Protein 8YT8 (pdb70)

GO terms:
  GO:0042383 sarcolemma (C, IDA)
  GO:0045121 membrane raft (C, IDA)
  GO:0005886 plasma membrane (C, IDA)
  GO:0005911 cell-cell junction (C, IDA)
  GO:0016011 dystroglycan complex (C, IDA)
  GO:0016012 sarcoglycan complex (C, IDA)
  GO:0005886 plasma membrane (C, TAS)
  GO:0061024 membrane organization (P, TAS)

Structure (mmCIF, N/CA/C/O backbone):
data_8YT8
#
_entry.id   8YT8
#
_cell.length_a   1.00
_cell.length_b   1.00
_cell.length_c   1.00
_cell.angle_alpha   90.00
_cell.angle_beta   90.00
_cell.angle_gamma   90.00
#
_symmetry.space_group_name_H-M   'P 1'
#
loop_
_entity.id
_entity.type
_entity.pdbx_description
1 polymer Alpha-sarcoglycan
2 polymer Beta-sarcoglycan
3 polymer 'Dystrobrevin alpha'
4 polymer Delta-sarcoglycan
5 polymer Dystrophin
6 polymer Gamma-sarcoglycan
7 polymer 'unknown segment'
8 polymer Beta-dystroglycan
9 polymer Sarcospan
10 branched beta-D-mannopyranose-(1-4)-2-acetamido-2-deoxy-beta-D-glucopyranose-(1-4)-2-acetamido-2-deoxy-beta-D-glucopyranose
11 branched beta-D-mannopyranose-(1-3)-2-acetamido-2-deoxy-beta-D-glucopyranose-(1-3)-2-acetamido-2-deoxy-beta-D-glucopyranose
12 branched 2-acetamido-2-deoxy-beta-D-glucopyranose-(1-4)-2-acetamido-2-deoxy-beta-D-glucopyranose
13 branched beta-D-mannopyranose-(1-3)-2-acetamido-2-deoxy-beta-D-glucopyranose-(1-4)-2-acetamido-2-deoxy-beta-D-glucopyranose
14 non-polymer 2-acetamido-2-deoxy-beta-D-glucopyranose
15 non-polymer CHOLESTEROL
16 non-polymer 'ZINC ION'
17 non-polymer O-[(R)-{[(2R)-2,3-bis(octadecanoyloxy)propyl]oxy}(hydroxy)phosphoryl]-L-serine
18 non-polymer 'CALCIUM ION'
#
loop_
_atom_site.group_PDB
_atom_site.id
_atom_site.type_symbol
_atom_site.label_atom_id
_atom_site.label_alt_id
_atom_site.label_comp_id
_atom_site.label_asym_id
_atom_site.label_entity_id
_atom_site.label_seq_id
_atom_site.pdbx_PDB_ins_code
_atom_site.Cartn_x
_atom_site.Cartn_y
_atom_site.Cartn_z
_atom_site.occupancy
_atom_site.B_iso_or_equiv
_atom_site.auth_seq_id
_atom_site.auth_comp_id
_atom_site.auth_asym_id
_atom_site.auth_atom_id
_atom_site.pdbx_PDB_model_num
ATOM 1 N N . GLN A 1 1 ? 258.702 258.998 314.873 1.00 133.55 24 GLN A N 1
ATOM 2 C CA . GLN A 1 1 ? 257.687 258.036 314.463 1.00 136.83 24 GLN A CA 1
ATOM 3 C C . GLN A 1 1 ? 258.309 256.854 313.726 1.00 140.45 24 GLN A C 1
ATOM 4 O O . GLN A 1 1 ? 258.286 255.726 314.215 1.00 137.52 24 GLN A O 1
ATOM 10 N N . GLN A 1 2 ? 258.866 257.122 312.549 1.00 136.64 25 GLN A N 1
ATOM 11 C CA . GLN A 1 2 ? 259.427 256.061 311.729 1.00 131.47 25 GLN A CA 1
ATOM 12 C C . GLN A 1 2 ? 260.757 255.574 312.300 1.00 132.16 25 GLN A C 1
ATOM 13 O O . GLN A 1 2 ? 261.450 256.280 313.037 1.00 128.48 25 GLN A O 1
ATOM 19 N N . THR A 1 3 ? 261.104 254.338 311.947 1.00 119.03 26 THR A N 1
ATOM 20 C CA . THR A 1 3 ? 262.350 253.714 312.365 1.00 113.21 26 THR A CA 1
ATOM 21 C C . THR A 1 3 ? 262.859 252.832 311.237 1.00 113.55 26 THR A C 1
ATOM 22 O O . THR A 1 3 ? 262.068 252.199 310.532 1.00 114.98 26 THR A O 1
ATOM 26 N N . THR A 1 4 ? 264.177 252.791 311.067 1.00 118.19 27 THR A N 1
ATOM 27 C CA . THR A 1 4 ? 264.807 252.017 310.005 1.00 120.46 27 THR A CA 1
ATOM 28 C C . THR A 1 4 ? 265.527 250.816 310.603 1.00 125.79 27 THR A C 1
ATOM 29 O O . THR A 1 4 ? 266.343 250.969 311.518 1.00 127.14 27 THR A O 1
ATOM 33 N N . LEU A 1 5 ? 265.228 249.629 310.082 1.00 113.80 28 LEU A N 1
ATOM 34 C CA . LEU A 1 5 ? 265.833 248.392 310.548 1.00 110.21 28 LEU A CA 1
ATOM 35 C C . LEU A 1 5 ? 266.457 247.656 309.372 1.00 110.90 28 LEU A C 1
ATOM 36 O O . LEU A 1 5 ? 266.085 247.860 308.214 1.00 106.71 28 LEU A O 1
ATOM 41 N N . HIS A 1 6 ? 267.416 246.792 309.685 1.00 118.47 29 HIS A N 1
ATOM 42 C CA . HIS A 1 6 ? 268.121 245.999 308.688 1.00 119.41 29 HIS A CA 1
ATOM 43 C C . HIS A 1 6 ? 267.796 244.528 308.897 1.00 116.15 29 HIS A C 1
ATOM 44 O O . HIS A 1 6 ? 267.841 244.032 310.028 1.00 115.94 29 HIS A O 1
ATOM 51 N N . LEU A 1 7 ? 267.465 243.837 307.811 1.00 97.65 30 LEU A N 1
ATOM 52 C CA . LEU A 1 7 ? 267.092 242.434 307.867 1.00 98.26 30 LEU A CA 1
ATOM 53 C C . LEU A 1 7 ? 267.865 241.651 306.818 1.00 104.48 30 LEU A C 1
ATOM 54 O O . LEU A 1 7 ? 268.144 242.151 305.725 1.00 102.33 30 LEU A O 1
ATOM 59 N N . LEU A 1 8 ? 268.205 240.413 307.162 1.00 95.93 31 LEU A N 1
ATOM 60 C CA . LEU A 1 8 ? 268.896 239.503 306.263 1.00 88.82 31 LEU A CA 1
ATOM 61 C C . LEU A 1 8 ? 267.944 238.398 305.833 1.00 82.28 31 LEU A C 1
ATOM 62 O O . LEU A 1 8 ? 267.178 237.876 306.648 1.00 84.48 31 LEU A O 1
ATOM 67 N N . VAL A 1 9 ? 267.993 238.048 304.547 1.00 75.29 32 VAL A N 1
ATOM 68 C CA . VAL A 1 9 ? 267.089 237.036 304.020 1.00 79.06 32 VAL A CA 1
ATOM 69 C C . VAL A 1 9 ? 267.350 235.703 304.702 1.00 84.27 32 VAL A C 1
ATOM 70 O O . VAL A 1 9 ? 268.500 235.315 304.939 1.00 91.76 32 VAL A O 1
ATOM 74 N N . GLY A 1 10 ? 266.274 234.997 305.031 1.00 77.86 33 GLY A N 1
ATOM 75 C CA . GLY A 1 10 ? 266.387 233.694 305.658 1.00 72.61 33 GLY A CA 1
ATOM 76 C C . GLY A 1 10 ? 266.971 233.716 307.052 1.00 63.99 33 GLY A C 1
ATOM 77 O O . GLY A 1 10 ? 267.732 232.812 307.414 1.00 74.80 33 GLY A O 1
ATOM 78 N N . ARG A 1 11 ? 266.643 234.733 307.844 1.00 57.39 34 ARG A N 1
ATOM 79 C CA . ARG A 1 11 ? 267.070 234.804 309.233 1.00 62.60 34 ARG A CA 1
ATOM 80 C C . ARG A 1 11 ? 265.919 235.330 310.077 1.00 69.11 34 ARG A C 1
ATOM 81 O O . ARG A 1 11 ? 265.031 236.030 309.586 1.00 74.93 34 ARG A O 1
ATOM 89 N N . VAL A 1 12 ? 265.943 234.985 311.358 1.00 65.25 35 VAL A N 1
ATOM 90 C CA . VAL A 1 12 ? 264.877 235.374 312.273 1.00 61.38 35 VAL A CA 1
ATOM 91 C C . VAL A 1 12 ? 265.084 236.820 312.698 1.00 70.41 35 VAL A C 1
ATOM 92 O O . VAL A 1 12 ? 266.189 237.216 313.084 1.00 77.79 35 VAL A O 1
ATOM 96 N N . PHE A 1 13 ? 264.020 237.616 312.619 1.00 70.96 36 PHE A N 1
ATOM 97 C CA . PHE A 1 13 ? 264.034 239.007 313.047 1.00 65.55 36 PHE A CA 1
ATOM 98 C C . PHE A 1 13 ? 262.901 239.224 314.036 1.00 60.90 36 PHE A C 1
ATOM 99 O O . PHE A 1 13 ? 261.752 238.881 313.746 1.00 73.91 36 PHE A O 1
ATOM 107 N N . VAL A 1 14 ? 263.221 239.788 315.197 1.00 52.63 37 VAL A N 1
ATOM 108 C CA . VAL A 1 14 ? 262.247 240.012 316.258 1.00 60.04 37 VAL A CA 1
ATOM 109 C C . VAL A 1 14 ? 262.361 241.452 316.733 1.00 67.68 37 VAL A C 1
ATOM 110 O O . VAL A 1 14 ? 263.451 241.905 317.100 1.00 82.25 37 VAL A O 1
ATOM 114 N N . HIS A 1 15 ? 261.240 242.169 316.730 1.00 64.13 38 HIS A N 1
ATOM 115 C CA . HIS A 1 15 ? 261.190 243.556 317.187 1.00 67.41 38 HIS A CA 1
ATOM 116 C C . HIS A 1 15 ? 260.060 243.700 318.193 1.00 71.40 38 HIS A C 1
ATOM 117 O O . HIS A 1 15 ? 258.915 243.987 317.819 1.00 82.29 38 HIS A O 1
ATOM 124 N N . PRO A 1 16 ? 260.342 243.511 319.480 1.00 66.05 39 PRO A N 1
ATOM 125 C CA . PRO A 1 16 ? 259.277 243.586 320.484 1.00 66.85 39 PRO A CA 1
ATOM 126 C C . PRO A 1 16 ? 258.648 244.968 320.530 1.00 69.65 39 PRO A C 1
ATOM 127 O O . PRO A 1 16 ? 259.325 245.986 320.377 1.00 71.90 39 PRO A O 1
ATOM 131 N N . LEU A 1 17 ? 257.338 244.993 320.746 1.00 75.26 40 LEU A N 1
ATOM 132 C CA . LEU A 1 17 ? 256.588 246.230 320.912 1.00 74.53 40 LEU A CA 1
ATOM 133 C C . LEU A 1 17 ? 256.273 246.400 322.391 1.00 72.74 40 LEU A C 1
ATOM 134 O O . LEU A 1 17 ? 255.662 245.518 323.004 1.00 74.94 40 LEU A O 1
ATOM 139 N N . GLU A 1 18 ? 256.687 247.526 322.961 1.00 95.98 41 GLU A N 1
ATOM 140 C CA . GLU A 1 18 ? 256.553 247.769 324.387 1.00 101.74 41 GLU A CA 1
ATOM 141 C C . GLU A 1 18 ? 255.725 249.021 324.635 1.00 105.49 41 GLU A C 1
ATOM 142 O O . GLU A 1 18 ? 255.635 249.913 323.787 1.00 106.83 41 GLU A O 1
ATOM 148 N N . HIS A 1 19 ? 255.115 249.073 325.822 1.00 108.39 42 HIS A N 1
ATOM 149 C CA . HIS A 1 19 ? 254.272 250.210 326.174 1.00 109.40 42 HIS A CA 1
ATOM 150 C C . HIS A 1 19 ? 255.068 251.506 326.233 1.00 112.74 42 HIS A C 1
ATOM 151 O O . HIS A 1 19 ? 254.522 252.580 325.958 1.00 115.70 42 HIS A O 1
ATOM 158 N N . ALA A 1 20 ? 256.351 251.428 326.590 1.00 113.92 43 ALA A N 1
ATOM 159 C CA . ALA A 1 20 ? 257.151 252.637 326.758 1.00 112.37 43 ALA A CA 1
ATOM 160 C C . ALA A 1 20 ? 257.276 253.410 325.452 1.00 115.26 43 ALA A C 1
ATOM 161 O O . ALA A 1 20 ? 257.198 254.644 325.443 1.00 113.64 43 ALA A O 1
ATOM 163 N N . THR A 1 21 ? 257.474 252.704 324.338 1.00 120.51 44 THR A N 1
ATOM 164 C CA . THR A 1 21 ? 257.667 253.377 323.058 1.00 119.83 44 THR A CA 1
ATOM 165 C C . THR A 1 21 ? 256.384 254.052 322.584 1.00 120.55 44 THR A C 1
ATOM 166 O O . THR A 1 21 ? 256.405 255.207 322.143 1.00 120.29 44 THR A O 1
ATOM 170 N N . PHE A 1 22 ? 255.253 253.351 322.676 1.00 117.64 45 PHE A N 1
ATOM 171 C CA . PHE A 1 22 ? 254.014 253.868 322.103 1.00 117.52 45 PHE A CA 1
ATOM 172 C C . PHE A 1 22 ? 253.340 254.876 323.025 1.00 113.48 45 PHE A C 1
ATOM 173 O O . PHE A 1 22 ? 252.983 255.977 322.592 1.00 116.46 45 PHE A O 1
ATOM 181 N N . LEU A 1 23 ? 253.152 254.520 324.298 1.00 129.85 46 LEU A N 1
ATOM 182 C CA . LEU A 1 23 ? 252.513 255.439 325.232 1.00 135.88 46 LEU A CA 1
ATOM 183 C C . LEU A 1 23 ? 253.340 256.696 325.459 1.00 140.22 46 LEU A C 1
ATOM 184 O O . LEU A 1 23 ? 252.799 257.702 325.931 1.00 142.16 46 LEU A O 1
ATOM 189 N N . ARG A 1 24 ? 254.635 256.658 325.134 1.00 155.82 47 ARG A N 1
ATOM 190 C CA . ARG A 1 24 ? 255.530 257.807 325.275 1.00 156.59 47 ARG A CA 1
ATOM 191 C C . ARG A 1 24 ? 255.548 258.329 326.710 1.00 158.33 47 ARG A C 1
ATOM 192 O O . ARG A 1 24 ? 255.576 259.537 326.953 1.00 156.29 47 ARG A O 1
ATOM 200 N N . LEU A 1 25 ? 255.526 257.408 327.668 1.00 187.78 48 LEU A N 1
ATOM 201 C CA . LEU A 1 25 ? 255.634 257.780 329.065 1.00 189.27 48 LEU A CA 1
ATOM 202 C C . LEU A 1 25 ? 257.050 258.264 329.369 1.00 192.29 48 LEU A C 1
ATOM 203 O O . LEU A 1 25 ? 258.000 257.912 328.666 1.00 191.68 48 LEU A O 1
ATOM 208 N N . PRO A 1 26 ? 257.212 259.092 330.402 1.00 219.21 49 PRO A N 1
ATOM 209 C CA . PRO A 1 26 ? 258.551 259.591 330.740 1.00 218.61 49 PRO A CA 1
ATOM 210 C C . PRO A 1 26 ? 259.513 258.455 331.056 1.00 219.72 49 PRO A C 1
ATOM 211 O O . PRO A 1 26 ? 259.133 257.430 331.626 1.00 220.04 49 PRO A O 1
ATOM 215 N N . GLU A 1 27 ? 260.775 258.647 330.664 1.00 233.77 50 GLU A N 1
ATOM 216 C CA . GLU A 1 27 ? 261.782 257.608 330.859 1.00 233.60 50 GLU A CA 1
ATOM 217 C C . GLU A 1 27 ? 262.062 257.369 332.338 1.00 234.48 50 GLU A C 1
ATOM 218 O O . GLU A 1 27 ? 262.255 256.223 332.760 1.00 234.00 50 GLU A O 1
ATOM 224 N N . HIS A 1 28 ? 262.088 258.435 333.142 1.00 243.52 51 HIS A N 1
ATOM 225 C CA . HIS A 1 28 ? 262.400 258.296 334.559 1.00 243.45 51 HIS A CA 1
ATOM 226 C C . HIS A 1 28 ? 261.275 257.648 335.355 1.00 243.08 51 HIS A C 1
ATOM 227 O O . HIS A 1 28 ? 261.484 257.313 336.526 1.00 242.84 51 HIS A O 1
ATOM 234 N N . VAL A 1 29 ? 260.100 257.465 334.760 1.00 234.33 52 VAL A N 1
ATOM 235 C CA . VAL A 1 29 ? 258.996 256.777 335.412 1.00 233.76 52 VAL A CA 1
ATOM 236 C C . VAL A 1 29 ? 258.740 255.466 334.680 1.00 233.13 52 VAL A C 1
ATOM 237 O O . VAL A 1 29 ? 259.165 255.261 333.539 1.00 232.82 52 VAL A O 1
ATOM 241 N N . ALA A 1 30 ? 258.037 254.564 335.358 1.00 216.63 53 ALA A N 1
ATOM 242 C CA . ALA A 1 30 ? 257.703 253.256 334.817 1.00 215.14 53 ALA A CA 1
ATOM 243 C C . ALA A 1 30 ? 256.208 253.174 334.549 1.00 214.72 53 ALA A C 1
ATOM 244 O O . ALA A 1 30 ? 255.397 253.654 335.347 1.00 215.11 53 ALA A O 1
ATOM 246 N N . VAL A 1 31 ? 255.851 252.573 333.421 1.00 194.95 54 VAL A N 1
ATOM 247 C CA . VAL A 1 31 ? 254.435 252.421 333.066 1.00 194.43 54 VAL A CA 1
ATOM 248 C C . VAL A 1 31 ? 253.762 251.497 334.075 1.00 194.58 54 VAL A C 1
ATOM 249 O O . VAL A 1 31 ? 254.341 250.457 334.440 1.00 194.64 54 VAL A O 1
ATOM 253 N N . PRO A 1 32 ? 252.584 251.844 334.587 1.00 185.35 55 PRO A N 1
ATOM 254 C CA . PRO A 1 32 ? 251.903 250.973 335.551 1.00 184.00 55 PRO A CA 1
ATOM 255 C C . PRO A 1 32 ? 251.588 249.621 334.940 1.00 184.19 55 PRO A C 1
ATOM 256 O O . PRO A 1 32 ? 251.214 249.534 333.760 1.00 184.63 55 PRO A O 1
ATOM 260 N N . PRO A 1 33 ? 251.730 248.538 335.710 1.00 168.76 56 PRO A N 1
ATOM 261 C CA . PRO A 1 33 ? 251.397 247.208 335.172 1.00 168.34 56 PRO A CA 1
ATOM 262 C C . PRO A 1 33 ? 249.924 247.037 334.852 1.00 166.96 56 PRO A C 1
ATOM 263 O O . PRO A 1 33 ? 249.578 246.145 334.068 1.00 165.28 56 PRO A O 1
ATOM 267 N N . THR A 1 34 ? 249.048 247.859 335.431 1.00 158.03 57 THR A N 1
ATOM 268 C CA . THR A 1 34 ? 247.617 247.731 335.194 1.00 159.40 57 THR A CA 1
ATOM 269 C C . THR A 1 34 ? 247.200 248.190 333.804 1.00 159.06 57 THR A C 1
ATOM 270 O O . THR A 1 34 ? 246.062 247.926 333.403 1.00 159.41 57 THR A O 1
ATOM 274 N N . VAL A 1 35 ? 248.078 248.871 333.065 1.00 129.78 58 VAL A N 1
ATOM 275 C CA . VAL A 1 35 ? 247.719 249.341 331.734 1.00 125.54 58 VAL A CA 1
ATOM 276 C C . VAL A 1 35 ? 247.575 248.153 330.790 1.00 127.70 58 VAL A C 1
ATOM 277 O O . VAL A 1 35 ? 248.196 247.097 330.975 1.00 128.20 58 VAL A O 1
ATOM 281 N N . ARG A 1 36 ? 246.728 248.316 329.778 1.00 101.15 59 ARG A N 1
ATOM 282 C CA . ARG A 1 36 ? 246.461 247.275 328.798 1.00 97.68 59 ARG A CA 1
ATOM 283 C C . ARG A 1 36 ? 246.613 247.851 327.400 1.00 96.28 59 ARG A C 1
ATOM 284 O O . ARG A 1 36 ? 246.180 248.975 327.134 1.00 101.37 59 ARG A O 1
ATOM 292 N N . LEU A 1 37 ? 247.231 247.081 326.509 1.00 87.79 60 LEU A N 1
ATOM 293 C CA . LEU A 1 37 ? 247.471 247.522 325.145 1.00 87.93 60 LEU A CA 1
ATOM 294 C C . LEU A 1 37 ? 247.320 246.343 324.199 1.00 85.20 60 LEU A C 1
ATOM 295 O O . LEU A 1 37 ? 247.719 245.223 324.526 1.00 94.36 60 LEU A O 1
ATOM 300 N N . THR A 1 38 ? 246.740 246.597 323.026 1.00 58.25 61 THR A N 1
ATOM 301 C CA . THR A 1 38 ? 246.546 245.577 321.995 1.00 63.48 61 THR A CA 1
ATOM 302 C C . THR A 1 38 ? 246.979 246.165 320.657 1.00 68.79 61 THR A C 1
ATOM 303 O O . THR A 1 38 ? 246.168 246.750 319.936 1.00 79.50 61 THR A O 1
ATOM 307 N N . TYR A 1 39 ? 248.254 246.001 320.324 1.00 60.25 62 TYR A N 1
ATOM 308 C CA . TYR A 1 39 ? 248.767 246.496 319.059 1.00 59.24 62 TYR A CA 1
ATOM 309 C C . TYR A 1 39 ? 248.239 245.656 317.901 1.00 55.42 62 TYR A C 1
ATOM 310 O O . TYR A 1 39 ? 247.830 244.505 318.067 1.00 68.63 62 TYR A O 1
ATOM 319 N N . HIS A 1 40 ? 248.245 246.252 316.712 1.00 44.64 63 HIS A N 1
ATOM 320 C CA . HIS A 1 40 ? 247.834 245.545 315.503 1.00 52.68 63 HIS A CA 1
ATOM 321 C C . HIS A 1 40 ? 248.613 246.118 314.330 1.00 57.19 63 HIS A C 1
ATOM 322 O O . HIS A 1 40 ? 248.277 247.194 313.832 1.00 75.27 63 HIS A O 1
ATOM 329 N N . ALA A 1 41 ? 249.637 245.399 313.886 1.00 28.97 64 ALA A N 1
ATOM 330 C CA . ALA A 1 41 ? 250.496 245.844 312.801 1.00 36.64 64 ALA A CA 1
ATOM 331 C C . ALA A 1 41 ? 249.942 245.377 311.465 1.00 41.56 64 ALA A C 1
ATOM 332 O O . ALA A 1 41 ? 249.368 244.290 311.367 1.00 64.73 64 ALA A O 1
ATOM 334 N N . HIS A 1 42 ? 250.114 246.204 310.438 1.00 51.68 65 HIS A N 1
ATOM 335 C CA . HIS A 1 42 ? 249.668 245.846 309.099 1.00 46.88 65 HIS A CA 1
ATOM 336 C C . HIS A 1 42 ? 250.523 246.561 308.064 1.00 52.62 65 HIS A C 1
ATOM 337 O O . HIS A 1 42 ? 251.129 247.599 308.337 1.00 68.54 65 HIS A O 1
ATOM 344 N N . LEU A 1 43 ? 250.558 245.989 306.865 1.00 52.32 66 LEU A N 1
ATOM 345 C CA . LEU A 1 43 ? 251.280 246.597 305.758 1.00 48.56 66 LEU A CA 1
ATOM 346 C C . LEU A 1 43 ? 250.643 247.928 305.383 1.00 62.44 66 LEU A C 1
ATOM 347 O O . LEU A 1 43 ? 249.428 248.106 305.479 1.00 79.17 66 LEU A O 1
ATOM 352 N N . GLN A 1 44 ? 251.478 248.875 304.966 1.00 69.92 67 GLN A N 1
ATOM 353 C CA . GLN A 1 44 ? 250.978 250.197 304.616 1.00 70.81 67 GLN A CA 1
ATOM 354 C C . GLN A 1 44 ? 250.073 250.114 303.395 1.00 78.22 67 GLN A C 1
ATOM 355 O O . GLN A 1 44 ? 250.434 249.511 302.381 1.00 74.59 67 GLN A O 1
ATOM 361 N N . GLY A 1 45 ? 248.896 250.726 303.491 1.00 83.01 68 GLY A N 1
ATOM 362 C CA . GLY A 1 45 ? 247.938 250.687 302.409 1.00 79.28 68 GLY A CA 1
ATOM 363 C C . GLY A 1 45 ? 247.197 249.380 302.261 1.00 75.47 68 GLY A C 1
ATOM 364 O O . GLY A 1 45 ? 246.469 249.208 301.278 1.00 82.21 68 GLY A O 1
ATOM 365 N N . HIS A 1 46 ? 247.361 248.457 303.196 1.00 59.77 69 HIS A N 1
ATOM 366 C CA . HIS A 1 46 ? 246.714 247.157 303.161 1.00 58.64 69 HIS A CA 1
ATOM 367 C C . HIS A 1 46 ? 246.203 246.843 304.556 1.00 67.41 69 HIS A C 1
ATOM 368 O O . HIS A 1 46 ? 246.691 247.405 305.542 1.00 72.62 69 HIS A O 1
ATOM 375 N N . PRO A 1 47 ? 245.210 245.964 304.674 1.00 61.63 70 PRO A N 1
ATOM 376 C CA . PRO A 1 47 ? 244.630 245.663 305.989 1.00 59.78 70 PRO A CA 1
ATOM 377 C C . PRO A 1 47 ? 245.304 244.546 306.775 1.00 65.89 70 PRO A C 1
ATOM 378 O O . PRO A 1 47 ? 244.751 244.142 307.800 1.00 75.39 70 PRO A O 1
ATOM 382 N N . ASP A 1 48 ? 246.460 244.032 306.357 1.00 78.72 71 ASP A N 1
ATOM 383 C CA . ASP A 1 48 ? 247.100 242.963 307.115 1.00 76.25 71 ASP A CA 1
ATOM 384 C C . ASP A 1 48 ? 248.560 242.828 306.706 1.00 84.20 71 ASP A C 1
ATOM 385 O O . ASP A 1 48 ? 249.007 243.400 305.710 1.00 99.23 71 ASP A O 1
ATOM 390 N N . LEU A 1 49 ? 249.296 242.045 307.495 1.00 61.80 72 LEU A N 1
ATOM 391 C CA . LEU A 1 49 ? 250.721 241.848 307.287 1.00 53.93 72 LEU A CA 1
ATOM 392 C C . LEU A 1 49 ? 250.980 240.929 306.097 1.00 68.99 72 LEU A C 1
ATOM 393 O O . LEU A 1 49 ? 250.099 240.176 305.679 1.00 85.94 72 LEU A O 1
ATOM 398 N N . PRO A 1 50 ? 252.194 240.967 305.533 1.00 60.50 73 PRO A N 1
ATOM 399 C CA . PRO A 1 50 ? 252.530 240.033 304.451 1.00 63.85 73 PRO A CA 1
ATOM 400 C C . PRO A 1 50 ? 252.678 238.603 304.945 1.00 68.06 73 PRO A C 1
ATOM 401 O O . PRO A 1 50 ? 252.494 238.332 306.134 1.00 73.04 73 PRO A O 1
ATOM 405 N N . ARG A 1 51 ? 253.011 237.680 304.040 1.00 69.13 74 ARG A N 1
ATOM 406 C CA . ARG A 1 51 ? 253.068 236.268 304.407 1.00 66.89 74 ARG A CA 1
ATOM 407 C C . ARG A 1 51 ? 254.153 235.996 305.440 1.00 76.14 74 ARG A C 1
ATOM 408 O O . ARG A 1 51 ? 253.930 235.252 306.402 1.00 76.83 74 ARG A O 1
ATOM 416 N N . TRP A 1 52 ? 255.331 236.588 305.263 1.00 67.10 75 TRP A N 1
ATOM 417 C CA . TRP A 1 52 ? 256.493 236.201 306.050 1.00 54.34 75 TRP A CA 1
ATOM 418 C C . TRP A 1 52 ? 256.504 236.789 307.452 1.00 65.35 75 TRP A C 1
ATOM 419 O O . TRP A 1 52 ? 257.377 236.424 308.244 1.00 74.66 75 TRP A O 1
ATOM 430 N N . LEU A 1 53 ? 255.575 237.677 307.783 1.00 58.18 76 LEU A N 1
ATOM 431 C CA . LEU A 1 53 ? 255.546 238.304 309.095 1.00 54.42 76 LEU A CA 1
ATOM 432 C C . LEU A 1 53 ? 254.498 237.643 309.979 1.00 45.77 76 LEU A C 1
ATOM 433 O O . LEU A 1 53 ? 253.521 237.069 309.495 1.00 60.05 76 LEU A O 1
ATOM 438 N N . HIS A 1 54 ? 254.719 237.724 311.286 1.00 34.12 77 HIS A N 1
ATOM 439 C CA . HIS A 1 54 ? 253.803 237.168 312.268 1.00 36.78 77 HIS A CA 1
ATOM 440 C C . HIS A 1 54 ? 253.775 238.073 313.486 1.00 48.10 77 HIS A C 1
ATOM 441 O O . HIS A 1 54 ? 254.805 238.624 313.881 1.00 68.01 77 HIS A O 1
ATOM 448 N N . TYR A 1 55 ? 252.595 238.225 314.077 1.00 43.14 78 TYR A N 1
ATOM 449 C CA . TYR A 1 55 ? 252.411 239.016 315.285 1.00 40.63 78 TYR A CA 1
ATOM 450 C C . TYR A 1 55 ? 251.830 238.126 316.370 1.00 44.56 78 TYR A C 1
ATOM 451 O O . TYR A 1 55 ? 250.878 237.381 316.120 1.00 55.87 78 TYR A O 1
ATOM 460 N N . THR A 1 56 ? 252.400 238.199 317.570 1.00 51.27 79 THR A N 1
ATOM 461 C CA . THR A 1 56 ? 251.949 237.361 318.670 1.00 59.09 79 THR A CA 1
ATOM 462 C C . THR A 1 56 ? 251.959 238.148 319.970 1.00 63.21 79 THR A C 1
ATOM 463 O O . THR A 1 56 ? 252.731 239.096 320.139 1.00 76.10 79 THR A O 1
ATOM 467 N N . GLN A 1 57 ? 251.085 237.741 320.888 1.00 71.65 80 GLN A N 1
ATOM 468 C CA . GLN A 1 57 ? 250.958 238.362 322.198 1.00 74.94 80 GLN A CA 1
ATOM 469 C C . GLN A 1 57 ? 250.124 237.452 323.084 1.00 85.63 80 GLN A C 1
ATOM 470 O O . GLN A 1 57 ? 249.099 236.927 322.645 1.00 89.32 80 GLN A O 1
ATOM 476 N N . ARG A 1 58 ? 250.567 237.274 324.328 1.00 107.77 81 ARG A N 1
ATOM 477 C CA . ARG A 1 58 ? 249.886 236.362 325.241 1.00 105.38 81 ARG A CA 1
ATOM 478 C C . ARG A 1 58 ? 248.685 237.027 325.902 1.00 108.58 81 ARG A C 1
ATOM 479 O O . ARG A 1 58 ? 247.545 236.581 325.740 1.00 113.48 81 ARG A O 1
ATOM 487 N N . SER A 1 59 ? 248.926 238.089 326.653 1.00 105.67 82 SER A N 1
ATOM 488 C CA . SER A 1 59 ? 247.906 238.818 327.387 1.00 107.82 82 SER A CA 1
ATOM 489 C C . SER A 1 59 ? 248.090 240.303 327.132 1.00 108.05 82 SER A C 1
ATOM 490 O O . SER A 1 59 ? 249.191 240.749 326.792 1.00 111.05 82 SER A O 1
ATOM 493 N N . PRO A 1 60 ? 247.028 241.100 327.274 1.00 107.24 83 PRO A N 1
ATOM 494 C CA . PRO A 1 60 ? 247.180 242.548 327.069 1.00 104.28 83 PRO A CA 1
ATOM 495 C C . PRO A 1 60 ? 248.241 243.178 327.950 1.00 109.19 83 PRO A C 1
ATOM 496 O O . PRO A 1 60 ? 248.869 244.159 327.537 1.00 117.89 83 PRO A O 1
ATOM 500 N N . TYR A 1 61 ? 248.461 242.650 329.154 1.00 109.66 84 TYR A N 1
ATOM 501 C CA . TYR A 1 61 ? 249.527 243.176 330.000 1.00 113.23 84 TYR A CA 1
ATOM 502 C C . TYR A 1 61 ? 250.899 242.920 329.387 1.00 109.43 84 TYR A C 1
ATOM 503 O O . TYR A 1 61 ? 251.774 243.793 329.427 1.00 108.89 84 TYR A O 1
ATOM 512 N N . ASN A 1 62 ? 251.107 241.736 328.820 1.00 100.35 85 ASN A N 1
ATOM 513 C CA . ASN A 1 62 ? 252.403 241.391 328.262 1.00 102.15 85 ASN A CA 1
ATOM 514 C C . ASN A 1 62 ? 252.670 242.179 326.979 1.00 99.77 85 ASN A C 1
ATOM 515 O O . ASN A 1 62 ? 251.740 242.536 326.254 1.00 100.66 85 ASN A O 1
ATOM 520 N N . PRO A 1 63 ? 253.935 242.468 326.683 1.00 89.51 86 PRO A N 1
ATOM 521 C CA . PRO A 1 63 ? 254.255 243.179 325.442 1.00 90.61 86 PRO A CA 1
ATOM 522 C C . PRO A 1 63 ? 254.000 242.317 324.218 1.00 85.13 86 PRO A C 1
ATOM 523 O O . PRO A 1 63 ? 254.054 241.087 324.271 1.00 84.88 86 PRO A O 1
ATOM 527 N N . GLY A 1 64 ? 253.720 242.986 323.101 1.00 72.57 87 GLY A N 1
ATOM 528 C CA . GLY A 1 64 ? 253.530 242.310 321.838 1.00 74.63 87 GLY A CA 1
ATOM 529 C C . GLY A 1 64 ? 254.848 241.920 321.202 1.00 68.53 87 GLY A C 1
ATOM 530 O O . GLY A 1 64 ? 255.931 242.241 321.686 1.00 77.50 87 GLY A O 1
ATOM 531 N N . PHE A 1 65 ? 254.748 241.204 320.085 1.00 49.42 88 PHE A N 1
ATOM 532 C CA . PHE A 1 65 ? 255.940 240.718 319.410 1.00 43.91 88 PHE A CA 1
ATOM 533 C C . PHE A 1 65 ? 255.677 240.588 317.920 1.00 45.43 88 PHE A C 1
ATOM 534 O O . PHE A 1 65 ? 254.625 240.094 317.510 1.00 67.25 88 PHE A O 1
ATOM 542 N N . LEU A 1 66 ? 256.647 241.022 317.123 1.00 30.91 89 LEU A N 1
ATOM 543 C CA . LEU A 1 66 ? 256.655 240.816 315.683 1.00 44.21 89 LEU A CA 1
ATOM 544 C C . LEU A 1 66 ? 257.854 239.950 315.336 1.00 53.70 89 LEU A C 1
ATOM 545 O O . LEU A 1 66 ? 258.975 240.249 315.757 1.00 68.74 89 LEU A O 1
ATOM 550 N N . TYR A 1 67 ? 257.625 238.882 314.577 1.00 50.00 90 TYR A N 1
ATOM 551 C CA . TYR A 1 67 ? 258.707 237.985 314.196 1.00 47.43 90 TYR A CA 1
ATOM 552 C C . TYR A 1 67 ? 258.451 237.457 312.792 1.00 48.81 90 TYR A C 1
ATOM 553 O O . TYR A 1 67 ? 257.485 237.839 312.128 1.00 65.63 90 TYR A O 1
ATOM 562 N N . GLY A 1 68 ? 259.335 236.580 312.336 1.00 37.63 91 GLY A N 1
ATOM 563 C CA . GLY A 1 68 ? 259.220 235.983 311.016 1.00 49.20 91 GLY A CA 1
ATOM 564 C C . GLY A 1 68 ? 260.534 236.064 310.268 1.00 53.22 91 GLY A C 1
ATOM 565 O O . GLY A 1 68 ? 261.357 236.950 310.503 1.00 65.27 91 GLY A O 1
ATOM 566 N N . SER A 1 69 ? 260.736 235.119 309.354 1.00 59.84 92 SER A N 1
ATOM 567 C CA . SER A 1 69 ? 261.959 235.062 308.562 1.00 61.21 92 SER A CA 1
ATOM 568 C C . SER A 1 69 ? 261.672 235.485 307.130 1.00 65.45 92 SER A C 1
ATOM 569 O O . SER A 1 69 ? 260.937 234.781 306.421 1.00 71.86 92 SER A O 1
ATOM 572 N N . PRO A 1 70 ? 262.221 236.605 306.661 1.00 70.06 93 PRO A N 1
ATOM 573 C CA . PRO A 1 70 ? 261.913 237.069 305.303 1.00 72.61 93 PRO A CA 1
ATOM 574 C C . PRO A 1 70 ? 262.343 236.069 304.242 1.00 70.61 93 PRO A C 1
ATOM 575 O O . PRO A 1 70 ? 263.347 235.369 304.383 1.00 80.54 93 PRO A O 1
ATOM 579 N N . THR A 1 71 ? 261.558 236.006 303.167 1.00 96.62 94 THR A N 1
ATOM 580 C CA . THR A 1 71 ? 261.784 235.149 302.014 1.00 106.56 94 THR A CA 1
ATOM 581 C C . THR A 1 71 ? 262.527 235.910 300.920 1.00 103.99 94 THR A C 1
ATOM 582 O O . THR A 1 71 ? 262.430 237.137 300.836 1.00 106.06 94 THR A O 1
ATOM 586 N N . PRO A 1 72 ? 263.281 235.202 300.073 1.00 110.60 95 PRO A N 1
ATOM 587 C CA . PRO A 1 72 ? 264.052 235.896 299.027 1.00 113.05 95 PRO A CA 1
ATOM 588 C C . PRO A 1 72 ? 263.204 236.722 298.079 1.00 115.36 95 PRO A C 1
ATOM 589 O O . PRO A 1 72 ? 263.666 237.767 297.605 1.00 114.73 95 PRO A O 1
ATOM 593 N N . GLU A 1 73 ? 261.978 236.292 297.781 1.00 124.59 96 GLU A N 1
ATOM 594 C CA . GLU A 1 73 ? 261.132 237.052 296.869 1.00 126.63 96 GLU A CA 1
ATOM 595 C C . GLU A 1 73 ? 260.590 238.331 297.491 1.00 124.25 96 GLU A C 1
ATOM 596 O O . GLU A 1 73 ? 260.027 239.158 296.767 1.00 120.55 96 GLU A O 1
ATOM 602 N N . ASP A 1 74 ? 260.744 238.516 298.800 1.00 121.16 97 ASP A N 1
ATOM 603 C CA . ASP A 1 74 ? 260.244 239.696 299.501 1.00 118.81 97 ASP A CA 1
ATOM 604 C C . ASP A 1 74 ? 261.363 240.666 299.855 1.00 120.03 97 ASP A C 1
ATOM 605 O O . ASP A 1 74 ? 261.347 241.285 300.921 1.00 120.08 97 ASP A O 1
ATOM 610 N N . ARG A 1 75 ? 262.350 240.813 298.979 1.00 117.10 98 ARG A N 1
ATOM 611 C CA . ARG A 1 75 ? 263.467 241.713 299.219 1.00 116.35 98 ARG A CA 1
ATOM 612 C C . ARG A 1 75 ? 263.129 243.118 298.737 1.00 123.25 98 ARG A C 1
ATOM 613 O O . ARG A 1 75 ? 262.459 243.293 297.716 1.00 124.43 98 ARG A O 1
ATOM 621 N N . GLY A 1 76 ? 263.600 244.118 299.479 1.00 112.13 99 GLY A N 1
ATOM 622 C CA . GLY A 1 76 ? 263.368 245.501 299.112 1.00 108.88 99 GLY A CA 1
ATOM 623 C C . GLY A 1 76 ? 263.018 246.397 300.281 1.00 107.49 99 GLY A C 1
ATOM 624 O O . GLY A 1 76 ? 263.605 246.282 301.361 1.00 105.98 99 GLY A O 1
ATOM 625 N N . TYR A 1 77 ? 262.064 247.300 300.075 1.00 108.74 100 TYR A N 1
ATOM 626 C CA . TYR A 1 77 ? 261.616 248.233 301.098 1.00 110.17 100 TYR A CA 1
ATOM 627 C C . TYR A 1 77 ? 260.183 247.910 301.491 1.00 111.18 100 TYR A C 1
ATOM 628 O O . TYR A 1 77 ? 259.332 247.676 300.627 1.00 112.74 100 TYR A O 1
ATOM 637 N N . GLN A 1 78 ? 259.917 247.894 302.795 1.00 89.24 101 GLN A N 1
ATOM 638 C CA . GLN A 1 78 ? 258.580 247.626 303.299 1.00 86.40 101 GLN A CA 1
ATOM 639 C C . GLN A 1 78 ? 258.267 248.592 304.431 1.00 90.26 101 GLN A C 1
ATOM 640 O O . GLN A 1 78 ? 259.162 249.034 305.154 1.00 94.79 101 GLN A O 1
ATOM 646 N N . VAL A 1 79 ? 256.988 248.928 304.571 1.00 68.36 102 VAL A N 1
ATOM 647 C CA . VAL A 1 79 ? 256.518 249.831 305.614 1.00 64.95 102 VAL A CA 1
ATOM 648 C C . VAL A 1 79 ? 255.460 249.105 306.427 1.00 69.27 102 VAL A C 1
ATOM 649 O O . VAL A 1 79 ? 254.511 248.552 305.862 1.00 77.52 102 VAL A O 1
ATOM 653 N N . ILE A 1 80 ? 255.616 249.110 307.747 1.00 66.04 103 ILE A N 1
ATOM 654 C CA . ILE A 1 80 ? 254.691 248.436 308.651 1.00 57.72 103 ILE A CA 1
ATOM 655 C C . ILE A 1 80 ? 254.119 249.474 309.603 1.00 56.31 103 ILE A C 1
ATOM 656 O O . ILE A 1 80 ? 254.872 250.158 310.304 1.00 68.79 103 ILE A O 1
ATOM 661 N N . GLU A 1 81 ? 252.797 249.590 309.639 1.00 57.46 104 GLU A N 1
ATOM 662 C CA . GLU A 1 81 ? 252.130 250.543 310.511 1.00 60.56 104 GLU A CA 1
ATOM 663 C C . GLU A 1 81 ? 251.542 249.806 311.703 1.00 57.97 104 GLU A C 1
ATOM 664 O O . GLU A 1 81 ? 250.863 248.789 311.535 1.00 75.56 104 GLU A O 1
ATOM 670 N N . VAL A 1 82 ? 251.802 250.321 312.899 1.00 33.17 105 VAL A N 1
ATOM 671 C CA . VAL A 1 82 ? 251.347 249.718 314.144 1.00 24.99 105 VAL A CA 1
ATOM 672 C C . VAL A 1 82 ? 250.372 250.674 314.809 1.00 48.25 105 VAL A C 1
ATOM 673 O O . VAL A 1 82 ? 250.671 251.864 314.961 1.00 75.01 105 VAL A O 1
ATOM 677 N N . THR A 1 83 ? 249.216 250.156 315.212 1.00 49.26 106 THR A N 1
ATOM 678 C CA . THR A 1 83 ? 248.146 250.961 315.798 1.00 52.05 106 THR A CA 1
ATOM 679 C C . THR A 1 83 ? 247.876 250.462 317.212 1.00 42.04 106 THR A C 1
ATOM 680 O O . THR A 1 83 ? 247.072 249.550 317.414 1.00 54.98 106 THR A O 1
ATOM 684 N N . ALA A 1 84 ? 248.539 251.069 318.190 1.00 47.05 107 ALA A N 1
ATOM 685 C CA . ALA A 1 84 ? 248.290 250.714 319.579 1.00 57.78 107 ALA A CA 1
ATOM 686 C C . ALA A 1 84 ? 246.920 251.220 320.001 1.00 59.43 107 ALA A C 1
ATOM 687 O O . ALA A 1 84 ? 246.527 252.340 319.667 1.00 73.38 107 ALA A O 1
ATOM 689 N N . TYR A 1 85 ? 246.198 250.392 320.751 1.00 63.33 108 TYR A N 1
ATOM 690 C CA . TYR A 1 85 ? 244.798 250.658 321.078 1.00 65.39 108 TYR A CA 1
ATOM 691 C C . TYR A 1 85 ? 244.587 250.344 322.554 1.00 59.86 108 TYR A C 1
ATOM 692 O O . TYR A 1 85 ? 244.421 249.180 322.927 1.00 71.13 108 TYR A O 1
ATOM 701 N N . ASN A 1 86 ? 244.599 251.382 323.384 1.00 72.60 109 ASN A N 1
ATOM 702 C CA . ASN A 1 86 ? 244.379 251.206 324.811 1.00 78.47 109 ASN A CA 1
ATOM 703 C C . ASN A 1 86 ? 242.983 250.656 325.064 1.00 81.86 109 ASN A C 1
ATOM 704 O O . ASN A 1 86 ? 242.028 250.996 324.363 1.00 90.63 109 ASN A O 1
ATOM 709 N N . ARG A 1 87 ? 242.867 249.793 326.069 1.00 75.71 110 ARG A N 1
ATOM 710 C CA . ARG A 1 87 ? 241.602 249.153 326.394 1.00 72.25 110 ARG A CA 1
ATOM 711 C C . ARG A 1 87 ? 240.898 249.788 327.584 1.00 77.10 110 ARG A C 1
ATOM 712 O O . ARG A 1 87 ? 239.800 249.350 327.938 1.00 80.60 110 ARG A O 1
ATOM 720 N N . ASP A 1 88 ? 241.494 250.800 328.209 1.00 93.56 111 ASP A N 1
ATOM 721 C CA . ASP A 1 88 ? 240.894 251.459 329.362 1.00 99.75 111 ASP A CA 1
ATOM 722 C C . ASP A 1 88 ? 240.362 252.843 329.015 1.00 99.76 111 ASP A C 1
ATOM 723 O O . ASP A 1 88 ? 239.185 253.130 329.245 1.00 101.34 111 ASP A O 1
ATOM 728 N N . SER A 1 89 ? 241.204 253.713 328.463 1.00 91.30 112 SER A N 1
ATOM 729 C CA . SER A 1 89 ? 240.770 255.034 328.036 1.00 92.43 112 SER A CA 1
ATOM 730 C C . SER A 1 89 ? 240.227 255.047 326.615 1.00 88.50 112 SER A C 1
ATOM 731 O O . SER A 1 89 ? 239.703 256.077 326.181 1.00 86.57 112 SER A O 1
ATOM 734 N N . PHE A 1 90 ? 240.341 253.933 325.893 1.00 83.88 113 PHE A N 1
ATOM 735 C CA . PHE A 1 90 ? 239.820 253.804 324.532 1.00 83.10 113 PHE A CA 1
ATOM 736 C C . PHE A 1 90 ? 240.367 254.891 323.612 1.00 83.95 113 PHE A C 1
ATOM 737 O O . PHE A 1 90 ? 239.637 255.476 322.811 1.00 93.13 113 PHE A O 1
ATOM 745 N N . ASP A 1 91 ? 241.661 255.166 323.726 1.00 82.46 114 ASP A N 1
ATOM 746 C CA . ASP A 1 91 ? 242.348 256.091 322.838 1.00 86.82 114 ASP A CA 1
ATOM 747 C C . ASP A 1 91 ? 243.503 255.368 322.164 1.00 83.55 114 ASP A C 1
ATOM 748 O O . ASP A 1 91 ? 244.167 254.531 322.782 1.00 87.47 114 ASP A O 1
ATOM 753 N N . THR A 1 92 ? 243.735 255.685 320.896 1.00 65.13 115 THR A N 1
ATOM 754 C CA . THR A 1 92 ? 244.698 254.964 320.079 1.00 66.65 115 THR A CA 1
ATOM 755 C C . THR A 1 92 ? 245.885 255.848 319.721 1.00 70.66 115 THR A C 1
ATOM 756 O O . THR A 1 92 ? 245.841 257.074 319.840 1.00 76.82 115 THR A O 1
ATOM 760 N N . THR A 1 93 ? 246.954 255.194 319.276 1.00 71.87 116 THR A N 1
ATOM 761 C CA . THR A 1 93 ? 248.156 255.864 318.805 1.00 64.82 116 THR A CA 1
ATOM 762 C C . THR A 1 93 ? 248.714 255.077 317.629 1.00 63.58 116 THR A C 1
ATOM 763 O O . THR A 1 93 ? 248.475 253.874 317.507 1.00 76.00 116 THR A O 1
ATOM 767 N N . ARG A 1 94 ? 249.456 255.757 316.760 1.00 61.74 117 ARG A N 1
ATOM 768 C CA . ARG A 1 94 ? 249.954 255.144 315.539 1.00 69.20 117 ARG A CA 1
ATOM 769 C C . ARG A 1 94 ? 251.458 255.337 315.427 1.00 79.19 117 ARG A C 1
ATOM 770 O O . ARG A 1 94 ? 252.014 256.315 315.931 1.00 92.38 117 ARG A O 1
ATOM 778 N N . GLN A 1 95 ? 252.112 254.387 314.762 1.00 88.89 118 GLN A N 1
ATOM 779 C CA . GLN A 1 95 ? 253.550 254.451 314.548 1.00 85.30 118 GLN A CA 1
ATOM 780 C C . GLN A 1 95 ? 253.886 253.726 313.255 1.00 90.70 118 GLN A C 1
ATOM 781 O O . GLN A 1 95 ? 253.107 252.908 312.763 1.00 105.97 118 GLN A O 1
ATOM 787 N N . ARG A 1 96 ? 255.061 254.028 312.711 1.00 84.57 119 ARG A N 1
ATOM 788 C CA . ARG A 1 96 ? 255.509 253.435 311.461 1.00 87.68 119 ARG A CA 1
ATOM 789 C C . ARG A 1 96 ? 256.896 252.836 311.633 1.00 87.27 119 ARG A C 1
ATOM 790 O O . ARG A 1 96 ? 257.699 253.310 312.439 1.00 91.41 119 ARG A O 1
ATOM 798 N N . LEU A 1 97 ? 257.167 251.789 310.860 1.00 74.69 120 LEU A N 1
ATOM 799 C CA . LEU A 1 97 ? 258.467 251.139 310.823 1.00 75.09 120 LEU A CA 1
ATOM 800 C C . LEU A 1 97 ? 258.876 250.931 309.374 1.00 82.45 120 LEU A C 1
ATOM 801 O O . LEU A 1 97 ? 258.056 250.534 308.540 1.00 83.93 120 LEU A O 1
ATOM 806 N N . LEU A 1 98 ? 260.144 251.199 309.083 1.00 96.87 121 LEU A N 1
ATOM 807 C CA . LEU A 1 98 ? 260.718 250.992 307.761 1.00 93.85 121 LEU A CA 1
ATOM 808 C C . LEU A 1 98 ? 261.643 249.786 307.823 1.00 98.51 121 LEU A C 1
ATOM 809 O O . LEU A 1 98 ? 262.564 249.751 308.644 1.00 100.67 121 LEU A O 1
ATOM 814 N N . LEU A 1 99 ? 261.401 248.806 306.958 1.00 94.00 122 LEU A N 1
ATOM 815 C CA . LEU A 1 99 ? 262.206 247.597 306.895 1.00 94.19 122 LEU A CA 1
ATOM 816 C C . LEU A 1 99 ? 262.909 247.542 305.549 1.00 100.46 122 LEU A C 1
ATOM 817 O O . LEU A 1 99 ? 262.271 247.704 304.503 1.00 96.24 122 LEU A O 1
ATOM 822 N N . LEU A 1 100 ? 264.219 247.326 305.582 1.00 110.55 123 LEU A N 1
ATOM 823 C CA . LEU A 1 100 ? 265.037 247.196 304.380 1.00 104.29 123 LEU A CA 1
ATOM 824 C C . LEU A 1 100 ? 265.593 245.777 304.361 1.00 110.25 123 LEU A C 1
ATOM 825 O O . LEU A 1 100 ? 266.512 245.453 305.119 1.00 109.74 123 LEU A O 1
ATOM 830 N N . ILE A 1 101 ? 265.035 244.932 303.499 1.00 115.89 124 ILE A N 1
ATOM 831 C CA . ILE A 1 101 ? 265.452 243.537 303.416 1.00 114.35 124 ILE A CA 1
ATOM 832 C C . ILE A 1 101 ? 266.769 243.484 302.651 1.00 115.63 124 ILE A C 1
ATOM 833 O O . ILE A 1 101 ? 266.804 243.704 301.439 1.00 112.56 124 ILE A O 1
ATOM 838 N N . GLY A 1 102 ? 267.857 243.194 303.358 1.00 120.44 125 GLY A N 1
ATOM 839 C CA . GLY A 1 102 ? 269.160 243.125 302.729 1.00 120.29 125 GLY A CA 1
ATOM 840 C C . GLY A 1 102 ? 269.406 241.804 302.033 1.00 124.57 125 GLY A C 1
ATOM 841 O O . GLY A 1 102 ? 268.507 241.255 301.389 1.00 124.46 125 GLY A O 1
ATOM 842 N N . ASP A 1 103 ? 270.625 241.290 302.145 1.00 134.82 126 ASP A N 1
ATOM 843 C CA . ASP A 1 103 ? 270.996 239.998 301.595 1.00 132.42 126 ASP A CA 1
ATOM 844 C C . ASP A 1 103 ? 271.881 239.275 302.598 1.00 131.93 126 ASP A C 1
ATOM 845 O O . ASP A 1 103 ? 272.588 239.921 303.381 1.00 132.81 126 ASP A O 1
ATOM 850 N N . PRO A 1 104 ? 271.858 237.944 302.606 1.00 137.66 127 PRO A N 1
ATOM 851 C CA . PRO A 1 104 ? 272.706 237.207 303.547 1.00 138.03 127 PRO A CA 1
ATOM 852 C C . PRO A 1 104 ? 274.179 237.435 303.253 1.00 141.34 127 PRO A C 1
ATOM 853 O O . PRO A 1 104 ? 274.583 237.643 302.107 1.00 140.65 127 PRO A O 1
ATOM 857 N N . GLU A 1 105 ? 274.983 237.398 304.310 1.00 160.24 128 GLU A N 1
ATOM 858 C CA . GLU A 1 105 ? 276.417 237.612 304.210 1.00 160.40 128 GLU A CA 1
ATOM 859 C C . GLU A 1 105 ? 277.163 236.362 304.650 1.00 161.18 128 GLU A C 1
ATOM 860 O O . GLU A 1 105 ? 276.700 235.612 305.515 1.00 162.74 128 GLU A O 1
ATOM 866 N N . GLY A 1 106 ? 278.326 236.143 304.044 1.00 166.29 129 GLY A N 1
ATOM 867 C CA . GLY A 1 106 ? 279.141 234.996 304.361 1.00 167.74 129 GLY A CA 1
ATOM 868 C C . GLY A 1 106 ? 278.670 233.743 303.653 1.00 168.69 129 GLY A C 1
ATOM 869 O O . GLY A 1 106 ? 277.753 233.773 302.827 1.00 167.55 129 GLY A O 1
ATOM 870 N N . PRO A 1 107 ? 279.296 232.612 303.966 1.00 169.14 130 PRO A N 1
ATOM 871 C CA . PRO A 1 107 ? 278.933 231.358 303.302 1.00 167.24 130 PRO A CA 1
ATOM 872 C C . PRO A 1 107 ? 277.525 230.917 303.666 1.00 167.56 130 PRO A C 1
ATOM 873 O O . PRO A 1 107 ? 276.981 231.262 304.717 1.00 167.25 130 PRO A O 1
ATOM 877 N N . ARG A 1 108 ? 276.933 230.140 302.763 1.00 157.79 131 ARG A N 1
ATOM 878 C CA . ARG A 1 108 ? 275.589 229.630 302.973 1.00 157.54 131 ARG A CA 1
ATOM 879 C C . ARG A 1 108 ? 275.574 228.593 304.094 1.00 158.10 131 ARG A C 1
ATOM 880 O O . ARG A 1 108 ? 276.608 228.055 304.498 1.00 159.36 131 ARG A O 1
ATOM 888 N N . LEU A 1 109 ? 274.372 228.315 304.595 1.00 140.51 132 LEU A N 1
ATOM 889 C CA . LEU A 1 109 ? 274.183 227.346 305.670 1.00 137.04 132 LEU A CA 1
ATOM 890 C C . LEU A 1 109 ? 273.463 226.128 305.112 1.00 139.78 132 LEU A C 1
ATOM 891 O O . LEU A 1 109 ? 272.233 226.152 304.955 1.00 143.08 132 LEU A O 1
ATOM 896 N N . PRO A 1 110 ? 274.173 225.048 304.792 1.00 140.93 133 PRO A N 1
ATOM 897 C CA . PRO A 1 110 ? 273.550 223.894 304.122 1.00 141.36 133 PRO A CA 1
ATOM 898 C C . PRO A 1 110 ? 273.108 222.746 305.023 1.00 138.79 133 PRO A C 1
ATOM 899 O O . PRO A 1 110 ? 272.604 221.751 304.493 1.00 135.31 133 PRO A O 1
ATOM 903 N N . TYR A 1 111 ? 273.277 222.839 306.340 1.00 133.13 134 TYR A N 1
ATOM 904 C CA . TYR A 1 111 ? 272.897 221.762 307.250 1.00 131.03 134 TYR A CA 1
ATOM 905 C C . TYR A 1 111 ? 271.870 222.302 308.235 1.00 131.90 134 TYR A C 1
ATOM 906 O O . TYR A 1 111 ? 272.204 223.130 309.086 1.00 134.60 134 TYR A O 1
ATOM 915 N N . GLN A 1 112 ? 270.626 221.836 308.135 1.00 119.22 135 GLN A N 1
ATOM 916 C CA . GLN A 1 112 ? 269.536 222.389 308.925 1.00 118.48 135 GLN A CA 1
ATOM 917 C C . GLN A 1 112 ? 268.861 221.304 309.752 1.00 119.26 135 GLN A C 1
ATOM 918 O O . GLN A 1 112 ? 268.671 220.175 309.287 1.00 119.23 135 GLN A O 1
ATOM 924 N N . ALA A 1 113 ? 268.512 221.653 310.988 1.00 113.45 136 ALA A N 1
ATOM 925 C CA . ALA A 1 113 ? 267.834 220.745 311.902 1.00 111.32 136 ALA A CA 1
ATOM 926 C C . ALA A 1 113 ? 266.606 221.435 312.470 1.00 113.17 136 ALA A C 1
ATOM 927 O O . ALA A 1 113 ? 266.705 222.539 313.016 1.00 119.19 136 ALA A O 1
ATOM 929 N N . GLU A 1 114 ? 265.455 220.784 312.340 1.00 107.76 137 GLU A N 1
ATOM 930 C CA . GLU A 1 114 ? 264.191 221.290 312.856 1.00 104.70 137 GLU A CA 1
ATOM 931 C C . GLU A 1 114 ? 263.849 220.531 314.130 1.00 99.81 137 GLU A C 1
ATOM 932 O O . GLU A 1 114 ? 263.646 219.311 314.095 1.00 108.85 137 GLU A O 1
ATOM 938 N N . PHE A 1 115 ? 263.786 221.250 315.243 1.00 81.66 138 PHE A N 1
ATOM 939 C CA . PHE A 1 115 ? 263.546 220.673 316.552 1.00 85.83 138 PHE A CA 1
ATOM 940 C C . PHE A 1 115 ? 262.067 220.774 316.905 1.00 86.21 138 PHE A C 1
ATOM 941 O O . PHE A 1 115 ? 261.223 221.111 316.071 1.00 94.87 138 PHE A O 1
ATOM 949 N N . LEU A 1 116 ? 261.745 220.463 318.159 1.00 78.38 139 LEU A N 1
ATOM 950 C CA . LEU A 1 116 ? 260.406 220.693 318.697 1.00 83.97 139 LEU A CA 1
ATOM 951 C C . LEU A 1 116 ? 260.562 220.818 320.209 1.00 85.02 139 LEU A C 1
ATOM 952 O O . LEU A 1 116 ? 260.687 219.809 320.907 1.00 95.08 139 LEU A O 1
ATOM 957 N N . VAL A 1 117 ? 260.562 222.051 320.702 1.00 92.19 140 VAL A N 1
ATOM 958 C CA . VAL A 1 117 ? 260.750 222.318 322.122 1.00 95.14 140 VAL A CA 1
ATOM 959 C C . VAL A 1 117 ? 259.374 222.381 322.771 1.00 102.13 140 VAL A C 1
ATOM 960 O O . VAL A 1 117 ? 258.605 223.313 322.526 1.00 109.38 140 VAL A O 1
ATOM 964 N N . ARG A 1 118 ? 259.063 221.391 323.601 1.00 114.69 141 ARG A N 1
ATOM 965 C CA . ARG A 1 118 ? 257.768 221.308 324.259 1.00 114.88 141 ARG A CA 1
ATOM 966 C C . ARG A 1 118 ? 257.767 221.925 325.650 1.00 113.35 141 ARG A C 1
ATOM 967 O O . ARG A 1 118 ? 256.749 221.851 326.344 1.00 117.26 141 ARG A O 1
ATOM 975 N N . SER A 1 119 ? 258.875 222.526 326.075 1.00 113.63 142 SER A N 1
ATOM 976 C CA . SER A 1 119 ? 258.977 223.129 327.397 1.00 118.72 142 SER A CA 1
ATOM 977 C C . SER A 1 119 ? 258.948 224.650 327.354 1.00 120.12 142 SER A C 1
ATOM 978 O O . SER A 1 119 ? 259.239 225.293 328.367 1.00 122.63 142 SER A O 1
ATOM 981 N N . HIS A 1 120 ? 258.610 225.242 326.212 1.00 113.63 143 HIS A N 1
ATOM 982 C CA . HIS A 1 120 ? 258.594 226.690 326.088 1.00 113.68 143 HIS A CA 1
ATOM 983 C C . HIS A 1 120 ? 257.518 227.100 325.096 1.00 115.71 143 HIS A C 1
ATOM 984 O O . HIS A 1 120 ? 257.072 226.304 324.267 1.00 117.16 143 HIS A O 1
ATOM 991 N N . ASP A 1 121 ? 257.104 228.356 325.197 1.00 117.53 144 ASP A N 1
ATOM 992 C CA . ASP A 1 121 ? 256.134 228.943 324.289 1.00 119.91 144 ASP A CA 1
ATOM 993 C C . ASP A 1 121 ? 256.803 230.017 323.443 1.00 118.21 144 ASP A C 1
ATOM 994 O O . ASP A 1 121 ? 257.915 230.465 323.733 1.00 121.87 144 ASP A O 1
ATOM 999 N N . VAL A 1 122 ? 256.105 230.432 322.383 1.00 94.81 145 VAL A N 1
ATOM 1000 C CA . VAL A 1 122 ? 256.671 231.398 321.450 1.00 94.68 145 VAL A CA 1
ATOM 1001 C C . VAL A 1 122 ? 256.908 232.746 322.113 1.00 98.25 145 VAL A C 1
ATOM 1002 O O . VAL A 1 122 ? 257.698 233.552 321.612 1.00 96.83 145 VAL A O 1
ATOM 1006 N N . GLU A 1 123 ? 256.239 233.016 323.233 1.00 111.04 146 GLU A N 1
ATOM 1007 C CA . GLU A 1 123 ? 256.484 234.250 323.968 1.00 111.71 146 GLU A CA 1
ATOM 1008 C C . GLU A 1 123 ? 257.780 234.191 324.767 1.00 112.65 146 GLU A C 1
ATOM 1009 O O . GLU A 1 123 ? 258.445 235.218 324.936 1.00 111.15 146 GLU A O 1
ATOM 1015 N N . GLU A 1 124 ? 258.158 233.013 325.253 1.00 119.04 147 GLU A N 1
ATOM 1016 C CA . GLU A 1 124 ? 259.320 232.865 326.118 1.00 119.82 147 GLU A CA 1
ATOM 1017 C C . GLU A 1 124 ? 260.605 232.563 325.357 1.00 118.90 147 GLU A C 1
ATOM 1018 O O . GLU A 1 124 ? 261.659 232.427 325.984 1.00 115.15 147 GLU A O 1
ATOM 1024 N N . VAL A 1 125 ? 260.548 232.454 324.032 1.00 102.77 148 VAL A N 1
ATOM 1025 C CA . VAL A 1 125 ? 261.730 232.182 323.235 1.00 98.75 148 VAL A CA 1
ATOM 1026 C C . VAL A 1 125 ? 262.145 233.378 322.381 1.00 104.33 148 VAL A C 1
ATOM 1027 O O . VAL A 1 125 ? 263.343 233.559 322.133 1.00 111.48 148 VAL A O 1
ATOM 1031 N N . LEU A 1 126 ? 261.201 234.223 321.972 1.00 96.01 149 LEU A N 1
ATOM 1032 C CA . LEU A 1 126 ? 261.537 235.367 321.128 1.00 93.71 149 LEU A CA 1
ATOM 1033 C C . LEU A 1 126 ? 262.593 236.295 321.719 1.00 95.53 149 LEU A C 1
ATOM 1034 O O . LEU A 1 126 ? 263.473 236.732 320.957 1.00 96.29 149 LEU A O 1
ATOM 1039 N N . PRO A 1 127 ? 262.573 236.653 323.008 1.00 99.24 150 PRO A N 1
ATOM 1040 C CA . PRO A 1 127 ? 263.623 237.534 323.532 1.00 102.43 150 PRO A CA 1
ATOM 1041 C C . PRO A 1 127 ? 265.015 236.962 323.303 1.00 105.15 150 PRO A C 1
ATOM 1042 O O . PRO A 1 127 ? 265.201 235.764 323.079 1.00 104.89 150 PRO A O 1
ATOM 1046 N N . THR A 1 128 ? 266.004 237.856 323.340 1.00 119.80 151 THR A N 1
ATOM 1047 C CA . THR A 1 128 ? 267.358 237.479 322.949 1.00 121.21 151 THR A CA 1
ATOM 1048 C C . THR A 1 128 ? 267.979 236.480 323.919 1.00 120.45 151 THR A C 1
ATOM 1049 O O . THR A 1 128 ? 268.662 235.542 323.491 1.00 121.01 151 THR A O 1
ATOM 1053 N N . THR A 1 129 ? 267.774 236.669 325.228 1.00 118.62 152 THR A N 1
ATOM 1054 C CA . THR A 1 129 ? 268.485 235.834 326.196 1.00 121.10 152 THR A CA 1
ATOM 1055 C C . THR A 1 129 ? 268.089 234.362 326.119 1.00 122.29 152 THR A C 1
ATOM 1056 O O . THR A 1 129 ? 268.993 233.507 326.134 1.00 120.92 152 THR A O 1
ATOM 1060 N N . PRO A 1 130 ? 266.803 233.982 326.047 1.00 120.08 153 PRO A N 1
ATOM 1061 C CA . PRO A 1 130 ? 266.510 232.542 325.939 1.00 116.63 153 PRO A CA 1
ATOM 1062 C C . PRO A 1 130 ? 267.014 231.933 324.645 1.00 118.28 153 PRO A C 1
ATOM 1063 O O . PRO A 1 130 ? 267.485 230.789 324.646 1.00 123.63 153 PRO A O 1
ATOM 1067 N N . ALA A 1 131 ? 266.935 232.671 323.536 1.00 116.72 154 ALA A N 1
ATOM 1068 C CA . ALA A 1 131 ? 267.449 232.156 322.272 1.00 116.42 154 ALA A CA 1
ATOM 1069 C C . ALA A 1 131 ? 268.953 231.935 322.344 1.00 120.81 154 ALA A C 1
ATOM 1070 O O . ALA A 1 131 ? 269.462 230.910 321.875 1.00 123.82 154 ALA A O 1
ATOM 1072 N N . ASN A 1 132 ? 269.682 232.884 322.933 1.00 126.17 155 ASN A N 1
ATOM 1073 C CA . ASN A 1 132 ? 271.123 232.721 323.077 1.00 125.35 155 ASN A CA 1
ATOM 1074 C C . ASN A 1 132 ? 271.455 231.552 323.993 1.00 123.20 155 ASN A C 1
ATOM 1075 O O . ASN A 1 132 ? 272.390 230.788 323.723 1.00 122.50 155 ASN A O 1
ATOM 1080 N N . ARG A 1 133 ? 270.703 231.397 325.085 1.00 122.01 156 ARG A N 1
ATOM 1081 C CA . ARG A 1 133 ? 270.937 230.269 325.980 1.00 122.65 156 ARG A CA 1
ATOM 1082 C C . ARG A 1 133 ? 270.720 228.947 325.259 1.00 122.18 156 ARG A C 1
ATOM 1083 O O . ARG A 1 133 ? 271.516 228.013 325.405 1.00 124.36 156 ARG A O 1
ATOM 1091 N N . PHE A 1 134 ? 269.651 228.855 324.466 1.00 112.91 157 PHE A N 1
ATOM 1092 C CA . PHE A 1 134 ? 269.399 227.635 323.706 1.00 111.93 157 PHE A CA 1
ATOM 1093 C C . PHE A 1 134 ? 270.506 227.379 322.693 1.00 114.15 157 PHE A C 1
ATOM 1094 O O . PHE A 1 134 ? 270.934 226.234 322.505 1.00 118.13 157 PHE A O 1
ATOM 1102 N N . LEU A 1 135 ? 270.977 228.432 322.022 1.00 121.86 158 LEU A N 1
ATOM 1103 C CA . LEU A 1 135 ? 272.037 228.265 321.033 1.00 123.36 158 LEU A CA 1
ATOM 1104 C C . LEU A 1 135 ? 273.318 227.758 321.683 1.00 123.72 158 LEU A C 1
ATOM 1105 O O . LEU A 1 135 ? 273.987 226.865 321.151 1.00 120.98 158 LEU A O 1
ATOM 1110 N N . THR A 1 136 ? 273.676 228.317 322.841 1.00 128.62 159 THR A N 1
ATOM 1111 C CA . THR A 1 136 ? 274.864 227.837 323.540 1.00 127.37 159 THR A CA 1
ATOM 1112 C C . THR A 1 136 ? 274.681 226.415 324.053 1.00 124.97 159 THR A C 1
ATOM 1113 O O . THR A 1 136 ? 275.630 225.624 324.028 1.00 124.87 159 THR A O 1
ATOM 1117 N N . ALA A 1 137 ? 273.479 226.071 324.523 1.00 123.69 160 ALA A N 1
ATOM 1118 C CA . ALA A 1 137 ? 273.235 224.711 324.989 1.00 124.12 160 ALA A CA 1
ATOM 1119 C C . ALA A 1 137 ? 273.363 223.706 323.853 1.00 125.20 160 ALA A C 1
ATOM 1120 O O . ALA A 1 137 ? 273.922 222.620 324.037 1.00 126.32 160 ALA A O 1
ATOM 1122 N N . LEU A 1 138 ? 272.852 224.050 322.670 1.00 128.20 161 LEU A N 1
ATOM 1123 C CA . LEU A 1 138 ? 272.951 223.154 321.525 1.00 128.98 161 LEU A CA 1
ATOM 1124 C C . LEU A 1 138 ? 274.339 223.156 320.898 1.00 131.44 161 LEU A C 1
ATOM 1125 O O . LEU A 1 138 ? 274.649 222.257 320.108 1.00 130.34 161 LEU A O 1
ATOM 1130 N N . GLY A 1 139 ? 275.182 224.134 321.236 1.00 143.09 162 GLY A N 1
ATOM 1131 C CA . GLY A 1 139 ? 276.509 224.190 320.648 1.00 143.09 162 GLY A CA 1
ATOM 1132 C C . GLY A 1 139 ? 277.394 223.025 321.044 1.00 143.72 162 GLY A C 1
ATOM 1133 O O . GLY A 1 139 ? 278.304 222.652 320.299 1.00 141.66 162 GLY A O 1
ATOM 1134 N N . GLY A 1 140 ? 277.146 222.437 322.216 1.00 148.90 163 GLY A N 1
ATOM 1135 C CA . GLY A 1 140 ? 277.964 221.318 322.655 1.00 146.17 163 GLY A CA 1
ATOM 1136 C C . GLY A 1 140 ? 277.819 220.102 321.761 1.00 148.71 163 GLY A C 1
ATOM 1137 O O . GLY A 1 140 ? 278.808 219.471 321.383 1.00 150.64 163 GLY A O 1
ATOM 1138 N N . LEU A 1 141 ? 276.578 219.758 321.407 1.00 143.10 164 LEU A N 1
ATOM 1139 C CA . LEU A 1 141 ? 276.351 218.585 320.569 1.00 143.53 164 LEU A CA 1
ATOM 1140 C C . LEU A 1 141 ? 276.825 218.811 319.140 1.00 142.76 164 LEU A C 1
ATOM 1141 O O . LEU A 1 141 ? 277.319 217.879 318.497 1.00 142.62 164 LEU A O 1
ATOM 1146 N N . TRP A 1 142 ? 276.684 220.029 318.628 1.00 135.32 165 TRP A N 1
ATOM 1147 C CA . TRP A 1 142 ? 277.067 220.349 317.262 1.00 135.75 165 TRP A CA 1
ATOM 1148 C C . TRP A 1 142 ? 278.512 220.810 317.142 1.00 139.74 165 TRP A C 1
ATOM 1149 O O . TRP A 1 142 ? 278.940 221.174 316.042 1.00 140.18 165 TRP A O 1
ATOM 1160 N N . GLU A 1 143 ? 279.264 220.811 318.237 1.00 157.64 166 GLU A N 1
ATOM 1161 C CA . GLU A 1 143 ? 280.642 221.272 318.190 1.00 158.34 166 GLU A CA 1
ATOM 1162 C C . GLU A 1 143 ? 281.467 220.367 317.277 1.00 159.16 166 GLU A C 1
ATOM 1163 O O . GLU A 1 143 ? 281.358 219.138 317.357 1.00 159.10 166 GLU A O 1
ATOM 1169 N N . PRO A 1 144 ? 282.298 220.937 316.397 1.00 155.18 167 PRO A N 1
ATOM 1170 C CA . PRO A 1 144 ? 282.555 222.361 316.176 1.00 152.57 167 PRO A CA 1
ATOM 1171 C C . PRO A 1 144 ? 281.532 223.027 315.264 1.00 153.39 167 PRO A C 1
ATOM 1172 O O . PRO A 1 144 ? 280.924 222.385 314.412 1.00 153.40 167 PRO A O 1
ATOM 1176 N N . GLY A 1 145 ? 281.324 224.322 315.426 1.00 143.86 168 GLY A N 1
ATOM 1177 C CA . GLY A 1 145 ? 280.426 225.076 314.572 1.00 144.25 168 GLY A CA 1
ATOM 1178 C C . GLY A 1 145 ? 279.646 226.114 315.354 1.00 141.90 168 GLY A C 1
ATOM 1179 O O . GLY A 1 145 ? 279.517 226.056 316.576 1.00 138.24 168 GLY A O 1
ATOM 1180 N N . GLU A 1 146 ? 279.112 227.087 314.624 1.00 129.76 169 GLU A N 1
ATOM 1181 C CA . GLU A 1 146 ? 278.282 228.139 315.187 1.00 127.76 169 GLU A CA 1
ATOM 1182 C C . GLU A 1 146 ? 276.869 228.002 314.642 1.00 127.47 169 GLU A C 1
ATOM 1183 O O . GLU A 1 146 ? 276.675 227.696 313.462 1.00 127.15 169 GLU A O 1
ATOM 1189 N N . LEU A 1 147 ? 275.887 228.223 315.505 1.00 115.26 170 LEU A N 1
ATOM 1190 C CA . LEU A 1 147 ? 274.487 228.009 315.173 1.00 114.15 170 LEU A CA 1
ATOM 1191 C C . LEU A 1 147 ? 273.769 229.347 315.103 1.00 116.38 170 LEU A C 1
ATOM 1192 O O . LEU A 1 147 ? 273.869 230.159 316.028 1.00 119.33 170 LEU A O 1
ATOM 1197 N N . GLN A 1 148 ? 273.050 229.575 314.007 1.00 100.65 171 GLN A N 1
ATOM 1198 C CA . GLN A 1 148 ? 272.272 230.791 313.825 1.00 102.41 171 GLN A CA 1
ATOM 1199 C C . GLN A 1 148 ? 270.832 230.413 313.519 1.00 105.14 171 GLN A C 1
ATOM 1200 O O . GLN A 1 148 ? 270.583 229.541 312.681 1.00 102.89 171 GLN A O 1
ATOM 1206 N N . LEU A 1 149 ? 269.892 231.068 314.197 1.00 85.64 172 LEU A N 1
ATOM 1207 C CA . LEU A 1 149 ? 268.483 230.738 314.036 1.00 72.77 172 LEU A CA 1
ATOM 1208 C C . LEU A 1 149 ? 268.021 231.030 312.617 1.00 71.72 172 LEU A C 1
ATOM 1209 O O . LEU A 1 149 ? 268.449 232.005 311.995 1.00 84.97 172 LEU A O 1
ATOM 1214 N N . LEU A 1 150 ? 267.141 230.177 312.106 1.00 60.63 173 LEU A N 1
ATOM 1215 C CA . LEU A 1 150 ? 266.603 230.327 310.763 1.00 66.82 173 LEU A CA 1
ATOM 1216 C C . LEU A 1 150 ? 265.089 230.444 310.713 1.00 74.86 173 LEU A C 1
ATOM 1217 O O . LEU A 1 150 ? 264.569 231.056 309.779 1.00 79.66 173 LEU A O 1
ATOM 1222 N N . ASN A 1 151 ? 264.370 229.877 311.678 1.00 73.14 174 ASN A N 1
ATOM 1223 C CA . ASN A 1 151 ? 262.914 229.917 311.655 1.00 68.11 174 ASN A CA 1
ATOM 1224 C C . ASN A 1 151 ? 262.380 229.535 313.024 1.00 65.16 174 ASN A C 1
ATOM 1225 O O . ASN A 1 151 ? 262.799 228.525 313.594 1.00 81.70 174 ASN A O 1
ATOM 1230 N N . ILE A 1 152 ? 261.460 230.339 313.545 1.00 52.90 175 ILE A N 1
ATOM 1231 C CA . ILE A 1 152 ? 260.765 230.047 314.791 1.00 60.06 175 ILE A CA 1
ATOM 1232 C C . ILE A 1 152 ? 259.274 230.096 314.509 1.00 68.42 175 ILE A C 1
ATOM 1233 O O . ILE A 1 152 ? 258.783 231.070 313.928 1.00 77.70 175 ILE A O 1
ATOM 1238 N N . THR A 1 153 ? 258.554 229.050 314.906 1.00 81.33 176 THR A N 1
ATOM 1239 C CA . THR A 1 153 ? 257.119 229.040 314.662 1.00 85.50 176 THR A CA 1
ATOM 1240 C C . THR A 1 153 ? 256.390 228.343 315.800 1.00 85.24 176 THR A C 1
ATOM 1241 O O . THR A 1 153 ? 256.851 227.324 316.314 1.00 94.86 176 THR A O 1
ATOM 1245 N N . SER A 1 154 ? 255.250 228.901 316.191 1.00 77.41 177 SER A N 1
ATOM 1246 C CA . SER A 1 154 ? 254.443 228.282 317.229 1.00 79.84 177 SER A CA 1
ATOM 1247 C C . SER A 1 154 ? 253.867 226.961 316.735 1.00 82.82 177 SER A C 1
ATOM 1248 O O . SER A 1 154 ? 253.603 226.780 315.545 1.00 85.25 177 SER A O 1
ATOM 1251 N N . ALA A 1 155 ? 253.682 226.026 317.669 1.00 96.06 178 ALA A N 1
ATOM 1252 C CA . ALA A 1 155 ? 253.157 224.717 317.299 1.00 98.87 178 ALA A CA 1
ATOM 1253 C C . ALA A 1 155 ? 251.717 224.802 316.814 1.00 106.12 178 ALA A C 1
ATOM 1254 O O . ALA A 1 155 ? 251.288 223.967 316.010 1.00 108.65 178 ALA A O 1
ATOM 1256 N N . LEU A 1 156 ? 250.961 225.797 317.283 1.00 104.20 179 LEU A N 1
ATOM 1257 C CA . LEU A 1 156 ? 249.568 225.933 316.871 1.00 100.95 179 LEU A CA 1
ATOM 1258 C C . LEU A 1 156 ? 249.430 226.202 315.379 1.00 102.73 179 LEU A C 1
ATOM 1259 O O . LEU A 1 156 ? 248.382 225.898 314.801 1.00 106.70 179 LEU A O 1
ATOM 1264 N N . ASP A 1 157 ? 250.456 226.770 314.746 1.00 111.34 180 ASP A N 1
ATOM 1265 C CA . ASP A 1 157 ? 250.433 226.963 313.303 1.00 113.29 180 ASP A CA 1
ATOM 1266 C C . ASP A 1 157 ? 250.703 225.675 312.539 1.00 109.43 180 ASP A C 1
ATOM 1267 O O . ASP A 1 157 ? 250.386 225.599 311.348 1.00 111.05 180 ASP A O 1
ATOM 1272 N N . ARG A 1 158 ? 251.278 224.668 313.193 1.00 106.79 181 ARG A N 1
ATOM 1273 C CA . ARG A 1 158 ? 251.601 223.390 312.563 1.00 112.75 181 ARG A CA 1
ATOM 1274 C C . ARG A 1 158 ? 250.572 222.321 312.896 1.00 114.60 181 ARG A C 1
ATOM 1275 O O . ARG A 1 158 ? 250.913 221.145 313.051 1.00 115.88 181 ARG A O 1
ATOM 1283 N N . GLY A 1 159 ? 249.306 222.702 313.011 1.00 106.07 182 GLY A N 1
ATOM 1284 C CA . GLY A 1 159 ? 248.271 221.748 313.365 1.00 105.36 182 GLY A CA 1
ATOM 1285 C C . GLY A 1 159 ? 248.402 221.198 314.768 1.00 106.16 182 GLY A C 1
ATOM 1286 O O . GLY A 1 159 ? 248.156 220.006 314.988 1.00 111.05 182 GLY A O 1
ATOM 1287 N N . GLY A 1 160 ? 248.787 222.038 315.725 1.00 87.89 183 GLY A N 1
ATOM 1288 C CA . GLY A 1 160 ? 248.896 221.617 317.102 1.00 85.85 183 GLY A CA 1
ATOM 1289 C C . GLY A 1 160 ? 247.560 221.643 317.814 1.00 85.73 183 GLY A C 1
ATOM 1290 O O . GLY A 1 160 ? 246.513 221.942 317.243 1.00 87.18 183 GLY A O 1
ATOM 1291 N N . ARG A 1 161 ? 247.608 221.318 319.102 1.00 84.11 184 ARG A N 1
ATOM 1292 C CA . ARG A 1 161 ? 246.420 221.279 319.940 1.00 85.24 184 ARG A CA 1
ATOM 1293 C C . ARG A 1 161 ? 246.658 222.088 321.203 1.00 90.01 184 ARG A C 1
ATOM 1294 O O . ARG A 1 161 ? 247.750 222.052 321.777 1.00 95.91 184 ARG A O 1
ATOM 1302 N N . VAL A 1 162 ? 245.632 222.817 321.630 1.00 93.01 185 VAL A N 1
ATOM 1303 C CA . VAL A 1 162 ? 245.747 223.605 322.861 1.00 93.35 185 VAL A CA 1
ATOM 1304 C C . VAL A 1 162 ? 245.922 222.659 324.040 1.00 96.39 185 VAL A C 1
ATOM 1305 O O . VAL A 1 162 ? 245.107 221.734 324.220 1.00 94.46 185 VAL A O 1
ATOM 1309 N N . PRO A 1 163 ? 246.949 222.831 324.865 1.00 110.37 186 PRO A N 1
ATOM 1310 C CA . PRO A 1 163 ? 247.223 221.854 325.918 1.00 110.26 186 PRO A CA 1
ATOM 1311 C C . PRO A 1 163 ? 246.313 222.025 327.122 1.00 108.23 186 PRO A C 1
ATOM 1312 O O . PRO A 1 163 ? 245.928 223.135 327.496 1.00 99.84 186 PRO A O 1
ATOM 1316 N N . LEU A 1 164 ? 245.977 220.897 327.730 1.00 122.95 187 LEU A N 1
ATOM 1317 C CA . LEU A 1 164 ? 245.215 220.921 328.969 1.00 123.14 187 LEU A CA 1
ATOM 1318 C C . LEU A 1 164 ? 246.095 221.453 330.094 1.00 124.62 187 LEU A C 1
ATOM 1319 O O . LEU A 1 164 ? 247.189 220.924 330.320 1.00 127.78 187 LEU A O 1
ATOM 1324 N N . PRO A 1 165 ? 245.664 222.481 330.814 1.00 122.31 188 PRO A N 1
ATOM 1325 C CA . PRO A 1 165 ? 246.502 223.041 331.894 1.00 123.38 188 PRO A CA 1
ATOM 1326 C C . PRO A 1 165 ? 246.471 222.174 333.147 1.00 122.29 188 PRO A C 1
ATOM 1327 O O . PRO A 1 165 ? 245.872 222.508 334.173 1.00 120.90 188 PRO A O 1
ATOM 1331 N N . ILE A 1 166 ? 247.136 221.022 333.079 1.00 137.27 189 ILE A N 1
ATOM 1332 C CA . ILE A 1 166 ? 247.104 220.086 334.195 1.00 138.95 189 ILE A CA 1
ATOM 1333 C C . ILE A 1 166 ? 248.211 220.459 335.174 1.00 140.22 189 ILE A C 1
ATOM 1334 O O . ILE A 1 166 ? 247.933 220.852 336.312 1.00 137.94 189 ILE A O 1
ATOM 1339 N N . GLU A 1 167 ? 249.472 220.344 334.749 1.00 154.54 190 GLU A N 1
ATOM 1340 C CA . GLU A 1 167 ? 250.590 220.773 335.584 1.00 154.74 190 GLU A CA 1
ATOM 1341 C C . GLU A 1 167 ? 251.449 221.836 334.912 1.00 154.96 190 GLU A C 1
ATOM 1342 O O . GLU A 1 167 ? 251.626 222.922 335.474 1.00 153.21 190 GLU A O 1
ATOM 1348 N N . GLY A 1 168 ? 251.988 221.561 333.727 1.00 151.05 191 GLY A N 1
ATOM 1349 C CA . GLY A 1 168 ? 252.871 222.495 333.058 1.00 151.12 191 GLY A CA 1
ATOM 1350 C C . GLY A 1 168 ? 252.800 222.428 331.547 1.00 151.03 191 GLY A C 1
ATOM 1351 O O . GLY A 1 168 ? 253.626 223.033 330.858 1.00 150.60 191 GLY A O 1
ATOM 1352 N N . ARG A 1 169 ? 251.832 221.680 331.023 1.00 140.77 192 ARG A N 1
ATOM 1353 C CA . ARG A 1 169 ? 251.764 221.447 329.587 1.00 140.88 192 ARG A CA 1
ATOM 1354 C C . ARG A 1 169 ? 251.597 222.758 328.832 1.00 139.52 192 ARG A C 1
ATOM 1355 O O . ARG A 1 169 ? 250.800 223.619 329.213 1.00 139.41 192 ARG A O 1
ATOM 1363 N N . LYS A 1 170 ? 252.366 222.908 327.757 1.00 124.42 193 LYS A N 1
ATOM 1364 C CA . LYS A 1 170 ? 252.348 224.106 326.933 1.00 123.51 193 LYS A CA 1
ATOM 1365 C C . LYS A 1 170 ? 252.319 223.707 325.464 1.00 125.25 193 LYS A C 1
ATOM 1366 O O . LYS A 1 170 ? 252.550 222.550 325.105 1.00 127.04 193 LYS A O 1
ATOM 1372 N N . GLU A 1 171 ? 252.020 224.690 324.612 1.00 119.51 194 GLU A N 1
ATOM 1373 C CA . GLU A 1 171 ? 251.844 224.413 323.190 1.00 121.19 194 GLU A CA 1
ATOM 1374 C C . GLU A 1 171 ? 253.139 223.938 322.542 1.00 120.48 194 GLU A C 1
ATOM 1375 O O . GLU A 1 171 ? 253.128 223.012 321.724 1.00 120.61 194 GLU A O 1
ATOM 1381 N N . GLY A 1 172 ? 254.259 224.556 322.890 1.00 107.71 195 GLY A N 1
ATOM 1382 C CA . GLY A 1 172 ? 255.532 224.211 322.296 1.00 108.13 195 GLY A CA 1
ATOM 1383 C C . GLY A 1 172 ? 255.822 225.012 321.038 1.00 106.01 195 GLY A C 1
ATOM 1384 O O . GLY A 1 172 ? 254.941 225.609 320.424 1.00 109.63 195 GLY A O 1
ATOM 1385 N N . VAL A 1 173 ? 257.100 225.025 320.657 1.00 84.49 196 VAL A N 1
ATOM 1386 C CA . VAL A 1 173 ? 257.562 225.782 319.503 1.00 80.49 196 VAL A CA 1
ATOM 1387 C C . VAL A 1 173 ? 258.420 224.886 318.623 1.00 80.50 196 VAL A C 1
ATOM 1388 O O . VAL A 1 173 ? 258.913 223.840 319.048 1.00 95.37 196 VAL A O 1
ATOM 1392 N N . TYR A 1 174 ? 258.584 225.311 317.375 1.00 73.75 197 TYR A N 1
ATOM 1393 C CA . TYR A 1 174 ? 259.488 224.685 316.424 1.00 77.07 197 TYR A CA 1
ATOM 1394 C C . TYR A 1 174 ? 260.604 225.674 316.135 1.00 86.07 197 TYR A C 1
ATOM 1395 O O . TYR A 1 174 ? 260.337 226.816 315.737 1.00 100.30 197 TYR A O 1
ATOM 1404 N N . ILE A 1 175 ? 261.843 225.235 316.335 1.00 68.69 198 ILE A N 1
ATOM 1405 C CA . ILE A 1 175 ? 263.033 226.036 316.088 1.00 61.53 198 ILE A CA 1
ATOM 1406 C C . ILE A 1 175 ? 263.863 225.330 315.030 1.00 67.51 198 ILE A C 1
ATOM 1407 O O . ILE A 1 175 ? 264.142 224.133 315.155 1.00 84.85 198 ILE A O 1
ATOM 1412 N N . LYS A 1 176 ? 264.254 226.062 313.995 1.00 67.61 199 LYS A N 1
ATOM 1413 C CA . LYS A 1 176 ? 265.098 225.533 312.935 1.00 69.28 199 LYS A CA 1
ATOM 1414 C C . LYS A 1 176 ? 266.472 226.170 313.058 1.00 77.71 199 LYS A C 1
ATOM 1415 O O . LYS A 1 176 ? 266.588 227.399 313.068 1.00 88.32 199 LYS A O 1
ATOM 1421 N N . VAL A 1 177 ? 267.505 225.340 313.151 1.00 88.38 200 VAL A N 1
ATOM 1422 C CA . VAL A 1 177 ? 268.872 225.805 313.346 1.00 84.63 200 VAL A CA 1
ATOM 1423 C C . VAL A 1 177 ? 269.704 225.368 312.153 1.00 85.00 200 VAL A C 1
ATOM 1424 O O . VAL A 1 177 ? 269.690 224.190 311.777 1.00 90.81 200 VAL A O 1
ATOM 1428 N N . GLY A 1 178 ? 270.425 226.313 311.560 1.00 111.29 201 GLY A N 1
ATOM 1429 C CA . GLY A 1 178 ? 271.256 226.040 310.406 1.00 117.47 201 GLY A CA 1
ATOM 1430 C C . GLY A 1 178 ? 272.724 226.235 310.728 1.00 122.34 201 GLY A C 1
ATOM 1431 O O . GLY A 1 178 ? 273.088 227.045 311.581 1.00 121.84 201 GLY A O 1
ATOM 1432 N N . SER A 1 179 ? 273.568 225.479 310.033 1.00 138.11 202 SER A N 1
ATOM 1433 C CA . SER A 1 179 ? 275.009 225.551 310.223 1.00 135.95 202 SER A CA 1
ATOM 1434 C C . SER A 1 179 ? 275.692 224.987 308.986 1.00 135.42 202 SER A C 1
ATOM 1435 O O . SER A 1 179 ? 275.069 224.323 308.151 1.00 134.98 202 SER A O 1
ATOM 1438 N N . ALA A 1 180 ? 276.992 225.264 308.884 1.00 135.49 203 ALA A N 1
ATOM 1439 C CA . ALA A 1 180 ? 277.797 224.813 307.758 1.00 136.60 203 ALA A CA 1
ATOM 1440 C C . ALA A 1 180 ? 278.631 223.579 308.066 1.00 137.76 203 ALA A C 1
ATOM 1441 O O . ALA A 1 180 ? 279.058 222.894 307.131 1.00 138.18 203 ALA A O 1
ATOM 1443 N N . THR A 1 181 ? 278.886 223.288 309.335 1.00 136.29 204 THR A N 1
ATOM 1444 C CA . THR A 1 181 ? 279.640 222.090 309.675 1.00 137.14 204 THR A CA 1
ATOM 1445 C C . THR A 1 181 ? 278.723 220.868 309.666 1.00 138.39 204 THR A C 1
ATOM 1446 O O . THR A 1 181 ? 277.568 220.956 310.090 1.00 139.81 204 THR A O 1
ATOM 1450 N N . PRO A 1 182 ? 279.210 219.722 309.193 1.00 135.51 205 PRO A N 1
ATOM 1451 C CA . PRO A 1 182 ? 278.364 218.524 309.150 1.00 133.64 205 PRO A CA 1
ATOM 1452 C C . PRO A 1 182 ? 277.981 218.057 310.546 1.00 134.92 205 PRO A C 1
ATOM 1453 O O . PRO A 1 182 ? 278.676 218.322 311.528 1.00 135.79 205 PRO A O 1
ATOM 1457 N N . PHE A 1 183 ? 276.851 217.358 310.621 1.00 142.01 206 PHE A N 1
ATOM 1458 C CA . PHE A 1 183 ? 276.347 216.884 311.902 1.00 144.11 206 PHE A CA 1
ATOM 1459 C C . PHE A 1 183 ? 277.300 215.866 312.515 1.00 145.30 206 PHE A C 1
ATOM 1460 O O . PHE A 1 183 ? 278.012 215.141 311.815 1.00 143.96 206 PHE A O 1
ATOM 1468 N N . SER A 1 184 ? 277.308 215.819 313.844 1.00 164.12 207 SER A N 1
ATOM 1469 C CA . SER A 1 184 ? 278.085 214.828 314.568 1.00 163.19 207 SER A CA 1
ATOM 1470 C C . SER A 1 184 ? 277.390 213.470 314.500 1.00 162.81 207 SER A C 1
ATOM 1471 O O . SER A 1 184 ? 276.323 213.315 313.900 1.00 162.15 207 SER A O 1
ATOM 1474 N N . THR A 1 185 ? 278.007 212.467 315.126 1.00 173.20 208 THR A N 1
ATOM 1475 C CA . THR A 1 185 ? 277.426 211.129 315.113 1.00 175.13 208 THR A CA 1
ATOM 1476 C C . THR A 1 185 ? 276.122 211.070 315.898 1.00 174.99 208 THR A C 1
ATOM 1477 O O . THR A 1 185 ? 275.229 210.289 315.551 1.00 174.89 208 THR A O 1
ATOM 1481 N N . CYS A 1 186 ? 275.992 211.881 316.951 1.00 176.30 209 CYS A N 1
ATOM 1482 C CA . CYS A 1 186 ? 274.789 211.840 317.777 1.00 177.51 209 CYS A CA 1
ATOM 1483 C C . CYS A 1 186 ? 273.557 212.246 316.978 1.00 176.72 209 CYS A C 1
ATOM 1484 O O . CYS A 1 186 ? 272.539 211.544 316.984 1.00 177.30 209 CYS A O 1
ATOM 1487 N N . LEU A 1 187 ? 273.634 213.381 316.280 1.00 167.54 210 LEU A N 1
ATOM 1488 C CA . LEU A 1 187 ? 272.484 213.854 315.517 1.00 168.76 210 LEU A CA 1
ATOM 1489 C C . LEU A 1 187 ? 272.133 212.887 314.395 1.00 169.62 210 LEU A C 1
ATOM 1490 O O . LEU A 1 187 ? 270.952 212.647 314.119 1.00 170.42 210 LEU A O 1
ATOM 1495 N N . LYS A 1 188 ? 273.146 212.322 313.735 1.00 167.39 211 LYS A N 1
ATOM 1496 C CA . LYS A 1 188 ? 272.888 211.339 312.689 1.00 167.22 211 LYS A CA 1
ATOM 1497 C C . LYS A 1 188 ? 272.202 210.103 313.255 1.00 167.67 211 LYS A C 1
ATOM 1498 O O . LYS A 1 188 ? 271.286 209.552 312.634 1.00 166.52 211 LYS A O 1
ATOM 1504 N N . MET A 1 189 ? 272.636 209.651 314.433 1.00 175.61 212 MET A N 1
ATOM 1505 C CA . MET A 1 189 ? 272.011 208.492 315.061 1.00 175.88 212 MET A CA 1
ATOM 1506 C C . MET A 1 189 ? 270.567 208.788 315.444 1.00 175.72 212 MET A C 1
ATOM 1507 O O . MET A 1 189 ? 269.694 207.922 315.313 1.00 176.01 212 MET A O 1
ATOM 1512 N N . VAL A 1 190 ? 270.297 210.002 315.929 1.00 167.07 213 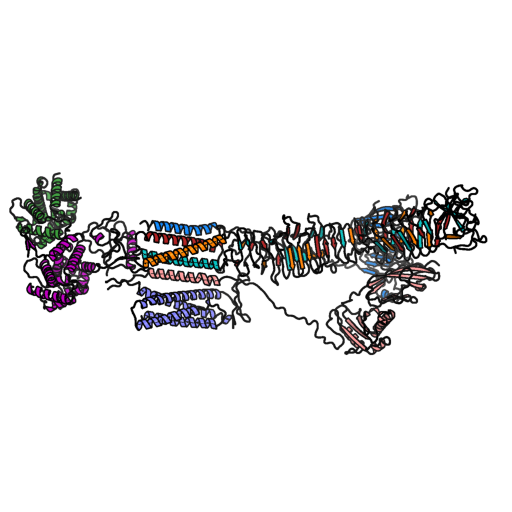VAL A N 1
ATOM 1513 C CA . VAL A 1 190 ? 268.933 210.359 316.315 1.00 166.99 213 VAL A CA 1
ATOM 1514 C C . VAL A 1 190 ? 268.009 210.327 315.103 1.00 166.88 213 VAL A C 1
ATOM 1515 O O . VAL A 1 190 ? 266.853 209.897 315.195 1.00 166.12 213 VAL A O 1
ATOM 1519 N N . ALA A 1 191 ? 268.506 210.762 313.948 1.00 169.81 214 ALA A N 1
ATOM 1520 C CA . ALA A 1 191 ? 267.710 210.776 312.728 1.00 169.48 214 ALA A CA 1
ATOM 1521 C C . ALA A 1 191 ? 267.652 209.419 312.041 1.00 170.79 214 ALA A C 1
ATOM 1522 O O . ALA A 1 191 ? 266.997 209.300 311.000 1.00 170.96 214 ALA A O 1
ATOM 1524 N N . SER A 1 192 ? 268.319 208.406 312.585 1.00 182.75 215 SER A N 1
ATOM 1525 C CA . SER A 1 192 ? 268.289 207.083 311.987 1.00 183.99 215 SER A CA 1
ATOM 1526 C C . SER A 1 192 ? 266.896 206.467 312.121 1.00 184.39 215 SER A C 1
ATOM 1527 O O . SER A 1 192 ? 266.146 206.801 313.043 1.00 184.30 215 SER A O 1
ATOM 1530 N N . PRO A 1 193 ? 266.524 205.566 311.208 1.00 182.03 216 PRO A N 1
ATOM 1531 C CA . PRO A 1 193 ? 265.191 204.944 311.291 1.00 180.14 216 PRO A CA 1
ATOM 1532 C C . PRO A 1 193 ? 264.978 204.110 312.543 1.00 180.60 216 PRO A C 1
ATOM 1533 O O . PRO A 1 193 ? 263.825 203.797 312.868 1.00 179.84 216 PRO A O 1
ATOM 1537 N N . ASP A 1 194 ? 266.047 203.729 313.247 1.00 186.69 217 ASP A N 1
ATOM 1538 C CA . ASP A 1 194 ? 265.890 202.935 314.461 1.00 186.30 217 ASP A CA 1
ATOM 1539 C C . ASP A 1 194 ? 265.090 203.688 315.518 1.00 186.68 217 ASP A C 1
ATOM 1540 O O . ASP A 1 194 ? 264.225 203.106 316.180 1.00 186.08 217 ASP A O 1
ATOM 1545 N N . SER A 1 195 ? 265.365 204.983 315.691 1.00 195.57 218 SER A N 1
ATOM 1546 C CA . SER A 1 195 ? 264.616 205.773 316.665 1.00 196.39 218 SER A CA 1
ATOM 1547 C C . SER A 1 195 ? 263.148 205.880 316.275 1.00 196.58 218 SER A C 1
ATOM 1548 O O . SER A 1 195 ? 262.259 205.818 317.137 1.00 196.57 218 SER A O 1
ATOM 1551 N N . TYR A 1 196 ? 262.876 206.066 314.982 1.00 194.23 219 TYR A N 1
ATOM 1552 C CA . TYR A 1 196 ? 261.496 206.116 314.518 1.00 193.44 219 TYR A CA 1
ATOM 1553 C C . TYR A 1 196 ? 260.787 204.803 314.808 1.00 192.93 219 TYR A C 1
ATOM 1554 O O . TYR A 1 196 ? 259.646 204.794 315.281 1.00 191.76 219 TYR A O 1
ATOM 1563 N N . ALA A 1 197 ? 261.466 203.682 314.562 1.00 195.44 220 ALA A N 1
ATOM 1564 C CA . ALA A 1 197 ? 260.886 202.382 314.875 1.00 195.10 220 ALA A CA 1
ATOM 1565 C C . ALA A 1 197 ? 260.633 202.239 316.369 1.00 195.41 220 ALA A C 1
ATOM 1566 O O . ALA A 1 197 ? 259.621 201.663 316.783 1.00 196.37 220 ALA A O 1
ATOM 1568 N N . ARG A 1 198 ? 261.547 202.753 317.195 1.00 198.77 221 ARG A N 1
ATOM 1569 C CA . ARG A 1 198 ? 261.395 202.616 318.639 1.00 199.49 221 ARG A CA 1
ATOM 1570 C C . ARG A 1 198 ? 260.195 203.405 319.151 1.00 199.81 221 ARG A C 1
ATOM 1571 O O . ARG A 1 198 ? 259.350 202.864 319.872 1.00 199.27 221 ARG A O 1
ATOM 1579 N N . CYS A 1 199 ? 260.088 204.682 318.776 1.00 207.32 222 CYS A N 1
ATOM 1580 C CA . CYS A 1 199 ? 258.942 205.454 319.253 1.00 207.22 222 CYS A CA 1
ATOM 1581 C C . CYS A 1 199 ? 257.678 205.178 318.450 1.00 207.50 222 CYS A C 1
ATOM 1582 O O . CYS A 1 199 ? 256.624 205.737 318.772 1.00 207.79 222 CYS A O 1
ATOM 1585 N N . ALA A 1 200 ? 257.759 204.340 317.411 1.00 204.96 223 ALA A N 1
ATOM 1586 C CA . ALA A 1 200 ? 256.546 203.877 316.745 1.00 204.98 223 ALA A CA 1
ATOM 1587 C C . ALA A 1 200 ? 255.655 203.093 317.699 1.00 206.01 223 ALA A C 1
ATOM 1588 O O . ALA A 1 200 ? 254.431 203.268 317.696 1.00 205.98 223 ALA A O 1
ATOM 1590 N N . GLN A 1 201 ? 256.242 202.212 318.510 1.00 210.00 224 GLN A N 1
ATOM 1591 C CA . GLN A 1 201 ? 255.462 201.442 319.470 1.00 209.48 224 GLN A CA 1
ATOM 1592 C C . GLN A 1 201 ? 255.404 202.084 320.849 1.00 208.84 224 GLN A C 1
ATOM 1593 O O . GLN A 1 201 ? 254.498 201.765 321.628 1.00 208.23 224 GLN A O 1
ATOM 1599 N N . GLY A 1 202 ? 256.340 202.973 321.171 1.00 206.83 225 GLY A N 1
ATOM 1600 C CA . GLY A 1 202 ? 256.325 203.633 322.460 1.00 206.77 225 GLY A CA 1
ATOM 1601 C C . GLY A 1 202 ? 257.644 203.568 323.200 1.00 206.90 225 GLY A C 1
ATOM 1602 O O . GLY A 1 202 ? 257.768 204.115 324.300 1.00 206.63 225 GLY A O 1
ATOM 1603 N N . GLN A 1 203 ? 258.631 202.900 322.614 1.00 203.45 226 GLN A N 1
ATOM 1604 C CA . GLN A 1 203 ? 259.941 202.825 323.239 1.00 202.47 226 GLN A CA 1
ATOM 1605 C C . GLN A 1 203 ? 260.599 204.203 323.242 1.00 203.81 226 GLN A C 1
ATOM 1606 O O . GLN A 1 203 ? 260.405 204.986 322.306 1.00 203.60 226 GLN A O 1
ATOM 1612 N N . PRO A 1 204 ? 261.373 204.533 324.279 1.00 202.88 227 PRO A N 1
ATOM 1613 C CA . PRO A 1 204 ? 262.005 205.849 324.324 1.00 202.23 227 PRO A CA 1
ATOM 1614 C C . PRO A 1 204 ? 263.010 206.004 323.198 1.00 202.71 227 PRO A C 1
ATOM 1615 O O . PRO A 1 204 ? 263.619 205.017 322.750 1.00 203.21 227 PRO A O 1
ATOM 1619 N N . PRO A 1 205 ? 263.207 207.222 322.697 1.00 194.44 228 PRO A N 1
ATOM 1620 C CA . PRO A 1 205 ? 264.175 207.424 321.615 1.00 192.88 228 PRO A CA 1
ATOM 1621 C C . PRO A 1 205 ? 265.592 207.116 322.073 1.00 193.67 228 PRO A C 1
ATOM 1622 O O . PRO A 1 205 ? 265.956 207.326 323.232 1.00 192.80 228 PRO A O 1
ATOM 1626 N N . LEU A 1 206 ? 266.395 206.609 321.142 1.00 195.16 229 LEU A N 1
ATOM 1627 C CA . LEU A 1 206 ? 267.776 206.273 321.454 1.00 195.80 229 LEU A CA 1
ATOM 1628 C C . LEU A 1 206 ? 268.603 207.542 321.608 1.00 194.34 229 LEU A C 1
ATOM 1629 O O . LEU A 1 206 ? 268.561 208.432 320.753 1.00 193.80 229 LEU A O 1
ATOM 1634 N N . LEU A 1 207 ? 269.357 207.624 322.702 1.00 185.33 230 LEU A N 1
ATOM 1635 C CA . LEU A 1 207 ? 270.217 208.777 322.954 1.00 186.56 230 LEU A CA 1
ATOM 1636 C C . LEU A 1 207 ? 271.443 208.290 323.711 1.00 187.38 230 LEU A C 1
ATOM 1637 O O . LEU A 1 207 ? 271.344 207.926 324.886 1.00 187.14 230 LEU A O 1
ATOM 1642 N N . SER A 1 208 ? 272.592 208.282 323.037 1.00 192.61 231 SER A N 1
ATOM 1643 C CA . SER A 1 208 ? 273.840 207.836 323.644 1.00 193.06 231 SER A CA 1
ATOM 1644 C C . SER A 1 208 ? 274.652 209.003 324.195 1.00 192.47 231 SER A C 1
ATOM 1645 O O . SER A 1 208 ? 275.141 208.943 325.327 1.00 190.75 231 SER A O 1
ATOM 1648 N N . CYS A 1 209 ? 274.804 210.064 323.409 1.00 189.20 232 CYS A N 1
ATOM 1649 C CA . CYS A 1 209 ? 275.580 211.213 323.843 1.00 188.56 232 CYS A CA 1
ATOM 1650 C C . CYS A 1 209 ? 274.844 211.975 324.943 1.00 188.39 232 CYS A C 1
ATOM 1651 O O . CYS A 1 209 ? 273.616 211.933 325.055 1.00 188.73 232 CYS A O 1
ATOM 1654 N N . TYR A 1 210 ? 275.620 212.676 325.764 1.00 176.54 233 TYR A N 1
ATOM 1655 C CA . TYR A 1 210 ? 275.064 213.370 326.918 1.00 176.73 233 TYR A CA 1
ATOM 1656 C C . TYR A 1 210 ? 274.264 214.592 326.482 1.00 176.63 233 TYR A C 1
ATOM 1657 O O . TYR A 1 210 ? 274.723 215.389 325.659 1.00 175.79 233 TYR A O 1
ATOM 1666 N N . ASP A 1 211 ? 273.066 214.738 327.041 1.00 161.22 234 ASP A N 1
ATOM 1667 C CA . ASP A 1 211 ? 272.218 215.880 326.740 1.00 158.87 234 ASP A CA 1
ATOM 1668 C C . ASP A 1 211 ? 272.677 217.109 327.515 1.00 157.85 234 ASP A C 1
ATOM 1669 O O . ASP A 1 211 ? 273.172 217.013 328.641 1.00 157.93 234 ASP A O 1
ATOM 1674 N N . THR A 1 212 ? 272.507 218.273 326.895 1.00 155.24 235 THR A N 1
ATOM 1675 C CA . THR A 1 212 ? 272.813 219.548 327.528 1.00 156.34 235 THR A CA 1
ATOM 1676 C C . THR A 1 212 ? 271.609 220.466 327.661 1.00 155.75 235 THR A C 1
ATOM 1677 O O . THR A 1 212 ? 271.586 221.299 328.569 1.00 155.25 235 THR A O 1
ATOM 1681 N N . LEU A 1 213 ? 270.611 220.337 326.783 1.00 144.83 236 LEU A N 1
ATOM 1682 C CA . LEU A 1 213 ? 269.445 221.212 326.849 1.00 142.69 236 LEU A CA 1
ATOM 1683 C C . LEU A 1 213 ? 268.623 220.962 328.105 1.00 140.96 236 LEU A C 1
ATOM 1684 O O . LEU A 1 213 ? 267.968 221.882 328.609 1.00 140.50 236 LEU A O 1
ATOM 1689 N N . ALA A 1 214 ? 268.638 219.737 328.619 1.00 140.79 237 ALA A N 1
ATOM 1690 C CA . ALA A 1 214 ? 267.914 219.430 329.838 1.00 142.04 237 ALA A CA 1
ATOM 1691 C C . ALA A 1 214 ? 268.566 220.130 331.031 1.00 145.42 237 ALA A C 1
ATOM 1692 O O . ALA A 1 214 ? 269.773 220.383 331.029 1.00 145.47 237 ALA A O 1
ATOM 1694 N N . PRO A 1 215 ? 267.783 220.464 332.067 1.00 149.55 238 PRO A N 1
ATOM 1695 C CA . PRO A 1 215 ? 266.335 220.280 332.207 1.00 148.53 238 PRO A CA 1
ATOM 1696 C C . PRO A 1 215 ? 265.544 221.485 331.714 1.00 148.77 238 PRO A C 1
ATOM 1697 O O . PRO A 1 215 ? 264.317 221.487 331.742 1.00 148.84 238 PRO A O 1
ATOM 1701 N N . HIS A 1 216 ? 266.229 222.528 331.249 1.00 140.04 239 HIS A N 1
ATOM 1702 C CA . HIS A 1 216 ? 265.562 223.751 330.826 1.00 139.48 239 HIS A CA 1
ATOM 1703 C C . HIS A 1 216 ? 264.869 223.622 329.476 1.00 138.55 239 HIS A C 1
ATOM 1704 O O . HIS A 1 216 ? 264.136 224.537 329.089 1.00 137.64 239 HIS A O 1
ATOM 1711 N N . PHE A 1 217 ? 265.079 222.523 328.751 1.00 135.69 240 PHE A N 1
ATOM 1712 C CA . PHE A 1 217 ? 264.479 222.366 327.427 1.00 135.78 240 PHE A CA 1
ATOM 1713 C C . PHE A 1 217 ? 264.128 220.894 327.234 1.00 137.25 240 PHE A C 1
ATOM 1714 O O . PHE A 1 217 ? 264.998 220.088 326.893 1.00 141.35 240 PHE A O 1
ATOM 1722 N N . ARG A 1 218 ? 262.860 220.554 327.447 1.00 135.44 241 ARG A N 1
ATOM 1723 C CA . ARG A 1 218 ? 262.368 219.211 327.161 1.00 134.79 241 ARG A CA 1
ATOM 1724 C C . ARG A 1 218 ? 262.071 219.121 325.670 1.00 134.72 241 ARG A C 1
ATOM 1725 O O . ARG A 1 218 ? 261.155 219.782 325.172 1.00 139.06 241 ARG A O 1
ATOM 1733 N N . VAL A 1 219 ? 262.839 218.306 324.953 1.00 118.01 242 VAL A N 1
ATOM 1734 C CA . VAL A 1 219 ? 262.795 218.258 323.497 1.00 121.34 242 VAL A CA 1
ATOM 1735 C C . VAL A 1 219 ? 262.363 216.868 323.051 1.00 126.25 242 VAL A C 1
ATOM 1736 O O . VAL A 1 219 ? 262.902 215.862 323.528 1.00 127.50 242 VAL A O 1
ATOM 1740 N N . ASP A 1 220 ? 261.393 216.814 322.137 1.00 132.88 243 ASP A N 1
ATOM 1741 C CA . ASP A 1 220 ? 260.936 215.554 321.553 1.00 131.96 243 ASP A CA 1
ATOM 1742 C C . ASP A 1 220 ? 262.032 215.021 320.649 1.00 132.67 243 ASP A C 1
ATOM 1743 O O . ASP A 1 220 ? 262.197 215.473 319.515 1.00 131.34 243 ASP A O 1
ATOM 1748 N N . TRP A 1 221 ? 262.782 214.042 321.150 1.00 143.00 244 TRP A N 1
ATOM 1749 C CA . TRP A 1 221 ? 264.036 213.678 320.503 1.00 143.17 244 TRP A CA 1
ATOM 1750 C C . TRP A 1 221 ? 263.820 212.898 319.213 1.00 144.38 244 TRP A C 1
ATOM 1751 O O . TRP A 1 221 ? 264.547 213.100 318.237 1.00 143.40 244 TRP A O 1
ATOM 1762 N N . CYS A 1 222 ? 262.843 211.993 319.179 1.00 167.79 245 CYS A N 1
ATOM 1763 C CA . CYS A 1 222 ? 262.682 211.201 317.965 1.00 168.71 245 CYS A CA 1
ATOM 1764 C C . CYS A 1 222 ? 261.842 211.909 316.914 1.00 168.14 245 CYS A C 1
ATOM 1765 O O . CYS A 1 222 ? 261.531 211.301 315.881 1.00 168.79 245 CYS A O 1
ATOM 1768 N N . ASN A 1 223 ? 261.496 213.173 317.132 1.00 153.00 246 ASN A N 1
ATOM 1769 C CA . ASN A 1 223 ? 260.905 214.030 316.105 1.00 154.58 246 ASN A CA 1
ATOM 1770 C C . ASN A 1 223 ? 261.848 215.213 315.908 1.00 152.34 246 ASN A C 1
ATOM 1771 O O . ASN A 1 223 ? 261.640 216.294 316.464 1.00 153.26 246 ASN A O 1
ATOM 1776 N N . VAL A 1 224 ? 262.888 214.993 315.110 1.00 125.59 247 VAL A N 1
ATOM 1777 C CA . VAL A 1 224 ? 263.872 216.018 314.777 1.00 122.44 247 VAL A CA 1
ATOM 1778 C C . VAL A 1 224 ? 264.182 215.850 313.297 1.00 124.62 247 VAL A C 1
ATOM 1779 O O . VAL A 1 224 ? 264.719 214.813 312.889 1.00 129.20 247 VAL A O 1
ATOM 1783 N N . SER A 1 225 ? 263.853 216.856 312.494 1.00 133.50 248 SER A N 1
ATOM 1784 C CA . SER A 1 225 ? 263.987 216.751 311.047 1.00 136.43 248 SER A CA 1
ATOM 1785 C C . SER A 1 225 ? 265.382 217.193 310.624 1.00 136.06 248 SER A C 1
ATOM 1786 O O . SER A 1 225 ? 265.821 218.293 310.970 1.00 135.98 248 SER A O 1
ATOM 1789 N N . LEU A 1 226 ? 266.072 216.341 309.873 1.00 135.52 249 LEU A N 1
ATOM 1790 C CA . LEU A 1 226 ? 267.407 216.637 309.372 1.00 134.83 249 LEU A CA 1
ATOM 1791 C C . LEU A 1 226 ? 267.325 216.926 307.880 1.00 136.83 249 LEU A C 1
ATOM 1792 O O . LEU A 1 226 ? 266.755 216.133 307.123 1.00 137.34 249 LEU A O 1
ATOM 1797 N N . VAL A 1 227 ? 267.889 218.055 307.458 1.00 142.30 250 VAL A N 1
ATOM 1798 C CA . VAL A 1 227 ? 267.881 218.457 306.058 1.00 141.72 250 VAL A CA 1
ATOM 1799 C C . VAL A 1 227 ? 269.299 218.833 305.653 1.00 143.74 250 VAL A C 1
ATOM 1800 O O . VAL A 1 227 ? 269.973 219.595 306.357 1.00 143.56 250 VAL A O 1
ATOM 1804 N N . ASP A 1 228 ? 269.748 218.295 304.525 1.00 159.36 251 ASP A N 1
ATOM 1805 C CA . ASP A 1 228 ? 271.043 218.623 303.946 1.00 161.60 251 ASP A CA 1
ATOM 1806 C C . ASP A 1 228 ? 270.806 219.408 302.664 1.00 161.59 251 ASP A C 1
ATOM 1807 O O . ASP A 1 228 ? 270.122 218.925 301.756 1.00 160.80 251 ASP A O 1
ATOM 1812 N N . LYS A 1 229 ? 271.368 220.612 302.592 1.00 154.92 252 LYS A N 1
ATOM 1813 C CA . LYS A 1 229 ? 271.202 221.472 301.430 1.00 154.51 252 LYS A CA 1
ATOM 1814 C C . LYS A 1 229 ? 272.388 221.409 300.479 1.00 154.69 252 LYS A C 1
ATOM 1815 O O . LYS A 1 229 ? 272.456 222.205 299.537 1.00 153.54 252 LYS A O 1
ATOM 1821 N N . SER A 1 230 ? 273.322 220.489 300.702 1.00 159.85 253 SER A N 1
ATOM 1822 C CA . SER A 1 230 ? 274.387 220.272 299.739 1.00 159.97 253 SER A CA 1
ATOM 1823 C C . SER A 1 230 ? 273.807 219.714 298.444 1.00 160.97 253 SER A C 1
ATOM 1824 O O . SER A 1 230 ? 272.743 219.088 298.430 1.00 160.19 253 SER A O 1
ATOM 1827 N N . VAL A 1 231 ? 274.524 219.951 297.348 1.00 174.02 254 VAL A N 1
ATOM 1828 C CA . VAL A 1 231 ? 274.046 219.634 296.002 1.00 174.76 254 VAL A CA 1
ATOM 1829 C C . VAL A 1 231 ? 272.738 220.402 295.830 1.00 175.66 254 VAL A C 1
ATOM 1830 O O . VAL A 1 231 ? 271.648 219.819 295.931 1.00 174.83 254 VAL A O 1
ATOM 1834 N N . PRO A 1 232 ? 272.800 221.720 295.653 1.00 183.33 255 PRO A N 1
ATOM 1835 C CA . PRO A 1 232 ? 271.578 222.534 295.650 1.00 183.26 255 PRO A CA 1
ATOM 1836 C C . PRO A 1 232 ? 270.643 222.158 294.511 1.00 182.27 255 PRO A C 1
ATOM 1837 O O . PRO A 1 232 ? 270.990 221.424 293.583 1.00 181.35 255 PRO A O 1
ATOM 1841 N N . GLU A 1 233 ? 269.424 222.679 294.603 1.00 193.24 256 GLU A N 1
ATOM 1842 C CA . GLU A 1 233 ? 268.403 222.375 293.615 1.00 194.58 256 GLU A CA 1
ATOM 1843 C C . GLU A 1 233 ? 268.826 222.899 292.244 1.00 196.07 256 GLU A C 1
ATOM 1844 O O . GLU A 1 233 ? 269.369 224.006 292.142 1.00 194.02 256 GLU A O 1
ATOM 1850 N N . PRO A 1 234 ? 268.603 222.136 291.177 1.00 202.06 257 PRO A N 1
ATOM 1851 C CA . PRO A 1 234 ? 268.982 222.600 289.838 1.00 200.06 257 PRO A CA 1
ATOM 1852 C C . PRO A 1 234 ? 268.119 223.770 289.389 1.00 199.91 257 PRO A C 1
ATOM 1853 O O . PRO A 1 234 ? 267.026 224.020 289.902 1.00 199.79 257 PRO A O 1
ATOM 1857 N N . LEU A 1 235 ? 268.642 224.501 288.408 1.00 214.09 258 LEU A N 1
ATOM 1858 C CA . LEU A 1 235 ? 267.941 225.659 287.871 1.00 215.22 258 LEU A CA 1
ATOM 1859 C C . LEU A 1 235 ? 266.637 225.235 287.207 1.00 215.80 258 LEU A C 1
ATOM 1860 O O . LEU A 1 235 ? 266.598 224.255 286.456 1.00 215.31 258 LEU A O 1
ATOM 1865 N N . ASP A 1 236 ? 265.569 225.975 287.486 1.00 217.98 259 ASP A N 1
ATOM 1866 C CA . ASP A 1 236 ? 264.273 225.700 286.887 1.00 217.38 259 ASP A CA 1
ATOM 1867 C C . ASP A 1 236 ? 264.189 226.302 285.490 1.00 217.41 259 ASP A C 1
ATOM 1868 O O . ASP A 1 236 ? 264.781 227.346 285.202 1.00 218.14 259 ASP A O 1
ATOM 1873 N N . GLU A 1 237 ? 263.445 225.627 284.618 1.00 207.20 260 GLU A N 1
ATOM 1874 C CA . GLU A 1 237 ? 263.268 226.104 283.255 1.00 207.19 260 GLU A CA 1
ATOM 1875 C C . GLU A 1 237 ? 262.438 227.382 283.233 1.00 206.67 260 GLU A C 1
ATOM 1876 O O . GLU A 1 237 ? 261.517 227.569 284.032 1.00 206.75 260 GLU A O 1
ATOM 1882 N N . VAL A 1 238 ? 262.775 228.268 282.301 1.00 185.46 261 VAL A N 1
ATOM 1883 C CA . VAL A 1 238 ? 262.063 229.533 282.142 1.00 184.87 261 VAL A CA 1
ATOM 1884 C C . VAL A 1 238 ? 261.669 229.693 280.679 1.00 186.16 261 VAL A C 1
ATOM 1885 O O . VAL A 1 238 ? 262.397 229.231 279.789 1.00 185.63 261 VAL A O 1
ATOM 1889 N N . PRO A 1 239 ? 260.537 230.330 280.380 1.00 179.42 262 PRO A N 1
ATOM 1890 C CA . PRO A 1 239 ? 260.131 230.502 278.982 1.00 178.00 262 PRO A CA 1
ATOM 1891 C C . PRO A 1 239 ? 260.658 231.795 278.380 1.00 176.45 262 PRO A C 1
ATOM 1892 O O . PRO A 1 239 ? 260.585 232.872 278.976 1.00 175.59 262 PRO A O 1
ATOM 1896 N N . THR A 1 240 ? 261.196 231.677 277.173 1.00 165.20 263 THR A N 1
ATOM 1897 C CA . THR A 1 240 ? 261.676 232.842 276.440 1.00 165.10 263 THR A CA 1
ATOM 1898 C C . THR A 1 240 ? 260.521 233.488 275.687 1.00 165.17 263 THR A C 1
ATOM 1899 O O . THR A 1 240 ? 259.794 232.790 274.970 1.00 166.38 263 THR A O 1
ATOM 1903 N N . PRO A 1 241 ? 260.306 234.797 275.841 1.00 145.92 264 PRO A N 1
ATOM 1904 C CA . PRO A 1 241 ? 259.224 235.461 275.100 1.00 143.80 264 PRO A CA 1
ATOM 1905 C C . PRO A 1 241 ? 259.325 235.229 273.602 1.00 144.90 264 PRO A C 1
ATOM 1906 O O . PRO A 1 241 ? 260.350 235.532 272.985 1.00 146.88 264 PRO A O 1
ATOM 1910 N N . GLY A 1 242 ? 258.265 234.689 273.012 1.00 129.23 265 GLY A N 1
ATOM 1911 C CA . GLY A 1 242 ? 258.286 234.348 271.606 1.00 130.03 265 GLY A CA 1
ATOM 1912 C C . GLY A 1 242 ? 258.271 235.569 270.709 1.00 129.71 265 GLY A C 1
ATOM 1913 O O . GLY A 1 242 ? 258.049 236.704 271.133 1.00 129.23 265 GLY A O 1
ATOM 1914 N N . ASP A 1 243 ? 258.533 235.318 269.425 1.00 127.02 266 ASP A N 1
ATOM 1915 C CA . ASP A 1 243 ? 258.525 236.397 268.445 1.00 128.62 266 ASP A CA 1
ATOM 1916 C C . ASP A 1 243 ? 257.135 237.001 268.298 1.00 128.45 266 ASP A C 1
ATOM 1917 O O . ASP A 1 243 ? 256.986 238.226 268.226 1.00 128.25 266 ASP A O 1
ATOM 1922 N N . GLY A 1 244 ? 256.105 236.160 268.257 1.00 125.95 267 GLY A N 1
ATOM 1923 C CA . GLY A 1 244 ? 254.747 236.644 268.112 1.00 126.94 267 GLY A CA 1
ATOM 1924 C C . GLY A 1 244 ? 254.221 236.516 266.699 1.00 126.83 267 GLY A C 1
ATOM 1925 O O . GLY A 1 244 ? 253.556 237.422 266.191 1.00 129.43 267 GLY A O 1
ATOM 1926 N N . ILE A 1 245 ? 254.514 235.390 266.055 1.00 116.97 268 ILE A N 1
ATOM 1927 C CA . ILE A 1 245 ? 254.096 235.122 264.685 1.00 117.33 268 ILE A CA 1
ATOM 1928 C C . ILE A 1 245 ? 253.271 233.845 264.687 1.00 117.11 268 ILE A C 1
ATOM 1929 O O . ILE A 1 245 ? 253.676 232.842 265.284 1.00 120.59 268 ILE A O 1
ATOM 1934 N N . LEU A 1 246 ? 252.115 233.883 264.025 1.00 104.41 269 LEU A N 1
ATOM 1935 C CA . LEU A 1 246 ? 251.207 232.741 263.996 1.00 106.06 269 LEU A CA 1
ATOM 1936 C C . LEU A 1 246 ? 251.254 232.005 262.661 1.00 106.79 269 LEU A C 1
ATOM 1937 O O . LEU A 1 246 ? 251.452 230.787 262.628 1.00 106.97 269 LEU A O 1
ATOM 1942 N N . GLU A 1 247 ? 251.076 232.723 261.556 1.00 134.35 270 GLU A N 1
ATOM 1943 C CA . GLU A 1 247 ? 251.026 232.119 260.234 1.00 137.38 270 GLU A CA 1
ATOM 1944 C C . GLU A 1 247 ? 251.969 232.851 259.291 1.00 136.89 270 GLU A C 1
ATOM 1945 O O . GLU A 1 247 ? 252.314 234.016 259.501 1.00 136.49 270 GLU A O 1
ATOM 1951 N N . HIS A 1 248 ? 252.383 232.146 258.241 1.00 135.61 271 HIS A N 1
ATOM 1952 C CA . HIS A 1 248 ? 253.256 232.695 257.211 1.00 135.88 271 HIS A CA 1
ATOM 1953 C C . HIS A 1 248 ? 252.532 233.008 255.912 1.00 136.78 271 HIS A C 1
ATOM 1954 O O . HIS A 1 248 ? 252.862 234.000 255.259 1.00 137.19 271 HIS A O 1
ATOM 1961 N N . ASP A 1 249 ? 251.580 232.153 255.512 1.00 136.76 272 ASP A N 1
ATOM 1962 C CA . ASP A 1 249 ? 250.644 232.266 254.390 1.00 138.68 272 ASP A CA 1
ATOM 1963 C C . ASP A 1 249 ? 251.209 233.061 253.213 1.00 137.61 272 ASP A C 1
ATOM 1964 O O . ASP A 1 249 ? 250.681 234.122 252.858 1.00 138.47 272 ASP A O 1
ATOM 1969 N N . PRO A 1 250 ? 252.260 232.567 252.556 1.00 130.03 273 PRO A N 1
ATOM 1970 C CA . PRO A 1 250 ? 252.857 233.332 251.454 1.00 130.64 273 PRO A CA 1
ATOM 1971 C C . PRO A 1 250 ? 251.991 233.330 250.205 1.00 135.18 273 PRO A C 1
ATOM 1972 O O . PRO A 1 250 ? 252.469 233.022 249.109 1.00 137.23 273 PRO A O 1
ATOM 1976 N N . PHE A 1 251 ? 250.714 233.677 250.361 1.00 142.51 274 PHE A N 1
ATOM 1977 C CA . PHE A 1 251 ? 249.778 233.731 249.247 1.00 142.95 274 PHE A CA 1
ATOM 1978 C C . PHE A 1 251 ? 249.007 235.036 249.150 1.00 141.43 274 PHE A C 1
ATOM 1979 O O . PHE A 1 251 ? 248.489 235.340 248.069 1.00 140.67 274 PHE A O 1
ATOM 1987 N N . PHE A 1 252 ? 248.906 235.812 250.226 1.00 120.59 275 PHE A N 1
ATOM 1988 C CA . PHE A 1 252 ? 248.209 237.095 250.192 1.00 118.91 275 PHE A CA 1
ATOM 1989 C C . PHE A 1 252 ? 249.099 238.097 249.471 1.00 117.74 275 PHE A C 1
ATOM 1990 O O . PHE A 1 252 ? 249.976 238.727 250.063 1.00 115.72 275 PHE A O 1
ATOM 1998 N N . CYS A 1 253 ? 248.879 238.234 248.167 1.00 116.72 276 CYS A N 1
ATOM 1999 C CA . CYS A 1 253 ? 249.588 239.216 247.348 1.00 117.64 276 CYS A CA 1
ATOM 2000 C C . CYS A 1 253 ? 248.573 240.174 246.745 1.00 116.84 276 CYS A C 1
ATOM 2001 O O . CYS A 1 253 ? 247.924 239.842 245.738 1.00 122.01 276 CYS A O 1
ATOM 2004 N N . PRO A 1 254 ? 248.386 241.360 247.326 1.00 109.34 277 PRO A N 1
ATOM 2005 C CA . PRO A 1 254 ? 247.437 242.306 246.751 1.00 110.48 277 PRO A CA 1
ATOM 2006 C C . PRO A 1 254 ? 247.923 242.793 245.399 1.00 114.96 277 PRO A C 1
ATOM 2007 O O . PRO A 1 254 ? 249.137 242.827 245.137 1.00 117.06 277 PRO A O 1
ATOM 2011 N N . PRO A 1 255 ? 247.012 243.160 244.499 1.00 116.40 278 PRO A N 1
ATOM 2012 C CA . PRO A 1 255 ? 247.442 243.726 243.218 1.00 114.82 278 PRO A CA 1
ATOM 2013 C C . PRO A 1 255 ? 248.227 245.007 243.444 1.00 117.49 278 PRO A C 1
ATOM 2014 O O . PRO A 1 255 ? 247.896 245.815 244.313 1.00 117.29 278 PRO A O 1
ATOM 2018 N N . THR A 1 256 ? 249.272 245.190 242.647 1.00 143.24 279 THR A N 1
ATOM 2019 C CA . THR A 1 256 ? 250.179 246.310 242.847 1.00 141.77 279 THR A CA 1
ATOM 2020 C C . THR A 1 256 ? 249.526 247.581 242.313 1.00 143.62 279 THR A C 1
ATOM 2021 O O . THR A 1 256 ? 248.342 247.604 241.966 1.00 144.07 279 THR A O 1
ATOM 2025 N N . GLU A 1 257 ? 250.297 248.664 242.237 1.00 162.43 280 GLU A N 1
ATOM 2026 C CA . GLU A 1 257 ? 249.806 249.903 241.640 1.00 165.22 280 GLU A CA 1
ATOM 2027 C C . GLU A 1 257 ? 249.875 249.741 240.124 1.00 164.48 280 GLU A C 1
ATOM 2028 O O . GLU A 1 257 ? 250.746 250.281 239.437 1.00 163.45 280 GLU A O 1
ATOM 2034 N N . ALA A 1 258 ? 248.933 248.962 239.600 1.00 156.37 281 ALA A N 1
ATOM 2035 C CA . ALA A 1 258 ? 248.867 248.668 238.173 1.00 155.52 281 ALA A CA 1
ATOM 2036 C C . ALA A 1 258 ? 248.025 249.740 237.494 1.00 156.01 281 ALA A C 1
ATOM 2037 O O . ALA A 1 258 ? 246.796 249.749 237.620 1.00 153.87 281 ALA A O 1
ATOM 2039 N N . THR A 1 259 ? 248.687 250.647 236.781 1.00 167.17 282 THR A N 1
ATOM 2040 C CA . THR A 1 259 ? 247.979 251.678 236.043 1.00 168.24 282 THR A CA 1
ATOM 2041 C C . THR A 1 259 ? 247.266 251.074 234.836 1.00 168.34 282 THR A C 1
ATOM 2042 O O . THR A 1 259 ? 247.566 249.961 234.393 1.00 165.18 282 THR A O 1
ATOM 2046 N N . ASP A 1 260 ? 246.305 251.825 234.309 1.00 170.85 283 ASP A N 1
ATOM 2047 C CA . ASP A 1 260 ? 245.546 251.366 233.155 1.00 168.14 283 ASP A CA 1
ATOM 2048 C C . ASP A 1 260 ? 246.456 251.207 231.943 1.00 169.47 283 ASP A C 1
ATOM 2049 O O . ASP A 1 260 ? 247.377 252.001 231.727 1.00 169.57 283 ASP A O 1
ATOM 2054 N N . ARG A 1 261 ? 246.206 250.160 231.161 1.00 170.85 284 ARG A N 1
ATOM 2055 C CA . ARG A 1 261 ? 246.974 249.943 229.944 1.00 171.50 284 ARG A CA 1
ATOM 2056 C C . ARG A 1 261 ? 246.654 251.025 228.922 1.00 169.88 284 ARG A C 1
ATOM 2057 O O . ARG A 1 261 ? 245.500 251.436 228.767 1.00 169.42 284 ARG A O 1
ATOM 2065 N N . ASP A 1 262 ? 247.687 251.491 228.225 1.00 174.46 285 ASP A N 1
ATOM 2066 C CA . ASP A 1 262 ? 247.531 252.583 227.270 1.00 175.83 285 ASP A CA 1
ATOM 2067 C C . ASP A 1 262 ? 246.708 252.110 226.080 1.00 176.59 285 ASP A C 1
ATOM 2068 O O . ASP A 1 262 ? 247.202 251.366 225.227 1.00 174.48 285 ASP A O 1
ATOM 2073 N N . PHE A 1 263 ? 245.449 252.541 226.021 1.00 172.16 286 PHE A N 1
ATOM 2074 C CA . PHE A 1 263 ? 244.598 252.261 224.874 1.00 170.09 286 PHE A CA 1
ATOM 2075 C C . PHE A 1 263 ? 244.894 253.172 223.692 1.00 170.98 286 PHE A C 1
ATOM 2076 O O . PHE A 1 263 ? 244.389 252.917 222.593 1.00 170.53 286 PHE A O 1
ATOM 2084 N N . LEU A 1 264 ? 245.696 254.220 223.896 1.00 182.52 287 LEU A N 1
ATOM 2085 C CA . LEU A 1 264 ? 245.910 255.212 222.847 1.00 182.82 287 LEU A CA 1
ATOM 2086 C C . LEU A 1 264 ? 246.591 254.605 221.628 1.00 183.54 287 LEU A C 1
ATOM 2087 O O . LEU A 1 264 ? 246.191 254.876 220.494 1.00 184.59 287 LEU A O 1
ATOM 2092 N N . THR A 1 265 ? 247.613 253.772 221.838 1.00 185.98 288 THR A N 1
ATOM 2093 C CA . THR A 1 265 ? 248.367 253.231 220.710 1.00 186.66 288 THR A CA 1
ATOM 2094 C C . THR A 1 265 ? 247.509 252.299 219.860 1.00 187.73 288 THR A C 1
ATOM 2095 O O . THR A 1 265 ? 247.457 252.432 218.630 1.00 186.72 288 THR A O 1
ATOM 2099 N N . ASP A 1 266 ? 246.827 251.347 220.499 1.00 184.22 289 ASP A N 1
ATOM 2100 C CA . ASP A 1 266 ? 245.995 250.410 219.751 1.00 181.46 289 ASP A CA 1
ATOM 2101 C C . ASP A 1 266 ? 244.805 251.115 219.112 1.00 182.39 289 ASP A C 1
ATOM 2102 O O . ASP A 1 266 ? 244.415 250.788 217.983 1.00 186.53 289 ASP A O 1
ATOM 2107 N N . ALA A 1 267 ? 244.213 252.083 219.818 1.00 177.09 290 ALA A N 1
ATOM 2108 C CA . ALA A 1 267 ? 243.127 252.860 219.233 1.00 176.68 290 ALA A CA 1
ATOM 2109 C C . ALA A 1 267 ? 243.606 253.638 218.017 1.00 179.43 290 ALA A C 1
ATOM 2110 O O . ALA A 1 267 ? 242.907 253.710 217.001 1.00 180.25 290 ALA A O 1
ATOM 2112 N N . LEU A 1 268 ? 244.807 254.216 218.095 1.00 186.86 291 LEU A N 1
ATOM 2113 C CA . LEU A 1 268 ? 245.368 254.924 216.952 1.00 186.24 291 LEU A CA 1
ATOM 2114 C C . LEU A 1 268 ? 245.603 253.980 215.784 1.00 186.27 291 LEU A C 1
ATOM 2115 O O . LEU A 1 268 ? 245.345 254.337 214.632 1.00 187.11 291 LEU A O 1
ATOM 2120 N N . VAL A 1 269 ? 246.088 252.768 216.059 1.00 187.75 292 VAL A N 1
ATOM 2121 C CA . VAL A 1 269 ? 246.327 251.805 214.984 1.00 188.33 292 VAL A CA 1
ATOM 2122 C C . VAL A 1 269 ? 245.015 251.433 214.297 1.00 188.42 292 VAL A C 1
ATOM 2123 O O . VAL A 1 269 ? 244.891 251.499 213.062 1.00 188.83 292 VAL A O 1
ATOM 2127 N N . THR A 1 270 ? 244.009 251.053 215.089 1.00 186.75 293 THR A N 1
ATOM 2128 C CA . THR A 1 270 ? 242.735 250.587 214.555 1.00 185.73 293 THR A CA 1
ATOM 2129 C C . THR A 1 270 ? 241.831 251.722 214.093 1.00 187.99 293 THR A C 1
ATOM 2130 O O . THR A 1 270 ? 240.739 251.450 213.586 1.00 189.06 293 THR A O 1
ATOM 2134 N N . LEU A 1 271 ? 242.234 252.974 214.293 1.00 205.57 294 LEU A N 1
ATOM 2135 C CA . LEU A 1 271 ? 241.573 254.106 213.659 1.00 206.45 294 LEU A CA 1
ATOM 2136 C C . LEU A 1 271 ? 242.309 254.600 212.423 1.00 206.34 294 LEU A C 1
ATOM 2137 O O . LEU A 1 271 ? 241.672 255.117 211.500 1.00 205.14 294 LEU A O 1
ATOM 2142 N N . LEU A 1 272 ? 243.633 254.439 212.380 1.00 210.74 295 LEU A N 1
ATOM 2143 C CA . LEU A 1 272 ? 244.417 254.859 211.228 1.00 209.51 295 LEU A CA 1
ATOM 2144 C C . LEU A 1 272 ? 244.256 253.888 210.069 1.00 210.01 295 LEU A C 1
ATOM 2145 O O . LEU A 1 272 ? 244.217 254.313 208.909 1.00 212.24 295 LEU A O 1
ATOM 2150 N N . VAL A 1 273 ? 244.169 252.585 210.354 1.00 207.92 296 VAL A N 1
ATOM 2151 C CA . VAL A 1 273 ? 243.975 251.612 209.275 1.00 209.05 296 VAL A CA 1
ATOM 2152 C C . VAL A 1 273 ? 242.696 251.882 208.487 1.00 209.74 296 VAL A C 1
ATOM 2153 O O . VAL A 1 273 ? 242.775 252.022 207.253 1.00 209.40 296 VAL A O 1
ATOM 2157 N N . PRO A 1 274 ? 241.514 252.007 209.108 1.00 213.34 297 PRO A N 1
ATOM 2158 C CA . PRO A 1 274 ? 240.322 252.305 208.302 1.00 214.46 297 PRO A CA 1
ATOM 2159 C C . PRO A 1 274 ? 240.319 253.714 207.744 1.00 216.51 297 PRO A C 1
ATOM 2160 O O . PRO A 1 274 ? 239.743 253.934 206.673 1.00 217.32 297 PRO A O 1
ATOM 2164 N N . LEU A 1 275 ? 240.945 254.677 208.425 1.00 223.74 298 LEU A N 1
ATOM 2165 C CA . LEU A 1 275 ? 241.031 256.026 207.873 1.00 223.09 298 LEU A CA 1
ATOM 2166 C C . LEU A 1 275 ? 241.840 256.035 206.582 1.00 222.96 298 LEU A C 1
ATOM 2167 O O . LEU A 1 275 ? 241.438 256.646 205.584 1.00 222.42 298 LEU A O 1
ATOM 2172 N N . LEU A 1 276 ? 242.986 255.348 206.580 1.00 227.70 299 LEU A N 1
ATOM 2173 C CA . LEU A 1 276 ? 243.784 255.248 205.363 1.00 227.10 299 LEU A CA 1
ATOM 2174 C C . LEU A 1 276 ? 243.045 254.472 204.281 1.00 227.21 299 LEU A C 1
ATOM 2175 O O . LEU A 1 276 ? 243.114 254.829 203.097 1.00 227.94 299 LEU A O 1
ATOM 2180 N N . VAL A 1 277 ? 242.333 253.408 204.665 1.00 226.54 300 VAL A N 1
ATOM 2181 C CA . VAL A 1 277 ? 241.559 252.653 203.682 1.00 227.28 300 VAL A CA 1
ATOM 2182 C C . VAL A 1 277 ? 240.504 253.544 203.036 1.00 227.72 300 VAL A C 1
ATOM 2183 O O . VAL A 1 277 ? 240.335 253.544 201.810 1.00 228.31 300 VAL A O 1
ATOM 2187 N N . ALA A 1 278 ? 239.795 254.334 203.846 1.00 228.08 301 ALA A N 1
ATOM 2188 C CA . ALA A 1 278 ? 238.764 255.222 203.318 1.00 227.97 301 ALA A CA 1
ATOM 2189 C C . ALA A 1 278 ? 239.361 256.316 202.441 1.00 229.14 301 ALA A C 1
ATOM 2190 O O . ALA A 1 278 ? 238.765 256.696 201.428 1.00 229.48 301 ALA A O 1
ATOM 2192 N N . LEU A 1 279 ? 240.524 256.851 202.821 1.00 229.76 302 LEU A N 1
ATOM 2193 C CA . LEU A 1 279 ? 241.163 257.871 201.993 1.00 229.53 302 LEU A CA 1
ATOM 2194 C C . LEU A 1 279 ? 241.577 257.303 200.639 1.00 229.07 302 LEU A C 1
ATOM 2195 O O . LEU A 1 279 ? 241.352 257.933 199.595 1.00 229.09 302 LEU A O 1
ATOM 2200 N N . LEU A 1 280 ? 242.173 256.107 200.636 1.00 229.57 303 LEU A N 1
ATOM 2201 C CA . LEU A 1 280 ? 242.531 255.465 199.375 1.00 229.91 303 LEU A CA 1
ATOM 2202 C C . LEU A 1 280 ? 241.290 255.182 198.540 1.00 229.74 303 LEU A C 1
ATOM 2203 O O . LEU A 1 280 ? 241.310 255.323 197.311 1.00 230.43 303 LEU A O 1
ATOM 2208 N N . LEU A 1 281 ? 240.198 254.785 199.196 1.00 221.39 304 LEU A N 1
ATOM 2209 C CA . LEU A 1 281 ? 238.947 254.549 198.487 1.00 221.44 304 LEU A CA 1
ATOM 2210 C C . LEU A 1 281 ? 238.414 255.828 197.852 1.00 221.52 304 LEU A C 1
ATOM 2211 O O . LEU A 1 281 ? 237.929 255.807 196.718 1.00 221.86 304 LEU A O 1
ATOM 2216 N N . THR A 1 282 ? 238.460 256.942 198.582 1.00 225.72 305 THR A N 1
ATOM 2217 C CA . THR A 1 282 ? 237.994 258.205 198.017 1.00 225.74 305 THR A CA 1
ATOM 2218 C C . THR A 1 282 ? 238.846 258.610 196.821 1.00 226.18 305 THR A C 1
ATOM 2219 O O . THR A 1 282 ? 238.324 259.099 195.810 1.00 226.03 305 THR A O 1
ATOM 2223 N N . LEU A 1 283 ? 240.162 258.407 196.918 1.00 228.99 306 LEU A N 1
ATOM 2224 C CA . LEU A 1 283 ? 241.031 258.685 195.779 1.00 228.46 306 LEU A CA 1
ATOM 2225 C C . LEU A 1 283 ? 240.673 257.810 194.583 1.00 227.61 306 LEU A C 1
ATOM 2226 O O . LEU A 1 283 ? 240.620 258.293 193.446 1.00 228.13 306 LEU A O 1
ATOM 2231 N N . LEU A 1 284 ? 240.415 256.522 194.821 1.00 219.52 307 LEU A N 1
ATOM 2232 C CA . LEU A 1 284 ? 240.059 255.614 193.734 1.00 219.44 307 LEU A CA 1
ATOM 2233 C C . LEU A 1 284 ? 238.725 256.009 193.105 1.00 220.16 307 LEU A C 1
ATOM 2234 O O . LEU A 1 284 ? 238.553 255.934 191.879 1.00 220.68 307 LEU A O 1
ATOM 2239 N N . LEU A 1 285 ? 237.764 256.419 193.937 1.00 215.73 308 LEU A N 1
ATOM 2240 C CA . LEU A 1 285 ? 236.465 256.863 193.441 1.00 215.58 308 LEU A CA 1
ATOM 2241 C C . LEU A 1 285 ? 236.608 258.100 192.568 1.00 216.23 308 LEU A C 1
ATOM 2242 O O . LEU A 1 285 ? 236.035 258.175 191.475 1.00 216.47 308 LEU A O 1
ATOM 2247 N N . ALA A 1 286 ? 237.381 259.084 193.029 1.00 219.80 309 ALA A N 1
ATOM 2248 C CA . ALA A 1 286 ? 237.647 260.246 192.190 1.00 218.80 309 ALA A CA 1
ATOM 2249 C C . ALA A 1 286 ? 238.289 259.820 190.875 1.00 219.18 309 ALA A C 1
ATOM 2250 O O . ALA A 1 286 ? 237.818 260.190 189.790 1.00 218.90 309 ALA A O 1
ATOM 2252 N N . TYR A 1 287 ? 239.329 258.983 190.956 1.00 221.29 310 TYR A N 1
ATOM 2253 C CA . TYR A 1 287 ? 240.096 258.581 189.786 1.00 220.16 310 TYR A CA 1
ATOM 2254 C C . TYR A 1 287 ? 239.217 257.901 188.749 1.00 219.41 310 TYR A C 1
ATOM 2255 O O . TYR A 1 287 ? 238.983 258.471 187.679 1.00 219.82 310 TYR A O 1
ATOM 2264 N N . ILE A 1 288 ? 238.715 256.699 189.029 1.00 209.31 311 ILE A N 1
ATOM 2265 C CA . ILE A 1 288 ? 237.731 256.180 188.087 1.00 210.48 311 ILE A CA 1
ATOM 2266 C C . ILE A 1 288 ? 236.324 256.456 188.609 1.00 209.02 311 ILE A C 1
ATOM 2267 O O . ILE A 1 288 ? 235.588 255.542 189.001 1.00 207.06 311 ILE A O 1
ATOM 2272 N N . MET A 1 289 ? 235.938 257.729 188.627 1.00 202.61 312 MET A N 1
ATOM 2273 C CA . MET A 1 289 ? 234.559 258.118 188.384 1.00 201.52 312 MET A CA 1
ATOM 2274 C C . MET A 1 289 ? 234.639 259.375 187.527 1.00 202.53 312 MET A C 1
ATOM 2275 O O . MET A 1 289 ? 233.747 259.660 186.724 1.00 201.39 312 MET A O 1
ATOM 2280 N N . CYS A 1 290 ? 235.749 260.106 187.653 1.00 209.03 313 CYS A N 1
ATOM 2281 C CA . CYS A 1 290 ? 235.922 261.367 186.946 1.00 207.97 313 CYS A CA 1
ATOM 2282 C C . CYS A 1 290 ? 236.720 261.219 185.657 1.00 208.60 313 CYS A C 1
ATOM 2283 O O . CYS A 1 290 ? 236.938 262.217 184.963 1.00 207.51 313 CYS A O 1
ATOM 2286 N N . PHE A 1 291 ? 237.159 260.010 185.323 1.00 212.74 314 PHE A N 1
ATOM 2287 C CA . PHE A 1 291 ? 237.955 259.794 184.122 1.00 211.99 314 PHE A CA 1
ATOM 2288 C C . PHE A 1 291 ? 237.269 258.807 183.185 1.00 210.76 314 PHE A C 1
ATOM 2289 O O . PHE A 1 291 ? 237.466 257.597 183.290 1.00 210.87 314 PHE A O 1
ATOM 2297 N N . HIS B 2 1 ? 223.426 244.013 168.548 1.00 130.42 55 HIS B N 1
ATOM 2298 C CA . HIS B 2 1 ? 222.752 243.918 169.838 1.00 133.77 55 HIS B CA 1
ATOM 2299 C C . HIS B 2 1 ? 223.417 244.825 170.869 1.00 130.20 55 HIS B C 1
ATOM 2300 O O . HIS B 2 1 ? 223.966 245.870 170.524 1.00 129.33 55 HIS B O 1
ATOM 2307 N N . LYS B 2 2 ? 223.361 244.420 172.136 1.00 111.47 56 LYS B N 1
ATOM 2308 C CA . LYS B 2 2 ? 223.953 245.188 173.220 1.00 112.79 56 LYS B CA 1
ATOM 2309 C C . LYS B 2 2 ? 224.553 244.233 174.241 1.00 114.87 56 LYS B C 1
ATOM 2310 O O . LYS B 2 2 ? 224.162 243.067 174.337 1.00 114.11 56 LYS B O 1
ATOM 2316 N N . THR B 2 3 ? 225.510 244.746 175.011 1.00 113.27 57 THR B N 1
ATOM 2317 C CA . THR B 2 3 ? 226.252 243.956 175.981 1.00 111.93 57 THR B CA 1
ATOM 2318 C C . THR B 2 3 ? 226.098 244.549 177.376 1.00 114.40 57 THR B C 1
ATOM 2319 O O . THR B 2 3 ? 225.841 245.746 177.536 1.00 117.23 57 THR B O 1
ATOM 2323 N N . GLY B 2 4 ? 226.259 243.694 178.384 1.00 97.98 58 GLY B N 1
ATOM 2324 C CA . GLY B 2 4 ? 226.158 244.114 179.767 1.00 90.91 58 GLY B CA 1
ATOM 2325 C C . GLY B 2 4 ? 224.955 243.525 180.472 1.00 93.02 58 GLY B C 1
ATOM 2326 O O . GLY B 2 4 ? 224.484 242.444 180.109 1.00 96.27 58 GLY B O 1
ATOM 2327 N N . LEU B 2 5 ? 224.453 244.222 181.486 1.00 100.54 59 LEU B N 1
ATOM 2328 C CA . LEU B 2 5 ? 223.228 243.827 182.169 1.00 104.92 59 LEU B CA 1
ATOM 2329 C C . LEU B 2 5 ? 222.051 244.500 181.476 1.00 104.72 59 LEU B C 1
ATOM 2330 O O . LEU B 2 5 ? 221.940 245.730 181.488 1.00 107.18 59 LEU B O 1
ATOM 2335 N N . ARG B 2 6 ? 221.176 243.698 180.873 1.00 102.45 60 ARG B N 1
ATOM 2336 C CA . ARG B 2 6 ? 220.122 244.221 180.015 1.00 105.96 60 ARG B CA 1
ATOM 2337 C C . ARG B 2 6 ? 218.729 244.002 180.589 1.00 107.57 60 ARG B C 1
ATOM 2338 O O . ARG B 2 6 ? 217.985 244.966 180.787 1.00 107.52 60 ARG B O 1
ATOM 2346 N N . GLY B 2 7 ? 218.354 242.759 180.870 1.00 114.96 61 GLY B N 1
ATOM 2347 C CA . GLY B 2 7 ? 216.979 242.467 181.221 1.00 117.44 61 GLY B CA 1
ATOM 2348 C C . GLY B 2 7 ? 216.757 242.090 182.670 1.00 117.39 61 GLY B C 1
ATOM 2349 O O . GLY B 2 7 ? 217.003 242.894 183.574 1.00 115.61 61 GLY B O 1
ATOM 2350 N N . ARG B 2 8 ? 216.285 240.862 182.898 1.00 121.73 62 ARG B N 1
ATOM 2351 C CA . ARG B 2 8 ? 215.967 240.425 184.253 1.00 123.71 62 ARG B CA 1
ATOM 2352 C C . ARG B 2 8 ? 217.200 240.419 185.145 1.00 123.70 62 ARG B C 1
ATOM 2353 O O . ARG B 2 8 ? 217.083 240.554 186.370 1.00 125.32 62 ARG B O 1
ATOM 2361 N N . LYS B 2 9 ? 218.387 240.271 184.554 1.00 112.94 63 LYS B N 1
ATOM 2362 C CA . LYS B 2 9 ? 219.605 240.221 185.352 1.00 113.95 63 LYS B CA 1
ATOM 2363 C C . LYS B 2 9 ? 219.853 241.541 186.068 1.00 119.13 63 LYS B C 1
ATOM 2364 O O . LYS B 2 9 ? 220.351 241.552 187.198 1.00 123.70 63 LYS B O 1
ATOM 2370 N N . GLY B 2 10 ? 219.515 242.664 185.433 1.00 117.08 64 GLY B N 1
ATOM 2371 C CA . GLY B 2 10 ? 219.639 243.945 186.112 1.00 116.48 64 GLY B CA 1
ATOM 2372 C C . GLY B 2 10 ? 218.742 244.042 187.331 1.00 119.51 64 GLY B C 1
ATOM 2373 O O . GLY B 2 10 ? 219.160 244.525 188.388 1.00 118.92 64 GLY B O 1
ATOM 2374 N N . ASN B 2 11 ? 217.499 243.572 187.202 1.00 116.67 65 ASN B N 1
ATOM 2375 C CA . ASN B 2 11 ? 216.590 243.560 188.342 1.00 117.02 65 ASN B CA 1
ATOM 2376 C C . ASN B 2 11 ? 217.115 242.661 189.454 1.00 116.33 65 ASN B C 1
ATOM 2377 O O . ASN B 2 11 ? 217.055 243.022 190.636 1.00 117.79 65 ASN B O 1
ATOM 2382 N N . LEU B 2 12 ? 217.637 241.486 189.096 1.00 111.28 66 LEU B N 1
ATOM 2383 C CA . LEU B 2 12 ? 218.196 240.595 190.108 1.00 112.93 66 LEU B CA 1
ATOM 2384 C C . LEU B 2 12 ? 219.389 241.231 190.810 1.00 115.05 66 LEU B C 1
ATOM 2385 O O . LEU B 2 12 ? 219.528 241.125 192.035 1.00 118.08 66 LEU B O 1
ATOM 2390 N N . ALA B 2 13 ? 220.262 241.898 190.052 1.00 102.78 67 ALA B N 1
ATOM 2391 C CA . ALA B 2 13 ? 221.413 242.557 190.658 1.00 102.88 67 ALA B CA 1
ATOM 2392 C C . ALA B 2 13 ? 220.977 243.661 191.611 1.00 107.46 67 ALA B C 1
ATOM 2393 O O . ALA B 2 13 ? 221.526 243.793 192.713 1.00 112.10 67 ALA B O 1
ATOM 2395 N N . ILE B 2 14 ? 219.985 244.460 191.211 1.00 97.59 68 ILE B N 1
ATOM 2396 C CA . ILE B 2 14 ? 219.536 245.544 192.078 1.00 103.87 68 ILE B CA 1
ATOM 2397 C C . ILE B 2 14 ? 218.876 244.983 193.335 1.00 101.83 68 ILE B C 1
ATOM 2398 O O . ILE B 2 14 ? 219.052 245.520 194.437 1.00 100.43 68 ILE B O 1
ATOM 2403 N N . CYS B 2 15 ? 218.140 243.874 193.202 1.00 98.05 69 CYS B N 1
ATOM 2404 C CA . CYS B 2 15 ? 217.533 243.254 194.374 1.00 100.48 69 CYS B CA 1
ATOM 2405 C C . CYS B 2 15 ? 218.596 242.722 195.326 1.00 106.51 69 CYS B C 1
ATOM 2406 O O . CYS B 2 15 ? 218.476 242.875 196.548 1.00 112.46 69 CYS B O 1
ATOM 2409 N N . VAL B 2 16 ? 219.646 242.101 194.786 1.00 94.86 70 VAL B N 1
ATOM 2410 C CA . VAL B 2 16 ? 220.714 241.580 195.634 1.00 93.39 70 VAL B CA 1
ATOM 2411 C C . VAL B 2 16 ? 221.430 242.718 196.349 1.00 92.17 70 VAL B C 1
ATOM 2412 O O . VAL B 2 16 ? 221.765 242.612 197.536 1.00 94.48 70 VAL B O 1
ATOM 2416 N N . ILE B 2 17 ? 221.674 243.824 195.644 1.00 83.36 71 ILE B N 1
ATOM 2417 C CA . ILE B 2 17 ? 222.327 244.969 196.274 1.00 85.83 71 ILE B CA 1
ATOM 2418 C C . ILE B 2 17 ? 221.468 245.521 197.405 1.00 93.08 71 ILE B C 1
ATOM 2419 O O . ILE B 2 17 ? 221.971 245.822 198.497 1.00 97.44 71 ILE B O 1
ATOM 2424 N N . VAL B 2 18 ? 220.161 245.655 197.170 1.00 92.47 72 VAL B N 1
ATOM 2425 C CA . VAL B 2 18 ? 219.274 246.169 198.211 1.00 92.11 72 VAL B CA 1
ATOM 2426 C C . VAL B 2 18 ? 219.264 245.235 199.416 1.00 91.35 72 VAL B C 1
ATOM 2427 O O . VAL B 2 18 ? 219.304 245.684 200.569 1.00 90.35 72 VAL B O 1
ATOM 2431 N N . LEU B 2 19 ? 219.213 243.924 199.171 1.00 89.89 73 LEU B N 1
ATOM 2432 C CA . LEU B 2 19 ? 219.207 242.965 200.272 1.00 90.27 73 LEU B CA 1
ATOM 2433 C C . LEU B 2 19 ? 220.497 243.037 201.081 1.00 92.13 73 LEU B C 1
ATOM 2434 O O . LEU B 2 19 ? 220.469 242.992 202.319 1.00 96.66 73 LEU B O 1
ATOM 2439 N N . LEU B 2 20 ? 221.640 243.146 200.400 1.00 86.83 74 LEU B N 1
ATOM 2440 C CA . LEU B 2 20 ? 222.910 243.269 201.108 1.00 86.50 74 LEU B CA 1
ATOM 2441 C C . LEU B 2 20 ? 222.950 244.541 201.941 1.00 89.63 74 LEU B C 1
ATOM 2442 O O . LEU B 2 20 ? 223.446 244.537 203.075 1.00 89.38 74 LEU B O 1
ATOM 2447 N N . PHE B 2 21 ? 222.436 245.643 201.392 1.00 97.11 75 PHE B N 1
ATOM 2448 C CA . PHE B 2 21 ? 222.395 246.890 202.147 1.00 98.09 75 PHE B CA 1
ATOM 2449 C C . PHE B 2 21 ? 221.523 246.753 203.389 1.00 101.80 75 PHE B C 1
ATOM 2450 O O . PHE B 2 21 ? 221.877 247.248 204.468 1.00 101.11 75 PHE B O 1
ATOM 2458 N N . ILE B 2 22 ? 220.378 246.081 203.256 1.00 90.59 76 ILE B N 1
ATOM 2459 C CA . ILE B 2 22 ? 219.498 245.872 204.402 1.00 82.07 76 ILE B CA 1
ATOM 2460 C C . ILE B 2 22 ? 220.205 245.054 205.476 1.00 86.06 76 ILE B C 1
ATOM 2461 O O . ILE B 2 22 ? 220.132 245.372 206.671 1.00 86.80 76 ILE B O 1
ATOM 2466 N N . LEU B 2 23 ? 220.899 243.990 205.068 1.00 90.16 77 LEU B N 1
ATOM 2467 C CA . LEU B 2 23 ? 221.614 243.164 206.039 1.00 90.45 77 LEU B CA 1
ATOM 2468 C C . LEU B 2 23 ? 222.706 243.959 206.746 1.00 87.33 77 LEU B C 1
ATOM 2469 O O . LEU B 2 23 ? 222.890 243.833 207.965 1.00 93.60 77 LEU B O 1
ATOM 2474 N N . ALA B 2 24 ? 223.440 244.786 205.998 1.00 78.25 78 ALA B N 1
ATOM 2475 C CA . ALA B 2 24 ? 224.479 245.606 206.613 1.00 78.62 78 ALA B CA 1
ATOM 2476 C C . ALA B 2 24 ? 223.886 246.587 207.616 1.00 87.77 78 ALA B C 1
ATOM 2477 O O . ALA B 2 24 ? 224.448 246.795 208.700 1.00 84.79 78 ALA B O 1
ATOM 2479 N N . VAL B 2 25 ? 222.751 247.201 207.274 1.00 93.29 79 VAL B N 1
ATOM 2480 C CA . VAL B 2 25 ? 222.112 248.141 208.193 1.00 84.51 79 VAL B CA 1
ATOM 2481 C C . VAL B 2 25 ? 221.656 247.426 209.460 1.00 81.17 79 VAL B C 1
ATOM 2482 O O . VAL B 2 25 ? 221.801 247.950 210.572 1.00 87.56 79 VAL B O 1
ATOM 2486 N N . ILE B 2 26 ? 221.099 246.222 209.316 1.00 70.38 80 ILE B N 1
ATOM 2487 C CA . ILE B 2 26 ? 220.662 245.466 210.488 1.00 74.46 80 ILE B CA 1
ATOM 2488 C C . ILE B 2 26 ? 221.849 245.142 211.389 1.00 78.54 80 ILE B C 1
ATOM 2489 O O . ILE B 2 26 ? 221.773 245.273 212.620 1.00 85.08 80 ILE B O 1
ATOM 2494 N N . ASN B 2 27 ? 222.965 244.719 210.792 1.00 72.40 81 ASN B N 1
ATOM 2495 C CA . ASN B 2 27 ? 224.152 244.419 211.588 1.00 67.96 81 ASN B CA 1
ATOM 2496 C C . ASN B 2 27 ? 224.663 245.662 212.309 1.00 74.43 81 ASN B C 1
ATOM 2497 O O . ASN B 2 27 ? 225.061 245.594 213.482 1.00 86.41 81 ASN B O 1
ATOM 2502 N N . LEU B 2 28 ? 224.660 246.808 211.625 1.00 70.19 82 LEU B N 1
ATOM 2503 C CA . LEU B 2 28 ? 225.096 248.044 212.267 1.00 76.76 82 LEU B CA 1
ATOM 2504 C C . LEU B 2 28 ? 224.190 248.408 213.434 1.00 78.17 82 LEU B C 1
ATOM 2505 O O . LEU B 2 28 ? 224.667 248.854 214.484 1.00 79.17 82 LEU B O 1
ATOM 2510 N N . LEU B 2 29 ? 222.878 248.233 213.268 1.00 70.91 83 LEU B N 1
ATOM 2511 C CA . LEU B 2 29 ? 221.956 248.522 214.361 1.00 58.56 83 LEU B CA 1
ATOM 2512 C C . LEU B 2 29 ? 222.217 247.614 215.554 1.00 65.46 83 LEU B C 1
ATOM 2513 O O . LEU B 2 29 ? 222.178 248.063 216.705 1.00 80.26 83 LEU B O 1
ATOM 2518 N N . ILE B 2 30 ? 222.487 246.331 215.300 1.00 63.06 84 ILE B N 1
ATOM 2519 C CA . ILE B 2 30 ? 222.764 245.408 216.400 1.00 65.10 84 ILE B CA 1
ATOM 2520 C C . ILE B 2 30 ? 224.022 245.833 217.150 1.00 64.21 84 ILE B C 1
ATOM 2521 O O . ILE B 2 30 ? 224.056 245.859 218.389 1.00 72.56 84 ILE B O 1
ATOM 2526 N N . THR B 2 31 ? 225.078 246.176 216.409 1.00 67.03 85 THR B N 1
ATOM 2527 C CA . THR B 2 31 ? 226.317 246.589 217.063 1.00 70.07 85 THR B CA 1
ATOM 2528 C C . THR B 2 31 ? 226.122 247.877 217.857 1.00 76.41 85 THR B C 1
ATOM 2529 O O . THR B 2 31 ? 226.662 248.025 218.962 1.00 80.73 85 THR B O 1
ATOM 2533 N N . LEU B 2 32 ? 225.348 248.820 217.316 1.00 76.13 86 LEU B N 1
ATOM 2534 C CA . LEU B 2 32 ? 225.081 250.055 218.045 1.00 68.41 86 LEU B CA 1
ATOM 2535 C C . LEU B 2 32 ? 224.280 249.787 219.313 1.00 72.62 86 LEU B C 1
ATOM 2536 O O . LEU B 2 32 ? 224.506 250.434 220.342 1.00 79.38 86 LEU B O 1
ATOM 2541 N N . VAL B 2 33 ? 223.335 248.847 219.259 1.00 69.46 87 VAL B N 1
ATOM 2542 C CA . VAL B 2 33 ? 222.584 248.490 220.460 1.00 69.16 87 VAL B CA 1
ATOM 2543 C C . VAL B 2 33 ? 223.516 247.910 221.514 1.00 72.62 87 VAL B C 1
ATOM 2544 O O . VAL B 2 33 ? 223.405 248.228 222.705 1.00 80.32 87 VAL B O 1
ATOM 2548 N N . ILE B 2 34 ? 224.448 247.049 221.096 1.00 77.05 88 ILE B N 1
ATOM 2549 C CA . ILE B 2 34 ? 225.425 246.508 222.040 1.00 74.05 88 ILE B CA 1
ATOM 2550 C C . ILE B 2 34 ? 226.217 247.637 222.686 1.00 75.22 88 ILE B C 1
ATOM 2551 O O . ILE B 2 34 ? 226.382 247.689 223.913 1.00 81.24 88 ILE B O 1
ATOM 2556 N N . TRP B 2 35 ? 226.718 248.562 221.864 1.00 75.12 89 TRP B N 1
ATOM 2557 C CA . TRP B 2 35 ? 227.522 249.661 222.389 1.00 74.08 89 TRP B CA 1
ATOM 2558 C C . TRP B 2 35 ? 226.726 250.514 223.366 1.00 79.13 89 TRP B C 1
ATOM 2559 O O . TRP B 2 35 ? 227.253 250.943 224.398 1.00 86.77 89 TRP B O 1
ATOM 2570 N N . ALA B 2 36 ? 225.460 250.781 223.054 1.00 78.63 90 ALA B N 1
ATOM 2571 C CA . ALA B 2 36 ? 224.641 251.591 223.947 1.00 78.85 90 ALA B CA 1
ATOM 2572 C C . ALA B 2 36 ? 224.374 250.874 225.264 1.00 76.12 90 ALA B C 1
ATOM 2573 O O . ALA B 2 36 ? 224.443 251.489 226.333 1.00 77.48 90 ALA B O 1
ATOM 2575 N N . VAL B 2 37 ? 224.063 249.578 225.211 1.00 73.49 91 VAL B N 1
ATOM 2576 C CA . VAL B 2 37 ? 223.669 248.866 226.424 1.00 71.50 91 VAL B CA 1
ATOM 2577 C C . VAL B 2 37 ? 224.865 248.664 227.348 1.00 80.83 91 VAL B C 1
ATOM 2578 O O . VAL B 2 37 ? 224.783 248.922 228.553 1.00 88.04 91 VAL B O 1
ATOM 2582 N N . ILE B 2 38 ? 226.000 248.206 226.804 1.00 86.05 92 ILE B N 1
ATOM 2583 C CA . ILE B 2 38 ? 227.159 247.930 227.656 1.00 81.85 92 ILE B CA 1
ATOM 2584 C C . ILE B 2 38 ? 228.004 249.165 227.920 1.00 83.95 92 ILE B C 1
ATOM 2585 O O . ILE B 2 38 ? 228.976 249.086 228.682 1.00 85.47 92 ILE B O 1
ATOM 2590 N N . ARG B 2 39 ? 227.657 250.306 227.326 1.00 98.98 93 ARG B N 1
ATOM 2591 C CA . ARG B 2 39 ? 228.365 251.567 227.556 1.00 99.68 93 ARG B CA 1
ATOM 2592 C C . ARG B 2 39 ? 229.845 251.457 227.200 1.00 98.26 93 ARG B C 1
ATOM 2593 O O . ARG B 2 39 ? 230.709 252.000 227.890 1.00 101.48 93 ARG B O 1
ATOM 2601 N N . ILE B 2 40 ? 230.142 250.746 226.112 1.00 89.49 94 ILE B N 1
ATOM 2602 C CA . ILE B 2 40 ? 231.517 250.664 225.638 1.00 90.03 94 ILE B CA 1
ATOM 2603 C C . ILE B 2 40 ? 231.961 252.040 225.170 1.00 91.77 94 ILE B C 1
ATOM 2604 O O . ILE B 2 40 ? 231.244 252.727 224.432 1.00 91.09 94 ILE B O 1
ATOM 2609 N N . GLY B 2 41 ? 233.143 252.456 225.607 1.00 102.25 95 GLY B N 1
ATOM 2610 C CA . GLY B 2 41 ? 233.679 253.739 225.228 1.00 101.93 95 GLY B CA 1
ATOM 2611 C C . GLY B 2 41 ? 235.161 253.669 224.934 1.00 103.02 95 GLY B C 1
ATOM 2612 O O . GLY B 2 41 ? 235.788 252.610 225.036 1.00 103.82 95 GLY B O 1
ATOM 2613 N N . PRO B 2 42 ? 235.752 254.803 224.558 1.00 108.20 96 PRO B N 1
ATOM 2614 C CA . PRO B 2 42 ? 237.194 254.816 224.270 1.00 109.08 96 PRO B CA 1
ATOM 2615 C C . PRO B 2 42 ? 238.055 254.431 225.459 1.00 107.81 96 PRO B C 1
ATOM 2616 O O . PRO B 2 42 ? 239.190 253.983 225.261 1.00 109.37 96 PRO B O 1
ATOM 2620 N N . ASN B 2 43 ? 237.560 254.591 226.682 1.00 120.43 97 ASN B N 1
ATOM 2621 C CA . ASN B 2 43 ? 238.329 254.265 227.874 1.00 123.27 97 ASN B CA 1
ATOM 2622 C C . ASN B 2 43 ? 238.162 252.817 228.317 1.00 122.49 97 ASN B C 1
ATOM 2623 O O . ASN B 2 43 ? 238.841 252.394 229.259 1.00 122.17 97 ASN B O 1
ATOM 2628 N N . GLY B 2 44 ? 237.284 252.051 227.672 1.00 114.20 98 GLY B N 1
ATOM 2629 C CA . GLY B 2 44 ? 237.074 250.664 228.015 1.00 112.54 98 GLY B CA 1
ATOM 2630 C C . GLY B 2 44 ? 235.603 250.374 228.198 1.00 110.46 98 GLY B C 1
ATOM 2631 O O . GLY B 2 44 ? 234.739 251.089 227.681 1.00 111.34 98 GLY B O 1
ATOM 2632 N N . CYS B 2 45 ? 235.317 249.309 228.948 1.00 100.23 99 CYS B N 1
ATOM 2633 C CA . CYS B 2 45 ? 233.939 248.897 229.184 1.00 100.39 99 CYS B CA 1
ATOM 2634 C C . CYS B 2 45 ? 233.188 249.840 230.112 1.00 99.96 99 CYS B C 1
ATOM 2635 O O . CYS B 2 45 ? 231.976 249.675 230.278 1.00 103.05 99 CYS B O 1
ATOM 2638 N N . ASP B 2 46 ? 233.877 250.794 230.738 1.00 109.49 100 ASP B N 1
ATOM 2639 C CA . ASP B 2 46 ? 233.330 251.807 231.637 1.00 113.91 100 ASP B CA 1
ATOM 2640 C C . ASP B 2 46 ? 232.817 251.222 232.946 1.00 111.80 100 ASP B C 1
ATOM 2641 O O . ASP B 2 46 ? 232.372 251.981 233.813 1.00 111.09 100 ASP B O 1
ATOM 2646 N N . SER B 2 47 ? 232.858 249.904 233.120 1.00 105.72 101 SER B N 1
ATOM 2647 C CA . SER B 2 47 ? 232.525 249.274 234.390 1.00 106.74 101 SER B CA 1
ATOM 2648 C C . SER B 2 47 ? 233.521 248.214 234.822 1.00 105.31 101 SER B C 1
ATOM 2649 O O . SER B 2 47 ? 233.598 247.924 236.021 1.00 105.05 101 SER B O 1
ATOM 2652 N N . MET B 2 48 ? 234.277 247.625 233.899 1.00 106.34 102 MET B N 1
ATOM 2653 C CA . MET B 2 48 ? 235.341 246.687 234.215 1.00 101.95 102 MET B CA 1
ATOM 2654 C C . MET B 2 48 ? 236.558 247.055 233.380 1.00 105.13 102 MET B C 1
ATOM 2655 O O . MET B 2 48 ? 236.514 247.969 232.552 1.00 113.31 102 MET B O 1
ATOM 2660 N N . GLU B 2 49 ? 237.660 246.343 233.603 1.00 107.81 103 GLU B N 1
ATOM 2661 C CA . GLU B 2 49 ? 238.869 246.558 232.812 1.00 108.06 103 GLU B CA 1
ATOM 2662 C C . GLU B 2 49 ? 239.646 245.246 232.802 1.00 110.31 103 GLU B C 1
ATOM 2663 O O . GLU B 2 49 ? 240.381 244.951 233.748 1.00 116.53 103 GLU B O 1
ATOM 2669 N N . PHE B 2 50 ? 239.486 244.473 231.733 1.00 107.40 104 PHE B N 1
ATOM 2670 C CA . PHE B 2 50 ? 240.143 243.175 231.620 1.00 109.65 104 PHE B CA 1
ATOM 2671 C C . PHE B 2 50 ? 241.628 243.393 231.379 1.00 113.28 104 PHE B C 1
ATOM 2672 O O . PHE B 2 50 ? 242.055 243.670 230.257 1.00 115.07 104 PHE B O 1
ATOM 2680 N N . HIS B 2 51 ? 242.424 243.267 232.435 1.00 125.81 105 HIS B N 1
ATOM 2681 C CA . HIS B 2 51 ? 243.859 243.441 232.301 1.00 125.52 105 HIS B CA 1
ATOM 2682 C C . HIS B 2 51 ? 244.479 242.252 231.574 1.00 129.81 105 HIS B C 1
ATOM 2683 O O . HIS B 2 51 ? 243.891 241.172 231.470 1.00 130.16 105 HIS B O 1
ATOM 2690 N N . GLU B 2 52 ? 245.690 242.472 231.061 1.00 144.05 106 GLU B N 1
ATOM 2691 C CA . GLU B 2 52 ? 246.381 241.427 230.314 1.00 143.40 106 GLU B CA 1
ATOM 2692 C C . GLU B 2 52 ? 246.710 240.235 231.205 1.00 143.55 106 GLU B C 1
ATOM 2693 O O . GLU B 2 52 ? 246.612 239.082 230.771 1.00 142.42 106 GLU B O 1
ATOM 2699 N N . SER B 2 53 ? 247.097 240.489 232.451 1.00 135.94 107 SER B N 1
ATOM 2700 C CA . SER B 2 53 ? 247.478 239.417 233.368 1.00 133.78 107 SER B CA 1
ATOM 2701 C C . SER B 2 53 ? 246.277 238.890 234.148 1.00 134.18 107 SER B C 1
ATOM 2702 O O . SER B 2 53 ? 246.323 238.745 235.369 1.00 135.33 107 SER B O 1
ATOM 2705 N N . GLY B 2 54 ? 245.200 238.584 233.426 1.00 126.53 108 GLY B N 1
ATOM 2706 C CA . GLY B 2 54 ? 244.002 237.983 233.986 1.00 127.36 108 GLY B CA 1
ATOM 2707 C C . GLY B 2 54 ? 243.511 238.555 235.300 1.00 126.84 108 GLY B C 1
ATOM 2708 O O . GLY B 2 54 ? 243.331 237.813 236.270 1.00 123.09 108 GLY B O 1
ATOM 2709 N N . LEU B 2 55 ? 243.288 239.866 235.353 1.00 116.88 109 LEU B N 1
ATOM 2710 C CA . LEU B 2 55 ? 242.844 240.526 236.578 1.00 115.86 109 LEU B CA 1
ATOM 2711 C C . LEU B 2 55 ? 241.760 241.532 236.223 1.00 114.18 109 LEU B C 1
ATOM 2712 O O . LEU B 2 55 ? 242.044 242.556 235.594 1.00 116.97 109 LEU B O 1
ATOM 2717 N N . LEU B 2 56 ? 240.524 241.241 236.615 1.00 99.09 110 LEU B N 1
ATOM 2718 C CA . LEU B 2 56 ? 239.438 242.194 236.452 1.00 99.46 110 LEU B CA 1
ATOM 2719 C C . LEU B 2 56 ? 239.544 243.283 237.507 1.00 102.30 110 LEU B C 1
ATOM 2720 O O . LEU B 2 56 ? 239.898 243.019 238.658 1.00 110.03 110 LEU B O 1
ATOM 2725 N N . ARG B 2 57 ? 239.239 244.516 237.109 1.00 98.65 111 ARG B N 1
ATOM 2726 C CA . ARG B 2 57 ? 239.309 245.670 238.003 1.00 96.58 111 ARG B CA 1
ATOM 2727 C C . ARG B 2 57 ? 237.997 246.434 237.878 1.00 99.36 111 ARG B C 1
ATOM 2728 O O . ARG B 2 57 ? 237.850 247.291 237.004 1.00 108.75 111 ARG B O 1
ATOM 2736 N N . PHE B 2 58 ? 237.040 246.116 238.744 1.00 82.73 112 PHE B N 1
ATOM 2737 C CA . PHE B 2 58 ? 235.778 246.838 238.755 1.00 85.71 112 PHE B CA 1
ATOM 2738 C C . PHE B 2 58 ? 235.999 248.276 239.207 1.00 89.56 112 PHE B C 1
ATOM 2739 O O . PHE B 2 58 ? 236.834 248.557 240.069 1.00 97.20 112 PHE B O 1
ATOM 2747 N N . LYS B 2 59 ? 235.247 249.199 238.604 1.00 89.10 113 LYS B N 1
ATOM 2748 C CA . LYS B 2 59 ? 235.430 250.609 238.924 1.00 90.61 113 LYS B CA 1
ATOM 2749 C C . LYS B 2 59 ? 234.117 251.320 239.235 1.00 96.05 113 LYS B C 1
ATOM 2750 O O . LYS B 2 59 ? 234.057 252.551 239.141 1.00 98.13 113 LYS B O 1
ATOM 2756 N N . GLN B 2 60 ? 233.068 250.589 239.605 1.00 95.16 114 GLN B N 1
ATOM 2757 C CA . GLN B 2 60 ? 231.785 251.193 239.931 1.00 93.01 114 GLN B CA 1
ATOM 2758 C C . GLN B 2 60 ? 231.132 250.404 241.056 1.00 93.24 114 GLN B C 1
ATOM 2759 O O . GLN B 2 60 ? 231.566 249.303 241.405 1.00 99.76 114 GLN B O 1
ATOM 2765 N N . VAL B 2 61 ? 230.083 250.992 241.634 1.00 88.90 115 VAL B N 1
ATOM 2766 C CA . VAL B 2 61 ? 229.371 250.357 242.738 1.00 93.28 115 VAL B CA 1
ATOM 2767 C C . VAL B 2 61 ? 228.823 249.016 242.274 1.00 95.16 115 VAL B C 1
ATOM 2768 O O . VAL B 2 61 ? 227.983 248.950 241.369 1.00 95.35 115 VAL B O 1
ATOM 2772 N N . SER B 2 62 ? 229.288 247.942 242.901 1.00 98.32 116 SER B N 1
ATOM 2773 C CA . SER B 2 62 ? 228.986 246.584 242.473 1.00 91.01 116 SER B CA 1
ATOM 2774 C C . SER B 2 62 ? 228.074 245.912 243.488 1.00 90.72 116 SER B C 1
ATOM 2775 O O . SER B 2 62 ? 228.348 245.945 244.692 1.00 101.58 116 SER B O 1
ATOM 2778 N N . ASP B 2 63 ? 227.000 245.300 243.001 1.00 92.42 117 ASP B N 1
ATOM 2779 C CA . ASP B 2 63 ? 226.040 244.575 243.829 1.00 96.49 117 ASP B CA 1
ATOM 2780 C C . ASP B 2 63 ? 226.108 243.107 243.421 1.00 97.63 117 ASP B C 1
ATOM 2781 O O . ASP B 2 63 ? 225.369 242.663 242.540 1.00 107.61 117 ASP B O 1
ATOM 2786 N N . MET B 2 64 ? 226.990 242.351 244.070 1.00 88.80 118 MET B N 1
ATOM 2787 C CA . MET B 2 64 ? 227.197 240.954 243.713 1.00 92.97 118 MET B CA 1
ATOM 2788 C C . MET B 2 64 ? 226.145 240.021 244.295 1.00 98.46 118 MET B C 1
ATOM 2789 O O . MET B 2 64 ? 226.197 238.818 244.022 1.00 101.04 118 MET B O 1
ATOM 2794 N N . GLY B 2 65 ? 225.206 240.531 245.085 1.00 99.69 119 GLY B N 1
ATOM 2795 C CA . GLY B 2 65 ? 224.170 239.686 245.645 1.00 96.79 119 GLY B CA 1
ATOM 2796 C C . GLY B 2 65 ? 224.712 238.683 246.641 1.00 98.93 119 GLY B C 1
ATOM 2797 O O . GLY B 2 65 ? 225.105 239.051 247.751 1.00 105.18 119 GLY B O 1
ATOM 2798 N N . VAL B 2 66 ? 224.737 237.412 246.255 1.00 82.83 120 VAL B N 1
ATOM 2799 C CA . VAL B 2 66 ? 225.255 236.335 247.088 1.00 81.92 120 VAL B CA 1
ATOM 2800 C C . VAL B 2 66 ? 226.591 235.892 246.516 1.00 82.10 120 VAL B C 1
ATOM 2801 O O . VAL B 2 66 ? 226.700 235.624 245.314 1.00 93.93 120 VAL B O 1
ATOM 2805 N N . ILE B 2 67 ? 227.604 235.816 247.373 1.00 68.98 121 ILE B N 1
ATOM 2806 C CA . ILE B 2 67 ? 228.954 235.440 246.978 1.00 70.24 121 ILE B CA 1
ATOM 2807 C C . ILE B 2 67 ? 229.228 234.033 247.485 1.00 72.48 121 ILE B C 1
ATOM 2808 O O . ILE B 2 67 ? 228.871 233.692 248.618 1.00 83.33 121 ILE B O 1
ATOM 2813 N N . HIS B 2 68 ? 229.850 233.213 246.644 1.00 82.07 122 HIS B N 1
ATOM 2814 C CA . HIS B 2 68 ? 230.141 231.816 246.964 1.00 86.32 122 HIS B CA 1
ATOM 2815 C C . HIS B 2 68 ? 231.620 231.546 246.735 1.00 86.99 122 HIS B C 1
ATOM 2816 O O . HIS B 2 68 ? 232.012 231.036 245.677 1.00 97.20 122 HIS B O 1
ATOM 2823 N N . PRO B 2 69 ? 232.473 231.894 247.696 1.00 87.66 123 PRO B N 1
ATOM 2824 C CA . PRO B 2 69 ? 233.880 231.493 247.611 1.00 90.59 123 PRO B CA 1
ATOM 2825 C C . PRO B 2 69 ? 234.020 229.985 247.484 1.00 92.44 123 PRO B C 1
ATOM 2826 O O . PRO B 2 69 ? 233.288 229.216 248.110 1.00 99.70 123 PRO B O 1
ATOM 2830 N N . LEU B 2 70 ? 234.960 229.565 246.641 1.00 101.23 124 LEU B N 1
ATOM 2831 C CA . LEU B 2 70 ? 235.113 228.160 246.292 1.00 102.87 124 LEU B CA 1
ATOM 2832 C C . LEU B 2 70 ? 236.482 227.598 246.634 1.00 104.79 124 LEU B C 1
ATOM 2833 O O . LEU B 2 70 ? 236.571 226.592 247.346 1.00 112.04 124 LEU B O 1
ATOM 2838 N N . TYR B 2 71 ? 237.556 228.211 246.143 1.00 115.74 125 TYR B N 1
ATOM 2839 C CA . TYR B 2 71 ? 238.890 227.657 246.335 1.00 118.00 125 TYR B CA 1
ATOM 2840 C C . TYR B 2 71 ? 239.914 228.768 246.169 1.00 117.61 125 TYR B C 1
ATOM 2841 O O . TYR B 2 71 ? 239.825 229.555 245.222 1.00 120.73 125 TYR B O 1
ATOM 2850 N N . LYS B 2 72 ? 240.874 228.830 247.092 1.00 110.45 126 LYS B N 1
ATOM 2851 C CA . LYS B 2 72 ? 241.936 229.834 247.087 1.00 117.35 126 LYS B CA 1
ATOM 2852 C C . LYS B 2 72 ? 241.385 231.255 247.058 1.00 117.05 126 LYS B C 1
ATOM 2853 O O . LYS B 2 72 ? 242.094 232.196 246.692 1.00 116.17 126 LYS B O 1
ATOM 2859 N N . SER B 2 73 ? 240.130 231.427 247.449 1.00 113.11 127 SER B N 1
ATOM 2860 C CA . SER B 2 73 ? 239.456 232.719 247.431 1.00 110.95 127 SER B CA 1
ATOM 2861 C C . SER B 2 73 ? 239.254 233.178 248.871 1.00 111.86 127 SER B C 1
ATOM 2862 O O . SER B 2 73 ? 238.352 232.702 249.566 1.00 113.95 127 SER B O 1
ATOM 2865 N N . THR B 2 74 ? 240.104 234.098 249.313 1.00 101.95 128 THR B N 1
ATOM 2866 C CA . THR B 2 74 ? 240.022 234.687 250.641 1.00 101.12 128 THR B CA 1
ATOM 2867 C C . THR B 2 74 ? 239.784 236.179 250.482 1.00 99.05 128 THR B C 1
ATOM 2868 O O . THR B 2 74 ? 240.592 236.874 249.858 1.00 100.63 128 THR B O 1
ATOM 2872 N N . VAL B 2 75 ? 238.682 236.669 251.048 1.00 80.58 129 VAL B N 1
ATOM 2873 C CA . VAL B 2 75 ? 238.360 238.085 250.936 1.00 77.67 129 VAL B CA 1
ATOM 2874 C C . VAL B 2 75 ? 239.441 238.892 251.635 1.00 77.11 129 VAL B C 1
ATOM 2875 O O . VAL B 2 75 ? 239.685 238.721 252.834 1.00 96.09 129 VAL B O 1
ATOM 2879 N N . GLY B 2 76 ? 240.098 239.778 250.889 1.00 59.85 130 GLY B N 1
ATOM 2880 C CA . GLY B 2 76 ? 241.186 240.556 251.431 1.00 69.42 130 GLY B CA 1
ATOM 2881 C C . GLY B 2 76 ? 241.046 242.023 251.078 1.00 69.71 130 GLY B C 1
ATOM 2882 O O . GLY B 2 76 ? 240.378 242.397 250.115 1.00 79.99 130 GLY B O 1
ATOM 2883 N N . GLY B 2 77 ? 241.689 242.856 251.889 1.00 85.12 131 GLY B N 1
ATOM 2884 C CA . GLY B 2 77 ? 241.714 244.276 251.627 1.00 87.10 131 GLY B CA 1
ATOM 2885 C C . GLY B 2 77 ? 242.666 244.630 250.509 1.00 94.37 131 GLY B C 1
ATOM 2886 O O . GLY B 2 77 ? 243.488 243.827 250.073 1.00 97.95 131 GLY B O 1
ATOM 2887 N N . ARG B 2 78 ? 242.557 245.870 250.046 1.00 106.93 132 ARG B N 1
ATOM 2888 C CA . ARG B 2 78 ? 243.363 246.331 248.925 1.00 106.18 132 ARG B CA 1
ATOM 2889 C C . ARG B 2 78 ? 244.806 246.522 249.385 1.00 105.22 132 ARG B C 1
ATOM 2890 O O . ARG B 2 78 ? 245.182 246.196 250.514 1.00 106.26 132 ARG B O 1
ATOM 2898 N N . ARG B 2 79 ? 245.636 247.059 248.498 1.00 115.95 133 ARG B N 1
ATOM 2899 C CA . ARG B 2 79 ? 247.073 247.138 248.743 1.00 118.10 133 ARG B CA 1
ATOM 2900 C C . ARG B 2 79 ? 247.352 248.158 249.839 1.00 121.36 133 ARG B C 1
ATOM 2901 O O . ARG B 2 79 ? 247.369 249.366 249.597 1.00 120.23 133 ARG B O 1
ATOM 2909 N N . ASN B 2 80 ? 247.556 247.660 251.058 1.00 122.59 134 ASN B N 1
ATOM 2910 C CA . ASN B 2 80 ? 248.180 248.411 252.142 1.00 120.43 134 ASN B CA 1
ATOM 2911 C C . ASN B 2 80 ? 247.361 249.617 252.594 1.00 117.96 134 ASN B C 1
ATOM 2912 O O . ASN B 2 80 ? 247.931 250.638 252.983 1.00 115.66 134 ASN B O 1
ATOM 2917 N N . GLU B 2 81 ? 246.029 249.548 252.550 1.00 113.95 135 GLU B N 1
ATOM 2918 C CA . GLU B 2 81 ? 245.233 250.614 253.151 1.00 114.19 135 GLU B CA 1
ATOM 2919 C C . GLU B 2 81 ? 244.371 250.133 254.312 1.00 114.46 135 GLU B C 1
ATOM 2920 O O . GLU B 2 81 ? 244.588 250.579 255.444 1.00 117.27 135 GLU B O 1
ATOM 2926 N N . ASN B 2 82 ? 243.431 249.211 254.086 1.00 102.44 136 ASN B N 1
ATOM 2927 C CA . ASN B 2 82 ? 242.481 248.795 255.115 1.00 99.28 136 ASN B CA 1
ATOM 2928 C C . ASN B 2 82 ? 241.530 247.726 254.595 1.00 103.46 136 ASN B C 1
ATOM 2929 O O . ASN B 2 82 ? 241.621 247.314 253.436 1.00 115.16 136 ASN B O 1
ATOM 2934 N N . LEU B 2 83 ? 240.614 247.272 255.451 1.00 71.65 137 LEU B N 1
ATOM 2935 C CA . LEU B 2 83 ? 239.500 246.430 255.018 1.00 73.27 137 LEU B CA 1
ATOM 2936 C C . LEU B 2 83 ? 238.316 246.758 255.922 1.00 80.97 137 LEU B C 1
ATOM 2937 O O . LEU B 2 83 ? 238.216 246.227 257.031 1.00 91.21 137 LEU B O 1
ATOM 2942 N N . VAL B 2 84 ? 237.429 247.624 255.447 1.00 81.48 138 VAL B N 1
ATOM 2943 C CA . VAL B 2 84 ? 236.313 248.121 256.241 1.00 79.29 138 VAL B CA 1
ATOM 2944 C C . VAL B 2 84 ? 235.048 247.396 255.808 1.00 76.47 138 VAL B C 1
ATOM 2945 O O . VAL B 2 84 ? 234.681 247.423 254.629 1.00 90.10 138 VAL B O 1
ATOM 2949 N N . ILE B 2 85 ? 234.380 246.752 256.759 1.00 53.09 139 ILE B N 1
ATOM 2950 C CA . ILE B 2 85 ? 233.088 246.118 256.532 1.00 52.15 139 ILE B CA 1
ATOM 2951 C C . ILE B 2 85 ? 232.042 246.946 257.258 1.00 56.17 139 ILE B C 1
ATOM 2952 O O . ILE B 2 85 ? 232.160 247.185 258.465 1.00 77.93 139 ILE B O 1
ATOM 2957 N N . THR B 2 86 ? 231.022 247.385 256.531 1.00 68.49 140 THR B N 1
ATOM 2958 C CA . THR B 2 86 ? 230.012 248.276 257.078 1.00 75.72 140 THR B CA 1
ATOM 2959 C C . THR B 2 86 ? 228.628 247.701 256.832 1.00 77.80 140 THR B C 1
ATOM 2960 O O . THR B 2 86 ? 228.366 247.123 255.775 1.00 92.91 140 THR B O 1
ATOM 2964 N N . GLY B 2 87 ? 227.750 247.855 257.816 1.00 69.74 141 GLY B N 1
ATOM 2965 C CA . GLY B 2 87 ? 226.363 247.478 257.656 1.00 77.48 141 GLY B CA 1
ATOM 2966 C C . GLY B 2 87 ? 225.455 248.686 257.718 1.00 80.05 141 GLY B C 1
ATOM 2967 O O . GLY B 2 87 ? 225.394 249.370 258.743 1.00 87.06 141 GLY B O 1
ATOM 2968 N N . ASN B 2 88 ? 224.744 248.966 256.630 1.00 98.24 142 ASN B N 1
ATOM 2969 C CA . ASN B 2 88 ? 223.888 250.142 256.585 1.00 101.64 142 ASN B CA 1
ATOM 2970 C C . ASN B 2 88 ? 222.640 249.923 257.428 1.00 98.37 142 ASN B C 1
ATOM 2971 O O . ASN B 2 88 ? 221.625 249.429 256.928 1.00 100.63 142 ASN B O 1
ATOM 2976 N N . ASN B 2 89 ? 222.719 250.278 258.711 1.00 103.16 143 ASN B N 1
ATOM 2977 C CA . ASN B 2 89 ? 221.605 250.145 259.650 1.00 105.55 143 ASN B CA 1
ATOM 2978 C C . ASN B 2 89 ? 221.137 248.699 259.780 1.00 108.11 143 ASN B C 1
ATOM 2979 O O . ASN B 2 89 ? 219.956 248.435 260.015 1.00 108.40 143 ASN B O 1
ATOM 2984 N N . GLN B 2 90 ? 222.053 247.750 259.623 1.00 105.78 144 GLN B N 1
ATOM 2985 C CA . GLN B 2 90 ? 221.751 246.337 259.779 1.00 104.55 144 GLN B CA 1
ATOM 2986 C C . GLN B 2 90 ? 222.888 245.660 260.528 1.00 103.64 144 GLN B C 1
ATOM 2987 O O . GLN B 2 90 ? 224.051 246.049 260.380 1.00 104.87 144 GLN B O 1
ATOM 2993 N N . PRO B 2 91 ? 222.583 244.647 261.334 1.00 79.75 145 PRO B N 1
ATOM 2994 C CA . PRO B 2 91 ? 223.641 243.944 262.066 1.00 74.43 145 PRO B CA 1
ATOM 2995 C C . PRO B 2 91 ? 224.559 243.167 261.139 1.00 71.81 145 PRO B C 1
ATOM 2996 O O . PRO B 2 91 ? 224.159 242.709 260.068 1.00 80.63 145 PRO B O 1
ATOM 3000 N N . ILE B 2 92 ? 225.807 243.013 261.573 1.00 60.03 146 ILE B N 1
ATOM 3001 C CA . ILE B 2 92 ? 226.799 242.207 260.868 1.00 58.44 146 ILE B CA 1
ATOM 3002 C C . ILE B 2 92 ? 226.997 240.937 261.679 1.00 67.02 146 ILE B C 1
ATOM 3003 O O . ILE B 2 92 ? 227.516 240.985 262.799 1.00 84.51 146 ILE B O 1
ATOM 3008 N N . VAL B 2 93 ? 226.599 239.797 261.126 1.00 59.13 147 VAL B N 1
ATOM 3009 C CA . VAL B 2 93 ? 226.509 238.556 261.885 1.00 65.55 147 VAL B CA 1
ATOM 3010 C C . VAL B 2 93 ? 227.459 237.538 261.274 1.00 58.59 147 VAL B C 1
ATOM 3011 O O . VAL B 2 93 ? 227.223 237.052 260.162 1.00 66.69 147 VAL B O 1
ATOM 3015 N N . PHE B 2 94 ? 228.522 237.202 261.999 1.00 51.95 148 PHE B N 1
ATOM 3016 C CA . PHE B 2 94 ? 229.325 236.044 261.652 1.00 53.90 148 PHE B CA 1
ATOM 3017 C C . PHE B 2 94 ? 228.597 234.779 262.093 1.00 66.48 148 PHE B C 1
ATOM 3018 O O . PHE B 2 94 ? 227.615 234.828 262.835 1.00 76.12 148 PHE B O 1
ATOM 3026 N N . GLN B 2 95 ? 229.081 233.630 261.633 1.00 77.30 149 GLN B N 1
ATOM 3027 C CA . GLN B 2 95 ? 228.422 232.387 262.001 1.00 74.02 149 GLN B CA 1
ATOM 3028 C C . GLN B 2 95 ? 229.358 231.215 261.767 1.00 72.27 149 GLN B C 1
ATOM 3029 O O . GLN B 2 95 ? 230.191 231.237 260.859 1.00 85.42 149 GLN B O 1
ATOM 3035 N N . GLN B 2 96 ? 229.213 230.194 262.611 1.00 72.37 150 GLN B N 1
ATOM 3036 C CA . GLN B 2 96 ? 229.859 228.906 262.376 1.00 78.88 150 GLN B CA 1
ATOM 3037 C C . GLN B 2 96 ? 229.036 227.872 263.140 1.00 80.22 150 GLN B C 1
ATOM 3038 O O . GLN B 2 96 ? 229.154 227.773 264.365 1.00 87.34 150 GLN B O 1
ATOM 3044 N N . GLY B 2 97 ? 228.209 227.124 262.418 1.00 85.43 151 GLY B N 1
ATOM 3045 C CA . GLY B 2 97 ? 227.304 226.200 263.067 1.00 90.55 151 GLY B CA 1
ATOM 3046 C C . GLY B 2 97 ? 226.379 226.921 264.024 1.00 91.44 151 GLY B C 1
ATOM 3047 O O . GLY B 2 97 ? 225.457 227.622 263.600 1.00 93.34 151 GLY B O 1
ATOM 3048 N N . THR B 2 98 ? 226.620 226.755 265.325 1.00 89.29 152 THR B N 1
ATOM 3049 C CA . THR B 2 98 ? 225.862 227.468 266.343 1.00 89.68 152 THR B CA 1
ATOM 3050 C C . THR B 2 98 ? 226.589 228.684 266.898 1.00 88.58 152 THR B C 1
ATOM 3051 O O . THR B 2 98 ? 225.930 229.603 267.395 1.00 84.80 152 THR B O 1
ATOM 30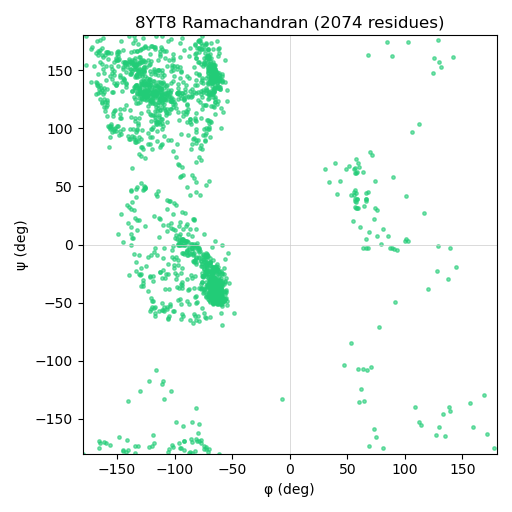55 N N . THR B 2 99 ? 227.918 228.712 266.832 1.00 80.54 153 THR B N 1
ATOM 3056 C CA . THR B 2 99 ? 228.666 229.851 267.343 1.00 71.68 153 THR B CA 1
ATOM 3057 C C . THR B 2 99 ? 228.398 231.087 266.495 1.00 75.63 153 THR B C 1
ATOM 3058 O O . THR B 2 99 ? 228.333 231.016 265.266 1.00 89.64 153 THR B O 1
ATOM 3062 N N . LYS B 2 100 ? 228.249 232.229 267.161 1.00 64.56 154 LYS B N 1
ATOM 3063 C CA . LYS B 2 100 ? 227.885 233.475 266.508 1.00 61.67 154 LYS B CA 1
ATOM 3064 C C . LYS B 2 100 ? 228.799 234.596 266.975 1.00 66.25 154 LYS B C 1
ATOM 3065 O O . LYS B 2 100 ? 229.540 234.469 267.951 1.00 78.84 154 LYS B O 1
ATOM 3071 N N . LEU B 2 101 ? 228.742 235.703 266.238 1.00 51.67 155 LEU B N 1
ATOM 3072 C CA . LEU B 2 101 ? 229.391 236.947 266.639 1.00 49.75 155 LEU B CA 1
ATOM 3073 C C . LEU B 2 101 ? 228.639 238.048 265.896 1.00 59.08 155 LEU B C 1
ATOM 3074 O O . LEU B 2 101 ? 228.858 238.241 264.698 1.00 81.00 155 LEU B O 1
ATOM 3079 N N . SER B 2 102 ? 227.743 238.735 266.593 1.00 54.47 156 SER B N 1
ATOM 3080 C CA . SER B 2 102 ? 226.826 239.659 265.944 1.00 56.28 156 SER B CA 1
ATOM 3081 C C . SER B 2 102 ? 227.098 241.071 266.433 1.00 61.27 156 SER B C 1
ATOM 3082 O O . SER B 2 102 ? 226.961 241.357 267.626 1.00 82.63 156 SER B O 1
ATOM 3085 N N . VAL B 2 103 ? 227.476 241.947 265.511 1.00 59.73 157 VAL B N 1
ATOM 3086 C CA . VAL B 2 103 ? 227.620 243.369 265.780 1.00 63.11 157 VAL B CA 1
ATOM 3087 C C . VAL B 2 103 ? 226.300 244.015 265.377 1.00 69.20 157 VAL B C 1
ATOM 3088 O O . VAL B 2 103 ? 226.073 244.316 264.202 1.00 84.99 157 VAL B O 1
ATOM 3092 N N . GLU B 2 104 ? 225.415 244.198 266.351 1.00 71.50 158 GLU B N 1
ATOM 3093 C CA . GLU B 2 104 ? 224.141 244.863 266.132 1.00 80.02 158 GLU B CA 1
ATOM 3094 C C . GLU B 2 104 ? 224.298 246.354 266.405 1.00 82.40 158 GLU B C 1
ATOM 3095 O O . GLU B 2 104 ? 225.407 246.870 266.559 1.00 88.29 158 GLU B O 1
ATOM 3101 N N . LYS B 2 105 ? 223.179 247.064 266.459 1.00 84.68 159 LYS B N 1
ATOM 3102 C CA . LYS B 2 105 ? 223.171 248.388 267.051 1.00 84.08 159 LYS B CA 1
ATOM 3103 C C . LYS B 2 105 ? 223.231 248.258 268.568 1.00 96.28 159 LYS B C 1
ATOM 3104 O O . LYS B 2 105 ? 222.798 247.256 269.143 1.00 97.62 159 LYS B O 1
ATOM 3110 N N . ASN B 2 106 ? 223.770 249.291 269.215 1.00 107.05 160 ASN B N 1
ATOM 3111 C CA . ASN B 2 106 ? 224.100 249.253 270.637 1.00 106.20 160 ASN B CA 1
ATOM 3112 C C . ASN B 2 106 ? 224.975 248.048 270.965 1.00 106.27 160 ASN B C 1
ATOM 3113 O O . ASN B 2 106 ? 226.205 248.155 270.995 1.00 106.74 160 ASN B O 1
ATOM 3118 N N . LYS B 2 107 ? 224.349 246.898 271.201 1.00 80.44 161 LYS B N 1
ATOM 3119 C CA . LYS B 2 107 ? 225.047 245.757 271.768 1.00 78.46 161 LYS B CA 1
ATOM 3120 C C . LYS B 2 107 ? 226.015 245.136 270.762 1.00 77.40 161 LYS B C 1
ATOM 3121 O O . LYS B 2 107 ? 226.013 245.446 269.570 1.00 85.39 161 LYS B O 1
ATOM 3127 N N . THR B 2 108 ? 226.869 244.249 271.279 1.00 62.80 162 THR B N 1
ATOM 3128 C CA . THR B 2 108 ? 227.834 243.480 270.487 1.00 64.34 162 THR B CA 1
ATOM 3129 C C . THR B 2 108 ? 227.845 242.069 271.070 1.00 62.53 162 THR B C 1
ATOM 3130 O O . THR B 2 108 ? 228.625 241.770 271.975 1.00 73.61 162 THR B O 1
ATOM 3134 N N . SER B 2 109 ? 226.991 241.203 270.539 1.00 65.97 163 SER B N 1
ATOM 3135 C CA . SER B 2 109 ? 226.702 239.939 271.196 1.00 66.57 163 SER B CA 1
ATOM 3136 C C . SER B 2 109 ? 227.574 238.808 270.669 1.00 60.84 163 SER B C 1
ATOM 3137 O O . SER B 2 109 ? 227.977 238.790 269.503 1.00 72.19 163 SER B O 1
ATOM 3140 N N . ILE B 2 110 ? 227.862 237.859 271.555 1.00 48.64 164 ILE B N 1
ATOM 3141 C CA . ILE B 2 110 ? 228.540 236.616 271.216 1.00 48.93 164 ILE B CA 1
ATOM 3142 C C . ILE B 2 110 ? 227.731 235.472 271.804 1.00 57.56 164 ILE B C 1
ATOM 3143 O O . ILE B 2 110 ? 227.382 235.502 272.988 1.00 73.35 164 ILE B O 1
ATOM 3148 N N . THR B 2 111 ? 227.429 234.471 270.985 1.00 67.09 165 THR B N 1
ATOM 3149 C CA . THR B 2 111 ? 226.664 233.310 271.418 1.00 74.98 165 THR B CA 1
ATOM 3150 C C . THR B 2 111 ? 227.467 232.051 271.134 1.00 74.50 165 THR B C 1
ATOM 3151 O O . THR B 2 111 ? 227.925 231.845 270.007 1.00 86.02 165 THR B O 1
ATOM 3155 N N . SER B 2 112 ? 227.635 231.214 272.152 1.00 81.25 166 SER B N 1
ATOM 3156 C CA . SER B 2 112 ? 228.379 229.974 271.995 1.00 84.95 166 SER B CA 1
ATOM 3157 C C . SER B 2 112 ? 228.106 229.093 273.202 1.00 90.03 166 SER B C 1
ATOM 3158 O O . SER B 2 112 ? 227.590 229.555 274.223 1.00 95.94 166 SER B O 1
ATOM 3161 N N . ASP B 2 113 ? 228.462 227.814 273.073 1.00 102.61 167 ASP B N 1
ATOM 3162 C CA . ASP B 2 113 ? 228.255 226.883 274.177 1.00 104.15 167 ASP B CA 1
ATOM 3163 C C . ASP B 2 113 ? 229.278 227.083 275.288 1.00 104.32 167 ASP B C 1
ATOM 3164 O O . ASP B 2 113 ? 228.992 226.776 276.450 1.00 104.51 167 ASP B O 1
ATOM 3169 N N . ILE B 2 114 ? 230.466 227.587 274.962 1.00 100.49 168 ILE B N 1
ATOM 3170 C CA . ILE B 2 114 ? 231.521 227.828 275.944 1.00 99.57 168 ILE B CA 1
ATOM 3171 C C . ILE B 2 114 ? 231.665 229.315 276.248 1.00 98.98 168 ILE B C 1
ATOM 3172 O O . ILE B 2 114 ? 231.435 229.751 277.376 1.00 100.08 168 ILE B O 1
ATOM 3177 N N . GLY B 2 115 ? 232.038 230.109 275.252 1.00 89.59 169 GLY B N 1
ATOM 3178 C CA . GLY B 2 115 ? 232.249 231.529 275.422 1.00 84.42 169 GLY B CA 1
ATOM 3179 C C . GLY B 2 115 ? 233.593 231.961 274.881 1.00 82.22 169 GLY B C 1
ATOM 3180 O O . GLY B 2 115 ? 234.410 231.155 274.441 1.00 89.78 169 GLY B O 1
ATOM 3181 N N . MET B 2 116 ? 233.819 233.268 274.934 1.00 62.69 170 MET B N 1
ATOM 3182 C CA . MET B 2 116 ? 235.032 233.849 274.380 1.00 56.44 170 MET B CA 1
ATOM 3183 C C . MET B 2 116 ? 236.245 233.474 275.224 1.00 60.89 170 MET B C 1
ATOM 3184 O O . MET B 2 116 ? 236.145 233.250 276.431 1.00 79.39 170 MET B O 1
ATOM 3189 N N . GLN B 2 117 ? 237.399 233.391 274.567 1.00 62.70 171 GLN B N 1
ATOM 3190 C CA . GLN B 2 117 ? 238.655 233.072 275.233 1.00 63.39 171 GLN B CA 1
ATOM 3191 C C . GLN B 2 117 ? 239.770 233.843 274.547 1.00 66.67 171 GLN B C 1
ATOM 3192 O O . GLN B 2 117 ? 239.855 233.839 273.317 1.00 91.00 171 GLN B O 1
ATOM 3198 N N . PHE B 2 118 ? 240.616 234.503 275.334 1.00 53.69 172 PHE B N 1
ATOM 3199 C CA . PHE B 2 118 ? 241.671 235.355 274.801 1.00 63.35 172 PHE B CA 1
ATOM 3200 C C . PHE B 2 118 ? 242.998 234.957 275.424 1.00 69.40 172 PHE B C 1
ATOM 3201 O O . PHE B 2 118 ? 243.130 234.937 276.654 1.00 81.21 172 PHE B O 1
ATOM 3209 N N . PHE B 2 119 ? 243.978 234.653 274.572 1.00 73.50 173 PHE B N 1
ATOM 3210 C CA . PHE B 2 119 ? 245.311 234.271 275.010 1.00 82.59 173 PHE B CA 1
ATOM 3211 C C . PHE B 2 119 ? 246.353 234.950 274.135 1.00 80.67 173 PHE B C 1
ATOM 3212 O O . PHE B 2 119 ? 246.137 235.171 272.942 1.00 76.70 173 PHE B O 1
ATOM 3220 N N . ASP B 2 120 ? 247.489 235.263 274.741 1.00 94.54 174 ASP B N 1
ATOM 3221 C CA . ASP B 2 120 ? 248.568 235.947 274.041 1.00 89.99 174 ASP B CA 1
ATOM 3222 C C . ASP B 2 120 ? 249.355 234.955 273.195 1.00 95.32 174 ASP B C 1
ATOM 3223 O O . ASP B 2 120 ? 249.848 233.957 273.732 1.00 97.20 174 ASP B O 1
ATOM 3228 N N . PRO B 2 121 ? 249.501 235.183 271.887 1.00 105.73 175 PRO B N 1
ATOM 3229 C CA . PRO B 2 121 ? 250.262 234.236 271.058 1.00 105.24 175 PRO B CA 1
ATOM 3230 C C . PRO B 2 121 ? 251.735 234.165 271.410 1.00 107.24 175 PRO B C 1
ATOM 3231 O O . PRO B 2 121 ? 252.377 233.152 271.109 1.00 110.18 175 PRO B O 1
ATOM 3235 N N . ARG B 2 122 ? 252.291 235.209 272.026 1.00 106.54 176 ARG B N 1
ATOM 3236 C CA . ARG B 2 122 ? 253.714 235.213 272.347 1.00 104.63 176 ARG B CA 1
ATOM 3237 C C . ARG B 2 122 ? 254.064 234.132 273.362 1.00 107.08 176 ARG B C 1
ATOM 3238 O O . ARG B 2 122 ? 255.088 233.453 273.224 1.00 107.88 176 ARG B O 1
ATOM 3246 N N . THR B 2 123 ? 253.232 233.958 274.389 1.00 100.29 177 THR B N 1
ATOM 3247 C CA . THR B 2 123 ? 253.488 232.978 275.432 1.00 101.92 177 THR B CA 1
ATOM 3248 C C . THR B 2 123 ? 252.461 231.857 275.492 1.00 103.52 177 THR B C 1
ATOM 3249 O O . THR B 2 123 ? 252.677 230.890 276.231 1.00 106.80 177 THR B O 1
ATOM 3253 N N . HIS B 2 124 ? 251.359 231.958 274.747 1.00 100.75 178 HIS B N 1
ATOM 3254 C CA . HIS B 2 124 ? 250.362 230.891 274.646 1.00 101.67 178 HIS B CA 1
ATOM 3255 C C . HIS B 2 124 ? 249.777 230.523 276.007 1.00 104.68 178 HIS B C 1
ATOM 3256 O O . HIS B 2 124 ? 249.541 229.350 276.304 1.00 105.73 178 HIS B O 1
ATOM 3263 N N . ASN B 2 125 ? 249.538 231.529 276.840 1.00 96.61 179 ASN B N 1
ATOM 3264 C CA . ASN B 2 125 ? 248.863 231.352 278.117 1.00 93.52 179 ASN B CA 1
ATOM 3265 C C . ASN B 2 125 ? 247.534 232.090 278.070 1.00 92.79 179 ASN B C 1
ATOM 3266 O O . ASN B 2 125 ? 247.483 233.256 277.667 1.00 93.93 179 ASN B O 1
ATOM 3271 N N . ILE B 2 126 ? 246.464 231.413 278.482 1.00 86.51 180 ILE B N 1
ATOM 3272 C CA . ILE B 2 126 ? 245.125 231.976 278.371 1.00 84.29 180 ILE B CA 1
ATOM 3273 C C . ILE B 2 126 ? 244.976 233.122 279.359 1.00 85.23 180 ILE B C 1
ATOM 3274 O O . ILE B 2 126 ? 244.822 232.903 280.565 1.00 85.18 180 ILE B O 1
ATOM 3279 N N . LEU B 2 127 ? 245.015 234.353 278.849 1.00 80.09 181 LEU B N 1
ATOM 3280 C CA . LEU B 2 127 ? 244.939 235.513 279.727 1.00 78.33 181 LEU B CA 1
ATOM 3281 C C . LEU B 2 127 ? 243.543 235.706 280.297 1.00 76.24 181 LEU B C 1
ATOM 3282 O O . LEU B 2 127 ? 243.405 236.136 281.447 1.00 76.30 181 LEU B O 1
ATOM 3287 N N . PHE B 2 128 ? 242.498 235.405 279.528 1.00 77.94 182 PHE B N 1
ATOM 3288 C CA . PHE B 2 128 ? 241.142 235.586 280.044 1.00 68.64 182 PHE B CA 1
ATOM 3289 C C . PHE B 2 128 ? 240.207 234.625 279.327 1.00 73.42 182 PHE B C 1
ATOM 3290 O O . PHE B 2 128 ? 239.967 234.772 278.127 1.00 89.24 182 PHE B O 1
ATOM 3298 N N . SER B 2 129 ? 239.670 233.656 280.059 1.00 64.64 183 SER B N 1
ATOM 3299 C CA . SER B 2 129 ? 238.756 232.677 279.499 1.00 73.52 183 SER B CA 1
ATOM 3300 C C . SER B 2 129 ? 237.398 232.782 280.176 1.00 68.12 183 SER B C 1
ATOM 3301 O O . SER B 2 129 ? 237.287 233.179 281.338 1.00 75.02 183 SER B O 1
ATOM 3304 N N . THR B 2 130 ? 236.358 232.426 279.427 1.00 69.47 184 THR B N 1
ATOM 3305 C CA . THR B 2 130 ? 235.006 232.366 279.958 1.00 62.78 184 THR B CA 1
ATOM 3306 C C . THR B 2 130 ? 234.630 230.973 280.446 1.00 72.37 184 THR B C 1
ATOM 3307 O O . THR B 2 130 ? 233.567 230.807 281.051 1.00 77.91 184 THR B O 1
ATOM 3311 N N . ASP B 2 131 ? 235.476 229.971 280.211 1.00 93.14 185 ASP B N 1
ATOM 3312 C CA . ASP B 2 131 ? 235.262 228.635 280.763 1.00 96.94 185 ASP B CA 1
ATOM 3313 C C . ASP B 2 131 ? 235.690 228.665 282.226 1.00 96.41 185 ASP B C 1
ATOM 3314 O O . ASP B 2 131 ? 236.805 228.288 282.595 1.00 98.27 185 ASP B O 1
ATOM 3319 N N . TYR B 2 132 ? 234.772 229.129 283.077 1.00 84.78 186 TYR B N 1
ATOM 3320 C CA . TYR B 2 132 ? 235.106 229.386 284.473 1.00 84.11 186 TYR B CA 1
ATOM 3321 C C . TYR B 2 132 ? 235.456 228.111 285.227 1.00 86.87 186 TYR B C 1
ATOM 3322 O O . TYR B 2 132 ? 236.294 228.144 286.135 1.00 91.38 186 TYR B O 1
ATOM 3331 N N . GLU B 2 133 ? 234.827 226.988 284.880 1.00 101.48 187 GLU B N 1
ATOM 3332 C CA . GLU B 2 133 ? 235.094 225.745 285.596 1.00 106.62 187 GLU B CA 1
ATOM 3333 C C . GLU B 2 133 ? 236.545 225.311 285.432 1.00 106.27 187 GLU B C 1
ATOM 3334 O O . GLU B 2 133 ? 237.189 224.891 286.400 1.00 106.05 187 GLU B O 1
ATOM 3340 N N . THR B 2 134 ? 237.078 225.407 284.215 1.00 102.08 188 THR B N 1
ATOM 3341 C CA . THR B 2 134 ? 238.456 224.992 283.978 1.00 107.63 188 THR B CA 1
ATOM 3342 C C . THR B 2 134 ? 239.446 226.087 284.351 1.00 106.01 188 THR B C 1
ATOM 3343 O O . THR B 2 134 ? 240.531 225.796 284.865 1.00 100.06 188 THR B O 1
ATOM 3347 N N . HIS B 2 135 ? 239.097 227.345 284.096 1.00 102.63 189 HIS B N 1
ATOM 3348 C CA . HIS B 2 135 ? 239.958 228.483 284.403 1.00 96.42 189 HIS B CA 1
ATOM 3349 C C . HIS B 2 135 ? 239.253 229.357 285.430 1.00 95.70 189 HIS B C 1
ATOM 3350 O O . HIS B 2 135 ? 238.260 230.019 285.111 1.00 99.99 189 HIS B O 1
ATOM 3357 N N . GLU B 2 136 ? 239.768 229.362 286.654 1.00 99.82 190 GLU B N 1
ATOM 3358 C CA . GLU B 2 136 ? 239.169 230.155 287.713 1.00 105.39 190 GLU B CA 1
ATOM 3359 C C . GLU B 2 136 ? 239.319 231.643 287.412 1.00 106.26 190 GLU B C 1
ATOM 3360 O O . GLU B 2 136 ? 240.197 232.070 286.658 1.00 103.65 190 GLU B O 1
ATOM 3366 N N . PHE B 2 137 ? 238.436 232.436 288.010 1.00 98.71 191 PHE B N 1
ATOM 3367 C CA . PHE B 2 137 ? 238.416 233.874 287.787 1.00 94.24 191 PHE B CA 1
ATOM 3368 C C . PHE B 2 137 ? 239.217 234.581 288.871 1.00 93.10 191 PHE B C 1
ATOM 3369 O O . PHE B 2 137 ? 238.965 234.390 290.064 1.00 96.04 191 PHE B O 1
ATOM 3377 N N . HIS B 2 138 ? 240.179 235.393 288.452 1.00 78.91 192 HIS B N 1
ATOM 3378 C CA . HIS B 2 138 ? 240.977 236.197 289.363 1.00 79.41 192 HIS B CA 1
ATOM 3379 C C . HIS B 2 138 ? 240.466 237.630 289.355 1.00 79.85 192 HIS B C 1
ATOM 3380 O O . HIS B 2 138 ? 240.093 238.159 288.305 1.00 80.78 192 HIS B O 1
ATOM 3387 N N . LEU B 2 139 ? 240.447 238.249 290.526 1.00 62.45 193 LEU B N 1
ATOM 3388 C CA . LEU B 2 139 ? 239.886 239.585 290.656 1.00 63.61 193 LEU B CA 1
ATOM 3389 C C . LEU B 2 139 ? 240.707 240.587 289.854 1.00 67.53 193 LEU B C 1
ATOM 3390 O O . LEU B 2 139 ? 241.921 240.704 290.079 1.00 69.43 193 LEU B O 1
ATOM 3395 N N . PRO B 2 140 ? 240.103 241.317 288.920 1.00 62.11 194 PRO B N 1
ATOM 3396 C CA . PRO B 2 140 ? 240.856 242.322 288.165 1.00 61.89 194 PRO B CA 1
ATOM 3397 C C . PRO B 2 140 ? 241.087 243.575 288.991 1.00 65.25 194 PRO B C 1
ATOM 3398 O O . PRO B 2 140 ? 240.203 244.040 289.713 1.00 73.19 194 PRO B O 1
ATOM 3402 N N . SER B 2 141 ? 242.290 244.126 288.873 1.00 78.59 195 SER B N 1
ATOM 3403 C CA . SER B 2 141 ? 242.626 245.338 289.602 1.00 81.53 195 SER B CA 1
ATOM 3404 C C . SER B 2 141 ? 241.810 246.518 289.090 1.00 80.01 195 SER B C 1
ATOM 3405 O O . SER B 2 141 ? 241.393 246.558 287.931 1.00 73.46 195 SER B O 1
ATOM 3408 N N . GLY B 2 142 ? 241.580 247.486 289.972 1.00 81.68 196 GLY B N 1
ATOM 3409 C CA . GLY B 2 142 ? 240.867 248.693 289.619 1.00 81.90 196 GLY B CA 1
ATOM 3410 C C . GLY B 2 142 ? 239.411 248.735 290.026 1.00 86.25 196 GLY B C 1
ATOM 3411 O O . GLY B 2 142 ? 238.728 249.712 289.701 1.00 85.03 196 GLY B O 1
ATOM 3412 N N . VAL B 2 143 ? 238.913 247.717 290.720 1.00 74.92 197 VAL B N 1
ATOM 3413 C CA . VAL B 2 143 ? 237.518 247.699 291.145 1.00 60.18 197 VAL B CA 1
ATOM 3414 C C . VAL B 2 143 ? 237.352 248.615 292.348 1.00 62.00 197 VAL B C 1
ATOM 3415 O O . VAL B 2 143 ? 238.105 248.523 293.324 1.00 63.84 197 VAL B O 1
ATOM 3419 N N . LYS B 2 144 ? 236.373 249.512 292.275 1.00 75.24 198 LYS B N 1
ATOM 3420 C CA . LYS B 2 144 ? 236.066 250.389 293.396 1.00 75.81 198 LYS B CA 1
ATOM 3421 C C . LYS B 2 144 ? 234.976 249.814 294.287 1.00 73.39 198 LYS B C 1
ATOM 3422 O O . LYS B 2 144 ? 235.012 250.000 295.506 1.00 71.82 198 LYS B O 1
ATOM 3428 N N . SER B 2 145 ? 234.009 249.114 293.701 1.00 61.90 199 SER B N 1
ATOM 3429 C CA . SER B 2 145 ? 232.911 248.527 294.451 1.00 54.20 199 SER B CA 1
ATOM 3430 C C . SER B 2 145 ? 232.656 247.119 293.937 1.00 56.41 199 SER B C 1
ATOM 3431 O O . SER B 2 145 ? 232.978 246.786 292.797 1.00 66.72 199 SER B O 1
ATOM 3434 N N . LEU B 2 146 ? 232.074 246.292 294.797 1.00 43.23 200 LEU B N 1
ATOM 3435 C CA . LEU B 2 146 ? 231.787 244.905 294.472 1.00 46.08 200 LEU B CA 1
ATOM 3436 C C . LEU B 2 146 ? 230.360 244.575 294.878 1.00 47.03 200 LEU B C 1
ATOM 3437 O O . LEU B 2 146 ? 229.846 245.092 295.871 1.00 61.43 200 LEU B O 1
ATOM 3442 N N . ASN B 2 147 ? 229.722 243.706 294.099 1.00 55.27 201 ASN B N 1
ATOM 3443 C CA . ASN B 2 147 ? 228.332 243.308 294.322 1.00 59.35 201 ASN B CA 1
ATOM 3444 C C . ASN B 2 147 ? 228.263 241.793 294.173 1.00 67.75 201 ASN B C 1
ATOM 3445 O O . ASN B 2 147 ? 228.070 241.278 293.070 1.00 72.78 201 ASN B O 1
ATOM 3450 N N . VAL B 2 148 ? 228.410 241.081 295.287 1.00 67.23 202 VAL B N 1
ATOM 3451 C CA . VAL B 2 148 ? 228.412 239.627 295.286 1.00 61.25 202 VAL B CA 1
ATOM 3452 C C . VAL B 2 148 ? 227.195 239.132 296.053 1.00 80.84 202 VAL B C 1
ATOM 3453 O O . VAL B 2 148 ? 226.608 239.844 296.870 1.00 87.70 202 VAL B O 1
ATOM 3457 N N . GLN B 2 149 ? 226.813 237.886 295.772 1.00 94.85 203 GLN B N 1
ATOM 3458 C CA . GLN B 2 149 ? 225.648 237.301 296.422 1.00 94.77 203 GLN B CA 1
ATOM 3459 C C . GLN B 2 149 ? 225.936 236.875 297.855 1.00 89.96 203 GLN B C 1
ATOM 3460 O O . GLN B 2 149 ? 225.017 236.836 298.679 1.00 91.31 203 GLN B O 1
ATOM 3466 N N . LYS B 2 150 ? 227.186 236.550 298.171 1.00 77.42 204 LYS B N 1
ATOM 3467 C CA . LYS B 2 150 ? 227.541 236.093 299.511 1.00 67.71 204 LYS B CA 1
ATOM 3468 C C . LYS B 2 150 ? 229.039 236.256 299.689 1.00 74.17 204 LYS B C 1
ATOM 3469 O O . LYS B 2 150 ? 229.813 235.738 298.880 1.00 87.80 204 LYS B O 1
ATOM 3475 N N . ALA B 2 151 ? 229.449 236.966 300.733 1.00 54.76 205 ALA B N 1
ATOM 3476 C CA . ALA B 2 151 ? 230.857 237.237 300.998 1.00 58.50 205 ALA B CA 1
ATOM 3477 C C . ALA B 2 151 ? 231.297 236.399 302.189 1.00 65.49 205 ALA B C 1
ATOM 3478 O O . ALA B 2 151 ? 230.860 236.641 303.318 1.00 85.09 205 ALA B O 1
ATOM 3480 N N . SER B 2 152 ? 232.160 235.419 301.939 1.00 65.61 206 SER B N 1
ATOM 3481 C CA . SER B 2 152 ? 232.662 234.546 302.999 1.00 70.71 206 SER B CA 1
ATOM 3482 C C . SER B 2 152 ? 234.005 235.056 303.524 1.00 70.70 206 SER B C 1
ATOM 3483 O O . SER B 2 152 ? 235.018 234.362 303.518 1.00 65.84 206 SER B O 1
ATOM 3486 N N . THR B 2 153 ? 233.988 236.296 303.999 1.00 77.62 207 THR B N 1
ATOM 3487 C CA . THR B 2 153 ? 235.196 236.950 304.481 1.00 72.18 207 THR B CA 1
ATOM 3488 C C . THR B 2 153 ? 235.510 236.490 305.901 1.00 74.39 207 THR B C 1
ATOM 3489 O O . THR B 2 153 ? 234.926 235.536 306.420 1.00 84.92 207 THR B O 1
ATOM 3493 N N . GLU B 2 154 ? 236.451 237.174 306.547 1.00 73.93 208 GLU B N 1
ATOM 3494 C CA . GLU B 2 154 ? 236.834 236.870 307.919 1.00 67.96 208 GLU B CA 1
ATOM 3495 C C . GLU B 2 154 ? 236.832 238.077 308.841 1.00 65.21 208 GLU B C 1
ATOM 3496 O O . GLU B 2 154 ? 236.673 237.897 310.053 1.00 60.86 208 GLU B O 1
ATOM 3502 N N . ARG B 2 155 ? 236.997 239.290 308.320 1.00 55.99 209 ARG B N 1
ATOM 3503 C CA . ARG B 2 155 ? 237.010 240.502 309.124 1.00 47.81 209 ARG B CA 1
ATOM 3504 C C . ARG B 2 155 ? 236.901 241.693 308.189 1.00 48.63 209 ARG B C 1
ATOM 3505 O O . ARG B 2 155 ? 237.543 241.714 307.139 1.00 70.24 209 ARG B O 1
ATOM 3513 N N . ILE B 2 156 ? 236.082 242.669 308.565 1.00 35.12 210 ILE B N 1
ATOM 3514 C CA . ILE B 2 156 ? 235.853 243.861 307.759 1.00 44.42 210 ILE B CA 1
ATOM 3515 C C . ILE B 2 156 ? 236.346 245.068 308.541 1.00 44.45 210 ILE B C 1
ATOM 3516 O O . ILE B 2 156 ? 235.964 245.261 309.699 1.00 57.50 210 ILE B O 1
ATOM 3521 N N . THR B 2 157 ? 237.183 245.879 307.906 1.00 38.45 211 THR B N 1
ATOM 3522 C CA . THR B 2 157 ? 237.817 247.013 308.556 1.00 38.12 211 THR B CA 1
ATOM 3523 C C . THR B 2 157 ? 237.655 248.253 307.693 1.00 48.84 211 THR B C 1
ATOM 3524 O O . THR B 2 157 ? 237.547 248.165 306.469 1.00 59.66 211 THR B O 1
ATOM 3528 N N . SER B 2 158 ? 237.627 249.409 308.340 1.00 46.11 212 SER B N 1
ATOM 3529 C CA . SER B 2 158 ? 237.637 250.668 307.621 1.00 51.64 212 SER B CA 1
ATOM 3530 C C . SER B 2 158 ? 239.073 251.156 307.482 1.00 61.17 212 SER B C 1
ATOM 3531 O O . SER B 2 158 ? 240.014 250.542 307.986 1.00 67.69 212 SER B O 1
ATOM 3534 N N . ASN B 2 159 ? 239.251 252.278 306.793 1.00 78.87 213 ASN B N 1
ATOM 3535 C CA . ASN B 2 159 ? 240.580 252.845 306.655 1.00 73.38 213 ASN B CA 1
ATOM 3536 C C . ASN B 2 159 ? 241.074 253.358 308.004 1.00 81.08 213 ASN B C 1
ATOM 3537 O O . ASN B 2 159 ? 240.343 253.385 308.997 1.00 95.17 213 ASN B O 1
ATOM 3542 N N . ALA B 2 160 ? 242.339 253.774 308.035 1.00 72.03 214 ALA B N 1
ATOM 3543 C CA . ALA B 2 160 ? 242.928 254.231 309.286 1.00 75.05 214 ALA B CA 1
ATOM 3544 C C . ALA B 2 160 ? 242.267 255.496 309.817 1.00 75.45 214 ALA B C 1
ATOM 3545 O O . ALA B 2 160 ? 242.402 255.793 311.007 1.00 70.15 214 ALA B O 1
ATOM 3547 N N . THR B 2 161 ? 241.560 256.242 308.974 1.00 78.47 215 THR B N 1
ATOM 3548 C CA . THR B 2 161 ? 240.951 257.505 309.382 1.00 78.60 215 THR B CA 1
ATOM 3549 C C . THR B 2 161 ? 239.541 257.632 308.812 1.00 78.26 215 THR B C 1
ATOM 3550 O O . THR B 2 161 ? 239.157 258.671 308.275 1.00 79.11 215 THR B O 1
ATOM 3554 N N . SER B 2 162 ? 238.746 256.570 308.922 1.00 77.65 216 SER B N 1
ATOM 3555 C CA . SER B 2 162 ? 237.383 256.616 308.411 1.00 79.34 216 SER B CA 1
ATOM 3556 C C . SER B 2 162 ? 236.489 255.687 309.216 1.00 82.56 216 SER B C 1
ATOM 3557 O O . SER B 2 162 ? 236.953 254.747 309.865 1.00 79.94 216 SER B O 1
ATOM 3560 N N . ASP B 2 163 ? 235.190 255.965 309.154 1.00 77.66 217 ASP B N 1
ATOM 3561 C CA . ASP B 2 163 ? 234.189 255.158 309.826 1.00 69.81 217 ASP B CA 1
ATOM 3562 C C . ASP B 2 163 ? 233.905 253.897 309.019 1.00 74.09 217 ASP B C 1
ATOM 3563 O O . ASP B 2 163 ? 234.408 253.711 307.910 1.00 88.06 217 ASP B O 1
ATOM 3568 N N . LEU B 2 164 ? 233.075 253.025 309.582 1.00 54.04 218 LEU B N 1
ATOM 3569 C CA . LEU B 2 164 ? 232.571 251.851 308.874 1.00 58.36 218 LEU B CA 1
ATOM 3570 C C . LEU B 2 164 ? 231.052 251.958 308.863 1.00 64.87 218 LEU B C 1
ATOM 3571 O O . LEU B 2 164 ? 230.381 251.522 309.800 1.00 85.28 218 LEU B O 1
ATOM 3576 N N . ASN B 2 165 ? 230.509 252.546 307.803 1.00 57.48 219 ASN B N 1
ATOM 3577 C CA . ASN B 2 165 ? 229.071 252.735 307.698 1.00 52.21 219 ASN B CA 1
ATOM 3578 C C . ASN B 2 165 ? 228.413 251.467 307.174 1.00 57.18 219 ASN B C 1
ATOM 3579 O O . ASN B 2 165 ? 228.853 250.900 306.171 1.00 73.30 219 ASN B O 1
ATOM 3584 N N . ILE B 2 166 ? 227.359 251.027 307.849 1.00 48.96 220 ILE B N 1
ATOM 3585 C CA . ILE B 2 166 ? 226.581 249.865 307.437 1.00 52.52 220 ILE B CA 1
ATOM 3586 C C . ILE B 2 166 ? 225.165 250.360 307.180 1.00 58.64 220 ILE B C 1
ATOM 3587 O O . ILE B 2 166 ? 224.393 250.576 308.121 1.00 74.61 220 ILE B O 1
ATOM 3592 N N . LYS B 2 167 ? 224.814 250.545 305.912 1.00 58.40 221 LYS B N 1
ATOM 3593 C CA . LYS B 2 167 ? 223.528 251.111 305.528 1.00 62.69 221 LYS B CA 1
ATOM 3594 C C . LYS B 2 167 ? 222.701 250.049 304.820 1.00 72.76 221 LYS B C 1
ATOM 3595 O O . LYS B 2 167 ? 223.156 249.459 303.836 1.00 74.68 221 LYS B O 1
ATOM 3601 N N . VAL B 2 168 ? 221.491 249.809 305.323 1.00 84.36 222 VAL B N 1
ATOM 3602 C CA . VAL B 2 168 ? 220.540 248.896 304.708 1.00 80.76 222 VAL B CA 1
ATOM 3603 C C . VAL B 2 168 ? 219.192 249.598 304.620 1.00 87.59 222 VAL B C 1
ATOM 3604 O O . VAL B 2 168 ? 219.002 250.695 305.145 1.00 94.92 222 VAL B O 1
ATOM 3608 N N . ASP B 2 169 ? 218.248 248.945 303.943 1.00 92.79 223 ASP B N 1
ATOM 3609 C CA . ASP B 2 169 ? 216.895 249.467 303.825 1.00 91.72 223 ASP B CA 1
ATOM 3610 C C . ASP B 2 169 ? 215.854 248.634 304.554 1.00 99.80 223 ASP B C 1
ATOM 3611 O O . ASP B 2 169 ? 214.799 249.168 304.905 1.00 104.20 223 ASP B O 1
ATOM 3616 N N . GLY B 2 170 ? 216.119 247.353 304.789 1.00 96.40 224 GLY B N 1
ATOM 3617 C CA . GLY B 2 170 ? 215.192 246.517 305.522 1.00 94.39 224 GLY B CA 1
ATOM 3618 C C . GLY B 2 170 ? 215.642 246.287 306.946 1.00 86.60 224 GLY B C 1
ATOM 3619 O O . GLY B 2 170 ? 215.910 247.243 307.678 1.00 88.34 224 GLY B O 1
ATOM 3620 N N . ARG B 2 171 ? 215.732 245.028 307.353 1.00 77.90 225 ARG B N 1
ATOM 3621 C CA . ARG B 2 171 ? 216.206 244.676 308.680 1.00 77.26 225 ARG B CA 1
ATOM 3622 C C . ARG B 2 171 ? 217.644 244.190 308.605 1.00 82.93 225 ARG B C 1
ATOM 3623 O O . ARG B 2 171 ? 218.093 243.676 307.579 1.00 91.48 225 ARG B O 1
ATOM 3631 N N . ALA B 2 172 ? 218.366 244.363 309.704 1.00 71.16 226 ALA B N 1
ATOM 3632 C CA . ALA B 2 172 ? 219.711 243.830 309.854 1.00 71.33 226 ALA B CA 1
ATOM 3633 C C . ALA B 2 172 ? 219.686 242.749 310.922 1.00 75.70 226 ALA B C 1
ATOM 3634 O O . ALA B 2 172 ? 219.229 242.992 312.043 1.00 85.15 226 ALA B O 1
ATOM 3636 N N . ILE B 2 173 ? 220.169 241.562 310.575 1.00 65.48 227 ILE B N 1
ATOM 3637 C CA . ILE B 2 173 ? 220.151 240.413 311.470 1.00 69.63 227 ILE B CA 1
ATOM 3638 C C . ILE B 2 173 ? 221.588 240.049 311.795 1.00 69.78 227 ILE B C 1
ATOM 3639 O O . ILE B 2 173 ? 222.385 239.779 310.890 1.00 80.06 227 ILE B O 1
ATOM 3644 N N . VAL B 2 174 ? 221.918 240.037 313.082 1.00 35.89 228 VAL B N 1
ATOM 3645 C CA . VAL B 2 174 ? 223.255 239.712 313.560 1.00 34.90 228 VAL B CA 1
ATOM 3646 C C . VAL B 2 174 ? 223.155 238.460 314.416 1.00 54.53 228 VAL B C 1
ATOM 3647 O O . VAL B 2 174 ? 222.328 238.396 315.331 1.00 68.49 228 VAL B O 1
ATOM 3651 N N . ARG B 2 175 ? 223.995 237.470 314.124 1.00 58.85 229 ARG B N 1
ATOM 3652 C CA . ARG B 2 175 ? 223.910 236.168 314.786 1.00 50.74 229 ARG B CA 1
ATOM 3653 C C . ARG B 2 175 ? 225.318 235.680 315.106 1.00 44.17 229 ARG B C 1
ATOM 3654 O O . ARG B 2 175 ? 226.004 235.138 314.236 1.00 61.17 229 ARG B O 1
ATOM 3662 N N . GLY B 2 176 ? 225.741 235.862 316.349 1.00 30.23 230 GLY B N 1
ATOM 3663 C CA . GLY B 2 176 ? 226.972 235.257 316.809 1.00 51.22 230 GLY B CA 1
ATOM 3664 C C . GLY B 2 176 ? 226.685 233.966 317.542 1.00 60.90 230 GLY B C 1
ATOM 3665 O O . GLY B 2 176 ? 226.081 233.981 318.616 1.00 69.53 230 GLY B O 1
ATOM 3666 N N . ASN B 2 177 ? 227.114 232.838 316.978 1.00 61.90 231 ASN B N 1
ATOM 3667 C CA . ASN B 2 177 ? 226.707 231.544 317.510 1.00 51.90 231 ASN B CA 1
ATOM 3668 C C . ASN B 2 177 ? 227.363 231.205 318.839 1.00 60.77 231 ASN B C 1
ATOM 3669 O O . ASN B 2 177 ? 226.985 230.204 319.452 1.00 74.92 231 ASN B O 1
ATOM 3674 N N . GLU B 2 178 ? 228.337 231.989 319.295 1.00 62.69 232 GLU B N 1
ATOM 3675 C CA . GLU B 2 178 ? 228.937 231.764 320.604 1.00 62.86 232 GLU B CA 1
ATOM 3676 C C . GLU B 2 178 ? 229.053 233.056 321.404 1.00 68.81 232 GLU B C 1
ATOM 3677 O O . GLU B 2 178 ? 229.859 233.131 322.335 1.00 68.96 232 GLU B O 1
ATOM 3683 N N . GLY B 2 179 ? 228.267 234.069 321.063 1.00 63.13 233 GLY B N 1
ATOM 3684 C CA . GLY B 2 179 ? 228.263 235.321 321.798 1.00 61.86 233 GLY B CA 1
ATOM 3685 C C . GLY B 2 179 ? 228.532 236.504 320.894 1.00 58.35 233 GLY B C 1
ATOM 3686 O O . GLY B 2 179 ? 229.269 236.412 319.911 1.00 66.53 233 GLY B O 1
ATOM 3687 N N . VAL B 2 180 ? 227.924 237.636 321.231 1.00 47.00 234 VAL B N 1
ATOM 3688 C CA . VAL B 2 180 ? 228.126 238.889 320.518 1.00 41.81 234 VAL B CA 1
ATOM 3689 C C . VAL B 2 180 ? 228.744 239.878 321.491 1.00 40.64 234 VAL B C 1
ATOM 3690 O O . VAL B 2 180 ? 228.150 240.187 322.529 1.00 61.31 234 VAL B O 1
ATOM 3694 N N . PHE B 2 181 ? 229.928 240.376 321.158 1.00 38.15 235 PHE B N 1
ATOM 3695 C CA . PHE B 2 181 ? 230.658 241.306 322.005 1.00 45.10 235 PHE B CA 1
ATOM 3696 C C . PHE B 2 181 ? 230.706 242.669 321.334 1.00 54.13 235 PHE B C 1
ATOM 3697 O O . PHE B 2 181 ? 230.991 242.765 320.138 1.00 68.80 235 PHE B O 1
ATOM 3705 N N . ILE B 2 182 ? 230.425 243.715 322.103 1.00 45.07 236 ILE B N 1
ATOM 3706 C CA . ILE B 2 182 ? 230.444 245.085 321.610 1.00 34.94 236 ILE B CA 1
ATOM 3707 C C . ILE B 2 182 ? 231.307 245.913 322.546 1.00 43.13 236 ILE B C 1
ATOM 3708 O O . ILE B 2 182 ? 231.129 245.862 323.767 1.00 66.98 236 ILE B O 1
ATOM 3713 N N . MET B 2 183 ? 232.244 246.665 321.982 1.00 58.49 237 MET B N 1
ATOM 3714 C CA . MET B 2 183 ? 233.091 247.561 322.751 1.00 62.02 237 MET B CA 1
ATOM 3715 C C . MET B 2 183 ? 233.058 248.941 322.114 1.00 64.67 237 MET B C 1
ATOM 3716 O O . MET B 2 183 ? 232.572 249.124 320.997 1.00 77.89 237 MET B O 1
ATOM 3721 N N . GLY B 2 184 ? 233.578 249.921 322.839 1.00 64.79 238 GLY B N 1
ATOM 3722 C CA . GLY B 2 184 ? 233.613 251.276 322.328 1.00 64.59 238 GLY B CA 1
ATOM 3723 C C . GLY B 2 184 ? 233.764 252.266 323.466 1.00 73.37 238 GLY B C 1
ATOM 3724 O O . GLY B 2 184 ? 234.250 251.927 324.541 1.00 84.46 238 GLY B O 1
ATOM 3725 N N . LYS B 2 185 ? 233.345 253.497 323.193 1.00 73.73 239 LYS B N 1
ATOM 3726 C CA . LYS B 2 185 ? 233.354 254.564 324.182 1.00 74.27 239 LYS B CA 1
ATOM 3727 C C . LYS B 2 185 ? 231.953 254.972 324.605 1.00 84.09 239 LYS B C 1
ATOM 3728 O O . LYS B 2 185 ? 231.666 255.050 325.801 1.00 93.55 239 LYS B O 1
ATOM 3734 N N . THR B 2 186 ? 231.069 255.248 323.649 1.00 71.43 240 THR B N 1
ATOM 3735 C CA . THR B 2 186 ? 229.667 255.541 323.930 1.00 65.36 240 THR B CA 1
ATOM 3736 C C . THR B 2 186 ? 228.814 254.677 323.015 1.00 66.60 240 THR B C 1
ATOM 3737 O O . THR B 2 186 ? 228.765 254.914 321.806 1.00 81.37 240 THR B O 1
ATOM 3741 N N . ILE B 2 187 ? 228.146 253.683 323.585 1.00 57.44 241 ILE B N 1
ATOM 3742 C CA . ILE B 2 187 ? 227.239 252.825 322.834 1.00 57.45 241 ILE B CA 1
ATOM 3743 C C . ILE B 2 187 ? 225.841 253.416 322.908 1.00 58.89 241 ILE B C 1
ATOM 3744 O O . ILE B 2 187 ? 225.325 253.678 324.000 1.00 70.63 241 ILE B O 1
ATOM 3749 N N . GLU B 2 188 ? 225.223 253.626 321.751 1.00 60.66 242 GLU B N 1
ATOM 3750 C CA . GLU B 2 188 ? 223.902 254.228 321.679 1.00 67.29 242 GLU B CA 1
ATOM 3751 C C . GLU B 2 188 ? 222.975 253.339 320.868 1.00 77.03 242 GLU B C 1
ATOM 3752 O O . GLU B 2 188 ? 223.410 252.622 319.964 1.00 83.91 242 GLU B O 1
ATOM 3758 N N . PHE B 2 189 ? 221.686 253.393 321.202 1.00 79.52 243 PHE B N 1
ATOM 3759 C CA . PHE B 2 189 ? 220.648 252.643 320.490 1.00 70.14 243 PHE B CA 1
ATOM 3760 C C . PHE B 2 189 ? 219.474 253.595 320.274 1.00 74.64 243 PHE B C 1
ATOM 3761 O O . PHE B 2 189 ? 218.578 253.693 321.115 1.00 82.95 243 PHE B O 1
ATOM 3769 N N . HIS B 2 190 ? 219.482 254.290 319.137 1.00 78.80 244 HIS B N 1
ATOM 3770 C CA . HIS B 2 190 ? 218.436 255.258 318.814 1.00 80.21 244 HIS B CA 1
ATOM 3771 C C . HIS B 2 190 ? 217.237 254.550 318.179 1.00 88.39 244 HIS B C 1
ATOM 3772 O O . HIS B 2 190 ? 216.834 254.819 317.048 1.00 97.86 244 HIS B O 1
ATOM 3779 N N . MET B 2 191 ? 216.667 253.626 318.943 1.00 91.82 245 MET B N 1
ATOM 3780 C CA . MET B 2 191 ? 215.549 252.828 318.463 1.00 88.31 245 MET B CA 1
ATOM 3781 C C . MET B 2 191 ? 214.297 253.684 318.347 1.00 91.32 245 MET B C 1
ATOM 3782 O O . MET B 2 191 ? 213.924 254.391 319.287 1.00 97.89 245 MET B O 1
ATOM 3787 N N . GLY B 2 192 ? 213.646 253.618 317.190 1.00 96.74 246 GLY B N 1
ATOM 3788 C CA . GLY B 2 192 ? 212.407 254.341 316.990 1.00 100.57 246 GLY B CA 1
ATOM 3789 C C . GLY B 2 192 ? 211.168 253.632 317.481 1.00 106.89 246 GLY B C 1
ATOM 3790 O O . GLY B 2 192 ? 210.094 254.238 317.504 1.00 111.12 246 GLY B O 1
ATOM 3791 N N . GLY B 2 193 ? 211.288 252.365 317.868 1.00 104.83 247 GLY B N 1
ATOM 3792 C CA . GLY B 2 193 ? 210.156 251.605 318.359 1.00 97.76 247 GLY B CA 1
ATOM 3793 C C . GLY B 2 193 ? 210.368 251.062 319.754 1.00 98.91 247 GLY B C 1
ATOM 3794 O O . GLY B 2 193 ? 210.528 251.827 320.709 1.00 103.48 247 GLY B O 1
ATOM 3795 N N . ASP B 2 194 ? 210.373 249.741 319.886 1.00 96.78 248 ASP B N 1
ATOM 3796 C CA . ASP B 2 194 ? 210.549 249.082 321.170 1.00 98.38 248 ASP B CA 1
ATOM 3797 C C . ASP B 2 194 ? 211.962 248.535 321.304 1.00 100.00 248 ASP B C 1
ATOM 3798 O O . ASP B 2 194 ? 212.602 248.164 320.318 1.00 107.62 248 ASP B O 1
ATOM 3803 N N . VAL B 2 195 ? 212.445 248.492 322.542 1.00 77.52 249 VAL B N 1
ATOM 3804 C CA . VAL B 2 195 ? 213.712 247.858 322.883 1.00 76.43 249 VAL B CA 1
ATOM 3805 C C . VAL B 2 195 ? 213.389 246.674 323.777 1.00 81.88 249 VAL B C 1
ATOM 3806 O O . VAL B 2 195 ? 212.811 246.848 324.856 1.00 91.01 249 VAL B O 1
ATOM 3810 N N . GLU B 2 196 ? 213.757 245.474 323.337 1.00 74.77 250 GLU B N 1
ATOM 3811 C CA . GLU B 2 196 ? 213.370 244.242 324.022 1.00 75.05 250 GLU B CA 1
ATOM 3812 C C . GLU B 2 196 ? 214.608 243.392 324.277 1.00 74.14 250 GLU B C 1
ATOM 3813 O O . GLU B 2 196 ? 215.071 242.676 323.386 1.00 76.04 250 GLU B O 1
ATOM 3819 N N . LEU B 2 197 ? 215.135 243.464 325.495 1.00 64.79 251 LEU B N 1
ATOM 3820 C CA . LEU B 2 197 ? 216.214 242.586 325.930 1.00 69.91 251 LEU B CA 1
ATOM 3821 C C . LEU B 2 197 ? 215.586 241.348 326.557 1.00 77.32 251 LEU B C 1
ATOM 3822 O O . LEU B 2 197 ? 214.963 241.431 327.619 1.00 83.56 251 LEU B O 1
ATOM 3827 N N . LYS B 2 198 ? 215.747 240.201 325.904 1.00 80.19 252 LYS B N 1
ATOM 3828 C CA . LYS B 2 198 ? 215.114 238.956 326.329 1.00 74.68 252 LYS B CA 1
ATOM 3829 C C . LYS B 2 198 ? 216.200 237.911 326.553 1.00 78.83 252 LYS B C 1
ATOM 3830 O O . LYS B 2 198 ? 216.516 237.128 325.656 1.00 88.55 252 LYS B O 1
ATOM 3836 N N . ALA B 2 199 ? 216.762 237.895 327.755 1.00 76.72 253 ALA B N 1
ATOM 3837 C CA . ALA B 2 199 ? 217.753 236.899 328.126 1.00 80.48 253 ALA B CA 1
ATOM 3838 C C . ALA B 2 199 ? 217.041 235.640 328.614 1.00 78.17 253 ALA B C 1
ATOM 3839 O O . ALA B 2 199 ? 215.824 235.497 328.476 1.00 84.00 253 ALA B O 1
ATOM 3841 N N . GLU B 2 200 ? 217.795 234.701 329.184 1.00 83.30 254 GLU B N 1
ATOM 3842 C CA . GLU B 2 200 ? 217.207 233.487 329.730 1.00 88.49 254 GLU B CA 1
ATOM 3843 C C . GLU B 2 200 ? 217.705 233.120 331.118 1.00 89.26 254 GLU B C 1
ATOM 3844 O O . GLU B 2 200 ? 217.077 232.278 331.768 1.00 90.91 254 GLU B O 1
ATOM 3850 N N . ASN B 2 201 ? 218.803 233.702 331.592 1.00 97.62 255 ASN B N 1
ATOM 3851 C CA . ASN B 2 201 ? 219.279 233.442 332.944 1.00 98.97 255 ASN B CA 1
ATOM 3852 C C . ASN B 2 201 ? 219.341 234.698 333.795 1.00 97.23 255 ASN B C 1
ATOM 3853 O O . ASN B 2 201 ? 218.845 234.695 334.927 1.00 99.13 255 ASN B O 1
ATOM 3858 N N . SER B 2 202 ? 219.934 235.775 333.288 1.00 85.12 256 SER B N 1
ATOM 3859 C CA . SER B 2 202 ? 220.052 236.994 334.072 1.00 77.54 256 SER B CA 1
ATOM 3860 C C . SER B 2 202 ? 220.406 238.154 333.158 1.00 76.31 256 SER B C 1
ATOM 3861 O O . SER B 2 202 ? 220.954 237.970 332.070 1.00 87.70 256 SER B O 1
ATOM 3864 N N . ILE B 2 203 ? 220.082 239.356 333.624 1.00 61.39 257 ILE B N 1
ATOM 3865 C CA . ILE B 2 203 ? 220.525 240.601 333.011 1.00 69.96 257 ILE B CA 1
ATOM 3866 C C . ILE B 2 203 ? 221.324 241.353 334.062 1.00 74.31 257 ILE B C 1
ATOM 3867 O O . ILE B 2 203 ? 220.817 241.621 335.157 1.00 81.46 257 ILE B O 1
ATOM 3872 N N . ILE B 2 204 ? 222.568 241.688 333.739 1.00 74.82 258 ILE B N 1
ATOM 3873 C CA . ILE B 2 204 ? 223.437 242.337 334.711 1.00 69.84 258 ILE B CA 1
ATOM 3874 C C . ILE B 2 204 ? 223.651 243.789 334.313 1.00 72.18 258 ILE B C 1
ATOM 3875 O O . ILE B 2 204 ? 224.553 244.104 333.530 1.00 82.33 258 ILE B O 1
ATOM 3880 N N . LEU B 2 205 ? 222.827 244.685 334.854 1.00 73.94 259 LEU B N 1
ATOM 3881 C CA . LEU B 2 205 ? 222.926 246.112 334.555 1.00 73.12 259 LEU B CA 1
ATOM 3882 C C . LEU B 2 205 ? 224.033 246.729 335.409 1.00 81.42 259 LEU B C 1
ATOM 3883 O O . LEU B 2 205 ? 223.802 247.496 336.345 1.00 92.15 259 LEU B O 1
ATOM 3888 N N . ASN B 2 206 ? 225.264 246.376 335.060 1.00 88.49 260 ASN B N 1
ATOM 3889 C CA . ASN B 2 206 ? 226.427 246.874 335.772 1.00 86.47 260 ASN B CA 1
ATOM 3890 C C . ASN B 2 206 ? 226.582 248.378 335.565 1.00 86.92 260 ASN B C 1
ATOM 3891 O O . ASN B 2 206 ? 226.111 248.952 334.581 1.00 91.34 260 ASN B O 1
ATOM 3896 N N . GLY B 2 207 ? 227.246 249.020 336.520 1.00 91.65 261 GLY B N 1
ATOM 3897 C CA . GLY B 2 207 ? 227.502 250.442 336.446 1.00 91.88 261 GLY B CA 1
ATOM 3898 C C . GLY B 2 207 ? 226.347 251.276 336.970 1.00 97.68 261 GLY B C 1
ATOM 3899 O O . GLY B 2 207 ? 225.274 250.780 337.315 1.00 97.32 261 GLY B O 1
ATOM 3900 N N . THR B 2 208 ? 226.587 252.585 337.031 1.00 105.59 262 THR B N 1
ATOM 3901 C CA . THR B 2 208 ? 225.576 253.518 337.511 1.00 106.73 262 THR B CA 1
ATOM 3902 C C . THR B 2 208 ? 224.391 253.543 336.556 1.00 106.52 262 THR B C 1
ATOM 3903 O O . THR B 2 208 ? 224.565 253.619 335.337 1.00 111.12 262 THR B O 1
ATOM 3907 N N . VAL B 2 209 ? 223.184 253.486 337.110 1.00 92.32 263 VAL B N 1
ATOM 3908 C CA . VAL B 2 209 ? 221.955 253.420 336.331 1.00 90.72 263 VAL B CA 1
ATOM 3909 C C . VAL B 2 209 ? 221.190 254.723 336.504 1.00 94.15 263 VAL B C 1
ATOM 3910 O O . VAL B 2 209 ? 221.063 255.237 337.620 1.00 99.78 263 VAL B O 1
ATOM 3914 N N . MET B 2 210 ? 220.685 255.256 335.396 1.00 100.55 264 MET B N 1
ATOM 3915 C CA . MET B 2 210 ? 219.898 256.478 335.395 1.00 104.08 264 MET B CA 1
ATOM 3916 C C . MET B 2 210 ? 218.591 256.228 334.659 1.00 106.22 264 MET B C 1
ATOM 3917 O O . MET B 2 210 ? 218.407 255.196 334.009 1.00 108.73 264 MET B O 1
ATOM 3922 N N . VAL B 2 211 ? 217.673 257.183 334.769 1.00 116.78 265 VAL B N 1
ATOM 3923 C CA . VAL B 2 211 ? 216.375 257.080 334.112 1.00 114.99 265 VAL B CA 1
ATOM 3924 C C . VAL B 2 211 ? 215.823 258.484 333.914 1.00 120.04 265 VAL B C 1
ATOM 3925 O O . VAL B 2 211 ? 216.042 259.373 334.741 1.00 121.53 265 VAL B O 1
ATOM 3929 N N . SER B 2 212 ? 215.118 258.683 332.808 1.00 134.18 266 SER B N 1
ATOM 3930 C CA . SER B 2 212 ? 214.557 259.994 332.496 1.00 133.30 266 SER B CA 1
ATOM 3931 C C . SER B 2 212 ? 213.339 260.263 333.370 1.00 132.75 266 SER B C 1
ATOM 3932 O O . SER B 2 212 ? 212.363 259.506 333.306 1.00 133.72 266 SER B O 1
ATOM 3935 N N . PRO B 2 213 ? 213.341 261.318 334.183 1.00 138.78 267 PRO B N 1
ATOM 3936 C CA . PRO B 2 213 ? 212.188 261.576 335.054 1.00 138.34 267 PRO B CA 1
ATOM 3937 C C . PRO B 2 213 ? 211.060 262.300 334.337 1.00 136.92 267 PRO B C 1
ATOM 3938 O O . PRO B 2 213 ? 209.891 262.158 334.707 1.00 136.00 267 PRO B O 1
ATOM 3942 N N . THR B 2 214 ? 211.398 263.078 333.310 1.00 139.05 268 THR B N 1
ATOM 3943 C CA . THR B 2 214 ? 210.401 263.876 332.608 1.00 141.66 268 THR B CA 1
ATOM 3944 C C . THR B 2 214 ? 209.507 263.050 331.693 1.00 141.13 268 THR B C 1
ATOM 3945 O O . THR B 2 214 ? 208.461 263.551 331.266 1.00 141.31 268 THR B O 1
ATOM 3949 N N . ARG B 2 215 ? 209.881 261.810 331.383 1.00 128.81 269 ARG B N 1
ATOM 3950 C CA . ARG B 2 215 ? 209.061 260.943 330.548 1.00 130.71 269 ARG B CA 1
ATOM 3951 C C . ARG B 2 215 ? 208.406 259.806 331.314 1.00 132.45 269 ARG B C 1
ATOM 3952 O O . ARG B 2 215 ? 207.334 259.349 330.913 1.00 131.03 269 ARG B O 1
ATOM 3960 N N . LEU B 2 216 ? 209.022 259.342 332.397 1.00 131.44 270 LEU B N 1
ATOM 3961 C CA . LEU B 2 216 ? 208.410 258.316 333.222 1.00 125.84 270 LEU B CA 1
ATOM 3962 C C . LEU B 2 216 ? 207.145 258.864 333.881 1.00 128.43 270 LEU B C 1
ATOM 3963 O O . LEU B 2 216 ? 207.056 260.060 334.172 1.00 130.98 270 LEU B O 1
ATOM 3968 N N . PRO B 2 217 ? 206.151 258.014 334.124 1.00 140.80 271 PRO B N 1
ATOM 3969 C CA . PRO B 2 217 ? 204.951 258.481 334.830 1.00 143.79 271 PRO B CA 1
ATOM 3970 C C . PRO B 2 217 ? 205.243 258.760 336.294 1.00 144.27 271 PRO B C 1
ATOM 3971 O O . PRO B 2 217 ? 205.426 257.832 337.088 1.00 142.46 271 PRO B O 1
ATOM 3975 N N . SER B 2 218 ? 205.289 260.036 336.660 1.00 155.92 272 SER B N 1
ATOM 3976 C CA . SER B 2 218 ? 205.600 260.460 338.017 1.00 155.49 272 SER B CA 1
ATOM 3977 C C . SER B 2 218 ? 204.326 260.930 338.702 1.00 157.08 272 SER B C 1
ATOM 3978 O O . SER B 2 218 ? 203.570 261.727 338.137 1.00 155.94 272 SER B O 1
ATOM 3981 N N . SER B 2 219 ? 204.092 260.432 339.912 1.00 177.73 273 SER B N 1
ATOM 3982 C CA . SER B 2 219 ? 202.902 260.811 340.659 1.00 178.80 273 SER B CA 1
ATOM 3983 C C . SER B 2 219 ? 202.960 262.280 341.055 1.00 178.64 273 SER B C 1
ATOM 3984 O O . SER B 2 219 ? 204.026 262.815 341.372 1.00 177.81 273 SER B O 1
ATOM 3987 N N . SER B 2 220 ? 201.805 262.934 341.027 1.00 194.67 274 SER B N 1
ATOM 3988 C CA . SER B 2 220 ? 201.675 264.321 341.444 1.00 195.06 274 SER B CA 1
ATOM 3989 C C . SER B 2 220 ? 200.997 264.399 342.807 1.00 196.42 274 SER B C 1
ATOM 3990 O O . SER B 2 220 ? 200.310 263.471 343.241 1.00 196.10 274 SER B O 1
ATOM 3993 N N . SER B 2 221 ? 201.202 265.525 343.482 1.00 202.31 275 SER B N 1
ATOM 3994 C CA . SER B 2 221 ? 200.641 265.745 344.808 1.00 201.69 275 SER B CA 1
ATOM 3995 C C . SER B 2 221 ? 199.250 266.354 344.670 1.00 201.99 275 SER B C 1
ATOM 3996 O O . SER B 2 221 ? 199.102 267.468 344.156 1.00 201.38 275 SER B O 1
ATOM 3999 N N . GLY B 2 222 ? 198.237 265.623 345.129 1.00 210.69 276 GLY B N 1
ATOM 4000 C CA . GLY B 2 222 ? 196.870 266.099 345.058 1.00 210.31 276 GLY B CA 1
ATOM 4001 C C . GLY B 2 222 ? 195.978 265.244 344.182 1.00 210.77 276 GLY B C 1
ATOM 4002 O O . GLY B 2 222 ? 194.993 265.736 343.623 1.00 210.04 276 GLY B O 1
ATOM 4003 N N . ASP B 2 223 ? 196.310 263.962 344.053 1.00 218.76 277 ASP B N 1
ATOM 4004 C CA . ASP B 2 223 ? 195.545 263.015 343.247 1.00 219.22 277 ASP B CA 1
ATOM 4005 C C . ASP B 2 223 ? 195.182 261.789 344.077 1.00 218.66 277 ASP B C 1
ATOM 4006 O O . ASP B 2 223 ? 195.342 260.642 343.654 1.00 218.69 277 ASP B O 1
ATOM 4011 N N . GLN B 2 224 ? 194.680 262.029 345.288 1.00 216.02 278 GLN B N 1
ATOM 4012 C CA . GLN B 2 224 ? 194.193 260.978 346.172 1.00 215.83 278 GLN B CA 1
ATOM 4013 C C . GLN B 2 224 ? 192.751 260.582 345.879 1.00 217.47 278 GLN B C 1
ATOM 4014 O O . GLN B 2 224 ? 192.077 260.043 346.765 1.00 216.75 278 GLN B O 1
ATOM 4020 N N . SER B 2 225 ? 192.267 260.846 344.662 1.00 230.02 279 SER B N 1
ATOM 4021 C CA . SER B 2 225 ? 190.874 260.563 344.334 1.00 229.32 279 SER B CA 1
ATOM 4022 C C . SER B 2 225 ? 190.567 259.074 344.430 1.00 229.41 279 SER B C 1
ATOM 4023 O O . SER B 2 225 ? 189.514 258.683 344.947 1.00 229.27 279 SER B O 1
ATOM 4026 N N . GLY B 2 226 ? 191.469 258.228 343.938 1.00 225.27 280 GLY B N 1
ATOM 4027 C CA . GLY B 2 226 ? 191.231 256.799 343.965 1.00 224.15 280 GLY B CA 1
ATOM 4028 C C . GLY B 2 226 ? 191.257 256.218 345.363 1.00 224.25 280 GLY B C 1
ATOM 4029 O O . GLY B 2 226 ? 192.324 256.073 345.967 1.00 223.62 280 GLY B O 1
ATOM 4030 N N . SER B 2 227 ? 190.078 255.878 345.887 1.00 224.68 281 SER B N 1
ATOM 4031 C CA . SER B 2 227 ? 189.996 255.287 347.217 1.00 224.54 281 SER B CA 1
ATOM 4032 C C . SER B 2 227 ? 190.391 253.815 347.201 1.00 224.37 281 SER B C 1
ATOM 4033 O O . SER B 2 227 ? 191.026 253.331 348.144 1.00 223.71 281 SER B O 1
ATOM 4036 N N . GLY B 2 228 ? 190.020 253.094 346.146 1.00 212.59 282 GLY B N 1
ATOM 4037 C CA . GLY B 2 228 ? 190.335 251.683 346.040 1.00 211.26 282 GLY B CA 1
ATOM 4038 C C . GLY B 2 228 ? 191.822 251.408 345.996 1.00 211.09 282 GLY B C 1
ATOM 4039 O O . GLY B 2 228 ? 192.535 251.933 345.136 1.00 209.89 282 GLY B O 1
ATOM 4040 N N . ASP B 2 229 ? 192.303 250.583 346.923 1.00 207.96 283 ASP B N 1
ATOM 4041 C CA . ASP B 2 229 ? 193.720 250.237 346.993 1.00 207.58 283 ASP B CA 1
ATOM 4042 C C . ASP B 2 229 ? 193.981 249.094 346.022 1.00 206.97 283 ASP B C 1
ATOM 4043 O O . ASP B 2 229 ? 193.867 247.916 346.362 1.00 206.92 283 ASP B O 1
ATOM 4048 N N . TRP B 2 230 ? 194.332 249.451 344.790 1.00 195.34 284 TRP B N 1
ATOM 4049 C CA . TRP B 2 230 ? 194.656 248.455 343.784 1.00 194.24 284 TRP B CA 1
ATOM 4050 C C . TRP B 2 230 ? 195.974 247.768 344.122 1.00 193.45 284 TRP B C 1
ATOM 4051 O O . TRP B 2 230 ? 196.782 248.264 344.913 1.00 193.76 284 TRP B O 1
ATOM 4062 N N . VAL B 2 231 ? 196.185 246.603 343.512 1.00 169.31 285 VAL B N 1
ATOM 4063 C CA . VAL B 2 231 ? 197.409 245.851 343.753 1.00 168.68 285 VAL B CA 1
ATOM 4064 C C . VAL B 2 231 ? 198.597 246.623 343.196 1.00 169.30 285 VAL B C 1
ATOM 4065 O O . VAL B 2 231 ? 198.574 247.104 342.055 1.00 169.89 285 VAL B O 1
ATOM 4069 N N . ARG B 2 232 ? 199.636 246.766 344.014 1.00 167.57 286 ARG B N 1
ATOM 4070 C CA . ARG B 2 232 ? 200.837 247.488 343.628 1.00 166.85 286 ARG B CA 1
ATOM 4071 C C . ARG B 2 232 ? 202.016 246.885 344.372 1.00 166.76 286 ARG B C 1
ATOM 4072 O O . ARG B 2 232 ? 201.848 246.147 345.346 1.00 168.78 286 ARG B O 1
ATOM 4080 N N . TYR B 2 233 ? 203.218 247.202 343.902 1.00 149.72 287 TYR B N 1
ATOM 4081 C CA . TYR B 2 233 ? 204.427 246.665 344.503 1.00 148.96 287 TYR B CA 1
ATOM 4082 C C . TYR B 2 233 ? 205.485 247.752 344.593 1.00 149.86 287 TYR B C 1
ATOM 4083 O O . TYR B 2 233 ? 205.462 248.738 343.854 1.00 150.82 287 TYR B O 1
ATOM 4092 N N . LYS B 2 234 ? 206.414 247.552 345.521 1.00 147.34 288 LYS B N 1
ATOM 4093 C CA . LYS B 2 234 ? 207.582 248.403 345.689 1.00 147.84 288 LYS B CA 1
ATOM 4094 C C . LYS B 2 234 ? 208.825 247.563 345.441 1.00 149.26 288 LYS B C 1
ATOM 4095 O O . LYS B 2 234 ? 208.919 246.432 345.932 1.00 151.17 288 LYS B O 1
ATOM 4101 N N . LEU B 2 235 ? 209.762 248.104 344.667 1.00 131.35 289 LEU B N 1
ATOM 4102 C CA . LEU B 2 235 ? 210.966 247.364 344.323 1.00 129.26 289 LEU B CA 1
ATOM 4103 C C . LEU B 2 235 ? 211.883 247.229 345.533 1.00 130.71 289 LEU B C 1
ATOM 4104 O O . LEU B 2 235 ? 211.780 247.970 346.514 1.00 131.75 289 LEU B O 1
ATOM 4109 N N . CYS B 2 236 ? 212.793 246.262 345.453 1.00 137.56 290 CYS B N 1
ATOM 4110 C CA . CYS B 2 236 ? 213.716 246.003 346.542 1.00 136.67 290 CYS B CA 1
ATOM 4111 C C . CYS B 2 236 ? 214.976 245.351 345.996 1.00 135.14 290 CYS B C 1
ATOM 4112 O O . CYS B 2 236 ? 214.912 244.496 345.104 1.00 137.13 290 CYS B O 1
ATOM 4115 N N . MET B 2 237 ? 216.108 245.742 346.574 1.00 138.46 291 MET B N 1
ATOM 4116 C CA . MET B 2 237 ? 217.447 245.408 346.100 1.00 140.37 291 MET B CA 1
ATOM 4117 C C . MET B 2 237 ? 218.105 244.500 347.129 1.00 141.91 291 MET B C 1
ATOM 4118 O O . MET B 2 237 ? 218.453 244.951 348.225 1.00 146.64 291 MET B O 1
ATOM 4123 N N . CYS B 2 238 ? 218.277 243.227 346.785 1.00 138.85 292 CYS B N 1
ATOM 4124 C CA . CYS B 2 238 ? 218.900 242.289 347.706 1.00 138.59 292 CYS B CA 1
ATOM 4125 C C . CYS B 2 238 ? 220.400 242.563 347.798 1.00 139.71 292 CYS B C 1
ATOM 4126 O O . CYS B 2 238 ? 220.958 243.395 347.077 1.00 140.88 292 CYS B O 1
ATOM 4129 N N . ALA B 2 239 ? 221.063 241.852 348.712 1.00 138.86 293 ALA B N 1
ATOM 4130 C CA . ALA B 2 239 ? 222.487 242.079 348.938 1.00 137.63 293 ALA B CA 1
ATOM 4131 C C . ALA B 2 239 ? 223.317 241.665 347.728 1.00 139.09 293 ALA B C 1
ATOM 4132 O O . ALA B 2 239 ? 224.217 242.398 347.302 1.00 139.27 293 ALA B O 1
ATOM 4134 N N . ASP B 2 240 ? 223.030 240.490 347.160 1.00 142.69 294 ASP B N 1
ATOM 4135 C CA . ASP B 2 240 ? 223.836 239.998 346.045 1.00 142.58 294 ASP B CA 1
ATOM 4136 C C . ASP B 2 240 ? 223.618 240.833 344.789 1.00 141.57 294 ASP B C 1
ATOM 4137 O O . ASP B 2 240 ? 224.554 241.047 344.010 1.00 141.42 294 ASP B O 1
ATOM 4142 N N . GLY B 2 241 ? 222.397 241.314 344.578 1.00 123.98 295 GLY B N 1
ATOM 4143 C CA . GLY B 2 241 ? 222.104 242.110 343.406 1.00 118.44 295 GLY B CA 1
ATOM 4144 C C . GLY B 2 241 ? 220.723 241.882 342.829 1.00 117.43 295 GLY B C 1
ATOM 4145 O O . GLY B 2 241 ? 220.215 242.720 342.080 1.00 120.17 295 GLY B O 1
ATOM 4146 N N . THR B 2 242 ? 220.101 240.760 343.178 1.00 120.41 296 THR B N 1
ATOM 4147 C CA . THR B 2 242 ? 218.806 240.416 342.609 1.00 121.31 296 THR B CA 1
ATOM 4148 C C . THR B 2 242 ? 217.741 241.420 343.032 1.00 121.26 296 THR B C 1
ATOM 4149 O O . THR B 2 242 ? 217.783 241.982 344.129 1.00 125.71 296 THR B O 1
ATOM 4153 N N . LEU B 2 243 ? 216.783 241.647 342.143 1.00 116.29 297 LEU B N 1
ATOM 4154 C CA . LEU B 2 243 ? 215.654 242.529 342.398 1.00 121.04 297 LEU B CA 1
ATOM 4155 C C . LEU B 2 243 ? 214.421 241.713 342.760 1.00 124.82 297 LEU B C 1
ATOM 4156 O O . LEU B 2 243 ? 214.207 240.617 342.236 1.00 127.07 297 LEU B O 1
ATOM 4161 N N . PHE B 2 244 ? 213.608 242.255 343.664 1.00 136.39 298 PHE B N 1
ATOM 4162 C CA . PHE B 2 244 ? 212.345 241.609 343.996 1.00 132.73 298 PHE B CA 1
ATOM 4163 C C . PHE B 2 244 ? 211.350 242.652 344.477 1.00 131.82 298 PHE B C 1
ATOM 4164 O O . PHE B 2 244 ? 211.722 243.630 345.126 1.00 138.32 298 PHE B O 1
ATOM 4172 N N . LYS B 2 245 ? 210.081 242.437 344.155 1.00 128.40 299 LYS B N 1
ATOM 4173 C CA . LYS B 2 245 ? 209.030 243.374 344.516 1.00 133.66 299 LYS B CA 1
ATOM 4174 C C . LYS B 2 245 ? 208.267 242.878 345.737 1.00 137.42 299 LYS B C 1
ATOM 4175 O O . LYS B 2 245 ? 208.159 241.673 345.979 1.00 138.76 299 LYS B O 1
ATOM 4181 N N . VAL B 2 246 ? 207.746 243.825 346.516 1.00 146.81 300 VAL B N 1
ATOM 4182 C CA . VAL B 2 246 ? 206.992 243.522 347.726 1.00 146.08 300 VAL B CA 1
ATOM 4183 C C . VAL B 2 246 ? 205.655 244.247 347.673 1.00 148.09 300 VAL B C 1
ATOM 4184 O O . VAL B 2 246 ? 205.583 245.408 347.257 1.00 146.42 300 VAL B O 1
ATOM 4188 N N . GLN B 2 247 ? 204.597 243.555 348.085 1.00 162.77 301 GLN B N 1
ATOM 4189 C CA . GLN B 2 247 ? 203.260 244.130 348.060 1.00 161.43 301 GLN B CA 1
ATOM 4190 C C . GLN B 2 247 ? 203.144 245.270 349.066 1.00 161.81 301 GLN B C 1
ATOM 4191 O O . GLN B 2 247 ? 203.681 245.199 350.174 1.00 161.59 301 GLN B O 1
ATOM 4197 N N . VAL B 2 248 ? 202.440 246.328 348.671 1.00 166.96 302 VAL B N 1
ATOM 4198 C CA . VAL B 2 248 ? 202.201 247.484 349.528 1.00 165.21 302 VAL B CA 1
ATOM 4199 C C . VAL B 2 248 ? 200.778 247.406 350.060 1.00 165.84 302 VAL B C 1
ATOM 4200 O O . VAL B 2 248 ? 199.823 247.257 349.288 1.00 166.59 302 VAL B O 1
ATOM 4204 N N . THR B 2 249 ? 200.635 247.498 351.380 1.00 171.64 303 THR B N 1
ATOM 4205 C CA . THR B 2 249 ? 199.331 247.419 352.028 1.00 173.05 303 THR B CA 1
ATOM 4206 C C . THR B 2 249 ? 198.957 248.702 352.750 1.00 173.20 303 THR B C 1
ATOM 4207 O O . THR B 2 249 ? 197.878 249.254 352.503 1.00 172.90 303 THR B O 1
ATOM 4211 N N . GLY B 2 250 ? 199.819 249.196 353.634 1.00 182.01 304 GLY B N 1
ATOM 4212 C CA . GLY B 2 250 ? 199.514 250.390 354.396 1.00 182.50 304 GLY B CA 1
ATOM 4213 C C . GLY B 2 250 ? 200.330 251.595 353.979 1.00 183.38 304 GLY B C 1
ATOM 4214 O O . GLY B 2 250 ? 200.448 251.893 352.787 1.00 184.45 304 GLY B O 1
ATOM 4215 N N . HIS B 2 251 ? 200.896 252.299 354.956 1.00 185.92 305 HIS B N 1
ATOM 4216 C CA . HIS B 2 251 ? 201.697 253.484 354.703 1.00 186.13 305 HIS B CA 1
ATOM 4217 C C . HIS B 2 251 ? 202.962 253.434 355.546 1.00 187.39 305 HIS B C 1
ATOM 4218 O O . HIS B 2 251 ? 203.002 252.786 356.596 1.00 187.30 305 HIS B O 1
ATOM 4225 N N . ASN B 2 252 ? 203.998 254.127 355.069 1.00 191.83 306 ASN B N 1
ATOM 4226 C CA . ASN B 2 252 ? 205.288 254.216 355.752 1.00 191.98 306 ASN B CA 1
ATOM 4227 C C . ASN B 2 252 ? 205.886 252.826 355.980 1.00 191.42 306 ASN B C 1
ATOM 4228 O O . ASN B 2 252 ? 206.107 252.386 357.110 1.00 191.31 306 ASN B O 1
ATOM 4233 N N . MET B 2 253 ? 206.144 252.137 354.872 1.00 191.38 307 MET B N 1
ATOM 4234 C CA . MET B 2 253 ? 206.737 250.809 354.891 1.00 191.76 307 MET B CA 1
ATOM 4235 C C . MET B 2 253 ? 207.866 250.746 353.874 1.00 192.07 307 MET B C 1
ATOM 4236 O O . MET B 2 253 ? 207.865 251.475 352.878 1.00 191.69 307 MET B O 1
ATOM 4241 N N . GLY B 2 254 ? 208.829 249.865 354.130 1.00 186.64 308 GLY B N 1
ATOM 4242 C CA . GLY B 2 254 ? 210.004 249.786 353.285 1.00 186.40 308 GLY B CA 1
ATOM 4243 C C . GLY B 2 254 ? 210.357 248.393 352.807 1.00 185.06 308 GLY B C 1
ATOM 4244 O O . GLY B 2 254 ? 209.522 247.692 352.228 1.00 184.88 308 GLY B O 1
ATOM 4245 N N . CYS B 2 255 ? 211.603 247.984 353.046 1.00 178.97 309 CYS B N 1
ATOM 4246 C CA . CYS B 2 255 ? 212.117 246.719 352.536 1.00 178.04 309 CYS B CA 1
ATOM 4247 C C . CYS B 2 255 ? 212.450 245.724 353.638 1.00 179.63 309 CYS B C 1
ATOM 4248 O O . CYS B 2 255 ? 213.515 245.099 353.611 1.00 179.61 309 CYS B O 1
ATOM 4251 N N . GLN B 2 256 ? 211.559 245.565 354.609 1.00 193.64 310 GLN B N 1
ATOM 4252 C CA . GLN B 2 256 ? 211.725 244.559 355.648 1.00 193.98 310 GLN B CA 1
ATOM 4253 C C . GLN B 2 256 ? 210.882 243.344 355.280 1.00 192.74 310 GLN B C 1
ATOM 4254 O O . GLN B 2 256 ? 209.654 243.443 355.186 1.00 192.72 310 GLN B O 1
ATOM 4260 N N . VAL B 2 257 ? 211.539 242.207 355.071 1.00 183.51 311 VAL B N 1
ATOM 4261 C CA . VAL B 2 257 ? 210.875 240.980 354.649 1.00 183.07 311 VAL B CA 1
ATOM 4262 C C . VAL B 2 257 ? 211.391 239.824 355.493 1.00 185.48 311 VAL B C 1
ATOM 4263 O O . VAL B 2 257 ? 212.597 239.710 355.738 1.00 185.15 311 VAL B O 1
ATOM 4267 N N . SER B 2 258 ? 210.472 238.967 355.942 1.00 191.33 312 SER B N 1
ATOM 4268 C CA . SER B 2 258 ? 210.868 237.819 356.751 1.00 191.38 312 SER B CA 1
ATOM 4269 C C . SER B 2 258 ? 211.522 236.738 355.901 1.00 190.57 312 SER B C 1
ATOM 4270 O O . SER B 2 258 ? 212.518 236.133 356.315 1.00 188.85 312 SER B O 1
ATOM 4273 N N . ASP B 2 259 ? 210.980 236.482 354.714 1.00 181.23 313 ASP B N 1
ATOM 4274 C CA . ASP B 2 259 ? 211.466 235.407 353.865 1.00 180.69 313 ASP B CA 1
ATOM 4275 C C . ASP B 2 259 ? 212.758 235.819 353.161 1.00 182.10 313 ASP B C 1
ATOM 4276 O O . ASP B 2 259 ? 213.228 236.955 353.272 1.00 183.63 313 ASP B O 1
ATOM 4281 N N . ASN B 2 260 ? 213.339 234.877 352.423 1.00 166.35 314 ASN B N 1
ATOM 4282 C CA . ASN B 2 260 ? 214.557 235.114 351.649 1.00 163.56 314 ASN B CA 1
ATOM 4283 C C . ASN B 2 260 ? 214.234 234.966 350.171 1.00 160.81 314 ASN B C 1
ATOM 4284 O O . ASN B 2 260 ? 214.196 233.837 349.650 1.00 160.68 314 ASN B O 1
ATOM 4289 N N . PRO B 2 261 ? 213.991 236.061 349.456 1.00 157.95 315 PRO B N 1
ATOM 4290 C CA . PRO B 2 261 ? 213.562 235.946 348.057 1.00 160.11 315 PRO B CA 1
ATOM 4291 C C . PRO B 2 261 ? 214.714 235.800 347.075 1.00 160.87 315 PRO B C 1
ATOM 4292 O O . PRO B 2 261 ? 214.559 235.174 346.022 1.00 160.27 315 PRO B O 1
ATOM 4296 N N . CYS B 2 262 ? 215.879 236.356 347.408 1.00 163.89 316 CYS B N 1
ATOM 4297 C CA . CYS B 2 262 ? 217.012 236.386 346.491 1.00 162.26 316 CYS B CA 1
ATOM 4298 C C . CYS B 2 262 ? 217.927 235.178 346.642 1.00 162.66 316 CYS B C 1
ATOM 4299 O O . CYS B 2 262 ? 219.124 235.271 346.338 1.00 163.35 316 CYS B O 1
ATOM 4302 N N . GLY B 2 263 ? 217.399 234.048 347.100 1.00 147.61 317 GLY B N 1
ATOM 4303 C CA . GLY B 2 263 ? 218.184 232.834 347.231 1.00 146.15 317 GLY B CA 1
ATOM 4304 C C . GLY B 2 263 ? 219.312 232.939 348.240 1.00 147.22 317 GLY B C 1
ATOM 4305 O O . GLY B 2 263 ? 220.469 233.140 347.871 1.00 146.71 317 GLY B O 1
ATOM 4306 N N . LEU C 3 1 ? 260.087 288.111 144.116 1.00 223.51 32 LEU C N 1
ATOM 4307 C CA . LEU C 3 1 ? 261.195 287.558 143.347 1.00 223.64 32 LEU C CA 1
ATOM 4308 C C . LEU C 3 1 ? 260.688 286.815 142.116 1.00 224.70 32 LEU C C 1
ATOM 4309 O O . LEU C 3 1 ? 259.597 286.243 142.132 1.00 225.14 32 LEU C O 1
ATOM 4311 N N . SER C 3 2 ? 261.486 286.836 141.045 1.00 230.35 33 SER C N 1
ATOM 4312 C CA . SER C 3 2 ? 261.102 286.135 139.824 1.00 230.10 33 SER C CA 1
ATOM 4313 C C . SER C 3 2 ? 261.001 284.634 140.059 1.00 230.65 33 SER C C 1
ATOM 4314 O O . SER C 3 2 ? 260.056 283.986 139.592 1.00 230.21 33 SER C O 1
ATOM 4316 N N . THR C 3 3 ? 261.968 284.061 140.780 1.00 232.62 34 THR C N 1
ATOM 4317 C CA . THR C 3 3 ? 261.882 282.648 141.135 1.00 232.23 34 THR C CA 1
ATOM 4318 C C . THR C 3 3 ? 260.681 282.384 142.033 1.00 232.80 34 THR C C 1
ATOM 4319 O O . THR C 3 3 ? 259.976 281.382 141.862 1.00 232.74 34 THR C O 1
ATOM 4321 N N . TYR C 3 4 ? 260.432 283.275 142.995 1.00 230.64 35 TYR C N 1
ATOM 4322 C CA . TYR C 3 4 ? 259.262 283.130 143.856 1.00 229.63 35 TYR C CA 1
ATOM 4323 C C . TYR C 3 4 ? 257.972 283.237 143.055 1.00 230.74 35 TYR C C 1
ATOM 4324 O O . TYR C 3 4 ? 257.022 282.483 143.291 1.00 230.68 35 TYR C O 1
ATOM 4326 N N . ARG C 3 5 ? 257.916 284.174 142.104 1.00 231.67 36 ARG C N 1
ATOM 4327 C CA . ARG C 3 5 ? 256.727 284.310 141.268 1.00 230.59 36 ARG C CA 1
ATOM 4328 C C . ARG C 3 5 ? 256.499 283.063 140.423 1.00 231.26 36 ARG C C 1
ATOM 4329 O O . ARG C 3 5 ? 255.363 282.595 140.287 1.00 231.17 36 ARG C O 1
ATOM 4331 N N . THR C 3 6 ? 257.570 282.513 139.844 1.00 230.99 37 THR C N 1
ATOM 4332 C CA . THR C 3 6 ? 257.437 281.295 139.050 1.00 229.88 37 THR C CA 1
ATOM 4333 C C . THR C 3 6 ? 256.983 280.123 139.912 1.00 230.29 37 THR C C 1
ATOM 4334 O O . THR C 3 6 ? 256.134 279.326 139.492 1.00 229.72 37 THR C O 1
ATOM 4336 N N . ALA C 3 7 ? 257.538 280.002 141.120 1.00 236.20 38 ALA C N 1
ATOM 4337 C CA . ALA C 3 7 ? 257.123 278.934 142.022 1.00 236.01 38 ALA C CA 1
ATOM 4338 C C . ALA C 3 7 ? 255.658 279.079 142.412 1.00 236.33 38 ALA C C 1
ATOM 4339 O O . ALA C 3 7 ? 254.921 278.088 142.465 1.00 236.54 38 ALA C O 1
ATOM 4341 N N . CYS C 3 8 ? 255.217 280.309 142.688 1.00 230.13 39 CYS C N 1
ATOM 4342 C CA . CYS C 3 8 ? 253.818 280.536 143.035 1.00 229.11 39 CYS C CA 1
ATOM 4343 C C . CYS C 3 8 ? 252.898 280.205 141.867 1.00 230.04 39 CYS C C 1
ATOM 4344 O O . CYS C 3 8 ? 251.832 279.608 142.057 1.00 229.68 39 CYS C O 1
ATOM 4346 N N . LYS C 3 9 ? 253.290 280.591 140.650 1.00 227.86 40 LYS C N 1
ATOM 4347 C CA . LYS C 3 9 ? 252.482 280.268 139.478 1.00 226.40 40 LYS C CA 1
ATOM 4348 C C . LYS C 3 9 ? 252.394 278.761 139.270 1.00 226.28 40 LYS C C 1
ATOM 4349 O O . LYS C 3 9 ? 251.318 278.229 138.970 1.00 225.30 40 LYS C O 1
ATOM 4351 N N . LEU C 3 10 ? 253.517 278.057 139.429 1.00 224.25 41 LEU C N 1
ATOM 4352 C CA . LEU C 3 10 ? 253.506 276.604 139.288 1.00 223.51 41 LEU C CA 1
ATOM 4353 C C . LEU C 3 10 ? 252.632 275.954 140.352 1.00 223.83 41 LEU C C 1
ATOM 4354 O O . LEU C 3 10 ? 251.888 275.010 140.063 1.00 223.63 41 LEU C O 1
ATOM 4356 N N . ARG C 3 11 ? 252.710 276.445 141.592 1.00 225.75 42 ARG C N 1
ATOM 4357 C CA . ARG C 3 11 ? 251.877 275.901 142.660 1.00 225.29 42 ARG C CA 1
ATOM 4358 C C . ARG C 3 11 ? 250.399 276.135 142.381 1.00 225.13 42 ARG C C 1
ATOM 4359 O O . ARG C 3 11 ? 249.570 275.244 142.597 1.00 224.43 42 ARG C O 1
ATOM 4361 N N . PHE C 3 12 ? 250.048 277.333 141.905 1.00 218.05 43 PHE C N 1
ATOM 4362 C CA . PHE C 3 12 ? 248.656 277.619 141.575 1.00 216.91 43 PHE C CA 1
ATOM 4363 C C . PHE C 3 12 ? 248.165 276.728 140.442 1.00 217.21 43 PHE C C 1
ATOM 4364 O O . PHE C 3 12 ? 247.037 276.222 140.483 1.00 216.37 43 PHE C O 1
ATOM 4366 N N . VAL C 3 13 ? 249.000 276.523 139.421 1.00 219.09 44 VAL C N 1
ATOM 4367 C CA . VAL C 3 13 ? 248.618 275.657 138.309 1.00 219.03 44 VAL C CA 1
ATOM 4368 C C . VAL C 3 13 ? 248.419 274.225 138.790 1.00 219.72 44 VAL C C 1
ATOM 4369 O O . VAL C 3 13 ? 247.456 273.552 138.401 1.00 219.53 44 VAL C O 1
ATOM 4371 N N . GLN C 3 14 ? 249.328 273.736 139.638 1.00 215.38 45 GLN C N 1
ATOM 4372 C CA . GLN C 3 14 ? 249.201 272.379 140.160 1.00 214.12 45 GLN C CA 1
ATOM 4373 C C . GLN C 3 14 ? 247.946 272.228 141.009 1.00 214.02 45 GLN C C 1
ATOM 4374 O O . GLN C 3 14 ? 247.254 271.207 140.929 1.00 213.30 45 GLN C O 1
ATOM 4376 N N . LYS C 3 15 ? 247.641 273.232 141.835 1.00 212.51 46 LYS C N 1
ATOM 4377 C CA . LYS C 3 15 ? 246.431 273.179 142.649 1.00 212.06 46 LYS C CA 1
ATOM 4378 C C . LYS C 3 15 ? 245.181 273.186 141.779 1.00 212.34 46 LYS C C 1
ATOM 4379 O O . LYS C 3 15 ? 244.220 272.458 142.054 1.00 211.92 46 LYS C O 1
ATOM 4381 N N . LYS C 3 16 ? 245.172 274.008 140.728 1.00 207.08 47 LYS C N 1
ATOM 4382 C CA . LYS C 3 16 ? 244.024 274.047 139.828 1.00 205.89 47 LYS C CA 1
ATOM 4383 C C . LYS C 3 16 ? 243.849 272.722 139.096 1.00 206.67 47 LYS C C 1
ATOM 4384 O O . LYS C 3 16 ? 242.720 272.248 138.922 1.00 206.25 47 LYS C O 1
ATOM 4386 N N . CYS C 3 17 ? 244.948 272.112 138.660 1.00 207.87 48 CYS C N 1
ATOM 4387 C CA . CYS C 3 17 ? 244.901 270.859 137.919 1.00 207.41 48 CYS C CA 1
ATOM 4388 C C . CYS C 3 17 ? 245.040 269.629 138.808 1.00 207.32 48 CYS C C 1
ATOM 4389 O O . CYS C 3 17 ? 245.010 268.508 138.290 1.00 207.12 48 CYS C O 1
ATOM 4391 N N . ASN C 3 18 ? 245.195 269.811 140.121 1.00 204.46 49 ASN C N 1
ATOM 4392 C CA . ASN C 3 18 ? 245.354 268.705 141.069 1.00 203.90 49 ASN C CA 1
ATOM 4393 C C . ASN C 3 18 ? 246.556 267.830 140.721 1.00 204.63 49 ASN C C 1
ATOM 4394 O O . ASN C 3 18 ? 246.556 266.625 140.980 1.00 204.93 49 ASN C O 1
ATOM 4396 N N . LEU C 3 19 ? 247.591 268.435 140.131 1.00 199.32 50 LEU C N 1
ATOM 4397 C CA . LEU C 3 19 ? 248.776 267.674 139.749 1.00 197.92 50 LEU C CA 1
ATOM 4398 C C . LEU C 3 19 ? 249.542 267.173 140.965 1.00 197.56 50 LEU C C 1
ATOM 4399 O O . LEU C 3 19 ? 250.161 266.104 140.909 1.00 196.50 50 LEU C O 1
ATOM 4401 N N . HIS C 3 20 ? 249.519 267.927 142.066 1.00 199.96 51 HIS C N 1
ATOM 4402 C CA . HIS C 3 20 ? 250.212 267.503 143.275 1.00 201.08 51 HIS C CA 1
ATOM 4403 C C . HIS C 3 20 ? 249.555 266.295 143.927 1.00 200.97 51 HIS C C 1
ATOM 4404 O O . HIS C 3 20 ? 250.174 265.656 144.784 1.00 199.99 51 HIS C O 1
ATOM 4406 N N . LEU C 3 21 ? 248.321 265.968 143.544 1.00 200.72 52 LEU C N 1
ATOM 4407 C CA . LEU C 3 21 ? 247.622 264.827 144.119 1.00 200.34 52 LEU C CA 1
ATOM 4408 C C . LEU C 3 21 ? 247.971 263.509 143.440 1.00 200.99 52 LEU C C 1
ATOM 4409 O O . LEU C 3 21 ? 247.571 262.452 143.939 1.00 201.12 52 LEU C O 1
ATOM 4411 N N . VAL C 3 22 ? 248.701 263.541 142.330 1.00 200.89 53 VAL C N 1
ATOM 4412 C CA . VAL C 3 22 ? 249.059 262.339 141.587 1.00 200.54 53 VAL C CA 1
ATOM 4413 C C . VAL C 3 22 ? 250.495 261.973 141.935 1.00 200.27 53 VAL C C 1
ATOM 4414 O O . VAL C 3 22 ? 251.413 262.782 141.754 1.00 200.66 53 VAL C O 1
ATOM 4416 N N . ASP C 3 23 ? 250.689 260.757 142.433 1.00 195.08 54 ASP C N 1
ATOM 4417 C CA . ASP C 3 23 ? 252.019 260.292 142.785 1.00 195.03 54 ASP C CA 1
ATOM 4418 C C . ASP C 3 23 ? 252.763 259.805 141.545 1.00 195.78 54 ASP C C 1
ATOM 4419 O O . ASP C 3 23 ? 252.168 259.496 140.509 1.00 193.66 54 ASP C O 1
ATOM 4421 N N . ILE C 3 24 ? 254.090 259.742 141.666 1.00 204.60 55 ILE C N 1
ATOM 4422 C CA . ILE C 3 24 ? 254.917 259.275 140.558 1.00 204.95 55 ILE C CA 1
ATOM 4423 C C . ILE C 3 24 ? 254.675 257.795 140.287 1.00 203.98 55 ILE C C 1
ATOM 4424 O O . ILE C 3 24 ? 254.910 257.314 139.172 1.00 203.16 55 ILE C O 1
ATOM 4429 N N . TRP C 3 25 ? 254.212 257.049 141.293 1.00 197.22 56 TRP C N 1
ATOM 4430 C CA . TRP C 3 25 ? 253.934 255.631 141.094 1.00 196.26 56 TRP C CA 1
ATOM 4431 C C . TRP C 3 25 ? 252.807 255.426 140.092 1.00 196.68 56 TRP C C 1
ATOM 4432 O O . TRP C 3 25 ? 252.885 254.543 139.229 1.00 196.56 56 TRP C O 1
ATOM 4443 N N . ASN C 3 26 ? 251.754 256.240 140.183 1.00 196.69 57 ASN C N 1
ATOM 4444 C CA . ASN C 3 26 ? 250.704 256.189 139.174 1.00 197.52 57 ASN C CA 1
ATOM 4445 C C . ASN C 3 26 ? 251.262 256.523 137.797 1.00 199.95 57 ASN C C 1
ATOM 4446 O O . ASN C 3 26 ? 250.858 255.927 136.792 1.00 200.66 57 ASN C O 1
ATOM 4448 N N . VAL C 3 27 ? 252.211 257.459 137.738 1.00 202.46 58 VAL C N 1
ATOM 4449 C CA . VAL C 3 27 ? 252.791 257.861 136.461 1.00 202.34 58 VAL C CA 1
ATOM 4450 C C . VAL C 3 27 ? 253.556 256.705 135.827 1.00 202.21 58 VAL C C 1
ATOM 4451 O O . VAL C 3 27 ? 253.390 256.409 134.638 1.00 202.07 58 VAL C O 1
ATOM 4455 N N . ILE C 3 28 ? 254.411 256.038 136.606 1.00 199.93 59 ILE C N 1
ATOM 4456 C CA . ILE C 3 28 ? 255.197 254.941 136.047 1.00 199.83 59 ILE C CA 1
ATOM 4457 C C . ILE C 3 28 ? 254.295 253.760 135.706 1.00 199.69 59 ILE C C 1
ATOM 4458 O O . ILE C 3 28 ? 254.524 253.057 134.714 1.00 198.80 59 ILE C O 1
ATOM 4463 N N . GLU C 3 29 ? 253.250 253.529 136.506 1.00 201.49 60 GLU C N 1
ATOM 4464 C CA . GLU C 3 29 ? 252.299 252.473 136.172 1.00 201.02 60 GLU C CA 1
ATOM 4465 C C . GLU C 3 29 ? 251.600 252.761 134.848 1.00 201.22 60 GLU C C 1
ATOM 4466 O O . GLU C 3 29 ? 251.439 251.861 134.014 1.00 201.49 60 GLU C O 1
ATOM 4468 N N . ALA C 3 30 ? 251.183 254.012 134.634 1.00 199.97 61 ALA C N 1
ATOM 4469 C CA . ALA C 3 30 ? 250.550 254.374 133.370 1.00 199.92 61 ALA C CA 1
ATOM 4470 C C . ALA C 3 30 ? 251.524 254.238 132.207 1.00 201.75 61 ALA C C 1
ATOM 4471 O O . ALA C 3 30 ? 251.149 253.777 131.122 1.00 201.52 61 ALA C O 1
ATOM 4473 N N . LEU C 3 31 ? 252.781 254.642 132.412 1.00 202.91 62 LEU C N 1
ATOM 4474 C CA . LEU C 3 31 ? 253.781 254.519 131.357 1.00 201.57 62 LEU C CA 1
ATOM 4475 C C . LEU C 3 31 ? 254.017 253.059 130.990 1.00 201.56 62 LEU C C 1
ATOM 4476 O O . LEU C 3 31 ? 254.138 252.720 129.806 1.00 200.71 62 LEU C O 1
ATOM 4478 N N . ARG C 3 32 ? 254.092 252.182 131.993 1.00 203.33 63 ARG C N 1
ATOM 4479 C CA . ARG C 3 32 ? 254.234 250.756 131.722 1.00 202.71 63 ARG C CA 1
ATOM 4480 C C . ARG C 3 32 ? 253.007 250.211 131.003 1.00 203.20 63 ARG C C 1
ATOM 4481 O O . ARG C 3 32 ? 253.127 249.367 130.107 1.00 202.51 63 ARG C O 1
ATOM 4483 N N . GLU C 3 33 ? 251.817 250.677 131.388 1.00 202.64 64 GLU C N 1
ATOM 4484 C CA . GLU C 3 33 ? 250.601 250.260 130.698 1.00 200.90 64 GLU C CA 1
ATOM 4485 C C . GLU C 3 33 ? 250.617 250.703 129.241 1.00 201.25 64 GLU C C 1
ATOM 4486 O O . GLU C 3 33 ? 250.208 249.950 128.350 1.00 201.21 64 GLU C O 1
ATOM 4488 N N . ASN C 3 34 ? 251.087 251.920 128.980 1.00 202.46 65 ASN C N 1
ATOM 4489 C CA . ASN C 3 34 ? 251.202 252.428 127.620 1.00 202.42 65 ASN C CA 1
ATOM 4490 C C . ASN C 3 34 ? 252.504 252.018 126.946 1.00 203.47 65 ASN C C 1
ATOM 4491 O O . ASN C 3 34 ? 252.737 252.413 125.798 1.00 202.93 65 ASN C O 1
ATOM 4493 N N . ALA C 3 35 ? 253.355 251.257 127.633 1.00 206.95 66 ALA C N 1
ATOM 4494 C CA . ALA C 3 35 ? 254.636 250.766 127.132 1.00 206.21 66 ALA C CA 1
ATOM 4495 C C . ALA C 3 35 ? 255.601 251.887 126.770 1.00 206.21 66 ALA C C 1
ATOM 4496 O O . ALA C 3 35 ? 256.601 251.640 126.086 1.00 205.80 66 ALA C O 1
ATOM 4498 N N . LEU C 3 36 ? 255.331 253.117 127.213 1.00 202.58 67 LEU C N 1
ATOM 4499 C CA . LEU C 3 36 ? 256.241 254.221 126.940 1.00 201.27 67 LEU C CA 1
ATOM 4500 C C . LEU C 3 36 ? 257.508 254.145 127.780 1.00 201.59 67 LEU C C 1
ATOM 4501 O O . LEU C 3 36 ? 258.532 254.714 127.387 1.00 200.80 67 LEU C O 1
ATOM 4503 N N . ASN C 3 37 ? 257.460 253.462 128.927 1.00 201.53 68 ASN C N 1
ATOM 4504 C CA . ASN C 3 37 ? 258.650 253.330 129.761 1.00 201.14 68 ASN C CA 1
ATOM 4505 C C . ASN C 3 37 ? 259.746 252.558 129.038 1.00 201.22 68 ASN C C 1
ATOM 4506 O O . ASN C 3 37 ? 260.925 252.927 129.107 1.00 200.39 68 ASN C O 1
ATOM 4508 N N . ASN C 3 38 ? 259.378 251.482 128.340 1.00 207.68 69 ASN C N 1
ATOM 4509 C CA . ASN C 3 38 ? 260.359 250.720 127.580 1.00 207.42 69 ASN C CA 1
ATOM 4510 C C . ASN C 3 38 ? 260.786 251.436 126.306 1.00 207.42 69 ASN C C 1
ATOM 4511 O O . ASN C 3 38 ? 261.858 251.136 125.770 1.00 206.95 69 ASN C O 1
ATOM 4513 N N . LEU C 3 39 ? 259.977 252.370 125.813 1.00 217.83 70 LEU C N 1
ATOM 4514 C CA . LEU C 3 39 ? 260.320 253.100 124.603 1.00 218.64 70 LEU C CA 1
ATOM 4515 C C . LEU C 3 39 ? 261.474 254.062 124.861 1.00 219.55 70 LEU C C 1
ATOM 4516 O O . LEU C 3 39 ? 261.683 254.533 125.982 1.00 219.71 70 LEU C O 1
ATOM 4518 N N . ASP C 3 40 ? 262.230 254.347 123.806 1.00 227.00 71 ASP C N 1
ATOM 4519 C CA . ASP C 3 40 ? 263.355 255.262 123.925 1.00 226.37 71 ASP C CA 1
ATOM 4520 C C . ASP C 3 40 ? 262.854 256.683 124.172 1.00 226.94 71 ASP C C 1
ATOM 4521 O O . ASP C 3 40 ? 261.836 257.092 123.604 1.00 226.55 71 ASP C O 1
ATOM 4523 N N . PRO C 3 41 ? 263.539 257.455 125.020 1.00 227.96 72 PRO C N 1
ATOM 4524 C CA . PRO C 3 41 ? 263.112 258.846 125.243 1.00 227.17 72 PRO C CA 1
ATOM 4525 C C . PRO C 3 41 ? 263.143 259.695 123.986 1.00 227.29 72 PRO C C 1
ATOM 4526 O O . PRO C 3 41 ? 262.327 260.615 123.850 1.00 227.46 72 PRO C O 1
ATOM 4528 N N . ASN C 3 42 ? 264.063 259.418 123.062 1.00 224.47 73 ASN C N 1
ATOM 4529 C CA . ASN C 3 42 ? 264.153 260.187 121.828 1.00 224.52 73 ASN C CA 1
ATOM 4530 C C . ASN C 3 42 ? 262.977 259.947 120.891 1.00 225.05 73 ASN C C 1
ATOM 4531 O O . ASN C 3 42 ? 262.778 260.737 119.963 1.00 224.89 73 ASN C O 1
ATOM 4533 N N . ILE C 3 43 ? 262.200 258.891 121.106 1.00 230.41 74 ILE C N 1
ATOM 4534 C CA . ILE C 3 43 ? 261.065 258.587 120.242 1.00 230.45 74 ILE C CA 1
ATOM 4535 C C . ILE C 3 43 ? 259.909 259.509 120.608 1.00 231.05 74 ILE C C 1
ATOM 4536 O O . ILE C 3 43 ? 259.457 259.530 121.757 1.00 230.68 74 ILE C O 1
ATOM 4538 N N . GLU C 3 44 ? 259.430 260.272 119.630 1.00 234.29 75 GLU C N 1
ATOM 4539 C CA . GLU C 3 44 ? 258.313 261.175 119.852 1.00 234.24 75 GLU C CA 1
ATOM 4540 C C . GLU C 3 44 ? 256.989 260.421 119.767 1.00 234.38 75 GLU C C 1
ATOM 4541 O O . GLU C 3 44 ? 256.915 259.290 119.281 1.00 233.87 75 GLU C O 1
ATOM 4543 N N . LEU C 3 45 ? 255.933 261.069 120.251 1.00 234.76 76 LEU C N 1
ATOM 4544 C CA . LEU C 3 45 ? 254.594 260.502 120.232 1.00 234.53 76 LEU C CA 1
ATOM 4545 C C . LEU C 3 45 ? 253.601 261.551 119.757 1.00 234.90 76 LEU C C 1
ATOM 4546 O O . LEU C 3 45 ? 253.818 262.757 119.915 1.00 235.03 76 LEU C O 1
ATOM 4548 N N . ASN C 3 46 ? 252.505 261.077 119.172 1.00 224.72 77 ASN C N 1
ATOM 4549 C CA . ASN C 3 46 ? 251.463 261.971 118.699 1.00 224.50 77 ASN C CA 1
ATOM 4550 C C . ASN C 3 46 ? 250.657 262.518 119.876 1.00 224.72 77 ASN C C 1
ATOM 4551 O O . ASN C 3 46 ? 250.769 262.056 121.015 1.00 224.00 77 ASN C O 1
ATOM 4553 N N . VAL C 3 47 ? 249.835 263.528 119.584 1.00 219.00 78 VAL C N 1
ATOM 4554 C CA . VAL C 3 47 ? 248.988 264.118 120.616 1.00 218.14 78 VAL C CA 1
ATOM 4555 C C . VAL C 3 47 ? 247.972 263.107 121.123 1.00 218.10 78 VAL C C 1
ATOM 4556 O O . VAL C 3 47 ? 247.544 263.173 122.282 1.00 217.00 78 VAL C O 1
ATOM 4558 N N . ALA C 3 48 ? 247.563 262.163 120.271 1.00 215.08 79 ALA C N 1
ATOM 4559 C CA . ALA C 3 48 ? 246.592 261.156 120.689 1.00 214.14 79 ALA C CA 1
ATOM 4560 C C . ALA C 3 48 ? 247.145 260.280 121.806 1.00 214.21 79 ALA C C 1
ATOM 4561 O O . ALA C 3 48 ? 246.441 259.985 122.778 1.00 214.55 79 ALA C O 1
ATOM 4563 N N . ARG C 3 49 ? 248.404 259.851 121.685 1.00 206.56 80 ARG C N 1
ATOM 4564 C CA . ARG C 3 49 ? 248.998 259.006 122.717 1.00 205.39 80 ARG C CA 1
ATOM 4565 C C . ARG C 3 49 ? 249.124 259.750 124.041 1.00 205.62 80 ARG C C 1
ATOM 4566 O O . ARG C 3 49 ? 248.821 259.194 125.105 1.00 204.57 80 ARG C O 1
ATOM 4568 N N . LEU C 3 50 ? 249.571 261.008 123.997 1.00 202.12 81 LEU C N 1
ATOM 4569 C CA . LEU C 3 50 ? 249.686 261.796 125.220 1.00 201.41 81 LEU C CA 1
ATOM 4570 C C . LEU C 3 50 ? 248.321 262.026 125.855 1.00 201.81 81 LEU C C 1
ATOM 4571 O O . LEU C 3 50 ? 248.175 261.944 127.080 1.00 200.11 81 LEU C O 1
ATOM 4573 N N . GLU C 3 51 ? 247.308 262.317 125.034 1.00 201.71 82 GLU C N 1
ATOM 4574 C CA . GLU C 3 51 ? 245.962 262.507 125.560 1.00 200.65 82 GLU C CA 1
ATOM 4575 C C . GLU C 3 51 ? 245.437 261.229 126.199 1.00 199.75 82 GLU C C 1
ATOM 4576 O O . GLU C 3 51 ? 244.811 261.272 127.263 1.00 198.82 82 GLU C O 1
ATOM 4578 N N . ALA C 3 52 ? 245.683 260.080 125.565 1.00 194.55 83 ALA C N 1
ATOM 4579 C CA . ALA C 3 52 ? 245.247 258.811 126.135 1.00 193.60 83 ALA C CA 1
ATOM 4580 C C . ALA C 3 52 ? 245.944 258.531 127.459 1.00 193.78 83 ALA C C 1
ATOM 4581 O O . ALA C 3 52 ? 245.311 258.074 128.417 1.00 192.44 83 ALA C O 1
ATOM 4583 N N . VAL C 3 53 ? 247.251 258.795 127.530 1.00 192.40 84 VAL C N 1
ATOM 4584 C CA . VAL C 3 53 ? 247.986 258.568 128.772 1.00 191.46 84 VAL C CA 1
ATOM 4585 C C . VAL C 3 53 ? 247.460 259.474 129.878 1.00 190.90 84 VAL C C 1
ATOM 4586 O O . VAL C 3 53 ? 247.255 259.035 131.018 1.00 191.13 84 VAL C O 1
ATOM 4588 N N . LEU C 3 54 ? 247.237 260.752 129.561 1.00 187.22 85 LEU C N 1
ATOM 4589 C CA . LEU C 3 54 ? 246.715 261.680 130.558 1.00 187.49 85 LEU C CA 1
ATOM 4590 C C . LEU C 3 54 ? 245.324 261.269 131.020 1.00 187.75 85 LEU C C 1
ATOM 4591 O O . LEU C 3 54 ? 245.013 261.336 132.216 1.00 187.61 85 LEU C O 1
ATOM 4593 N N . SER C 3 55 ? 244.471 260.844 130.086 1.00 191.35 86 SER C N 1
ATOM 4594 C CA . SER C 3 55 ? 243.128 260.407 130.449 1.00 192.26 86 SER C CA 1
ATOM 4595 C C . SER C 3 55 ? 243.173 259.170 131.335 1.00 192.30 86 SER C C 1
ATOM 4596 O O . SER C 3 55 ? 242.413 259.067 132.303 1.00 191.81 86 SER C O 1
ATOM 4598 N N . THR C 3 56 ? 244.054 258.219 131.018 1.00 192.86 87 THR C N 1
ATOM 4599 C CA . THR C 3 56 ? 244.182 257.026 131.849 1.00 193.21 87 THR C CA 1
ATOM 4600 C C . THR C 3 56 ? 244.665 257.381 133.248 1.00 193.11 87 THR C C 1
ATOM 4601 O O . THR C 3 56 ? 244.158 256.846 134.243 1.00 191.87 87 THR C O 1
ATOM 4603 N N . ILE C 3 57 ? 245.647 258.282 133.345 1.00 191.52 88 ILE C N 1
ATOM 4604 C CA . ILE C 3 57 ? 246.152 258.693 134.652 1.00 190.38 88 ILE C CA 1
ATOM 4605 C C . ILE C 3 57 ? 245.054 259.375 135.456 1.00 190.61 88 ILE C C 1
ATOM 4606 O O . ILE C 3 57 ? 244.873 259.100 136.649 1.00 190.79 88 ILE C O 1
ATOM 4608 N N . PHE C 3 58 ? 244.298 260.269 134.816 1.00 193.60 89 PHE C N 1
ATOM 4609 C CA . PHE C 3 58 ? 243.206 260.944 135.508 1.00 193.82 89 PHE C CA 1
ATOM 4610 C C . PHE C 3 58 ? 242.139 259.952 135.952 1.00 194.91 89 PHE C C 1
ATOM 4611 O O . PHE C 3 58 ? 241.597 260.066 137.057 1.00 194.73 89 PHE C O 1
ATOM 4613 N N . TYR C 3 59 ? 241.821 258.973 135.102 1.00 202.17 90 TYR C N 1
ATOM 4614 C CA . TYR C 3 59 ? 240.802 257.988 135.447 1.00 203.05 90 TYR C CA 1
ATOM 4615 C C . TYR C 3 59 ? 241.230 257.133 136.632 1.00 203.34 90 TYR C C 1
ATOM 4616 O O . TYR C 3 59 ? 240.432 256.890 137.545 1.00 203.33 90 TYR C O 1
ATOM 4625 N N . GLN C 3 60 ? 242.481 256.665 136.642 1.00 196.59 91 GLN C N 1
ATOM 4626 C CA . GLN C 3 60 ? 242.927 255.860 137.775 1.00 195.66 91 GLN C CA 1
ATOM 4627 C C . GLN C 3 60 ? 243.047 256.698 139.041 1.00 194.87 91 GLN C C 1
ATOM 4628 O O . GLN C 3 60 ? 242.817 256.186 140.142 1.00 192.85 91 GLN C O 1
ATOM 4634 N N . LEU C 3 61 ? 243.404 257.980 138.913 1.00 192.73 92 LEU C N 1
ATOM 4635 C CA . LEU C 3 61 ? 243.432 258.850 140.083 1.00 191.50 92 LEU C CA 1
ATOM 4636 C C . LEU C 3 61 ? 242.033 259.060 140.651 1.00 191.31 92 LEU C C 1
ATOM 4637 O O . LEU C 3 61 ? 241.840 259.017 141.872 1.00 191.60 92 LEU C O 1
ATOM 4639 N N . ASN C 3 62 ? 241.045 259.286 139.784 1.00 194.95 93 ASN C N 1
ATOM 4640 C CA . ASN C 3 62 ? 239.688 259.554 140.241 1.00 195.99 93 ASN C CA 1
ATOM 4641 C C . ASN C 3 62 ? 238.958 258.303 140.709 1.00 196.37 93 ASN C C 1
ATOM 4642 O O . ASN C 3 62 ? 238.026 258.414 141.513 1.00 197.00 93 ASN C O 1
ATOM 4647 N N . LYS C 3 63 ? 239.350 257.122 140.223 1.00 193.00 94 LYS C N 1
ATOM 4648 C CA . LYS C 3 63 ? 238.680 255.898 140.646 1.00 193.73 94 LYS C CA 1
ATOM 4649 C C . LYS C 3 63 ? 238.883 255.641 142.133 1.00 193.57 94 LYS C C 1
ATOM 4650 O O . LYS C 3 63 ? 238.006 255.068 142.791 1.00 192.96 94 LYS C O 1
ATOM 4656 N N . ARG C 3 64 ? 240.021 256.063 142.680 1.00 198.31 95 ARG C N 1
ATOM 4657 C CA . ARG C 3 64 ? 240.294 255.969 144.107 1.00 198.38 95 ARG C CA 1
ATOM 4658 C C . ARG C 3 64 ? 239.980 257.264 144.844 1.00 198.36 95 ARG C C 1
ATOM 4659 O O . ARG C 3 64 ? 240.291 257.380 146.033 1.00 198.45 95 ARG C O 1
ATOM 4667 N N . MET C 3 65 ? 239.373 258.236 144.166 1.00 197.83 96 MET C N 1
ATOM 4668 C CA . MET C 3 65 ? 239.065 259.533 144.751 1.00 198.55 96 MET C CA 1
ATOM 4669 C C . MET C 3 65 ? 237.618 259.521 145.220 1.00 198.70 96 MET C C 1
ATOM 4670 O O . MET C 3 65 ? 236.725 259.208 144.417 1.00 197.70 96 MET C O 1
ATOM 4675 N N . PRO C 3 66 ? 237.337 259.823 146.488 1.00 200.76 97 PRO C N 1
ATOM 4676 C CA . PRO C 3 66 ? 235.956 259.734 146.978 1.00 200.46 97 PRO C CA 1
ATOM 4677 C C . PRO C 3 66 ? 235.008 260.636 146.200 1.00 202.04 97 PRO C C 1
ATOM 4678 O O . PRO C 3 66 ? 235.378 261.716 145.738 1.00 201.62 97 PRO C O 1
ATOM 4682 N N . THR C 3 67 ? 233.766 260.171 146.056 1.00 216.97 98 THR C N 1
ATOM 4683 C CA . THR C 3 67 ? 232.728 260.961 145.402 1.00 216.98 98 THR C CA 1
ATOM 4684 C C . THR C 3 67 ? 232.338 262.192 146.215 1.00 217.23 98 THR C C 1
ATOM 4685 O O . THR C 3 67 ? 231.503 262.982 145.759 1.00 217.29 98 THR C O 1
ATOM 4689 N N . THR C 3 68 ? 232.931 262.376 147.398 1.00 215.20 99 THR C N 1
ATOM 4690 C CA . THR C 3 68 ? 232.657 263.561 148.202 1.00 215.56 99 THR C CA 1
ATOM 4691 C C . THR C 3 68 ? 232.946 264.843 147.433 1.00 215.31 99 THR C C 1
ATOM 4692 O O . THR C 3 68 ? 232.281 265.862 147.652 1.00 214.61 99 THR C O 1
ATOM 4696 N N . HIS C 3 69 ? 233.929 264.816 146.536 1.00 207.71 100 HIS C N 1
ATOM 4697 C CA . HIS C 3 69 ? 234.262 265.961 145.691 1.00 206.55 100 HIS C CA 1
ATOM 4698 C C . HIS C 3 69 ? 234.408 265.465 144.256 1.00 205.51 100 HIS C C 1
ATOM 4699 O O . HIS C 3 69 ? 235.455 264.929 143.880 1.00 203.40 100 HIS C O 1
ATOM 4706 N N . GLN C 3 70 ? 233.354 265.636 143.461 1.00 208.88 101 GLN C N 1
ATOM 4707 C CA . GLN C 3 70 ? 233.420 265.291 142.049 1.00 209.21 101 GLN C CA 1
ATOM 4708 C C . GLN C 3 70 ? 234.383 266.224 141.328 1.00 209.83 101 GLN C C 1
ATOM 4709 O O . GLN C 3 70 ? 234.460 267.418 141.629 1.00 209.26 101 GLN C O 1
ATOM 4711 N N . ILE C 3 71 ? 235.121 265.673 140.369 1.00 203.29 102 ILE C N 1
ATOM 4712 C CA . ILE C 3 71 ? 236.149 266.407 139.644 1.00 201.84 102 ILE C CA 1
ATOM 4713 C C . ILE C 3 71 ? 235.763 266.476 138.175 1.00 201.70 102 ILE C C 1
ATOM 4714 O O . ILE C 3 71 ? 235.307 265.484 137.595 1.00 201.35 102 ILE C O 1
ATOM 4716 N N . HIS C 3 72 ? 235.945 267.652 137.576 1.00 198.49 103 HIS C N 1
ATOM 4717 C CA . HIS C 3 72 ? 235.690 267.823 136.153 1.00 197.82 103 HIS C CA 1
ATOM 4718 C C . HIS C 3 72 ? 236.794 267.147 135.353 1.00 197.19 103 HIS C C 1
ATOM 4719 O O . HIS C 3 72 ? 237.806 267.774 135.023 1.00 195.45 103 HIS C O 1
ATOM 4721 N N . VAL C 3 73 ? 236.607 265.861 135.048 1.00 198.27 104 VAL C N 1
ATOM 4722 C CA . VAL C 3 73 ? 237.653 265.088 134.383 1.00 198.58 104 VAL C CA 1
ATOM 4723 C C . VAL C 3 73 ? 237.946 265.653 133.000 1.00 199.64 104 VAL C C 1
ATOM 4724 O O . VAL C 3 73 ? 239.109 265.802 132.610 1.00 200.57 104 VAL C O 1
ATOM 4726 N N . GLU C 3 74 ? 236.899 265.974 132.236 1.00 198.89 105 GLU C N 1
ATOM 4727 C CA . GLU C 3 74 ? 237.098 266.466 130.876 1.00 198.46 105 GLU C CA 1
ATOM 4728 C C . GLU C 3 74 ? 237.814 267.811 130.873 1.00 198.53 105 GLU C C 1
ATOM 4729 O O . GLU C 3 74 ? 238.769 268.018 130.114 1.00 197.86 105 GLU C O 1
ATOM 4731 N N . GLN C 3 75 ? 237.364 268.742 131.717 1.00 200.68 106 GLN C N 1
ATOM 4732 C CA . GLN C 3 75 ? 237.983 270.063 131.761 1.00 200.74 106 GLN C CA 1
ATOM 4733 C C . GLN C 3 75 ? 239.427 269.981 132.241 1.00 200.67 106 GLN C C 1
ATOM 4734 O O . GLN C 3 75 ? 240.315 270.634 131.679 1.00 200.36 106 GLN C O 1
ATOM 4736 N N . SER C 3 76 ? 239.680 269.182 133.280 1.00 196.16 107 SER C N 1
ATOM 4737 C CA . SER C 3 76 ? 241.041 269.029 133.780 1.00 195.55 107 SER C CA 1
ATOM 4738 C C . SER C 3 76 ? 241.945 268.402 132.727 1.00 196.00 107 SER C C 1
ATOM 4739 O O . SER C 3 76 ? 243.094 268.8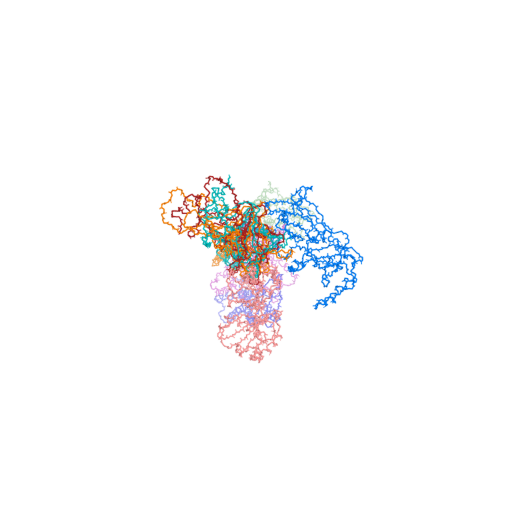22 132.555 1.00 194.73 107 SER C O 1
ATOM 4741 N N . ILE C 3 77 ? 241.440 267.395 132.011 1.00 197.57 108 ILE C N 1
ATOM 4742 C CA . ILE C 3 77 ? 242.234 266.742 130.974 1.00 196.66 108 ILE C CA 1
ATOM 4743 C C . ILE C 3 77 ? 242.548 267.717 129.848 1.00 196.94 108 ILE C C 1
ATOM 4744 O O . ILE C 3 77 ? 243.676 267.759 129.343 1.00 196.73 108 ILE C O 1
ATOM 4746 N N . SER C 3 78 ? 241.557 268.508 129.430 1.00 193.85 109 SER C N 1
ATOM 4747 C CA . SER C 3 78 ? 241.792 269.485 128.372 1.00 192.57 109 SER C CA 1
ATOM 4748 C C . SER C 3 78 ? 242.811 270.531 128.806 1.00 192.07 109 SER C C 1
ATOM 4749 O O . SER C 3 78 ? 243.704 270.899 128.032 1.00 191.52 109 SER C O 1
ATOM 4751 N N . LEU C 3 79 ? 242.696 271.019 130.044 1.00 189.04 110 LEU C N 1
ATOM 4752 C CA . LEU C 3 79 ? 243.653 272.002 130.542 1.00 188.78 110 LEU C CA 1
ATOM 4753 C C . LEU C 3 79 ? 245.057 271.416 130.613 1.00 188.51 110 LEU C C 1
ATOM 4754 O O . LEU C 3 79 ? 246.033 272.080 130.243 1.00 187.07 110 LEU C O 1
ATOM 4756 N N . LEU C 3 80 ? 245.179 270.174 131.086 1.00 185.40 111 LEU C N 1
ATOM 4757 C CA . LEU C 3 80 ? 246.488 269.537 131.169 1.00 185.10 111 LEU C CA 1
ATOM 4758 C C . LEU C 3 80 ? 247.089 269.331 129.786 1.00 185.12 111 LEU C C 1
ATOM 4759 O O . LEU C 3 80 ? 248.291 269.542 129.586 1.00 184.03 111 LEU C O 1
ATOM 4761 N N . LEU C 3 81 ? 246.271 268.911 128.818 1.00 185.59 112 LEU C N 1
ATOM 4762 C CA . LEU C 3 81 ? 246.766 268.733 127.458 1.00 184.46 112 LEU C CA 1
ATOM 4763 C C . LEU C 3 81 ? 247.224 270.057 126.862 1.00 185.08 112 LEU C C 1
ATOM 4764 O O . LEU C 3 81 ? 248.273 270.123 126.211 1.00 183.66 112 LEU C O 1
ATOM 4766 N N . ASN C 3 82 ? 246.451 271.124 127.078 1.00 190.07 113 ASN C N 1
ATOM 4767 C CA . ASN C 3 82 ? 246.848 272.435 126.574 1.00 188.94 113 ASN C CA 1
ATOM 4768 C C . ASN C 3 82 ? 248.149 272.900 127.216 1.00 189.79 113 ASN C C 1
ATOM 4769 O O . ASN C 3 82 ? 249.032 273.432 126.532 1.00 190.07 113 ASN C O 1
ATOM 4771 N N . PHE C 3 83 ? 248.286 272.706 128.530 1.00 187.86 114 PHE C N 1
ATOM 4772 C CA . PHE C 3 83 ? 249.511 273.103 129.215 1.00 187.62 114 PHE C CA 1
ATOM 4773 C C . PHE C 3 83 ? 250.709 272.309 128.710 1.00 187.86 114 PHE C C 1
ATOM 4774 O O . PHE C 3 83 ? 251.789 272.872 128.493 1.00 186.37 114 PHE C O 1
ATOM 4776 N N . LEU C 3 84 ? 250.539 270.999 128.522 1.00 187.72 115 LEU C N 1
ATOM 4777 C CA . LEU C 3 84 ? 251.630 270.174 128.015 1.00 186.61 115 LEU C CA 1
ATOM 4778 C C . LEU C 3 84 ? 252.023 270.589 126.604 1.00 187.50 115 LEU C C 1
ATOM 4779 O O . LEU C 3 84 ? 253.213 270.649 126.275 1.00 187.16 115 LEU C O 1
ATOM 4781 N N . LEU C 3 85 ? 251.034 270.877 125.754 1.00 195.21 116 LEU C N 1
ATOM 4782 C CA . LEU C 3 85 ? 251.332 271.326 124.399 1.00 195.55 116 LEU C CA 1
ATOM 4783 C C . LEU C 3 85 ? 252.072 272.657 124.410 1.00 196.29 116 LEU C C 1
ATOM 4784 O O . LEU C 3 85 ? 253.029 272.849 123.652 1.00 196.70 116 LEU C O 1
ATOM 4786 N N . ALA C 3 86 ? 251.642 273.589 125.263 1.00 201.59 117 ALA C N 1
ATOM 4787 C CA . ALA C 3 86 ? 252.312 274.883 125.341 1.00 201.83 117 ALA C CA 1
ATOM 4788 C C . ALA C 3 86 ? 253.739 274.740 125.856 1.00 202.90 117 ALA C C 1
ATOM 4789 O O . ALA C 3 86 ? 254.652 275.414 125.365 1.00 202.92 117 ALA C O 1
ATOM 4791 N N . ALA C 3 87 ? 253.952 273.867 126.843 1.00 204.20 118 ALA C N 1
ATOM 4792 C CA . ALA C 3 87 ? 255.277 273.736 127.440 1.00 203.81 118 ALA C CA 1
ATOM 4793 C C . ALA C 3 87 ? 256.238 272.993 126.520 1.00 203.46 118 ALA C C 1
ATOM 4794 O O . ALA C 3 87 ? 257.419 273.348 126.432 1.00 203.22 118 ALA C O 1
ATOM 4796 N N . PHE C 3 88 ? 255.756 271.963 125.826 1.00 204.43 119 PHE C N 1
ATOM 4797 C CA . PHE C 3 88 ? 256.614 271.098 125.027 1.00 204.54 119 PHE C CA 1
ATOM 4798 C C . PHE C 3 88 ? 256.668 271.487 123.557 1.00 205.69 119 PHE C C 1
ATOM 4799 O O . PHE C 3 88 ? 257.731 271.391 122.937 1.00 204.82 119 PHE C O 1
ATOM 4801 N N . ASP C 3 89 ? 255.551 271.926 122.979 1.00 221.67 120 ASP C N 1
ATOM 4802 C CA . ASP C 3 89 ? 255.464 272.236 121.552 1.00 222.07 120 ASP C CA 1
ATOM 4803 C C . ASP C 3 89 ? 254.876 273.629 121.378 1.00 222.61 120 ASP C C 1
ATOM 4804 O O . ASP C 3 89 ? 253.697 273.781 121.028 1.00 222.95 120 ASP C O 1
ATOM 4806 N N . PRO C 3 90 ? 255.670 274.674 121.625 1.00 231.63 121 PRO C N 1
ATOM 4807 C CA . PRO C 3 90 ? 255.167 276.037 121.385 1.00 231.63 121 PRO C CA 1
ATOM 4808 C C . PRO C 3 90 ? 254.776 276.288 119.940 1.00 232.47 121 PRO C C 1
ATOM 4809 O O . PRO C 3 90 ? 253.866 277.086 119.682 1.00 232.09 121 PRO C O 1
ATOM 4811 N N . GLU C 3 91 ? 255.439 275.631 118.987 1.00 238.95 122 GLU C N 1
ATOM 4812 C CA . GLU C 3 91 ? 255.119 275.794 117.575 1.00 238.61 122 GLU C CA 1
ATOM 4813 C C . GLU C 3 91 ? 253.837 275.082 117.165 1.00 238.67 122 GLU C C 1
ATOM 4814 O O . GLU C 3 91 ? 253.339 275.327 116.061 1.00 238.18 122 GLU C O 1
ATOM 4816 N N . GLY C 3 92 ? 253.294 274.214 118.016 1.00 242.97 123 GLY C N 1
ATOM 4817 C CA . GLY C 3 92 ? 252.076 273.504 117.677 1.00 242.60 123 GLY C CA 1
ATOM 4818 C C . GLY C 3 92 ? 252.256 272.394 116.665 1.00 243.29 123 GLY C C 1
ATOM 4819 O O . GLY C 3 92 ? 251.340 272.127 115.881 1.00 242.98 123 GLY C O 1
ATOM 4820 N N . HIS C 3 93 ? 253.418 271.737 116.660 1.00 247.30 124 HIS C N 1
ATOM 4821 C CA . HIS C 3 93 ? 253.666 270.660 115.709 1.00 246.57 124 HIS C CA 1
ATOM 4822 C C . HIS C 3 93 ? 252.812 269.430 115.984 1.00 246.62 124 HIS C C 1
ATOM 4823 O O . HIS C 3 93 ? 252.583 268.634 115.067 1.00 245.95 124 HIS C O 1
ATOM 4825 N N . GLY C 3 94 ? 252.337 269.255 117.216 1.00 243.88 125 GLY C N 1
ATOM 4826 C CA . GLY C 3 94 ? 251.506 268.123 117.564 1.00 242.93 125 GLY C CA 1
ATOM 4827 C C . GLY C 3 94 ? 252.249 266.887 118.021 1.00 242.99 125 GLY C C 1
ATOM 4828 O O . GLY C 3 94 ? 251.602 265.898 118.390 1.00 242.48 125 GLY C O 1
ATOM 4829 N N . LYS C 3 95 ? 253.578 266.906 118.012 1.00 241.11 126 LYS C N 1
ATOM 4830 C CA . LYS C 3 95 ? 254.391 265.778 118.446 1.00 240.37 126 LYS C CA 1
ATOM 4831 C C . LYS C 3 95 ? 255.120 266.151 119.728 1.00 240.54 126 LYS C C 1
ATOM 4832 O O . LYS C 3 95 ? 255.696 267.240 119.825 1.00 240.31 126 LYS C O 1
ATOM 4834 N N . ILE C 3 96 ? 255.095 265.249 120.706 1.00 239.32 127 ILE C N 1
ATOM 4835 C CA . ILE C 3 96 ? 255.686 265.485 122.018 1.00 239.30 127 ILE C CA 1
ATOM 4836 C C . ILE C 3 96 ? 256.787 264.460 122.243 1.00 239.77 127 ILE C C 1
ATOM 4837 O O . ILE C 3 96 ? 256.580 263.260 122.027 1.00 239.58 127 ILE C O 1
ATOM 4839 N N . SER C 3 97 ? 257.957 264.934 122.664 1.00 244.50 128 SER C N 1
ATOM 4840 C CA . SER C 3 97 ? 259.065 264.039 122.959 1.00 244.19 128 SER C CA 1
ATOM 4841 C C . SER C 3 97 ? 258.791 263.247 124.233 1.00 244.64 128 SER C C 1
ATOM 4842 O O . SER C 3 97 ? 258.138 263.726 125.163 1.00 244.97 128 SER C O 1
ATOM 4845 N N . VAL C 3 98 ? 259.301 262.014 124.265 1.00 243.03 129 VAL C N 1
ATOM 4846 C CA . VAL C 3 98 ? 259.080 261.150 125.420 1.00 242.96 129 VAL C CA 1
ATOM 4847 C C . VAL C 3 98 ? 259.856 261.656 126.630 1.00 243.24 129 VAL C C 1
ATOM 4848 O O . VAL C 3 98 ? 259.349 261.643 127.758 1.00 242.95 129 VAL C O 1
ATOM 4850 N N . PHE C 3 99 ? 261.099 262.101 126.420 1.00 242.47 130 PHE C N 1
ATOM 4851 C CA . PHE C 3 99 ? 261.919 262.560 127.538 1.00 241.47 130 PHE C CA 1
ATOM 4852 C C . PHE C 3 99 ? 261.328 263.804 128.190 1.00 242.01 130 PHE C C 1
ATOM 4853 O O . PHE C 3 99 ? 261.286 263.908 129.423 1.00 241.17 130 PHE C O 1
ATOM 4855 N N . ALA C 3 100 ? 260.871 264.761 127.379 1.00 244.03 131 ALA C N 1
ATOM 4856 C CA . ALA C 3 100 ? 260.271 265.972 127.931 1.00 243.35 131 ALA C CA 1
ATOM 4857 C C . ALA C 3 100 ? 258.997 265.653 128.701 1.00 243.38 131 ALA C C 1
ATOM 4858 O O . ALA C 3 100 ? 258.756 266.211 129.778 1.00 242.65 131 ALA C O 1
ATOM 4860 N N . VAL C 3 101 ? 258.169 264.754 128.163 1.00 240.92 132 VAL C N 1
ATOM 4861 C CA . VAL C 3 101 ? 256.941 264.365 128.849 1.00 240.34 132 VAL C CA 1
ATOM 4862 C C . VAL C 3 101 ? 257.263 263.689 130.175 1.00 239.94 132 VAL C C 1
ATOM 4863 O O . VAL C 3 101 ? 256.615 263.950 131.195 1.00 239.99 132 VAL C O 1
ATOM 4865 N N . LYS C 3 102 ? 258.263 262.804 130.180 1.00 231.27 133 LYS C N 1
ATOM 4866 C CA . LYS C 3 102 ? 258.647 262.128 131.415 1.00 230.58 133 LYS C CA 1
ATOM 4867 C C . LYS C 3 102 ? 259.159 263.120 132.452 1.00 229.82 133 LYS C C 1
ATOM 4868 O O . LYS C 3 102 ? 258.811 263.028 133.635 1.00 228.93 133 LYS C O 1
ATOM 4870 N N . MET C 3 103 ? 259.990 264.075 132.027 1.00 223.12 134 MET C N 1
ATOM 4871 C CA . MET C 3 103 ? 260.499 265.077 132.958 1.00 222.51 134 MET C CA 1
ATOM 4872 C C . MET C 3 103 ? 259.370 265.932 133.520 1.00 223.29 134 MET C C 1
ATOM 4873 O O . MET C 3 103 ? 259.337 266.219 134.723 1.00 222.44 134 MET C O 1
ATOM 4875 N N . ALA C 3 104 ? 258.434 266.347 132.662 1.00 224.95 135 ALA C N 1
ATOM 4876 C CA . ALA C 3 104 ? 257.309 267.151 133.125 1.00 225.10 135 ALA C CA 1
ATOM 4877 C C . ALA C 3 104 ? 256.439 266.372 134.102 1.00 225.15 135 ALA C C 1
ATOM 4878 O O . ALA C 3 104 ? 255.979 266.922 135.110 1.00 223.65 135 ALA C O 1
ATOM 4880 N N . LEU C 3 105 ? 256.196 265.091 133.817 1.00 221.19 136 LEU C N 1
ATOM 4881 C CA . LEU C 3 105 ? 255.404 264.269 134.725 1.00 220.02 136 LEU C CA 1
ATOM 4882 C C . LEU C 3 105 ? 256.106 264.096 136.064 1.00 219.08 136 LEU C C 1
ATOM 4883 O O . LEU C 3 105 ? 255.467 264.157 137.121 1.00 218.78 136 LEU C O 1
ATOM 4885 N N . ALA C 3 106 ? 257.423 263.879 136.041 1.00 210.72 137 ALA C N 1
ATOM 4886 C CA . ALA C 3 106 ? 258.171 263.751 137.286 1.00 210.21 137 ALA C CA 1
ATOM 4887 C C . ALA C 3 106 ? 258.118 265.040 138.094 1.00 210.03 137 ALA C C 1
ATOM 4888 O O . ALA C 3 106 ? 257.974 265.008 139.321 1.00 209.30 137 ALA C O 1
ATOM 4890 N N . THR C 3 107 ? 258.232 266.187 137.421 1.00 208.53 138 THR C N 1
ATOM 4891 C CA . THR C 3 107 ? 258.206 267.462 138.128 1.00 209.21 138 THR C CA 1
ATOM 4892 C C . THR C 3 107 ? 256.827 267.754 138.710 1.00 208.68 138 THR C C 1
ATOM 4893 O O . THR C 3 107 ? 256.713 268.184 139.863 1.00 208.35 138 THR C O 1
ATOM 4895 N N . LEU C 3 108 ? 255.768 267.524 137.931 1.00 205.27 139 LEU C N 1
ATOM 4896 C CA . LEU C 3 108 ? 254.427 267.908 138.353 1.00 206.12 139 LEU C CA 1
ATOM 4897 C C . LEU C 3 108 ? 253.787 266.907 139.306 1.00 206.68 139 LEU C C 1
ATOM 4898 O O . LEU C 3 108 ? 252.789 267.244 139.953 1.00 205.89 139 LEU C O 1
ATOM 4900 N N . CYS C 3 109 ? 254.326 265.696 139.409 1.00 204.16 140 CYS C N 1
ATOM 4901 C CA . CYS C 3 109 ? 253.751 264.689 140.290 1.00 203.23 140 CYS C CA 1
ATOM 4902 C C . CYS C 3 109 ? 254.088 265.009 141.740 1.00 203.46 140 CYS C C 1
ATOM 4903 O O . CYS C 3 109 ? 255.247 265.272 142.075 1.00 203.56 140 CYS C O 1
ATOM 4905 N N . GLY C 3 110 ? 253.071 264.986 142.600 1.00 196.21 141 GLY C N 1
ATOM 4906 C CA . GLY C 3 110 ? 253.287 265.209 144.011 1.00 194.97 141 GLY C CA 1
ATOM 4907 C C . GLY C 3 110 ? 253.821 263.978 144.716 1.00 194.74 141 GLY C C 1
ATOM 4908 O O . GLY C 3 110 ? 253.843 262.871 144.178 1.00 195.47 141 GLY C O 1
ATOM 4909 N N . GLY C 3 111 ? 254.261 264.185 145.957 1.00 190.78 142 GLY C N 1
ATOM 4910 C CA . GLY C 3 111 ? 254.802 263.129 146.778 1.00 191.36 142 GLY C CA 1
ATOM 4911 C C . GLY C 3 111 ? 256.069 263.584 147.466 1.00 192.22 142 GLY C C 1
ATOM 4912 O O . GLY C 3 111 ? 256.366 264.781 147.536 1.00 192.55 142 GLY C O 1
ATOM 4913 N N . LYS C 3 112 ? 256.819 262.614 147.982 1.00 188.34 143 LYS C N 1
ATOM 4914 C CA . LYS C 3 112 ? 258.062 262.917 148.676 1.00 187.52 143 LYS C CA 1
ATOM 4915 C C . LYS C 3 112 ? 259.098 263.470 147.707 1.00 189.48 143 LYS C C 1
ATOM 4916 O O . LYS C 3 112 ? 259.264 262.967 146.592 1.00 188.85 143 LYS C O 1
ATOM 4918 N N . ILE C 3 113 ? 259.798 264.520 148.141 1.00 189.22 144 ILE C N 1
ATOM 4919 C CA . ILE C 3 113 ? 260.832 265.120 147.304 1.00 188.81 144 ILE C CA 1
ATOM 4920 C C . ILE C 3 113 ? 262.016 264.174 147.154 1.00 188.50 144 ILE C C 1
ATOM 4921 O O . ILE C 3 113 ? 262.630 264.091 146.084 1.00 186.37 144 ILE C O 1
ATOM 4923 N N . MET C 3 114 ? 262.362 263.455 148.225 1.00 186.92 145 MET C N 1
ATOM 4924 C CA . MET C 3 114 ? 263.479 262.517 148.158 1.00 185.67 145 MET C CA 1
ATOM 4925 C C . MET C 3 114 ? 263.201 261.397 147.164 1.00 186.27 145 MET C C 1
ATOM 4926 O O . MET C 3 114 ? 264.092 260.992 146.409 1.00 184.98 145 MET C O 1
ATOM 4928 N N . ASP C 3 115 ? 261.970 260.879 147.154 1.00 193.98 146 ASP C N 1
ATOM 4929 C CA . ASP C 3 115 ? 261.617 259.832 146.201 1.00 194.22 146 ASP C CA 1
ATOM 4930 C C . ASP C 3 115 ? 261.705 260.338 144.767 1.00 194.23 146 ASP C C 1
ATOM 4931 O O . ASP C 3 115 ? 262.208 259.636 143.881 1.00 194.36 146 ASP C O 1
ATOM 4933 N N . LYS C 3 116 ? 261.216 261.556 144.519 1.00 192.52 147 LYS C N 1
ATOM 4934 C CA . LYS C 3 116 ? 261.300 262.126 143.178 1.00 192.95 147 LYS C CA 1
ATOM 4935 C C . LYS C 3 116 ? 262.750 262.324 142.757 1.00 194.01 147 LYS C C 1
ATOM 4936 O O . LYS C 3 116 ? 263.113 262.051 141.606 1.00 193.81 147 LYS C O 1
ATOM 4938 N N . LEU C 3 117 ? 263.593 262.800 143.676 1.00 198.38 148 LEU C N 1
ATOM 4939 C CA . LEU C 3 117 ? 265.007 262.976 143.365 1.00 199.35 148 LEU C CA 1
ATOM 4940 C C . LEU C 3 117 ? 265.674 261.642 143.057 1.00 199.51 148 LEU C C 1
ATOM 4941 O O . LEU C 3 117 ? 266.479 261.543 142.124 1.00 199.46 148 LEU C O 1
ATOM 4943 N N . ARG C 3 118 ? 265.356 260.606 143.836 1.00 195.57 149 ARG C N 1
ATOM 4944 C CA . ARG C 3 118 ? 265.923 259.286 143.580 1.00 194.92 149 ARG C CA 1
ATOM 4945 C C . ARG C 3 118 ? 265.481 258.751 142.224 1.00 195.47 149 ARG C C 1
ATOM 4946 O O . ARG C 3 118 ? 266.287 258.177 141.482 1.00 195.01 149 ARG C O 1
ATOM 4948 N N . TYR C 3 119 ? 264.202 258.929 141.884 1.00 198.06 150 TYR C N 1
ATOM 4949 C CA . TYR C 3 119 ? 263.713 258.481 140.585 1.00 197.66 150 TYR C CA 1
ATOM 4950 C C . TYR C 3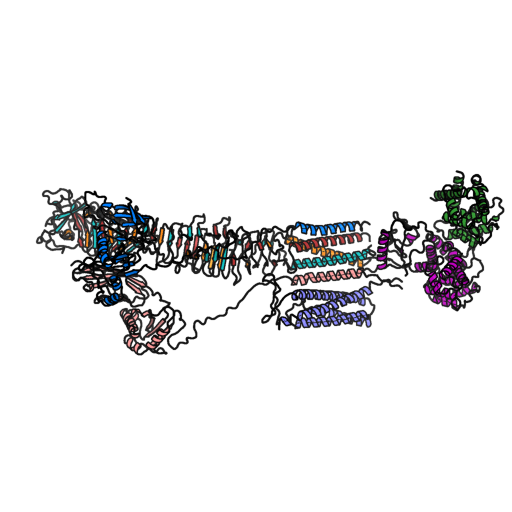 119 ? 264.400 259.230 139.449 1.00 198.63 150 TYR C C 1
ATOM 4951 O O . TYR C 3 119 ? 264.770 258.629 138.433 1.00 198.41 150 TYR C O 1
ATOM 4953 N N . ILE C 3 120 ? 264.576 260.544 139.605 1.00 203.87 151 ILE C N 1
ATOM 4954 C CA . ILE C 3 120 ? 265.244 261.335 138.575 1.00 204.14 151 ILE C CA 1
ATOM 4955 C C . ILE C 3 120 ? 266.689 260.887 138.411 1.00 204.72 151 ILE C C 1
ATOM 4956 O O . ILE C 3 120 ? 267.194 260.769 137.288 1.00 204.67 151 ILE C O 1
ATOM 4958 N N . PHE C 3 121 ? 267.381 260.639 139.526 1.00 208.66 152 PHE C N 1
ATOM 4959 C CA . PHE C 3 121 ? 268.761 260.173 139.453 1.00 208.94 152 PHE C CA 1
ATOM 4960 C C . PHE C 3 121 ? 268.849 258.810 138.779 1.00 209.19 152 PHE C C 1
ATOM 4961 O O . PHE C 3 121 ? 269.746 258.569 137.964 1.00 209.35 152 PHE C O 1
ATOM 4963 N N . SER C 3 122 ? 267.926 257.903 139.112 1.00 211.87 153 SER C N 1
ATOM 4964 C CA . SER C 3 122 ? 267.923 256.586 138.484 1.00 212.34 153 SER C CA 1
ATOM 4965 C C . SER C 3 122 ? 267.674 256.690 136.986 1.00 213.27 153 SER C C 1
ATOM 4966 O O . SER C 3 122 ? 268.318 255.994 136.192 1.00 213.08 153 SER C O 1
ATOM 4968 N N . MET C 3 123 ? 266.737 257.550 136.580 1.00 220.87 154 MET C N 1
ATOM 4969 C CA . MET C 3 123 ? 266.481 257.748 135.157 1.00 221.35 154 MET C CA 1
ATOM 4970 C C . MET C 3 123 ? 267.701 258.330 134.454 1.00 222.08 154 MET C C 1
ATOM 4971 O O . MET C 3 123 ? 268.054 257.904 133.348 1.00 221.67 154 MET C O 1
ATOM 4973 N N . ILE C 3 124 ? 268.358 259.308 135.081 1.00 228.46 155 ILE C N 1
ATOM 4974 C CA . ILE C 3 124 ? 269.552 259.905 134.492 1.00 227.83 155 ILE C CA 1
ATOM 4975 C C . ILE C 3 124 ? 270.697 258.902 134.470 1.00 228.34 155 ILE C C 1
ATOM 4976 O O . ILE C 3 124 ? 271.517 258.896 133.543 1.00 227.51 155 ILE C O 1
ATOM 4978 N N . SER C 3 125 ? 270.781 258.050 135.490 1.00 234.66 156 SER C N 1
ATOM 4979 C CA . SER C 3 125 ? 271.863 257.079 135.569 1.00 234.51 156 SER C CA 1
ATOM 4980 C C . SER C 3 125 ? 271.797 256.099 134.405 1.00 234.84 156 SER C C 1
ATOM 4981 O O . SER C 3 125 ? 270.718 255.663 133.995 1.00 234.47 156 SER C O 1
ATOM 4983 N N . ASP C 3 126 ? 272.966 255.755 133.872 1.00 245.19 157 ASP C N 1
ATOM 4984 C CA . ASP C 3 126 ? 273.067 254.812 132.768 1.00 244.73 157 ASP C CA 1
ATOM 4985 C C . ASP C 3 126 ? 272.989 253.386 133.309 1.00 245.72 157 ASP C C 1
ATOM 4986 O O . ASP C 3 126 ? 272.634 253.152 134.468 1.00 246.42 157 ASP C O 1
ATOM 4988 N N . SER C 3 127 ? 273.318 252.407 132.462 1.00 253.59 158 SER C N 1
ATOM 4989 C CA . SER C 3 127 ? 273.288 251.011 132.882 1.00 254.03 158 SER C CA 1
ATOM 4990 C C . SER C 3 127 ? 274.286 250.718 133.996 1.00 254.16 158 SER C C 1
ATOM 4991 O O . SER C 3 127 ? 274.119 249.729 134.718 1.00 253.75 158 SER C O 1
ATOM 4993 N N . SER C 3 128 ? 275.312 251.550 134.151 1.00 253.42 159 SER C N 1
ATOM 4994 C CA . SER C 3 128 ? 276.290 251.393 135.218 1.00 252.75 159 SER C CA 1
ATOM 4995 C C . SER C 3 128 ? 275.920 252.165 136.478 1.00 252.92 159 SER C C 1
ATOM 4996 O O . SER C 3 128 ? 276.698 252.166 137.437 1.00 252.69 159 SER C O 1
ATOM 4998 N N . GLY C 3 129 ? 274.761 252.819 136.499 1.00 247.99 160 GLY C N 1
ATOM 4999 C CA . GLY C 3 129 ? 274.344 253.584 137.655 1.00 247.06 160 GLY C CA 1
ATOM 5000 C C . GLY C 3 129 ? 274.945 254.966 137.762 1.00 246.76 160 GLY C C 1
ATOM 5001 O O . GLY C 3 129 ? 274.838 255.589 138.825 1.00 245.95 160 GLY C O 1
ATOM 5002 N N . VAL C 3 130 ? 275.570 255.468 136.701 1.00 245.23 161 VAL C N 1
ATOM 5003 C CA . VAL C 3 130 ? 276.202 256.782 136.694 1.00 245.11 161 VAL C CA 1
ATOM 5004 C C . VAL C 3 130 ? 275.399 257.696 135.781 1.00 245.42 161 VAL C C 1
ATOM 5005 O O . VAL C 3 130 ? 275.108 257.338 134.632 1.00 245.26 161 VAL C O 1
ATOM 5007 N N . MET C 3 131 ? 275.038 258.869 136.292 1.00 238.79 162 MET C N 1
ATOM 5008 C CA . MET C 3 131 ? 274.292 259.835 135.500 1.00 238.44 162 MET C CA 1
ATOM 5009 C C . MET C 3 131 ? 275.150 260.374 134.361 1.00 238.06 162 MET C C 1
ATOM 5010 O O . MET C 3 131 ? 276.378 260.452 134.457 1.00 237.77 162 MET C O 1
ATOM 5012 N N . VAL C 3 132 ? 274.486 260.746 133.270 1.00 226.14 163 VAL C N 1
ATOM 5013 C CA . VAL C 3 132 ? 275.148 261.270 132.082 1.00 225.31 163 VAL C CA 1
ATOM 5014 C C . VAL C 3 132 ? 275.107 262.789 132.134 1.00 225.63 163 VAL C C 1
ATOM 5015 O O . VAL C 3 132 ? 274.048 263.382 132.379 1.00 225.99 163 VAL C O 1
ATOM 5017 N N . TYR C 3 133 ? 276.263 263.421 131.912 1.00 220.18 164 TYR C N 1
ATOM 5018 C CA . TYR C 3 133 ? 276.317 264.879 131.895 1.00 219.83 164 TYR C CA 1
ATOM 5019 C C . TYR C 3 133 ? 275.463 265.445 130.768 1.00 220.59 164 TYR C C 1
ATOM 5020 O O . TYR C 3 133 ? 274.798 266.474 130.939 1.00 220.09 164 TYR C O 1
ATOM 5022 N N . GLY C 3 134 ? 275.476 264.791 129.605 1.00 220.35 165 GLY C N 1
ATOM 5023 C CA . GLY C 3 134 ? 274.595 265.207 128.527 1.00 219.52 165 GLY C CA 1
ATOM 5024 C C . GLY C 3 134 ? 273.131 265.076 128.897 1.00 220.28 165 GLY C C 1
ATOM 5025 O O . GLY C 3 134 ? 272.312 265.926 128.540 1.00 220.28 165 GLY C O 1
ATOM 5026 N N . ARG C 3 135 ? 272.781 264.009 129.619 1.00 222.64 166 ARG C N 1
ATOM 5027 C CA . ARG C 3 135 ? 271.411 263.858 130.097 1.00 222.50 166 ARG C CA 1
ATOM 5028 C C . ARG C 3 135 ? 271.040 264.975 131.064 1.00 222.98 166 ARG C C 1
ATOM 5029 O O . ARG C 3 135 ? 269.925 265.507 131.012 1.00 223.08 166 ARG C O 1
ATOM 5031 N N . TYR C 3 136 ? 271.963 265.343 131.957 1.00 218.63 167 TYR C N 1
ATOM 5032 C CA . TYR C 3 136 ? 271.701 266.442 132.881 1.00 217.06 167 TYR C CA 1
ATOM 5033 C C . TYR C 3 136 ? 271.515 267.757 132.135 1.00 217.63 167 TYR C C 1
ATOM 5034 O O . TYR C 3 136 ? 270.630 268.552 132.473 1.00 216.73 167 TYR C O 1
ATOM 5036 N N . ASP C 3 137 ? 272.342 268.005 131.118 1.00 222.80 168 ASP C N 1
ATOM 5037 C CA . ASP C 3 137 ? 272.198 269.222 130.326 1.00 222.35 168 ASP C CA 1
ATOM 5038 C C . ASP C 3 137 ? 270.870 269.240 129.579 1.00 223.45 168 ASP C C 1
ATOM 5039 O O . ASP C 3 137 ? 270.209 270.281 129.496 1.00 224.10 168 ASP C O 1
ATOM 5041 N N . GLN C 3 138 ? 270.466 268.095 129.024 1.00 223.62 169 GLN C N 1
ATOM 5042 C CA . GLN C 3 138 ? 269.180 268.016 128.339 1.00 222.61 169 GLN C CA 1
ATOM 5043 C C . GLN C 3 138 ? 268.028 268.264 129.304 1.00 223.49 169 GLN C C 1
ATOM 5044 O O . GLN C 3 138 ? 267.060 268.953 128.963 1.00 223.22 169 GLN C O 1
ATOM 5046 N N . PHE C 3 139 ? 268.113 267.705 130.513 1.00 227.96 170 PHE C N 1
ATOM 5047 C CA . PHE C 3 139 ? 267.077 267.941 131.513 1.00 227.87 170 PHE C CA 1
ATOM 5048 C C . PHE C 3 139 ? 267.016 269.411 131.906 1.00 227.77 170 PHE C C 1
ATOM 5049 O O . PHE C 3 139 ? 265.927 269.974 132.065 1.00 227.60 170 PHE C O 1
ATOM 5051 N N . LEU C 3 140 ? 268.178 270.048 132.071 1.00 228.94 171 LEU C N 1
ATOM 5052 C CA . LEU C 3 140 ? 268.201 271.470 132.397 1.00 228.51 171 LEU C CA 1
ATOM 5053 C C . LEU C 3 140 ? 267.594 272.302 131.275 1.00 229.75 171 LEU C C 1
ATOM 5054 O O . LEU C 3 140 ? 266.844 273.251 131.531 1.00 229.82 171 LEU C O 1
ATOM 5056 N N . ARG C 3 141 ? 267.906 271.959 130.023 1.00 236.06 172 ARG C N 1
ATOM 5057 C CA . ARG C 3 141 ? 267.332 272.681 128.892 1.00 235.43 172 ARG C CA 1
ATOM 5058 C C . ARG C 3 141 ? 265.821 272.499 128.829 1.00 235.82 172 ARG C C 1
ATOM 5059 O O . ARG C 3 141 ? 265.083 273.452 128.550 1.00 235.48 172 ARG C O 1
ATOM 5061 N N . GLU C 3 142 ? 265.341 271.278 129.078 1.00 241.48 173 GLU C N 1
ATOM 5062 C CA . GLU C 3 142 ? 263.902 271.035 129.086 1.00 241.49 173 GLU C CA 1
ATOM 5063 C C . GLU C 3 142 ? 263.218 271.815 130.203 1.00 242.32 173 GLU C C 1
ATOM 5064 O O . GLU C 3 142 ? 262.132 272.373 130.006 1.00 242.17 173 GLU C O 1
ATOM 5066 N N . VAL C 3 143 ? 263.840 271.861 131.383 1.00 246.25 174 VAL C N 1
ATOM 5067 C CA . VAL C 3 143 ? 263.279 272.623 132.495 1.00 245.70 174 VAL C CA 1
ATOM 5068 C C . VAL C 3 143 ? 263.230 274.106 132.152 1.00 246.73 174 VAL C C 1
ATOM 5069 O O . VAL C 3 143 ? 262.248 274.796 132.450 1.00 246.96 174 VAL C O 1
ATOM 5071 N N . LEU C 3 144 ? 264.294 274.620 131.530 1.00 256.82 175 LEU C N 1
ATOM 5072 C CA . LEU C 3 144 ? 264.314 276.023 131.129 1.00 256.86 175 LEU C CA 1
ATOM 5073 C C . LEU C 3 144 ? 263.230 276.319 130.100 1.00 256.64 175 LEU C C 1
ATOM 5074 O O . LEU C 3 144 ? 262.567 277.361 130.168 1.00 257.00 175 LEU C O 1
ATOM 5076 N N . LYS C 3 145 ? 263.041 275.417 129.135 1.00 251.07 176 LYS C N 1
ATOM 5077 C CA . LYS C 3 145 ? 261.982 275.599 128.148 1.00 250.80 176 LYS C CA 1
ATOM 5078 C C . LYS C 3 145 ? 260.611 275.594 128.811 1.00 251.54 176 LYS C C 1
ATOM 5079 O O . LYS C 3 145 ? 259.743 276.406 128.467 1.00 251.49 176 LYS C O 1
ATOM 5081 N N . LEU C 3 146 ? 260.396 274.681 129.755 1.00 261.67 177 LEU C N 1
ATOM 5082 C CA . LEU C 3 146 ? 259.153 274.687 130.519 1.00 262.00 177 LEU C CA 1
ATOM 5083 C C . LEU C 3 146 ? 258.958 275.976 131.305 1.00 263.21 177 LEU C C 1
ATOM 5084 O O . LEU C 3 146 ? 257.830 276.500 131.309 1.00 263.75 177 LEU C O 1
ATOM 5086 N N . PRO C 3 147 ? 259.971 276.527 131.979 1.00 277.57 178 PRO C N 1
ATOM 5087 C CA . PRO C 3 147 ? 259.760 277.779 132.725 1.00 277.46 178 PRO C CA 1
ATOM 5088 C C . PRO C 3 147 ? 259.390 278.960 131.846 1.00 278.60 178 PRO C C 1
ATOM 5089 O O . PRO C 3 147 ? 258.828 279.937 132.356 1.00 279.20 178 PRO C O 1
ATOM 5091 N N . THR C 3 148 ? 259.690 278.907 130.546 1.00 283.54 179 THR C N 1
ATOM 5092 C CA . THR C 3 148 ? 259.338 280.012 129.660 1.00 283.04 179 THR C CA 1
ATOM 5093 C C . THR C 3 148 ? 257.828 280.156 129.507 1.00 283.08 179 THR C C 1
ATOM 5094 O O . THR C 3 148 ? 257.334 281.265 129.274 1.00 282.93 179 THR C O 1
ATOM 5096 N N . ALA C 3 149 ? 257.084 279.055 129.633 1.00 284.23 180 ALA C N 1
ATOM 5097 C CA . ALA C 3 149 ? 255.633 279.112 129.495 1.00 283.94 180 ALA C CA 1
ATOM 5098 C C . ALA C 3 149 ? 254.960 279.801 130.675 1.00 284.45 180 ALA C C 1
ATOM 5099 O O . ALA C 3 149 ? 253.791 280.187 130.565 1.00 283.99 180 ALA C O 1
ATOM 5101 N N . VAL C 3 150 ? 255.663 279.965 131.794 1.00 296.14 181 VAL C N 1
ATOM 5102 C CA . VAL C 3 150 ? 255.094 280.597 132.979 1.00 295.96 181 VAL C CA 1
ATOM 5103 C C . VAL C 3 150 ? 255.476 282.071 133.000 1.00 296.43 181 VAL C C 1
ATOM 5104 O O . VAL C 3 150 ? 255.374 282.734 134.039 1.00 295.92 181 VAL C O 1
ATOM 5106 N N . PHE C 3 151 ? 255.925 282.586 131.853 1.00 303.40 182 PHE C N 1
ATOM 5107 C CA . PHE C 3 151 ? 256.336 283.984 131.707 1.00 302.99 182 PHE C CA 1
ATOM 5108 C C . PHE C 3 151 ? 257.462 284.347 132.670 1.00 302.79 182 PHE C C 1
ATOM 5109 O O . PHE C 3 151 ? 257.560 285.489 133.127 1.00 302.50 182 PHE C O 1
ATOM 5111 N N . GLU C 3 152 ? 258.323 283.376 132.987 1.00 302.11 183 GLU C N 1
ATOM 5112 C CA . GLU C 3 152 ? 259.453 283.602 133.878 1.00 301.63 183 GLU C CA 1
ATOM 5113 C C . GLU C 3 152 ? 260.725 282.969 133.328 1.00 301.81 183 GLU C C 1
ATOM 5114 O O . GLU C 3 152 ? 261.605 282.564 134.096 1.00 302.05 183 GLU C O 1
ATOM 5116 N N . GLY C 3 153 ? 260.837 282.873 131.996 1.00 304.77 184 GLY C N 1
ATOM 5117 C CA . GLY C 3 153 ? 261.989 282.277 131.362 1.00 304.59 184 GLY C CA 1
ATOM 5118 C C . GLY C 3 153 ? 263.299 282.994 131.595 1.00 305.01 184 GLY C C 1
ATOM 5119 O O . GLY C 3 153 ? 264.346 282.341 131.677 1.00 305.36 184 GLY C O 1
ATOM 5120 N N . PRO C 3 154 ? 263.306 284.327 131.691 1.00 304.52 185 PRO C N 1
ATOM 5121 C CA . PRO C 3 154 ? 264.583 285.026 131.923 1.00 304.27 185 PRO C CA 1
ATOM 5122 C C . PRO C 3 154 ? 265.270 284.622 133.216 1.00 304.54 185 PRO C C 1
ATOM 5123 O O . PRO C 3 154 ? 266.506 284.563 133.264 1.00 304.50 185 PRO C O 1
ATOM 5125 N N . SER C 3 155 ? 264.504 284.340 134.271 1.00 295.80 186 SER C N 1
ATOM 5126 C CA . SER C 3 155 ? 265.092 283.913 135.534 1.00 295.01 186 SER C CA 1
ATOM 5127 C C . SER C 3 155 ? 265.536 282.457 135.512 1.00 294.84 186 SER C C 1
ATOM 5128 O O . SER C 3 155 ? 266.338 282.056 136.362 1.00 293.76 186 SER C O 1
ATOM 5131 N N . PHE C 3 156 ? 265.036 281.665 134.568 1.00 303.51 187 PHE C N 1
ATOM 5132 C CA . PHE C 3 156 ? 265.364 280.248 134.446 1.00 303.09 187 PHE C CA 1
ATOM 5133 C C . PHE C 3 156 ? 265.688 279.906 132.998 1.00 303.16 187 PHE C C 1
ATOM 5134 O O . PHE C 3 156 ? 265.182 278.936 132.430 1.00 302.65 187 PHE C O 1
ATOM 5136 N N . GLY C 3 157 ? 266.541 280.717 132.378 1.00 312.37 188 GLY C N 1
ATOM 5137 C CA . GLY C 3 157 ? 266.898 280.507 130.992 1.00 312.21 188 GLY C CA 1
ATOM 5138 C C . GLY C 3 157 ? 267.776 279.286 130.792 1.00 312.57 188 GLY C C 1
ATOM 5139 O O . GLY C 3 157 ? 268.318 278.697 131.728 1.00 312.83 188 GLY C O 1
ATOM 5140 N N . TYR C 3 158 ? 267.913 278.900 129.525 1.00 321.27 189 TYR C N 1
ATOM 5141 C CA . TYR C 3 158 ? 268.698 277.727 129.155 1.00 321.37 189 TYR C CA 1
ATOM 5142 C C . TYR C 3 158 ? 270.174 278.105 129.117 1.00 321.85 189 TYR C C 1
ATOM 5143 O O . TYR C 3 158 ? 270.623 278.798 128.198 1.00 321.47 189 TYR C O 1
ATOM 5145 N N . THR C 3 159 ? 270.928 277.652 130.114 1.00 340.81 190 THR C N 1
ATOM 5146 C CA . THR C 3 159 ? 272.360 277.904 130.204 1.00 340.73 190 THR C CA 1
ATOM 5147 C C . THR C 3 159 ? 273.092 276.576 130.327 1.00 340.98 190 THR C C 1
ATOM 5148 O O . THR C 3 159 ? 272.771 275.765 131.202 1.00 341.15 190 THR C O 1
ATOM 5150 N N . GLU C 3 160 ? 274.074 276.359 129.449 1.00 347.56 191 GLU C N 1
ATOM 5151 C CA . GLU C 3 160 ? 274.840 275.118 129.494 1.00 347.47 191 GLU C CA 1
ATOM 5152 C C . GLU C 3 160 ? 275.722 275.046 130.734 1.00 347.91 191 GLU C C 1
ATOM 5153 O O . GLU C 3 160 ? 275.991 273.949 131.238 1.00 347.99 191 GLU C O 1
ATOM 5155 N N . GLN C 3 161 ? 276.177 276.193 131.238 1.00 354.49 192 GLN C N 1
ATOM 5156 C CA . GLN C 3 161 ? 277.027 276.225 132.421 1.00 354.51 192 GLN C CA 1
ATOM 5157 C C . GLN C 3 161 ? 276.263 275.970 133.713 1.00 354.82 192 GLN C C 1
ATOM 5158 O O . GLN C 3 161 ? 276.899 275.760 134.753 1.00 355.19 192 GLN C O 1
ATOM 5160 N N . SER C 3 162 ? 274.928 275.974 133.672 1.00 355.55 193 SER C N 1
ATOM 5161 C CA . SER C 3 162 ? 274.146 275.765 134.887 1.00 355.29 193 SER C CA 1
ATOM 5162 C C . SER C 3 162 ? 274.459 274.415 135.518 1.00 355.62 193 SER C C 1
ATOM 5163 O O . SER C 3 162 ? 274.612 274.315 136.742 1.00 355.69 193 SER C O 1
ATOM 5165 N N . ALA C 3 163 ? 274.569 273.367 134.698 1.00 356.56 194 ALA C N 1
ATOM 5166 C CA . ALA C 3 163 ? 274.989 272.069 135.214 1.00 356.23 194 ALA C CA 1
ATOM 5167 C C . ALA C 3 163 ? 276.372 272.158 135.844 1.00 356.62 194 ALA C C 1
ATOM 5168 O O . ALA C 3 163 ? 276.621 271.565 136.900 1.00 356.98 194 ALA C O 1
ATOM 5170 N N . ARG C 3 164 ? 277.283 272.905 135.213 1.00 356.87 195 ARG C N 1
ATOM 5171 C CA . ARG C 3 164 ? 278.593 273.134 135.812 1.00 356.49 195 ARG C CA 1
ATOM 5172 C C . ARG C 3 164 ? 278.474 273.862 137.143 1.00 356.47 195 ARG C C 1
ATOM 5173 O O . ARG C 3 164 ? 279.308 273.667 138.035 1.00 356.41 195 ARG C O 1
ATOM 5175 N N . SER C 3 165 ? 277.448 274.703 137.297 1.00 350.48 196 SER C N 1
ATOM 5176 C CA . SER C 3 165 ? 277.207 275.351 138.579 1.00 349.73 196 SER C CA 1
ATOM 5177 C C . SER C 3 165 ? 276.656 274.383 139.616 1.00 349.56 196 SER C C 1
ATOM 5178 O O . SER C 3 165 ? 276.792 274.637 140.817 1.00 349.16 196 SER C O 1
ATOM 5180 N N . CYS C 3 166 ? 276.040 273.282 139.181 1.00 346.46 197 CYS C N 1
ATOM 5181 C CA . CYS C 3 166 ? 275.490 272.311 140.121 1.00 346.00 197 CYS C CA 1
ATOM 5182 C C . CYS C 3 166 ? 276.567 271.352 140.617 1.00 345.90 197 CYS C C 1
ATOM 5183 O O . CYS C 3 166 ? 276.841 271.275 141.819 1.00 345.65 197 CYS C O 1
ATOM 5185 N N . PHE C 3 167 ? 277.188 270.612 139.701 1.00 346.83 198 PHE C N 1
ATOM 5186 C CA . PHE C 3 167 ? 278.213 269.642 140.052 1.00 346.58 198 PHE C CA 1
ATOM 5187 C C . PHE C 3 167 ? 279.363 269.742 139.062 1.00 346.98 198 PHE C C 1
ATOM 5188 O O . PHE C 3 167 ? 279.201 270.212 137.933 1.00 347.65 198 PHE C O 1
ATOM 5190 N N . SER C 3 168 ? 280.535 269.293 139.503 1.00 340.20 199 SER C N 1
ATOM 5191 C CA . SER C 3 168 ? 281.716 269.313 138.652 1.00 340.16 199 SER C CA 1
ATOM 5192 C C . SER C 3 168 ? 281.556 268.342 137.489 1.00 340.29 199 SER C C 1
ATOM 5193 O O . SER C 3 168 ? 281.040 267.232 137.650 1.00 340.38 199 SER C O 1
ATOM 5195 N N . GLN C 3 169 ? 282.005 268.770 136.306 1.00 336.67 200 GLN C N 1
ATOM 5196 C CA . GLN C 3 169 ? 281.899 267.922 135.124 1.00 336.24 200 GLN C CA 1
ATOM 5197 C C . GLN C 3 169 ? 282.824 266.714 135.209 1.00 336.25 200 GLN C C 1
ATOM 5198 O O . GLN C 3 169 ? 282.537 265.673 134.607 1.00 336.08 200 GLN C O 1
ATOM 5200 N N . GLN C 3 170 ? 283.927 266.830 135.943 1.00 332.77 201 GLN C N 1
ATOM 5201 C CA . GLN C 3 170 ? 284.889 265.746 136.085 1.00 332.49 201 GLN C CA 1
ATOM 5202 C C . GLN C 3 170 ? 284.621 264.868 137.300 1.00 332.41 201 GLN C C 1
ATOM 5203 O O . GLN C 3 170 ? 285.413 263.961 137.577 1.00 332.45 201 GLN C O 1
ATOM 5205 N N . LYS C 3 171 ? 283.535 265.111 138.027 1.00 323.96 202 LYS C N 1
ATOM 5206 C CA . LYS C 3 171 ? 283.190 264.346 139.217 1.00 323.53 202 LYS C CA 1
ATOM 5207 C C . LYS C 3 171 ? 281.935 263.529 138.947 1.00 323.33 202 LYS C C 1
ATOM 5208 O O . LYS C 3 171 ? 280.955 264.049 138.402 1.00 323.56 202 LYS C O 1
ATOM 5210 N N . LYS C 3 172 ? 281.970 262.254 139.325 1.00 306.68 203 LYS C N 1
ATOM 5211 C CA . LYS C 3 172 ? 280.822 261.381 139.132 1.00 306.19 203 LYS C CA 1
ATOM 5212 C C . LYS C 3 172 ? 279.669 261.803 140.035 1.00 306.25 203 LYS C C 1
ATOM 5213 O O . LYS C 3 172 ? 279.867 262.298 141.148 1.00 306.40 203 LYS C O 1
ATOM 5215 N N . VAL C 3 173 ? 278.451 261.603 139.542 1.00 292.23 204 VAL C N 1
ATOM 5216 C CA . VAL C 3 173 ? 277.237 261.970 140.262 1.00 291.97 204 VAL C CA 1
ATOM 5217 C C . VAL C 3 173 ? 276.611 260.702 140.822 1.00 291.96 204 VAL C C 1
ATOM 5218 O O . VAL C 3 173 ? 276.203 259.812 140.065 1.00 291.64 204 VAL C O 1
ATOM 5220 N N . THR C 3 174 ? 276.535 260.617 142.145 1.00 279.94 205 THR C N 1
ATOM 5221 C CA . THR C 3 174 ? 275.926 259.493 142.838 1.00 279.40 205 THR C CA 1
ATOM 5222 C C . THR C 3 174 ? 274.612 259.927 143.472 1.00 279.34 205 THR C C 1
ATOM 5223 O O . THR C 3 174 ? 274.305 261.117 143.574 1.00 279.42 205 THR C O 1
ATOM 5225 N N . LEU C 3 175 ? 273.827 258.933 143.896 1.00 277.13 206 LEU C N 1
ATOM 5226 C CA . LEU C 3 175 ? 272.540 259.227 144.518 1.00 277.39 206 LEU C CA 1
ATOM 5227 C C . LEU C 3 175 ? 272.717 260.022 145.806 1.00 278.02 206 LEU C C 1
ATOM 5228 O O . LEU C 3 175 ? 272.004 261.005 146.040 1.00 278.39 206 LEU C O 1
ATOM 5230 N N . ASN C 3 176 ? 273.668 259.616 146.650 1.00 275.40 207 ASN C N 1
ATOM 5231 C CA . ASN C 3 176 ? 273.915 260.347 147.888 1.00 274.92 207 ASN C CA 1
ATOM 5232 C C . ASN C 3 176 ? 274.420 261.756 147.606 1.00 275.13 207 ASN C C 1
ATOM 5233 O O . ASN C 3 176 ? 273.964 262.724 148.227 1.00 274.85 207 ASN C O 1
ATOM 5235 N N . GLY C 3 177 ? 275.358 261.892 146.667 1.00 277.39 208 GLY C N 1
ATOM 5236 C CA . GLY C 3 177 ? 275.860 263.213 146.325 1.00 277.11 208 GLY C CA 1
ATOM 5237 C C . GLY C 3 177 ? 274.795 264.100 145.713 1.00 277.57 208 GLY C C 1
ATOM 5238 O O . GLY C 3 177 ? 274.708 265.290 146.028 1.00 277.58 208 GLY C O 1
ATOM 5239 N N . PHE C 3 178 ? 273.967 263.534 144.831 1.00 282.08 209 PHE C N 1
ATOM 5240 C CA . PHE C 3 178 ? 272.882 264.305 144.236 1.00 282.19 209 PHE C CA 1
ATOM 5241 C C . PHE C 3 178 ? 271.881 264.754 145.293 1.00 282.81 209 PHE C C 1
ATOM 5242 O O . PHE C 3 178 ? 271.417 265.900 145.271 1.00 282.76 209 PHE C O 1
ATOM 5244 N N . LEU C 3 179 ? 271.534 263.863 146.226 1.00 286.31 210 LEU C N 1
ATOM 5245 C CA . LEU C 3 179 ? 270.608 264.233 147.291 1.00 285.99 210 LEU C CA 1
ATOM 5246 C C . LEU C 3 179 ? 271.197 265.320 148.180 1.00 286.18 210 LEU C C 1
ATOM 5247 O O . LEU C 3 179 ? 270.495 266.262 148.570 1.00 286.52 210 LEU C O 1
ATOM 5249 N N . ASP C 3 180 ? 272.486 265.208 148.510 1.00 286.30 211 ASP C N 1
ATOM 5250 C CA . ASP C 3 180 ? 273.133 266.231 149.325 1.00 286.16 211 ASP C CA 1
ATOM 5251 C C . ASP C 3 180 ? 273.156 267.574 148.608 1.00 286.67 211 ASP C C 1
ATOM 5252 O O . ASP C 3 180 ? 272.917 268.619 149.225 1.00 286.76 211 ASP C O 1
ATOM 5254 N N . THR C 3 181 ? 273.446 267.568 147.305 1.00 290.60 212 THR C N 1
ATOM 5255 C CA . THR C 3 181 ? 273.466 268.814 146.545 1.00 290.40 212 THR C CA 1
ATOM 5256 C C . THR C 3 181 ? 272.076 269.432 146.453 1.00 290.83 212 THR C C 1
ATOM 5257 O O . THR C 3 181 ? 271.926 270.654 146.572 1.00 290.95 212 THR C O 1
ATOM 5259 N N . LEU C 3 182 ? 271.049 268.607 146.239 1.00 294.25 213 LEU C N 1
ATOM 5260 C CA . LEU C 3 182 ? 269.697 269.134 146.087 1.00 294.16 213 LEU C CA 1
ATOM 5261 C C . LEU C 3 182 ? 269.150 269.666 147.406 1.00 293.98 213 LEU C C 1
ATOM 5262 O O . LEU C 3 182 ? 268.503 270.719 147.435 1.00 293.56 213 LEU C O 1
ATOM 5264 N N . MET C 3 183 ? 269.398 268.957 148.506 1.00 292.24 214 MET C N 1
ATOM 5265 C CA . MET C 3 183 ? 268.863 269.337 149.806 1.00 291.76 214 MET C CA 1
ATOM 5266 C C . MET C 3 183 ? 269.718 270.369 150.529 1.00 292.18 214 MET C C 1
ATOM 5267 O O . MET C 3 183 ? 269.314 270.847 151.595 1.00 292.06 214 MET C O 1
ATOM 5269 N N . SER C 3 184 ? 270.878 270.724 149.984 1.00 294.59 215 SER C N 1
ATOM 5270 C CA . SER C 3 184 ? 271.750 271.689 150.637 1.00 294.50 215 SER C CA 1
ATOM 5271 C C . SER C 3 184 ? 271.139 273.085 150.604 1.00 294.43 215 SER C C 1
ATOM 5272 O O . SER C 3 184 ? 270.396 273.443 149.686 1.00 294.51 215 SER C O 1
ATOM 5274 N N . ASP C 3 185 ? 271.452 273.873 151.634 1.00 290.50 216 ASP C N 1
ATOM 5275 C CA . ASP C 3 185 ? 271.018 275.268 151.656 1.00 289.95 216 ASP C CA 1
ATOM 5276 C C . ASP C 3 185 ? 271.577 276.055 150.481 1.00 290.22 216 ASP C C 1
ATOM 5277 O O . ASP C 3 185 ? 270.816 276.809 149.849 1.00 290.11 216 ASP C O 1
ATOM 5279 N N . PRO C 3 186 ? 272.856 275.943 150.136 1.00 289.46 217 PRO C N 1
ATOM 5280 C CA . PRO C 3 186 ? 273.362 276.611 148.934 1.00 289.13 217 PRO C CA 1
ATOM 5281 C C . PRO C 3 186 ? 273.085 275.772 147.700 1.00 289.25 217 PRO C C 1
ATOM 5282 O O . PRO C 3 186 ? 274.013 275.410 146.961 1.00 289.01 217 PRO C O 1
ATOM 5284 N N . PRO C 3 187 ? 271.824 275.439 147.449 1.00 292.88 218 PRO C N 1
ATOM 5285 C CA . PRO C 3 187 ? 271.490 274.584 146.307 1.00 292.96 218 PRO C CA 1
ATOM 5286 C C . PRO C 3 187 ? 271.710 275.313 144.994 1.00 292.78 218 PRO C C 1
ATOM 5287 O O . PRO C 3 187 ? 271.716 276.553 144.954 1.00 292.74 218 PRO C O 1
ATOM 5289 N N . PRO C 3 188 ? 271.896 274.578 143.895 1.00 291.36 219 PRO C N 1
ATOM 5290 C CA . PRO C 3 188 ? 272.057 275.237 142.592 1.00 290.88 219 PRO C CA 1
ATOM 5291 C C . PRO C 3 188 ? 270.747 275.820 142.089 1.00 291.28 219 PRO C C 1
ATOM 5292 O O . PRO C 3 188 ? 269.736 275.779 142.797 1.00 292.11 219 PRO C O 1
ATOM 5294 N N . GLN C 3 189 ? 270.752 276.365 140.870 1.00 286.71 220 GLN C N 1
ATOM 5295 C CA . GLN C 3 189 ? 269.558 277.023 140.345 1.00 286.61 220 GLN C CA 1
ATOM 5296 C C . GLN C 3 189 ? 268.385 276.053 140.254 1.00 287.29 220 GLN C C 1
ATOM 5297 O O . GLN C 3 189 ? 267.275 276.361 140.702 1.00 287.39 220 GLN C O 1
ATOM 5299 N N . CYS C 3 190 ? 268.616 274.868 139.683 1.00 286.93 221 CYS C N 1
ATOM 5300 C CA . CYS C 3 190 ? 267.543 273.885 139.566 1.00 286.46 221 CYS C CA 1
ATOM 5301 C C . CYS C 3 190 ? 267.103 273.377 140.933 1.00 286.95 221 CYS C C 1
ATOM 5302 O O . CYS C 3 190 ? 265.901 273.250 141.198 1.00 286.92 221 CYS C O 1
ATOM 5304 N N . LEU C 3 191 ? 268.061 273.080 141.814 1.00 289.33 222 LEU C N 1
ATOM 5305 C CA . LEU C 3 191 ? 267.717 272.591 143.145 1.00 288.91 222 LEU C CA 1
ATOM 5306 C C . LEU C 3 191 ? 266.984 273.654 143.955 1.00 289.27 222 LEU C C 1
ATOM 5307 O O . LEU C 3 191 ? 266.030 273.343 144.677 1.00 288.87 222 LEU C O 1
ATOM 5309 N N . VAL C 3 192 ? 267.420 274.912 143.856 1.00 291.62 223 VAL C N 1
ATOM 5310 C CA . VAL C 3 192 ? 266.734 275.992 144.560 1.00 291.04 223 VAL C CA 1
ATOM 5311 C C . VAL C 3 192 ? 265.325 276.177 144.013 1.00 291.29 223 VAL C C 1
ATOM 5312 O O . VAL C 3 192 ? 264.371 276.371 144.775 1.00 291.56 223 VAL C O 1
ATOM 5314 N N . TRP C 3 193 ? 265.172 276.128 142.686 1.00 289.01 224 TRP C N 1
ATOM 5315 C CA . TRP C 3 193 ? 263.847 276.267 142.090 1.00 288.53 224 TRP C CA 1
ATOM 5316 C C . TRP C 3 193 ? 262.921 275.145 142.542 1.00 288.86 224 TRP C C 1
ATOM 5317 O O . TRP C 3 193 ? 261.748 275.386 142.852 1.00 288.79 224 TRP C O 1
ATOM 5319 N N . LEU C 3 194 ? 263.427 273.912 142.578 1.00 289.69 225 LEU C N 1
ATOM 5320 C CA . LEU C 3 194 ? 262.632 272.806 143.108 1.00 289.50 225 LEU C CA 1
ATOM 5321 C C . LEU C 3 194 ? 262.266 273.017 144.569 1.00 289.59 225 LEU C C 1
ATOM 5322 O O . LEU C 3 194 ? 261.080 272.871 144.916 1.00 289.81 225 LEU C O 1
ATOM 5324 N N . PRO C 3 195 ? 263.203 273.340 145.466 1.00 288.06 226 PRO C N 1
ATOM 5325 C CA . PRO C 3 195 ? 262.800 273.649 146.848 1.00 287.59 226 PRO C CA 1
ATOM 5326 C C . PRO C 3 195 ? 261.869 274.845 146.946 1.00 288.09 226 PRO C C 1
ATOM 5327 O O . PRO C 3 195 ? 260.947 274.840 147.771 1.00 288.24 226 PRO C O 1
ATOM 5329 N N . LEU C 3 196 ? 262.078 275.870 146.115 1.00 289.71 227 LEU C N 1
ATOM 5330 C CA . LEU C 3 196 ? 261.185 277.024 146.128 1.00 289.45 227 LEU C CA 1
ATOM 5331 C C . LEU C 3 196 ? 259.781 276.639 145.681 1.00 289.70 227 LEU C C 1
ATOM 5332 O O . LEU C 3 196 ? 258.790 277.073 146.282 1.00 289.69 227 LEU C O 1
ATOM 5334 N N . LEU C 3 197 ? 259.676 275.824 144.629 1.00 288.27 228 LEU C N 1
ATOM 5335 C CA . LEU C 3 197 ? 258.368 275.364 144.177 1.00 287.75 228 LEU C CA 1
ATOM 5336 C C . LEU C 3 197 ? 257.688 274.513 145.241 1.00 288.37 228 LEU C C 1
ATOM 5337 O O . LEU C 3 197 ? 256.478 274.636 145.466 1.00 288.13 228 LEU C O 1
ATOM 5339 N N . HIS C 3 198 ? 258.451 273.642 145.907 1.00 291.27 229 HIS C N 1
ATOM 5340 C CA . HIS C 3 198 ? 257.878 272.820 146.968 1.00 290.65 229 HIS C CA 1
ATOM 5341 C C . HIS C 3 198 ? 257.375 273.679 148.122 1.00 291.11 229 HIS C C 1
ATOM 5342 O O . HIS C 3 198 ? 256.286 273.438 148.656 1.00 291.54 229 HIS C O 1
ATOM 5344 N N . ARG C 3 199 ? 258.155 274.688 148.519 1.00 288.79 230 ARG C N 1
ATOM 5345 C CA . ARG C 3 199 ? 257.729 275.573 149.599 1.00 287.92 230 ARG C CA 1
ATOM 5346 C C . ARG C 3 199 ? 256.486 276.361 149.210 1.00 288.14 230 ARG C C 1
ATOM 5347 O O . ARG C 3 199 ? 255.572 276.536 150.025 1.00 287.87 230 ARG C O 1
ATOM 5349 N N . LEU C 3 200 ? 256.434 276.849 147.967 1.00 286.28 231 LEU C N 1
ATOM 5350 C CA . LEU C 3 200 ? 255.255 277.577 147.508 1.00 285.90 231 LEU C CA 1
ATOM 5351 C C . LEU C 3 200 ? 254.023 276.682 147.498 1.00 286.59 231 LEU C C 1
ATOM 5352 O O . LEU C 3 200 ? 252.935 277.105 147.909 1.00 286.66 231 LEU C O 1
ATOM 5354 N N . ALA C 3 201 ? 254.172 275.440 147.030 1.00 288.05 232 ALA C N 1
ATOM 5355 C CA . ALA C 3 201 ? 253.049 274.509 147.026 1.00 287.42 232 ALA C CA 1
ATOM 5356 C C . ALA C 3 201 ? 252.585 274.197 148.443 1.00 287.94 232 ALA C C 1
ATOM 5357 O O . ALA C 3 201 ? 251.379 274.121 148.706 1.00 287.79 232 ALA C O 1
ATOM 5359 N N . ASN C 3 202 ? 253.529 274.009 149.369 1.00 286.95 233 ASN C N 1
ATOM 5360 C CA . ASN C 3 202 ? 253.162 273.741 150.756 1.00 285.94 233 ASN C CA 1
ATOM 5361 C C . ASN C 3 202 ? 252.437 274.930 151.375 1.00 285.85 233 ASN C C 1
ATOM 5362 O O . ASN C 3 202 ? 251.464 274.755 152.118 1.00 286.17 233 ASN C O 1
ATOM 5364 N N . VAL C 3 203 ? 252.901 276.147 151.085 1.00 278.05 234 VAL C N 1
ATOM 5365 C CA . VAL C 3 203 ? 252.244 277.339 151.612 1.00 277.07 234 VAL C CA 1
ATOM 5366 C C . VAL C 3 203 ? 250.837 277.474 151.043 1.00 277.30 234 VAL C C 1
ATOM 5367 O O . VAL C 3 203 ? 249.888 277.795 151.768 1.00 276.84 234 VAL C O 1
ATOM 5369 N N . GLU C 3 204 ? 250.680 277.239 149.737 1.00 275.95 235 GLU C N 1
ATOM 5370 C CA . GLU C 3 204 ? 249.362 277.350 149.119 1.00 275.12 235 GLU C CA 1
ATOM 5371 C C . GLU C 3 204 ? 248.400 276.300 149.662 1.00 275.32 235 GLU C C 1
ATOM 5372 O O . GLU C 3 204 ? 247.235 276.605 149.942 1.00 274.64 235 GLU C O 1
ATOM 5374 N N . ASN C 3 205 ? 248.866 275.058 149.814 1.00 275.47 236 ASN C N 1
ATOM 5375 C CA . ASN C 3 205 ? 247.996 274.000 150.318 1.00 274.99 236 ASN C CA 1
ATOM 5376 C C . ASN C 3 205 ? 247.635 274.227 151.781 1.00 274.68 236 ASN C C 1
ATOM 5377 O O . ASN C 3 205 ? 246.492 273.987 152.188 1.00 273.97 236 ASN C O 1
ATOM 5379 N N . VAL C 3 206 ? 248.591 274.685 152.583 1.00 268.68 237 VAL C N 1
ATOM 5380 C CA . VAL C 3 206 ? 248.350 274.926 154.000 1.00 267.54 237 VAL C CA 1
ATOM 5381 C C . VAL C 3 206 ? 248.906 276.285 154.406 1.00 267.42 237 VAL C C 1
ATOM 5382 O O . VAL C 3 206 ? 248.707 276.735 155.535 1.00 266.97 237 VAL C O 1
ATOM 5384 N N . TYR D 4 1 ? 222.513 252.723 180.555 1.00 138.94 27 TYR D N 1
ATOM 5385 C CA . TYR D 4 1 ? 221.780 253.758 181.272 1.00 140.76 27 TYR D CA 1
ATOM 5386 C C . TYR D 4 1 ? 222.736 254.747 181.931 1.00 143.56 27 TYR D C 1
ATOM 5387 O O . TYR D 4 1 ? 223.802 254.364 182.411 1.00 145.10 27 TYR D O 1
ATOM 5396 N N . GLY D 4 2 ? 222.349 256.019 181.950 1.00 143.70 28 GLY D N 1
ATOM 5397 C CA . GLY D 4 2 ? 223.177 257.079 182.483 1.00 143.01 28 GLY D CA 1
ATOM 5398 C C . GLY D 4 2 ? 222.817 257.588 183.860 1.00 144.07 28 GLY D C 1
ATOM 5399 O O . GLY D 4 2 ? 223.538 258.435 184.396 1.00 140.93 28 GLY D O 1
ATOM 5400 N N . TRP D 4 3 ? 221.727 257.109 184.454 1.00 142.93 29 TRP D N 1
ATOM 5401 C CA . TRP D 4 3 ? 221.310 257.556 185.775 1.00 138.77 29 TRP D CA 1
ATOM 5402 C C . TRP D 4 3 ? 221.274 256.450 186.816 1.00 139.09 29 TRP D C 1
ATOM 5403 O O . TRP D 4 3 ? 221.516 256.728 187.992 1.00 141.51 29 TRP D O 1
ATOM 5414 N N . ARG D 4 4 ? 220.978 255.210 186.424 1.00 132.56 30 ARG D N 1
ATOM 5415 C CA . ARG D 4 4 ? 220.966 254.114 187.384 1.00 133.72 30 ARG D CA 1
ATOM 5416 C C . ARG D 4 4 ? 222.372 253.675 187.768 1.00 139.01 30 ARG D C 1
ATOM 5417 O O . ARG D 4 4 ? 222.574 253.152 188.870 1.00 140.16 30 ARG D O 1
ATOM 5425 N N . LYS D 4 5 ? 223.348 253.874 186.878 1.00 136.99 31 LYS D N 1
ATOM 5426 C CA . LYS D 4 5 ? 224.722 253.493 187.185 1.00 137.98 31 LYS D CA 1
ATOM 5427 C C . LYS D 4 5 ? 225.265 254.291 188.364 1.00 135.98 31 LYS D C 1
ATOM 5428 O O . LYS D 4 5 ? 225.948 253.739 189.238 1.00 136.31 31 LYS D O 1
ATOM 5434 N N . ARG D 4 6 ? 224.971 255.592 188.406 1.00 125.28 32 ARG D N 1
ATOM 5435 C CA . ARG D 4 6 ? 225.407 256.411 189.530 1.00 122.50 32 ARG D CA 1
ATOM 5436 C C . ARG D 4 6 ? 224.797 255.916 190.833 1.00 125.56 32 ARG D C 1
ATOM 5437 O O . ARG D 4 6 ? 225.484 255.830 191.858 1.00 132.30 32 ARG D O 1
ATOM 5445 N N . CYS D 4 7 ? 223.504 255.583 190.809 1.00 126.50 33 CYS D N 1
ATOM 5446 C CA . CYS D 4 7 ? 222.842 255.081 192.008 1.00 132.71 33 CYS D CA 1
ATOM 5447 C C . CYS D 4 7 ? 223.454 253.764 192.465 1.00 132.11 33 CYS D C 1
ATOM 5448 O O . CYS D 4 7 ? 223.680 253.560 193.664 1.00 132.55 33 CYS D O 1
ATOM 5451 N N . LEU D 4 8 ? 223.734 252.860 191.525 1.00 119.51 34 LEU D N 1
ATOM 5452 C CA . LEU D 4 8 ? 224.340 251.585 191.891 1.00 122.65 34 LEU D CA 1
ATOM 5453 C C . LEU D 4 8 ? 225.721 251.784 192.503 1.00 126.09 34 LEU D C 1
ATOM 5454 O O . LEU D 4 8 ? 226.052 251.166 193.523 1.00 132.73 34 LEU D O 1
ATOM 5459 N N . TYR D 4 9 ? 226.540 252.647 191.897 1.00 111.11 35 TYR D N 1
ATOM 5460 C CA . TYR D 4 9 ? 227.874 252.890 192.436 1.00 109.29 35 TYR D CA 1
ATOM 5461 C C . TYR D 4 9 ? 227.802 253.508 193.826 1.00 109.44 35 TYR D C 1
ATOM 5462 O O . TYR D 4 9 ? 228.545 253.109 194.734 1.00 111.13 35 TYR D O 1
ATOM 5471 N N . PHE D 4 10 ? 226.907 254.479 194.015 1.00 106.00 36 PHE D N 1
ATOM 5472 C CA . PHE D 4 10 ? 226.780 255.114 195.320 1.00 103.84 36 PHE D CA 1
ATOM 5473 C C . PHE D 4 10 ? 226.307 254.121 196.371 1.00 107.27 36 PHE D C 1
ATOM 5474 O O . PHE D 4 10 ? 226.787 254.137 197.511 1.00 114.37 36 PHE D O 1
ATOM 5482 N N . PHE D 4 11 ? 225.361 253.250 196.011 1.00 109.23 37 PHE D N 1
ATOM 5483 C CA . PHE D 4 11 ? 224.895 252.245 196.958 1.00 114.10 37 PHE D CA 1
ATOM 5484 C C . PHE D 4 11 ? 226.002 251.268 197.319 1.00 116.39 37 PHE D C 1
ATOM 5485 O O . PHE D 4 11 ? 226.123 250.866 198.480 1.00 121.43 37 PHE D O 1
ATOM 5493 N N . VAL D 4 12 ? 226.819 250.871 196.341 1.00 100.60 38 VAL D N 1
ATOM 5494 C CA . VAL D 4 12 ? 227.946 249.993 196.647 1.00 100.58 38 VAL D CA 1
ATOM 5495 C C . VAL D 4 12 ? 228.896 250.678 197.620 1.00 99.86 38 VAL D C 1
ATOM 5496 O O . VAL D 4 12 ? 229.343 250.078 198.608 1.00 100.61 38 VAL D O 1
ATOM 5500 N N . LEU D 4 13 ? 229.205 251.950 197.364 1.00 97.13 39 LEU D N 1
ATOM 5501 C CA . LEU D 4 13 ? 230.120 252.678 198.236 1.00 100.18 39 LEU D CA 1
ATOM 5502 C C . LEU D 4 13 ? 229.573 252.767 199.656 1.00 102.34 39 LEU D C 1
ATOM 5503 O O . LEU D 4 13 ? 230.301 252.543 200.631 1.00 103.46 39 LEU D O 1
ATOM 5508 N N . LEU D 4 14 ? 228.286 253.098 199.790 1.00 98.70 40 LEU D N 1
ATOM 5509 C CA . LEU D 4 14 ? 227.683 253.210 201.116 1.00 95.89 40 LEU D CA 1
ATOM 5510 C C . LEU D 4 14 ? 227.662 251.868 201.831 1.00 98.57 40 LEU D C 1
ATOM 5511 O O . LEU D 4 14 ? 227.966 251.788 203.029 1.00 98.24 40 LEU D O 1
ATOM 5516 N N . LEU D 4 15 ? 227.310 250.800 201.113 1.00 95.72 41 LEU D N 1
ATOM 5517 C CA . LEU D 4 15 ? 227.303 249.474 201.713 1.00 94.66 41 LEU D CA 1
ATOM 5518 C C . LEU D 4 15 ? 228.680 249.128 202.253 1.00 94.63 41 LEU D C 1
ATOM 5519 O O . LEU D 4 15 ? 228.820 248.664 203.392 1.00 103.23 41 LEU D O 1
ATOM 5524 N N . MET D 4 16 ? 229.718 249.385 201.461 1.00 88.94 42 MET D N 1
ATOM 5525 C CA . MET D 4 16 ? 231.054 248.984 201.880 1.00 97.90 42 MET D CA 1
ATOM 5526 C C . MET D 4 16 ? 231.577 249.854 203.022 1.00 95.80 42 MET D C 1
ATOM 5527 O O . MET D 4 16 ? 232.254 249.351 203.926 1.00 92.63 42 MET D O 1
ATOM 5532 N N . ILE D 4 17 ? 231.274 251.154 203.020 1.00 82.70 43 ILE D N 1
ATOM 5533 C CA . ILE D 4 17 ? 231.740 251.981 204.132 1.00 80.91 43 ILE D CA 1
ATOM 5534 C C . ILE D 4 17 ? 231.021 251.600 205.423 1.00 82.16 43 ILE D C 1
ATOM 5535 O O . ILE D 4 17 ? 231.631 251.573 206.503 1.00 83.00 43 ILE D O 1
ATOM 5540 N N . LEU D 4 18 ? 229.725 251.279 205.339 1.00 76.46 44 LEU D N 1
ATOM 5541 C CA . LEU D 4 18 ? 229.007 250.813 206.520 1.00 76.87 44 LEU D CA 1
ATOM 5542 C C . LEU D 4 18 ? 229.601 249.512 207.038 1.00 78.32 44 LEU D C 1
ATOM 5543 O O . LEU D 4 18 ? 229.774 249.333 208.251 1.00 87.56 44 LEU D O 1
ATOM 5548 N N . ILE D 4 19 ? 229.927 248.596 206.126 1.00 71.34 45 ILE D N 1
ATOM 5549 C CA . ILE D 4 19 ? 230.514 247.323 206.526 1.00 70.38 45 ILE D CA 1
ATOM 5550 C C . ILE D 4 19 ? 231.854 247.545 207.215 1.00 71.46 45 ILE D C 1
ATOM 5551 O O . ILE D 4 19 ? 232.153 246.914 208.234 1.00 75.03 45 ILE D O 1
ATOM 5556 N N . LEU D 4 20 ? 232.680 248.444 206.674 1.00 76.74 46 LEU D N 1
ATOM 5557 C CA . LEU D 4 20 ? 233.981 248.709 207.286 1.00 77.20 46 LEU D CA 1
ATOM 5558 C C . LEU D 4 20 ? 233.837 249.322 208.674 1.00 75.29 46 LEU D C 1
ATOM 5559 O O . LEU D 4 20 ? 234.572 248.955 209.600 1.00 77.94 46 LEU D O 1
ATOM 5564 N N . VAL D 4 21 ? 232.908 250.266 208.840 1.00 69.47 47 VAL D N 1
ATOM 5565 C CA . VAL D 4 21 ? 232.707 250.865 210.159 1.00 65.35 47 VAL D CA 1
ATOM 5566 C C . VAL D 4 21 ? 232.246 249.811 211.159 1.00 68.09 47 VAL D C 1
ATOM 5567 O O . VAL D 4 21 ? 232.739 249.748 212.296 1.00 74.92 47 VAL D O 1
ATOM 5571 N N . ASN D 4 22 ? 231.303 248.960 210.748 1.00 70.96 48 ASN D N 1
ATOM 5572 C CA . ASN D 4 22 ? 230.837 247.895 211.629 1.00 66.78 48 ASN D CA 1
ATOM 5573 C C . ASN D 4 22 ? 231.972 246.949 211.997 1.00 69.78 48 ASN D C 1
ATOM 5574 O O . ASN D 4 22 ? 232.086 246.521 213.152 1.00 72.89 48 ASN D O 1
ATOM 5579 N N . LEU D 4 23 ? 232.818 246.606 211.024 1.00 77.62 49 LEU D N 1
ATOM 5580 C CA . LEU D 4 23 ? 233.939 245.715 211.295 1.00 75.14 49 LEU D CA 1
ATOM 5581 C C . LEU D 4 23 ? 234.906 246.335 212.290 1.00 75.22 49 LEU D C 1
ATOM 5582 O O . LEU D 4 23 ? 235.397 245.653 213.196 1.00 87.34 49 LEU D O 1
ATOM 5587 N N . ALA D 4 24 ? 235.198 247.627 212.134 1.00 67.22 50 ALA D N 1
ATOM 5588 C CA . ALA D 4 24 ? 236.095 248.290 213.074 1.00 69.89 50 ALA D CA 1
ATOM 5589 C C . ALA D 4 24 ? 235.516 248.285 214.482 1.00 72.94 50 ALA D C 1
ATOM 5590 O O . ALA D 4 24 ? 236.230 248.011 215.456 1.00 80.03 50 ALA D O 1
ATOM 5592 N N . MET D 4 25 ? 234.218 248.570 214.612 1.00 73.94 51 MET D N 1
ATOM 5593 C CA . MET D 4 25 ? 233.610 248.574 215.940 1.00 69.25 51 MET D CA 1
ATOM 5594 C C . MET D 4 25 ? 233.631 247.183 216.567 1.00 71.51 51 MET D C 1
ATOM 5595 O O . MET D 4 25 ? 233.917 247.035 217.763 1.00 83.71 51 MET D O 1
ATOM 5600 N N . THR D 4 26 ? 233.337 246.148 215.777 1.00 67.77 52 THR D N 1
ATOM 5601 C CA . THR D 4 26 ? 233.364 244.788 216.311 1.00 67.81 52 THR D CA 1
ATOM 5602 C C . THR D 4 26 ? 234.775 244.380 216.724 1.00 68.61 52 THR D C 1
ATOM 5603 O O . THR D 4 26 ? 234.961 243.726 217.757 1.00 73.04 52 THR D O 1
ATOM 5607 N N . ILE D 4 27 ? 235.782 244.761 215.936 1.00 68.16 53 ILE D N 1
ATOM 5608 C CA . ILE D 4 27 ? 237.162 244.460 216.305 1.00 62.44 53 ILE D CA 1
ATOM 5609 C C . ILE D 4 27 ? 237.526 245.159 217.607 1.00 69.27 53 ILE D C 1
ATOM 5610 O O . ILE D 4 27 ? 238.218 244.594 218.462 1.00 77.61 53 ILE D O 1
ATOM 5615 N N . TRP D 4 28 ? 237.066 246.401 217.779 1.00 74.47 54 TRP D N 1
ATOM 5616 C CA . TRP D 4 28 ? 237.322 247.102 219.032 1.00 69.33 54 TRP D CA 1
ATOM 5617 C C . TRP D 4 28 ? 236.673 246.385 220.208 1.00 67.73 54 TRP D C 1
ATOM 5618 O O . TRP D 4 28 ? 237.274 246.271 221.282 1.00 71.92 54 TRP D O 1
ATOM 5629 N N . ILE D 4 29 ? 235.442 245.902 220.026 1.00 71.80 55 ILE D N 1
ATOM 5630 C CA . ILE D 4 29 ? 234.783 245.152 221.094 1.00 68.27 55 ILE D CA 1
ATOM 5631 C C . ILE D 4 29 ? 235.585 243.905 221.439 1.00 71.13 55 ILE D C 1
ATOM 5632 O O . ILE D 4 29 ? 235.792 243.586 222.615 1.00 75.77 55 ILE D O 1
ATOM 5637 N N . LEU D 4 30 ? 236.049 243.183 220.418 1.00 80.02 56 LEU D N 1
ATOM 5638 C CA . LEU D 4 30 ? 236.836 241.977 220.660 1.00 75.94 56 LEU D CA 1
ATOM 5639 C C . LEU D 4 30 ? 238.114 242.294 221.423 1.00 80.47 56 LEU D C 1
ATOM 5640 O O . LEU D 4 30 ? 238.489 241.568 222.350 1.00 84.77 56 LEU D O 1
ATOM 5645 N N . LYS D 4 31 ? 238.799 243.373 221.046 1.00 90.24 57 LYS D N 1
ATOM 5646 C CA . LYS D 4 31 ? 240.093 243.667 221.652 1.00 89.72 57 LYS D CA 1
ATOM 5647 C C . LYS D 4 31 ? 239.940 244.166 223.084 1.00 90.33 57 LYS D C 1
ATOM 5648 O O . LYS D 4 31 ? 240.665 243.727 223.983 1.00 92.60 57 LYS D O 1
ATOM 5654 N N . VAL D 4 32 ? 238.997 245.082 223.320 1.00 94.69 58 VAL D N 1
ATOM 5655 C CA . VAL D 4 32 ? 238.899 245.709 224.633 1.00 91.47 58 VAL D CA 1
ATOM 5656 C C . VAL D 4 32 ? 238.327 244.764 225.680 1.00 90.69 58 VAL D C 1
ATOM 5657 O O . VAL D 4 32 ? 238.479 245.014 226.880 1.00 95.41 58 VAL D O 1
ATOM 5661 N N . MET D 4 33 ? 237.669 243.687 225.265 1.00 93.87 59 MET D N 1
ATOM 5662 C CA . MET D 4 33 ? 237.076 242.737 226.194 1.00 93.54 59 MET D CA 1
ATOM 5663 C C . MET D 4 33 ? 237.967 241.534 226.460 1.00 93.60 59 MET D C 1
ATOM 5664 O O . MET D 4 33 ? 237.553 240.624 227.183 1.00 96.46 59 MET D O 1
ATOM 5669 N N . ASN D 4 34 ? 239.176 241.511 225.899 1.00 101.88 60 ASN D N 1
ATOM 5670 C CA . ASN D 4 34 ? 240.096 240.385 226.049 1.00 108.73 60 ASN D CA 1
ATOM 5671 C C . ASN D 4 34 ? 239.431 239.072 225.647 1.00 107.64 60 ASN D C 1
ATOM 5672 O O . ASN D 4 34 ? 239.566 238.048 226.319 1.00 108.36 60 ASN D O 1
ATOM 5677 N N . PHE D 4 35 ? 238.694 239.108 224.542 1.00 98.61 61 PHE D N 1
ATOM 5678 C CA . PHE D 4 35 ? 238.032 237.910 224.048 1.00 95.85 61 PHE D CA 1
ATOM 5679 C C . PHE D 4 35 ? 239.060 236.894 223.576 1.00 95.09 61 PHE D C 1
ATOM 5680 O O . PHE D 4 35 ? 240.099 237.250 223.014 1.00 95.31 61 PHE D O 1
ATOM 5688 N N . THR D 4 36 ? 238.764 235.619 223.808 1.00 111.47 62 THR D N 1
ATOM 5689 C CA . THR D 4 36 ? 239.648 234.540 223.399 1.00 116.30 62 THR D CA 1
ATOM 5690 C C . THR D 4 36 ? 238.798 233.351 222.976 1.00 114.59 62 THR D C 1
ATOM 5691 O O . THR D 4 36 ? 237.566 233.418 222.958 1.00 115.92 62 THR D O 1
ATOM 5695 N N . ILE D 4 37 ? 239.472 232.253 222.632 1.00 117.32 63 ILE D N 1
ATOM 5696 C CA . ILE D 4 37 ? 238.767 231.051 222.203 1.00 114.97 63 ILE D CA 1
ATOM 5697 C C . ILE D 4 37 ? 237.865 230.537 223.316 1.00 116.49 63 ILE D C 1
ATOM 5698 O O . ILE D 4 37 ? 236.709 230.167 223.079 1.00 117.78 63 ILE D O 1
ATOM 5703 N N . ASP D 4 38 ? 238.378 230.509 224.548 1.00 134.65 64 ASP D N 1
ATOM 5704 C CA . ASP D 4 38 ? 237.586 230.022 225.673 1.00 137.14 64 ASP D CA 1
ATOM 5705 C C . ASP D 4 38 ? 236.370 230.905 225.923 1.00 137.19 64 ASP D C 1
ATOM 5706 O O . ASP D 4 38 ? 235.269 230.400 226.173 1.00 138.01 64 ASP D O 1
ATOM 5711 N N . GLY D 4 39 ? 236.544 232.223 225.859 1.00 121.45 65 GLY D N 1
ATOM 5712 C CA . GLY D 4 39 ? 235.438 233.133 226.080 1.00 122.61 65 GLY D CA 1
ATOM 5713 C C . GLY D 4 39 ? 235.858 234.517 226.527 1.00 121.95 65 GLY D C 1
ATOM 5714 O O . GLY D 4 39 ? 236.805 235.094 225.985 1.00 121.49 65 GLY D O 1
ATOM 5715 N N . MET D 4 40 ? 235.159 235.059 227.524 1.00 111.88 66 MET D N 1
ATOM 5716 C CA . MET D 4 40 ? 235.425 236.403 228.023 1.00 108.03 66 MET D CA 1
ATOM 5717 C C . MET D 4 40 ? 236.591 236.429 228.999 1.00 112.46 66 MET D C 1
ATOM 5718 O O . MET D 4 40 ? 236.454 236.936 230.116 1.00 117.84 66 MET D O 1
ATOM 5723 N N . GLY D 4 41 ? 237.740 235.901 228.592 1.00 125.18 67 GLY D N 1
ATOM 5724 C CA . GLY D 4 41 ? 238.893 235.888 229.468 1.00 127.05 67 GLY D CA 1
ATOM 5725 C C . GLY D 4 41 ? 238.667 235.053 230.711 1.00 128.20 67 GLY D C 1
ATOM 5726 O O . GLY D 4 41 ? 238.641 233.821 230.643 1.00 128.59 67 GLY D O 1
ATOM 5727 N N . ASN D 4 42 ? 238.501 235.715 231.854 1.00 116.46 68 ASN D N 1
ATOM 5728 C CA . ASN D 4 42 ? 238.271 235.036 233.123 1.00 112.50 68 ASN D CA 1
ATOM 5729 C C . ASN D 4 42 ? 236.800 234.968 233.505 1.00 114.42 68 ASN D C 1
ATOM 5730 O O . ASN D 4 42 ? 236.363 233.969 234.083 1.00 121.30 68 ASN D O 1
ATOM 5735 N N . LEU D 4 43 ? 236.026 236.005 233.200 1.00 98.56 69 LEU D N 1
ATOM 5736 C CA . LEU D 4 43 ? 234.606 235.998 233.511 1.00 99.02 69 LEU D CA 1
ATOM 5737 C C . LEU D 4 43 ? 233.892 234.920 232.704 1.00 103.24 69 LEU D C 1
ATOM 5738 O O . LEU D 4 43 ? 234.267 234.611 231.571 1.00 107.28 69 LEU D O 1
ATOM 5743 N N . ARG D 4 44 ? 232.858 234.334 233.305 1.00 101.88 70 ARG D N 1
ATOM 5744 C CA . ARG D 4 44 ? 232.092 233.281 232.641 1.00 100.41 70 ARG D CA 1
ATOM 5745 C C . ARG D 4 44 ? 230.659 233.351 233.156 1.00 98.56 70 ARG D C 1
ATOM 5746 O O . ARG D 4 44 ? 230.371 232.878 234.258 1.00 105.72 70 ARG D O 1
ATOM 5754 N N . ILE D 4 45 ? 229.770 233.931 232.352 1.00 97.39 71 ILE D N 1
ATOM 5755 C CA . ILE D 4 45 ? 228.370 234.036 232.737 1.00 101.61 71 ILE D CA 1
ATOM 5756 C C . ILE D 4 45 ? 227.733 232.654 232.704 1.00 105.45 71 ILE D C 1
ATOM 5757 O O . ILE D 4 45 ? 227.836 231.930 231.706 1.00 104.40 71 ILE D O 1
ATOM 5762 N N . THR D 4 46 ? 227.073 232.282 233.795 1.00 111.67 72 THR D N 1
ATOM 5763 C CA . THR D 4 46 ? 226.425 230.987 233.915 1.00 109.17 72 THR D CA 1
ATOM 5764 C C . THR D 4 46 ? 224.945 231.176 234.225 1.00 107.83 72 THR D C 1
ATOM 5765 O O . THR D 4 46 ? 224.486 232.275 234.544 1.00 108.99 72 THR D O 1
ATOM 5769 N N . GLU D 4 47 ? 224.198 230.074 234.127 1.00 114.11 73 GLU D N 1
ATOM 5770 C CA . GLU D 4 47 ? 222.744 230.135 234.227 1.00 113.86 73 GLU D CA 1
ATOM 5771 C C . GLU D 4 47 ? 222.261 230.563 235.605 1.00 116.11 73 GLU D C 1
ATOM 5772 O O . GLU D 4 47 ? 221.108 230.986 235.736 1.00 116.31 73 GLU D O 1
ATOM 5778 N N . LYS D 4 48 ? 223.101 230.459 236.634 1.00 110.06 74 LYS D N 1
ATOM 5779 C CA . LYS D 4 48 ? 222.714 230.883 237.972 1.00 110.96 74 LYS D CA 1
ATOM 5780 C C . LYS D 4 48 ? 223.358 232.195 238.394 1.00 108.74 74 LYS D C 1
ATOM 5781 O O . LYS D 4 48 ? 222.886 232.816 239.352 1.00 107.42 74 LYS D O 1
ATOM 5787 N N . GLY D 4 49 ? 224.410 232.629 237.709 1.00 101.75 75 GLY D N 1
ATOM 5788 C CA . GLY D 4 49 ? 225.090 233.856 238.067 1.00 101.05 75 GLY D CA 1
ATOM 5789 C C . GLY D 4 49 ? 226.407 234.029 237.342 1.00 96.56 75 GLY D C 1
ATOM 5790 O O . GLY D 4 49 ? 226.470 233.911 236.116 1.00 94.46 75 GLY D O 1
ATOM 5791 N N . LEU D 4 50 ? 227.463 234.313 238.091 1.00 96.74 76 LEU D N 1
ATOM 5792 C CA . LEU D 4 50 ? 228.796 234.515 237.548 1.00 92.18 76 LEU D CA 1
ATOM 5793 C C . LEU D 4 50 ? 229.713 233.380 237.976 1.00 91.77 76 LEU D C 1
ATOM 5794 O O . LEU D 4 50 ? 229.365 232.543 238.811 1.00 96.52 76 LEU D O 1
ATOM 5799 N N . LYS D 4 51 ? 230.900 233.355 237.375 1.00 92.31 77 LYS D N 1
ATOM 5800 C CA . LYS D 4 51 ? 231.945 232.425 237.794 1.00 96.49 77 LYS D CA 1
ATOM 5801 C C . LYS D 4 51 ? 233.285 233.038 237.401 1.00 98.27 77 LYS D C 1
ATOM 5802 O O . LYS D 4 51 ? 233.724 232.891 236.258 1.00 102.32 77 LYS D O 1
ATOM 5808 N N . LEU D 4 52 ? 233.929 233.709 238.348 1.00 99.66 78 LEU D N 1
ATOM 5809 C CA . LEU D 4 52 ? 235.237 234.285 238.087 1.00 99.42 78 LEU D CA 1
ATOM 5810 C C . LEU D 4 52 ? 236.296 233.191 238.042 1.00 99.94 78 LEU D C 1
ATOM 5811 O O . LEU D 4 52 ? 236.133 232.113 238.617 1.00 106.57 78 LEU D O 1
ATOM 5816 N N . GLU D 4 53 ? 237.390 233.475 237.336 1.00 113.90 79 GLU D N 1
ATOM 5817 C CA . GLU D 4 53 ? 238.502 232.536 237.254 1.00 116.31 79 GLU D CA 1
ATOM 5818 C C . GLU D 4 53 ? 239.839 233.254 237.372 1.00 120.36 79 GLU D C 1
ATOM 5819 O O . GLU D 4 53 ? 240.841 232.808 236.804 1.00 124.09 79 GLU D O 1
ATOM 5825 N N . GLY D 4 54 ? 239.870 234.361 238.103 1.00 117.10 80 GLY D N 1
ATOM 5826 C CA . GLY D 4 54 ? 241.102 235.102 238.298 1.00 116.06 80 GLY D CA 1
ATOM 5827 C C . GLY D 4 54 ? 240.922 236.114 239.405 1.00 117.73 80 GLY D C 1
ATOM 5828 O O . GLY D 4 54 ? 239.829 236.287 239.950 1.00 123.32 80 GLY D O 1
ATOM 5829 N N . ASP D 4 55 ? 242.022 236.783 239.738 1.00 117.91 81 ASP D N 1
ATOM 5830 C CA . ASP D 4 55 ? 241.980 237.802 240.775 1.00 118.23 81 ASP D CA 1
ATOM 5831 C C . ASP D 4 55 ? 241.061 238.941 240.359 1.00 119.71 81 ASP D C 1
ATOM 5832 O O . ASP D 4 55 ? 241.023 239.336 239.191 1.00 123.46 81 ASP D O 1
ATOM 5837 N N . SER D 4 56 ? 240.311 239.467 241.322 1.00 93.80 82 SER D N 1
ATOM 5838 C CA . SER D 4 56 ? 239.393 240.571 241.084 1.00 93.24 82 SER D CA 1
ATOM 5839 C C . SER D 4 56 ? 239.624 241.642 242.135 1.00 91.57 82 SER D C 1
ATOM 5840 O O . SER D 4 56 ? 239.727 241.333 243.325 1.00 98.53 82 SER D O 1
ATOM 5843 N N . GLU D 4 57 ? 239.708 242.894 241.698 1.00 81.87 83 GLU D N 1
ATOM 5844 C CA . GLU D 4 57 ? 239.909 244.024 242.592 1.00 81.65 83 GLU D CA 1
ATOM 5845 C C . GLU D 4 57 ? 238.784 245.027 242.394 1.00 85.64 83 GLU D C 1
ATOM 5846 O O . GLU D 4 57 ? 238.514 245.445 241.264 1.00 93.10 83 GLU D O 1
ATOM 5852 N N . PHE D 4 58 ? 238.137 245.412 243.488 1.00 83.88 84 PHE D N 1
ATOM 5853 C CA . PHE D 4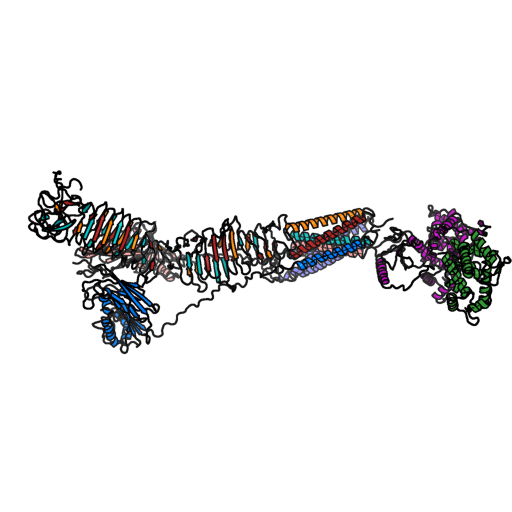 58 ? 237.042 246.371 243.458 1.00 83.50 84 PHE D CA 1
ATOM 5854 C C . PHE D 4 58 ? 237.558 247.720 243.939 1.00 87.18 84 PHE D C 1
ATOM 5855 O O . PHE D 4 58 ? 238.085 247.825 245.050 1.00 90.69 84 PHE D O 1
ATOM 5863 N N . LEU D 4 59 ? 237.405 248.744 243.110 1.00 91.69 85 LEU D N 1
ATOM 5864 C CA . LEU D 4 59 ? 237.798 250.094 243.480 1.00 89.68 85 LEU D CA 1
ATOM 5865 C C . LEU D 4 59 ? 236.651 250.895 244.074 1.00 91.36 85 LEU D C 1
ATOM 5866 O O . LEU D 4 59 ? 236.818 252.089 244.339 1.00 91.34 85 LEU D O 1
ATOM 5871 N N . GLN D 4 60 ? 235.499 250.274 244.283 1.00 92.48 86 GLN D N 1
ATOM 5872 C CA . GLN D 4 60 ? 234.310 250.940 244.784 1.00 93.14 86 GLN D CA 1
ATOM 5873 C C . GLN D 4 60 ? 233.662 250.053 245.834 1.00 92.95 86 GLN D C 1
ATOM 5874 O O . GLN D 4 60 ? 233.911 248.844 245.871 1.00 95.09 86 GLN D O 1
ATOM 5880 N N . PRO D 4 61 ? 232.835 250.629 246.717 1.00 81.73 87 PRO D N 1
ATOM 5881 C CA . PRO D 4 61 ? 232.206 249.822 247.771 1.00 81.00 87 PRO D CA 1
ATOM 5882 C C . PRO D 4 61 ? 231.375 248.672 247.231 1.00 84.19 87 PRO D C 1
ATOM 5883 O O . PRO D 4 61 ? 230.343 248.886 246.589 1.00 83.17 87 PRO D O 1
ATOM 5887 N N . LEU D 4 62 ? 231.815 247.449 247.500 1.00 83.35 88 LEU D N 1
ATOM 5888 C CA . LEU D 4 62 ? 231.062 246.268 247.111 1.00 74.26 88 LEU D CA 1
ATOM 5889 C C . LEU D 4 62 ? 229.767 246.174 247.909 1.00 80.13 88 LEU D C 1
ATOM 5890 O O . LEU D 4 62 ? 229.686 246.613 249.057 1.00 94.67 88 LEU D O 1
ATOM 5895 N N . TYR D 4 63 ? 228.745 245.598 247.288 1.00 82.36 89 TYR D N 1
ATOM 5896 C CA . TYR D 4 63 ? 227.482 245.314 247.951 1.00 79.81 89 TYR D CA 1
ATOM 5897 C C . TYR D 4 63 ? 227.222 243.818 247.903 1.00 82.91 89 TYR D C 1
ATOM 5898 O O . TYR D 4 63 ? 227.414 243.181 246.864 1.00 94.16 89 TYR D O 1
ATOM 5907 N N . ALA D 4 64 ? 226.786 243.259 249.026 1.00 86.35 90 ALA D N 1
ATOM 5908 C CA . ALA D 4 64 ? 226.535 241.830 249.099 1.00 89.67 90 ALA D CA 1
ATOM 5909 C C . ALA D 4 64 ? 225.422 241.571 250.099 1.00 98.20 90 ALA D C 1
ATOM 5910 O O . ALA D 4 64 ? 225.137 242.395 250.969 1.00 105.55 90 ALA D O 1
ATOM 5912 N N . LYS D 4 65 ? 224.792 240.407 249.960 1.00 95.70 91 LYS D N 1
ATOM 5913 C CA . LYS D 4 65 ? 223.718 239.996 250.850 1.00 93.87 91 LYS D CA 1
ATOM 5914 C C . LYS D 4 65 ? 224.115 238.880 251.800 1.00 94.09 91 LYS D C 1
ATOM 5915 O O . LYS D 4 65 ? 223.712 238.905 252.964 1.00 101.42 91 LYS D O 1
ATOM 5921 N N . GLU D 4 66 ? 224.907 237.916 251.341 1.00 82.97 92 GLU D N 1
ATOM 5922 C CA . GLU D 4 66 ? 225.309 236.795 252.184 1.00 87.95 92 GLU D CA 1
ATOM 5923 C C . GLU D 4 66 ? 226.571 236.189 251.599 1.00 89.70 92 GLU D C 1
ATOM 5924 O O . GLU D 4 66 ? 226.575 235.780 250.436 1.00 97.39 92 GLU D O 1
ATOM 5930 N N . ILE D 4 67 ? 227.633 236.131 252.393 1.00 66.78 93 ILE D N 1
ATOM 5931 C CA . ILE D 4 67 ? 228.904 235.563 251.956 1.00 62.47 93 ILE D CA 1
ATOM 5932 C C . ILE D 4 67 ? 228.994 234.181 252.590 1.00 69.50 93 ILE D C 1
ATOM 5933 O O . ILE D 4 67 ? 229.518 234.008 253.689 1.00 87.92 93 ILE D O 1
ATOM 5938 N N . LYS D 4 68 ? 228.486 233.180 251.883 1.00 80.79 94 LYS D N 1
ATOM 5939 C CA . LYS D 4 68 ? 228.526 231.807 252.355 1.00 85.63 94 LYS D CA 1
ATOM 5940 C C . LYS D 4 68 ? 229.841 231.149 251.958 1.00 87.52 94 LYS D C 1
ATOM 5941 O O . LYS D 4 68 ? 230.618 231.682 251.171 1.00 91.12 94 LYS D O 1
ATOM 5947 N N . SER D 4 69 ? 230.093 229.974 252.523 1.00 106.97 95 SER D N 1
ATOM 5948 C CA . SER D 4 69 ? 231.252 229.176 252.161 1.00 106.54 95 SER D CA 1
ATOM 5949 C C . SER D 4 69 ? 230.819 227.734 251.955 1.00 112.34 95 SER D C 1
ATOM 5950 O O . SER D 4 69 ? 229.914 227.239 252.631 1.00 117.33 95 SER D O 1
ATOM 5953 N N . ARG D 4 70 ? 231.474 227.066 251.013 1.00 124.85 96 ARG D N 1
ATOM 5954 C CA . ARG D 4 70 ? 231.093 225.706 250.677 1.00 124.06 96 ARG D CA 1
ATOM 5955 C C . ARG D 4 70 ? 231.471 224.752 251.809 1.00 129.24 96 ARG D C 1
ATOM 5956 O O . ARG D 4 70 ? 232.407 225.018 252.567 1.00 134.24 96 ARG D O 1
ATOM 5964 N N . PRO D 4 71 ? 230.745 223.644 251.955 1.00 130.94 97 PRO D N 1
ATOM 5965 C CA . PRO D 4 71 ? 231.062 222.693 253.026 1.00 131.60 97 PRO D CA 1
ATOM 5966 C C . PRO D 4 71 ? 232.482 222.162 252.901 1.00 131.01 97 PRO D C 1
ATOM 5967 O O . PRO D 4 71 ? 232.968 221.882 251.804 1.00 126.82 97 PRO D O 1
ATOM 5971 N N . GLY D 4 72 ? 233.146 222.031 254.046 1.00 128.18 98 GLY D N 1
ATOM 5972 C CA . GLY D 4 72 ? 234.524 221.596 254.085 1.00 129.28 98 GLY D CA 1
ATOM 5973 C C . GLY D 4 72 ? 235.537 222.665 253.749 1.00 128.48 98 GLY D C 1
ATOM 5974 O O . GLY D 4 72 ? 236.741 222.377 253.752 1.00 128.05 98 GLY D O 1
ATOM 5975 N N . ASN D 4 73 ? 235.096 223.887 253.467 1.00 119.75 99 ASN D N 1
ATOM 5976 C CA . ASN D 4 73 ? 235.977 224.980 253.084 1.00 116.86 99 ASN D CA 1
ATOM 5977 C C . ASN D 4 73 ? 235.838 226.113 254.090 1.00 118.30 99 ASN D C 1
ATOM 5978 O O . ASN D 4 73 ? 234.722 226.544 254.397 1.00 118.07 99 ASN D O 1
ATOM 5983 N N . ALA D 4 74 ? 236.969 226.589 254.597 1.00 102.41 100 ALA D N 1
ATOM 5984 C CA . ALA D 4 74 ? 236.974 227.680 255.554 1.00 94.92 100 ALA D CA 1
ATOM 5985 C C . ALA D 4 74 ? 236.787 229.019 254.850 1.00 99.90 100 ALA D C 1
ATOM 5986 O O . ALA D 4 74 ? 237.059 229.168 253.657 1.00 108.48 100 ALA D O 1
ATOM 5988 N N . LEU D 4 75 ? 236.314 230.001 255.609 1.00 73.40 101 LEU D N 1
ATOM 5989 C CA . LEU D 4 75 ? 236.170 231.370 255.135 1.00 74.44 101 LEU D CA 1
ATOM 5990 C C . LEU D 4 75 ? 237.237 232.230 255.792 1.00 73.35 101 LEU D C 1
ATOM 5991 O O . LEU D 4 75 ? 237.409 232.183 257.013 1.00 86.91 101 LEU D O 1
ATOM 5996 N N . TYR D 4 76 ? 237.951 233.009 254.988 1.00 82.46 102 TYR D N 1
ATOM 5997 C CA . TYR D 4 76 ? 239.080 233.794 255.461 1.00 80.58 102 TYR D CA 1
ATOM 5998 C C . TYR D 4 76 ? 238.858 235.270 255.176 1.00 83.93 102 TYR D C 1
ATOM 5999 O O . TYR D 4 76 ? 238.329 235.636 254.124 1.00 97.41 102 TYR D O 1
ATOM 6008 N N . PHE D 4 77 ? 239.263 236.111 256.120 1.00 66.11 103 PHE D N 1
ATOM 6009 C CA . PHE D 4 77 ? 239.323 237.552 255.929 1.00 61.02 103 PHE D CA 1
ATOM 6010 C C . PHE D 4 77 ? 240.737 238.005 256.242 1.00 68.95 103 PHE D C 1
ATOM 6011 O O . PHE D 4 77 ? 241.289 237.645 257.285 1.00 86.53 103 PHE D O 1
ATOM 6019 N N . LYS D 4 78 ? 241.325 238.784 255.343 1.00 76.07 104 LYS D N 1
ATOM 6020 C CA . LYS D 4 78 ? 242.706 239.211 255.483 1.00 74.88 104 LYS D CA 1
ATOM 6021 C C . LYS D 4 78 ? 242.799 240.707 255.238 1.00 72.80 104 LYS D C 1
ATOM 6022 O O . LYS D 4 78 ? 241.865 241.338 254.742 1.00 87.48 104 LYS D O 1
ATOM 6028 N N . SER D 4 79 ? 243.942 241.273 255.596 1.00 72.43 105 SER D N 1
ATOM 6029 C CA . SER D 4 79 ? 244.203 242.692 255.389 1.00 81.38 105 SER D CA 1
ATOM 6030 C C . SER D 4 79 ? 245.698 242.921 255.543 1.00 92.44 105 SER D C 1
ATOM 6031 O O . SER D 4 79 ? 246.457 242.004 255.869 1.00 99.94 105 SER D O 1
ATOM 6034 N N . ALA D 4 80 ? 246.117 244.163 255.308 1.00 96.29 106 ALA D N 1
ATOM 6035 C CA . ALA D 4 80 ? 247.505 244.553 255.493 1.00 92.80 106 ALA D CA 1
ATOM 6036 C C . ALA D 4 80 ? 247.711 245.533 256.634 1.00 92.62 106 ALA D C 1
ATOM 6037 O O . ALA D 4 80 ? 248.820 245.602 257.171 1.00 95.23 106 ALA D O 1
ATOM 6039 N N . ARG D 4 81 ? 246.685 246.293 257.010 1.00 95.22 107 ARG D N 1
ATOM 6040 C CA . ARG D 4 81 ? 246.777 247.222 258.127 1.00 96.45 107 ARG D CA 1
ATOM 6041 C C . ARG D 4 81 ? 245.788 246.911 259.238 1.00 96.55 107 ARG D C 1
ATOM 6042 O O . ARG D 4 81 ? 246.193 246.757 260.394 1.00 101.75 107 ARG D O 1
ATOM 6050 N N . ASN D 4 82 ? 244.501 246.804 258.919 1.00 92.45 108 ASN D N 1
ATOM 6051 C CA . ASN D 4 82 ? 243.469 246.670 259.937 1.00 88.70 108 ASN D CA 1
ATOM 6052 C C . ASN D 4 82 ? 242.265 245.973 259.333 1.00 89.66 108 ASN D C 1
ATOM 6053 O O . ASN D 4 82 ? 242.134 245.865 258.112 1.00 101.65 108 ASN D O 1
ATOM 6058 N N . VAL D 4 83 ? 241.383 245.504 260.207 1.00 61.75 109 VAL D N 1
ATOM 6059 C CA . VAL D 4 83 ? 240.057 245.037 259.823 1.00 65.22 109 VAL D CA 1
ATOM 6060 C C . VAL D 4 83 ? 239.076 245.743 260.747 1.00 69.66 109 VAL D C 1
ATOM 6061 O O . VAL D 4 83 ? 239.062 245.494 261.958 1.00 86.90 109 VAL D O 1
ATOM 6065 N N . THR D 4 84 ? 238.260 246.626 260.187 1.00 61.08 110 THR D N 1
ATOM 6066 C CA . THR D 4 84 ? 237.313 247.415 260.958 1.00 66.96 110 THR D CA 1
ATOM 6067 C C . THR D 4 84 ? 235.894 247.053 260.545 1.00 68.04 110 THR D C 1
ATOM 6068 O O . THR D 4 84 ? 235.573 247.049 259.354 1.00 85.81 110 THR D O 1
ATOM 6072 N N . VAL D 4 85 ? 235.054 246.748 261.526 1.00 44.54 111 VAL D N 1
ATOM 6073 C CA . VAL D 4 85 ? 233.650 246.436 261.301 1.00 47.22 111 VAL D CA 1
ATOM 6074 C C . VAL D 4 85 ? 232.836 247.530 261.972 1.00 51.93 111 VAL D C 1
ATOM 6075 O O . VAL D 4 85 ? 232.864 247.664 263.201 1.00 71.97 111 VAL D O 1
ATOM 6079 N N . ASN D 4 86 ? 232.118 248.312 261.176 1.00 55.11 112 ASN D N 1
ATOM 6080 C CA . ASN D 4 86 ? 231.339 249.437 261.667 1.00 57.72 112 ASN D CA 1
ATOM 6081 C C . ASN D 4 86 ? 229.852 249.150 261.537 1.00 63.93 112 ASN D C 1
ATOM 6082 O O . ASN D 4 86 ? 229.429 248.189 260.892 1.00 74.62 112 ASN D O 1
ATOM 6087 N N . ILE D 4 87 ? 229.059 250.003 262.178 1.00 68.36 113 ILE D N 1
ATOM 6088 C CA . ILE D 4 87 ? 227.612 250.033 262.006 1.00 67.57 113 ILE D CA 1
ATOM 6089 C C . ILE D 4 87 ? 227.195 251.492 261.910 1.00 76.11 113 ILE D C 1
ATOM 6090 O O . ILE D 4 87 ? 227.612 252.314 262.731 1.00 78.52 113 ILE D O 1
ATOM 6095 N N . LEU D 4 88 ? 226.378 251.816 260.914 1.00 102.94 114 LEU D N 1
ATOM 6096 C CA . LEU D 4 88 ? 225.981 253.189 260.655 1.00 101.80 114 LEU D CA 1
ATOM 6097 C C . LEU D 4 88 ? 224.476 253.342 260.813 1.00 103.88 114 LEU D C 1
ATOM 6098 O O . LEU D 4 88 ? 223.710 252.405 260.575 1.00 104.17 114 LEU D O 1
ATOM 6103 N N . ASN D 4 89 ? 224.061 254.534 261.225 1.00 120.19 115 ASN D N 1
ATOM 6104 C CA . ASN D 4 89 ? 222.651 254.863 261.344 1.00 121.46 115 ASN D CA 1
ATOM 6105 C C . ASN D 4 89 ? 222.165 255.493 260.039 1.00 123.81 115 ASN D C 1
ATOM 6106 O O . ASN D 4 89 ? 222.855 255.466 259.017 1.00 126.66 115 ASN D O 1
ATOM 6111 N N . ASP D 4 90 ? 220.959 256.064 260.062 1.00 133.42 116 ASP D N 1
ATOM 6112 C CA . ASP D 4 90 ? 220.415 256.697 258.864 1.00 135.10 116 ASP D CA 1
ATOM 6113 C C . ASP D 4 90 ? 221.264 257.885 258.429 1.00 134.07 116 ASP D C 1
ATOM 6114 O O . ASP D 4 90 ? 221.543 258.055 257.237 1.00 133.18 116 ASP D O 1
ATOM 6119 N N . GLN D 4 91 ? 221.687 258.713 259.380 1.00 131.98 117 GLN D N 1
ATOM 6120 C CA . GLN D 4 91 ? 222.543 259.857 259.095 1.00 132.69 117 GLN D CA 1
ATOM 6121 C C . GLN D 4 91 ? 223.999 259.445 258.887 1.00 134.27 117 GLN D C 1
ATOM 6122 O O . GLN D 4 91 ? 224.816 260.274 258.468 1.00 135.03 117 GLN D O 1
ATOM 6128 N N . THR D 4 92 ? 224.315 258.166 259.104 1.00 134.32 118 THR D N 1
ATOM 6129 C CA . THR D 4 92 ? 225.646 257.593 258.886 1.00 134.34 118 THR D CA 1
ATOM 6130 C C . THR D 4 92 ? 226.692 258.210 259.819 1.00 134.04 118 THR D C 1
ATOM 6131 O O . THR D 4 92 ? 227.654 258.851 259.391 1.00 135.62 118 THR D O 1
ATOM 6135 N N . LYS D 4 93 ? 226.480 258.003 261.115 1.00 117.99 119 LYS D N 1
ATOM 6136 C CA . LYS D 4 93 ? 227.521 258.162 262.120 1.00 114.35 119 LYS D CA 1
ATOM 6137 C C . LYS D 4 93 ? 227.806 256.800 262.736 1.00 116.83 119 LYS D C 1
ATOM 6138 O O . LYS D 4 93 ? 226.902 255.969 262.870 1.00 115.45 119 LYS D O 1
ATOM 6144 N N . VAL D 4 94 ? 229.068 256.563 263.089 1.00 105.45 120 VAL D N 1
ATOM 6145 C CA . VAL D 4 94 ? 229.455 255.267 263.633 1.00 102.78 120 VAL D CA 1
ATOM 6146 C C . VAL D 4 94 ? 228.845 255.097 265.016 1.00 104.14 120 VAL D C 1
ATOM 6147 O O . VAL D 4 94 ? 228.965 255.976 265.879 1.00 102.90 120 VAL D O 1
ATOM 6151 N N . LEU D 4 95 ? 228.178 253.963 265.233 1.00 97.49 121 LEU D N 1
ATOM 6152 C CA . LEU D 4 95 ? 227.564 253.649 266.516 1.00 95.09 121 LEU D CA 1
ATOM 6153 C C . LEU D 4 95 ? 228.303 252.528 267.234 1.00 94.55 121 LEU D C 1
ATOM 6154 O O . LEU D 4 95 ? 228.768 252.711 268.361 1.00 96.54 121 LEU D O 1
ATOM 6159 N N . THR D 4 96 ? 228.430 251.369 266.600 1.00 83.05 122 THR D N 1
ATOM 6160 C CA . THR D 4 96 ? 229.163 250.238 267.142 1.00 78.27 122 THR D CA 1
ATOM 6161 C C . THR D 4 96 ? 230.317 249.921 266.206 1.00 78.53 122 THR D C 1
ATOM 6162 O O . THR D 4 96 ? 230.170 249.994 264.984 1.00 91.92 122 THR D O 1
ATOM 6166 N N . GLN D 4 97 ? 231.466 249.576 266.776 1.00 68.28 123 GLN D N 1
ATOM 6167 C CA . GLN D 4 97 ? 232.673 249.439 265.980 1.00 71.51 123 GLN D CA 1
ATOM 6168 C C . GLN D 4 97 ? 233.599 248.420 266.621 1.00 65.41 123 GLN D C 1
ATOM 6169 O O . GLN D 4 97 ? 233.771 248.409 267.841 1.00 77.10 123 GLN D O 1
ATOM 6175 N N . LEU D 4 98 ? 234.181 247.560 265.790 1.00 56.82 124 LEU D N 1
ATOM 6176 C CA . LEU D 4 98 ? 235.159 246.574 266.227 1.00 57.86 124 LEU D CA 1
ATOM 6177 C C . LEU D 4 98 ? 236.399 246.705 265.358 1.00 64.13 124 LEU D C 1
ATOM 6178 O O . LEU D 4 98 ? 236.294 246.739 264.130 1.00 76.87 124 LEU D O 1
ATOM 6183 N N . VAL D 4 99 ? 237.568 246.772 265.986 1.00 60.81 125 VAL D N 1
ATOM 6184 C CA . VAL D 4 99 ? 238.828 246.969 265.283 1.00 58.92 125 VAL D CA 1
ATOM 6185 C C . VAL D 4 99 ? 239.750 245.816 265.640 1.00 65.77 125 VAL D C 1
ATOM 6186 O O . VAL D 4 99 ? 240.095 245.635 266.815 1.00 85.31 125 VAL D O 1
ATOM 6190 N N . THR D 4 100 ? 240.156 245.042 264.633 1.00 68.15 126 THR D N 1
ATOM 6191 C CA . THR D 4 100 ? 241.113 243.955 264.827 1.00 73.26 126 THR D CA 1
ATOM 6192 C C . THR D 4 100 ? 242.477 244.441 264.351 1.00 72.21 126 THR D C 1
ATOM 6193 O O . THR D 4 100 ? 242.930 244.142 263.248 1.00 81.08 126 THR D O 1
ATOM 6197 N N . GLY D 4 101 ? 243.143 245.199 265.214 1.00 80.93 127 GLY D N 1
ATOM 6198 C CA . GLY D 4 101 ? 244.415 245.786 264.877 1.00 87.31 127 GLY D CA 1
ATOM 6199 C C . GLY D 4 101 ? 245.523 244.759 264.832 1.00 88.09 127 GLY D C 1
ATOM 6200 O O . GLY D 4 101 ? 245.335 243.591 265.186 1.00 85.04 127 GLY D O 1
ATOM 6201 N N . PRO D 4 102 ? 246.706 245.174 264.376 1.00 91.05 128 PRO D N 1
ATOM 6202 C CA . PRO D 4 102 ? 247.843 244.244 264.358 1.00 87.78 128 PRO D CA 1
ATOM 6203 C C . PRO D 4 102 ? 248.221 243.742 265.736 1.00 93.88 128 PRO D C 1
ATOM 6204 O O . PRO D 4 102 ? 248.641 242.587 265.872 1.00 100.58 128 PRO D O 1
ATOM 6208 N N . LYS D 4 103 ? 248.074 244.571 266.767 1.00 92.50 129 LYS D N 1
ATOM 6209 C CA . LYS D 4 103 ? 248.423 244.180 268.126 1.00 90.10 129 LYS D CA 1
ATOM 6210 C C . LYS D 4 103 ? 247.297 244.346 269.135 1.00 89.65 129 LYS D C 1
ATOM 6211 O O . LYS D 4 103 ? 247.362 243.720 270.199 1.00 95.50 129 LYS D O 1
ATOM 6217 N N . ALA D 4 104 ? 246.273 245.143 268.847 1.00 80.01 130 ALA D N 1
ATOM 6218 C CA . ALA D 4 104 ? 245.184 245.385 269.779 1.00 80.21 130 ALA D CA 1
ATOM 6219 C C . ALA D 4 104 ? 243.851 245.058 269.124 1.00 81.37 130 ALA D C 1
ATOM 6220 O O . ALA D 4 104 ? 243.622 245.396 267.961 1.00 85.39 130 ALA D O 1
ATOM 6222 N N . VAL D 4 105 ? 242.976 244.404 269.878 1.00 67.05 131 VAL D N 1
ATOM 6223 C CA . VAL D 4 105 ? 241.627 244.075 269.434 1.00 62.85 131 VAL D CA 1
ATOM 6224 C C . VAL D 4 105 ? 240.675 244.885 270.302 1.00 63.37 131 VAL D C 1
ATOM 6225 O O . VAL D 4 105 ? 240.465 244.563 271.475 1.00 79.54 131 VAL D O 1
ATOM 6229 N N . GLU D 4 106 ? 240.089 245.935 269.737 1.00 64.32 132 GLU D N 1
ATOM 6230 C CA . GLU D 4 106 ? 239.302 246.886 270.510 1.00 67.18 132 GLU D CA 1
ATOM 6231 C C . GLU D 4 106 ? 237.849 246.860 270.067 1.00 68.57 132 GLU D C 1
ATOM 6232 O O . GLU D 4 106 ? 237.555 246.972 268.874 1.00 82.81 132 GLU D O 1
ATOM 6238 N N . ALA D 4 107 ? 236.945 246.731 271.029 1.00 55.70 133 ALA D N 1
ATOM 6239 C CA . ALA D 4 107 ? 235.515 246.775 270.778 1.00 59.96 133 ALA D CA 1
ATOM 6240 C C . ALA D 4 107 ? 234.939 248.061 271.349 1.00 62.12 133 ALA D C 1
ATOM 6241 O O . ALA D 4 107 ? 235.327 248.496 272.436 1.00 68.93 133 ALA D O 1
ATOM 6243 N N . TYR D 4 108 ? 234.021 248.668 270.612 1.00 69.05 134 TYR D N 1
ATOM 6244 C CA . TYR D 4 108 ? 233.367 249.902 271.017 1.00 64.53 134 TYR D CA 1
ATOM 6245 C C . TYR D 4 108 ? 231.873 249.640 271.175 1.00 72.54 134 TYR D C 1
ATOM 6246 O O . TYR D 4 108 ? 231.416 248.495 271.152 1.00 81.54 134 TYR D O 1
ATOM 6255 N N . GLY D 4 109 ? 231.113 250.707 271.349 1.00 73.54 135 GLY D N 1
ATOM 6256 C CA . GLY D 4 109 ? 229.673 250.617 271.396 1.00 79.65 135 GLY D CA 1
ATOM 6257 C C . GLY D 4 109 ? 229.108 250.979 272.753 1.00 86.17 135 GLY D C 1
ATOM 6258 O O . GLY D 4 109 ? 229.709 251.710 273.543 1.00 91.76 135 GLY D O 1
ATOM 6259 N N . LYS D 4 110 ? 227.917 250.447 273.022 1.00 88.41 136 LYS D N 1
ATOM 6260 C CA . LYS D 4 110 ? 227.202 250.729 274.258 1.00 84.28 136 LYS D CA 1
ATOM 6261 C C . LYS D 4 110 ? 227.183 249.568 275.235 1.00 85.89 136 LYS D C 1
ATOM 6262 O O . LYS D 4 110 ? 227.045 249.798 276.436 1.00 96.79 136 LYS D O 1
ATOM 6268 N N . ARG D 4 111 ? 227.319 248.333 274.758 1.00 75.57 137 ARG D N 1
ATOM 6269 C CA . ARG D 4 111 ? 227.251 247.174 275.638 1.00 73.33 137 ARG D CA 1
ATOM 6270 C C . ARG D 4 111 ? 227.846 245.974 274.921 1.00 75.22 137 ARG D C 1
ATOM 6271 O O . ARG D 4 111 ? 227.517 245.719 273.761 1.00 89.13 137 ARG D O 1
ATOM 6279 N N . PHE D 4 112 ? 228.720 245.248 275.610 1.00 55.59 138 PHE D N 1
ATOM 6280 C CA . PHE D 4 112 ? 229.335 244.034 275.093 1.00 58.13 138 PHE D CA 1
ATOM 6281 C C . PHE D 4 112 ? 228.960 242.889 276.017 1.00 63.44 138 PHE D C 1
ATOM 6282 O O . PHE D 4 112 ? 229.119 243.001 277.235 1.00 80.17 138 PHE D O 1
ATOM 6290 N N . GLU D 4 113 ? 228.466 241.791 275.449 1.00 53.84 139 GLU D N 1
ATOM 6291 C CA . GLU D 4 113 ? 227.962 240.696 276.262 1.00 59.25 139 GLU D CA 1
ATOM 6292 C C . GLU D 4 113 ? 228.338 239.358 275.646 1.00 55.22 139 GLU D C 1
ATOM 6293 O O . GLU D 4 113 ? 228.587 239.248 274.446 1.00 71.57 139 GLU D O 1
ATOM 6299 N N . VAL D 4 114 ? 228.382 238.339 276.500 1.00 43.87 140 VAL D N 1
ATOM 6300 C CA . VAL D 4 114 ? 228.615 236.958 276.098 1.00 40.59 140 VAL D CA 1
ATOM 6301 C C . VAL D 4 114 ? 227.569 236.092 276.783 1.00 55.41 140 VAL D C 1
ATOM 6302 O O . VAL D 4 114 ? 227.367 236.200 277.997 1.00 78.61 140 VAL D O 1
ATOM 6306 N N . LYS D 4 115 ? 226.908 235.233 276.014 1.00 58.10 141 LYS D N 1
ATOM 6307 C CA . LYS D 4 115 ? 225.856 234.394 276.560 1.00 69.20 141 LYS D CA 1
ATOM 6308 C C . LYS D 4 115 ? 225.904 233.022 275.909 1.00 68.99 141 LYS D C 1
ATOM 6309 O O . LYS D 4 115 ? 226.415 232.854 274.801 1.00 77.12 141 LYS D O 1
ATOM 6315 N N . THR D 4 116 ? 225.363 232.038 276.619 1.00 79.66 142 THR D N 1
ATOM 6316 C CA . THR D 4 116 ? 225.273 230.689 276.090 1.00 79.91 142 THR D CA 1
ATOM 6317 C C . THR D 4 116 ? 224.130 230.592 275.085 1.00 89.51 142 THR D C 1
ATOM 6318 O O . THR D 4 116 ? 223.351 231.529 274.893 1.00 92.97 142 THR D O 1
ATOM 6322 N N . VAL D 4 117 ? 224.035 229.430 274.436 1.00 102.49 143 VAL D N 1
ATOM 6323 C CA . VAL D 4 117 ? 223.009 229.233 273.417 1.00 104.60 143 VAL D CA 1
ATOM 6324 C C . VAL D 4 117 ? 221.618 229.309 274.035 1.00 105.49 143 VAL D C 1
ATOM 6325 O O . VAL D 4 117 ? 220.685 229.853 273.433 1.00 107.29 143 VAL D O 1
ATOM 6329 N N . SER D 4 118 ? 221.457 228.770 275.245 1.00 98.96 144 SER D N 1
ATOM 6330 C CA . SER D 4 118 ? 220.167 228.852 275.920 1.00 100.46 144 SER D CA 1
ATOM 6331 C C . SER D 4 118 ? 219.887 230.261 276.429 1.00 103.42 144 SER D C 1
ATOM 6332 O O . SER D 4 118 ? 218.722 230.640 276.592 1.00 104.79 144 SER D O 1
ATOM 6335 N N . GLY D 4 119 ? 220.931 231.044 276.680 1.00 97.15 145 GLY D N 1
ATOM 6336 C CA . GLY D 4 119 ? 220.777 232.394 277.184 1.00 92.67 145 GLY D CA 1
ATOM 6337 C C . GLY D 4 119 ? 221.138 232.520 278.649 1.00 94.09 145 GLY D C 1
ATOM 6338 O O . GLY D 4 119 ? 220.318 232.244 279.528 1.00 95.00 145 GLY D O 1
ATOM 6339 N N . LYS D 4 120 ? 222.370 232.948 278.918 1.00 87.81 146 LYS D N 1
ATOM 6340 C CA . LYS D 4 120 ? 222.856 233.124 280.280 1.00 83.20 146 LYS D CA 1
ATOM 6341 C C . LYS D 4 120 ? 224.098 234.003 280.264 1.00 82.30 146 LYS D C 1
ATOM 6342 O O . LYS D 4 120 ? 225.096 233.662 279.623 1.00 84.67 146 LYS D O 1
ATOM 6348 N N . LEU D 4 121 ? 224.056 235.125 280.972 1.00 79.48 147 LEU D N 1
ATOM 6349 C CA . LEU D 4 121 ? 225.105 236.136 280.876 1.00 81.38 147 LEU D CA 1
ATOM 6350 C C . LEU D 4 121 ? 226.377 235.615 281.527 1.00 82.98 147 LEU D C 1
ATOM 6351 O O . LEU D 4 121 ? 226.522 235.653 282.749 1.00 89.64 147 LEU D O 1
ATOM 6356 N N . LEU D 4 122 ? 227.311 235.122 280.712 1.00 65.45 148 LEU D N 1
ATOM 6357 C CA . LEU D 4 122 ? 228.603 234.714 281.243 1.00 68.54 148 LEU D CA 1
ATOM 6358 C C . LEU D 4 122 ? 229.563 235.884 281.384 1.00 70.82 148 LEU D C 1
ATOM 6359 O O . LEU D 4 122 ? 230.587 235.750 282.061 1.00 80.31 148 LEU D O 1
ATOM 6364 N N . PHE D 4 123 ? 229.257 237.015 280.755 1.00 48.79 149 PHE D N 1
ATOM 6365 C CA . PHE D 4 123 ? 230.082 238.212 280.804 1.00 45.62 149 PHE D CA 1
ATOM 6366 C C . PHE D 4 123 ? 229.311 239.333 280.132 1.00 52.45 149 PHE D C 1
ATOM 6367 O O . PHE D 4 123 ? 228.659 239.108 279.112 1.00 77.82 149 PHE D O 1
ATOM 6375 N N . SER D 4 124 ? 229.384 240.533 280.702 1.00 45.81 150 SER D N 1
ATOM 6376 C CA . SER D 4 124 ? 228.732 241.684 280.082 1.00 50.13 150 SER D CA 1
ATOM 6377 C C . SER D 4 124 ? 229.366 242.947 280.641 1.00 58.09 150 SER D C 1
ATOM 6378 O O . SER D 4 124 ? 229.220 243.231 281.831 1.00 80.51 150 SER D O 1
ATOM 6381 N N . ALA D 4 125 ? 230.041 243.708 279.792 1.00 58.60 151 ALA D N 1
ATOM 6382 C CA . ALA D 4 125 ? 230.753 244.907 280.217 1.00 60.66 151 ALA D CA 1
ATOM 6383 C C . ALA D 4 125 ? 230.056 246.120 279.609 1.00 64.11 151 ALA D C 1
ATOM 6384 O O . ALA D 4 125 ? 230.470 246.637 278.572 1.00 79.68 151 ALA D O 1
ATOM 6386 N N . ASP D 4 126 ? 229.004 246.584 280.275 1.00 67.83 152 ASP D N 1
ATOM 6387 C CA . ASP D 4 126 ? 228.311 247.786 279.847 1.00 75.73 152 ASP D CA 1
ATOM 6388 C C . ASP D 4 126 ? 228.906 248.998 280.555 1.00 76.09 152 ASP D C 1
ATOM 6389 O O . ASP D 4 126 ? 229.879 248.896 281.304 1.00 83.37 152 ASP D O 1
ATOM 6394 N N . ASP D 4 127 ? 228.316 250.168 280.312 1.00 74.20 153 ASP D N 1
ATOM 6395 C CA . ASP D 4 127 ? 228.877 251.402 280.852 1.00 83.11 153 ASP D CA 1
ATOM 6396 C C . ASP D 4 127 ? 228.839 251.406 282.376 1.00 89.56 153 ASP D C 1
ATOM 6397 O O . ASP D 4 127 ? 229.801 251.829 283.027 1.00 89.91 153 ASP D O 1
ATOM 6402 N N . SER D 4 128 ? 227.742 250.930 282.965 1.00 90.60 154 SER D N 1
ATOM 6403 C CA . SER D 4 128 ? 227.576 251.028 284.412 1.00 88.06 154 SER D CA 1
ATOM 6404 C C . SER D 4 128 ? 228.479 250.042 285.145 1.00 85.22 154 SER D C 1
ATOM 6405 O O . SER D 4 128 ? 229.369 250.442 285.903 1.00 85.01 154 SER D O 1
ATOM 6408 N N . GLU D 4 129 ? 228.273 248.747 284.922 1.00 78.50 155 GLU D N 1
ATOM 6409 C CA . GLU D 4 129 ? 228.943 247.715 285.699 1.00 76.18 155 GLU D CA 1
ATOM 6410 C C . GLU D 4 129 ? 229.398 246.592 284.781 1.00 70.28 155 GLU D C 1
ATOM 6411 O O . GLU D 4 129 ? 228.976 246.496 283.628 1.00 90.89 155 GLU D O 1
ATOM 6417 N N . VAL D 4 130 ? 230.267 245.740 285.311 1.00 40.18 156 VAL D N 1
ATOM 6418 C CA . VAL D 4 130 ? 230.785 244.583 284.593 1.00 44.70 156 VAL D CA 1
ATOM 6419 C C . VAL D 4 130 ? 230.247 243.337 285.280 1.00 52.16 156 VAL D C 1
ATOM 6420 O O . VAL D 4 130 ? 230.726 242.953 286.352 1.00 73.95 156 VAL D O 1
ATOM 6424 N N . VAL D 4 131 ? 229.258 242.703 284.667 1.00 49.15 157 VAL D N 1
ATOM 6425 C CA . VAL D 4 131 ? 228.642 241.502 285.214 1.00 51.09 157 VAL D CA 1
ATOM 6426 C C . VAL D 4 131 ? 229.440 240.292 284.757 1.00 49.62 157 VAL D C 1
ATOM 6427 O O . VAL D 4 131 ? 229.762 240.162 283.571 1.00 73.26 157 VAL D O 1
ATOM 6431 N N . VAL D 4 132 ? 229.758 239.408 285.696 1.00 46.64 158 VAL D N 1
ATOM 6432 C CA . VAL D 4 132 ? 230.506 238.188 285.426 1.00 49.39 158 VAL D CA 1
ATOM 6433 C C . VAL D 4 132 ? 229.680 237.007 285.913 1.00 64.63 158 VAL D C 1
ATOM 6434 O O . VAL D 4 132 ? 229.177 237.021 287.041 1.00 76.02 158 VAL D O 1
ATOM 6438 N N . GLY D 4 133 ? 229.542 235.993 285.068 1.00 77.10 159 GLY D N 1
ATOM 6439 C CA . GLY D 4 133 ? 228.730 234.835 285.371 1.00 79.59 159 GLY D CA 1
ATOM 6440 C C . GLY D 4 133 ? 229.420 233.726 286.131 1.00 84.06 159 GLY D C 1
ATOM 6441 O O . GLY D 4 133 ? 228.881 232.617 286.195 1.00 87.23 159 GLY D O 1
ATOM 6442 N N . ALA D 4 134 ? 230.595 233.981 286.703 1.00 86.35 160 ALA D N 1
ATOM 6443 C CA . ALA D 4 134 ? 231.309 232.947 287.440 1.00 81.60 160 ALA D CA 1
ATOM 6444 C C . ALA D 4 134 ? 230.495 232.492 288.640 1.00 87.84 160 ALA D C 1
ATOM 6445 O O . ALA D 4 134 ? 229.943 233.311 289.378 1.00 90.72 160 ALA D O 1
ATOM 6447 N N . GLU D 4 135 ? 230.421 231.175 288.837 1.00 100.29 161 GLU D N 1
ATOM 6448 C CA . GLU D 4 135 ? 229.654 230.645 289.956 1.00 100.65 161 GLU D CA 1
ATOM 6449 C C . GLU D 4 135 ? 230.329 230.902 291.295 1.00 96.25 161 GLU D C 1
ATOM 6450 O O . GLU D 4 135 ? 229.660 230.837 292.330 1.00 97.49 161 GLU D O 1
ATOM 6456 N N . ARG D 4 136 ? 231.627 231.194 291.300 1.00 91.92 162 ARG D N 1
ATOM 6457 C CA . ARG D 4 136 ? 232.353 231.425 292.546 1.00 90.60 162 ARG D CA 1
ATOM 6458 C C . ARG D 4 136 ? 233.640 232.165 292.229 1.00 91.86 162 ARG D C 1
ATOM 6459 O O . ARG D 4 136 ? 234.484 231.648 291.491 1.00 95.70 162 ARG D O 1
ATOM 6467 N N . LEU D 4 137 ? 233.787 233.366 292.775 1.00 74.89 163 LEU D N 1
ATOM 6468 C CA . LEU D 4 137 ? 234.998 234.158 292.615 1.00 75.54 163 LEU D CA 1
ATOM 6469 C C . LEU D 4 137 ? 235.872 233.981 293.846 1.00 70.66 163 LEU D C 1
ATOM 6470 O O . LEU D 4 137 ? 235.390 234.105 294.976 1.00 73.37 163 LEU D O 1
ATOM 6475 N N . ARG D 4 138 ? 237.149 233.689 293.629 1.00 79.33 164 ARG D N 1
ATOM 6476 C CA . ARG D 4 138 ? 238.083 233.421 294.711 1.00 76.66 164 ARG D CA 1
ATOM 6477 C C . ARG D 4 138 ? 239.178 234.475 294.715 1.00 78.42 164 ARG D C 1
ATOM 6478 O O . ARG D 4 138 ? 239.798 234.736 293.680 1.00 80.48 164 ARG D O 1
ATOM 6486 N N . VAL D 4 139 ? 239.417 235.070 295.879 1.00 68.87 165 VAL D N 1
ATOM 6487 C CA . VAL D 4 139 ? 240.480 236.047 296.073 1.00 73.88 165 VAL D CA 1
ATOM 6488 C C . VAL D 4 139 ? 241.565 235.401 296.920 1.00 81.94 165 VAL D C 1
ATOM 6489 O O . VAL D 4 139 ? 241.284 234.879 298.005 1.00 81.13 165 VAL D O 1
ATOM 6493 N N . LEU D 4 140 ? 242.802 235.434 296.427 1.00 95.33 166 LEU D N 1
ATOM 6494 C CA . LEU D 4 140 ? 243.916 234.753 297.075 1.00 89.54 166 LEU D CA 1
ATOM 6495 C C . LEU D 4 140 ? 244.951 235.722 297.634 1.00 92.17 166 LEU D C 1
ATOM 6496 O O . LEU D 4 140 ? 246.106 235.337 297.837 1.00 95.74 166 LEU D O 1
ATOM 6501 N N . GLY D 4 141 ? 244.565 236.970 297.881 1.00 94.48 167 GLY D N 1
ATOM 6502 C CA . GLY D 4 141 ? 245.489 237.915 298.482 1.00 93.12 167 GLY D CA 1
ATOM 6503 C C . GLY D 4 141 ? 245.871 237.491 299.890 1.00 91.52 167 GLY D C 1
ATOM 6504 O O . GLY D 4 141 ? 245.058 236.960 300.646 1.00 100.05 167 GLY D O 1
ATOM 6505 N N . ALA D 4 142 ? 247.131 237.732 300.242 1.00 72.82 168 ALA D N 1
ATOM 6506 C CA . ALA D 4 142 ? 247.642 237.320 301.542 1.00 78.48 168 ALA D CA 1
ATOM 6507 C C . ALA D 4 142 ? 247.558 238.418 302.589 1.00 80.47 168 ALA D C 1
ATOM 6508 O O . ALA D 4 142 ? 247.348 238.120 303.770 1.00 77.25 168 ALA D O 1
ATOM 6510 N N . GLU D 4 143 ? 247.724 239.676 302.190 1.00 82.70 169 GLU D N 1
ATOM 6511 C CA . GLU D 4 143 ? 247.657 240.806 303.105 1.00 72.17 169 GLU D CA 1
ATOM 6512 C C . GLU D 4 143 ? 246.313 241.517 303.063 1.00 81.80 169 GLU D C 1
ATOM 6513 O O . GLU D 4 143 ? 246.155 242.554 303.712 1.00 82.25 169 GLU D O 1
ATOM 6519 N N . GLY D 4 144 ? 245.350 240.993 302.315 1.00 91.65 170 GLY D N 1
ATOM 6520 C CA . GLY D 4 144 ? 244.022 241.566 302.249 1.00 83.97 170 GLY D CA 1
ATOM 6521 C C . GLY D 4 144 ? 243.797 242.365 300.978 1.00 77.87 170 GLY D C 1
ATOM 6522 O O . GLY D 4 144 ? 244.695 242.575 300.159 1.00 84.56 170 GLY D O 1
ATOM 6523 N N . THR D 4 145 ? 242.555 242.815 300.820 1.00 68.84 171 THR D N 1
ATOM 6524 C CA . THR D 4 145 ? 242.134 243.574 299.653 1.00 79.66 171 THR D CA 1
ATOM 6525 C C . THR D 4 145 ? 241.489 244.876 300.100 1.00 78.25 171 THR D C 1
ATOM 6526 O O . THR D 4 145 ? 240.930 244.963 301.195 1.00 86.01 171 THR D O 1
ATOM 6530 N N . VAL D 4 146 ? 241.567 245.889 299.244 1.00 58.05 172 VAL D N 1
ATOM 6531 C CA . VAL D 4 146 ? 241.037 247.214 299.540 1.00 56.47 172 VAL D CA 1
ATOM 6532 C C . VAL D 4 146 ? 240.011 247.569 298.475 1.00 63.86 172 VAL D C 1
ATOM 6533 O O . VAL D 4 146 ? 240.320 247.548 297.277 1.00 74.12 172 VAL D O 1
ATOM 6537 N N . PHE D 4 147 ? 238.797 247.898 298.908 1.00 53.10 173 PHE D N 1
ATOM 6538 C CA . PHE D 4 147 ? 237.760 248.393 298.011 1.00 50.77 173 PHE D CA 1
ATOM 6539 C C . PHE D 4 147 ? 237.448 249.834 298.377 1.00 56.68 173 PHE D C 1
ATOM 6540 O O . PHE D 4 147 ? 236.792 250.076 299.401 1.00 68.68 173 PHE D O 1
ATOM 6548 N N . PRO D 4 148 ? 237.892 250.815 297.592 1.00 53.64 174 PRO D N 1
ATOM 6549 C CA . PRO D 4 148 ? 237.730 252.216 298.007 1.00 54.63 174 PRO D CA 1
ATOM 6550 C C . PRO D 4 148 ? 236.291 252.646 298.220 1.00 60.83 174 PRO D C 1
ATOM 6551 O O . PRO D 4 148 ? 236.039 253.490 299.087 1.00 61.68 174 PRO D O 1
ATOM 6555 N N . LYS D 4 149 ? 235.335 252.108 297.463 1.00 72.08 175 LYS D N 1
ATOM 6556 C CA . LYS D 4 149 ? 233.975 252.634 297.532 1.00 69.54 175 LYS D CA 1
ATOM 6557 C C . LYS D 4 149 ? 233.096 251.867 298.518 1.00 71.44 175 LYS D C 1
ATOM 6558 O O . LYS D 4 149 ? 232.669 252.428 299.531 1.00 79.11 175 LYS D O 1
ATOM 6564 N N . SER D 4 150 ? 232.843 250.583 298.252 1.00 60.16 176 SER D N 1
ATOM 6565 C CA . SER D 4 150 ? 231.916 249.812 299.074 1.00 49.05 176 SER D CA 1
ATOM 6566 C C . SER D 4 150 ? 231.831 248.354 298.649 1.00 52.16 176 SER D C 1
ATOM 6567 O O . SER D 4 150 ? 232.488 247.936 297.693 1.00 63.83 176 SER D O 1
ATOM 6570 N N . ILE D 4 151 ? 231.019 247.576 299.363 1.00 44.57 177 ILE D N 1
ATOM 6571 C CA . ILE D 4 151 ? 230.593 246.253 298.933 1.00 52.39 177 ILE D CA 1
ATOM 6572 C C . ILE D 4 151 ? 229.072 246.231 298.990 1.00 59.24 177 ILE D C 1
ATOM 6573 O O . ILE D 4 151 ? 228.444 247.022 299.695 1.00 74.45 177 ILE D O 1
ATOM 6578 N N . GLU D 4 152 ? 228.474 245.312 298.236 1.00 62.04 178 GLU D N 1
ATOM 6579 C CA . GLU D 4 152 ? 227.017 245.186 298.193 1.00 60.60 178 GLU D CA 1
ATOM 6580 C C . GLU D 4 152 ? 226.668 243.701 298.254 1.00 67.99 178 GLU D C 1
ATOM 6581 O O . GLU D 4 152 ? 226.625 243.019 297.228 1.00 80.86 178 GLU D O 1
ATOM 6587 N N . THR D 4 153 ? 226.423 243.207 299.462 1.00 73.50 179 THR D N 1
ATOM 6588 C CA . THR D 4 153 ? 226.062 241.818 299.681 1.00 76.26 179 THR D CA 1
ATOM 6589 C C . THR D 4 153 ? 224.805 241.729 300.529 1.00 88.27 179 THR D C 1
ATOM 6590 O O . THR D 4 153 ? 224.551 242.600 301.366 1.00 93.92 179 THR D O 1
ATOM 6594 N N . PRO D 4 154 ? 223.997 240.691 300.329 1.00 85.80 180 PRO D N 1
ATOM 6595 C CA . PRO D 4 154 ? 222.899 240.394 301.258 1.00 74.52 180 PRO D CA 1
ATOM 6596 C C . PRO D 4 154 ? 223.237 239.368 302.330 1.00 79.05 180 PRO D C 1
ATOM 6597 O O . PRO D 4 154 ? 222.326 238.927 303.035 1.00 87.20 180 PRO D O 1
ATOM 6601 N N . ASN D 4 155 ? 224.503 238.976 302.464 1.00 78.79 181 ASN D N 1
ATOM 6602 C CA . ASN D 4 155 ? 224.884 237.915 303.388 1.00 76.51 181 ASN D CA 1
ATOM 6603 C C . ASN D 4 155 ? 226.381 237.992 303.641 1.00 81.91 181 ASN D C 1
ATOM 6604 O O . ASN D 4 155 ? 227.166 238.048 302.692 1.00 87.29 181 ASN D O 1
ATOM 6609 N N . VAL D 4 156 ? 226.770 237.995 304.914 1.00 59.26 182 VAL D N 1
ATOM 6610 C CA . VAL D 4 156 ? 228.168 237.917 305.322 1.00 54.60 182 VAL D CA 1
ATOM 6611 C C . VAL D 4 156 ? 228.308 236.743 306.275 1.00 59.87 182 VAL D C 1
ATOM 6612 O O . VAL D 4 156 ? 227.529 236.615 307.224 1.00 80.25 182 VAL D O 1
ATOM 6616 N N . ARG D 4 157 ? 229.296 235.888 306.030 1.00 64.01 183 ARG D N 1
ATOM 6617 C CA . ARG D 4 157 ? 229.402 234.637 306.770 1.00 65.97 183 ARG D CA 1
ATOM 6618 C C . ARG D 4 157 ? 230.866 234.271 306.932 1.00 68.37 183 ARG D C 1
ATOM 6619 O O . ARG D 4 157 ? 231.553 234.024 305.939 1.00 82.55 183 ARG D O 1
ATOM 6627 N N . ALA D 4 158 ? 231.339 234.225 308.172 1.00 50.73 184 ALA D N 1
ATOM 6628 C CA . ALA D 4 158 ? 232.723 233.859 308.426 1.00 56.71 184 ALA D CA 1
ATOM 6629 C C . ALA D 4 158 ? 232.958 232.389 308.108 1.00 68.24 184 ALA D C 1
ATOM 6630 O O . ALA D 4 158 ? 232.041 231.567 308.152 1.00 79.85 184 ALA D O 1
ATOM 6632 N N . ASP D 4 159 ? 234.204 232.063 307.780 1.00 85.67 185 ASP D N 1
ATOM 6633 C CA . ASP D 4 159 ? 234.561 230.684 307.496 1.00 83.74 185 ASP D CA 1
ATOM 6634 C C . ASP D 4 159 ? 234.412 229.837 308.759 1.00 85.26 185 ASP D C 1
ATOM 6635 O O . ASP D 4 159 ? 234.554 230.344 309.874 1.00 90.57 185 ASP D O 1
ATOM 6640 N N . PRO D 4 160 ? 234.126 228.541 308.617 1.00 75.03 186 PRO D N 1
ATOM 6641 C CA . PRO D 4 160 ? 233.828 227.735 309.808 1.00 74.14 186 PRO D CA 1
ATOM 6642 C C . PRO D 4 160 ? 235.066 227.331 310.587 1.00 75.12 186 PRO D C 1
ATOM 6643 O O . PRO D 4 160 ? 235.177 226.186 311.032 1.00 83.25 186 PRO D O 1
ATOM 6647 N N . PHE D 4 161 ? 236.004 228.259 310.755 1.00 88.45 187 PHE D N 1
ATOM 6648 C CA . PHE D 4 161 ? 237.066 228.102 311.736 1.00 85.79 187 PHE D CA 1
ATOM 6649 C C . PHE D 4 161 ? 237.482 229.415 312.379 1.00 85.81 187 PHE D C 1
ATOM 6650 O O . PHE D 4 161 ? 238.405 229.411 313.199 1.00 81.45 187 PHE D O 1
ATOM 6658 N N . LYS D 4 162 ? 236.836 230.529 312.046 1.00 89.07 188 LYS D N 1
ATOM 6659 C CA . LYS D 4 162 ? 237.262 231.843 312.503 1.00 83.59 188 LYS D CA 1
ATOM 6660 C C . LYS D 4 162 ? 236.033 232.606 312.982 1.00 84.48 188 LYS D C 1
ATOM 6661 O O . LYS D 4 162 ? 234.929 232.061 313.057 1.00 87.96 188 LYS D O 1
ATOM 6667 N N . GLU D 4 163 ? 236.228 233.880 313.309 1.00 69.62 189 GLU D N 1
ATOM 6668 C CA . GLU D 4 163 ? 235.177 234.711 313.872 1.00 68.05 189 GLU D CA 1
ATOM 6669 C C . GLU D 4 163 ? 235.100 236.027 313.119 1.00 76.96 189 GLU D C 1
ATOM 6670 O O . GLU D 4 163 ? 236.124 236.665 312.864 1.00 86.25 189 GLU D O 1
ATOM 6676 N N . LEU D 4 164 ? 233.884 236.430 312.767 1.00 58.85 190 LEU D N 1
ATOM 6677 C CA . LEU D 4 164 ? 233.688 237.723 312.130 1.00 46.33 190 LEU D CA 1
ATOM 6678 C C . LEU D 4 164 ? 234.018 238.836 313.112 1.00 51.75 190 LEU D C 1
ATOM 6679 O O . LEU D 4 164 ? 233.825 238.692 314.321 1.00 61.46 190 LEU D O 1
ATOM 6684 N N . ARG D 4 165 ? 234.532 239.948 312.593 1.00 51.38 191 ARG D N 1
ATOM 6685 C CA . ARG D 4 165 ? 234.930 241.060 313.451 1.00 45.08 191 ARG D CA 1
ATOM 6686 C C . ARG D 4 165 ? 234.792 242.350 312.649 1.00 56.33 191 ARG D C 1
ATOM 6687 O O . ARG D 4 165 ? 235.672 242.682 311.853 1.00 73.75 191 ARG D O 1
ATOM 6695 N N . LEU D 4 166 ? 233.695 243.069 312.870 1.00 53.73 192 LEU D N 1
ATOM 6696 C CA . LEU D 4 166 ? 233.452 244.349 312.207 1.00 53.63 192 LEU D CA 1
ATOM 6697 C C . LEU D 4 166 ? 234.076 245.439 313.061 1.00 63.63 192 LEU D C 1
ATOM 6698 O O . LEU D 4 166 ? 233.464 245.949 313.997 1.00 82.40 192 LEU D O 1
ATOM 6703 N N . GLU D 4 167 ? 235.307 245.810 312.737 1.00 48.45 193 GLU D N 1
ATOM 6704 C CA . GLU D 4 167 ? 236.057 246.766 313.534 1.00 42.84 193 GLU D CA 1
ATOM 6705 C C . GLU D 4 167 ? 236.427 247.977 312.692 1.00 48.11 193 GLU D C 1
ATOM 6706 O O . GLU D 4 167 ? 236.634 247.865 311.481 1.00 59.61 193 GLU D O 1
ATOM 6712 N N . SER D 4 168 ? 236.475 249.138 313.340 1.00 42.67 194 SER D N 1
ATOM 6713 C CA . SER D 4 168 ? 236.976 250.365 312.742 1.00 50.15 194 SER D CA 1
ATOM 6714 C C . SER D 4 168 ? 238.156 250.847 313.566 1.00 64.77 194 SER D C 1
ATOM 6715 O O . SER D 4 168 ? 237.990 251.097 314.767 1.00 76.75 194 SER D O 1
ATOM 6718 N N . PRO D 4 169 ? 239.347 251.002 312.984 1.00 59.76 195 PRO D N 1
ATOM 6719 C CA . PRO D 4 169 ? 240.545 251.131 313.827 1.00 50.05 195 PRO D CA 1
ATOM 6720 C C . PRO D 4 169 ? 240.595 252.401 314.657 1.00 60.27 195 PRO D C 1
ATOM 6721 O O . PRO D 4 169 ? 241.010 252.342 315.820 1.00 71.44 195 PRO D O 1
ATOM 6725 N N . THR D 4 170 ? 240.201 253.553 314.108 1.00 72.59 196 THR D N 1
ATOM 6726 C CA . THR D 4 170 ? 240.388 254.797 314.848 1.00 77.12 196 THR D CA 1
ATOM 6727 C C . THR D 4 170 ? 239.191 255.736 314.662 1.00 80.17 196 THR D C 1
ATOM 6728 O O . THR D 4 170 ? 239.345 256.961 314.640 1.00 84.26 196 THR D O 1
ATOM 6732 N N . ARG D 4 171 ? 237.990 255.186 314.530 1.00 83.88 197 ARG D N 1
ATOM 6733 C CA . ARG D 4 171 ? 236.797 256.001 314.355 1.00 78.00 197 ARG D CA 1
ATOM 6734 C C . ARG D 4 171 ? 235.618 255.277 314.992 1.00 78.46 197 ARG D C 1
ATOM 6735 O O . ARG D 4 171 ? 235.793 254.318 315.748 1.00 87.99 197 ARG D O 1
ATOM 6743 N N . SER D 4 172 ? 234.411 255.735 314.677 1.00 58.78 198 SER D N 1
ATOM 6744 C CA . SER D 4 172 ? 233.186 255.146 315.193 1.00 59.12 198 SER D CA 1
ATOM 6745 C C . SER D 4 172 ? 232.536 254.261 314.139 1.00 57.95 198 SER D C 1
ATOM 6746 O O . SER D 4 172 ? 232.732 254.449 312.937 1.00 74.04 198 SER D O 1
ATOM 6749 N N . LEU D 4 173 ? 231.754 253.292 314.603 1.00 43.89 199 LEU D N 1
ATOM 6750 C CA . LEU D 4 173 ? 231.045 252.360 313.736 1.00 48.75 199 LEU D CA 1
ATOM 6751 C C . LEU D 4 173 ? 229.559 252.686 313.785 1.00 58.17 199 LEU D C 1
ATOM 6752 O O . LEU D 4 173 ? 228.928 252.551 314.836 1.00 71.31 199 LEU D O 1
ATOM 6757 N N . VAL D 4 174 ? 229.004 253.108 312.654 1.00 52.76 200 VAL D N 1
ATOM 6758 C CA . VAL D 4 174 ? 227.620 253.558 312.571 1.00 47.45 200 VAL D CA 1
ATOM 6759 C C . VAL D 4 174 ? 226.838 252.553 311.741 1.00 49.48 200 VAL D C 1
ATOM 6760 O O . VAL D 4 174 ? 227.212 252.257 310.600 1.00 62.27 200 VAL D O 1
ATOM 6764 N N . MET D 4 175 ? 225.750 252.037 312.304 1.00 61.35 201 MET D N 1
ATOM 6765 C CA . MET D 4 175 ? 224.896 251.064 311.637 1.00 63.78 201 MET D CA 1
ATOM 6766 C C . MET D 4 175 ? 223.499 251.645 311.483 1.00 64.62 201 MET D C 1
ATOM 6767 O O . MET D 4 175 ? 222.928 252.160 312.449 1.00 71.84 201 MET D O 1
ATOM 6772 N N . GLU D 4 176 ? 222.950 251.559 310.275 1.00 85.85 202 GLU D N 1
ATOM 6773 C CA . GLU D 4 176 ? 221.628 252.086 309.969 1.00 88.70 202 GLU D CA 1
ATOM 6774 C C . GLU D 4 176 ? 220.741 250.961 309.460 1.00 94.40 202 GLU D C 1
ATOM 6775 O O . GLU D 4 176 ? 221.142 250.205 308.571 1.00 100.88 202 GLU D O 1
ATOM 6781 N N . ALA D 4 177 ? 219.537 250.855 310.019 1.00 85.60 203 ALA D N 1
ATOM 6782 C CA . ALA D 4 177 ? 218.594 249.808 309.630 1.00 82.51 203 ALA D CA 1
ATOM 6783 C C . ALA D 4 177 ? 217.191 250.283 309.953 1.00 87.24 203 ALA D C 1
ATOM 6784 O O . ALA D 4 177 ? 216.691 250.083 311.066 1.00 92.67 203 ALA D O 1
ATOM 6786 N N . PRO D 4 178 ? 216.514 250.915 308.993 1.00 82.88 204 PRO D N 1
ATOM 6787 C CA . PRO D 4 178 ? 215.220 251.547 309.298 1.00 85.95 204 PRO D CA 1
ATOM 6788 C C . PRO D 4 178 ? 214.149 250.591 309.794 1.00 85.15 204 PRO D C 1
ATOM 6789 O O . PRO D 4 178 ? 213.310 250.996 310.607 1.00 84.22 204 PRO D O 1
ATOM 6793 N N . LYS D 4 179 ? 214.137 249.345 309.334 1.00 79.80 205 LYS D N 1
ATOM 6794 C CA . LYS D 4 179 ? 213.053 248.429 309.663 1.00 82.07 205 LYS D CA 1
ATOM 6795 C C . LYS D 4 179 ? 213.292 247.638 310.944 1.00 80.83 205 LYS D C 1
ATOM 6796 O O . LYS D 4 179 ? 212.405 246.890 311.364 1.00 83.15 205 LYS D O 1
ATOM 6802 N N . GLY D 4 180 ? 214.453 247.776 311.574 1.00 83.33 206 GLY D N 1
ATOM 6803 C CA . GLY D 4 180 ? 214.692 247.084 312.825 1.00 78.84 206 GLY D CA 1
ATOM 6804 C C . GLY D 4 180 ? 215.984 246.298 312.865 1.00 80.07 206 GLY D C 1
ATOM 6805 O O . GLY D 4 180 ? 216.522 245.916 311.823 1.00 83.69 206 GLY D O 1
ATOM 6806 N N . VAL D 4 181 ? 216.487 246.045 314.069 1.00 73.26 207 VAL D N 1
ATOM 6807 C CA . VAL D 4 181 ? 217.741 245.334 314.277 1.00 74.44 207 VAL D CA 1
ATOM 6808 C C . VAL D 4 181 ? 217.482 244.181 315.234 1.00 78.34 207 VAL D C 1
ATOM 6809 O O . VAL D 4 181 ? 216.816 244.360 316.258 1.00 83.57 207 VAL D O 1
ATOM 6813 N N . GLU D 4 182 ? 217.994 243.001 314.897 1.00 71.92 208 GLU D N 1
ATOM 6814 C CA . GLU D 4 182 ? 217.907 241.831 315.758 1.00 69.34 208 GLU D CA 1
ATOM 6815 C C . GLU D 4 182 ? 219.308 241.314 316.037 1.00 79.51 208 GLU D C 1
ATOM 6816 O O . GLU D 4 182 ? 220.114 241.169 315.113 1.00 82.22 208 GLU D O 1
ATOM 6822 N N . ILE D 4 183 ? 219.597 241.038 317.306 1.00 72.24 209 ILE D N 1
ATOM 6823 C CA . ILE D 4 183 ? 220.890 240.519 317.734 1.00 63.83 209 ILE D CA 1
ATOM 6824 C C . ILE D 4 183 ? 220.659 239.209 318.471 1.00 65.52 209 ILE D C 1
ATOM 6825 O O . ILE D 4 183 ? 219.860 239.156 319.412 1.00 71.89 209 ILE D O 1
ATOM 6830 N N . ASN D 4 184 ? 221.358 238.159 318.049 1.00 67.80 210 ASN D N 1
ATOM 6831 C CA . ASN D 4 184 ? 221.196 236.833 318.623 1.00 62.16 210 ASN D CA 1
ATOM 6832 C C . ASN D 4 184 ? 222.542 236.284 319.062 1.00 70.51 210 ASN D C 1
ATOM 6833 O O . ASN D 4 184 ? 223.538 236.412 318.346 1.00 82.25 210 ASN D O 1
ATOM 6838 N N . ALA D 4 185 ? 222.564 235.667 320.242 1.00 66.71 211 ALA D N 1
ATOM 6839 C CA . ALA D 4 185 ? 223.747 234.980 320.762 1.00 64.57 211 ALA D CA 1
ATOM 6840 C C . ALA D 4 185 ? 223.248 233.691 321.409 1.00 73.20 211 ALA D C 1
ATOM 6841 O O . ALA D 4 185 ? 222.925 233.666 322.598 1.00 87.97 211 ALA D O 1
ATOM 6843 N N . GLU D 4 186 ? 223.196 232.619 320.619 1.00 76.41 212 GLU D N 1
ATOM 6844 C CA . GLU D 4 186 ? 222.535 231.399 321.064 1.00 76.72 212 GLU D CA 1
ATOM 6845 C C . GLU D 4 186 ? 223.288 230.679 322.172 1.00 80.93 212 GLU D C 1
ATOM 6846 O O . GLU D 4 186 ? 222.677 229.894 322.902 1.00 86.22 212 GLU D O 1
ATOM 6852 N N . ALA D 4 187 ? 224.590 230.910 322.316 1.00 84.37 213 ALA D N 1
ATOM 6853 C CA . ALA D 4 187 ? 225.361 230.140 323.282 1.00 83.03 213 ALA D CA 1
ATOM 6854 C C . ALA D 4 187 ? 226.367 231.001 324.030 1.00 85.11 213 ALA D C 1
ATOM 6855 O O . ALA D 4 187 ? 227.441 230.518 324.404 1.00 86.46 213 ALA D O 1
ATOM 6857 N N . GLY D 4 188 ? 226.048 232.267 324.263 1.00 87.11 214 GLY D N 1
ATOM 6858 C CA . GLY D 4 188 ? 226.987 233.125 324.961 1.00 88.36 214 GLY D CA 1
ATOM 6859 C C . GLY D 4 188 ? 226.328 234.408 325.406 1.00 82.69 214 GLY D C 1
ATOM 6860 O O . GLY D 4 188 ? 225.227 234.756 324.971 1.00 86.27 214 GLY D O 1
ATOM 6861 N N . ASN D 4 189 ? 227.028 235.109 326.290 1.00 70.55 215 ASN D N 1
ATOM 6862 C CA . ASN D 4 189 ? 226.533 236.378 326.796 1.00 74.96 215 ASN D CA 1
ATOM 6863 C C . ASN D 4 189 ? 226.568 237.433 325.702 1.00 73.22 215 ASN D C 1
ATOM 6864 O O . ASN D 4 189 ? 227.486 237.468 324.880 1.00 83.83 215 ASN D O 1
ATOM 6869 N N . MET D 4 190 ? 225.557 238.297 325.693 1.00 73.01 216 MET D N 1
ATOM 6870 C CA . MET D 4 190 ? 225.503 239.415 324.752 1.00 73.43 216 MET D CA 1
ATOM 6871 C C . MET D 4 190 ? 226.109 240.654 325.411 1.00 77.96 216 MET D C 1
ATOM 6872 O O . MET D 4 190 ? 225.443 241.652 325.682 1.00 83.08 216 MET D O 1
ATOM 6877 N N . GLU D 4 191 ? 227.411 240.568 325.664 1.00 72.27 217 GLU D N 1
ATOM 6878 C CA . GLU D 4 191 ? 228.110 241.619 326.387 1.00 65.79 217 GLU D CA 1
ATOM 6879 C C . GLU D 4 191 ? 228.114 242.922 325.599 1.00 67.09 217 GLU D C 1
ATOM 6880 O O . GLU D 4 191 ? 228.064 242.931 324.368 1.00 81.46 217 GLU D O 1
ATOM 6886 N N . ALA D 4 192 ? 228.166 244.034 326.329 1.00 53.75 218 ALA D N 1
ATOM 6887 C CA . ALA D 4 192 ? 228.238 245.358 325.716 1.00 49.28 218 ALA D CA 1
ATOM 6888 C C . ALA D 4 192 ? 228.993 246.260 326.687 1.00 59.19 218 ALA D C 1
ATOM 6889 O O . ALA D 4 192 ? 228.400 246.797 327.625 1.00 72.83 218 ALA D O 1
ATOM 6891 N N . ILE D 4 193 ? 230.287 246.429 326.449 1.00 64.36 219 ILE D N 1
ATOM 6892 C CA . ILE D 4 193 ? 231.176 247.132 327.363 1.00 59.57 219 ILE D CA 1
ATOM 6893 C C . ILE D 4 193 ? 231.485 248.507 326.793 1.00 65.45 219 ILE D C 1
ATOM 6894 O O . ILE D 4 193 ? 231.909 248.627 325.638 1.00 83.23 219 ILE D O 1
ATOM 6899 N N . CYS D 4 194 ? 231.277 249.545 327.599 1.00 66.22 220 CYS D N 1
ATOM 6900 C CA . CYS D 4 194 ? 231.601 250.902 327.182 1.00 65.61 220 CYS D CA 1
ATOM 6901 C C . CYS D 4 194 ? 232.392 251.612 328.271 1.00 80.22 220 CYS D C 1
ATOM 6902 O O . CYS D 4 194 ? 232.786 250.992 329.262 1.00 90.65 220 CYS D O 1
ATOM 6905 N N . ARG D 4 195 ? 232.642 252.895 328.093 1.00 98.06 221 ARG D N 1
ATOM 6906 C CA . ARG D 4 195 ? 233.405 253.652 329.078 1.00 97.47 221 ARG D CA 1
ATOM 6907 C C . ARG D 4 195 ? 232.729 254.945 329.502 1.00 96.62 221 ARG D C 1
ATOM 6908 O O . ARG D 4 195 ? 232.828 255.326 330.669 1.00 100.72 221 ARG D O 1
ATOM 6916 N N . SER D 4 196 ? 232.046 255.631 328.589 1.00 95.14 222 SER D N 1
ATOM 6917 C CA . SER D 4 196 ? 231.531 256.965 328.868 1.00 99.37 222 SER D CA 1
ATOM 6918 C C . SER D 4 196 ? 230.032 256.987 329.133 1.00 97.74 222 SER D C 1
ATOM 6919 O O . SER D 4 196 ? 229.595 257.557 330.135 1.00 101.80 222 SER D O 1
ATOM 6922 N N . GLU D 4 197 ? 229.229 256.393 328.253 1.00 81.99 223 GLU D N 1
ATOM 6923 C CA . GLU D 4 197 ? 227.781 256.449 328.408 1.00 80.51 223 GLU D CA 1
ATOM 6924 C C . GLU D 4 197 ? 227.141 255.410 327.504 1.00 85.59 223 GLU D C 1
ATOM 6925 O O . GLU D 4 197 ? 227.500 255.305 326.329 1.00 94.94 223 GLU D O 1
ATOM 6931 N N . LEU D 4 198 ? 226.196 254.652 328.052 1.00 72.44 224 LEU D N 1
ATOM 6932 C CA . LEU D 4 198 ? 225.455 253.638 327.312 1.00 71.63 224 LEU D CA 1
ATOM 6933 C C . LEU D 4 198 ? 223.990 254.047 327.304 1.00 70.90 224 LEU D C 1
ATOM 6934 O O . LEU D 4 198 ? 223.307 253.943 328.328 1.00 79.53 224 LEU D O 1
ATOM 6939 N N . ARG D 4 199 ? 223.505 254.507 326.156 1.00 73.89 225 ARG D N 1
ATOM 6940 C CA . ARG D 4 199 ? 222.178 255.096 326.040 1.00 78.99 225 ARG D CA 1
ATOM 6941 C C . ARG D 4 199 ? 221.242 254.145 325.311 1.00 77.44 225 ARG D C 1
ATOM 6942 O O . ARG D 4 199 ? 221.540 253.707 324.196 1.00 84.11 225 ARG D O 1
ATOM 6950 N N . LEU D 4 200 ? 220.111 253.835 325.937 1.00 69.88 226 LEU D N 1
ATOM 6951 C CA . LEU D 4 200 ? 219.056 253.032 325.329 1.00 68.42 226 LEU D CA 1
ATOM 6952 C C . LEU D 4 200 ? 217.858 253.943 325.097 1.00 76.38 226 LEU D C 1
ATOM 6953 O O . LEU D 4 200 ? 217.171 254.326 326.049 1.00 80.49 226 LEU D O 1
ATOM 6958 N N . GLU D 4 201 ? 217.604 254.281 323.839 1.00 94.52 227 GLU D N 1
ATOM 6959 C CA . GLU D 4 201 ? 216.567 255.236 323.484 1.00 93.29 227 GLU D CA 1
ATOM 6960 C C . GLU D 4 201 ? 215.393 254.534 322.818 1.00 93.98 227 GLU D C 1
ATOM 6961 O O . GLU D 4 201 ? 215.560 253.551 322.092 1.00 99.66 227 GLU D O 1
ATOM 6967 N N . SER D 4 202 ? 214.197 255.054 323.079 1.00 101.39 228 SER D N 1
ATOM 6968 C CA . SER D 4 202 ? 212.982 254.583 322.419 1.00 102.43 228 SER D CA 1
ATOM 6969 C C . SER D 4 202 ? 212.012 255.759 322.408 1.00 106.84 228 SER D C 1
ATOM 6970 O O . SER D 4 202 ? 211.349 256.027 323.413 1.00 108.59 228 SER D O 1
ATOM 6973 N N . LYS D 4 203 ? 211.939 256.452 321.270 1.00 117.63 229 LYS D N 1
ATOM 6974 C CA . LYS D 4 203 ? 211.217 257.719 321.218 1.00 122.29 229 LYS D CA 1
ATOM 6975 C C . LYS D 4 203 ? 209.728 257.535 321.484 1.00 122.40 229 LYS D C 1
ATOM 6976 O O . LYS D 4 203 ? 209.122 258.323 322.220 1.00 124.27 229 LYS D O 1
ATOM 6982 N N . ASP D 4 204 ? 209.119 256.509 320.898 1.00 118.37 230 ASP D N 1
ATOM 6983 C CA . ASP D 4 204 ? 207.681 256.288 321.029 1.00 118.94 230 ASP D CA 1
ATOM 6984 C C . ASP D 4 204 ? 207.390 254.807 321.247 1.00 120.46 230 ASP D C 1
ATOM 6985 O O . ASP D 4 204 ? 206.513 254.220 320.612 1.00 121.00 230 ASP D O 1
ATOM 6990 N N . GLY D 4 205 ? 208.134 254.181 322.155 1.00 112.75 231 GLY D N 1
ATOM 6991 C CA . GLY D 4 205 ? 207.942 252.770 322.425 1.00 111.05 231 GLY D CA 1
ATOM 6992 C C . GLY D 4 205 ? 208.048 252.400 323.889 1.00 107.00 231 GLY D C 1
ATOM 6993 O O . GLY D 4 205 ? 207.479 253.078 324.748 1.00 109.36 231 GLY D O 1
ATOM 6994 N N . GLU D 4 206 ? 208.770 251.323 324.186 1.00 95.65 232 GLU D N 1
ATOM 6995 C CA . GLU D 4 206 ? 208.920 250.860 325.558 1.00 97.14 232 GLU D CA 1
ATOM 6996 C C . GLU D 4 206 ? 210.169 249.996 325.654 1.00 94.97 232 GLU D C 1
ATOM 6997 O O . GLU D 4 206 ? 210.731 249.564 324.646 1.00 99.79 232 GLU D O 1
ATOM 7003 N N . ILE D 4 207 ? 210.599 249.755 326.888 1.00 82.80 233 ILE D N 1
ATOM 7004 C CA . ILE D 4 207 ? 211.736 248.895 327.187 1.00 86.49 233 ILE D CA 1
ATOM 7005 C C . ILE D 4 207 ? 211.233 247.718 328.009 1.00 90.92 233 ILE D C 1
ATOM 7006 O O . ILE D 4 207 ? 210.527 247.910 329.005 1.00 98.15 233 ILE D O 1
ATOM 7011 N N . LYS D 4 208 ? 211.586 246.506 327.591 1.00 88.63 234 LYS D N 1
ATOM 7012 C CA . LYS D 4 208 ? 211.145 245.292 328.264 1.00 85.18 234 LYS D CA 1
ATOM 7013 C C . LYS D 4 208 ? 212.350 244.431 328.602 1.00 84.78 234 LYS D C 1
ATOM 7014 O O . LYS D 4 208 ? 213.207 244.196 327.745 1.00 94.98 234 LYS D O 1
ATOM 7020 N N . LEU D 4 209 ? 212.413 243.961 329.845 1.00 84.29 235 LEU D N 1
ATOM 7021 C CA . LEU D 4 209 ? 213.487 243.092 330.319 1.00 91.19 235 LEU D CA 1
ATOM 7022 C C . LEU D 4 209 ? 212.862 241.788 330.798 1.00 96.24 235 LEU D C 1
ATOM 7023 O O . LEU D 4 209 ? 212.251 241.746 331.871 1.00 102.88 235 LEU D O 1
ATOM 7028 N N . ASP D 4 210 ? 213.022 240.722 330.012 1.00 101.24 236 ASP D N 1
ATOM 7029 C CA . ASP D 4 210 ? 212.317 239.467 330.240 1.00 103.70 236 ASP D CA 1
ATOM 7030 C C . ASP D 4 210 ? 213.211 238.377 330.822 1.00 106.82 236 ASP D C 1
ATOM 7031 O O . ASP D 4 210 ? 212.850 237.197 330.773 1.00 108.85 236 ASP D O 1
ATOM 7036 N N . ALA D 4 211 ? 214.366 238.739 331.369 1.00 104.35 237 ALA D N 1
ATOM 7037 C CA . ALA D 4 211 ? 215.271 237.733 331.899 1.00 103.67 237 ALA D CA 1
ATOM 7038 C C . ALA D 4 211 ? 214.702 237.109 333.169 1.00 100.83 237 ALA D C 1
ATOM 7039 O O . ALA D 4 211 ? 213.822 237.666 333.828 1.00 102.37 237 ALA D O 1
ATOM 7041 N N . ALA D 4 212 ? 215.225 235.930 333.512 1.00 95.77 238 ALA D N 1
ATOM 7042 C CA . ALA D 4 212 ? 214.763 235.230 334.704 1.00 100.15 238 ALA D CA 1
ATOM 7043 C C . ALA D 4 212 ? 215.124 235.962 335.989 1.00 103.23 238 ALA D C 1
ATOM 7044 O O . ALA D 4 212 ? 214.470 235.745 337.013 1.00 106.13 238 ALA D O 1
ATOM 7046 N N . LYS D 4 213 ? 216.147 236.812 335.965 1.00 96.16 239 LYS D N 1
ATOM 7047 C CA . LYS D 4 213 ? 216.497 237.619 337.125 1.00 93.60 239 LYS D CA 1
ATOM 7048 C C . LYS D 4 213 ? 217.289 238.828 336.652 1.00 96.37 239 LYS D C 1
ATOM 7049 O O . LYS D 4 213 ? 217.856 238.830 335.557 1.00 102.36 239 LYS D O 1
ATOM 7055 N N . ILE D 4 214 ? 217.315 239.862 337.489 1.00 80.08 240 ILE D N 1
ATOM 7056 C CA . ILE D 4 214 ? 217.946 241.133 337.156 1.00 78.10 240 ILE D CA 1
ATOM 7057 C C . ILE D 4 214 ? 218.863 241.531 338.301 1.00 83.96 240 ILE D C 1
ATOM 7058 O O . ILE D 4 214 ? 218.459 241.487 339.467 1.00 93.47 240 ILE D O 1
ATOM 7063 N N . LYS D 4 215 ? 220.094 241.917 337.972 1.00 85.36 241 LYS D N 1
ATOM 7064 C CA . LYS D 4 215 ? 221.058 242.373 338.961 1.00 91.49 241 LYS D CA 1
ATOM 7065 C C . LYS D 4 215 ? 221.588 243.744 338.570 1.00 91.09 241 LYS D C 1
ATOM 7066 O O . LYS D 4 215 ? 221.745 244.052 337.387 1.00 95.38 241 LYS D O 1
ATOM 7072 N N . LEU D 4 216 ? 221.850 244.571 339.579 1.00 88.84 242 LEU D N 1
ATOM 7073 C CA . LEU D 4 216 ? 222.434 245.899 339.385 1.00 82.66 242 LEU D CA 1
ATOM 7074 C C . LEU D 4 216 ? 223.503 246.125 340.444 1.00 88.29 242 LEU D C 1
ATOM 7075 O O . LEU D 4 216 ? 223.367 246.990 341.315 1.00 96.66 242 LEU D O 1
ATOM 7080 N N . PRO D 4 217 ? 224.590 245.360 340.400 1.00 94.81 243 PRO D N 1
ATOM 7081 C CA . PRO D 4 217 ? 225.531 245.380 341.525 1.00 103.11 243 PRO D CA 1
ATOM 7082 C C . PRO D 4 217 ? 226.597 246.463 341.459 1.00 103.32 243 PRO D C 1
ATOM 7083 O O . PRO D 4 217 ? 227.764 246.183 341.751 1.00 105.88 243 PRO D O 1
ATOM 7087 N N . ARG D 4 218 ? 226.239 247.696 341.076 1.00 109.37 244 ARG D N 1
ATOM 7088 C CA . ARG D 4 218 ? 227.159 248.812 341.279 1.00 107.93 244 ARG D CA 1
ATOM 7089 C C . ARG D 4 218 ? 226.433 250.119 341.583 1.00 107.46 244 ARG D C 1
ATOM 7090 O O . ARG D 4 218 ? 226.966 251.197 341.298 1.00 101.71 244 ARG D O 1
ATOM 7098 N N . LEU D 4 219 ? 225.233 250.050 342.145 1.00 109.53 245 LEU D N 1
ATOM 7099 C CA . LEU D 4 219 ? 224.503 251.268 342.464 1.00 106.20 245 LEU D CA 1
ATOM 7100 C C . LEU D 4 219 ? 225.231 252.037 343.564 1.00 108.09 245 LEU D C 1
ATOM 7101 O O . LEU D 4 219 ? 225.801 251.427 344.474 1.00 108.92 245 LEU D O 1
ATOM 7106 N N . PRO D 4 220 ? 225.244 253.369 343.506 1.00 111.68 246 PRO D N 1
ATOM 7107 C CA . PRO D 4 220 ? 225.932 254.152 344.544 1.00 108.45 246 PRO D CA 1
ATOM 7108 C C . PRO D 4 220 ? 225.228 254.010 345.885 1.00 109.45 246 PRO D C 1
ATOM 7109 O O . PRO D 4 220 ? 224.059 254.372 346.029 1.00 112.00 246 PRO D O 1
ATOM 7113 N N . ARG D 4 221 ? 225.949 253.479 346.868 1.00 128.67 247 ARG D N 1
ATOM 7114 C CA . ARG D 4 221 ? 225.380 253.279 348.192 1.00 130.66 247 ARG D CA 1
ATOM 7115 C C . ARG D 4 221 ? 225.115 254.618 348.871 1.00 131.42 247 ARG D C 1
ATOM 7116 O O . ARG D 4 221 ? 225.870 255.581 348.716 1.00 132.39 247 ARG D O 1
ATOM 7124 N N . GLY D 4 222 ? 224.026 254.668 349.633 1.00 150.00 248 GLY D N 1
ATOM 7125 C CA . GLY D 4 222 ? 223.654 255.886 350.317 1.00 150.14 248 GLY D CA 1
ATOM 7126 C C . GLY D 4 222 ? 224.497 256.151 351.547 1.00 154.00 248 GLY D C 1
ATOM 7127 O O . GLY D 4 222 ? 225.302 255.328 351.982 1.00 153.89 248 GLY D O 1
ATOM 7128 N N . SER D 4 223 ? 224.303 257.339 352.113 1.00 186.49 249 SER D N 1
ATOM 7129 C CA . SER D 4 223 ? 224.985 257.750 353.331 1.00 186.77 249 SER D CA 1
ATOM 7130 C C . SER D 4 223 ? 223.970 258.335 354.300 1.00 185.59 249 SER D C 1
ATOM 7131 O O . SER D 4 223 ? 222.993 258.966 353.885 1.00 184.36 249 SER D O 1
ATOM 7134 N N . TYR D 4 224 ? 224.208 258.123 355.592 1.00 200.86 250 TYR D N 1
ATOM 7135 C CA . TYR D 4 224 ? 223.280 258.571 356.619 1.00 202.33 250 TYR D CA 1
ATOM 7136 C C . TYR D 4 224 ? 223.431 260.070 356.845 1.00 203.08 250 TYR D C 1
ATOM 7137 O O . TYR D 4 224 ? 224.547 260.578 356.991 1.00 203.34 250 TYR D O 1
ATOM 7146 N N . THR D 4 225 ? 222.302 260.774 356.871 1.00 209.61 251 THR D N 1
ATOM 7147 C CA . THR D 4 225 ? 222.259 262.191 357.207 1.00 209.34 251 THR D CA 1
ATOM 7148 C C . THR D 4 225 ? 221.113 262.431 358.182 1.00 210.11 251 THR D C 1
ATOM 7149 O O . THR D 4 225 ? 219.968 262.064 357.890 1.00 210.54 251 THR D O 1
ATOM 7153 N N . PRO D 4 226 ? 221.378 263.028 359.350 1.00 216.21 252 PRO D N 1
ATOM 7154 C CA . PRO D 4 226 ? 220.310 263.222 360.342 1.00 216.32 252 PRO D CA 1
ATOM 7155 C C . PRO D 4 226 ? 219.158 264.063 359.815 1.00 215.88 252 PRO D C 1
ATOM 7156 O O . PRO D 4 226 ? 218.011 263.607 359.781 1.00 214.88 252 PRO D O 1
ATOM 7160 N N . THR D 4 227 ? 219.454 265.295 359.398 1.00 216.69 253 THR D N 1
ATOM 7161 C CA . THR D 4 227 ? 218.424 266.150 358.823 1.00 216.91 253 THR D CA 1
ATOM 7162 C C . THR D 4 227 ? 218.097 265.761 357.388 1.00 216.81 253 THR D C 1
ATOM 7163 O O . THR D 4 227 ? 216.941 265.880 356.966 1.00 216.24 253 THR D O 1
ATOM 7167 N N . GLY D 4 228 ? 219.087 265.293 356.633 1.00 210.27 254 GLY D N 1
ATOM 7168 C CA . GLY D 4 228 ? 218.853 264.971 355.243 1.00 209.10 254 GLY D CA 1
ATOM 7169 C C . GLY D 4 228 ? 218.699 266.227 354.398 1.00 209.44 254 GLY D C 1
ATOM 7170 O O . GLY D 4 228 ? 219.135 267.324 354.759 1.00 209.77 254 GLY D O 1
ATOM 7171 N N . THR D 4 229 ? 218.063 266.046 353.247 1.00 202.93 255 THR D N 1
ATOM 7172 C CA . THR D 4 229 ? 217.792 267.127 352.313 1.00 202.64 255 THR D CA 1
ATOM 7173 C C . THR D 4 229 ? 216.287 267.289 352.142 1.00 202.81 255 THR D C 1
ATOM 7174 O O . THR D 4 229 ? 215.492 266.461 352.593 1.00 202.57 255 THR D O 1
ATOM 7178 N N . ARG D 4 230 ? 215.900 268.378 351.479 1.00 205.81 256 ARG D N 1
ATOM 7179 C CA . ARG D 4 230 ? 214.496 268.729 351.326 1.00 206.13 256 ARG D CA 1
ATOM 7180 C C . ARG D 4 230 ? 213.920 268.359 349.965 1.00 205.98 256 ARG D C 1
ATOM 7181 O O . ARG D 4 230 ? 212.696 268.397 349.802 1.00 205.52 256 ARG D O 1
ATOM 7189 N N . GLN D 4 231 ? 214.757 268.011 348.992 1.00 195.35 257 GLN D N 1
ATOM 7190 C CA . GLN D 4 231 ? 214.251 267.628 347.683 1.00 193.68 257 GLN D CA 1
ATOM 7191 C C . GLN D 4 231 ? 213.480 266.315 347.764 1.00 192.97 257 GLN D C 1
ATOM 7192 O O . GLN D 4 231 ? 213.863 265.384 348.478 1.00 193.48 257 GLN D O 1
ATOM 7198 N N . LYS D 4 232 ? 212.381 266.250 347.019 1.00 180.87 258 LYS D N 1
ATOM 7199 C CA . LYS D 4 232 ? 211.527 265.065 346.993 1.00 181.57 258 LYS D CA 1
ATOM 7200 C C . LYS D 4 232 ? 212.228 263.979 346.190 1.00 180.67 258 LYS D C 1
ATOM 7201 O O . LYS D 4 232 ? 212.198 263.982 344.958 1.00 180.99 258 LYS D O 1
ATOM 7207 N N . VAL D 4 233 ? 212.868 263.044 346.889 1.00 168.71 259 VAL D N 1
ATOM 7208 C CA . VAL D 4 233 ? 213.545 261.924 346.242 1.00 166.71 259 VAL D CA 1
ATOM 7209 C C . VAL D 4 233 ? 212.490 260.865 345.931 1.00 166.95 259 VAL D C 1
ATOM 7210 O O . VAL D 4 233 ? 211.986 260.184 346.825 1.00 165.99 259 VAL D O 1
ATOM 7214 N N . PHE D 4 234 ? 212.141 260.732 344.655 1.00 161.97 260 PHE D N 1
ATOM 7215 C CA . PHE D 4 234 ? 211.149 259.744 344.262 1.00 160.35 260 PHE D CA 1
ATOM 7216 C C . PHE D 4 234 ? 211.670 258.332 344.494 1.00 161.21 260 PHE D C 1
ATOM 7217 O O . PHE D 4 234 ? 212.874 258.069 344.435 1.00 161.52 260 PHE D O 1
ATOM 7225 N N . GLU D 4 235 ? 210.747 257.421 344.776 1.00 162.97 261 GLU D N 1
ATOM 7226 C CA . GLU D 4 235 ? 211.045 256.003 344.863 1.00 162.95 261 GLU D CA 1
ATOM 7227 C C . GLU D 4 235 ? 210.329 255.263 343.740 1.00 164.11 261 GLU D C 1
ATOM 7228 O O . GLU D 4 235 ? 209.272 255.691 343.259 1.00 163.18 261 GLU D O 1
ATOM 7234 N N . VAL D 4 236 ? 210.939 254.162 343.313 1.00 149.99 262 VAL D N 1
ATOM 7235 C CA . VAL D 4 236 ? 210.485 253.405 342.154 1.00 147.00 262 VAL D CA 1
ATOM 7236 C C . VAL D 4 236 ? 209.512 252.331 342.614 1.00 147.92 262 VAL D C 1
ATOM 7237 O O . VAL D 4 236 ? 209.791 251.592 343.566 1.00 148.09 262 VAL D O 1
ATOM 7241 N N . CYS D 4 237 ? 208.362 252.249 341.950 1.00 152.78 263 CYS D N 1
ATOM 7242 C CA . CYS D 4 237 ? 207.390 251.207 342.239 1.00 151.19 263 CYS D CA 1
ATOM 7243 C C . CYS D 4 237 ? 206.817 250.670 340.937 1.00 154.50 263 CYS D C 1
ATOM 7244 O O . CYS D 4 237 ? 206.662 251.403 339.957 1.00 155.47 263 CYS D O 1
ATOM 7247 N N . VAL D 4 238 ? 206.493 249.380 340.941 1.00 151.56 264 VAL D N 1
ATOM 7248 C CA . VAL D 4 238 ? 206.079 248.659 339.745 1.00 150.02 264 VAL D CA 1
ATOM 7249 C C . VAL D 4 238 ? 204.584 248.384 339.818 1.00 149.36 264 VAL D C 1
ATOM 7250 O O . VAL D 4 238 ? 204.061 247.997 340.870 1.00 151.19 264 VAL D O 1
ATOM 7254 N N . CYS D 4 239 ? 203.896 248.595 338.700 1.00 149.23 265 CYS D N 1
ATOM 7255 C CA . CYS D 4 239 ? 202.466 248.341 338.608 1.00 148.36 265 CYS D CA 1
ATOM 7256 C C . CYS D 4 239 ? 202.219 246.835 338.536 1.00 149.68 265 CYS D C 1
ATOM 7257 O O . CYS D 4 239 ? 203.133 246.020 338.682 1.00 152.05 265 CYS D O 1
ATOM 7260 N N . ALA D 4 240 ? 200.961 246.448 338.315 1.00 147.78 266 ALA D N 1
ATOM 7261 C CA . ALA D 4 240 ? 200.612 245.031 338.299 1.00 149.78 266 ALA D CA 1
ATOM 7262 C C . ALA D 4 240 ? 201.200 244.319 337.087 1.00 149.76 266 ALA D C 1
ATOM 7263 O O . ALA D 4 240 ? 201.635 243.166 337.190 1.00 149.21 266 ALA D O 1
ATOM 7265 N N . ASN D 4 241 ? 201.220 244.980 335.932 1.00 139.13 267 ASN D N 1
ATOM 7266 C CA . ASN D 4 241 ? 201.669 244.353 334.696 1.00 137.80 267 ASN D CA 1
ATOM 7267 C C . ASN D 4 241 ? 203.168 244.485 334.465 1.00 139.00 267 ASN D C 1
ATOM 7268 O O . ASN D 4 241 ? 203.659 244.035 333.425 1.00 141.44 267 ASN D O 1
ATOM 7273 N N . GLY D 4 242 ? 203.904 245.087 335.396 1.00 131.82 268 GLY D N 1
ATOM 7274 C CA . GLY D 4 242 ? 205.342 245.202 335.284 1.00 131.34 268 GLY D CA 1
ATOM 7275 C C . GLY D 4 242 ? 205.860 246.558 334.857 1.00 130.10 268 GLY D C 1
ATOM 7276 O O . GLY D 4 242 ? 207.076 246.709 334.693 1.00 129.22 268 GLY D O 1
ATOM 7277 N N . ARG D 4 243 ? 204.990 247.546 334.681 1.00 135.72 269 ARG D N 1
ATOM 7278 C CA . ARG D 4 243 ? 205.400 248.868 334.228 1.00 136.40 269 ARG D CA 1
ATOM 7279 C C . ARG D 4 243 ? 205.858 249.707 335.415 1.00 137.60 269 ARG D C 1
ATOM 7280 O O . ARG D 4 243 ? 205.149 249.810 336.421 1.00 138.24 269 ARG D O 1
ATOM 7288 N N . LEU D 4 244 ? 207.042 250.300 335.294 1.00 134.20 270 LEU D N 1
ATOM 7289 C CA . LEU D 4 244 ? 207.627 251.078 336.374 1.00 130.49 270 LEU D CA 1
ATOM 7290 C C . LEU D 4 244 ? 207.015 252.474 336.440 1.00 132.70 270 LEU D C 1
ATOM 7291 O O . LEU D 4 244 ? 206.485 252.997 335.457 1.00 134.29 270 LEU D O 1
ATOM 7296 N N . PHE D 4 245 ? 207.099 253.078 337.625 1.00 150.65 271 PHE D N 1
ATOM 7297 C CA . PHE D 4 245 ? 206.718 254.473 337.801 1.00 151.17 271 PHE D CA 1
ATOM 7298 C C . PHE D 4 245 ? 207.417 255.019 339.037 1.00 151.77 271 PHE D C 1
ATOM 7299 O O . PHE D 4 245 ? 207.941 254.267 339.866 1.00 153.16 271 PHE D O 1
ATOM 7307 N N . LEU D 4 246 ? 207.421 256.344 339.143 1.00 156.72 272 LEU D N 1
ATOM 7308 C CA . LEU D 4 246 ? 208.071 257.054 340.233 1.00 157.51 272 LEU D CA 1
ATOM 7309 C C . LEU D 4 246 ? 207.021 257.698 341.128 1.00 160.25 272 LEU D C 1
ATOM 7310 O O . LEU D 4 246 ? 205.983 258.167 340.653 1.00 160.65 272 LEU D O 1
ATOM 7315 N N . SER D 4 247 ? 207.299 257.725 342.430 1.00 168.97 273 SER D N 1
ATOM 7316 C CA . SER D 4 247 ? 206.400 258.369 343.377 1.00 168.80 273 SER D CA 1
ATOM 7317 C C . SER D 4 247 ? 207.203 259.268 344.303 1.00 168.67 273 SER D C 1
ATOM 7318 O O . SER D 4 247 ? 208.398 259.062 344.515 1.00 168.07 273 SER D O 1
ATOM 7321 N N . GLN D 4 248 ? 206.528 260.270 344.861 1.00 176.79 274 GLN D N 1
ATOM 7322 C CA . GLN D 4 248 ? 207.192 261.204 345.758 1.00 176.50 274 GLN D CA 1
ATOM 7323 C C . GLN D 4 248 ? 207.720 260.480 346.993 1.00 176.28 274 GLN D C 1
ATOM 7324 O O . GLN D 4 248 ? 207.298 259.370 347.326 1.00 176.91 274 GLN D O 1
ATOM 7330 N N . ALA D 4 249 ? 208.652 261.136 347.684 1.00 177.21 275 ALA D N 1
ATOM 7331 C CA . ALA D 4 249 ? 209.314 260.544 348.841 1.00 177.80 275 ALA D CA 1
ATOM 7332 C C . ALA D 4 249 ? 208.320 260.271 349.961 1.00 179.45 275 ALA D C 1
ATOM 7333 O O . ALA D 4 249 ? 207.145 260.637 349.856 1.00 179.39 275 ALA D O 1
ATOM 7335 N N . GLY D 4 250 ? 208.779 259.631 351.035 1.00 190.58 276 GLY D N 1
ATOM 7336 C CA . GLY D 4 250 ? 207.884 259.259 352.111 1.00 190.05 276 GLY D CA 1
ATOM 7337 C C . GLY D 4 250 ? 207.188 260.449 352.736 1.00 190.67 276 GLY D C 1
ATOM 7338 O O . GLY D 4 250 ? 207.764 261.163 353.562 1.00 190.32 276 GLY D O 1
ATOM 7339 N N . THR D 4 251 ? 205.931 260.660 352.342 1.00 193.15 277 THR D N 1
ATOM 7340 C CA . THR D 4 251 ? 205.124 261.749 352.886 1.00 192.59 277 THR D CA 1
ATOM 7341 C C . THR D 4 251 ? 203.663 261.334 352.723 1.00 192.43 277 THR D C 1
ATOM 7342 O O . THR D 4 251 ? 203.115 261.421 351.621 1.00 190.72 277 THR D O 1
ATOM 7346 N N . GLY D 4 252 ? 203.051 260.884 353.814 1.00 196.25 278 GLY D N 1
ATOM 7347 C CA . GLY D 4 252 ? 201.670 260.456 353.739 1.00 196.38 278 GLY D CA 1
ATOM 7348 C C . GLY D 4 252 ? 201.497 259.157 352.979 1.00 196.32 278 GLY D C 1
ATOM 7349 O O . GLY D 4 252 ? 201.823 258.079 353.485 1.00 195.23 278 GLY D O 1
ATOM 7350 N N . SER D 4 253 ? 200.982 259.256 351.757 1.00 195.65 279 SER D N 1
ATOM 7351 C CA . SER D 4 253 ? 200.608 258.087 350.978 1.00 195.68 279 SER D CA 1
ATOM 7352 C C . SER D 4 253 ? 201.844 257.312 350.516 1.00 196.24 279 SER D C 1
ATOM 7353 O O . SER D 4 253 ? 202.989 257.634 350.847 1.00 196.10 279 SER D O 1
ATOM 7356 N N . THR D 4 254 ? 201.583 256.270 349.729 1.00 191.63 280 THR D N 1
ATOM 7357 C CA . THR D 4 254 ? 202.583 255.337 349.223 1.00 191.06 280 THR D CA 1
ATOM 7358 C C . THR D 4 254 ? 202.605 255.391 347.702 1.00 189.28 280 THR D C 1
ATOM 7359 O O . THR D 4 254 ? 202.087 256.342 347.106 1.00 187.97 280 THR D O 1
ATOM 7363 N N . CYS D 4 255 ? 203.213 254.389 347.065 1.00 184.16 281 CYS D N 1
ATOM 7364 C CA . CYS D 4 255 ? 203.277 254.304 345.607 1.00 184.06 281 CYS D CA 1
ATOM 7365 C C . CYS D 4 255 ? 201.911 254.407 344.938 1.00 185.15 281 CYS D C 1
ATOM 7366 O O . CYS D 4 255 ? 201.827 254.477 343.708 1.00 186.16 281 CYS D O 1
ATOM 7369 N N . GLN D 4 256 ? 200.839 254.416 345.729 1.00 189.03 282 GLN D N 1
ATOM 7370 C CA . GLN D 4 256 ? 199.518 254.760 345.220 1.00 189.68 282 GLN D CA 1
ATOM 7371 C C . GLN D 4 256 ? 199.530 256.191 344.693 1.00 187.91 282 GLN D C 1
ATOM 7372 O O . GLN D 4 256 ? 200.571 256.857 344.730 1.00 186.73 282 GLN D O 1
ATOM 7378 N N . ILE D 4 257 ? 198.384 256.657 344.191 1.00 192.66 283 ILE D N 1
ATOM 7379 C CA . ILE D 4 257 ? 198.264 257.895 343.421 1.00 193.41 283 ILE D CA 1
ATOM 7380 C C . ILE D 4 257 ? 198.898 257.650 342.059 1.00 192.57 283 ILE D C 1
ATOM 7381 O O . ILE D 4 257 ? 200.036 258.056 341.799 1.00 192.32 283 ILE D O 1
ATOM 7386 N N . ASN D 4 258 ? 198.167 256.953 341.192 1.00 190.24 284 ASN D N 1
ATOM 7387 C CA . ASN D 4 258 ? 198.629 256.663 339.842 1.00 191.25 284 ASN D CA 1
ATOM 7388 C C . ASN D 4 258 ? 197.561 256.894 338.785 1.00 191.87 284 ASN D C 1
ATOM 7389 O O . ASN D 4 258 ? 197.883 256.837 337.595 1.00 192.56 284 ASN D O 1
ATOM 7394 N N . THR D 4 259 ? 196.315 257.162 339.173 1.00 187.34 285 THR D N 1
ATOM 7395 C CA . THR D 4 259 ? 195.188 257.378 338.254 1.00 187.44 285 THR D CA 1
ATOM 7396 C C . THR D 4 259 ? 195.037 256.102 337.428 1.00 186.31 285 THR D C 1
ATOM 7397 O O . THR D 4 259 ? 195.103 255.001 337.999 1.00 183.93 285 THR D O 1
ATOM 7401 N N . SER D 4 260 ? 194.844 256.186 336.111 1.00 187.35 286 SER D N 1
ATOM 7402 C CA . SER D 4 260 ? 194.727 255.008 335.251 1.00 188.16 286 SER D CA 1
ATOM 7403 C C . SER D 4 260 ? 195.705 255.185 334.093 1.00 188.39 286 SER D C 1
ATOM 7404 O O . SER D 4 260 ? 195.337 255.645 333.010 1.00 187.53 286 SER D O 1
ATOM 7407 N N . VAL D 4 261 ? 196.959 254.814 334.333 1.00 180.74 287 VAL D N 1
ATOM 7408 C CA . VAL D 4 261 ? 197.975 254.811 333.290 1.00 180.78 287 VAL D CA 1
ATOM 7409 C C . VAL D 4 261 ? 198.631 253.451 333.115 1.00 179.41 287 VAL D C 1
ATOM 7410 O O . VAL D 4 261 ? 199.364 253.256 332.132 1.00 180.17 287 VAL D O 1
ATOM 7414 N N . CYS D 4 262 ? 198.399 252.506 334.018 1.00 173.17 288 CYS D N 1
ATOM 7415 C CA . CYS D 4 262 ? 198.966 251.170 333.952 1.00 173.40 288 CYS D CA 1
ATOM 7416 C C . CYS D 4 262 ? 197.845 250.139 333.958 1.00 174.10 288 CYS D C 1
ATOM 7417 O O . CYS D 4 262 ? 196.722 250.407 334.391 1.00 173.77 288 CYS D O 1
ATOM 7420 N N . LEU D 4 263 ? 198.165 248.947 333.467 1.00 174.04 289 LEU D N 1
ATOM 7421 C CA . LEU D 4 263 ? 197.193 247.864 333.404 1.00 174.82 289 LEU D CA 1
ATOM 7422 C C . LEU D 4 263 ? 197.357 246.918 334.589 1.00 175.41 289 LEU D C 1
ATOM 7423 O O . LEU D 4 263 ? 196.376 246.459 335.173 1.00 175.95 289 LEU D O 1
ATOM 7429 N N . TYR E 5 1 ? 228.643 248.014 123.689 1.00 240.11 3065 TYR E N 1
ATOM 7430 C CA . TYR E 5 1 ? 229.087 248.826 124.816 1.00 240.98 3065 TYR E CA 1
ATOM 7431 C C . TYR E 5 1 ? 228.707 250.290 124.620 1.00 240.61 3065 TYR E C 1
ATOM 7432 O O . TYR E 5 1 ? 227.902 250.620 123.750 1.00 239.82 3065 TYR E O 1
ATOM 7441 N N . TYR E 5 2 ? 229.290 251.166 125.435 1.00 240.33 3066 TYR E N 1
ATOM 7442 C CA . TYR E 5 2 ? 229.016 252.595 125.386 1.00 240.13 3066 TYR E CA 1
ATOM 7443 C C . TYR E 5 2 ? 230.278 253.336 124.976 1.00 240.40 3066 TYR E C 1
ATOM 7444 O O . TYR E 5 2 ? 231.361 253.071 125.509 1.00 240.08 3066 TYR E O 1
ATOM 7453 N N . ILE E 5 3 ? 230.134 254.262 124.032 1.00 258.16 3067 ILE E N 1
ATOM 7454 C CA . ILE E 5 3 ? 231.244 255.049 123.507 1.00 258.52 3067 ILE E CA 1
ATOM 7455 C C . ILE E 5 3 ? 231.031 256.502 123.902 1.00 258.32 3067 ILE E C 1
ATOM 7456 O O . ILE E 5 3 ? 229.964 257.072 123.644 1.00 257.70 3067 ILE E O 1
ATOM 7461 N N . ASN E 5 4 ? 232.041 257.099 124.527 1.00 262.23 3068 ASN E N 1
ATOM 7462 C CA . ASN E 5 4 ? 232.030 258.521 124.859 1.00 262.17 3068 ASN E CA 1
ATOM 7463 C C . ASN E 5 4 ? 233.080 259.199 123.985 1.00 262.44 3068 ASN E C 1
ATOM 7464 O O . ASN E 5 4 ? 234.284 259.074 124.232 1.00 262.83 3068 ASN E O 1
ATOM 7469 N N . HIS E 5 5 ? 232.613 259.910 122.955 1.00 272.61 3069 HIS E N 1
ATOM 7470 C CA . HIS E 5 5 ? 233.526 260.554 122.016 1.00 272.80 3069 HIS E CA 1
ATOM 7471 C C . HIS E 5 5 ? 234.231 261.745 122.651 1.00 272.61 3069 HIS E C 1
ATOM 7472 O O . HIS E 5 5 ? 235.405 262.002 122.363 1.00 272.16 3069 HIS E O 1
ATOM 7479 N N . GLU E 5 6 ? 233.527 262.487 123.511 1.00 273.43 3070 GLU E N 1
ATOM 7480 C CA . GLU E 5 6 ? 234.132 263.650 124.154 1.00 273.28 3070 GLU E CA 1
ATOM 7481 C C . GLU E 5 6 ? 235.330 263.255 125.005 1.00 273.21 3070 GLU E C 1
ATOM 7482 O O . GLU E 5 6 ? 236.351 263.953 125.004 1.00 273.25 3070 GLU E O 1
ATOM 7488 N N . THR E 5 7 ? 235.228 262.144 125.732 1.00 271.07 3071 THR E N 1
ATOM 7489 C CA . THR E 5 7 ? 236.350 261.596 126.475 1.00 271.11 3071 THR E CA 1
ATOM 7490 C C . THR E 5 7 ? 237.042 260.452 125.750 1.00 271.51 3071 THR E C 1
ATOM 7491 O O . THR E 5 7 ? 238.136 260.054 126.165 1.00 271.36 3071 THR E O 1
ATOM 7495 N N . GLN E 5 8 ? 236.448 259.936 124.675 1.00 271.84 3072 GLN E N 1
ATOM 7496 C CA . GLN E 5 8 ? 236.952 258.774 123.948 1.00 271.42 3072 GLN E CA 1
ATOM 7497 C C . GLN E 5 8 ? 237.190 257.642 124.951 1.00 271.41 3072 GLN E C 1
ATOM 7498 O O . GLN E 5 8 ? 238.306 257.325 125.349 1.00 271.29 3072 GLN E O 1
ATOM 7504 N N . THR E 5 9 ? 236.083 257.147 125.492 1.00 259.15 3073 THR E N 1
ATOM 7505 C CA . THR E 5 9 ? 236.119 256.066 126.464 1.00 258.10 3073 THR E CA 1
ATOM 7506 C C . THR E 5 9 ? 235.131 254.979 126.073 1.00 257.10 3073 THR E C 1
ATOM 7507 O O . THR E 5 9 ? 233.992 255.264 125.687 1.00 257.35 3073 THR E O 1
ATOM 7511 N N . THR E 5 10 ? 235.588 253.735 126.171 1.00 233.06 3074 THR E N 1
ATOM 7512 C CA . THR E 5 10 ? 234.763 252.559 125.944 1.00 232.30 3074 THR E CA 1
ATOM 7513 C C . THR E 5 10 ? 234.365 251.997 127.302 1.00 231.90 3074 THR E C 1
ATOM 7514 O O . THR E 5 10 ? 235.233 251.645 128.109 1.00 231.36 3074 THR E O 1
ATOM 7518 N N . CYS E 5 11 ? 233.063 251.919 127.556 1.00 225.16 3075 CYS E N 1
ATOM 7519 C CA . CYS E 5 11 ? 232.552 251.504 128.854 1.00 224.63 3075 CYS E CA 1
ATOM 7520 C C . CYS E 5 11 ? 231.624 250.315 128.674 1.00 225.12 3075 CYS E C 1
ATOM 7521 O O . CYS E 5 11 ? 230.787 250.309 127.766 1.00 225.46 3075 CYS E O 1
ATOM 7524 N N . TRP E 5 12 ? 231.778 249.308 129.535 1.00 231.32 3076 TRP E N 1
ATOM 7525 C CA . TRP E 5 12 ? 230.888 248.154 129.554 1.00 232.11 3076 TRP E CA 1
ATOM 7526 C C . TRP E 5 12 ? 230.151 248.041 130.881 1.00 232.95 3076 TRP E C 1
ATOM 7527 O O . TRP E 5 12 ? 229.736 246.943 131.264 1.00 232.92 3076 TRP E O 1
ATOM 7538 N N . ASP E 5 13 ? 229.990 249.150 131.595 1.00 236.16 3077 ASP E N 1
ATOM 7539 C CA . ASP E 5 13 ? 229.439 249.107 132.942 1.00 235.53 3077 ASP E CA 1
ATOM 7540 C C . ASP E 5 13 ? 227.970 248.709 132.903 1.00 236.57 3077 ASP E C 1
ATOM 7541 O O . ASP E 5 13 ? 227.147 249.400 132.293 1.00 237.06 3077 ASP E O 1
ATOM 7546 N N . HIS E 5 14 ? 227.643 247.596 133.548 1.00 242.55 3078 HIS E N 1
ATOM 7547 C CA . HIS E 5 14 ? 226.247 247.253 133.758 1.00 243.06 3078 HIS E CA 1
ATOM 7548 C C . HIS E 5 14 ? 225.600 248.329 134.627 1.00 244.46 3078 HIS E C 1
ATOM 7549 O O . HIS E 5 14 ? 226.249 248.855 135.538 1.00 245.75 3078 HIS E O 1
ATOM 7556 N N . PRO E 5 15 ? 224.346 248.706 134.358 1.00 256.82 3079 PRO E N 1
ATOM 7557 C CA . PRO E 5 15 ? 223.715 249.747 135.189 1.00 256.74 3079 PRO E CA 1
ATOM 7558 C C . PRO E 5 15 ? 223.728 249.411 136.669 1.00 256.35 3079 PRO E C 1
ATOM 7559 O O . PRO E 5 15 ? 223.998 250.287 137.503 1.00 256.67 3079 PRO E O 1
ATOM 7563 N N . LYS E 5 16 ? 223.470 248.150 137.021 1.00 245.77 3080 LYS E N 1
ATOM 7564 C CA . LYS E 5 16 ? 223.649 247.730 138.405 1.00 244.17 3080 LYS E CA 1
ATOM 7565 C C . LYS E 5 16 ? 225.118 247.795 138.805 1.00 243.85 3080 LYS E C 1
ATOM 7566 O O . LYS E 5 16 ? 225.448 248.282 139.892 1.00 243.55 3080 LYS E O 1
ATOM 7572 N N . MET E 5 17 ? 226.017 247.333 137.930 1.00 233.11 3081 MET E N 1
ATOM 7573 C CA . MET E 5 17 ? 227.441 247.488 138.207 1.00 231.25 3081 MET E CA 1
ATOM 7574 C C . MET E 5 17 ? 227.848 248.954 138.205 1.00 232.96 3081 MET E C 1
ATOM 7575 O O . MET E 5 17 ? 228.799 249.329 138.893 1.00 231.17 3081 MET E O 1
ATOM 7580 N N . THR E 5 18 ? 227.154 249.796 137.436 1.00 247.36 3082 THR E N 1
ATOM 7581 C CA . THR E 5 18 ? 227.425 251.229 137.496 1.00 246.34 3082 THR E CA 1
ATOM 7582 C C . THR E 5 18 ? 227.067 251.797 138.864 1.00 246.34 3082 THR E C 1
ATOM 7583 O O . THR E 5 18 ? 227.823 252.600 139.427 1.00 246.10 3082 THR E O 1
ATOM 7587 N N . GLU E 5 19 ? 225.922 251.388 139.417 1.00 239.47 3083 GLU E N 1
ATOM 7588 C CA . GLU E 5 19 ? 225.579 251.789 140.779 1.00 237.52 3083 GLU E CA 1
ATOM 7589 C C . GLU E 5 19 ? 226.604 251.265 141.775 1.00 236.07 3083 GLU E C 1
ATOM 7590 O O . GLU E 5 19 ? 226.998 251.975 142.709 1.00 234.90 3083 GLU E O 1
ATOM 7596 N N . LEU E 5 20 ? 227.048 250.020 141.590 1.00 229.41 3084 LEU E N 1
ATOM 7597 C CA . LEU E 5 20 ? 228.068 249.460 142.470 1.00 229.63 3084 LEU E CA 1
ATOM 7598 C C . LEU E 5 20 ? 229.364 250.257 142.391 1.00 229.07 3084 LEU E C 1
ATOM 7599 O O . LEU E 5 20 ? 229.996 250.530 143.416 1.00 230.44 3084 LEU E O 1
ATOM 7604 N N . TYR E 5 21 ? 229.773 250.641 141.182 1.00 217.86 3085 TYR E N 1
ATOM 7605 C CA . TYR E 5 21 ? 231.006 251.400 141.006 1.00 217.58 3085 TYR E CA 1
ATOM 7606 C C . TYR E 5 21 ? 230.890 252.791 141.615 1.00 218.39 3085 TYR E C 1
ATOM 7607 O O . TYR E 5 21 ? 231.854 253.303 142.196 1.00 217.05 3085 TYR E O 1
ATOM 7616 N N . GLN E 5 22 ? 229.722 253.423 141.484 1.00 228.95 3086 GLN E N 1
ATOM 7617 C CA . GLN E 5 22 ? 229.504 254.705 142.145 1.00 228.83 3086 GLN E CA 1
ATOM 7618 C C . GLN E 5 22 ? 229.580 254.557 143.660 1.00 228.94 3086 GLN E C 1
ATOM 7619 O O . GLN E 5 22 ? 230.146 255.414 144.350 1.00 228.81 3086 GLN E O 1
ATOM 7625 N N . SER E 5 23 ? 229.017 253.471 144.196 1.00 226.68 3087 SER E N 1
ATOM 7626 C CA . SER E 5 23 ? 229.121 253.220 145.630 1.00 226.27 3087 SER E CA 1
ATOM 7627 C C . SER E 5 23 ? 230.572 253.009 146.049 1.00 226.61 3087 SER E C 1
ATOM 7628 O O . SER E 5 23 ? 230.988 253.463 147.120 1.00 226.87 3087 SER E O 1
ATOM 7631 N N . LEU E 5 24 ? 231.353 252.309 145.222 1.00 216.73 3088 LEU E N 1
ATOM 7632 C CA . LEU E 5 24 ? 232.774 252.128 145.513 1.00 216.24 3088 LEU E CA 1
ATOM 7633 C C . LEU E 5 24 ? 233.507 253.465 145.517 1.00 215.19 3088 LEU E C 1
ATOM 7634 O O . LEU E 5 24 ? 234.339 253.731 146.396 1.00 214.89 3088 LEU E O 1
ATOM 7639 N N . ALA E 5 25 ? 233.208 254.319 144.539 1.00 218.53 3089 ALA E N 1
ATOM 7640 C CA . ALA E 5 25 ? 233.821 255.641 144.500 1.00 218.43 3089 ALA E CA 1
ATOM 7641 C C . ALA E 5 25 ? 233.453 256.448 145.737 1.00 219.87 3089 ALA E C 1
ATOM 7642 O O . ALA E 5 25 ? 234.285 257.184 146.278 1.00 219.90 3089 ALA E O 1
ATOM 7644 N N . ASP E 5 26 ? 232.206 256.327 146.196 1.00 228.02 3090 ASP E N 1
ATOM 7645 C CA . ASP E 5 26 ? 231.798 257.022 147.414 1.00 228.12 3090 ASP E CA 1
ATOM 7646 C C . ASP E 5 26 ? 232.513 256.465 148.641 1.00 227.91 3090 ASP E C 1
ATOM 7647 O O . ASP E 5 26 ? 232.906 257.225 149.534 1.00 227.34 3090 ASP E O 1
ATOM 7652 N N . LEU E 5 27 ? 232.693 255.146 148.703 1.00 215.80 3091 LEU E N 1
ATOM 7653 C CA . LEU E 5 27 ? 233.358 254.499 149.829 1.00 214.11 3091 LEU E CA 1
ATOM 7654 C C . LEU E 5 27 ? 234.875 254.575 149.740 1.00 212.02 3091 LEU E C 1
ATOM 7655 O O . LEU E 5 27 ? 235.562 254.038 150.616 1.00 210.30 3091 LEU E O 1
ATOM 7660 N N . ASN E 5 28 ? 235.406 255.223 148.706 1.00 203.26 3092 ASN E N 1
ATOM 7661 C CA . ASN E 5 28 ? 236.839 255.490 148.603 1.00 203.97 3092 ASN E CA 1
ATOM 7662 C C . ASN E 5 28 ? 237.390 256.312 149.765 1.00 203.70 3092 ASN E C 1
ATOM 7663 O O . ASN E 5 28 ? 238.590 256.606 149.798 1.00 204.28 3092 ASN E O 1
ATOM 7668 N N . ASN E 5 29 ? 236.534 256.693 150.718 1.00 192.31 3093 ASN E N 1
ATOM 7669 C CA . ASN E 5 29 ? 236.963 257.538 151.828 1.00 191.04 3093 ASN E CA 1
ATOM 7670 C C . ASN E 5 29 ? 238.070 256.904 152.661 1.00 190.41 3093 ASN E C 1
ATOM 7671 O O . ASN E 5 29 ? 238.810 257.629 153.335 1.00 189.89 3093 ASN E O 1
ATOM 7676 N N . VAL E 5 30 ? 238.200 255.578 152.636 1.00 162.16 3094 VAL E N 1
ATOM 7677 C CA . VAL E 5 30 ? 239.267 254.920 153.383 1.00 161.39 3094 VAL E CA 1
ATOM 7678 C C . VAL E 5 30 ? 240.608 255.323 152.789 1.00 162.00 3094 VAL E C 1
ATOM 7679 O O . VAL E 5 30 ? 240.888 255.052 151.615 1.00 164.14 3094 VAL E O 1
ATOM 7683 N N . ARG E 5 31 ? 241.446 255.977 153.598 1.00 151.58 3095 ARG E N 1
ATOM 7684 C CA . ARG E 5 31 ? 242.735 256.435 153.092 1.00 151.44 3095 ARG E CA 1
ATOM 7685 C C . ARG E 5 31 ? 243.638 255.251 152.773 1.00 152.77 3095 ARG E C 1
ATOM 7686 O O . ARG E 5 31 ? 244.461 255.315 151.852 1.00 155.08 3095 ARG E O 1
ATOM 7694 N N . PHE E 5 32 ? 243.501 254.166 153.529 1.00 146.41 3096 PHE E N 1
ATOM 7695 C CA . PHE E 5 32 ? 244.332 252.991 153.328 1.00 148.69 3096 PHE E CA 1
ATOM 7696 C C . PHE E 5 32 ? 243.999 252.328 152.000 1.00 151.01 3096 PHE E C 1
ATOM 7697 O O . PHE E 5 32 ? 242.871 252.401 151.508 1.00 152.22 3096 PHE E O 1
ATOM 7705 N N . SER E 5 33 ? 245.001 251.676 151.414 1.00 148.07 3097 SER E N 1
ATOM 7706 C CA . SER E 5 33 ? 244.829 251.126 150.071 1.00 146.88 3097 SER E CA 1
ATOM 7707 C C . SER E 5 33 ? 244.113 249.779 150.102 1.00 149.66 3097 SER E C 1
ATOM 7708 O O . SER E 5 33 ? 242.978 249.651 149.628 1.00 150.84 3097 SER E O 1
ATOM 7711 N N . ALA E 5 34 ? 244.750 248.770 150.694 1.00 151.79 3098 ALA E N 1
ATOM 7712 C CA . ALA E 5 34 ? 244.212 247.422 150.575 1.00 154.30 3098 ALA E CA 1
ATOM 7713 C C . ALA E 5 34 ? 242.989 247.211 151.451 1.00 154.12 3098 ALA E C 1
ATOM 7714 O O . ALA E 5 34 ? 242.142 246.384 151.114 1.00 156.92 3098 ALA E O 1
ATOM 7716 N N . TYR E 5 35 ? 242.865 247.938 152.563 1.00 140.50 3099 TYR E N 1
ATOM 7717 C CA . TYR E 5 35 ? 241.619 247.879 153.321 1.00 141.94 3099 TYR E CA 1
ATOM 7718 C C . TYR E 5 35 ? 240.458 248.421 152.498 1.00 141.76 3099 TYR E C 1
ATOM 7719 O O . TYR E 5 35 ? 239.360 247.846 152.493 1.00 138.37 3099 TYR E O 1
ATOM 7728 N N . ARG E 5 36 ? 240.687 249.526 151.785 1.00 150.16 3100 ARG E N 1
ATOM 7729 C CA . ARG E 5 36 ? 239.664 250.065 150.898 1.00 150.76 3100 ARG E CA 1
ATOM 7730 C C . ARG E 5 36 ? 239.307 249.067 149.806 1.00 150.74 3100 ARG E C 1
ATOM 7731 O O . ARG E 5 36 ? 238.123 248.843 149.520 1.00 151.95 3100 ARG E O 1
ATOM 7739 N N . THR E 5 37 ? 240.316 248.439 149.198 1.00 146.42 3101 THR E N 1
ATOM 7740 C CA . THR E 5 37 ? 240.030 247.436 148.176 1.00 146.91 3101 THR E CA 1
ATOM 7741 C C . THR E 5 37 ? 239.254 246.262 148.758 1.00 146.54 3101 THR E C 1
ATOM 7742 O O . THR E 5 37 ? 238.320 245.756 148.130 1.00 147.71 3101 THR E O 1
ATOM 7746 N N . ALA E 5 38 ? 239.634 245.803 149.949 1.00 145.10 3102 ALA E N 1
ATOM 7747 C CA . ALA E 5 38 ? 238.934 244.683 150.561 1.00 147.55 3102 ALA E CA 1
ATOM 7748 C C . ALA E 5 38 ? 237.473 245.023 150.798 1.00 150.87 3102 ALA E C 1
ATOM 7749 O O . ALA E 5 38 ? 236.584 244.224 150.483 1.00 155.28 3102 ALA E O 1
ATOM 7751 N N . MET E 5 39 ? 237.202 246.218 151.326 1.00 149.07 3103 MET E N 1
ATOM 7752 C CA . MET E 5 39 ? 235.817 246.641 151.494 1.00 149.74 3103 MET E CA 1
ATOM 7753 C C . MET E 5 39 ? 235.094 246.687 150.153 1.00 149.92 3103 MET E C 1
ATOM 7754 O O . MET E 5 39 ? 233.917 246.318 150.057 1.00 149.02 3103 MET E O 1
ATOM 7759 N N . LYS E 5 40 ? 235.792 247.119 149.103 1.00 159.58 3104 LYS E N 1
ATOM 7760 C CA . LYS E 5 40 ? 235.148 247.289 147.804 1.00 161.08 3104 LYS E CA 1
ATOM 7761 C C . LYS E 5 40 ? 234.759 245.947 147.191 1.00 161.98 3104 LYS E C 1
ATOM 7762 O O . LYS E 5 40 ? 233.619 245.763 146.745 1.00 162.29 3104 LYS E O 1
ATOM 7768 N N . LEU E 5 41 ? 235.694 244.993 147.151 1.00 147.63 3105 LEU E N 1
ATOM 7769 C CA . LEU E 5 41 ? 235.316 243.670 146.655 1.00 146.70 3105 LEU E CA 1
ATOM 7770 C C . LEU E 5 41 ? 234.370 242.940 147.599 1.00 148.00 3105 LEU E C 1
ATOM 7771 O O . LEU E 5 41 ? 233.617 242.078 147.145 1.00 148.99 3105 LEU E O 1
ATOM 7776 N N . ARG E 5 42 ? 234.356 243.265 148.894 1.00 153.68 3106 ARG E N 1
ATOM 7777 C CA . ARG E 5 42 ? 233.310 242.705 149.744 1.00 153.62 3106 ARG E CA 1
ATOM 7778 C C . ARG E 5 42 ? 231.941 243.221 149.325 1.00 153.52 3106 ARG E C 1
ATOM 7779 O O . ARG E 5 42 ? 230.977 242.449 149.224 1.00 153.78 3106 ARG E O 1
ATOM 7787 N N . ARG E 5 43 ? 231.846 244.526 149.067 1.00 164.42 3107 ARG E N 1
ATOM 7788 C CA . ARG E 5 43 ? 230.615 245.106 148.544 1.00 166.25 3107 ARG E CA 1
ATOM 7789 C C . ARG E 5 43 ? 230.203 244.415 147.252 1.00 166.26 3107 ARG E C 1
ATOM 7790 O O . ARG E 5 43 ? 229.045 244.021 147.084 1.00 166.18 3107 ARG E O 1
ATOM 7798 N N . LEU E 5 44 ? 231.155 244.238 146.336 1.00 169.31 3108 LEU E N 1
ATOM 7799 C CA . LEU E 5 44 ? 230.848 243.632 145.043 1.00 169.38 3108 LEU E CA 1
ATOM 7800 C C . LEU E 5 44 ? 230.407 242.178 145.191 1.00 171.15 3108 LEU E C 1
ATOM 7801 O O . LEU E 5 44 ? 229.439 241.747 144.550 1.00 172.47 3108 LEU E O 1
ATOM 7806 N N . GLN E 5 45 ? 231.103 241.408 146.032 1.00 174.59 3109 GLN E N 1
ATOM 7807 C CA . GLN E 5 45 ? 230.761 240.005 146.228 1.00 174.64 3109 GLN E CA 1
ATOM 7808 C C . GLN E 5 45 ? 229.381 239.858 146.850 1.00 174.64 3109 GLN E C 1
ATOM 7809 O O . GLN E 5 45 ? 228.600 238.988 146.447 1.00 174.36 3109 GLN E O 1
ATOM 7815 N N . LYS E 5 46 ? 229.062 240.698 147.836 1.00 178.96 3110 LYS E N 1
ATOM 7816 C CA . LYS E 5 46 ? 227.723 240.665 148.410 1.00 180.84 3110 LYS E CA 1
ATOM 7817 C C . LYS E 5 46 ? 226.678 241.085 147.385 1.00 181.28 3110 LYS E C 1
ATOM 7818 O O . LYS E 5 46 ? 225.561 240.554 147.371 1.00 181.47 3110 LYS E O 1
ATOM 7824 N N . ALA E 5 47 ? 227.025 242.036 146.515 1.00 189.90 3111 ALA E N 1
ATOM 7825 C CA . ALA E 5 47 ? 226.067 242.538 145.537 1.00 190.45 3111 ALA E CA 1
ATOM 7826 C C . ALA E 5 47 ? 225.714 241.476 144.504 1.00 190.75 3111 ALA E C 1
ATOM 7827 O O . ALA E 5 47 ? 224.535 241.260 144.201 1.00 191.95 3111 ALA E O 1
ATOM 7829 N N . LEU E 5 48 ? 226.719 240.796 143.954 1.00 198.26 3112 LEU E N 1
ATOM 7830 C CA . LEU E 5 48 ? 226.434 239.827 142.901 1.00 199.21 3112 LEU E CA 1
ATOM 7831 C C . LEU E 5 48 ? 226.002 238.473 143.449 1.00 198.93 3112 LEU E C 1
ATOM 7832 O O . LEU E 5 48 ? 225.742 237.561 142.656 1.00 197.54 3112 LEU E O 1
ATOM 7837 N N . CYS E 5 49 ? 225.930 238.332 144.773 1.00 203.14 3113 CYS E N 1
ATOM 7838 C CA . CYS E 5 49 ? 225.370 237.165 145.462 1.00 202.54 3113 CYS E CA 1
ATOM 7839 C C . CYS E 5 49 ? 225.921 235.851 144.904 1.00 202.54 3113 CYS E C 1
ATOM 7840 O O . CYS E 5 49 ? 225.211 235.035 144.313 1.00 202.50 3113 CYS E O 1
ATOM 7843 N N . LEU E 5 50 ? 227.226 235.670 145.094 1.00 202.79 3114 LEU E N 1
ATOM 7844 C CA . LEU E 5 50 ? 227.883 234.398 144.841 1.00 202.61 3114 LEU E CA 1
ATOM 7845 C C . LEU E 5 50 ? 228.495 233.801 146.100 1.00 203.09 3114 LEU E C 1
ATOM 7846 O O . LEU E 5 50 ? 228.950 232.653 146.069 1.00 202.85 3114 LEU E O 1
ATOM 7851 N N . ASP E 5 51 ? 228.477 234.538 147.213 1.00 207.76 3115 ASP E N 1
ATOM 7852 C CA . ASP E 5 51 ? 228.985 234.018 148.479 1.00 208.61 3115 ASP E CA 1
ATOM 7853 C C . ASP E 5 51 ? 228.301 232.715 148.868 1.00 209.04 3115 ASP E C 1
ATOM 7854 O O . ASP E 5 51 ? 228.904 231.875 149.546 1.00 208.75 3115 ASP E O 1
ATOM 7859 N N . LEU E 5 52 ? 227.053 232.527 148.449 1.00 216.22 3116 LEU E N 1
ATOM 7860 C CA . LEU E 5 52 ? 226.313 231.303 148.720 1.00 215.75 3116 LEU E CA 1
ATOM 7861 C C . LEU E 5 52 ? 226.662 230.178 147.755 1.00 215.92 3116 LEU E C 1
ATOM 7862 O O . LEU E 5 52 ? 226.113 229.079 147.886 1.00 215.87 3116 LEU E O 1
ATOM 7867 N N . LEU E 5 53 ? 227.554 230.422 146.797 1.00 221.11 3117 LEU E N 1
ATOM 7868 C CA . LEU E 5 53 ? 228.048 229.381 145.907 1.00 221.94 3117 LEU E CA 1
ATOM 7869 C C . LEU E 5 53 ? 229.228 228.674 146.563 1.00 222.42 3117 LEU E C 1
ATOM 7870 O O . LEU E 5 53 ? 230.190 229.322 146.987 1.00 221.29 3117 LEU E O 1
ATOM 7875 N N . SER E 5 54 ? 229.151 227.350 146.641 1.00 236.85 3118 SER E N 1
ATOM 7876 C CA . SER E 5 54 ? 230.157 226.558 147.331 1.00 236.88 3118 SER E CA 1
ATOM 7877 C C . SER E 5 54 ? 231.304 226.192 146.393 1.00 236.65 3118 SER E C 1
ATOM 7878 O O . SER E 5 54 ? 231.190 226.268 145.167 1.00 235.72 3118 SER E O 1
ATOM 7881 N N . LEU E 5 55 ? 232.426 225.792 146.997 1.00 244.33 3119 LEU E N 1
ATOM 7882 C CA . LEU E 5 55 ? 233.594 225.403 146.212 1.00 244.72 3119 LEU E CA 1
ATOM 7883 C C . LEU E 5 55 ? 233.335 224.111 145.446 1.00 246.20 3119 LEU E C 1
ATOM 7884 O O . LEU E 5 55 ? 233.727 223.987 144.281 1.00 246.41 3119 LEU E O 1
ATOM 7889 N N . SER E 5 56 ? 232.672 223.139 146.081 1.00 258.20 3120 SER E N 1
ATOM 7890 C CA . SER E 5 56 ? 232.402 221.869 145.412 1.00 258.51 3120 SER E CA 1
ATOM 7891 C C . SER E 5 56 ? 231.550 222.075 144.167 1.00 258.78 3120 SER E C 1
ATOM 7892 O O . SER E 5 56 ? 231.765 221.420 143.138 1.00 258.64 3120 SER E O 1
ATOM 7895 N N . ALA E 5 57 ? 230.576 222.984 144.240 1.00 259.54 3121 ALA E N 1
ATOM 7896 C CA . ALA E 5 57 ? 229.814 223.337 143.050 1.00 259.05 3121 ALA E CA 1
ATOM 7897 C C . ALA E 5 57 ? 230.706 223.964 141.987 1.00 259.30 3121 ALA E C 1
ATOM 7898 O O . ALA E 5 57 ? 230.476 223.765 140.791 1.00 259.80 3121 ALA E O 1
ATOM 7900 N N . ALA E 5 58 ? 231.731 224.716 142.399 1.00 256.10 3122 ALA E N 1
ATOM 7901 C CA . ALA E 5 58 ? 232.680 225.258 141.430 1.00 255.93 3122 ALA E CA 1
ATOM 7902 C C . ALA E 5 58 ? 233.471 224.148 140.746 1.00 256.19 3122 ALA E C 1
ATOM 7903 O O . ALA E 5 58 ? 233.707 224.205 139.533 1.00 256.46 3122 ALA E O 1
ATOM 7905 N N . CYS E 5 59 ? 233.897 223.134 141.508 1.00 255.48 3123 CYS E N 1
ATOM 7906 C CA . CYS E 5 59 ? 234.572 221.991 140.897 1.00 255.56 3123 CYS E CA 1
ATOM 7907 C C . CYS E 5 59 ? 233.655 221.287 139.908 1.00 256.74 3123 CYS E C 1
ATOM 7908 O O . CYS E 5 59 ? 234.078 220.916 138.805 1.00 256.87 3123 CYS E O 1
ATOM 7911 N N . ASP E 5 60 ? 232.392 221.094 140.294 1.00 268.57 3124 ASP E N 1
ATOM 7912 C CA . ASP E 5 60 ? 231.429 220.460 139.401 1.00 268.68 3124 ASP E CA 1
ATOM 7913 C C . ASP E 5 60 ? 231.240 221.278 138.130 1.00 268.12 3124 ASP E C 1
ATOM 7914 O O . ASP E 5 60 ? 231.159 220.721 137.031 1.00 268.13 3124 ASP E O 1
ATOM 7919 N N . ALA E 5 61 ? 231.173 222.603 138.264 1.00 262.29 3125 ALA E N 1
ATOM 7920 C CA . ALA E 5 61 ? 231.013 223.465 137.098 1.00 261.86 3125 ALA E CA 1
ATOM 7921 C C . ALA E 5 61 ? 232.219 223.382 136.172 1.00 262.17 3125 ALA E C 1
ATOM 7922 O O . ALA E 5 61 ? 232.066 223.278 134.950 1.00 262.03 3125 ALA E O 1
ATOM 7924 N N . LEU E 5 62 ? 233.430 223.429 136.734 1.00 253.10 3126 LEU E N 1
ATOM 7925 C CA . LEU E 5 62 ? 234.617 223.446 135.886 1.00 252.19 3126 LEU E CA 1
ATOM 7926 C C . LEU E 5 62 ? 234.861 222.097 135.222 1.00 251.92 3126 LEU E C 1
ATOM 7927 O O . LEU E 5 62 ? 235.332 222.051 134.079 1.00 250.26 3126 LEU E O 1
ATOM 7932 N N . ASP E 5 63 ? 234.555 220.994 135.904 1.00 257.19 3127 ASP E N 1
ATOM 7933 C CA . ASP E 5 63 ? 234.772 219.677 135.321 1.00 257.12 3127 ASP E CA 1
ATOM 7934 C C . ASP E 5 63 ? 233.576 219.161 134.530 1.00 257.46 3127 ASP E C 1
ATOM 7935 O O . ASP E 5 63 ? 233.703 218.140 133.846 1.00 257.81 3127 ASP E O 1
ATOM 7940 N N . GLN E 5 64 ? 232.427 219.836 134.600 1.00 258.96 3128 GLN E N 1
ATOM 7941 C CA . GLN E 5 64 ? 231.247 219.368 133.880 1.00 259.08 3128 GLN E CA 1
ATOM 7942 C C . GLN E 5 64 ? 231.356 219.650 132.387 1.00 259.33 3128 GLN E C 1
ATOM 7943 O O . GLN E 5 64 ? 230.999 218.802 131.561 1.00 259.33 3128 GLN E O 1
ATOM 7949 N N . HIS E 5 65 ? 231.849 220.830 132.022 1.00 248.20 3129 HIS E N 1
ATOM 7950 C CA . HIS E 5 65 ? 231.922 221.243 130.628 1.00 247.06 3129 HIS E CA 1
ATOM 7951 C C . HIS E 5 65 ? 233.225 220.836 129.955 1.00 246.78 3129 HIS E C 1
ATOM 7952 O O . HIS E 5 65 ? 233.429 221.174 128.783 1.00 245.36 3129 HIS E O 1
ATOM 7959 N N . ASN E 5 66 ? 234.104 220.125 130.664 1.00 240.34 3130 ASN E N 1
ATOM 7960 C CA . ASN E 5 66 ? 235.377 219.649 130.124 1.00 239.91 3130 ASN E CA 1
ATOM 7961 C C . ASN E 5 66 ? 236.217 220.813 129.594 1.00 239.54 3130 ASN E C 1
ATOM 7962 O O . ASN E 5 66 ? 236.545 220.899 128.409 1.00 238.12 3130 ASN E O 1
ATOM 7967 N N . LEU E 5 67 ? 236.555 221.720 130.504 1.00 234.18 3131 LEU E N 1
ATOM 7968 C CA . LEU E 5 67 ? 237.380 222.884 130.199 1.00 233.17 3131 LEU E CA 1
ATOM 7969 C C . LEU E 5 67 ? 238.721 222.691 130.903 1.00 233.92 3131 LEU E C 1
ATOM 7970 O O . LEU E 5 67 ? 238.924 223.154 132.027 1.00 234.42 3131 LEU E O 1
ATOM 7975 N N . LYS E 5 68 ? 239.639 221.997 130.229 1.00 230.15 3132 LYS E N 1
ATOM 7976 C CA . LYS E 5 68 ? 240.968 221.740 130.762 1.00 230.23 3132 LYS E CA 1
ATOM 7977 C C . LYS E 5 68 ? 242.088 222.291 129.893 1.00 229.10 3132 LYS E C 1
ATOM 7978 O O . LYS E 5 68 ? 243.245 222.279 130.329 1.00 228.32 3132 LYS E O 1
ATOM 7984 N N . GLN E 5 69 ? 241.785 222.766 128.689 1.00 224.78 3133 GLN E N 1
ATOM 7985 C CA . GLN E 5 69 ? 242.778 223.393 127.821 1.00 224.55 3133 GLN E CA 1
ATOM 7986 C C . GLN E 5 69 ? 242.954 224.834 128.280 1.00 225.10 3133 GLN E C 1
ATOM 7987 O O . GLN E 5 69 ? 242.183 225.718 127.904 1.00 225.71 3133 GLN E O 1
ATOM 7993 N N . ASN E 5 70 ? 243.982 225.071 129.100 1.00 215.36 3134 ASN E N 1
ATOM 7994 C CA . ASN E 5 70 ? 244.145 226.375 129.737 1.00 213.74 3134 ASN E CA 1
ATOM 7995 C C . ASN E 5 70 ? 244.446 227.476 128.728 1.00 213.31 3134 ASN E C 1
ATOM 7996 O O . ASN E 5 70 ? 244.115 228.642 128.972 1.00 212.47 3134 ASN E O 1
ATOM 8001 N N . ASP E 5 71 ? 245.071 227.137 127.604 1.00 209.13 3135 ASP E N 1
ATOM 8002 C CA . ASP E 5 71 ? 245.431 228.124 126.596 1.00 209.18 3135 ASP E CA 1
ATOM 8003 C C . ASP E 5 71 ? 244.388 228.263 125.495 1.00 208.76 3135 ASP E C 1
ATOM 8004 O O . ASP E 5 71 ? 244.586 229.060 124.572 1.00 207.67 3135 ASP E O 1
ATOM 8009 N N . GLN E 5 72 ? 243.291 227.517 125.567 1.00 213.55 3136 GLN E N 1
ATOM 8010 C CA . GLN E 5 72 ? 242.280 227.586 124.523 1.00 213.61 3136 GLN E CA 1
ATOM 8011 C C . GLN E 5 72 ? 241.504 228.899 124.618 1.00 214.51 3136 GLN E C 1
ATOM 8012 O O . GLN E 5 72 ? 241.115 229.314 125.714 1.00 213.29 3136 GLN E O 1
ATOM 8018 N N . PRO E 5 73 ? 241.276 229.577 123.493 1.00 217.05 3137 PRO E N 1
ATOM 8019 C CA . PRO E 5 73 ? 240.435 230.778 123.517 1.00 216.33 3137 PRO E CA 1
ATOM 8020 C C . PRO E 5 73 ? 239.010 230.448 123.936 1.00 216.16 3137 PRO E C 1
ATOM 8021 O O . PRO E 5 73 ? 238.495 229.359 123.673 1.00 216.09 3137 PRO E O 1
ATOM 8025 N N . MET E 5 74 ? 238.375 231.410 124.600 1.00 217.12 3138 MET E N 1
ATOM 8026 C CA . MET E 5 74 ? 237.046 231.238 125.169 1.00 217.10 3138 MET E CA 1
ATOM 8027 C C . MET E 5 74 ? 236.085 232.181 124.458 1.00 216.85 3138 MET E C 1
ATOM 8028 O O . MET E 5 74 ? 236.338 233.388 124.387 1.00 216.39 3138 MET E O 1
ATOM 8033 N N . ASP E 5 75 ? 234.991 231.637 123.933 1.00 218.76 3139 ASP E N 1
ATOM 8034 C CA . ASP E 5 75 ? 234.005 232.433 123.218 1.00 218.39 3139 ASP E CA 1
ATOM 8035 C C . ASP E 5 75 ? 232.804 232.729 124.109 1.00 219.27 3139 ASP E C 1
ATOM 8036 O O . ASP E 5 75 ? 232.552 232.044 125.102 1.00 219.60 3139 ASP E O 1
ATOM 8041 N N . ILE E 5 76 ? 232.048 233.759 123.724 1.00 215.39 3140 ILE E N 1
ATOM 8042 C CA . ILE E 5 76 ? 230.955 234.239 124.566 1.00 215.88 3140 ILE E CA 1
ATOM 8043 C C . ILE E 5 76 ? 229.886 233.166 124.732 1.00 215.25 3140 ILE E C 1
ATOM 8044 O O . ILE E 5 76 ? 229.302 233.016 125.811 1.00 214.17 3140 ILE E O 1
ATOM 8049 N N . LEU E 5 77 ? 229.614 232.402 123.674 1.00 222.80 3141 LEU E N 1
ATOM 8050 C CA . LEU E 5 77 ? 228.518 231.439 123.723 1.00 223.38 3141 LEU E CA 1
ATOM 8051 C C . LEU E 5 77 ? 228.759 230.374 124.788 1.00 224.21 3141 LEU E C 1
ATOM 8052 O O . LEU E 5 77 ? 227.875 230.082 125.604 1.00 224.69 3141 LEU E O 1
ATOM 8057 N N . GLN E 5 78 ? 229.949 229.773 124.794 1.00 225.77 3142 GLN E N 1
ATOM 8058 C CA . GLN E 5 78 ? 230.208 228.693 125.741 1.00 225.83 3142 GLN E CA 1
ATOM 8059 C C . GLN E 5 78 ? 230.116 229.187 127.178 1.00 225.53 3142 GLN E C 1
ATOM 8060 O O . GLN E 5 78 ? 229.486 228.540 128.026 1.00 224.82 3142 GLN E O 1
ATOM 8066 N N . ILE E 5 79 ? 230.714 230.345 127.466 1.00 225.23 3143 ILE E N 1
ATOM 8067 C CA . ILE E 5 79 ? 230.699 230.842 128.835 1.00 225.62 3143 ILE E CA 1
ATOM 8068 C C . ILE E 5 79 ? 229.283 231.219 129.250 1.00 225.06 3143 ILE E C 1
ATOM 8069 O O . ILE E 5 79 ? 228.884 230.981 130.394 1.00 224.67 3143 ILE E O 1
ATOM 8074 N N . ILE E 5 80 ? 228.490 231.795 128.339 1.00 227.91 3144 ILE E N 1
ATOM 8075 C CA . ILE E 5 80 ? 227.134 232.163 128.737 1.00 228.67 3144 ILE E CA 1
ATOM 8076 C C . ILE E 5 80 ? 226.301 230.918 129.020 1.00 229.14 3144 ILE E C 1
ATOM 8077 O O . ILE E 5 80 ? 225.546 230.887 129.997 1.00 229.45 3144 ILE E O 1
ATOM 8082 N N . ASN E 5 81 ? 226.430 229.864 128.204 1.00 234.74 3145 ASN E N 1
ATOM 8083 C CA . ASN E 5 81 ? 225.675 228.648 128.511 1.00 234.73 3145 ASN E CA 1
ATOM 8084 C C . ASN E 5 81 ? 226.121 228.038 129.836 1.00 234.74 3145 ASN E C 1
ATOM 8085 O O . ASN E 5 81 ? 225.285 227.646 130.661 1.00 235.68 3145 ASN E O 1
ATOM 8090 N N . CYS E 5 82 ? 227.435 227.957 130.067 1.00 234.90 3146 CYS E N 1
ATOM 8091 C CA . CYS E 5 82 ? 227.922 227.358 131.308 1.00 235.77 3146 CYS E CA 1
ATOM 8092 C C . CYS E 5 82 ? 227.453 228.152 132.521 1.00 235.98 3146 CYS E C 1
ATOM 8093 O O . CYS E 5 82 ? 226.961 227.584 133.505 1.00 234.52 3146 CYS E O 1
ATOM 8096 N N . LEU E 5 83 ? 227.580 229.477 132.455 1.00 245.88 3147 LEU E N 1
ATOM 8097 C CA . LEU E 5 83 ? 227.224 230.331 133.579 1.00 246.38 3147 LEU E CA 1
ATOM 8098 C C . LEU E 5 83 ? 225.718 230.324 133.817 1.00 246.60 3147 LEU E C 1
ATOM 8099 O O . LEU E 5 83 ? 225.265 230.317 134.969 1.00 247.20 3147 LEU E O 1
ATOM 8104 N N . THR E 5 84 ? 224.924 230.309 132.740 1.00 253.91 3148 THR E N 1
ATOM 8105 C CA . THR E 5 84 ? 223.477 230.220 132.886 1.00 254.21 3148 THR E CA 1
ATOM 8106 C C . THR E 5 84 ? 223.071 228.903 133.529 1.00 254.92 3148 THR E C 1
ATOM 8107 O O . THR E 5 84 ? 222.198 228.878 134.402 1.00 254.90 3148 THR E O 1
ATOM 8111 N N . THR E 5 85 ? 223.696 227.796 133.117 1.00 260.27 3149 THR E N 1
ATOM 8112 C CA . THR E 5 85 ? 223.392 226.510 133.737 1.00 259.64 3149 THR E CA 1
ATOM 8113 C C . THR E 5 85 ? 223.757 226.516 135.216 1.00 259.94 3149 THR E C 1
ATOM 8114 O O . THR E 5 85 ? 223.000 226.010 136.056 1.00 259.84 3149 THR E O 1
ATOM 8118 N N . ILE E 5 86 ? 224.911 227.095 135.554 1.00 263.55 3150 ILE E N 1
ATOM 8119 C CA . ILE E 5 86 ? 225.350 227.116 136.946 1.00 263.87 3150 ILE E CA 1
ATOM 8120 C C . ILE E 5 86 ? 224.395 227.941 137.802 1.00 263.73 3150 ILE E C 1
ATOM 8121 O O . ILE E 5 86 ? 223.997 227.520 138.896 1.00 263.41 3150 ILE E O 1
ATOM 8126 N N . TYR E 5 87 ? 223.997 229.121 137.318 1.00 260.26 3151 TYR E N 1
ATOM 8127 C CA . TYR E 5 87 ? 223.085 229.944 138.108 1.00 259.81 3151 TYR E CA 1
ATOM 8128 C C . TYR E 5 87 ? 221.674 229.368 138.131 1.00 260.30 3151 TYR E C 1
ATOM 8129 O O . TYR E 5 87 ? 220.942 229.582 139.101 1.00 261.01 3151 TYR E O 1
ATOM 8138 N N . ASP E 5 88 ? 221.278 228.622 137.097 1.00 272.09 3152 ASP E N 1
ATOM 8139 C CA . ASP E 5 88 ? 220.006 227.911 137.153 1.00 272.16 3152 ASP E CA 1
ATOM 8140 C C . ASP E 5 88 ? 220.032 226.830 138.225 1.00 272.75 3152 ASP E C 1
ATOM 8141 O O . ASP E 5 88 ? 219.058 226.660 138.968 1.00 273.52 3152 ASP E O 1
ATOM 8146 N N . ARG E 5 89 ? 221.142 226.095 138.326 1.00 272.88 3153 ARG E N 1
ATOM 8147 C CA . ARG E 5 89 ? 221.286 225.122 139.406 1.00 272.52 3153 ARG E CA 1
ATOM 8148 C C . ARG E 5 89 ? 221.262 225.807 140.768 1.00 273.20 3153 ARG E C 1
ATOM 8149 O O . ARG E 5 89 ? 220.634 225.314 141.715 1.00 273.66 3153 ARG E O 1
ATOM 8157 N N . LEU E 5 90 ? 221.936 226.955 140.881 1.00 279.97 3154 LEU E N 1
ATOM 8158 C CA . LEU E 5 90 ? 221.924 227.701 142.135 1.00 279.94 3154 LEU E CA 1
ATOM 8159 C C . LEU E 5 90 ? 220.512 228.143 142.502 1.00 280.39 3154 LEU E C 1
ATOM 8160 O O . LEU E 5 90 ? 220.108 228.050 143.667 1.00 280.75 3154 LEU E O 1
ATOM 8165 N N . GLU E 5 91 ? 219.747 228.627 141.521 1.00 287.82 3155 GLU E N 1
ATOM 8166 C CA . GLU E 5 91 ? 218.358 228.995 141.772 1.00 287.79 3155 GLU E CA 1
ATOM 8167 C C . GLU E 5 91 ? 217.537 227.779 142.181 1.00 287.97 3155 GLU E C 1
ATOM 8168 O O . GLU E 5 91 ? 216.645 227.879 143.029 1.00 287.95 3155 GLU E O 1
ATOM 8174 N N . GLN E 5 92 ? 217.819 226.621 141.582 1.00 285.27 3156 GLN E N 1
ATOM 8175 C CA . GLN E 5 92 ? 217.181 225.390 142.034 1.00 284.23 3156 GLN E CA 1
ATOM 8176 C C . GLN E 5 92 ? 217.490 225.125 143.501 1.00 283.96 3156 GLN E C 1
ATOM 8177 O O . GLN E 5 92 ? 216.641 224.614 144.241 1.00 283.62 3156 GLN E O 1
ATOM 8183 N N . GLU E 5 93 ? 218.700 225.471 143.942 1.00 281.09 3157 GLU E N 1
ATOM 8184 C CA . GLU E 5 93 ? 219.060 225.316 145.347 1.00 280.62 3157 GLU E CA 1
ATOM 8185 C C . GLU E 5 93 ? 218.729 226.541 146.193 1.00 280.45 3157 GLU E C 1
ATOM 8186 O O . GLU E 5 93 ? 218.454 226.398 147.390 1.00 279.97 3157 GLU E O 1
ATOM 8192 N N . HIS E 5 94 ? 218.747 227.736 145.606 1.00 282.28 3158 HIS E N 1
ATOM 8193 C CA . HIS E 5 94 ? 218.576 228.998 146.328 1.00 281.93 3158 HIS E CA 1
ATOM 8194 C C . HIS E 5 94 ? 217.509 229.859 145.661 1.00 282.35 3158 HIS E C 1
ATOM 8195 O O . HIS E 5 94 ? 217.739 231.018 145.309 1.00 282.72 3158 HIS E O 1
ATOM 8202 N N . ASN E 5 95 ? 216.321 229.277 145.460 1.00 287.03 3159 ASN E N 1
ATOM 8203 C CA . ASN E 5 95 ? 215.238 229.959 144.753 1.00 286.76 3159 ASN E CA 1
ATOM 8204 C C . ASN E 5 95 ? 214.928 231.333 145.333 1.00 286.92 3159 ASN E C 1
ATOM 8205 O O . ASN E 5 95 ? 214.544 232.245 144.593 1.00 286.82 3159 ASN E O 1
ATOM 8210 N N . ASN E 5 96 ? 215.084 231.505 146.643 1.00 290.35 3160 ASN E N 1
ATOM 8211 C CA . ASN E 5 96 ? 214.762 232.775 147.280 1.00 290.03 3160 ASN E CA 1
ATOM 8212 C C . ASN E 5 96 ? 215.896 233.791 147.210 1.00 290.36 3160 ASN E C 1
ATOM 8213 O O . ASN E 5 96 ? 215.722 234.915 147.693 1.00 290.02 3160 ASN E O 1
ATOM 8218 N N . LEU E 5 97 ? 217.045 233.437 146.628 1.00 285.42 3161 LEU E N 1
ATOM 8219 C CA . LEU E 5 97 ? 218.186 234.343 146.617 1.00 284.65 3161 LEU E CA 1
ATOM 8220 C C . LEU E 5 97 ? 218.911 234.437 145.280 1.00 283.87 3161 LEU E C 1
ATOM 8221 O O . LEU E 5 97 ? 219.948 235.106 145.217 1.00 282.63 3161 LEU E O 1
ATOM 8226 N N . VAL E 5 98 ? 218.418 233.802 144.219 1.00 279.45 3162 VAL E N 1
ATOM 8227 C CA . VAL E 5 98 ? 219.106 233.783 142.933 1.00 279.19 3162 VAL E CA 1
ATOM 8228 C C . VAL E 5 98 ? 218.147 234.244 141.844 1.00 279.19 3162 VAL E C 1
ATOM 8229 O O . VAL E 5 98 ? 217.033 233.721 141.728 1.00 279.54 3162 VAL E O 1
ATOM 8233 N N . ASN E 5 99 ? 218.582 235.221 141.050 1.00 256.23 3163 ASN E N 1
ATOM 8234 C CA . ASN E 5 99 ? 217.884 235.656 139.840 1.00 254.93 3163 ASN E CA 1
ATOM 8235 C C . ASN E 5 99 ? 218.805 235.334 138.668 1.00 254.00 3163 ASN E C 1
ATOM 8236 O O . ASN E 5 99 ? 219.783 236.049 138.429 1.00 253.84 3163 ASN E O 1
ATOM 8241 N N . VAL E 5 100 ? 218.483 234.265 137.935 1.00 251.06 3164 VAL E N 1
ATOM 8242 C CA . VAL E 5 100 ? 219.425 233.727 136.949 1.00 251.92 3164 VAL E CA 1
ATOM 8243 C C . VAL E 5 100 ? 219.801 234.742 135.874 1.00 251.97 3164 VAL E C 1
ATOM 8244 O O . VAL E 5 100 ? 221.004 234.941 135.641 1.00 251.52 3164 VAL E O 1
ATOM 8248 N N . PRO E 5 101 ? 218.859 235.409 135.190 1.00 240.12 3165 PRO E N 1
ATOM 8249 C CA . PRO E 5 101 ? 219.286 236.344 134.129 1.00 239.30 3165 PRO E CA 1
ATOM 8250 C C . PRO E 5 101 ? 220.135 237.490 134.650 1.00 238.82 3165 PRO E C 1
ATOM 8251 O O . PRO E 5 101 ? 221.200 237.783 134.088 1.00 237.79 3165 PRO E O 1
ATOM 8255 N N . LEU E 5 102 ? 219.691 238.146 135.724 1.00 237.12 3166 LEU E N 1
ATOM 8256 C CA . LEU E 5 102 ? 220.462 239.248 136.285 1.00 237.11 3166 LEU E CA 1
ATOM 8257 C C . LEU E 5 102 ? 221.819 238.771 136.783 1.00 237.07 3166 LEU E C 1
ATOM 8258 O O . LEU E 5 102 ? 222.833 239.448 136.583 1.00 237.19 3166 LEU E O 1
ATOM 8263 N N . CYS E 5 103 ? 221.859 237.605 137.430 1.00 237.36 3167 CYS E N 1
ATOM 8264 C CA . CYS E 5 103 ? 223.117 237.094 137.966 1.00 237.43 3167 CYS E CA 1
ATOM 8265 C C . CYS E 5 103 ? 224.114 236.795 136.852 1.00 237.00 3167 CYS E C 1
ATOM 8266 O O . CYS E 5 103 ? 225.295 237.153 136.947 1.00 237.07 3167 CYS E O 1
ATOM 8269 N N . VAL E 5 104 ? 223.657 236.136 135.784 1.00 238.63 3168 VAL E N 1
ATOM 8270 C CA . VAL E 5 104 ? 224.573 235.792 134.701 1.00 239.88 3168 VAL E CA 1
ATOM 8271 C C . VAL E 5 104 ? 225.023 237.048 133.964 1.00 240.93 3168 VAL E C 1
ATOM 8272 O O . VAL E 5 104 ? 226.193 237.167 133.578 1.00 241.07 3168 VAL E O 1
ATOM 8276 N N . ASP E 5 105 ? 224.116 238.014 133.774 1.00 238.75 3169 ASP E N 1
ATOM 8277 C CA . ASP E 5 105 ? 224.514 239.276 133.159 1.00 238.63 3169 ASP E CA 1
ATOM 8278 C C . ASP E 5 105 ? 225.561 239.986 134.005 1.00 238.05 3169 ASP E C 1
ATOM 8279 O O . ASP E 5 105 ? 226.558 240.492 133.479 1.00 236.56 3169 ASP E O 1
ATOM 8284 N N . MET E 5 106 ? 225.357 240.012 135.324 1.00 237.25 3170 MET E N 1
ATOM 8285 C CA . MET E 5 106 ? 226.302 240.666 136.221 1.00 236.40 3170 MET E CA 1
ATOM 8286 C C . MET E 5 106 ? 227.671 240.003 136.149 1.00 235.76 3170 MET E C 1
ATOM 8287 O O . MET E 5 106 ? 228.696 240.682 136.021 1.00 235.09 3170 MET E O 1
ATOM 8292 N N . CYS E 5 107 ? 227.704 238.670 136.219 1.00 226.31 3171 CYS E N 1
ATOM 8293 C CA . CYS E 5 107 ? 228.979 237.957 136.198 1.00 225.93 3171 CYS E CA 1
ATOM 8294 C C . CYS E 5 107 ? 229.707 238.168 134.876 1.00 225.63 3171 CYS E C 1
ATOM 8295 O O . CYS E 5 107 ? 230.913 238.460 134.852 1.00 224.17 3171 CYS E O 1
ATOM 8298 N N . LEU E 5 108 ? 228.987 238.025 133.758 1.00 229.00 3172 LEU E N 1
ATOM 8299 C CA . LEU E 5 108 ? 229.615 238.195 132.454 1.00 229.28 3172 LEU E CA 1
ATOM 8300 C C . LEU E 5 108 ? 230.133 239.613 132.272 1.00 228.41 3172 LEU E C 1
ATOM 8301 O O . LEU E 5 108 ? 231.244 239.812 131.769 1.00 228.71 3172 LEU E O 1
ATOM 8306 N N . ASN E 5 109 ? 229.345 240.612 132.669 1.00 217.05 3173 ASN E N 1
ATOM 8307 C CA . ASN E 5 109 ? 229.780 241.993 132.514 1.00 216.22 3173 ASN E CA 1
ATOM 8308 C C . ASN E 5 109 ? 230.978 242.295 133.405 1.00 215.24 3173 ASN E C 1
ATOM 8309 O O . ASN E 5 109 ? 231.892 243.018 132.998 1.00 213.84 3173 ASN E O 1
ATOM 8314 N N . TRP E 5 110 ? 230.997 241.739 134.619 1.00 206.91 3174 TRP E N 1
ATOM 8315 C CA . TRP E 5 110 ? 232.139 241.916 135.510 1.00 207.85 3174 TRP E CA 1
ATOM 8316 C C . TRP E 5 110 ? 233.409 241.363 134.872 1.00 207.45 3174 TRP E C 1
ATOM 8317 O O . TRP E 5 110 ? 234.449 242.037 134.828 1.00 207.44 3174 TRP E O 1
ATOM 8328 N N . LEU E 5 111 ? 233.333 240.131 134.357 1.00 202.94 3175 LEU E N 1
ATOM 8329 C CA . LEU E 5 111 ? 234.501 239.518 133.732 1.00 201.87 3175 LEU E CA 1
ATOM 8330 C C . LEU E 5 111 ? 234.928 240.287 132.487 1.00 200.82 3175 LEU E C 1
ATOM 8331 O O . LEU E 5 111 ? 236.128 240.471 132.238 1.00 198.48 3175 LEU E O 1
ATOM 8336 N N . LEU E 5 112 ? 233.956 240.744 131.694 1.00 207.64 3176 LEU E N 1
ATOM 8337 C CA . LEU E 5 112 ? 234.257 241.538 130.509 1.00 208.11 3176 LEU E CA 1
ATOM 8338 C C . LEU E 5 112 ? 234.989 242.818 130.883 1.00 207.85 3176 LEU E C 1
ATOM 8339 O O . LEU E 5 112 ? 235.955 243.208 130.217 1.00 208.87 3176 LEU E O 1
ATOM 8344 N N . ASN E 5 113 ? 234.539 243.484 131.947 1.00 205.66 3177 ASN E N 1
ATOM 8345 C CA . ASN E 5 113 ? 235.195 244.707 132.392 1.00 206.26 3177 ASN E CA 1
ATOM 8346 C C . ASN E 5 113 ? 236.615 244.434 132.866 1.00 205.87 3177 ASN E C 1
ATOM 8347 O O . ASN E 5 113 ? 237.528 245.219 132.585 1.00 205.52 3177 ASN E O 1
ATOM 8352 N N . VAL E 5 114 ? 236.825 243.332 133.586 1.00 199.94 3178 VAL E N 1
ATOM 8353 C CA . VAL E 5 114 ? 238.126 243.153 134.226 1.00 200.93 3178 VAL E CA 1
ATOM 8354 C C . VAL E 5 114 ? 239.169 242.615 133.251 1.00 201.17 3178 VAL E C 1
ATOM 8355 O O . VAL E 5 114 ? 240.305 243.100 133.224 1.00 201.83 3178 VAL E O 1
ATOM 8359 N N . TYR E 5 115 ? 238.823 241.617 132.436 1.00 196.25 3179 TYR E N 1
ATOM 8360 C CA . TYR E 5 115 ? 239.841 240.866 131.714 1.00 196.57 3179 TYR E CA 1
ATOM 8361 C C . TYR E 5 115 ? 239.859 241.100 130.210 1.00 197.04 3179 TYR E C 1
ATOM 8362 O O . TYR E 5 115 ? 240.821 240.687 129.553 1.00 195.25 3179 TYR E O 1
ATOM 8371 N N . ASP E 5 116 ? 238.847 241.751 129.646 1.00 216.21 3180 ASP E N 1
ATOM 8372 C CA . ASP E 5 116 ? 238.725 241.886 128.197 1.00 216.71 3180 ASP E CA 1
ATOM 8373 C C . ASP E 5 116 ? 238.570 243.349 127.805 1.00 217.03 3180 ASP E C 1
ATOM 8374 O O . ASP E 5 116 ? 237.667 243.732 127.058 1.00 218.03 3180 ASP E O 1
ATOM 8379 N N . THR E 5 117 ? 239.464 244.196 128.319 1.00 207.30 3181 THR E N 1
ATOM 8380 C CA . THR E 5 117 ? 239.468 245.607 127.950 1.00 206.88 3181 THR E CA 1
ATOM 8381 C C . THR E 5 117 ? 239.834 245.837 126.489 1.00 206.95 3181 THR E C 1
ATOM 8382 O O . THR E 5 117 ? 239.639 246.951 125.991 1.00 205.47 3181 THR E O 1
ATOM 8386 N N . GLY E 5 118 ? 240.354 244.826 125.797 1.00 212.83 3182 GLY E N 1
ATOM 8387 C CA . GLY E 5 118 ? 240.758 244.961 124.414 1.00 211.73 3182 GLY E CA 1
ATOM 8388 C C . GLY E 5 118 ? 239.644 244.913 123.396 1.00 211.76 3182 GLY E C 1
ATOM 8389 O O . GLY E 5 118 ? 239.912 245.070 122.201 1.00 211.98 3182 GLY E O 1
ATOM 8390 N N . ARG E 5 119 ? 238.402 244.700 123.833 1.00 217.37 3183 ARG E N 1
ATOM 8391 C CA . ARG E 5 119 ? 237.232 244.670 122.954 1.00 217.46 3183 ARG E CA 1
ATOM 8392 C C . ARG E 5 119 ? 237.382 243.603 121.867 1.00 219.18 3183 ARG E C 1
ATOM 8393 O O . ARG E 5 119 ? 237.417 243.892 120.670 1.00 220.72 3183 ARG E O 1
ATOM 8401 N N . THR E 5 120 ? 237.473 242.349 122.311 1.00 215.81 3184 THR E N 1
ATOM 8402 C CA . THR E 5 120 ? 237.580 241.223 121.395 1.00 216.04 3184 THR E CA 1
ATOM 8403 C C . THR E 5 120 ? 236.616 240.085 121.695 1.00 215.03 3184 THR E C 1
ATOM 8404 O O . THR E 5 120 ? 236.516 239.162 120.879 1.00 214.53 3184 THR E O 1
ATOM 8408 N N . GLY E 5 121 ? 235.910 240.114 122.823 1.00 205.82 3185 GLY E N 1
ATOM 8409 C CA . GLY E 5 121 ? 235.004 239.035 123.160 1.00 204.68 3185 GLY E CA 1
ATOM 8410 C C . GLY E 5 121 ? 235.675 237.725 123.496 1.00 205.44 3185 GLY E C 1
ATOM 8411 O O . GLY E 5 121 ? 234.992 236.701 123.592 1.00 204.16 3185 GLY E O 1
ATOM 8412 N N . ARG E 5 122 ? 236.993 237.725 123.676 1.00 209.33 3186 ARG E N 1
ATOM 8413 C CA . ARG E 5 122 ? 237.756 236.521 123.965 1.00 208.92 3186 ARG E CA 1
ATOM 8414 C C . ARG E 5 122 ? 238.694 236.792 125.131 1.00 208.92 3186 ARG E C 1
ATOM 8415 O O . ARG E 5 122 ? 239.232 237.895 125.263 1.00 209.20 3186 ARG E O 1
ATOM 8423 N N . ILE E 5 123 ? 238.886 235.779 125.973 1.00 213.87 3187 ILE E N 1
ATOM 8424 C CA . ILE E 5 123 ? 239.779 235.877 127.119 1.00 214.44 3187 ILE E CA 1
ATOM 8425 C C . ILE E 5 123 ? 240.250 234.474 127.470 1.00 215.30 3187 ILE E C 1
ATOM 8426 O O . ILE E 5 123 ? 239.525 233.494 127.280 1.00 215.36 3187 ILE E O 1
ATOM 8431 N N . ARG E 5 124 ? 241.483 234.380 127.962 1.00 209.40 3188 ARG E N 1
ATOM 8432 C CA . ARG E 5 124 ? 242.034 233.090 128.349 1.00 207.84 3188 ARG E CA 1
ATOM 8433 C C . ARG E 5 124 ? 241.192 232.458 129.448 1.00 208.48 3188 ARG E C 1
ATOM 8434 O O . ARG E 5 124 ? 240.814 233.120 130.419 1.00 210.27 3188 ARG E O 1
ATOM 8442 N N . VAL E 5 125 ? 240.894 231.167 129.285 1.00 203.00 3189 VAL E N 1
ATOM 8443 C CA . VAL E 5 125 ? 240.059 230.468 130.256 1.00 204.52 3189 VAL E CA 1
ATOM 8444 C C . VAL E 5 125 ? 240.757 230.385 131.609 1.00 204.03 3189 VAL E C 1
ATOM 8445 O O . VAL E 5 125 ? 240.095 230.358 132.655 1.00 202.93 3189 VAL E O 1
ATOM 8449 N N . LEU E 5 126 ? 242.092 230.358 131.617 1.00 197.94 3190 LEU E N 1
ATOM 8450 C CA . LEU E 5 126 ? 242.827 230.343 132.878 1.00 198.46 3190 LEU E CA 1
ATOM 8451 C C . LEU E 5 126 ? 242.523 231.588 133.698 1.00 198.63 3190 LEU E C 1
ATOM 8452 O O . LEU E 5 126 ? 242.277 231.508 134.909 1.00 197.20 3190 LEU E O 1
ATOM 8457 N N . SER E 5 127 ? 242.526 232.752 133.046 1.00 203.01 3191 SER E N 1
ATOM 8458 C CA . SER E 5 127 ? 242.150 233.983 133.729 1.00 203.28 3191 SER E CA 1
ATOM 8459 C C . SER E 5 127 ? 240.720 233.901 134.240 1.00 202.91 3191 SER E C 1
ATOM 8460 O O . SER E 5 127 ? 240.420 234.360 135.349 1.00 203.93 3191 SER E O 1
ATOM 8463 N N . PHE E 5 128 ? 239.827 233.307 133.446 1.00 196.28 3192 PHE E N 1
ATOM 8464 C CA . PHE E 5 128 ? 238.437 233.162 133.861 1.00 196.25 3192 PHE E CA 1
ATOM 8465 C C . PHE E 5 128 ? 238.331 232.371 135.158 1.00 196.22 3192 PHE E C 1
ATOM 8466 O O . PHE E 5 128 ? 237.679 232.812 136.114 1.00 196.55 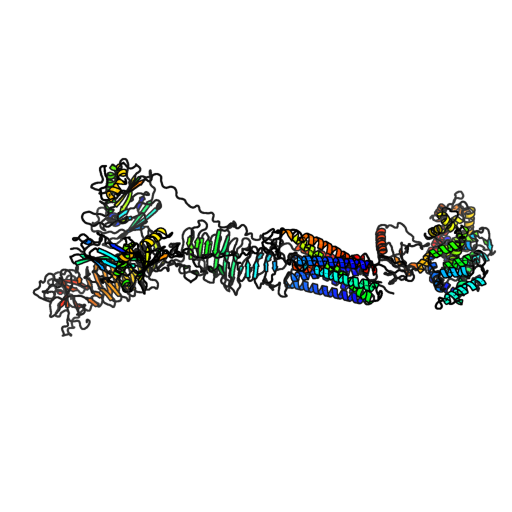3192 PHE E O 1
ATOM 8474 N N . LYS E 5 129 ? 238.972 231.200 135.214 1.00 192.03 3193 LYS E N 1
ATOM 8475 C CA . LYS E 5 129 ? 238.839 230.375 136.410 1.00 192.14 3193 LYS E CA 1
ATOM 8476 C C . LYS E 5 129 ? 239.541 231.012 137.602 1.00 193.27 3193 LYS E C 1
ATOM 8477 O O . LYS E 5 129 ? 239.027 230.959 138.726 1.00 192.44 3193 LYS E O 1
ATOM 8483 N N . THR E 5 130 ? 240.698 231.642 137.379 1.00 192.09 3194 THR E N 1
ATOM 8484 C CA . THR E 5 130 ? 241.377 232.310 138.485 1.00 191.75 3194 THR E CA 1
ATOM 8485 C C . THR E 5 130 ? 240.511 233.419 139.066 1.00 192.09 3194 THR E C 1
ATOM 8486 O O . THR E 5 130 ? 240.377 233.533 140.289 1.00 192.72 3194 THR E O 1
ATOM 8490 N N . GLY E 5 131 ? 239.894 234.231 138.205 1.00 189.33 3195 GLY E N 1
ATOM 8491 C CA . GLY E 5 131 ? 239.028 235.289 138.697 1.00 188.32 3195 GLY E CA 1
ATOM 8492 C C . GLY E 5 131 ? 237.804 234.763 139.423 1.00 188.02 3195 GLY E C 1
ATOM 8493 O O . GLY E 5 131 ? 237.467 235.238 140.514 1.00 187.20 3195 GLY E O 1
ATOM 8494 N N . ILE E 5 132 ? 237.128 233.767 138.842 1.00 188.86 3196 ILE E N 1
ATOM 8495 C CA . ILE E 5 132 ? 235.884 233.303 139.444 1.00 189.90 3196 ILE E CA 1
ATOM 8496 C C . ILE E 5 132 ? 236.175 232.566 140.749 1.00 189.89 3196 ILE E C 1
ATOM 8497 O O . ILE E 5 132 ? 235.330 232.553 141.652 1.00 188.71 3196 ILE E O 1
ATOM 8502 N N . ILE E 5 133 ? 237.372 232.000 140.901 1.00 184.90 3197 ILE E N 1
ATOM 8503 C CA . ILE E 5 133 ? 237.709 231.330 142.149 1.00 183.73 3197 ILE E CA 1
ATOM 8504 C C . ILE E 5 133 ? 238.262 232.305 143.186 1.00 184.85 3197 ILE E C 1
ATOM 8505 O O . ILE E 5 133 ? 238.130 232.063 144.390 1.00 185.41 3197 ILE E O 1
ATOM 8510 N N . SER E 5 134 ? 238.869 233.413 142.751 1.00 183.30 3198 SER E N 1
ATOM 8511 C CA . SER E 5 134 ? 239.264 234.450 143.697 1.00 182.72 3198 SER E CA 1
ATOM 8512 C C . SER E 5 134 ? 238.043 235.148 144.276 1.00 182.31 3198 SER E C 1
ATOM 8513 O O . SER E 5 134 ? 237.993 235.430 145.479 1.00 183.06 3198 SER E O 1
ATOM 8516 N N . LEU E 5 135 ? 237.048 235.437 143.435 1.00 185.57 3199 LEU E N 1
ATOM 8517 C CA . LEU E 5 135 ? 235.803 235.997 143.948 1.00 186.81 3199 LEU E CA 1
ATOM 8518 C C . LEU E 5 135 ? 235.041 234.980 144.788 1.00 187.37 3199 LEU E C 1
ATOM 8519 O O . LEU E 5 135 ? 234.284 235.362 145.688 1.00 186.84 3199 LEU E O 1
ATOM 8524 N N . CYS E 5 136 ? 235.249 233.690 144.529 1.00 190.34 3200 CYS E N 1
ATOM 8525 C CA . CYS E 5 136 ? 234.493 232.650 145.212 1.00 190.38 3200 CYS E CA 1
ATOM 8526 C C . CYS E 5 136 ? 234.736 232.690 146.715 1.00 189.74 3200 CYS E C 1
ATOM 8527 O O . CYS E 5 136 ? 235.854 232.936 147.176 1.00 188.15 3200 CYS E O 1
ATOM 8530 N N . LYS E 5 137 ? 233.673 232.454 147.478 1.00 191.47 3201 LYS E N 1
ATOM 8531 C CA . LYS E 5 137 ? 233.762 232.369 148.928 1.00 190.81 3201 LYS E CA 1
ATOM 8532 C C . LYS E 5 137 ? 233.984 230.916 149.323 1.00 191.65 3201 LYS E C 1
ATOM 8533 O O . LYS E 5 137 ? 233.196 230.039 148.953 1.00 192.60 3201 LYS E O 1
ATOM 8539 N N . ALA E 5 138 ? 235.043 230.670 150.078 1.00 191.43 3202 ALA E N 1
ATOM 8540 C CA . ALA E 5 138 ? 235.399 229.330 150.534 1.00 193.02 3202 ALA E CA 1
ATOM 8541 C C . ALA E 5 138 ? 236.424 229.485 151.649 1.00 191.67 3202 ALA E C 1
ATOM 8542 O O . ALA E 5 138 ? 236.661 230.592 152.147 1.00 190.10 3202 ALA E O 1
ATOM 8544 N N . HIS E 5 139 ? 237.038 228.374 152.042 1.00 194.31 3203 HIS E N 1
ATOM 8545 C CA . HIS E 5 139 ? 238.118 228.411 153.017 1.00 193.69 3203 HIS E CA 1
ATOM 8546 C C . HIS E 5 139 ? 239.381 228.885 152.301 1.00 192.71 3203 HIS E C 1
ATOM 8547 O O . HIS E 5 139 ? 239.338 229.369 151.167 1.00 192.13 3203 HIS E O 1
ATOM 8554 N N . LEU E 5 140 ? 240.532 228.753 152.954 1.00 191.64 3204 LEU E N 1
ATOM 8555 C CA . LEU E 5 140 ? 241.776 229.280 152.410 1.00 191.86 3204 LEU E CA 1
ATOM 8556 C C . LEU E 5 140 ? 242.633 228.185 151.784 1.00 193.17 3204 LEU E C 1
ATOM 8557 O O . LEU E 5 140 ? 242.958 228.256 150.595 1.00 193.19 3204 LEU E O 1
ATOM 8562 N N . GLU E 5 141 ? 242.984 227.158 152.564 1.00 211.63 3205 GLU E N 1
ATOM 8563 C CA . GLU E 5 141 ? 243.929 226.146 152.096 1.00 212.74 3205 GLU E CA 1
ATOM 8564 C C . GLU E 5 141 ? 243.419 225.445 150.844 1.00 213.10 3205 GLU E C 1
ATOM 8565 O O . GLU E 5 141 ? 244.192 225.167 149.916 1.00 211.94 3205 GLU E O 1
ATOM 8571 N N . ASP E 5 142 ? 242.117 225.152 150.802 1.00 219.24 3206 ASP E N 1
ATOM 8572 C CA . ASP E 5 142 ? 241.533 224.548 149.611 1.00 218.57 3206 ASP E CA 1
ATOM 8573 C C . ASP E 5 142 ? 241.728 225.440 148.393 1.00 216.97 3206 ASP E C 1
ATOM 8574 O O . ASP E 5 142 ? 242.019 224.950 147.297 1.00 216.68 3206 ASP E O 1
ATOM 8579 N N . LYS E 5 143 ? 241.592 226.756 148.571 1.00 202.83 3207 LYS E N 1
ATOM 8580 C CA . LYS E 5 143 ? 241.750 227.675 147.448 1.00 201.82 3207 LYS E CA 1
ATOM 8581 C C . LYS E 5 143 ? 243.154 227.591 146.859 1.00 202.10 3207 LYS E C 1
ATOM 8582 O O . LYS E 5 143 ? 243.321 227.455 145.639 1.00 201.80 3207 LYS E O 1
ATOM 8588 N N . TYR E 5 144 ? 244.181 227.670 147.711 1.00 208.64 3208 TYR E N 1
ATOM 8589 C CA . TYR E 5 144 ? 245.541 227.635 147.187 1.00 208.75 3208 TYR E CA 1
ATOM 8590 C C . TYR E 5 144 ? 245.889 226.272 146.606 1.00 208.95 3208 TYR E C 1
ATOM 8591 O O . TYR E 5 144 ? 246.536 226.193 145.555 1.00 207.53 3208 TYR E O 1
ATOM 8600 N N . ARG E 5 145 ? 245.489 225.184 147.268 1.00 220.77 3209 ARG E N 1
ATOM 8601 C CA . ARG E 5 145 ? 245.790 223.877 146.696 1.00 221.31 3209 ARG E CA 1
ATOM 8602 C C . ARG E 5 145 ? 245.106 223.717 145.344 1.00 220.44 3209 ARG E C 1
ATOM 8603 O O . ARG E 5 145 ? 245.699 223.181 144.400 1.00 218.88 3209 ARG E O 1
ATOM 8611 N N . TYR E 5 146 ? 243.881 224.232 145.213 1.00 220.86 3210 TYR E N 1
ATOM 8612 C CA . TYR E 5 146 ? 243.162 224.121 143.952 1.00 220.41 3210 TYR E CA 1
ATOM 8613 C C . TYR E 5 146 ? 243.839 224.925 142.851 1.00 220.28 3210 TYR E C 1
ATOM 8614 O O . TYR E 5 146 ? 244.011 224.428 141.734 1.00 221.16 3210 TYR E O 1
ATOM 8623 N N . LEU E 5 147 ? 244.228 226.173 143.133 1.00 210.66 3211 LEU E N 1
ATOM 8624 C CA . LEU E 5 147 ? 244.798 226.954 142.039 1.00 210.74 3211 LEU E CA 1
ATOM 8625 C C . LEU E 5 147 ? 246.198 226.462 141.689 1.00 210.58 3211 LEU E C 1
ATOM 8626 O O . LEU E 5 147 ? 246.595 226.516 140.518 1.00 209.75 3211 LEU E O 1
ATOM 8631 N N . PHE E 5 148 ? 246.950 225.962 142.675 1.00 213.36 3212 PHE E N 1
ATOM 8632 C CA . PHE E 5 148 ? 248.244 225.362 142.372 1.00 213.74 3212 PHE E CA 1
ATOM 8633 C C . PHE E 5 148 ? 248.075 224.122 141.504 1.00 213.61 3212 PHE E C 1
ATOM 8634 O O . PHE E 5 148 ? 248.813 223.925 140.533 1.00 212.86 3212 PHE E O 1
ATOM 8642 N N . LYS E 5 149 ? 247.104 223.269 141.842 1.00 211.83 3213 LYS E N 1
ATOM 8643 C CA . LYS E 5 149 ? 246.845 222.087 141.027 1.00 211.62 3213 LYS E CA 1
ATOM 8644 C C . LYS E 5 149 ? 246.405 222.479 139.624 1.00 212.67 3213 LYS E C 1
ATOM 8645 O O . LYS E 5 149 ? 246.783 221.833 138.640 1.00 213.29 3213 LYS E O 1
ATOM 8651 N N . GLN E 5 150 ? 245.604 223.541 139.514 1.00 214.43 3214 GLN E N 1
ATOM 8652 C CA . GLN E 5 150 ? 245.174 224.018 138.205 1.00 214.74 3214 GLN E CA 1
ATOM 8653 C C . GLN E 5 150 ? 246.358 224.489 137.373 1.00 214.97 3214 GLN E C 1
ATOM 8654 O O . GLN E 5 150 ? 246.441 224.193 136.175 1.00 214.32 3214 GLN E O 1
ATOM 8660 N N . VAL E 5 151 ? 247.287 225.223 137.987 1.00 215.10 3215 VAL E N 1
ATOM 8661 C CA . VAL E 5 151 ? 248.442 225.690 137.228 1.00 214.59 3215 VAL E CA 1
ATOM 8662 C C . VAL E 5 151 ? 249.485 224.589 137.051 1.00 214.98 3215 VAL E C 1
ATOM 8663 O O . VAL E 5 151 ? 250.107 224.490 135.988 1.00 214.51 3215 VAL E O 1
ATOM 8667 N N . ALA E 5 152 ? 249.692 223.747 138.059 1.00 219.91 3216 ALA E N 1
ATOM 8668 C CA . ALA E 5 152 ? 250.705 222.712 137.953 1.00 219.75 3216 ALA E CA 1
ATOM 8669 C C . ALA E 5 152 ? 250.229 221.587 137.042 1.00 220.07 3216 ALA E C 1
ATOM 8670 O O . ALA E 5 152 ? 249.030 221.382 136.831 1.00 219.79 3216 ALA E O 1
ATOM 8672 N N . SER E 5 153 ? 251.193 220.851 136.499 1.00 224.65 3217 SER E N 1
ATOM 8673 C CA . SER E 5 153 ? 250.901 219.740 135.604 1.00 224.68 3217 SER E CA 1
ATOM 8674 C C . SER E 5 153 ? 250.482 218.524 136.428 1.00 224.84 3217 SER E C 1
ATOM 8675 O O . SER E 5 153 ? 250.228 218.614 137.632 1.00 224.54 3217 SER E O 1
ATOM 8678 N N . SER E 5 154 ? 250.397 217.362 135.775 1.00 227.27 3218 SER E N 1
ATOM 8679 C CA . SER E 5 154 ? 250.052 216.137 136.488 1.00 227.02 3218 SER E CA 1
ATOM 8680 C C . SER E 5 154 ? 251.086 215.801 137.553 1.00 227.69 3218 SER E C 1
ATOM 8681 O O . SER E 5 154 ? 250.759 215.156 138.556 1.00 227.12 3218 SER E O 1
ATOM 8684 N N . THR E 5 155 ? 252.333 216.228 137.357 1.00 230.88 3219 THR E N 1
ATOM 8685 C CA . THR E 5 155 ? 253.381 216.020 138.347 1.00 230.42 3219 THR E CA 1
ATOM 8686 C C . THR E 5 155 ? 253.326 217.028 139.487 1.00 230.44 3219 THR E C 1
ATOM 8687 O O . THR E 5 155 ? 254.092 216.894 140.446 1.00 230.45 3219 THR E O 1
ATOM 8691 N N . GLY E 5 156 ? 252.435 218.011 139.417 1.00 230.22 3220 GLY E N 1
ATOM 8692 C CA . GLY E 5 156 ? 252.386 219.053 140.428 1.00 229.79 3220 GLY E CA 1
ATOM 8693 C C . GLY E 5 156 ? 253.587 219.974 140.435 1.00 230.01 3220 GLY E C 1
ATOM 8694 O O . GLY E 5 156 ? 254.125 220.276 141.508 1.00 230.08 3220 GLY E O 1
ATOM 8695 N N . PHE E 5 157 ? 254.025 220.428 139.263 1.00 230.76 3221 PHE E N 1
ATOM 8696 C CA . PHE E 5 157 ? 255.172 221.314 139.136 1.00 231.04 3221 PHE E CA 1
ATOM 8697 C C . PHE E 5 157 ? 254.762 222.595 138.422 1.00 231.76 3221 PHE E C 1
ATOM 8698 O O . PHE E 5 157 ? 254.035 222.556 137.423 1.00 231.30 3221 PHE E O 1
ATOM 8706 N N . CYS E 5 158 ? 255.229 223.730 138.940 1.00 233.69 3222 CYS E N 1
ATOM 8707 C CA . CYS E 5 158 ? 254.931 225.042 138.379 1.00 233.36 3222 CYS E CA 1
ATOM 8708 C C . CYS E 5 158 ? 256.230 225.803 138.162 1.00 232.69 3222 CYS E C 1
ATOM 8709 O O . CYS E 5 158 ? 257.022 225.962 139.097 1.00 232.00 3222 CYS E O 1
ATOM 8712 N N . ASP E 5 159 ? 256.444 226.280 136.938 1.00 214.53 3223 ASP E N 1
ATOM 8713 C CA . ASP E 5 159 ? 257.681 226.961 136.590 1.00 214.06 3223 ASP E CA 1
ATOM 8714 C C . ASP E 5 159 ? 257.509 228.474 136.736 1.00 214.41 3223 ASP E C 1
ATOM 8715 O O . ASP E 5 159 ? 256.470 228.967 137.181 1.00 214.21 3223 ASP E O 1
ATOM 8720 N N . GLN E 5 160 ? 258.545 229.225 136.356 1.00 210.74 3224 GLN E N 1
ATOM 8721 C CA . GLN E 5 160 ? 258.515 230.677 136.498 1.00 209.41 3224 GLN E CA 1
ATOM 8722 C C . GLN E 5 160 ? 257.448 231.307 135.610 1.00 209.04 3224 GLN E C 1
ATOM 8723 O O . GLN E 5 160 ? 256.759 232.245 136.029 1.00 208.63 3224 GLN E O 1
ATOM 8729 N N . ARG E 5 161 ? 257.299 230.811 134.380 1.00 205.77 3225 ARG E N 1
ATOM 8730 C CA . ARG E 5 161 ? 256.310 231.379 133.471 1.00 205.34 3225 ARG E CA 1
ATOM 8731 C C . ARG E 5 161 ? 254.898 231.198 134.011 1.00 205.68 3225 ARG E C 1
ATOM 8732 O O . ARG E 5 161 ? 254.083 232.128 133.965 1.00 205.37 3225 ARG E O 1
ATOM 8740 N N . ARG E 5 162 ? 254.599 230.010 134.541 1.00 209.79 3226 ARG E N 1
ATOM 8741 C CA . ARG E 5 162 ? 253.269 229.745 135.079 1.00 210.57 3226 ARG E CA 1
ATOM 8742 C C . ARG E 5 162 ? 252.932 230.708 136.210 1.00 210.74 3226 ARG E C 1
ATOM 8743 O O . ARG E 5 162 ? 251.870 231.345 136.207 1.00 211.01 3226 ARG E O 1
ATOM 8751 N N . LEU E 5 163 ? 253.837 230.837 137.184 1.00 209.00 3227 LEU E N 1
ATOM 8752 C CA . LEU E 5 163 ? 253.582 231.737 138.300 1.00 209.61 3227 LEU E CA 1
ATOM 8753 C C . LEU E 5 163 ? 253.532 233.187 137.843 1.00 209.11 3227 LEU E C 1
ATOM 8754 O O . LEU E 5 163 ? 252.825 233.996 138.449 1.00 208.42 3227 LEU E O 1
ATOM 8759 N N . GLY E 5 164 ? 254.253 233.533 136.774 1.00 205.20 3228 GLY E N 1
ATOM 8760 C CA . GLY E 5 164 ? 254.100 234.860 136.202 1.00 204.97 3228 GLY E CA 1
ATOM 8761 C C . GLY E 5 164 ? 252.700 235.101 135.670 1.00 204.71 3228 GLY E C 1
ATOM 8762 O O . GLY E 5 164 ? 252.115 236.168 135.886 1.00 203.75 3228 GLY E O 1
ATOM 8763 N N . LEU E 5 165 ? 252.141 234.110 134.968 1.00 202.26 3229 LEU E N 1
ATOM 8764 C CA . LEU E 5 165 ? 250.764 234.245 134.493 1.00 202.00 3229 LEU E CA 1
ATOM 8765 C C . LEU E 5 165 ? 249.790 234.382 135.655 1.00 201.58 3229 LEU E C 1
ATOM 8766 O O . LEU E 5 165 ? 248.865 235.201 135.604 1.00 201.20 3229 LEU E O 1
ATOM 8771 N N . LEU E 5 166 ? 249.972 233.579 136.708 1.00 199.98 3230 LEU E N 1
ATOM 8772 C CA . LEU E 5 166 ? 249.089 233.709 137.868 1.00 199.67 3230 LEU E CA 1
ATOM 8773 C C . LEU E 5 166 ? 249.229 235.075 138.525 1.00 198.00 3230 LEU E C 1
ATOM 8774 O O . LEU E 5 166 ? 248.229 235.679 138.927 1.00 197.10 3230 LEU E O 1
ATOM 8779 N N . LEU E 5 167 ? 250.458 235.578 138.645 1.00 191.81 3231 LEU E N 1
ATOM 8780 C CA . LEU E 5 167 ? 250.653 236.898 139.227 1.00 192.50 3231 LEU E CA 1
ATOM 8781 C C . LEU E 5 167 ? 249.934 237.963 138.414 1.00 193.14 3231 LEU E C 1
ATOM 8782 O O . LEU E 5 167 ? 249.242 238.818 138.977 1.00 194.09 3231 LEU E O 1
ATOM 8787 N N . HIS E 5 168 ? 250.073 237.914 137.086 1.00 183.02 3232 HIS E N 1
ATOM 8788 C CA . HIS E 5 168 ? 249.413 238.900 136.233 1.00 181.79 3232 HIS E CA 1
ATOM 8789 C C . HIS E 5 168 ? 247.896 238.809 136.351 1.00 180.70 3232 HIS E C 1
ATOM 8790 O O . HIS E 5 168 ? 247.210 239.832 136.500 1.00 179.77 3232 HIS E O 1
ATOM 8797 N N . ASP E 5 169 ? 247.355 237.590 136.293 1.00 185.06 3233 ASP E N 1
ATOM 8798 C CA . ASP E 5 169 ? 245.911 237.416 136.399 1.00 187.07 3233 ASP E CA 1
ATOM 8799 C C . ASP E 5 169 ? 245.400 237.897 137.749 1.00 186.22 3233 ASP E C 1
ATOM 8800 O O . ASP E 5 169 ? 244.289 238.431 137.848 1.00 186.01 3233 ASP E O 1
ATOM 8805 N N . SER E 5 170 ? 246.198 237.717 138.802 1.00 173.74 3234 SER E N 1
ATOM 8806 C CA . SER E 5 170 ? 245.796 238.187 140.120 1.00 173.41 3234 SER E CA 1
ATOM 8807 C C . SER E 5 170 ? 245.787 239.709 140.181 1.00 173.06 3234 SER E C 1
ATOM 8808 O O . SER E 5 170 ? 244.808 240.313 140.634 1.00 171.60 3234 SER E O 1
ATOM 8811 N N . ILE E 5 171 ? 246.862 240.354 139.717 1.00 170.15 3235 ILE E N 1
ATOM 8812 C CA . ILE E 5 171 ? 246.909 241.810 139.805 1.00 168.22 3235 ILE E CA 1
ATOM 8813 C C . ILE E 5 171 ? 245.956 242.468 138.827 1.00 165.25 3235 ILE E C 1
ATOM 8814 O O . ILE E 5 171 ? 245.768 243.686 138.891 1.00 165.36 3235 ILE E O 1
ATOM 8819 N N . GLN E 5 172 ? 245.375 241.699 137.903 1.00 164.59 3236 GLN E N 1
ATOM 8820 C CA . GLN E 5 172 ? 244.364 242.268 137.018 1.00 166.97 3236 GLN E CA 1
ATOM 8821 C C . GLN E 5 172 ? 243.232 242.916 137.809 1.00 167.68 3236 GLN E C 1
ATOM 8822 O O . GLN E 5 172 ? 242.721 243.973 137.419 1.00 168.32 3236 GLN E O 1
ATOM 8828 N N . ILE E 5 173 ? 242.823 242.300 138.921 1.00 160.23 3237 ILE E N 1
ATOM 8829 C CA . ILE E 5 173 ? 241.707 242.844 139.699 1.00 159.75 3237 ILE E CA 1
ATOM 8830 C C . ILE E 5 173 ? 242.021 244.219 140.280 1.00 160.12 3237 ILE E C 1
ATOM 8831 O O . ILE E 5 173 ? 241.199 245.135 140.112 1.00 158.14 3237 ILE E O 1
ATOM 8836 N N . PRO E 5 174 ? 243.151 244.442 140.966 1.00 161.90 3238 PRO E N 1
ATOM 8837 C CA . PRO E 5 174 ? 243.461 245.818 141.389 1.00 162.38 3238 PRO E CA 1
ATOM 8838 C C . PRO E 5 174 ? 243.619 246.784 140.229 1.00 163.96 3238 PRO E C 1
ATOM 8839 O O . PRO E 5 174 ? 243.314 247.974 140.384 1.00 161.81 3238 PRO E O 1
ATOM 8843 N N . ARG E 5 175 ? 244.087 246.313 139.069 1.00 173.09 3239 ARG E N 1
ATOM 8844 C CA . ARG E 5 175 ? 244.191 247.192 137.909 1.00 170.63 3239 ARG E CA 1
ATOM 8845 C C . ARG E 5 175 ? 242.825 247.685 137.459 1.00 170.60 3239 ARG E C 1
ATOM 8846 O O . ARG E 5 175 ? 242.700 248.828 137.006 1.00 172.63 3239 ARG E O 1
ATOM 8854 N N . GLN E 5 176 ? 241.798 246.839 137.565 1.00 174.48 3240 GLN E N 1
ATOM 8855 C CA . GLN E 5 176 ? 240.449 247.275 137.222 1.00 178.09 3240 GLN E CA 1
ATOM 8856 C C . GLN E 5 176 ? 240.020 248.451 138.083 1.00 178.33 3240 GLN E C 1
ATOM 8857 O O . GLN E 5 176 ? 239.333 249.363 137.607 1.00 180.35 3240 GLN E O 1
ATOM 8863 N N . LEU E 5 177 ? 240.411 248.449 139.351 1.00 165.19 3241 LEU E N 1
ATOM 8864 C CA . LEU E 5 177 ? 239.964 249.462 140.287 1.00 164.18 3241 LEU E CA 1
ATOM 8865 C C . LEU E 5 177 ? 241.005 250.572 140.441 1.00 165.84 3241 LEU E C 1
ATOM 8866 O O . LEU E 5 177 ? 240.825 251.487 141.248 1.00 165.82 3241 LEU E O 1
ATOM 8871 N N . GLY E 5 178 ? 242.083 250.518 139.662 1.00 176.38 3242 GLY E N 1
ATOM 8872 C CA . GLY E 5 178 ? 243.049 251.598 139.627 1.00 176.49 3242 GLY E CA 1
ATOM 8873 C C . GLY E 5 178 ? 243.820 251.803 140.914 1.00 176.54 3242 GLY E C 1
ATOM 8874 O O . GLY E 5 178 ? 243.995 252.939 141.363 1.00 178.37 3242 GLY E O 1
ATOM 8875 N N . GLU E 5 179 ? 244.280 250.708 141.524 1.00 163.51 3243 GLU E N 1
ATOM 8876 C CA . GLU E 5 179 ? 245.079 250.820 142.737 1.00 162.32 3243 GLU E CA 1
ATOM 8877 C C . GLU E 5 179 ? 246.221 249.804 142.736 1.00 162.19 3243 GLU E C 1
ATOM 8878 O O . GLU E 5 179 ? 246.790 249.515 143.794 1.00 161.98 3243 GLU E O 1
ATOM 8884 N N . VAL E 5 180 ? 246.574 249.265 141.566 1.00 163.50 3244 VAL E N 1
ATOM 8885 C CA . VAL E 5 180 ? 247.627 248.261 141.481 1.00 164.65 3244 VAL E CA 1
ATOM 8886 C C . VAL E 5 180 ? 248.994 248.837 141.822 1.00 163.86 3244 VAL E C 1
ATOM 8887 O O . VAL E 5 180 ? 249.913 248.081 142.157 1.00 163.81 3244 VAL E O 1
ATOM 8891 N N . ALA E 5 181 ? 249.154 250.160 141.754 1.00 165.74 3245 ALA E N 1
ATOM 8892 C CA . ALA E 5 181 ? 250.452 250.761 142.039 1.00 166.52 3245 ALA E CA 1
ATOM 8893 C C . ALA E 5 181 ? 250.886 250.510 143.476 1.00 164.11 3245 ALA E C 1
ATOM 8894 O O . ALA E 5 181 ? 252.087 250.408 143.752 1.00 163.46 3245 ALA E O 1
ATOM 8896 N N . SER E 5 182 ? 249.929 250.410 144.401 1.00 160.90 3246 SER E N 1
ATOM 8897 C CA . SER E 5 182 ? 250.274 250.166 145.797 1.00 162.86 3246 SER E CA 1
ATOM 8898 C C . SER E 5 182 ? 250.949 248.811 145.971 1.00 163.51 3246 SER E C 1
ATOM 8899 O O . SER E 5 182 ? 251.928 248.688 146.717 1.00 163.47 3246 SER E O 1
ATOM 8902 N N . PHE E 5 183 ? 250.449 247.786 145.288 1.00 163.44 3247 PHE E N 1
ATOM 8903 C CA . PHE E 5 183 ? 251.031 246.453 145.366 1.00 162.35 3247 PHE E CA 1
ATOM 8904 C C . PHE E 5 183 ? 252.248 246.284 144.466 1.00 163.98 3247 PHE E C 1
ATOM 8905 O O . PHE E 5 183 ? 252.685 245.149 144.250 1.00 163.53 3247 PHE E O 1
ATOM 8913 N N . GLY E 5 184 ? 252.801 247.374 143.941 1.00 171.08 3248 GLY E N 1
ATOM 8914 C CA . GLY E 5 184 ? 253.959 247.311 143.077 1.00 170.72 3248 GLY E CA 1
ATOM 8915 C C . GLY E 5 184 ? 253.673 247.433 141.598 1.00 170.59 3248 GLY E C 1
ATOM 8916 O O . GLY E 5 184 ? 254.602 247.297 140.794 1.00 172.04 3248 GLY E O 1
ATOM 8917 N N . GLY E 5 185 ? 252.426 247.681 141.211 1.00 175.06 3249 GLY E N 1
ATOM 8918 C CA . GLY E 5 185 ? 252.110 247.847 139.809 1.00 175.91 3249 GLY E CA 1
ATOM 8919 C C . GLY E 5 185 ? 252.108 246.532 139.043 1.00 177.41 3249 GLY E C 1
ATOM 8920 O O . GLY E 5 185 ? 252.099 245.436 139.604 1.00 178.10 3249 GLY E O 1
ATOM 8921 N N . SER E 5 186 ? 252.123 246.672 137.716 1.00 187.73 3250 SER E N 1
ATOM 8922 C CA . SER E 5 186 ? 252.062 245.522 136.823 1.00 187.37 3250 SER E CA 1
ATOM 8923 C C . SER E 5 186 ? 253.359 244.727 136.781 1.00 186.67 3250 SER E C 1
ATOM 8924 O O . SER E 5 186 ? 253.378 243.640 136.194 1.00 185.54 3250 SER E O 1
ATOM 8927 N N . ASN E 5 187 ? 254.434 245.234 137.381 1.00 196.09 3251 ASN E N 1
ATOM 8928 C CA . ASN E 5 187 ? 255.721 244.552 137.331 1.00 196.84 3251 ASN E CA 1
ATOM 8929 C C . ASN E 5 187 ? 255.715 243.310 138.212 1.00 197.42 3251 ASN E C 1
ATOM 8930 O O . ASN E 5 187 ? 255.954 243.396 139.420 1.00 196.69 3251 ASN E O 1
ATOM 8935 N N . ILE E 5 188 ? 255.443 242.148 137.611 1.00 199.42 3252 ILE E N 1
ATOM 8936 C CA . ILE E 5 188 ? 255.417 240.894 138.363 1.00 198.28 3252 ILE E CA 1
ATOM 8937 C C . ILE E 5 188 ? 256.799 240.300 138.569 1.00 198.35 3252 ILE E C 1
ATOM 8938 O O . ILE E 5 188 ? 256.950 239.382 139.384 1.00 197.78 3252 ILE E O 1
ATOM 8943 N N . GLU E 5 189 ? 257.806 240.796 137.853 1.00 203.70 3253 GLU E N 1
ATOM 8944 C CA . GLU E 5 189 ? 259.151 240.237 137.965 1.00 203.43 3253 GLU E CA 1
ATOM 8945 C C . GLU E 5 189 ? 259.735 240.306 139.374 1.00 204.06 3253 GLU E C 1
ATOM 8946 O O . GLU E 5 189 ? 260.360 239.315 139.794 1.00 203.99 3253 GLU E O 1
ATOM 8952 N N . PRO E 5 190 ? 259.615 241.404 140.131 1.00 200.68 3254 PRO E N 1
ATOM 8953 C CA . PRO E 5 190 ? 260.148 241.389 141.504 1.00 199.46 3254 PRO E CA 1
ATOM 8954 C C . PRO E 5 190 ? 259.540 240.309 142.380 1.00 200.15 3254 PRO E C 1
ATOM 8955 O O . PRO E 5 190 ? 260.234 239.765 143.248 1.00 200.22 3254 PRO E O 1
ATOM 8959 N N . SER E 5 191 ? 258.261 239.981 142.184 1.00 207.58 3255 SER E N 1
ATOM 8960 C CA . SER E 5 191 ? 257.662 238.885 142.938 1.00 208.61 3255 SER E CA 1
ATOM 8961 C C . SER E 5 191 ? 258.338 237.560 142.609 1.00 208.58 3255 SER E C 1
ATOM 8962 O O . SER E 5 191 ? 258.598 236.747 143.504 1.00 208.47 3255 SER E O 1
ATOM 8965 N N . VAL E 5 192 ? 258.635 237.329 141.328 1.00 213.60 3256 VAL E N 1
ATOM 8966 C CA . VAL E 5 192 ? 259.364 236.127 140.935 1.00 213.89 3256 VAL E CA 1
ATOM 8967 C C . VAL E 5 192 ? 260.752 236.119 141.558 1.00 214.21 3256 VAL E C 1
ATOM 8968 O O . VAL E 5 192 ? 261.233 235.080 142.028 1.00 215.28 3256 VAL E O 1
ATOM 8972 N N . ARG E 5 193 ? 261.422 237.274 141.563 1.00 212.28 3257 ARG E N 1
ATOM 8973 C CA . ARG E 5 193 ? 262.748 237.351 142.167 1.00 212.47 3257 ARG E CA 1
ATOM 8974 C C . ARG E 5 193 ? 262.695 237.002 143.648 1.00 213.26 3257 ARG E C 1
ATOM 8975 O O . ARG E 5 193 ? 263.539 236.250 144.146 1.00 213.79 3257 ARG E O 1
ATOM 8983 N N . SER E 5 194 ? 261.703 237.532 144.366 1.00 219.40 3258 SER E N 1
ATOM 8984 C CA . SER E 5 194 ? 261.572 237.230 145.788 1.00 219.36 3258 SER E CA 1
ATOM 8985 C C . SER E 5 194 ? 261.265 235.754 146.018 1.00 220.38 3258 SER E C 1
ATOM 8986 O O . SER E 5 194 ? 261.849 235.123 146.909 1.00 220.71 3258 SER E O 1
ATOM 8989 N N . CYS E 5 195 ? 260.354 235.187 145.222 1.00 227.77 3259 CYS E N 1
ATOM 8990 C CA . CYS E 5 195 ? 259.996 233.783 145.395 1.00 227.83 3259 CYS E CA 1
ATOM 8991 C C . CYS E 5 195 ? 261.171 232.864 145.094 1.00 228.23 3259 CYS E C 1
ATOM 8992 O O . CYS E 5 195 ? 261.308 231.809 145.723 1.00 227.65 3259 CYS E O 1
ATOM 8995 N N . PHE E 5 196 ? 262.026 233.241 144.142 1.00 236.96 3260 PHE E N 1
ATOM 8996 C CA . PHE E 5 196 ? 263.217 232.448 143.868 1.00 236.59 3260 PHE E CA 1
ATOM 8997 C C . PHE E 5 196 ? 264.295 232.655 144.925 1.00 237.25 3260 PHE E C 1
ATOM 8998 O O . PHE E 5 196 ? 265.049 231.722 145.222 1.00 238.32 3260 PHE E O 1
ATOM 9006 N N . GLN E 5 197 ? 264.385 233.859 145.496 1.00 229.30 3261 GLN E N 1
ATOM 9007 C CA . GLN E 5 197 ? 265.314 234.087 146.598 1.00 227.95 3261 GLN E CA 1
ATOM 9008 C C . GLN E 5 197 ? 264.942 233.242 147.807 1.00 227.48 3261 GLN E C 1
ATOM 9009 O O . GLN E 5 197 ? 265.820 232.717 148.502 1.00 226.36 3261 GLN E O 1
ATOM 9015 N N . PHE E 5 198 ? 263.642 233.110 148.083 1.00 230.93 3262 PHE E N 1
ATOM 9016 C CA . PHE E 5 198 ? 263.204 232.200 149.135 1.00 230.00 3262 PHE E CA 1
ATOM 9017 C C . PHE E 5 198 ? 263.624 230.774 148.792 1.00 230.47 3262 PHE E C 1
ATOM 9018 O O . PHE E 5 198 ? 264.253 230.083 149.602 1.00 229.32 3262 PHE E O 1
ATOM 9026 N N . ALA E 5 199 ? 263.326 230.336 147.571 1.00 239.13 3263 ALA E N 1
ATOM 9027 C CA . ALA E 5 199 ? 263.549 228.960 147.152 1.00 239.16 3263 ALA E CA 1
ATOM 9028 C C . ALA E 5 199 ? 264.977 228.696 146.698 1.00 239.96 3263 ALA E C 1
ATOM 9029 O O . ALA E 5 199 ? 265.195 227.731 145.957 1.00 240.38 3263 ALA E O 1
ATOM 9031 N N . ASN E 5 200 ? 265.934 229.527 147.126 1.00 243.19 3264 ASN E N 1
ATOM 9032 C CA . ASN E 5 200 ? 267.349 229.426 146.770 1.00 243.16 3264 ASN E CA 1
ATOM 9033 C C . ASN E 5 200 ? 267.547 229.085 145.297 1.00 244.10 3264 ASN E C 1
ATOM 9034 O O . ASN E 5 200 ? 268.394 228.254 144.953 1.00 243.78 3264 ASN E O 1
ATOM 9039 N N . ASN E 5 201 ? 266.773 229.738 144.426 1.00 247.83 3265 ASN E N 1
ATOM 9040 C CA . ASN E 5 201 ? 266.844 229.532 142.979 1.00 246.70 3265 ASN E CA 1
ATOM 9041 C C . ASN E 5 201 ? 266.644 228.062 142.613 1.00 246.30 3265 ASN E C 1
ATOM 9042 O O . ASN E 5 201 ? 267.372 227.494 141.796 1.00 245.71 3265 ASN E O 1
ATOM 9047 N N . LYS E 5 202 ? 265.644 227.441 143.233 1.00 236.75 3266 LYS E N 1
ATOM 9048 C CA . LYS E 5 202 ? 265.311 226.068 142.898 1.00 235.40 3266 LYS E CA 1
ATOM 9049 C C . LYS E 5 202 ? 264.764 225.990 141.474 1.00 235.20 3266 LYS E C 1
ATOM 9050 O O . LYS E 5 202 ? 264.091 226.913 141.007 1.00 234.75 3266 LYS E O 1
ATOM 9056 N N . PRO E 5 203 ? 265.053 224.901 140.757 1.00 234.99 3267 PRO E N 1
ATOM 9057 C CA . PRO E 5 203 ? 264.557 224.785 139.376 1.00 235.28 3267 PRO E CA 1
ATOM 9058 C C . PRO E 5 203 ? 263.044 224.809 139.271 1.00 235.15 3267 PRO E C 1
ATOM 9059 O O . PRO E 5 203 ? 262.510 225.307 138.272 1.00 234.98 3267 PRO E O 1
ATOM 9063 N N . GLU E 5 204 ? 262.334 224.288 140.268 1.00 234.18 3268 GLU E N 1
ATOM 9064 C CA . GLU E 5 204 ? 260.883 224.204 140.215 1.00 234.28 3268 GLU E CA 1
ATOM 9065 C C . GLU E 5 204 ? 260.302 224.550 141.578 1.00 234.28 3268 GLU E C 1
ATOM 9066 O O . GLU E 5 204 ? 260.982 224.482 142.604 1.00 233.61 3268 GLU E O 1
ATOM 9072 N N . ILE E 5 205 ? 259.026 224.928 141.572 1.00 235.89 3269 ILE E N 1
ATOM 9073 C CA . ILE E 5 205 ? 258.307 225.337 142.773 1.00 236.04 3269 ILE E CA 1
ATOM 9074 C C . ILE E 5 205 ? 257.141 224.382 142.985 1.00 236.27 3269 ILE E C 1
ATOM 9075 O O . ILE E 5 205 ? 256.367 224.124 142.056 1.00 235.43 3269 ILE E O 1
ATOM 9080 N N . GLU E 5 206 ? 257.017 223.863 144.203 1.00 234.03 3270 GLU E N 1
ATOM 9081 C CA . GLU E 5 206 ? 255.963 222.926 144.552 1.00 233.22 3270 GLU E CA 1
ATOM 9082 C C . GLU E 5 206 ? 254.894 223.627 145.390 1.00 231.91 3270 GLU E C 1
ATOM 9083 O O . GLU E 5 206 ? 254.938 224.837 145.621 1.00 231.26 3270 GLU E O 1
ATOM 9089 N N . ALA E 5 207 ? 253.912 222.844 145.846 1.00 220.61 3271 ALA E N 1
ATOM 9090 C CA . ALA E 5 207 ? 252.794 223.414 146.591 1.00 219.76 3271 ALA E CA 1
ATOM 9091 C C . ALA E 5 207 ? 253.243 223.967 147.938 1.00 219.72 3271 ALA E C 1
ATOM 9092 O O . ALA E 5 207 ? 252.948 225.119 148.273 1.00 219.63 3271 ALA E O 1
ATOM 9094 N N . ALA E 5 208 ? 253.967 223.160 148.719 1.00 221.43 3272 ALA E N 1
ATOM 9095 C CA . ALA E 5 208 ? 254.310 223.552 150.084 1.00 221.53 3272 ALA E CA 1
ATOM 9096 C C . ALA E 5 208 ? 255.199 224.788 150.104 1.00 221.25 3272 ALA E C 1
ATOM 9097 O O . ALA E 5 208 ? 255.033 225.670 150.957 1.00 221.57 3272 ALA E O 1
ATOM 9099 N N . LEU E 5 209 ? 256.160 224.863 149.181 1.00 225.47 3273 LEU E N 1
ATOM 9100 C CA . LEU E 5 209 ? 257.023 226.035 149.113 1.00 226.22 3273 LEU E CA 1
ATOM 9101 C C . LEU E 5 209 ? 256.211 227.291 148.834 1.00 226.91 3273 LEU E C 1
ATOM 9102 O O . LEU E 5 209 ? 256.439 228.337 149.451 1.00 226.54 3273 LEU E O 1
ATOM 9107 N N . PHE E 5 210 ? 255.249 227.202 147.916 1.00 221.85 3274 PHE E N 1
ATOM 9108 C CA . PHE E 5 210 ? 254.392 228.345 147.623 1.00 220.51 3274 PHE E CA 1
ATOM 9109 C C . PHE E 5 210 ? 253.541 228.716 148.834 1.00 220.11 3274 PHE E C 1
ATOM 9110 O O . PHE E 5 210 ? 253.348 229.904 149.126 1.00 219.51 3274 PHE E O 1
ATOM 9118 N N . LEU E 5 211 ? 253.030 227.711 149.554 1.00 216.00 3275 LEU E N 1
ATOM 9119 C CA . LEU E 5 211 ? 252.258 227.978 150.764 1.00 215.75 3275 LEU E CA 1
ATOM 9120 C C . LEU E 5 211 ? 253.084 228.765 151.771 1.00 215.66 3275 LEU E C 1
ATOM 9121 O O . LEU E 5 211 ? 252.631 229.783 152.310 1.00 215.44 3275 LEU E O 1
ATOM 9126 N N . ASP E 5 212 ? 254.310 228.308 152.030 1.00 219.30 3276 ASP E N 1
ATOM 9127 C CA . ASP E 5 212 ? 255.171 229.009 152.977 1.00 219.35 3276 ASP E CA 1
ATOM 9128 C C . ASP E 5 212 ? 255.536 230.399 152.471 1.00 218.97 3276 ASP E C 1
ATOM 9129 O O . ASP E 5 212 ? 255.649 231.344 153.261 1.00 218.12 3276 ASP E O 1
ATOM 9134 N N . TRP E 5 213 ? 255.724 230.545 151.157 1.00 218.83 3277 TRP E N 1
ATOM 9135 C CA . TRP E 5 213 ? 256.086 231.847 150.608 1.00 219.12 3277 TRP E CA 1
ATOM 9136 C C . TRP E 5 213 ? 254.968 232.859 150.810 1.00 218.10 3277 TRP E C 1
ATOM 9137 O O . TRP E 5 213 ? 255.225 234.014 151.171 1.00 216.32 3277 TRP E O 1
ATOM 9148 N N . MET E 5 214 ? 253.720 232.450 150.588 1.00 208.20 3278 MET E N 1
ATOM 9149 C CA . MET E 5 214 ? 252.622 233.393 150.761 1.00 206.81 3278 MET E CA 1
ATOM 9150 C C . MET E 5 214 ? 252.168 233.516 152.209 1.00 206.89 3278 MET E C 1
ATOM 9151 O O . MET E 5 214 ? 251.432 234.454 152.530 1.00 207.51 3278 MET E O 1
ATOM 9156 N N . ARG E 5 215 ? 252.571 232.600 153.084 1.00 199.54 3279 ARG E N 1
ATOM 9157 C CA . ARG E 5 215 ? 252.138 232.739 154.472 1.00 198.79 3279 ARG E CA 1
ATOM 9158 C C . ARG E 5 215 ? 252.869 233.845 155.221 1.00 199.27 3279 ARG E C 1
ATOM 9159 O O . ARG E 5 215 ? 252.706 233.946 156.443 1.00 198.39 3279 ARG E O 1
ATOM 9167 N N . LEU E 5 216 ? 253.661 234.669 154.540 1.00 194.81 3280 LEU E N 1
ATOM 9168 C CA . LEU E 5 216 ? 254.423 235.753 155.154 1.00 194.29 3280 LEU E CA 1
ATOM 9169 C C . LEU E 5 216 ? 254.108 237.077 154.469 1.00 192.98 3280 LEU E C 1
ATOM 9170 O O . LEU E 5 216 ? 254.999 237.843 154.097 1.00 193.10 3280 LEU E O 1
ATOM 9175 N N . GLU E 5 217 ? 252.807 237.353 154.299 1.00 175.50 3281 GLU E N 1
ATOM 9176 C CA . GLU E 5 217 ? 252.224 238.566 153.721 1.00 175.23 3281 GLU E CA 1
ATOM 9177 C C . GLU E 5 217 ? 253.015 239.099 152.530 1.00 176.01 3281 GLU E C 1
ATOM 9178 O O . GLU E 5 217 ? 253.654 240.154 152.629 1.00 175.18 3281 GLU E O 1
ATOM 9184 N N . PRO E 5 218 ? 253.004 238.406 151.392 1.00 176.56 3282 PRO E N 1
ATOM 9185 C CA . PRO E 5 218 ? 253.637 238.966 150.193 1.00 175.89 3282 PRO E CA 1
ATOM 9186 C C . PRO E 5 218 ? 252.972 240.275 149.798 1.00 175.01 3282 PRO E C 1
ATOM 9187 O O . PRO E 5 218 ? 251.756 240.434 149.919 1.00 174.56 3282 PRO E O 1
ATOM 9191 N N . GLN E 5 219 ? 253.788 241.214 149.315 1.00 159.41 3283 GLN E N 1
ATOM 9192 C CA . GLN E 5 219 ? 253.308 242.574 149.087 1.00 159.14 3283 GLN E CA 1
ATOM 9193 C C . GLN E 5 219 ? 252.193 242.612 148.051 1.00 158.99 3283 GLN E C 1
ATOM 9194 O O . GLN E 5 219 ? 251.220 243.360 148.202 1.00 159.20 3283 GLN E O 1
ATOM 9200 N N . SER E 5 220 ? 252.314 241.817 146.993 1.00 156.79 3284 SER E N 1
ATOM 9201 C CA . SER E 5 220 ? 251.360 241.858 145.896 1.00 157.74 3284 SER E CA 1
ATOM 9202 C C . SER E 5 220 ? 250.084 241.073 146.168 1.00 156.86 3284 SER E C 1
ATOM 9203 O O . SER E 5 220 ? 249.121 241.211 145.406 1.00 157.70 3284 SER E O 1
ATOM 9206 N N . MET E 5 221 ? 250.043 240.257 147.221 1.00 150.62 3285 MET E N 1
ATOM 9207 C CA . MET E 5 221 ? 248.931 239.335 147.416 1.00 151.17 3285 MET E CA 1
ATOM 9208 C C . MET E 5 221 ? 248.095 239.670 148.645 1.00 152.01 3285 MET E C 1
ATOM 9209 O O . MET E 5 221 ? 247.180 238.907 148.986 1.00 151.33 3285 MET E O 1
ATOM 9214 N N . VAL E 5 222 ? 248.366 240.799 149.307 1.00 150.01 3286 VAL E N 1
ATOM 9215 C CA . VAL E 5 222 ? 247.722 241.116 150.579 1.00 149.90 3286 VAL E CA 1
ATOM 9216 C C . VAL E 5 222 ? 246.206 241.136 150.471 1.00 148.51 3286 VAL E C 1
ATOM 9217 O O . VAL E 5 222 ? 245.514 241.009 151.486 1.00 147.78 3286 VAL E O 1
ATOM 9221 N N . TRP E 5 223 ? 245.668 241.285 149.264 1.00 138.40 3287 TRP E N 1
ATOM 9222 C CA . TRP E 5 223 ? 244.228 241.389 149.092 1.00 138.32 3287 TRP E CA 1
ATOM 9223 C C . TRP E 5 223 ? 243.514 240.048 149.194 1.00 139.24 3287 TRP E C 1
ATOM 9224 O O . TRP E 5 223 ? 242.287 240.036 149.337 1.00 139.37 3287 TRP E O 1
ATOM 9235 N N . LEU E 5 224 ? 244.233 238.918 149.126 1.00 135.30 3288 LEU E N 1
ATOM 9236 C CA . LEU E 5 224 ? 243.565 237.637 149.360 1.00 135.16 3288 LEU E CA 1
ATOM 9237 C C . LEU E 5 224 ? 243.264 237.410 150.834 1.00 134.16 3288 LEU E C 1
ATOM 9238 O O . LEU E 5 224 ? 242.083 237.239 151.186 1.00 133.67 3288 LEU E O 1
ATOM 9243 N N . PRO E 5 225 ? 244.246 237.394 151.744 1.00 130.62 3289 PRO E N 1
ATOM 9244 C CA . PRO E 5 225 ? 243.896 237.095 153.140 1.00 134.19 3289 PRO E CA 1
ATOM 9245 C C . PRO E 5 225 ? 243.038 238.173 153.771 1.00 131.19 3289 PRO E C 1
ATOM 9246 O O . PRO E 5 225 ? 242.023 237.856 154.406 1.00 130.88 3289 PRO E O 1
ATOM 9250 N N . VAL E 5 226 ? 243.401 239.443 153.572 1.00 120.75 3290 VAL E N 1
ATOM 9251 C CA . VAL E 5 226 ? 242.684 240.543 154.209 1.00 123.30 3290 VAL E CA 1
ATOM 9252 C C . VAL E 5 226 ? 241.203 240.468 153.872 1.00 119.72 3290 VAL E C 1
ATOM 9253 O O . VAL E 5 226 ? 240.341 240.584 154.752 1.00 119.84 3290 VAL E O 1
ATOM 9257 N N . LEU E 5 227 ? 240.889 240.244 152.594 1.00 120.14 3291 LEU E N 1
ATOM 9258 C CA . LEU E 5 227 ? 239.507 240.027 152.185 1.00 125.81 3291 LEU E CA 1
ATOM 9259 C C . LEU E 5 227 ? 238.829 239.002 153.082 1.00 128.98 3291 LEU E C 1
ATOM 9260 O O . LEU E 5 227 ? 237.836 239.305 153.754 1.00 132.29 3291 LEU E O 1
ATOM 9265 N N . HIS E 5 228 ? 239.381 237.787 153.133 1.00 121.76 3292 HIS E N 1
ATOM 9266 C CA . HIS E 5 228 ? 238.796 236.763 153.989 1.00 120.59 3292 HIS E CA 1
ATOM 9267 C C . HIS E 5 228 ? 238.724 237.243 155.428 1.00 119.23 3292 HIS E C 1
ATOM 9268 O O . HIS E 5 228 ? 237.719 237.027 156.115 1.00 119.88 3292 HIS E O 1
ATOM 9275 N N . ARG E 5 229 ? 239.769 237.934 155.886 1.00 111.97 3293 ARG E N 1
ATOM 9276 C CA . ARG E 5 229 ? 239.765 238.457 157.244 1.00 113.60 3293 ARG E CA 1
ATOM 9277 C C . ARG E 5 229 ? 238.582 239.387 157.459 1.00 115.64 3293 ARG E C 1
ATOM 9278 O O . ARG E 5 229 ? 237.880 239.285 158.472 1.00 119.48 3293 ARG E O 1
ATOM 9286 N N . VAL E 5 230 ? 238.319 240.274 156.496 1.00 107.49 3294 VAL E N 1
ATOM 9287 C CA . VAL E 5 230 ? 237.136 241.123 156.590 1.00 107.40 3294 VAL E CA 1
ATOM 9288 C C . VAL E 5 230 ? 235.879 240.266 156.606 1.00 107.06 3294 VAL E C 1
ATOM 9289 O O . VAL E 5 230 ? 234.957 240.500 157.397 1.00 105.03 3294 VAL E O 1
ATOM 9293 N N . ALA E 5 231 ? 235.834 239.244 155.749 1.00 109.28 3295 ALA E N 1
ATOM 9294 C CA . ALA E 5 231 ? 234.701 238.330 155.751 1.00 109.02 3295 ALA E CA 1
ATOM 9295 C C . ALA E 5 231 ? 234.558 237.611 157.081 1.00 108.15 3295 ALA E C 1
ATOM 9296 O O . ALA E 5 231 ? 233.461 237.152 157.412 1.00 114.09 3295 ALA E O 1
ATOM 9298 N N . ALA E 5 232 ? 235.639 237.509 157.851 1.00 106.98 3296 ALA E N 1
ATOM 9299 C CA . ALA E 5 232 ? 235.572 236.867 159.153 1.00 112.60 3296 ALA E CA 1
ATOM 9300 C C . ALA E 5 232 ? 235.185 237.827 160.266 1.00 113.86 3296 ALA E C 1
ATOM 9301 O O . ALA E 5 232 ? 235.013 237.386 161.406 1.00 116.22 3296 ALA E O 1
ATOM 9303 N N . ALA E 5 233 ? 235.039 239.116 159.972 1.00 105.53 3297 ALA E N 1
ATOM 9304 C CA . ALA E 5 233 ? 234.779 240.112 161.002 1.00 106.07 3297 ALA E CA 1
ATOM 9305 C C . ALA E 5 233 ? 233.651 241.042 160.591 1.00 108.54 3297 ALA E C 1
ATOM 9306 O O . ALA E 5 233 ? 233.710 242.254 160.809 1.00 111.06 3297 ALA E O 1
ATOM 9308 N N . GLU E 5 234 ? 232.602 240.491 159.987 1.00 123.18 3298 GLU E N 1
ATOM 9309 C CA . GLU E 5 234 ? 231.406 241.262 159.686 1.00 125.45 3298 GLU E CA 1
ATOM 9310 C C . GLU E 5 234 ? 230.269 240.993 160.660 1.00 126.03 3298 GLU E C 1
ATOM 9311 O O . GLU E 5 234 ? 229.274 241.723 160.642 1.00 126.70 3298 GLU E O 1
ATOM 9317 N N . THR E 5 235 ? 230.390 239.970 161.501 1.00 120.84 3299 THR E N 1
ATOM 9318 C CA . THR E 5 235 ? 229.360 239.633 162.476 1.00 123.91 3299 THR E CA 1
ATOM 9319 C C . THR E 5 235 ? 229.991 239.291 163.817 1.00 123.88 3299 THR E C 1
ATOM 9320 O O . THR E 5 235 ? 229.522 238.405 164.538 1.00 125.94 3299 THR E O 1
ATOM 9324 N N . ALA E 5 236 ? 231.066 239.989 164.170 1.00 93.93 3300 ALA E N 1
ATOM 9325 C CA . ALA E 5 236 ? 231.764 239.781 165.430 1.00 91.47 3300 ALA E CA 1
ATOM 9326 C C . ALA E 5 236 ? 231.436 240.922 166.379 1.00 96.69 3300 ALA E C 1
ATOM 9327 O O . ALA E 5 236 ? 231.586 242.094 166.021 1.00 99.49 3300 ALA E O 1
ATOM 9329 N N . LYS E 5 237 ? 230.989 240.579 167.583 1.00 87.75 3301 LYS E N 1
ATOM 9330 C CA . LYS E 5 237 ? 230.623 241.557 168.600 1.00 80.52 3301 LYS E CA 1
ATOM 9331 C C . LYS E 5 237 ? 231.613 241.467 169.751 1.00 84.71 3301 LYS E C 1
ATOM 9332 O O . LYS E 5 237 ? 231.792 240.394 170.336 1.00 96.08 3301 LYS E O 1
ATOM 9338 N N . HIS E 5 238 ? 232.243 242.588 170.079 1.00 70.35 3302 HIS E N 1
ATOM 9339 C CA . HIS E 5 238 ? 233.224 242.657 171.150 1.00 71.15 3302 HIS E CA 1
ATOM 9340 C C . HIS E 5 238 ? 232.604 243.258 172.404 1.00 78.13 3302 HIS E C 1
ATOM 9341 O O . HIS E 5 238 ? 231.589 243.955 172.354 1.00 87.72 3302 HIS E O 1
ATOM 9348 N N . GLN E 5 239 ? 233.233 242.976 173.543 1.00 80.15 3303 GLN E N 1
ATOM 9349 C CA . GLN E 5 239 ? 232.810 243.535 174.825 1.00 79.53 3303 GLN E CA 1
ATOM 9350 C C . GLN E 5 239 ? 233.705 244.730 175.137 1.00 83.12 3303 GLN E C 1
ATOM 9351 O O . GLN E 5 239 ? 234.605 244.669 175.973 1.00 94.01 3303 GLN E O 1
ATOM 9357 N N . ALA E 5 240 ? 233.446 245.836 174.449 1.00 83.60 3304 ALA E N 1
ATOM 9358 C CA . ALA E 5 240 ? 234.264 247.032 174.601 1.00 88.20 3304 ALA E CA 1
ATOM 9359 C C . ALA E 5 240 ? 233.465 248.233 174.110 1.00 91.82 3304 ALA E C 1
ATOM 9360 O O . ALA E 5 240 ? 232.264 248.134 173.843 1.00 99.17 3304 ALA E O 1
ATOM 9362 N N . LYS E 5 241 ? 234.139 249.375 173.995 1.00 95.34 3305 LYS E N 1
ATOM 9363 C CA . LYS E 5 241 ? 233.527 250.604 173.516 1.00 93.49 3305 LYS E CA 1
ATOM 9364 C C . LYS E 5 241 ? 234.552 251.382 172.707 1.00 92.00 3305 LYS E C 1
ATOM 9365 O O . LYS E 5 241 ? 235.761 251.204 172.866 1.00 97.40 3305 LYS E O 1
ATOM 9371 N N . CYS E 5 242 ? 234.059 252.251 171.832 1.00 101.05 3306 CYS E N 1
ATOM 9372 C CA . CYS E 5 242 ? 234.923 253.125 171.049 1.00 103.37 3306 CYS E CA 1
ATOM 9373 C C . CYS E 5 242 ? 235.112 254.434 171.803 1.00 109.14 3306 CYS E C 1
ATOM 9374 O O . CYS E 5 242 ? 234.134 255.107 172.146 1.00 108.40 3306 CYS E O 1
ATOM 9377 N N . ASN E 5 243 ? 236.369 254.799 172.048 1.00 120.57 3307 ASN E N 1
ATOM 9378 C CA . ASN E 5 243 ? 236.670 255.981 172.845 1.00 116.85 3307 ASN E CA 1
ATOM 9379 C C . ASN E 5 243 ? 236.378 257.283 172.114 1.00 115.55 3307 ASN E C 1
ATOM 9380 O O . ASN E 5 243 ? 236.472 258.348 172.732 1.00 118.55 3307 ASN E O 1
ATOM 9385 N N . ILE E 5 244 ? 236.034 257.235 170.829 1.00 113.57 3308 ILE E N 1
ATOM 9386 C CA . ILE E 5 244 ? 235.847 258.457 170.057 1.00 113.15 3308 ILE E CA 1
ATOM 9387 C C . ILE E 5 244 ? 234.366 258.725 169.829 1.00 114.44 3308 ILE E C 1
ATOM 9388 O O . ILE E 5 244 ? 233.836 259.749 170.275 1.00 119.24 3308 ILE E O 1
ATOM 9393 N N . CYS E 5 245 ? 233.685 257.816 169.138 1.00 117.83 3309 CYS E N 1
ATOM 9394 C CA . CYS E 5 245 ? 232.278 258.005 168.810 1.00 121.80 3309 CYS E CA 1
ATOM 9395 C C . CYS E 5 245 ? 231.340 257.382 169.833 1.00 122.43 3309 CYS E C 1
ATOM 9396 O O . CYS E 5 245 ? 230.123 257.401 169.624 1.00 122.78 3309 CYS E O 1
ATOM 9399 N N . LYS E 5 246 ? 231.875 256.830 170.923 1.00 117.73 3310 LYS E N 1
ATOM 9400 C CA . LYS E 5 246 ? 231.074 256.234 171.994 1.00 118.30 3310 LYS E CA 1
ATOM 9401 C C . LYS E 5 246 ? 230.169 255.122 171.470 1.00 118.04 3310 LYS E C 1
ATOM 9402 O O . LYS E 5 246 ? 229.034 254.955 171.918 1.00 114.04 3310 LYS E O 1
ATOM 9408 N N . GLU E 5 247 ? 230.674 254.359 170.507 1.00 110.18 3311 GLU E N 1
ATOM 9409 C CA . GLU E 5 247 ? 229.979 253.157 170.075 1.00 106.05 3311 GLU E CA 1
ATOM 9410 C C . GLU E 5 247 ? 230.030 252.111 171.179 1.00 108.45 3311 GLU E C 1
ATOM 9411 O O . GLU E 5 247 ? 231.057 251.933 171.840 1.00 114.65 3311 GLU E O 1
ATOM 9417 N N . CYS E 5 248 ? 228.916 251.425 171.388 1.00 92.32 3312 CYS E N 1
ATOM 9418 C CA . CYS E 5 248 ? 228.865 250.378 172.399 1.00 90.58 3312 CYS E CA 1
ATOM 9419 C C . CYS E 5 248 ? 227.797 249.359 172.031 1.00 95.14 3312 CYS E C 1
ATOM 9420 O O . CYS E 5 248 ? 226.600 249.665 172.090 1.00 103.72 3312 CYS E O 1
ATOM 9423 N N . PRO E 5 249 ? 228.182 248.140 171.648 1.00 81.86 3313 PRO E N 1
ATOM 9424 C CA . PRO E 5 249 ? 229.545 247.630 171.515 1.00 75.02 3313 PRO E CA 1
ATOM 9425 C C . PRO E 5 249 ? 230.095 247.814 170.110 1.00 75.21 3313 PRO E C 1
ATOM 9426 O O . PRO E 5 249 ? 229.354 248.115 169.183 1.00 74.43 3313 PRO E O 1
ATOM 9430 N N . ILE E 5 250 ? 231.402 247.634 169.928 1.00 84.76 3314 ILE E N 1
ATOM 9431 C CA . ILE E 5 250 ? 231.987 247.687 168.596 1.00 86.49 3314 ILE E CA 1
ATOM 9432 C C . ILE E 5 250 ? 231.535 246.469 167.807 1.00 90.16 3314 ILE E C 1
ATOM 9433 O O . ILE E 5 250 ? 231.609 245.333 168.292 1.00 99.41 3314 ILE E O 1
ATOM 9438 N N . ILE E 5 251 ? 231.060 246.698 166.588 1.00 75.92 3315 ILE E N 1
ATOM 9439 C CA . ILE E 5 251 ? 230.690 245.626 165.673 1.00 75.12 3315 ILE E CA 1
ATOM 9440 C C . ILE E 5 251 ? 231.659 245.666 164.503 1.00 81.58 3315 ILE E C 1
ATOM 9441 O O . ILE E 5 251 ? 231.783 246.693 163.825 1.00 92.40 3315 ILE E O 1
ATOM 9446 N N . GLY E 5 252 ? 232.346 244.555 164.268 1.00 83.37 3316 GLY E N 1
ATOM 9447 C CA . GLY E 5 252 ? 233.356 244.511 163.234 1.00 83.10 3316 GLY E CA 1
ATOM 9448 C C . GLY E 5 252 ? 234.750 244.451 163.816 1.00 86.00 3316 GLY E C 1
ATOM 9449 O O . GLY E 5 252 ? 234.983 243.763 164.813 1.00 92.05 3316 GLY E O 1
ATOM 9450 N N . PHE E 5 253 ? 235.684 245.177 163.211 1.00 84.57 3317 PHE E N 1
ATOM 9451 C CA . PHE E 5 253 ? 237.058 245.167 163.676 1.00 83.35 3317 PHE E CA 1
ATOM 9452 C C . PHE E 5 253 ? 237.162 245.798 165.062 1.00 90.58 3317 PHE E C 1
ATOM 9453 O O . PHE E 5 253 ? 236.227 246.421 165.568 1.00 93.53 3317 PHE E O 1
ATOM 9461 N N . ARG E 5 254 ? 238.325 245.619 165.681 1.00 95.02 3318 ARG E N 1
ATOM 9462 C CA . ARG E 5 254 ? 238.652 246.320 166.912 1.00 92.80 3318 ARG E CA 1
ATOM 9463 C C . ARG E 5 254 ? 240.125 246.687 166.872 1.00 91.22 3318 ARG E C 1
ATOM 9464 O O . ARG E 5 254 ? 240.955 245.888 166.436 1.00 98.34 3318 ARG E O 1
ATOM 9472 N N . TYR E 5 255 ? 240.446 247.897 167.317 1.00 91.72 3319 TYR E N 1
ATOM 9473 C CA . TYR E 5 255 ? 241.817 248.385 167.295 1.00 97.96 3319 TYR E CA 1
ATOM 9474 C C . TYR E 5 255 ? 242.197 248.868 168.684 1.00 101.02 3319 TYR E C 1
ATOM 9475 O O . TYR E 5 255 ? 241.504 249.709 169.266 1.00 101.41 3319 TYR E O 1
ATOM 9484 N N . ARG E 5 256 ? 243.294 248.335 169.207 1.00 114.79 3320 ARG E N 1
ATOM 9485 C CA . ARG E 5 256 ? 243.748 248.617 170.559 1.00 116.52 3320 ARG E CA 1
ATOM 9486 C C . ARG E 5 256 ? 245.085 249.341 170.517 1.00 117.76 3320 ARG E C 1
ATOM 9487 O O . ARG E 5 256 ? 245.975 248.977 169.743 1.00 115.86 3320 ARG E O 1
ATOM 9495 N N . SER E 5 257 ? 245.218 250.369 171.347 1.00 134.60 3321 SER E N 1
ATOM 9496 C CA . SER E 5 257 ? 246.470 251.099 171.436 1.00 137.61 3321 SER E CA 1
ATOM 9497 C C . SER E 5 257 ? 247.475 250.331 172.289 1.00 138.38 3321 SER E C 1
ATOM 9498 O O . SER E 5 257 ? 247.129 249.392 173.010 1.00 136.30 3321 SER E O 1
ATOM 9501 N N . LEU E 5 258 ? 248.734 250.743 172.199 1.00 140.08 3322 LEU E N 1
ATOM 9502 C CA . LEU E 5 258 ? 249.810 250.084 172.928 1.00 138.49 3322 LEU E CA 1
ATOM 9503 C C . LEU E 5 258 ? 250.558 251.004 173.877 1.00 141.83 3322 LEU E C 1
ATOM 9504 O O . LEU E 5 258 ? 251.093 250.534 174.883 1.00 141.98 3322 LEU E O 1
ATOM 9509 N N . LYS E 5 259 ? 250.619 252.301 173.593 1.00 153.86 3323 LYS E N 1
ATOM 9510 C CA . LYS E 5 259 ? 251.301 253.235 174.490 1.00 154.73 3323 LYS E CA 1
ATOM 9511 C C . LYS E 5 259 ? 250.302 254.007 175.346 1.00 152.06 3323 LYS E C 1
ATOM 9512 O O . LYS E 5 259 ? 250.564 255.106 175.830 1.00 152.61 3323 LYS E O 1
ATOM 9518 N N . HIS E 5 260 ? 249.147 253.395 175.576 1.00 145.09 3324 HIS E N 1
ATOM 9519 C CA . HIS E 5 260 ? 248.079 254.024 176.339 1.00 144.80 3324 HIS E CA 1
ATOM 9520 C C . HIS E 5 260 ? 247.296 252.928 177.045 1.00 146.43 3324 HIS E C 1
ATOM 9521 O O . HIS E 5 260 ? 247.427 251.743 176.731 1.00 148.18 3324 HIS E O 1
ATOM 9528 N N . PHE E 5 261 ? 246.480 253.341 178.009 1.00 132.35 3325 PHE E N 1
ATOM 9529 C CA . PHE E 5 261 ? 245.644 252.434 178.778 1.00 128.43 3325 PHE E CA 1
ATOM 9530 C C . PHE E 5 261 ? 244.183 252.693 178.446 1.00 129.37 3325 PHE E C 1
ATOM 9531 O O . PHE E 5 261 ? 243.768 253.846 178.299 1.00 132.64 3325 PHE E O 1
ATOM 9539 N N . ASN E 5 262 ? 243.412 251.613 178.327 1.00 122.41 3326 ASN E N 1
ATOM 9540 C CA . ASN E 5 262 ? 241.965 251.699 178.133 1.00 125.47 3326 ASN E CA 1
ATOM 9541 C C . ASN E 5 262 ? 241.610 252.516 176.893 1.00 123.96 3326 ASN E C 1
ATOM 9542 O O . ASN E 5 262 ? 240.712 253.360 176.920 1.00 122.83 3326 ASN E O 1
ATOM 9547 N N . TYR E 5 263 ? 242.322 252.270 175.796 1.00 124.14 3327 TYR E N 1
ATOM 9548 C CA . TYR E 5 263 ? 242.081 252.964 174.537 1.00 123.88 3327 TYR E CA 1
ATOM 9549 C C . TYR E 5 263 ? 241.713 251.952 173.463 1.00 128.25 3327 TYR E C 1
ATOM 9550 O O . TYR E 5 263 ? 242.473 251.014 173.201 1.00 126.49 3327 TYR E O 1
ATOM 9559 N N . ASP E 5 264 ? 240.548 252.144 172.844 1.00 121.87 3328 ASP E N 1
ATOM 9560 C CA . ASP E 5 264 ? 240.097 251.322 171.731 1.00 114.54 3328 ASP E CA 1
ATOM 9561 C C . ASP E 5 264 ? 239.319 252.193 170.757 1.00 112.38 3328 ASP E C 1
ATOM 9562 O O . ASP E 5 264 ? 238.721 253.199 171.147 1.00 118.01 3328 ASP E O 1
ATOM 9567 N N . ILE E 5 265 ? 239.326 251.797 169.486 1.00 104.95 3329 ILE E N 1
ATOM 9568 C CA . ILE E 5 265 ? 238.658 252.549 168.430 1.00 107.06 3329 ILE E CA 1
ATOM 9569 C C . ILE E 5 265 ? 238.029 251.577 167.443 1.00 113.02 3329 ILE E C 1
ATOM 9570 O O . ILE E 5 265 ? 238.545 250.480 167.208 1.00 118.52 3329 ILE E O 1
ATOM 9575 N N . CYS E 5 266 ? 236.908 251.989 166.856 1.00 97.93 3330 CYS E N 1
ATOM 9576 C CA . CYS E 5 266 ? 236.219 251.158 165.881 1.00 96.17 3330 CYS E CA 1
ATOM 9577 C C . CYS E 5 266 ? 236.908 251.264 164.522 1.00 105.85 3330 CYS E C 1
ATOM 9578 O O . CYS E 5 266 ? 237.854 252.032 164.332 1.00 113.71 3330 CYS E O 1
ATOM 9581 N N . GLN E 5 267 ? 236.435 250.470 163.560 1.00 106.18 3331 GLN E N 1
ATOM 9582 C CA . GLN E 5 267 ? 237.050 250.467 162.236 1.00 103.57 3331 GLN E CA 1
ATOM 9583 C C . GLN E 5 267 ? 236.803 251.783 161.508 1.00 105.13 3331 GLN E C 1
ATOM 9584 O O . GLN E 5 267 ? 237.718 252.348 160.895 1.00 101.99 3331 GLN E O 1
ATOM 9590 N N . SER E 5 268 ? 235.565 252.279 161.554 1.00 110.65 3332 SER E N 1
ATOM 9591 C CA . SER E 5 268 ? 235.242 253.527 160.873 1.00 109.11 3332 SER E CA 1
ATOM 9592 C C . SER E 5 268 ? 236.001 254.697 161.481 1.00 110.31 3332 SER E C 1
ATOM 9593 O O . SER E 5 268 ? 236.501 255.565 160.758 1.00 116.40 3332 SER E O 1
ATOM 9596 N N . CYS E 5 269 ? 236.101 254.737 162.810 1.00 110.25 3333 CYS E N 1
ATOM 9597 C CA . CYS E 5 269 ? 236.872 255.784 163.468 1.00 109.07 3333 CYS E CA 1
ATOM 9598 C C . CYS E 5 269 ? 238.351 255.704 163.126 1.00 107.72 3333 CYS E C 1
ATOM 9599 O O . CYS E 5 269 ? 239.064 256.703 163.266 1.00 110.56 3333 CYS E O 1
ATOM 9602 N N . PHE E 5 270 ? 238.827 254.543 162.682 1.00 104.77 3334 PHE E N 1
ATOM 9603 C CA . PHE E 5 270 ? 240.233 254.353 162.355 1.00 108.99 3334 PHE E CA 1
ATOM 9604 C C . PHE E 5 270 ? 240.540 254.740 160.914 1.00 110.63 3334 PHE E C 1
ATOM 9605 O O . PHE E 5 270 ? 241.475 255.505 160.660 1.00 114.81 3334 PHE E O 1
ATOM 9613 N N . PHE E 5 271 ? 239.770 254.211 159.964 1.00 112.35 3335 PHE E N 1
ATOM 9614 C CA . PHE E 5 271 ? 240.026 254.515 158.559 1.00 114.12 3335 PHE E CA 1
ATOM 9615 C C . PHE E 5 271 ? 239.750 255.981 158.246 1.00 117.06 3335 PHE E C 1
ATOM 9616 O O . PHE E 5 271 ? 240.515 256.620 157.515 1.00 116.53 3335 PHE E O 1
ATOM 9624 N N . SER E 5 272 ? 238.666 256.535 158.794 1.00 135.39 3336 SER E N 1
ATOM 9625 C CA . SER E 5 272 ? 238.286 257.907 158.478 1.00 134.47 3336 SER E CA 1
ATOM 9626 C C . SER E 5 272 ? 239.192 258.934 159.145 1.00 131.14 3336 SER E C 1
ATOM 9627 O O . SER E 5 272 ? 239.514 259.956 158.531 1.00 130.94 3336 SER E O 1
ATOM 9630 N N . GLY E 5 273 ? 239.611 258.689 160.383 1.00 134.14 3337 GLY E N 1
ATOM 9631 C CA . GLY E 5 273 ? 240.468 259.629 161.078 1.00 136.64 3337 GLY E CA 1
ATOM 9632 C C . GLY E 5 273 ? 239.745 260.686 161.885 1.00 138.49 3337 GLY E C 1
ATOM 9633 O O . GLY E 5 273 ? 239.926 261.885 161.653 1.00 139.18 3337 GLY E O 1
ATOM 9634 N N . ARG E 5 274 ? 238.919 260.254 162.834 1.00 143.30 3338 ARG E N 1
ATOM 9635 C CA . ARG E 5 274 ? 238.323 261.166 163.807 1.00 144.68 3338 ARG E CA 1
ATOM 9636 C C . ARG E 5 274 ? 239.404 261.575 164.799 1.00 147.18 3338 ARG E C 1
ATOM 9637 O O . ARG E 5 274 ? 239.644 260.889 165.795 1.00 145.59 3338 ARG E O 1
ATOM 9645 N N . VAL E 5 275 ? 240.059 262.703 164.535 1.00 169.88 3339 VAL E N 1
ATOM 9646 C CA . VAL E 5 275 ? 241.212 263.122 165.325 1.00 170.48 3339 VAL E CA 1
ATOM 9647 C C . VAL E 5 275 ? 240.755 263.843 166.586 1.00 170.43 3339 VAL E C 1
ATOM 9648 O O . VAL E 5 275 ? 240.563 265.064 166.583 1.00 169.33 3339 VAL E O 1
ATOM 9652 N N . ALA E 5 276 ? 240.578 263.093 167.670 1.00 179.31 3340 ALA E N 1
ATOM 9653 C CA . ALA E 5 276 ? 240.285 263.705 168.958 1.00 178.38 3340 ALA E CA 1
ATOM 9654 C C . ALA E 5 276 ? 241.520 264.421 169.490 1.00 180.01 3340 ALA E C 1
ATOM 9655 O O . ALA E 5 276 ? 242.644 263.926 169.371 1.00 179.96 3340 ALA E O 1
ATOM 9657 N N . LYS E 5 277 ? 241.305 265.596 170.076 1.00 192.96 3341 LYS E N 1
ATOM 9658 C CA . LYS E 5 277 ? 242.414 266.403 170.566 1.00 193.22 3341 LYS E CA 1
ATOM 9659 C C . LYS E 5 277 ? 243.091 265.723 171.750 1.00 193.48 3341 LYS E C 1
ATOM 9660 O O . LYS E 5 277 ? 242.423 265.259 172.680 1.00 192.73 3341 LYS E O 1
ATOM 9666 N N . GLY E 5 278 ? 244.420 265.664 171.713 1.00 192.35 3342 GLY E N 1
ATOM 9667 C CA . GLY E 5 278 ? 245.184 265.092 172.804 1.00 191.33 3342 GLY E CA 1
ATOM 9668 C C . GLY E 5 278 ? 246.029 263.898 172.409 1.00 191.44 3342 GLY E C 1
ATOM 9669 O O . GLY E 5 278 ? 247.153 263.740 172.895 1.00 191.10 3342 GLY E O 1
ATOM 9670 N N . HIS E 5 279 ? 245.503 263.051 171.528 1.00 181.92 3343 HIS E N 1
ATOM 9671 C CA . HIS E 5 279 ? 246.183 261.834 171.110 1.00 181.59 3343 HIS E CA 1
ATOM 9672 C C . HIS E 5 279 ? 246.116 261.695 169.597 1.00 181.60 3343 HIS E C 1
ATOM 9673 O O . HIS E 5 279 ? 245.058 261.893 168.992 1.00 181.54 3343 HIS E O 1
ATOM 9680 N N . LYS E 5 280 ? 247.248 261.350 168.994 1.00 187.66 3344 LYS E N 1
ATOM 9681 C CA . LYS E 5 280 ? 247.349 261.146 167.558 1.00 187.84 3344 LYS E CA 1
ATOM 9682 C C . LYS E 5 280 ? 247.187 259.669 167.217 1.00 187.30 3344 LYS E C 1
ATOM 9683 O O . LYS E 5 280 ? 247.116 258.802 168.091 1.00 185.63 3344 LYS E O 1
ATOM 9689 N N . MET E 5 281 ? 247.128 259.388 165.914 1.00 187.84 3345 MET E N 1
ATOM 9690 C CA . MET E 5 281 ? 246.933 258.033 165.413 1.00 187.15 3345 MET E CA 1
ATOM 9691 C C . MET E 5 281 ? 248.152 257.511 164.660 1.00 185.37 3345 MET E C 1
ATOM 9692 O O . MET E 5 281 ? 248.022 256.602 163.835 1.00 185.46 3345 MET E O 1
ATOM 9697 N N . HIS E 5 282 ? 249.332 258.067 164.923 1.00 184.43 3346 HIS E N 1
ATOM 9698 C CA . HIS E 5 282 ? 250.570 257.614 164.291 1.00 185.49 3346 HIS E CA 1
ATOM 9699 C C . HIS E 5 282 ? 251.419 256.780 165.242 1.00 186.22 3346 HIS E C 1
ATOM 9700 O O . HIS E 5 282 ? 252.651 256.866 165.239 1.00 185.38 3346 HIS E O 1
ATOM 9707 N N . TYR E 5 283 ? 250.774 255.962 166.063 1.00 178.23 3347 TYR E N 1
ATOM 9708 C CA . TYR E 5 283 ? 251.414 255.086 167.028 1.00 177.82 3347 TYR E CA 1
ATOM 9709 C C . TYR E 5 283 ? 251.052 253.636 166.733 1.00 178.28 3347 TYR E C 1
ATOM 9710 O O . TYR E 5 283 ? 250.045 253.364 166.068 1.00 177.32 3347 TYR E O 1
ATOM 9719 N N . PRO E 5 284 ? 251.862 252.680 167.193 1.00 162.41 3348 PRO E N 1
ATOM 9720 C CA . PRO E 5 284 ? 251.562 251.269 166.919 1.00 161.27 3348 PRO E CA 1
ATOM 9721 C C . PRO E 5 284 ? 250.201 250.862 167.466 1.00 162.61 3348 PRO E C 1
ATOM 9722 O O . PRO E 5 284 ? 249.794 251.282 168.551 1.00 160.81 3348 PRO E O 1
ATOM 9726 N N . MET E 5 285 ? 249.503 250.029 166.699 1.00 146.94 3349 MET E N 1
ATOM 9727 C CA . MET E 5 285 ? 248.168 249.563 167.037 1.00 141.45 3349 MET E CA 1
ATOM 9728 C C . MET E 5 285 ? 248.152 248.041 167.023 1.00 138.92 3349 MET E C 1
ATOM 9729 O O . MET E 5 285 ? 249.105 247.390 166.588 1.00 143.54 3349 MET E O 1
ATOM 9734 N N . VAL E 5 286 ? 247.053 247.473 167.510 1.00 106.52 3350 VAL E N 1
ATOM 9735 C CA . VAL E 5 286 ? 246.829 246.034 167.479 1.00 109.91 3350 VAL E CA 1
ATOM 9736 C C . VAL E 5 286 ? 245.435 245.791 166.925 1.00 114.18 3350 VAL E C 1
ATOM 9737 O O . VAL E 5 286 ? 244.471 246.427 167.365 1.00 119.14 3350 VAL E O 1
ATOM 9741 N N . GLU E 5 287 ? 245.328 244.880 165.962 1.00 113.00 3351 GLU E N 1
ATOM 9742 C CA . GLU E 5 287 ? 244.077 244.615 165.263 1.00 110.14 3351 GLU E CA 1
ATOM 9743 C C . GLU E 5 287 ? 243.478 243.299 165.738 1.00 110.62 3351 GLU E C 1
ATOM 9744 O O . GLU E 5 287 ? 244.180 242.287 165.824 1.00 113.26 3351 GLU E O 1
ATOM 9750 N N . TYR E 5 288 ? 242.180 243.314 166.035 1.00 94.49 3352 TYR E N 1
ATOM 9751 C CA . TYR E 5 288 ? 241.454 242.130 166.471 1.00 96.74 3352 TYR E CA 1
ATOM 9752 C C . TYR E 5 288 ? 240.205 241.972 165.621 1.00 95.95 3352 TYR E C 1
ATOM 9753 O O . TYR E 5 288 ? 239.430 242.922 165.471 1.00 96.21 3352 TYR E O 1
ATOM 9762 N N . CYS E 5 289 ? 240.012 240.773 165.071 1.00 95.58 3353 CYS E N 1
ATOM 9763 C CA . CYS E 5 289 ? 238.810 240.441 164.315 1.00 93.13 3353 CYS E CA 1
ATOM 9764 C C . CYS E 5 289 ? 237.823 239.645 165.161 1.00 93.21 3353 CYS E C 1
ATOM 9765 O O . CYS E 5 289 ? 236.674 240.058 165.340 1.00 98.08 3353 CYS E O 1
ATOM 9768 N N . THR E 5 290 ? 238.255 238.510 165.682 1.00 97.71 3354 THR E N 1
ATOM 9769 C CA . THR E 5 290 ? 237.448 237.699 166.576 1.00 99.57 3354 THR E CA 1
ATOM 9770 C C . THR E 5 290 ? 237.433 238.309 167.976 1.00 98.25 3354 THR E C 1
ATOM 9771 O O . THR E 5 290 ? 238.349 239.046 168.345 1.00 103.56 3354 THR E O 1
ATOM 9775 N N . PRO E 5 291 ? 236.399 238.029 168.770 1.00 80.89 3355 PRO E N 1
ATOM 9776 C CA . PRO E 5 291 ? 236.389 238.519 170.152 1.00 83.28 3355 PRO E CA 1
ATOM 9777 C C . PRO E 5 291 ? 237.595 238.001 170.919 1.00 86.13 3355 PRO E C 1
ATOM 9778 O O . PRO E 5 291 ? 238.007 236.851 170.761 1.00 93.10 3355 PRO E O 1
ATOM 9782 N N . THR E 5 292 ? 238.160 238.865 171.755 1.00 93.52 3356 THR E N 1
ATOM 9783 C CA . THR E 5 292 ? 239.400 238.541 172.436 1.00 97.54 3356 THR E CA 1
ATOM 9784 C C . THR E 5 292 ? 239.140 237.658 173.654 1.00 99.12 3356 THR E C 1
ATOM 9785 O O . THR E 5 292 ? 238.002 237.454 174.082 1.00 99.31 3356 THR E O 1
ATOM 9789 N N . THR E 5 293 ? 240.224 237.128 174.210 1.00 99.12 3357 THR E N 1
ATOM 9790 C CA . THR E 5 293 ? 240.184 236.294 175.400 1.00 97.06 3357 THR E CA 1
ATOM 9791 C C . THR E 5 293 ? 241.011 236.941 176.505 1.00 99.65 3357 THR E C 1
ATOM 9792 O O . THR E 5 293 ? 241.726 237.922 176.286 1.00 102.02 3357 THR E O 1
ATOM 9796 N N . SER E 5 294 ? 240.903 236.377 177.711 1.00 94.65 3358 SER E N 1
ATOM 9797 C CA . SER E 5 294 ? 241.568 236.966 178.870 1.00 93.15 3358 SER E CA 1
ATOM 9798 C C . SER E 5 294 ? 243.083 236.964 178.710 1.00 96.32 3358 SER E C 1
ATOM 9799 O O . SER E 5 294 ? 243.757 237.935 179.083 1.00 101.32 3358 SER E O 1
ATOM 9802 N N . GLY E 5 295 ? 243.639 235.878 178.172 1.00 106.28 3359 GLY E N 1
ATOM 9803 C CA . GLY E 5 295 ? 245.078 235.818 177.976 1.00 109.27 3359 GLY E CA 1
ATOM 9804 C C . GLY E 5 295 ? 245.585 236.923 177.071 1.00 111.51 3359 GLY E C 1
ATOM 9805 O O . GLY E 5 295 ? 246.625 237.532 177.339 1.00 113.63 3359 GLY E O 1
ATOM 9806 N N . GLU E 5 296 ? 244.853 237.207 175.994 1.00 106.78 3360 GLU E N 1
ATOM 9807 C CA . GLU E 5 296 ? 245.238 238.304 175.116 1.00 106.64 3360 GLU E CA 1
ATOM 9808 C C . GLU E 5 296 ? 245.188 239.636 175.851 1.00 110.24 3360 GLU E C 1
ATOM 9809 O O . GLU E 5 296 ? 246.062 240.489 175.662 1.00 113.14 3360 GLU E O 1
ATOM 9815 N N . ASP E 5 297 ? 244.181 239.829 176.707 1.00 109.77 3361 ASP E N 1
ATOM 9816 C CA . ASP E 5 297 ? 244.071 241.079 177.453 1.00 110.40 3361 ASP E CA 1
ATOM 9817 C C . ASP E 5 297 ? 245.253 241.268 178.398 1.00 115.43 3361 ASP E C 1
ATOM 9818 O O . ASP E 5 297 ? 245.853 242.349 178.449 1.00 118.35 3361 ASP E O 1
ATOM 9823 N N . VAL E 5 298 ? 245.604 240.229 179.158 1.00 117.65 3362 VAL E N 1
ATOM 9824 C CA . VAL E 5 298 ? 246.708 240.378 180.101 1.00 114.89 3362 VAL E CA 1
ATOM 9825 C C . VAL E 5 298 ? 248.032 240.527 179.360 1.00 116.39 3362 VAL E C 1
ATOM 9826 O O . VAL E 5 298 ? 248.924 241.262 179.802 1.00 116.81 3362 VAL E O 1
ATOM 9830 N N . ARG E 5 299 ? 248.188 239.844 178.222 1.00 123.99 3363 ARG E N 1
ATOM 9831 C CA . ARG E 5 299 ? 249.403 240.023 177.434 1.00 124.05 3363 ARG E CA 1
ATOM 9832 C C . ARG E 5 299 ? 249.501 241.444 176.894 1.00 124.02 3363 ARG E C 1
ATOM 9833 O O . ARG E 5 299 ? 250.590 242.029 176.861 1.00 124.99 3363 ARG E O 1
ATOM 9841 N N . ASP E 5 300 ? 248.374 242.016 176.466 1.00 126.68 3364 ASP E N 1
ATOM 9842 C CA . ASP E 5 300 ? 248.373 243.408 176.031 1.00 128.10 3364 ASP E CA 1
ATOM 9843 C C . ASP E 5 300 ? 248.734 244.339 177.179 1.00 128.43 3364 ASP E C 1
ATOM 9844 O O . ASP E 5 300 ? 249.468 245.316 176.990 1.00 132.52 3364 ASP E O 1
ATOM 9849 N N . PHE E 5 301 ? 248.220 244.057 178.376 1.00 121.43 3365 PHE E N 1
ATOM 9850 C CA . PHE E 5 301 ? 248.576 244.854 179.546 1.00 122.29 3365 PHE E CA 1
ATOM 9851 C C . PHE E 5 301 ? 250.078 244.805 179.801 1.00 124.66 3365 PHE E C 1
ATOM 9852 O O . PHE E 5 301 ? 250.715 245.835 180.061 1.00 123.02 3365 PHE E O 1
ATOM 9860 N N . ALA E 5 302 ? 250.659 243.607 179.725 1.00 142.49 3366 ALA E N 1
ATOM 9861 C CA . ALA E 5 302 ? 252.097 243.463 179.934 1.00 143.62 3366 ALA E CA 1
ATOM 9862 C C . ALA E 5 302 ? 252.887 244.203 178.863 1.00 141.58 3366 ALA E C 1
ATOM 9863 O O . ALA E 5 302 ? 253.913 244.828 179.158 1.00 143.60 3366 ALA E O 1
ATOM 9865 N N . LYS E 5 303 ? 252.434 244.133 177.610 1.00 133.37 3367 LYS E N 1
ATOM 9866 C CA . LYS E 5 303 ? 253.118 244.846 176.536 1.00 132.16 3367 LYS E CA 1
ATOM 9867 C C . LYS E 5 303 ? 253.062 246.352 176.752 1.00 131.86 3367 LYS E C 1
ATOM 9868 O O . LYS E 5 303 ? 254.050 247.057 176.519 1.00 131.05 3367 LYS E O 1
ATOM 9874 N N . VAL E 5 304 ? 251.912 246.865 177.196 1.00 142.87 3368 VAL E N 1
ATOM 9875 C CA . VAL E 5 304 ? 251.795 248.292 177.485 1.00 145.42 3368 VAL E CA 1
ATOM 9876 C C . VAL E 5 304 ? 252.743 248.685 178.610 1.00 148.30 3368 VAL E C 1
ATOM 9877 O O . VAL E 5 304 ? 253.427 249.714 178.537 1.00 149.05 3368 VAL E O 1
ATOM 9881 N N . LEU E 5 305 ? 252.798 247.873 179.669 1.00 152.30 3369 LEU E N 1
ATOM 9882 C CA . LEU E 5 305 ? 253.693 248.178 180.782 1.00 150.06 3369 LEU E CA 1
ATOM 9883 C C . LEU E 5 305 ? 255.150 248.179 180.339 1.00 149.94 3369 LEU E C 1
ATOM 9884 O O . LEU E 5 305 ? 255.924 249.063 180.726 1.00 148.84 3369 LEU E O 1
ATOM 9889 N N . LYS E 5 306 ? 255.542 247.197 179.526 1.00 155.96 3370 LYS E N 1
ATOM 9890 C CA . LYS E 5 306 ? 256.915 247.145 179.035 1.00 155.17 3370 LYS E CA 1
ATOM 9891 C C . LYS E 5 306 ? 257.229 248.337 178.140 1.00 153.69 3370 LYS E C 1
ATOM 9892 O O . LYS E 5 306 ? 258.318 248.916 178.227 1.00 152.44 3370 LYS E O 1
ATOM 9898 N N . ASN E 5 307 ? 256.288 248.717 177.273 1.00 163.32 3371 ASN E N 1
ATOM 9899 C CA . ASN E 5 307 ? 256.504 249.861 176.397 1.00 165.06 3371 ASN E CA 1
ATOM 9900 C C . ASN E 5 307 ? 256.585 251.163 177.181 1.00 166.09 3371 ASN E C 1
ATOM 9901 O O . ASN E 5 307 ? 257.263 252.103 176.751 1.00 166.50 3371 ASN E O 1
ATOM 9906 N N . LYS E 5 308 ? 255.906 251.238 178.329 1.00 169.38 3372 LYS E N 1
ATOM 9907 C CA . LYS E 5 308 ? 255.945 252.455 179.132 1.00 169.66 3372 LYS E CA 1
ATOM 9908 C C . LYS E 5 308 ? 257.345 252.777 179.637 1.00 170.75 3372 LYS E C 1
ATOM 9909 O O . LYS E 5 308 ? 257.608 253.927 180.005 1.00 169.19 3372 LYS E O 1
ATOM 9915 N N . PHE E 5 309 ? 258.247 251.796 179.664 1.00 180.85 3373 PHE E N 1
ATOM 9916 C CA . PHE E 5 309 ? 259.630 252.014 180.070 1.00 180.30 3373 PHE E CA 1
ATOM 9917 C C . PHE E 5 309 ? 260.601 251.894 178.899 1.00 180.79 3373 PHE E C 1
ATOM 9918 O O . PHE E 5 309 ? 261.807 251.738 179.110 1.00 180.29 3373 PHE E O 1
ATOM 9926 N N . ARG E 5 310 ? 260.096 251.966 177.670 1.00 189.80 3374 ARG E N 1
ATOM 9927 C CA . ARG E 5 310 ? 260.905 251.933 176.455 1.00 189.32 3374 ARG E CA 1
ATOM 9928 C C . ARG E 5 310 ? 260.591 253.147 175.591 1.00 190.66 3374 ARG E C 1
ATOM 9929 O O . ARG E 5 310 ? 260.334 253.052 174.389 1.00 190.94 3374 ARG E O 1
ATOM 9937 N N . THR E 5 311 ? 260.613 254.319 176.222 1.00 201.91 3375 THR E N 1
ATOM 9938 C CA . THR E 5 311 ? 260.268 255.587 175.590 1.00 202.63 3375 THR E CA 1
ATOM 9939 C C . THR E 5 311 ? 261.416 256.128 174.747 1.00 202.91 3375 THR E C 1
ATOM 9940 O O . THR E 5 311 ? 262.314 255.377 174.351 1.00 202.92 3375 THR E O 1
ATOM 9944 N N . LYS E 5 312 ? 261.356 257.426 174.433 1.00 207.66 3376 LYS E N 1
ATOM 9945 C CA . LYS E 5 312 ? 262.344 258.182 173.658 1.00 207.39 3376 LYS E CA 1
ATOM 9946 C C . LYS E 5 312 ? 262.321 257.854 172.171 1.00 207.48 3376 LYS E C 1
ATOM 9947 O O . LYS E 5 312 ? 263.320 258.085 171.480 1.00 207.31 3376 LYS E O 1
ATOM 9953 N N . ARG E 5 313 ? 261.205 257.331 171.657 1.00 219.49 3377 ARG E N 1
ATOM 9954 C CA . ARG E 5 313 ? 260.942 257.240 170.219 1.00 220.37 3377 ARG E CA 1
ATOM 9955 C C . ARG E 5 313 ? 262.052 256.467 169.496 1.00 220.56 3377 ARG E C 1
ATOM 9956 O O . ARG E 5 313 ? 262.814 257.008 168.693 1.00 220.32 3377 ARG E O 1
ATOM 9964 N N . TYR E 5 314 ? 262.130 255.176 169.825 1.00 224.25 3378 TYR E N 1
ATOM 9965 C CA . TYR E 5 314 ? 263.106 254.312 169.169 1.00 224.21 3378 TYR E CA 1
ATOM 9966 C C . TYR E 5 314 ? 262.838 254.212 167.671 1.00 223.74 3378 TYR E C 1
ATOM 9967 O O . TYR E 5 314 ? 263.775 254.209 166.864 1.00 222.64 3378 TYR E O 1
ATOM 9976 N N . PHE E 5 315 ? 261.567 254.132 167.280 1.00 225.22 3379 PHE E N 1
ATOM 9977 C CA . PHE E 5 315 ? 261.187 254.070 165.874 1.00 224.48 3379 PHE E CA 1
ATOM 9978 C C . PHE E 5 315 ? 259.911 254.872 165.670 1.00 224.48 3379 PHE E C 1
ATOM 9979 O O . PHE E 5 315 ? 258.971 254.755 166.461 1.00 223.95 3379 PHE E O 1
ATOM 9987 N N . ALA E 5 316 ? 259.881 255.681 164.613 1.00 228.73 3380 ALA E N 1
ATOM 9988 C CA . ALA E 5 316 ? 258.739 256.530 164.310 1.00 229.48 3380 ALA E CA 1
ATOM 9989 C C . ALA E 5 316 ? 258.377 256.413 162.837 1.00 229.62 3380 ALA E C 1
ATOM 9990 O O . ALA E 5 316 ? 259.248 256.259 161.976 1.00 228.83 3380 ALA E O 1
ATOM 9992 N N . LYS E 5 317 ? 257.073 256.487 162.555 1.00 232.10 3381 LYS E N 1
ATOM 9993 C CA . LYS E 5 317 ? 256.542 256.429 161.188 1.00 231.65 3381 LYS E CA 1
ATOM 9994 C C . LYS E 5 317 ? 255.398 257.439 161.098 1.00 231.89 3381 LYS E C 1
ATOM 9995 O O . LYS E 5 317 ? 254.251 257.123 161.426 1.00 231.94 3381 LYS E O 1
ATOM 10001 N N . HIS E 5 318 ? 255.718 258.655 160.656 1.00 230.44 3382 HIS E N 1
ATOM 10002 C CA . HIS E 5 318 ? 254.706 259.696 160.498 1.00 229.85 3382 HIS E CA 1
ATOM 10003 C C . HIS E 5 318 ? 253.917 259.549 159.195 1.00 230.03 3382 HIS E C 1
ATOM 10004 O O . HIS E 5 318 ? 252.680 259.586 159.235 1.00 229.38 3382 HIS E O 1
ATOM 10011 N N . PRO E 5 319 ? 254.554 259.389 158.031 1.00 222.35 3383 PRO E N 1
ATOM 10012 C CA . PRO E 5 319 ? 253.774 259.199 156.803 1.00 221.04 3383 PRO E CA 1
ATOM 10013 C C . PRO E 5 319 ? 253.135 257.820 156.758 1.00 220.26 3383 PRO E C 1
ATOM 10014 O O . PRO E 5 319 ? 253.560 256.881 157.435 1.00 221.12 3383 PRO E O 1
ATOM 10018 N N . ARG E 5 320 ? 252.089 257.707 155.939 1.00 196.33 3384 ARG E N 1
ATOM 10019 C CA . ARG E 5 320 ? 251.363 256.441 155.840 1.00 195.80 3384 ARG E CA 1
ATOM 10020 C C . ARG E 5 320 ? 252.109 255.448 154.953 1.00 196.10 3384 ARG E C 1
ATOM 10021 O O . ARG E 5 320 ? 252.569 254.403 155.422 1.00 197.67 3384 ARG E O 1
ATOM 10029 N N . MET E 5 321 ? 252.219 255.758 153.658 1.00 190.09 3385 MET E N 1
ATOM 10030 C CA . MET E 5 321 ? 253.011 254.984 152.704 1.00 190.31 3385 MET E CA 1
ATOM 10031 C C . MET E 5 321 ? 252.478 253.559 152.539 1.00 191.39 3385 MET E C 1
ATOM 10032 O O . MET E 5 321 ? 252.933 252.814 151.664 1.00 191.61 3385 MET E O 1
ATOM 10037 N N . GLY E 5 322 ? 251.444 253.205 153.299 1.00 179.42 3386 GLY E N 1
ATOM 10038 C CA . GLY E 5 322 ? 250.946 251.844 153.323 1.00 177.16 3386 GLY E CA 1
ATOM 10039 C C . GLY E 5 322 ? 251.191 251.167 154.657 1.00 177.03 3386 GLY E C 1
ATOM 10040 O O . GLY E 5 322 ? 252.313 250.746 154.952 1.00 176.98 3386 GLY E O 1
ATOM 10041 N N . TYR E 5 323 ? 250.144 251.054 155.470 1.00 162.57 3387 TYR E N 1
ATOM 10042 C CA . TYR E 5 323 ? 250.225 250.510 156.823 1.00 160.40 3387 TYR E CA 1
ATOM 10043 C C . TYR E 5 323 ? 249.211 249.378 156.974 1.00 160.76 3387 TYR E C 1
ATOM 10044 O O . TYR E 5 323 ? 248.416 249.313 157.913 1.00 160.20 3387 TYR E O 1
ATOM 10053 N N . LEU E 5 324 ? 249.216 248.476 156.002 1.00 158.73 3388 LEU E N 1
ATOM 10054 C CA . LEU E 5 324 ? 248.266 247.373 155.946 1.00 158.48 3388 LEU E CA 1
ATOM 10055 C C . LEU E 5 324 ? 248.596 246.252 156.928 1.00 156.04 3388 LEU E C 1
ATOM 10056 O O . LEU E 5 324 ? 247.732 245.878 157.730 1.00 156.71 3388 LEU E O 1
ATOM 10061 N N . PRO E 5 325 ? 249.817 245.679 156.914 1.00 156.93 3389 PRO E N 1
ATOM 10062 C CA . PRO E 5 325 ? 250.048 244.559 157.852 1.00 161.21 3389 PRO E CA 1
ATOM 10063 C C . PRO E 5 325 ? 250.260 245.050 159.282 1.00 161.37 3389 PRO E C 1
ATOM 10064 O O . PRO E 5 325 ? 251.374 245.195 159.786 1.00 160.07 3389 PRO E O 1
ATOM 10068 N N . VAL E 5 326 ? 249.143 245.319 159.959 1.00 142.97 3390 VAL E N 1
ATOM 10069 C CA . VAL E 5 326 ? 249.200 245.864 161.312 1.00 136.26 3390 VAL E CA 1
ATOM 10070 C C . VAL E 5 326 ? 249.721 244.816 162.286 1.00 135.43 3390 VAL E C 1
ATOM 10071 O O . VAL E 5 326 ? 250.774 244.990 162.909 1.00 137.26 3390 VAL E O 1
ATOM 10075 N N . GLN E 5 327 ? 248.994 243.711 162.428 1.00 135.52 3391 GLN E N 1
ATOM 10076 C CA . GLN E 5 327 ? 249.401 242.653 163.342 1.00 140.52 3391 GLN E CA 1
ATOM 10077 C C . GLN E 5 327 ? 248.654 241.379 162.981 1.00 143.13 3391 GLN E C 1
ATOM 10078 O O . GLN E 5 327 ? 247.542 241.438 162.451 1.00 141.93 3391 GLN E O 1
ATOM 10084 N N . THR E 5 328 ? 249.274 240.237 163.264 1.00 152.91 3392 THR E N 1
ATOM 10085 C CA . THR E 5 328 ? 248.692 238.942 162.946 1.00 150.76 3392 THR E CA 1
ATOM 10086 C C . THR E 5 328 ? 247.993 238.351 164.164 1.00 151.75 3392 THR E C 1
ATOM 10087 O O . THR E 5 328 ? 248.530 238.366 165.276 1.00 149.75 3392 THR E O 1
ATOM 10091 N N . VAL E 5 329 ? 246.785 237.834 163.946 1.00 164.66 3393 VAL E N 1
ATOM 10092 C CA . VAL E 5 329 ? 246.003 237.240 165.024 1.00 165.76 3393 VAL E CA 1
ATOM 10093 C C . VAL E 5 329 ? 246.135 235.720 165.075 1.00 165.83 3393 VAL E C 1
ATOM 10094 O O . VAL E 5 329 ? 245.821 235.120 166.115 1.00 164.19 3393 VAL E O 1
ATOM 10098 N N . LEU E 5 330 ? 246.596 235.085 163.994 1.00 174.62 3394 LEU E N 1
ATOM 10099 C CA . LEU E 5 330 ? 246.798 233.636 163.943 1.00 174.19 3394 LEU E CA 1
ATOM 10100 C C . LEU E 5 330 ? 245.514 232.878 164.276 1.00 174.00 3394 LEU E C 1
ATOM 10101 O O . LEU E 5 330 ? 245.546 231.832 164.928 1.00 173.39 3394 LEU E O 1
ATOM 10106 N N . GLU E 5 331 ? 244.384 233.413 163.812 1.00 164.77 3395 GLU E N 1
ATOM 10107 C CA . GLU E 5 331 ? 243.042 232.857 164.026 1.00 162.78 3395 GLU E CA 1
ATOM 10108 C C . GLU E 5 331 ? 242.838 232.269 165.422 1.00 162.39 3395 GLU E C 1
ATOM 10109 O O . GLU E 5 331 ? 242.269 232.916 166.301 1.00 159.03 3395 GLU E O 1
ATOM 10115 N N . GLY F 6 1 ? 225.617 250.725 181.394 1.00 93.19 27 GLY G N 1
ATOM 10116 C CA . GLY F 6 1 ? 227.027 250.493 181.148 1.00 90.59 27 GLY G CA 1
ATOM 10117 C C . GLY F 6 1 ? 227.499 249.137 181.633 1.00 91.42 27 GLY G C 1
ATOM 10118 O O . GLY F 6 1 ? 226.783 248.144 181.506 1.00 91.08 27 GLY G O 1
ATOM 10119 N N . ILE F 6 2 ? 228.709 249.108 182.195 1.00 78.73 28 ILE G N 1
ATOM 10120 C CA . ILE F 6 2 ? 229.314 247.893 182.733 1.00 78.80 28 ILE G CA 1
ATOM 10121 C C . ILE F 6 2 ? 229.439 246.846 181.633 1.00 82.80 28 ILE G C 1
ATOM 10122 O O . ILE F 6 2 ? 228.726 245.837 181.636 1.00 78.68 28 ILE G O 1
ATOM 10127 N N . TYR F 6 3 ? 230.344 247.080 180.680 1.00 87.54 29 TYR G N 1
ATOM 10128 C CA . TYR F 6 3 ? 230.475 246.175 179.543 1.00 75.29 29 TYR G CA 1
ATOM 10129 C C . TYR F 6 3 ? 231.359 244.980 179.869 1.00 76.28 29 TYR G C 1
ATOM 10130 O O . TYR F 6 3 ? 230.885 243.843 179.948 1.00 78.95 29 TYR G O 1
ATOM 10139 N N . GLY F 6 4 ? 232.648 245.225 180.078 1.00 70.27 30 GLY G N 1
ATOM 10140 C CA . GLY F 6 4 ? 233.618 244.151 180.103 1.00 62.52 30 GLY G CA 1
ATOM 10141 C C . GLY F 6 4 ? 234.311 243.959 181.430 1.00 62.78 30 GLY G C 1
ATOM 10142 O O . GLY F 6 4 ? 233.701 243.484 182.390 1.00 76.58 30 GLY G O 1
ATOM 10143 N N . TRP F 6 5 ? 235.592 244.329 181.493 1.00 52.90 31 TRP G N 1
ATOM 10144 C CA . TRP F 6 5 ? 236.373 244.097 182.702 1.00 61.96 31 TRP G CA 1
ATOM 10145 C C . TRP F 6 5 ? 235.761 244.787 183.912 1.00 69.83 31 TRP G C 1
ATOM 10146 O O . TRP F 6 5 ? 235.974 244.349 185.049 1.00 80.56 31 TRP G O 1
ATOM 10157 N N . ARG F 6 6 ? 234.996 245.857 183.695 1.00 59.59 32 ARG G N 1
ATOM 10158 C CA . ARG F 6 6 ? 234.311 246.502 184.809 1.00 61.39 32 ARG G CA 1
ATOM 10159 C C . ARG F 6 6 ? 233.331 245.546 185.471 1.00 66.55 32 ARG G C 1
ATOM 10160 O O . ARG F 6 6 ? 233.221 245.515 186.700 1.00 78.11 32 ARG G O 1
ATOM 10168 N N . LYS F 6 7 ? 232.612 244.755 184.674 1.00 51.19 33 LYS G N 1
ATOM 10169 C CA . LYS F 6 7 ? 231.693 243.775 185.240 1.00 57.76 33 LYS G CA 1
ATOM 10170 C C . LYS F 6 7 ? 232.438 242.704 186.026 1.00 61.74 33 LYS G C 1
ATOM 10171 O O . LYS F 6 7 ? 232.021 242.325 187.127 1.00 70.50 33 LYS G O 1
ATOM 10177 N N . ARG F 6 8 ? 233.545 242.207 185.481 1.00 56.69 34 ARG G N 1
ATOM 10178 C CA . ARG F 6 8 ? 234.301 241.156 186.144 1.00 58.41 34 ARG G CA 1
ATOM 10179 C C . ARG F 6 8 ? 235.119 241.666 187.319 1.00 60.54 34 ARG G C 1
ATOM 10180 O O . ARG F 6 8 ? 235.702 240.854 188.043 1.00 73.80 34 ARG G O 1
ATOM 10188 N N . CYS F 6 9 ? 235.201 242.980 187.512 1.00 58.00 35 CYS G N 1
ATOM 10189 C CA . CYS F 6 9 ? 235.738 243.510 188.758 1.00 63.86 35 CYS G CA 1
ATOM 10190 C C . CYS F 6 9 ? 234.635 243.804 189.766 1.00 77.86 35 CYS G C 1
ATOM 10191 O O . CYS F 6 9 ? 234.812 243.571 190.968 1.00 92.96 35 CYS G O 1
ATOM 10194 N N . LEU F 6 10 ? 233.489 244.301 189.294 1.00 63.60 36 LEU G N 1
ATOM 10195 C CA . LEU F 6 10 ? 232.371 244.579 190.187 1.00 63.12 36 LEU G CA 1
ATOM 10196 C C . LEU F 6 10 ? 231.837 243.303 190.822 1.00 64.99 36 LEU G C 1
ATOM 10197 O O . LEU F 6 10 ? 231.490 243.291 192.009 1.00 69.31 36 LEU G O 1
ATOM 10202 N N . TYR F 6 11 ? 231.751 242.220 190.047 1.00 49.06 37 TYR G N 1
ATOM 10203 C CA . TYR F 6 11 ? 231.278 240.959 190.608 1.00 49.05 37 TYR G CA 1
ATOM 10204 C C . TYR F 6 11 ? 232.198 240.470 191.717 1.00 59.12 37 TYR G C 1
ATOM 10205 O O . TYR F 6 11 ? 231.733 240.048 192.783 1.00 71.16 37 TYR G O 1
ATOM 10214 N N . LEU F 6 12 ? 233.509 240.527 191.486 1.00 56.54 38 LEU G N 1
ATOM 10215 C CA . LEU F 6 12 ? 234.456 240.104 192.510 1.00 49.34 38 LEU G CA 1
ATOM 10216 C C . LEU F 6 12 ? 234.366 240.993 193.741 1.00 65.32 38 LEU G C 1
ATOM 10217 O O . LEU F 6 12 ? 234.453 240.508 194.876 1.00 85.43 38 LEU G O 1
ATOM 10222 N N . PHE F 6 13 ? 234.194 242.301 193.539 1.00 63.04 39 PHE G N 1
ATOM 10223 C CA . PHE F 6 13 ? 234.058 243.206 194.675 1.00 62.90 39 PHE G CA 1
ATOM 10224 C C . PHE F 6 13 ? 232.821 242.872 195.500 1.00 68.65 39 PHE G C 1
ATOM 10225 O O . PHE F 6 13 ? 232.874 242.853 196.736 1.00 74.05 39 PHE G O 1
ATOM 10233 N N . VAL F 6 14 ? 231.699 242.598 194.832 1.00 59.72 40 VAL G N 1
ATOM 10234 C CA . VAL F 6 14 ? 230.474 242.248 195.548 1.00 58.21 40 VAL G CA 1
ATOM 10235 C C . VAL F 6 14 ? 230.658 240.945 196.313 1.00 64.42 40 VAL G C 1
ATOM 10236 O O . VAL F 6 14 ? 230.211 240.814 197.459 1.00 68.35 40 VAL G O 1
ATOM 10240 N N . LEU F 6 15 ? 231.313 239.959 195.696 1.00 65.55 41 LEU G N 1
ATOM 10241 C CA . LEU F 6 15 ? 231.550 238.693 196.385 1.00 56.98 41 LEU G CA 1
ATOM 10242 C C . LEU F 6 15 ? 232.407 238.890 197.629 1.00 60.99 41 LEU G C 1
ATOM 10243 O O . LEU F 6 15 ? 232.120 238.320 198.692 1.00 70.18 41 LEU G O 1
ATOM 10248 N N . LEU F 6 16 ? 233.466 239.694 197.516 1.00 61.95 42 LEU G N 1
ATOM 10249 C CA . LEU F 6 16 ? 234.317 239.959 198.670 1.00 65.83 42 LEU G CA 1
ATOM 10250 C C . LEU F 6 16 ? 233.538 240.657 199.777 1.00 74.16 42 LEU G C 1
ATOM 10251 O O . LEU F 6 16 ? 233.683 240.322 200.961 1.00 79.25 42 LEU G O 1
ATOM 10256 N N . LEU F 6 17 ? 232.702 241.630 199.408 1.00 69.80 43 LEU G N 1
ATOM 10257 C CA . LEU F 6 17 ? 231.893 242.321 200.405 1.00 69.93 43 LEU G CA 1
ATOM 10258 C C . LEU F 6 17 ? 230.939 241.361 201.101 1.00 74.45 43 LEU G C 1
ATOM 10259 O O . LEU F 6 17 ? 230.750 241.436 202.320 1.00 83.38 43 LEU G O 1
ATOM 10264 N N . LEU F 6 18 ? 230.325 240.454 200.341 1.00 60.39 44 LEU G N 1
ATOM 10265 C CA . LEU F 6 18 ? 229.413 239.487 200.942 1.00 62.23 44 LEU G CA 1
ATOM 10266 C C . LEU F 6 18 ? 230.141 238.577 201.921 1.00 69.90 44 LEU G C 1
ATOM 10267 O O . LEU F 6 18 ? 229.629 238.287 203.010 1.00 74.29 44 LEU G O 1
ATOM 10272 N N . ALA F 6 19 ? 231.338 238.113 201.554 1.00 67.38 45 ALA G N 1
ATOM 10273 C CA . ALA F 6 19 ? 232.099 237.263 202.466 1.00 61.58 45 ALA G CA 1
ATOM 10274 C C . ALA F 6 19 ? 232.456 238.007 203.748 1.00 63.26 45 ALA G C 1
ATOM 10275 O O . ALA F 6 19 ? 232.328 237.459 204.855 1.00 74.13 45 ALA G O 1
ATOM 10277 N N . ILE F 6 20 ? 232.896 239.260 203.621 1.00 60.69 46 ILE G N 1
ATOM 10278 C CA . ILE F 6 20 ? 233.250 240.040 204.804 1.00 66.31 46 ILE G CA 1
ATOM 10279 C C . ILE F 6 20 ? 232.028 240.244 205.691 1.00 67.49 46 ILE G C 1
ATOM 10280 O O . ILE F 6 20 ? 232.108 240.139 206.922 1.00 68.51 46 ILE G O 1
ATOM 10285 N N . LEU F 6 21 ? 230.878 240.536 205.080 1.00 64.59 47 LEU G N 1
ATOM 10286 C CA . LEU F 6 21 ? 229.657 240.740 205.852 1.00 60.37 47 LEU G CA 1
ATOM 10287 C C . LEU F 6 21 ? 229.242 239.470 206.584 1.00 69.97 47 LEU G C 1
ATOM 10288 O O . LEU F 6 21 ? 228.783 239.530 207.731 1.00 84.19 47 LEU G O 1
ATOM 10293 N N . VAL F 6 22 ? 229.384 238.312 205.936 1.00 64.27 48 VAL G N 1
ATOM 10294 C CA . VAL F 6 22 ? 229.048 237.053 206.598 1.00 57.58 48 VAL G CA 1
ATOM 10295 C C . VAL F 6 22 ? 229.954 236.823 207.802 1.00 50.27 48 VAL G C 1
ATOM 10296 O O . VAL F 6 22 ? 229.491 236.425 208.881 1.00 54.42 48 VAL G O 1
ATOM 10300 N N . VAL F 6 23 ? 231.256 237.073 207.643 1.00 52.92 49 VAL G N 1
ATOM 10301 C CA . VAL F 6 23 ? 232.174 236.901 208.769 1.00 55.57 49 VAL G CA 1
ATOM 10302 C C . VAL F 6 23 ? 231.801 237.838 209.913 1.00 57.98 49 VAL G C 1
ATOM 10303 O O . VAL F 6 23 ? 231.805 237.446 211.090 1.00 69.58 49 VAL G O 1
ATOM 10307 N N . ASN F 6 24 ? 231.470 239.089 209.588 1.00 62.10 50 ASN G N 1
ATOM 10308 C CA . ASN F 6 24 ? 231.091 240.048 210.622 1.00 63.52 50 ASN G CA 1
ATOM 10309 C C . ASN F 6 24 ? 229.825 239.611 211.351 1.00 61.25 50 ASN G C 1
ATOM 10310 O O . ASN F 6 24 ? 229.725 239.745 212.578 1.00 64.80 50 ASN G O 1
ATOM 10315 N N . LEU F 6 25 ? 228.840 239.099 210.611 1.00 53.26 51 LEU G N 1
ATOM 10316 C CA . LEU F 6 25 ? 227.617 238.617 211.246 1.00 53.50 51 LEU G CA 1
ATOM 10317 C C . LEU F 6 25 ? 227.907 237.445 212.173 1.00 59.14 51 LEU G C 1
ATOM 10318 O O . LEU F 6 25 ? 227.320 237.338 213.257 1.00 69.12 51 LEU G O 1
ATOM 10323 N N . ALA F 6 26 ? 228.810 236.554 211.763 1.00 57.56 52 ALA G N 1
ATOM 10324 C CA . ALA F 6 26 ? 229.188 235.450 212.638 1.00 53.76 52 ALA G CA 1
ATOM 10325 C C . ALA F 6 26 ? 229.832 235.955 213.919 1.00 56.65 52 ALA G C 1
ATOM 10326 O O . ALA F 6 26 ? 229.549 235.445 215.008 1.00 67.87 52 ALA G O 1
ATOM 10328 N N . LEU F 6 27 ? 230.715 236.949 213.807 1.00 54.43 53 LEU G N 1
ATOM 10329 C CA . LEU F 6 27 ? 231.338 237.506 215.005 1.00 52.92 53 LEU G CA 1
ATOM 10330 C C . LEU F 6 27 ? 230.295 238.119 215.933 1.00 61.63 53 LEU G C 1
ATOM 10331 O O . LEU F 6 27 ? 230.363 237.954 217.158 1.00 66.16 53 LEU G O 1
ATOM 10336 N N . THR F 6 28 ? 229.321 238.833 215.364 1.00 62.26 54 THR G N 1
ATOM 10337 C CA . THR F 6 28 ? 228.270 239.427 216.185 1.00 52.13 54 THR G CA 1
ATOM 10338 C C . THR F 6 28 ? 227.445 238.358 216.895 1.00 55.77 54 THR G C 1
ATOM 10339 O O . THR F 6 28 ? 227.108 238.505 218.076 1.00 65.23 54 THR G O 1
ATOM 10343 N N . ILE F 6 29 ? 227.114 237.271 216.195 1.00 48.35 55 ILE G N 1
ATOM 10344 C CA . ILE F 6 29 ? 226.357 236.191 216.827 1.00 45.50 55 ILE G CA 1
ATOM 10345 C C . ILE F 6 29 ? 227.177 235.543 217.938 1.00 54.80 55 ILE G C 1
ATOM 10346 O O . ILE F 6 29 ? 226.648 235.196 219.003 1.00 64.92 55 ILE G O 1
ATOM 10351 N N . TRP F 6 30 ? 228.480 235.376 217.712 1.00 59.60 56 TRP G N 1
ATOM 10352 C CA . TRP F 6 30 ? 229.345 234.825 218.750 1.00 55.05 56 TRP G CA 1
ATOM 10353 C C . TRP F 6 30 ? 229.344 235.707 219.990 1.00 64.49 56 TRP G C 1
ATOM 10354 O O . TRP F 6 30 ? 229.294 235.204 221.118 1.00 76.40 56 TRP G O 1
ATOM 10365 N N . ILE F 6 31 ? 229.406 237.026 219.801 1.00 61.03 57 ILE G N 1
ATOM 10366 C CA . ILE F 6 31 ? 229.356 237.937 220.943 1.00 52.72 57 ILE G CA 1
ATOM 10367 C C . ILE F 6 31 ? 228.021 237.810 221.666 1.00 54.40 57 ILE G C 1
ATOM 10368 O O . ILE F 6 31 ? 227.968 237.733 222.898 1.00 56.58 57 ILE G O 1
ATOM 10373 N N . LEU F 6 32 ? 226.921 237.782 220.911 1.00 57.51 58 LEU G N 1
ATOM 10374 C CA . LEU F 6 32 ? 225.604 237.660 221.529 1.00 45.79 58 LEU G CA 1
ATOM 10375 C C . LEU F 6 32 ? 225.413 236.338 222.255 1.00 49.83 58 LEU G C 1
ATOM 10376 O O . LEU F 6 32 ? 224.545 236.248 223.127 1.00 58.65 58 LEU G O 1
ATOM 10381 N N . LYS F 6 33 ? 226.166 235.305 221.898 1.00 64.86 59 LYS G N 1
ATOM 10382 C CA . LYS F 6 33 ? 225.997 234.029 222.583 1.00 65.65 59 LYS G CA 1
ATOM 10383 C C . LYS F 6 33 ? 226.947 233.849 223.758 1.00 67.49 59 LYS G C 1
ATOM 10384 O O . LYS F 6 33 ? 226.577 233.197 224.741 1.00 70.42 59 LYS G O 1
ATOM 10390 N N . VAL F 6 34 ? 228.160 234.399 223.690 1.00 70.90 60 VAL G N 1
ATOM 10391 C CA . VAL F 6 34 ? 229.070 234.311 224.830 1.00 70.71 60 VAL G CA 1
ATOM 10392 C C . VAL F 6 34 ? 228.527 235.114 226.005 1.00 78.83 60 VAL G C 1
ATOM 10393 O O . VAL F 6 34 ? 228.476 234.629 227.140 1.00 83.08 60 VAL G O 1
ATOM 10397 N N . MET F 6 35 ? 228.112 236.350 225.751 1.00 94.18 61 MET G N 1
ATOM 10398 C CA . MET F 6 35 ? 227.412 237.156 226.741 1.00 89.67 61 MET G CA 1
ATOM 10399 C C . MET F 6 35 ? 225.924 236.874 226.610 1.00 89.01 61 MET G C 1
ATOM 10400 O O . MET F 6 35 ? 225.339 237.118 225.551 1.00 96.38 61 MET G O 1
ATOM 10405 N N . TRP F 6 36 ? 225.304 236.380 227.676 1.00 101.27 62 TRP G N 1
ATOM 10406 C CA . TRP F 6 36 ? 223.877 236.112 227.587 1.00 104.27 62 TRP G CA 1
ATOM 10407 C C . TRP F 6 36 ? 223.157 237.446 227.498 1.00 107.99 62 TRP G C 1
ATOM 10408 O O . TRP F 6 36 ? 222.831 238.052 228.521 1.00 118.85 62 TRP G O 1
ATOM 10419 N N . PHE F 6 37 ? 222.912 237.916 226.281 1.00 88.49 63 PHE G N 1
ATOM 10420 C CA . PHE F 6 37 ? 222.465 239.286 226.093 1.00 85.87 63 PHE G CA 1
ATOM 10421 C C . PHE F 6 37 ? 220.958 239.399 226.253 1.00 93.86 63 PHE G C 1
ATOM 10422 O O . PHE F 6 37 ? 220.198 238.594 225.708 1.00 94.72 63 PHE G O 1
ATOM 10430 N N . SER F 6 38 ? 220.538 240.404 227.004 1.00 106.12 64 SER G N 1
ATOM 10431 C CA . SER F 6 38 ? 219.150 240.776 227.214 1.00 107.56 64 SER G CA 1
ATOM 10432 C C . SER F 6 38 ? 219.047 242.285 227.085 1.00 105.56 64 SER G C 1
ATOM 10433 O O . SER F 6 38 ? 220.050 242.993 227.224 1.00 105.54 64 SER G O 1
ATOM 10436 N N . PRO F 6 39 ? 217.854 242.813 226.807 1.00 107.03 65 PRO G N 1
ATOM 10437 C CA . PRO F 6 39 ? 217.716 244.275 226.707 1.00 104.70 65 PRO G CA 1
ATOM 10438 C C . PRO F 6 39 ? 218.110 245.008 227.976 1.00 107.11 65 PRO G C 1
ATOM 10439 O O . PRO F 6 39 ? 218.477 246.186 227.903 1.00 106.32 65 PRO G O 1
ATOM 10443 N N . ILE F 6 40 ? 218.052 244.353 229.134 1.00 112.23 66 ILE G N 1
ATOM 10444 C CA . ILE F 6 40 ? 218.434 245.006 230.379 1.00 111.82 66 ILE G CA 1
ATOM 10445 C C . ILE F 6 40 ? 219.926 244.866 230.670 1.00 110.53 66 ILE G C 1
ATOM 10446 O O . ILE F 6 40 ? 220.549 245.817 231.152 1.00 112.14 66 ILE G O 1
ATOM 10451 N N . GLY F 6 41 ? 220.519 243.712 230.390 1.00 104.36 67 GLY G N 1
ATOM 10452 C CA . GLY F 6 41 ? 221.929 243.529 230.656 1.00 104.85 67 GLY G CA 1
ATOM 10453 C C . GLY F 6 41 ? 222.369 242.118 230.326 1.00 103.14 67 GLY G C 1
ATOM 10454 O O . GLY F 6 41 ? 221.599 241.310 229.804 1.00 104.97 67 GLY G O 1
ATOM 10455 N N . MET F 6 42 ? 223.629 241.842 230.650 1.00 99.38 68 MET G N 1
ATOM 10456 C CA . MET F 6 42 ? 224.244 240.550 230.366 1.00 97.76 68 MET G CA 1
ATOM 10457 C C . MET F 6 42 ? 223.663 239.487 231.288 1.00 96.97 68 MET G C 1
ATOM 10458 O O . MET F 6 42 ? 223.987 239.446 232.478 1.00 103.97 68 MET G O 1
ATOM 10463 N N . GLY F 6 43 ? 222.827 238.615 230.743 1.00 98.64 69 GLY G N 1
ATOM 10464 C CA . GLY F 6 43 ? 222.239 237.564 231.555 1.00 98.83 69 GLY G CA 1
ATOM 10465 C C . GLY F 6 43 ? 221.393 238.165 232.655 1.00 103.81 69 GLY G C 1
ATOM 10466 O O . GLY F 6 43 ? 220.465 238.943 232.404 1.00 106.28 69 GLY G O 1
ATOM 10467 N N . HIS F 6 44 ? 221.702 237.800 233.896 1.00 109.43 70 HIS G N 1
ATOM 10468 C CA . HIS F 6 44 ? 221.064 238.411 235.052 1.00 108.42 70 HIS G CA 1
ATOM 10469 C C . HIS F 6 44 ? 221.850 239.592 235.603 1.00 109.14 70 HIS G C 1
ATOM 10470 O O . HIS F 6 44 ? 221.347 240.292 236.487 1.00 110.79 70 HIS G O 1
ATOM 10477 N N . LEU F 6 45 ? 223.058 239.833 235.097 1.00 97.82 71 LEU G N 1
ATOM 10478 C CA . LEU F 6 45 ? 223.893 240.948 235.542 1.00 90.73 71 LEU G CA 1
ATOM 10479 C C . LEU F 6 45 ? 223.356 242.232 234.918 1.00 90.32 71 LEU G C 1
ATOM 10480 O O . LEU F 6 45 ? 223.799 242.686 233.861 1.00 98.21 71 LEU G O 1
ATOM 10485 N N . HIS F 6 46 ? 222.378 242.828 235.591 1.00 91.31 72 HIS G N 1
ATOM 10486 C CA . HIS F 6 46 ? 221.806 244.075 235.106 1.00 96.39 72 HIS G CA 1
ATOM 10487 C C . HIS F 6 46 ? 222.835 245.193 235.189 1.00 101.14 72 HIS G C 1
ATOM 10488 O O . HIS F 6 46 ? 223.584 245.297 236.163 1.00 107.10 72 HIS G O 1
ATOM 10495 N N . VAL F 6 47 ? 222.874 246.029 234.157 1.00 99.47 73 VAL G N 1
ATOM 10496 C CA . VAL F 6 47 ? 223.835 247.119 234.054 1.00 93.60 73 VAL G CA 1
ATOM 10497 C C . VAL F 6 47 ? 223.070 248.424 233.900 1.00 97.52 73 VAL G C 1
ATOM 10498 O O . VAL F 6 47 ? 222.187 248.532 233.041 1.00 100.93 73 VAL G O 1
ATOM 10502 N N . THR F 6 48 ? 223.405 249.407 234.730 1.00 114.56 74 THR G N 1
ATOM 10503 C CA . THR F 6 48 ? 222.834 250.743 234.642 1.00 119.15 74 THR G CA 1
ATOM 10504 C C . THR F 6 48 ? 223.954 251.768 234.769 1.00 118.83 74 THR G C 1
ATOM 10505 O O . THR F 6 48 ? 225.131 251.422 234.904 1.00 118.14 74 THR G O 1
ATOM 10509 N N . ALA F 6 49 ? 223.578 253.048 234.715 1.00 119.09 75 ALA G N 1
ATOM 10510 C CA . ALA F 6 49 ? 224.573 254.113 234.778 1.00 116.71 75 ALA G CA 1
ATOM 10511 C C . ALA F 6 49 ? 225.286 254.131 236.124 1.00 118.11 75 ALA G C 1
ATOM 10512 O O . ALA F 6 49 ? 226.504 254.330 236.186 1.00 118.43 75 ALA G O 1
ATOM 10514 N N . ASP F 6 50 ? 224.541 253.932 237.213 1.00 127.04 76 ASP G N 1
ATOM 10515 C CA . ASP F 6 50 ? 225.136 254.005 238.544 1.00 124.68 76 ASP G CA 1
ATOM 10516 C C . ASP F 6 50 ? 226.153 252.892 238.767 1.00 125.60 76 ASP G C 1
ATOM 10517 O O . ASP F 6 50 ? 227.218 253.128 239.348 1.00 127.20 76 ASP G O 1
ATOM 10522 N N . GLY F 6 51 ? 225.849 251.680 238.316 1.00 111.52 77 GLY G N 1
ATOM 10523 C CA . GLY F 6 51 ? 226.767 250.575 238.512 1.00 109.71 77 GLY G CA 1
ATOM 10524 C C . GLY F 6 51 ? 226.131 249.262 238.108 1.00 108.71 77 GLY G C 1
ATOM 10525 O O . GLY F 6 51 ? 225.125 249.236 237.399 1.00 110.76 77 GLY G O 1
ATOM 10526 N N . LEU F 6 52 ? 226.737 248.175 238.573 1.00 98.39 78 LEU G N 1
ATOM 10527 C CA . LEU F 6 52 ? 226.287 246.836 238.239 1.00 96.25 78 LEU G CA 1
ATOM 10528 C C . LEU F 6 52 ? 225.198 246.384 239.208 1.00 95.96 78 LEU G C 1
ATOM 10529 O O . LEU F 6 52 ? 224.782 247.116 240.108 1.00 100.51 78 LEU G O 1
ATOM 10534 N N . ARG F 6 53 ? 224.731 245.154 239.014 1.00 90.67 79 ARG G N 1
ATOM 10535 C CA . ARG F 6 53 ? 223.730 244.523 239.862 1.00 88.77 79 ARG G CA 1
ATOM 10536 C C . ARG F 6 53 ? 223.641 243.060 239.468 1.00 95.75 79 ARG G C 1
ATOM 10537 O O . ARG F 6 53 ? 223.939 242.699 238.327 1.00 101.94 79 ARG G O 1
ATOM 10545 N N . LEU F 6 54 ? 223.234 242.224 240.415 1.00 90.44 80 LEU G N 1
ATOM 10546 C CA . LEU F 6 54 ? 223.121 240.794 240.182 1.00 89.34 80 LEU G CA 1
ATOM 10547 C C . LEU F 6 54 ? 221.762 240.285 240.638 1.00 86.52 80 LEU G C 1
ATOM 10548 O O . LEU F 6 54 ? 221.006 240.976 241.324 1.00 91.23 80 LEU G O 1
ATOM 10553 N N . GLU F 6 55 ? 221.460 239.053 240.234 1.00 96.75 81 GLU G N 1
ATOM 10554 C CA . GLU F 6 55 ? 220.254 238.360 240.687 1.00 101.90 81 GLU G CA 1
ATOM 10555 C C . GLU F 6 55 ? 220.587 236.868 240.728 1.00 107.69 81 GLU G C 1
ATOM 10556 O O . GLU F 6 55 ? 220.477 236.166 239.721 1.00 107.61 81 GLU G O 1
ATOM 10562 N N . GLY F 6 56 ? 220.995 236.397 241.906 1.00 114.80 82 GLY G N 1
ATOM 10563 C CA . GLY F 6 56 ? 221.383 235.021 242.109 1.00 112.40 82 GLY G CA 1
ATOM 10564 C C . GLY F 6 56 ? 222.753 234.942 242.743 1.00 105.49 82 GLY G C 1
ATOM 10565 O O . GLY F 6 56 ? 223.269 235.927 243.282 1.00 107.69 82 GLY G O 1
ATOM 10566 N N . GLU F 6 57 ? 223.349 233.757 242.674 1.00 95.08 83 GLU G N 1
ATOM 10567 C CA . GLU F 6 57 ? 224.648 233.524 243.278 1.00 96.01 83 GLU G CA 1
ATOM 10568 C C . GLU F 6 57 ? 225.759 234.092 242.401 1.00 94.63 83 GLU G C 1
ATOM 10569 O O . GLU F 6 57 ? 225.527 234.604 241.304 1.00 97.28 83 GLU G O 1
ATOM 10575 N N . SER F 6 58 ? 226.989 234.007 242.911 1.00 86.62 84 SER G N 1
ATOM 10576 C CA . SER F 6 58 ? 228.159 234.428 242.143 1.00 86.74 84 SER G CA 1
ATOM 10577 C C . SER F 6 58 ? 229.371 233.687 242.705 1.00 86.74 84 SER G C 1
ATOM 10578 O O . SER F 6 58 ? 229.927 234.099 243.725 1.00 94.93 84 SER G O 1
ATOM 10581 N N . GLU F 6 59 ? 229.773 232.615 242.031 1.00 94.75 85 GLU G N 1
ATOM 10582 C CA . GLU F 6 59 ? 230.944 231.867 242.460 1.00 97.28 85 GLU G CA 1
ATOM 10583 C C . GLU F 6 59 ? 232.206 232.692 242.250 1.00 95.21 85 GLU G C 1
ATOM 10584 O O . GLU F 6 59 ? 232.264 233.569 241.387 1.00 102.15 85 GLU G O 1
ATOM 10590 N N . PHE F 6 60 ? 233.225 232.408 243.057 1.00 87.28 86 PHE G N 1
ATOM 10591 C CA . PHE F 6 60 ? 234.474 233.162 243.016 1.00 87.54 86 PHE G CA 1
ATOM 10592 C C . PHE F 6 60 ? 235.632 232.215 243.283 1.00 93.21 86 PHE G C 1
ATOM 10593 O O . PHE F 6 60 ? 235.728 231.641 244.371 1.00 97.40 86 PHE G O 1
ATOM 10601 N N . LEU F 6 61 ? 236.504 232.051 242.299 1.00 104.17 87 LEU G N 1
ATOM 10602 C CA . LEU F 6 61 ? 237.795 231.414 242.497 1.00 105.16 87 LEU G CA 1
ATOM 10603 C C . LEU F 6 61 ? 238.857 232.489 242.680 1.00 105.49 87 LEU G C 1
ATOM 10604 O O . LEU F 6 61 ? 238.699 233.626 242.230 1.00 108.65 87 LEU G O 1
ATOM 10609 N N . PHE F 6 62 ? 239.932 232.122 243.381 1.00 106.58 88 PHE G N 1
ATOM 10610 C CA . PHE F 6 62 ? 241.086 232.985 243.623 1.00 109.59 88 PHE G CA 1
ATOM 10611 C C . PHE F 6 62 ? 240.709 234.152 244.534 1.00 110.44 88 PHE G C 1
ATOM 10612 O O . PHE F 6 62 ? 239.520 234.455 244.687 1.00 114.76 88 PHE G O 1
ATOM 10620 N N . PRO F 6 63 ? 241.676 234.840 245.144 1.00 95.89 89 PRO G N 1
ATOM 10621 C CA . PRO F 6 63 ? 241.337 235.846 246.158 1.00 93.06 89 PRO G CA 1
ATOM 10622 C C . PRO F 6 63 ? 240.489 236.976 245.594 1.00 96.23 89 PRO G C 1
ATOM 10623 O O . PRO F 6 63 ? 240.304 237.129 244.386 1.00 102.53 89 PRO G O 1
ATOM 10627 N N . LEU F 6 64 ? 239.964 237.782 246.514 1.00 84.43 90 LEU G N 1
ATOM 10628 C CA . LEU F 6 64 ? 239.048 238.875 246.193 1.00 85.28 90 LEU G CA 1
ATOM 10629 C C . LEU F 6 64 ? 239.556 240.112 246.925 1.00 89.26 90 LEU G C 1
ATOM 10630 O O . LEU F 6 64 ? 239.386 240.229 248.141 1.00 99.54 90 LEU G O 1
ATOM 10635 N N . TYR F 6 65 ? 240.175 241.031 246.190 1.00 81.01 91 TYR G N 1
ATOM 10636 C CA . TYR F 6 65 ? 240.809 242.199 246.798 1.00 77.78 91 TYR G CA 1
ATOM 10637 C C . TYR F 6 65 ? 239.864 243.398 246.749 1.00 79.97 91 TYR G C 1
ATOM 10638 O O . TYR F 6 65 ? 240.089 244.388 246.055 1.00 82.42 91 TYR G O 1
ATOM 10647 N N . ALA F 6 66 ? 238.793 243.294 247.528 1.00 85.33 92 ALA G N 1
ATOM 10648 C CA . ALA F 6 66 ? 237.828 244.376 247.620 1.00 86.35 92 ALA G CA 1
ATOM 10649 C C . ALA F 6 66 ? 238.395 245.535 248.432 1.00 87.51 92 ALA G C 1
ATOM 10650 O O . ALA F 6 66 ? 239.400 245.406 249.135 1.00 93.37 92 ALA G O 1
ATOM 10652 N N . LYS F 6 67 ? 237.734 246.685 248.324 1.00 94.22 93 LYS G N 1
ATOM 10653 C CA . LYS F 6 67 ? 238.127 247.877 249.064 1.00 95.66 93 LYS G CA 1
ATOM 10654 C C . LYS F 6 67 ? 237.317 248.067 250.340 1.00 97.07 93 LYS G C 1
ATOM 10655 O O . LYS F 6 67 ? 237.888 248.319 251.403 1.00 96.85 93 LYS G O 1
ATOM 10661 N N . GLU F 6 68 ? 235.990 247.958 250.253 1.00 101.69 94 GLU G N 1
ATOM 10662 C CA . GLU F 6 68 ? 235.138 248.139 251.427 1.00 97.56 94 GLU G CA 1
ATOM 10663 C C . GLU F 6 68 ? 233.834 247.382 251.180 1.00 90.49 94 GLU G C 1
ATOM 10664 O O . GLU F 6 68 ? 232.983 247.848 250.418 1.00 96.41 94 GLU G O 1
ATOM 10670 N N . ILE F 6 69 ? 233.691 246.224 251.822 1.00 69.93 95 ILE G N 1
ATOM 10671 C CA . ILE F 6 69 ? 232.457 245.462 251.712 1.00 74.08 95 ILE G CA 1
ATOM 10672 C C . ILE F 6 69 ? 231.354 246.180 252.472 1.00 78.71 95 ILE G C 1
ATOM 10673 O O . ILE F 6 69 ? 231.571 246.701 253.572 1.00 96.70 95 ILE G O 1
ATOM 10678 N N . ARG F 6 70 ? 230.168 246.224 251.887 1.00 84.43 96 ARG G N 1
ATOM 10679 C CA . ARG F 6 70 ? 229.017 246.854 252.512 1.00 84.57 96 ARG G CA 1
ATOM 10680 C C . ARG F 6 70 ? 227.895 245.828 252.644 1.00 86.41 96 ARG G C 1
ATOM 10681 O O . ARG F 6 70 ? 228.071 244.643 252.358 1.00 92.04 96 ARG G O 1
ATOM 10689 N N . SER F 6 71 ? 226.732 246.294 253.089 1.00 88.27 97 SER G N 1
ATOM 10690 C CA . SER F 6 71 ? 225.577 245.433 253.271 1.00 93.59 97 SER G CA 1
ATOM 10691 C C . SER F 6 71 ? 224.346 246.118 252.705 1.00 100.09 97 SER G C 1
ATOM 10692 O O . SER F 6 71 ? 224.285 247.346 252.616 1.00 103.12 97 SER G O 1
ATOM 10695 N N . ARG F 6 72 ? 223.363 245.309 252.326 1.00 114.90 98 ARG G N 1
ATOM 10696 C CA . ARG F 6 72 ? 222.124 245.841 251.787 1.00 112.27 98 ARG G CA 1
ATOM 10697 C C . ARG F 6 72 ? 221.371 246.626 252.853 1.00 114.66 98 ARG G C 1
ATOM 10698 O O . ARG F 6 72 ? 221.519 246.387 254.054 1.00 118.00 98 ARG G O 1
ATOM 10706 N N . VAL F 6 73 ? 220.565 247.586 252.401 1.00 111.83 99 VAL G N 1
ATOM 10707 C CA . VAL F 6 73 ? 219.785 248.393 253.333 1.00 114.50 99 VAL G CA 1
ATOM 10708 C C . VAL F 6 73 ? 218.685 247.559 253.978 1.00 116.58 99 VAL G C 1
ATOM 10709 O O . VAL F 6 73 ? 218.396 247.704 255.171 1.00 115.98 99 VAL G O 1
ATOM 10713 N N . ASP F 6 74 ? 218.058 246.672 253.207 1.00 124.96 100 ASP G N 1
ATOM 10714 C CA . ASP F 6 74 ? 216.901 245.921 253.675 1.00 124.97 100 ASP G CA 1
ATOM 10715 C C . ASP F 6 74 ? 217.252 244.600 254.350 1.00 123.79 100 ASP G C 1
ATOM 10716 O O . ASP F 6 74 ? 216.355 243.944 254.890 1.00 122.57 100 ASP G O 1
ATOM 10721 N N . SER F 6 75 ? 218.517 244.191 254.335 1.00 116.53 101 SER G N 1
ATOM 10722 C CA . SER F 6 75 ? 218.907 242.903 254.886 1.00 118.84 101 SER G CA 1
ATOM 10723 C C . SER F 6 75 ? 220.222 243.045 255.637 1.00 117.35 101 SER G C 1
ATOM 10724 O O . SER F 6 75 ? 221.005 243.966 255.396 1.00 120.03 101 SER G O 1
ATOM 10727 N N . SER F 6 76 ? 220.456 242.113 256.553 1.00 91.19 102 SER G N 1
ATOM 10728 C CA . SER F 6 76 ? 221.665 242.095 257.362 1.00 89.59 102 SER G CA 1
ATOM 10729 C C . SER F 6 76 ? 222.693 241.175 256.722 1.00 87.37 102 SER G C 1
ATOM 10730 O O . SER F 6 76 ? 222.386 240.022 256.403 1.00 86.14 102 SER G O 1
ATOM 10733 N N . LEU F 6 77 ? 223.906 241.688 256.532 1.00 80.87 103 LEU G N 1
ATOM 10734 C CA . LEU F 6 77 ? 224.988 240.869 256.004 1.00 79.81 103 LEU G CA 1
ATOM 10735 C C . LEU F 6 77 ? 225.259 239.705 256.944 1.00 84.90 103 LEU G C 1
ATOM 10736 O O . LEU F 6 77 ? 225.350 239.885 258.160 1.00 93.72 103 LEU G O 1
ATOM 10741 N N . LEU F 6 78 ? 225.384 238.505 256.381 1.00 74.09 104 LEU G N 1
ATOM 10742 C CA . LEU F 6 78 ? 225.502 237.279 257.167 1.00 74.27 104 LEU G CA 1
ATOM 10743 C C . LEU F 6 78 ? 226.637 236.431 256.604 1.00 72.47 104 LEU G C 1
ATOM 10744 O O . LEU F 6 78 ? 226.414 235.568 255.752 1.00 72.35 104 LEU G O 1
ATOM 10749 N N . LEU F 6 79 ? 227.852 236.674 257.082 1.00 69.31 105 LEU G N 1
ATOM 10750 C CA . LEU F 6 79 ? 228.968 235.809 256.736 1.00 64.82 105 LEU G CA 1
ATOM 10751 C C . LEU F 6 79 ? 228.786 234.447 257.391 1.00 72.96 105 LEU G C 1
ATOM 10752 O O . LEU F 6 79 ? 228.256 234.333 258.498 1.00 85.06 105 LEU G O 1
ATOM 10757 N N . GLN F 6 80 ? 229.221 233.403 256.693 1.00 78.62 106 GLN G N 1
ATOM 10758 C CA . GLN F 6 80 ? 228.966 232.045 257.148 1.00 77.68 106 GLN G CA 1
ATOM 10759 C C . GLN F 6 80 ? 230.106 231.141 256.713 1.00 79.31 106 GLN G C 1
ATOM 10760 O O . GLN F 6 80 ? 230.885 231.477 255.819 1.00 83.67 106 GLN G O 1
ATOM 10766 N N . SER F 6 81 ? 230.197 229.988 257.364 1.00 88.26 107 SER G N 1
ATOM 10767 C CA . SER F 6 81 ? 231.198 228.984 257.033 1.00 92.30 107 SER G CA 1
ATOM 10768 C C . SER F 6 81 ? 230.749 227.651 257.618 1.00 97.58 107 SER G C 1
ATOM 10769 O O . SER F 6 81 ? 229.611 227.505 258.074 1.00 100.29 107 SER G O 1
ATOM 10772 N N . THR F 6 82 ? 231.640 226.682 257.595 1.00 112.98 108 THR G N 1
ATOM 10773 C CA . THR F 6 82 ? 231.392 225.370 258.178 1.00 112.57 108 THR G CA 1
ATOM 10774 C C . THR F 6 82 ? 232.480 224.950 259.152 1.00 109.52 108 THR G C 1
ATOM 10775 O O . THR F 6 82 ? 232.181 224.306 260.160 1.00 107.72 108 THR G O 1
ATOM 10779 N N . GLN F 6 83 ? 233.735 225.310 258.887 1.00 111.33 109 GLN G N 1
ATOM 10780 C CA . GLN F 6 83 ? 234.830 224.986 259.794 1.00 111.94 109 GLN G CA 1
ATOM 10781 C C . GLN F 6 83 ? 235.096 226.120 260.780 1.00 113.00 109 GLN G C 1
ATOM 10782 O O . GLN F 6 83 ? 234.989 225.934 261.995 1.00 114.74 109 GLN G O 1
ATOM 10788 N N . ASN F 6 84 ? 235.435 227.299 260.267 1.00 98.43 110 ASN G N 1
ATOM 10789 C CA . ASN F 6 84 ? 235.800 228.428 261.109 1.00 92.31 110 ASN G CA 1
ATOM 10790 C C . ASN F 6 84 ? 235.718 229.692 260.272 1.00 87.82 110 ASN G C 1
ATOM 10791 O O . ASN F 6 84 ? 235.694 229.639 259.041 1.00 97.93 110 ASN G O 1
ATOM 10796 N N . VAL F 6 85 ? 235.674 230.833 260.952 1.00 59.98 111 VAL G N 1
ATOM 10797 C CA . VAL F 6 85 ? 235.755 232.133 260.297 1.00 55.06 111 VAL G CA 1
ATOM 10798 C C . VAL F 6 85 ? 236.922 232.885 260.912 1.00 65.04 111 VAL G C 1
ATOM 10799 O O . VAL F 6 85 ? 236.893 233.218 262.102 1.00 85.87 111 VAL G O 1
ATOM 10803 N N . THR F 6 86 ? 237.942 233.159 260.108 1.00 60.27 112 THR G N 1
ATOM 10804 C CA . THR F 6 86 ? 239.193 233.724 260.589 1.00 62.96 112 THR G CA 1
ATOM 10805 C C . THR F 6 86 ? 239.345 235.149 260.081 1.00 62.16 112 THR G C 1
ATOM 10806 O O . THR F 6 86 ? 239.214 235.399 258.880 1.00 77.62 112 THR G O 1
ATOM 10810 N N . VAL F 6 87 ? 239.624 236.078 260.992 1.00 56.18 113 VAL G N 1
ATOM 10811 C CA . VAL F 6 87 ? 239.920 237.462 260.646 1.00 53.21 113 VAL G CA 1
ATOM 10812 C C . VAL F 6 87 ? 241.327 237.760 261.133 1.00 66.61 113 VAL G C 1
ATOM 10813 O O . VAL F 6 87 ? 241.625 237.589 262.322 1.00 83.04 113 VAL G O 1
ATOM 10817 N N . SER F 6 88 ? 242.189 238.207 260.227 1.00 70.86 114 SER G N 1
ATOM 10818 C CA . SER F 6 88 ? 243.597 238.406 260.527 1.00 70.32 114 SER G CA 1
ATOM 10819 C C . SER F 6 88 ? 243.990 239.860 260.305 1.00 69.81 114 SER G C 1
ATOM 10820 O O . SER F 6 88 ? 243.226 240.666 259.775 1.00 81.66 114 SER G O 1
ATOM 10823 N N . ALA F 6 89 ? 245.204 240.185 260.736 1.00 81.68 115 ALA G N 1
ATOM 10824 C CA . ALA F 6 89 ? 245.783 241.498 260.510 1.00 81.02 115 ALA G CA 1
ATOM 10825 C C . ALA F 6 89 ? 247.290 241.338 260.408 1.00 90.55 115 ALA G C 1
ATOM 10826 O O . ALA F 6 89 ? 247.860 240.353 260.880 1.00 96.82 115 ALA G O 1
ATOM 10828 N N . ARG F 6 90 ? 247.934 242.318 259.785 1.00 105.59 116 ARG G N 1
ATOM 10829 C CA . ARG F 6 90 ? 249.356 242.234 259.499 1.00 104.13 116 ARG G CA 1
ATOM 10830 C C . ARG F 6 90 ? 250.059 243.509 259.934 1.00 106.06 116 ARG G C 1
ATOM 10831 O O . ARG F 6 90 ? 249.481 244.598 259.909 1.00 108.76 116 ARG G O 1
ATOM 10839 N N . ASN F 6 91 ? 251.315 243.357 260.333 1.00 123.79 117 ASN G N 1
ATOM 10840 C CA . ASN F 6 91 ? 252.146 244.477 260.743 1.00 126.33 117 ASN G CA 1
ATOM 10841 C C . ASN F 6 91 ? 252.800 245.100 259.512 1.00 126.72 117 ASN G C 1
ATOM 10842 O O . ASN F 6 91 ? 252.433 244.809 258.371 1.00 127.41 117 ASN G O 1
ATOM 10847 N N . SER F 6 92 ? 253.785 245.973 259.735 1.00 134.94 118 SER G N 1
ATOM 10848 C CA . SER F 6 92 ? 254.505 246.583 258.624 1.00 138.50 118 SER G CA 1
ATOM 10849 C C . SER F 6 92 ? 255.332 245.572 257.840 1.00 138.72 118 SER G C 1
ATOM 10850 O O . SER F 6 92 ? 255.703 245.850 256.695 1.00 139.83 118 SER G O 1
ATOM 10853 N N . GLU F 6 93 ? 255.629 244.414 258.424 1.00 138.10 119 GLU G N 1
ATOM 10854 C CA . GLU F 6 93 ? 256.406 243.380 257.755 1.00 138.67 119 GLU G CA 1
ATOM 10855 C C . GLU F 6 93 ? 255.539 242.362 257.029 1.00 139.75 119 GLU G C 1
ATOM 10856 O O . GLU F 6 93 ? 256.072 241.381 256.502 1.00 143.22 119 GLU G O 1
ATOM 10862 N N . GLY F 6 94 ? 254.227 242.565 256.989 1.00 128.45 120 GLY G N 1
ATOM 10863 C CA . GLY F 6 94 ? 253.345 241.606 256.347 1.00 128.68 120 GLY G CA 1
ATOM 10864 C C . GLY F 6 94 ? 253.279 240.269 257.052 1.00 130.57 120 GLY G C 1
ATOM 10865 O O . GLY F 6 94 ? 253.240 239.225 256.390 1.00 128.25 120 GLY G O 1
ATOM 10866 N N . GLU F 6 95 ? 253.266 240.275 258.382 1.00 131.46 121 GLU G N 1
ATOM 10867 C CA . GLU F 6 95 ? 253.192 239.062 259.180 1.00 128.12 121 GLU G CA 1
ATOM 10868 C C . GLU F 6 95 ? 251.962 239.112 260.074 1.00 126.85 121 GLU G C 1
ATOM 10869 O O . GLU F 6 95 ? 251.631 240.164 260.630 1.00 130.64 121 GLU G O 1
ATOM 10875 N N . VAL F 6 96 ? 251.289 237.973 260.212 1.00 100.21 122 VAL G N 1
ATOM 10876 C CA . VAL F 6 96 ? 250.101 237.901 261.053 1.00 100.71 122 VAL G CA 1
ATOM 10877 C C . VAL F 6 96 ? 250.527 238.002 262.511 1.00 104.85 122 VAL G C 1
ATOM 10878 O O . VAL F 6 96 ? 251.377 237.236 262.977 1.00 108.07 122 VAL G O 1
ATOM 10882 N N . THR F 6 97 ? 249.943 238.953 263.235 1.00 97.63 123 THR G N 1
ATOM 10883 C CA . THR F 6 97 ? 250.237 239.135 264.651 1.00 98.87 123 THR G CA 1
ATOM 10884 C C . THR F 6 97 ? 249.005 238.980 265.527 1.00 100.97 123 THR G C 1
ATOM 10885 O O . THR F 6 97 ? 249.065 238.297 266.555 1.00 103.84 123 THR G O 1
ATOM 10889 N N . GLY F 6 98 ? 247.889 239.601 265.157 1.00 89.63 124 GLY G N 1
ATOM 10890 C CA . GLY F 6 98 ? 246.644 239.474 265.890 1.00 90.51 124 GLY G CA 1
ATOM 10891 C C . GLY F 6 98 ? 245.553 238.932 264.988 1.00 83.60 124 GLY G C 1
ATOM 10892 O O . GLY F 6 98 ? 245.486 239.272 263.807 1.00 87.95 124 GLY G O 1
ATOM 10893 N N . ARG F 6 99 ? 244.694 238.085 265.549 1.00 75.24 125 ARG G N 1
ATOM 10894 C CA . ARG F 6 99 ? 243.647 237.472 264.745 1.00 65.17 125 ARG G CA 1
ATOM 10895 C C . ARG F 6 99 ? 242.528 236.978 265.647 1.00 72.18 125 ARG G C 1
ATOM 10896 O O . ARG F 6 99 ? 242.783 236.456 266.734 1.00 85.46 125 ARG G O 1
ATOM 10904 N N . VAL F 6 100 ? 241.293 237.140 265.185 1.00 48.43 126 VAL G N 1
ATOM 10905 C CA . VAL F 6 100 ? 240.138 236.560 265.856 1.00 48.12 126 VAL G CA 1
ATOM 10906 C C . VAL F 6 100 ? 239.662 235.383 265.023 1.00 54.13 126 VAL G C 1
ATOM 10907 O O . VAL F 6 100 ? 239.882 235.322 263.808 1.00 70.17 126 VAL G O 1
ATOM 10911 N N . LYS F 6 101 ? 239.019 234.429 265.687 1.00 62.17 127 LYS G N 1
ATOM 10912 C CA . LYS F 6 101 ? 238.607 233.201 265.018 1.00 62.91 127 LYS G CA 1
ATOM 10913 C C . LYS F 6 101 ? 237.309 232.721 265.644 1.00 63.81 127 LYS G C 1
ATOM 10914 O O . LYS F 6 101 ? 237.295 232.317 266.810 1.00 79.64 127 LYS G O 1
ATOM 10920 N N . VAL F 6 102 ? 236.225 232.775 264.874 1.00 54.13 128 VAL G N 1
ATOM 10921 C CA . VAL F 6 102 ? 234.964 232.156 265.265 1.00 55.09 128 VAL G CA 1
ATOM 10922 C C . VAL F 6 102 ? 235.083 230.677 264.916 1.00 65.41 128 VAL G C 1
ATOM 10923 O O . VAL F 6 102 ? 234.928 230.284 263.758 1.00 78.63 128 VAL G O 1
ATOM 10927 N N . GLY F 6 103 ? 235.381 229.858 265.917 1.00 81.69 129 GLY G N 1
ATOM 10928 C CA . GLY F 6 103 ? 235.636 228.449 265.723 1.00 88.70 129 GLY G CA 1
ATOM 10929 C C . GLY F 6 103 ? 234.399 227.599 265.899 1.00 89.70 129 GLY G C 1
ATOM 10930 O O . GLY F 6 103 ? 233.265 228.060 265.753 1.00 89.13 129 GLY G O 1
ATOM 10931 N N . ALA F 6 104 ? 234.632 226.327 266.223 1.00 99.12 130 ALA G N 1
ATOM 10932 C CA . ALA F 6 104 ? 233.531 225.376 266.324 1.00 100.35 130 ALA G CA 1
ATOM 10933 C C . ALA F 6 104 ? 232.657 225.653 267.541 1.00 102.49 130 ALA G C 1
ATOM 10934 O O . ALA F 6 104 ? 231.426 225.597 267.449 1.00 103.30 130 ALA G O 1
ATOM 10936 N N . GLN F 6 105 ? 233.267 225.950 268.688 1.00 105.03 131 GLN G N 1
ATOM 10937 C CA . GLN F 6 105 ? 232.494 226.104 269.914 1.00 106.19 131 GLN G CA 1
ATOM 10938 C C . GLN F 6 105 ? 232.836 227.385 270.665 1.00 108.28 131 GLN G C 1
ATOM 10939 O O . GLN F 6 105 ? 232.005 227.903 271.416 1.00 107.08 131 GLN G O 1
ATOM 10945 N N . MET F 6 106 ? 234.043 227.908 270.480 1.00 95.48 132 MET G N 1
ATOM 10946 C CA . MET F 6 106 ? 234.478 229.093 271.202 1.00 86.33 132 MET G CA 1
ATOM 10947 C C . MET F 6 106 ? 235.081 230.106 270.242 1.00 85.05 132 MET G C 1
ATOM 10948 O O . MET F 6 106 ? 235.664 229.747 269.217 1.00 95.65 132 MET G O 1
ATOM 10953 N N . VAL F 6 107 ? 234.930 231.379 270.589 1.00 68.87 133 VAL G N 1
ATOM 10954 C CA . VAL F 6 107 ? 235.499 232.478 269.818 1.00 74.02 133 VAL G CA 1
ATOM 10955 C C . VAL F 6 107 ? 236.859 232.802 270.420 1.00 73.26 133 VAL G C 1
ATOM 10956 O O . VAL F 6 107 ? 236.946 233.266 271.558 1.00 87.59 133 VAL G O 1
ATOM 10960 N N . GLU F 6 108 ? 237.924 232.566 269.661 1.00 77.68 134 GLU G N 1
ATOM 10961 C CA . GLU F 6 108 ? 239.281 232.728 270.166 1.00 74.36 134 GLU G CA 1
ATOM 10962 C C . GLU F 6 108 ? 239.879 234.019 269.628 1.00 75.27 134 GLU G C 1
ATOM 10963 O O . GLU F 6 108 ? 239.955 234.213 268.412 1.00 94.69 134 GLU G O 1
ATOM 10969 N N . VAL F 6 109 ? 240.313 234.890 270.531 1.00 61.20 135 VAL G N 1
ATOM 10970 C CA . VAL F 6 109 ? 240.967 236.145 270.181 1.00 64.23 135 VAL G CA 1
ATOM 10971 C C . VAL F 6 109 ? 242.432 236.020 270.563 1.00 68.89 135 VAL G C 1
ATOM 10972 O O . VAL F 6 109 ? 242.756 235.863 271.746 1.00 81.85 135 VAL G O 1
ATOM 10976 N N . GLN F 6 110 ? 243.322 236.093 269.576 1.00 66.31 136 GLN G N 1
ATOM 10977 C CA . GLN F 6 110 ? 244.753 235.938 269.802 1.00 70.36 136 GLN G CA 1
ATOM 10978 C C . GLN F 6 110 ? 245.438 237.245 269.438 1.00 71.44 136 GLN G C 1
ATOM 10979 O O . GLN F 6 110 ? 245.613 237.551 268.254 1.00 86.61 136 GLN G O 1
ATOM 10985 N N . SER F 6 111 ? 245.821 238.012 270.451 1.00 78.31 137 SER G N 1
ATOM 10986 C CA . SER F 6 111 ? 246.480 239.292 270.244 1.00 81.31 137 SER G CA 1
ATOM 10987 C C . SER F 6 111 ? 247.292 239.612 271.491 1.00 89.38 137 SER G C 1
ATOM 10988 O O . SER F 6 111 ? 247.422 238.786 272.398 1.00 91.19 137 SER G O 1
ATOM 10991 N N . GLN F 6 112 ? 247.837 240.825 271.535 1.00 92.88 138 GLN G N 1
ATOM 10992 C CA . GLN F 6 112 ? 248.690 241.227 272.643 1.00 88.80 138 GLN G CA 1
ATOM 10993 C C . GLN F 6 112 ? 247.985 242.093 273.676 1.00 90.68 138 GLN G C 1
ATOM 10994 O O . GLN F 6 112 ? 248.495 242.228 274.792 1.00 94.88 138 GLN G O 1
ATOM 11000 N N . HIS F 6 113 ? 246.841 242.689 273.337 1.00 86.23 139 HIS G N 1
ATOM 11001 C CA . HIS F 6 113 ? 246.177 243.611 274.256 1.00 83.73 139 HIS G CA 1
ATOM 11002 C C . HIS F 6 113 ? 244.702 243.690 273.862 1.00 83.33 139 HIS G C 1
ATOM 11003 O O . HIS F 6 113 ? 244.361 244.368 272.891 1.00 90.10 139 HIS G O 1
ATOM 11010 N N . PHE F 6 114 ? 243.846 243.000 274.611 1.00 57.20 140 PHE G N 1
ATOM 11011 C CA . PHE F 6 114 ? 242.413 243.039 274.370 1.00 55.93 140 PHE G CA 1
ATOM 11012 C C . PHE F 6 114 ? 241.800 244.166 275.185 1.00 61.13 140 PHE G C 1
ATOM 11013 O O . PHE F 6 114 ? 242.152 244.362 276.349 1.00 75.92 140 PHE G O 1
ATOM 11021 N N . GLN F 6 115 ? 240.890 244.916 274.572 1.00 57.89 141 GLN G N 1
ATOM 11022 C CA . GLN F 6 115 ? 240.323 246.072 275.248 1.00 58.16 141 GLN G CA 1
ATOM 11023 C C . GLN F 6 115 ? 238.880 246.273 274.817 1.00 62.38 141 GLN G C 1
ATOM 11024 O O . GLN F 6 115 ? 238.523 246.039 273.661 1.00 76.42 141 GLN G O 1
ATOM 11030 N N . ILE F 6 116 ? 238.058 246.713 275.764 1.00 46.39 142 ILE G N 1
ATOM 11031 C CA . ILE F 6 116 ? 236.664 247.055 275.529 1.00 48.77 142 ILE G CA 1
ATOM 11032 C C . ILE F 6 116 ? 236.452 248.481 276.007 1.00 59.88 142 ILE G C 1
ATOM 11033 O O . ILE F 6 116 ? 236.729 248.795 277.171 1.00 71.12 142 ILE G O 1
ATOM 11038 N N . ASN F 6 117 ? 235.957 249.335 275.116 1.00 74.11 143 ASN G N 1
ATOM 11039 C CA . ASN F 6 117 ? 235.797 250.756 275.373 1.00 74.51 143 ASN G CA 1
ATOM 11040 C C . ASN F 6 117 ? 234.327 251.141 275.322 1.00 78.11 143 ASN G C 1
ATOM 11041 O O . ASN F 6 117 ? 233.471 250.363 274.896 1.00 84.15 143 ASN G O 1
ATOM 11046 N N . SER F 6 118 ? 234.044 252.355 275.779 1.00 86.92 144 SER G N 1
ATOM 11047 C CA . SER F 6 118 ? 232.727 252.939 275.605 1.00 88.52 144 SER G CA 1
ATOM 11048 C C . SER F 6 118 ? 232.611 253.542 274.209 1.00 95.68 144 SER G C 1
ATOM 11049 O O . SER F 6 118 ? 233.585 253.623 273.457 1.00 98.78 144 SER G O 1
ATOM 11052 N N . GLU F 6 119 ? 231.397 253.973 273.862 1.00 103.79 145 GLU G N 1
ATOM 11053 C CA . GLU F 6 119 ? 231.171 254.529 272.531 1.00 96.69 145 GLU G CA 1
ATOM 11054 C C . GLU F 6 119 ? 232.019 255.773 272.301 1.00 100.57 145 GLU G C 1
ATOM 11055 O O . GLU F 6 119 ? 232.601 255.945 271.224 1.00 98.23 145 GLU G O 1
ATOM 11061 N N . ASP F 6 120 ? 232.098 256.655 273.300 1.00 120.95 146 ASP G N 1
ATOM 11062 C CA . ASP F 6 120 ? 232.941 257.839 273.175 1.00 121.15 146 ASP G CA 1
ATOM 11063 C C . ASP F 6 120 ? 234.415 257.466 273.091 1.00 120.69 146 ASP G C 1
ATOM 11064 O O . ASP F 6 120 ? 235.160 258.037 272.286 1.00 121.70 146 ASP G O 1
ATOM 11069 N N . GLY F 6 121 ? 234.854 256.513 273.909 1.00 102.52 147 GLY G N 1
ATOM 11070 C CA . GLY F 6 121 ? 236.242 256.097 273.895 1.00 98.35 147 GLY G CA 1
ATOM 11071 C C . GLY F 6 121 ? 236.813 255.846 275.275 1.00 98.53 147 GLY G C 1
ATOM 11072 O O . GLY F 6 121 ? 237.971 255.439 275.408 1.00 98.19 147 GLY G O 1
ATOM 11073 N N . LYS F 6 122 ? 236.015 256.090 276.306 1.00 89.56 148 LYS G N 1
ATOM 11074 C CA . LYS F 6 122 ? 236.466 255.850 277.671 1.00 89.47 148 LYS G CA 1
ATOM 11075 C C . LYS F 6 122 ? 236.695 254.358 277.884 1.00 91.59 148 LYS G C 1
ATOM 11076 O O . LYS F 6 122 ? 235.835 253.549 277.523 1.00 98.08 148 LYS G O 1
ATOM 11082 N N . PRO F 6 123 ? 237.832 253.955 278.451 1.00 86.91 149 PRO G N 1
ATOM 11083 C CA . PRO F 6 123 ? 238.085 252.525 278.654 1.00 83.14 149 PRO G CA 1
ATOM 11084 C C . PRO F 6 123 ? 237.084 251.916 279.621 1.00 84.84 149 PRO G C 1
ATOM 11085 O O . PRO F 6 123 ? 236.597 252.572 280.543 1.00 83.96 149 PRO G O 1
ATOM 11089 N N . LEU F 6 124 ? 236.778 250.641 279.397 1.00 75.43 150 LEU G N 1
ATOM 11090 C CA . LEU F 6 124 ? 235.776 249.949 280.195 1.00 68.99 150 LEU G CA 1
ATOM 11091 C C . LEU F 6 124 ? 236.313 248.621 280.704 1.00 69.21 150 LEU G C 1
ATOM 11092 O O . LEU F 6 124 ? 235.859 248.113 281.734 1.00 75.29 150 LEU G O 1
ATOM 11097 N N . PHE F 6 125 ? 237.269 248.047 279.980 1.00 69.89 151 PHE G N 1
ATOM 11098 C CA . PHE F 6 125 ? 237.861 246.768 280.347 1.00 57.49 151 PHE G CA 1
ATOM 11099 C C . PHE F 6 125 ? 239.121 246.582 279.520 1.00 69.69 151 PHE G C 1
ATOM 11100 O O . PHE F 6 125 ? 239.174 247.029 278.376 1.00 84.96 151 PHE G O 1
ATOM 11108 N N . SER F 6 126 ? 240.128 245.926 280.088 1.00 60.43 152 SER G N 1
ATOM 11109 C CA . SER F 6 126 ? 241.374 245.731 279.354 1.00 60.22 152 SER G CA 1
ATOM 11110 C C . SER F 6 126 ? 242.144 244.566 279.948 1.00 63.64 152 SER G C 1
ATOM 11111 O O . SER F 6 126 ? 242.444 244.565 281.144 1.00 76.11 152 SER G O 1
ATOM 11114 N N . ALA F 6 127 ? 242.468 243.588 279.111 1.00 70.29 153 ALA G N 1
ATOM 11115 C CA . ALA F 6 127 ? 243.260 242.432 279.502 1.00 72.23 153 ALA G CA 1
ATOM 11116 C C . ALA F 6 127 ? 244.512 242.380 278.639 1.00 77.64 153 ALA G C 1
ATOM 11117 O O . ALA F 6 127 ? 244.423 242.368 277.406 1.00 82.88 153 ALA G O 1
ATOM 11119 N N . GLU F 6 128 ? 245.672 242.341 279.283 1.00 96.26 154 GLU G N 1
ATOM 11120 C CA . GLU F 6 128 ? 246.940 242.237 278.579 1.00 96.99 154 GLU G CA 1
ATOM 11121 C C . GLU F 6 128 ? 247.850 241.316 279.379 1.00 100.29 154 GLU G C 1
ATOM 11122 O O . GLU F 6 128 ? 247.413 240.634 280.310 1.00 106.94 154 GLU G O 1
ATOM 11128 N N . GLU F 6 129 ? 249.130 241.290 279.010 1.00 103.14 155 GLU G N 1
ATOM 11129 C CA . GLU F 6 129 ? 250.075 240.429 279.709 1.00 104.16 155 GLU G CA 1
ATOM 11130 C C . GLU F 6 129 ? 250.309 240.893 281.140 1.00 105.77 155 GLU G C 1
ATOM 11131 O O . GLU F 6 129 ? 250.670 240.083 282.001 1.00 108.16 155 GLU G O 1
ATOM 11137 N N . GLN F 6 130 ? 250.094 242.178 281.422 1.00 105.70 156 GLN G N 1
ATOM 11138 C CA . GLN F 6 130 ? 250.422 242.699 282.744 1.00 108.81 156 GLN G CA 1
ATOM 11139 C C . GLN F 6 130 ? 249.417 242.211 283.783 1.00 110.03 156 GLN G C 1
ATOM 11140 O O . GLN F 6 130 ? 249.775 241.455 284.694 1.00 112.06 156 GLN G O 1
ATOM 11146 N N . ASP F 6 131 ? 248.147 242.597 283.645 1.00 101.33 157 ASP G N 1
ATOM 11147 C CA . ASP F 6 131 ? 247.090 242.136 284.540 1.00 102.48 157 ASP G CA 1
ATOM 11148 C C . ASP F 6 131 ? 245.790 242.734 284.011 1.00 100.98 157 ASP G C 1
ATOM 11149 O O . ASP F 6 131 ? 245.796 243.781 283.359 1.00 100.42 157 ASP G O 1
ATOM 11154 N N . VAL F 6 132 ? 244.676 242.061 284.307 1.00 87.65 158 VAL G N 1
ATOM 11155 C CA . VAL F 6 132 ? 243.363 242.537 283.885 1.00 84.06 158 VAL G CA 1
ATOM 11156 C C . VAL F 6 132 ? 243.001 243.810 284.639 1.00 86.77 158 VAL G C 1
ATOM 11157 O O . VAL F 6 132 ? 243.293 243.953 285.832 1.00 93.47 158 VAL G O 1
ATOM 11161 N N . VAL F 6 133 ? 242.349 244.744 283.952 1.00 65.55 159 VAL G N 1
ATOM 11162 C CA . VAL F 6 133 ? 241.974 246.022 284.545 1.00 65.84 159 VAL G CA 1
ATOM 11163 C C . VAL F 6 133 ? 240.516 246.309 284.217 1.00 66.84 159 VAL G C 1
ATOM 11164 O O . VAL F 6 133 ? 240.110 246.226 283.054 1.00 73.98 159 VAL G O 1
ATOM 11168 N N . VAL F 6 134 ? 239.735 246.646 285.239 1.00 75.49 160 VAL G N 1
ATOM 11169 C CA . VAL F 6 134 ? 238.344 247.054 285.079 1.00 78.46 160 VAL G CA 1
ATOM 11170 C C . VAL F 6 134 ? 238.276 248.554 285.317 1.00 81.11 160 VAL G C 1
ATOM 11171 O O . VAL F 6 134 ? 238.573 249.029 286.420 1.00 80.51 160 VAL G O 1
ATOM 11175 N N . GLY F 6 135 ? 237.889 249.300 284.288 1.00 81.67 161 GLY G N 1
ATOM 11176 C CA . GLY F 6 135 ? 237.921 250.745 284.363 1.00 79.05 161 GLY G CA 1
ATOM 11177 C C . GLY F 6 135 ? 236.608 251.402 284.729 1.00 80.40 161 GLY G C 1
ATOM 11178 O O . GLY F 6 135 ? 236.581 252.591 285.054 1.00 84.04 161 GLY G O 1
ATOM 11179 N N . THR F 6 136 ? 235.508 250.649 284.682 1.00 66.68 162 THR G N 1
ATOM 11180 C CA . THR F 6 136 ? 234.213 251.233 285.006 1.00 67.48 162 THR G CA 1
ATOM 11181 C C . THR F 6 136 ? 234.044 251.493 286.494 1.00 73.01 162 THR G C 1
ATOM 11182 O O . THR F 6 136 ? 233.130 252.232 286.874 1.00 72.69 162 THR G O 1
ATOM 11186 N N . GLY F 6 137 ? 234.895 250.916 287.337 1.00 81.70 163 GLY G N 1
ATOM 11187 C CA . GLY F 6 137 ? 234.790 251.128 288.766 1.00 77.10 163 GLY G CA 1
ATOM 11188 C C . GLY F 6 137 ? 233.672 250.371 289.440 1.00 71.06 163 GLY G C 1
ATOM 11189 O O . GLY F 6 137 ? 233.131 250.848 290.441 1.00 75.00 163 GLY G O 1
ATOM 11190 N N . ARG F 6 138 ? 233.300 249.205 288.918 1.00 63.56 164 ARG G N 1
ATOM 11191 C CA . ARG F 6 138 ? 232.263 248.390 289.533 1.00 64.34 164 ARG G CA 1
ATOM 11192 C C . ARG F 6 138 ? 232.318 246.993 288.942 1.00 65.70 164 ARG G C 1
ATOM 11193 O O . ARG F 6 138 ? 232.480 246.836 287.731 1.00 80.44 164 ARG G O 1
ATOM 11201 N N . LEU F 6 139 ? 232.186 245.988 289.801 1.00 42.60 165 LEU G N 1
ATOM 11202 C CA . LEU F 6 139 ? 232.133 244.596 289.386 1.00 43.59 165 LEU G CA 1
ATOM 11203 C C . LEU F 6 139 ? 230.919 243.947 290.030 1.00 43.08 165 LEU G C 1
ATOM 11204 O O . LEU F 6 139 ? 230.407 244.421 291.045 1.00 66.24 165 LEU G O 1
ATOM 11209 N N . ARG F 6 140 ? 230.448 242.864 289.424 1.00 47.61 166 ARG G N 1
ATOM 11210 C CA . ARG F 6 140 ? 229.269 242.175 289.933 1.00 50.64 166 ARG G CA 1
ATOM 11211 C C . ARG F 6 140 ? 229.356 240.707 289.559 1.00 56.91 166 ARG G C 1
ATOM 11212 O O . ARG F 6 140 ? 229.332 240.369 288.374 1.00 76.60 166 ARG G O 1
ATOM 11220 N N . VAL F 6 141 ? 229.452 239.843 290.562 1.00 49.77 167 VAL G N 1
ATOM 11221 C CA . VAL F 6 141 ? 229.492 238.400 290.363 1.00 49.15 167 VAL G CA 1
ATOM 11222 C C . VAL F 6 141 ? 228.110 237.848 290.675 1.00 64.94 167 VAL G C 1
ATOM 11223 O O . VAL F 6 141 ? 227.576 238.074 291.767 1.00 81.10 167 VAL G O 1
ATOM 11227 N N . THR F 6 142 ? 227.528 237.123 289.724 1.00 70.18 168 THR G N 1
ATOM 11228 C CA . THR F 6 142 ? 226.176 236.606 289.866 1.00 80.39 168 THR G CA 1
ATOM 11229 C C . THR F 6 142 ? 226.142 235.144 290.289 1.00 86.41 168 THR G C 1
ATOM 11230 O O . THR F 6 142 ? 225.080 234.518 290.228 1.00 93.72 168 THR G O 1
ATOM 11234 N N . GLY F 6 143 ? 227.271 234.587 290.713 1.00 91.30 169 GLY G N 1
ATOM 11235 C CA . GLY F 6 143 ? 227.316 233.216 291.159 1.00 87.54 169 GLY G CA 1
ATOM 11236 C C . GLY F 6 143 ? 226.705 233.035 292.533 1.00 94.56 169 GLY G C 1
ATOM 11237 O O . GLY F 6 143 ? 226.900 233.851 293.438 1.00 93.98 169 GLY G O 1
ATOM 11238 N N . PRO F 6 144 ? 225.941 231.956 292.709 1.00 93.09 170 PRO G N 1
ATOM 11239 C CA . PRO F 6 144 ? 225.328 231.702 294.022 1.00 92.35 170 PRO G CA 1
ATOM 11240 C C . PRO F 6 144 ? 226.334 231.511 295.141 1.00 94.07 170 PRO G C 1
ATOM 11241 O O . PRO F 6 144 ? 226.046 231.880 296.286 1.00 96.61 170 PRO G O 1
ATOM 11245 N N . GLU F 6 145 ? 227.506 230.939 294.855 1.00 92.96 171 GLU G N 1
ATOM 11246 C CA . GLU F 6 145 ? 228.497 230.727 295.903 1.00 90.01 171 GLU G CA 1
ATOM 11247 C C . GLU F 6 145 ? 229.165 232.021 296.344 1.00 89.46 171 GLU G C 1
ATOM 11248 O O . GLU F 6 145 ? 229.710 232.073 297.450 1.00 82.19 171 GLU G O 1
ATOM 11254 N N . GLY F 6 146 ? 229.151 233.052 295.507 1.00 85.84 172 GLY G N 1
ATOM 11255 C CA . GLY F 6 146 ? 229.677 234.342 295.899 1.00 82.40 172 GLY G CA 1
ATOM 11256 C C . GLY F 6 146 ? 231.187 234.337 296.067 1.00 84.57 172 GLY G C 1
ATOM 11257 O O . GLY F 6 146 ? 231.881 233.365 295.778 1.00 91.95 172 GLY G O 1
ATOM 11258 N N . ALA F 6 147 ? 231.688 235.465 296.561 1.00 63.95 173 ALA G N 1
ATOM 11259 C CA . ALA F 6 147 ? 233.120 235.626 296.754 1.00 61.93 173 ALA G CA 1
ATOM 11260 C C . ALA F 6 147 ? 233.597 234.824 297.957 1.00 62.23 173 ALA G C 1
ATOM 11261 O O . ALA F 6 147 ? 232.834 234.527 298.878 1.00 74.28 173 ALA G O 1
ATOM 11263 N N . LEU F 6 148 ? 234.881 234.468 297.940 1.00 70.32 174 LEU G N 1
ATOM 11264 C CA . LEU F 6 148 ? 235.515 233.710 299.019 1.00 70.02 174 LEU G CA 1
ATOM 11265 C C . LEU F 6 148 ? 236.849 234.379 299.330 1.00 73.77 174 LEU G C 1
ATOM 11266 O O . LEU F 6 148 ? 237.883 234.004 298.773 1.00 81.95 174 LEU G O 1
ATOM 11271 N N . PHE F 6 149 ? 236.828 235.358 300.229 1.00 70.85 175 PHE G N 1
ATOM 11272 C CA . PHE F 6 149 ? 238.041 236.087 300.556 1.00 69.88 175 PHE G CA 1
ATOM 11273 C C . PHE F 6 149 ? 238.963 235.226 301.413 1.00 66.91 175 PHE G C 1
ATOM 11274 O O . PHE F 6 149 ? 238.604 234.135 301.861 1.00 74.09 175 PHE G O 1
ATOM 11282 N N . GLU F 6 150 ? 240.174 235.728 301.636 1.00 78.99 176 GLU G N 1
ATOM 11283 C CA . GLU F 6 150 ? 241.201 234.963 302.326 1.00 83.10 176 GLU G CA 1
ATOM 11284 C C . GLU F 6 150 ? 241.516 235.518 303.708 1.00 93.27 176 GLU G C 1
ATOM 11285 O O . GLU F 6 150 ? 241.420 234.787 304.697 1.00 105.01 176 GLU G O 1
ATOM 11291 N N . HIS F 6 151 ? 241.898 236.790 303.814 1.00 80.14 177 HIS G N 1
ATOM 11292 C CA . HIS F 6 151 ? 242.331 237.328 305.098 1.00 79.99 177 HIS G CA 1
ATOM 11293 C C . HIS F 6 151 ? 241.437 238.449 305.608 1.00 72.45 177 HIS G C 1
ATOM 11294 O O . HIS F 6 151 ? 240.879 238.327 306.701 1.00 77.07 177 HIS G O 1
ATOM 11301 N N . SER F 6 152 ? 241.277 239.536 304.859 1.00 54.15 178 SER G N 1
ATOM 11302 C CA . SER F 6 152 ? 240.561 240.696 305.372 1.00 55.92 178 SER G CA 1
ATOM 11303 C C . SER F 6 152 ? 240.053 241.523 304.205 1.00 62.78 178 SER G C 1
ATOM 11304 O O . SER F 6 152 ? 240.472 241.338 303.061 1.00 75.98 178 SER G O 1
ATOM 11307 N N . VAL F 6 153 ? 239.138 242.437 304.513 1.00 46.21 179 VAL G N 1
ATOM 11308 C CA . VAL F 6 153 ? 238.573 243.359 303.538 1.00 41.11 179 VAL G CA 1
ATOM 11309 C C . VAL F 6 153 ? 238.540 244.743 304.165 1.00 55.33 179 VAL G C 1
ATOM 11310 O O . VAL F 6 153 ? 238.147 244.894 305.326 1.00 71.63 179 VAL G O 1
ATOM 11314 N N . GLU F 6 154 ? 238.952 245.755 303.408 1.00 59.46 180 GLU G N 1
ATOM 11315 C CA . GLU F 6 154 ? 238.998 247.128 303.906 1.00 54.27 180 GLU G CA 1
ATOM 11316 C C . GLU F 6 154 ? 238.106 248.007 303.036 1.00 61.40 180 GLU G C 1
ATOM 11317 O O . GLU F 6 154 ? 238.510 248.429 301.949 1.00 68.13 180 GLU G O 1
ATOM 11323 N N . THR F 6 155 ? 236.894 248.278 303.510 1.00 58.61 181 THR G N 1
ATOM 11324 C CA . THR F 6 155 ? 235.944 249.159 302.851 1.00 50.37 181 THR G CA 1
ATOM 11325 C C . THR F 6 155 ? 235.335 250.118 303.859 1.00 63.82 181 THR G C 1
ATOM 11326 O O . THR F 6 155 ? 235.218 249.788 305.042 1.00 72.30 181 THR G O 1
ATOM 11330 N N . PRO F 6 156 ? 234.930 251.307 303.420 1.00 51.57 182 PRO G N 1
ATOM 11331 C CA . PRO F 6 156 ? 234.270 252.259 304.321 1.00 49.69 182 PRO G CA 1
ATOM 11332 C C . PRO F 6 156 ? 232.749 252.206 304.319 1.00 58.48 182 PRO G C 1
ATOM 11333 O O . PRO F 6 156 ? 232.131 253.043 304.981 1.00 71.65 182 PRO G O 1
ATOM 11337 N N . LEU F 6 157 ? 232.130 251.267 303.605 1.00 60.38 183 LEU G N 1
ATOM 11338 C CA . LEU F 6 157 ? 230.675 251.230 303.517 1.00 49.18 183 LEU G CA 1
ATOM 11339 C C . LEU F 6 157 ? 230.231 249.851 303.059 1.00 55.20 183 LEU G C 1
ATOM 11340 O O . LEU F 6 157 ? 230.757 249.327 302.075 1.00 70.89 183 LEU G O 1
ATOM 11345 N N . VAL F 6 158 ? 229.265 249.273 303.767 1.00 46.22 184 VAL G N 1
ATOM 11346 C CA . VAL F 6 158 ? 228.673 247.989 303.409 1.00 47.23 184 VAL G CA 1
ATOM 11347 C C . VAL F 6 158 ? 227.182 248.206 303.211 1.00 51.56 184 VAL G C 1
ATOM 11348 O O . VAL F 6 158 ? 226.490 248.661 304.129 1.00 67.95 184 VAL G O 1
ATOM 11352 N N . ARG F 6 159 ? 226.688 247.881 302.024 1.00 66.52 185 ARG G N 1
ATOM 11353 C CA . ARG F 6 159 ? 225.286 248.049 301.683 1.00 72.23 185 ARG G CA 1
ATOM 11354 C C . ARG F 6 159 ? 224.659 246.693 301.402 1.00 82.41 185 ARG G C 1
ATOM 11355 O O . ARG F 6 159 ? 225.344 245.676 301.287 1.00 94.32 185 ARG G O 1
ATOM 11363 N N . ALA F 6 160 ? 223.334 246.688 301.290 1.00 89.07 186 ALA G N 1
ATOM 11364 C CA . ALA F 6 160 ? 222.585 245.505 300.874 1.00 90.94 186 ALA G CA 1
ATOM 11365 C C . ALA F 6 160 ? 221.649 245.934 299.749 1.00 94.77 186 ALA G C 1
ATOM 11366 O O . ALA F 6 160 ? 220.472 246.195 299.994 1.00 98.98 186 ALA G O 1
ATOM 11368 N N . ASP F 6 161 ? 222.195 245.962 298.521 1.00 108.74 187 ASP G N 1
ATOM 11369 C CA . ASP F 6 161 ? 221.666 246.313 297.199 1.00 106.42 187 ASP G CA 1
ATOM 11370 C C . ASP F 6 161 ? 220.150 246.578 297.177 1.00 111.11 187 ASP G C 1
ATOM 11371 O O . ASP F 6 161 ? 219.685 247.395 297.981 1.00 112.14 187 ASP G O 1
ATOM 11376 N N . PRO F 6 162 ? 219.333 246.029 296.228 1.00 121.29 188 PRO G N 1
ATOM 11377 C CA . PRO F 6 162 ? 217.885 246.014 296.493 1.00 119.82 188 PRO G CA 1
ATOM 11378 C C . PRO F 6 162 ? 217.364 244.776 297.211 1.00 118.74 188 PRO G C 1
ATOM 11379 O O . PRO F 6 162 ? 216.154 244.533 297.192 1.00 121.99 188 PRO G O 1
ATOM 11383 N N . PHE F 6 163 ? 218.235 243.975 297.830 1.00 109.64 189 PHE G N 1
ATOM 11384 C CA . PHE F 6 163 ? 217.740 242.827 298.584 1.00 107.12 189 PHE G CA 1
ATOM 11385 C C . PHE F 6 163 ? 217.039 243.233 299.873 1.00 107.69 189 PHE G C 1
ATOM 11386 O O . PHE F 6 163 ? 216.263 242.439 300.414 1.00 109.46 189 PHE G O 1
ATOM 11394 N N . GLN F 6 164 ? 217.289 244.447 300.367 1.00 106.11 190 GLN G N 1
ATOM 11395 C CA . GLN F 6 164 ? 216.599 245.000 301.535 1.00 105.89 190 GLN G CA 1
ATOM 11396 C C . GLN F 6 164 ? 216.736 244.109 302.768 1.00 102.90 190 GLN G C 1
ATOM 11397 O O . GLN F 6 164 ? 215.829 244.052 303.601 1.00 99.70 190 GLN G O 1
ATOM 11403 N N . ASP F 6 165 ? 217.858 243.405 302.902 1.00 94.78 191 ASP G N 1
ATOM 11404 C CA . ASP F 6 165 ? 218.079 242.560 304.075 1.00 87.95 191 ASP G CA 1
ATOM 11405 C C . ASP F 6 165 ? 219.555 242.222 304.168 1.00 90.99 191 ASP G C 1
ATOM 11406 O O . ASP F 6 165 ? 220.116 241.649 303.229 1.00 97.84 191 ASP G O 1
ATOM 11411 N N . LEU F 6 166 ? 220.177 242.563 305.291 1.00 66.33 192 LEU G N 1
ATOM 11412 C CA . LEU F 6 166 ? 221.573 242.249 305.549 1.00 70.60 192 LEU G CA 1
ATOM 11413 C C . LEU F 6 166 ? 221.664 241.258 306.698 1.00 73.42 192 LEU G C 1
ATOM 11414 O O . LEU F 6 166 ? 220.986 241.414 307.717 1.00 77.88 192 LEU G O 1
ATOM 11419 N N . ARG F 6 167 ? 222.505 240.242 306.534 1.00 78.36 193 ARG G N 1
ATOM 11420 C CA . ARG F 6 167 ? 222.600 239.140 307.489 1.00 74.70 193 ARG G CA 1
ATOM 11421 C C . ARG F 6 167 ? 224.069 238.879 307.802 1.00 74.58 193 ARG G C 1
ATOM 11422 O O . ARG F 6 167 ? 224.763 238.213 307.029 1.00 81.11 193 ARG G O 1
ATOM 11430 N N . LEU F 6 168 ? 224.538 239.395 308.933 1.00 49.21 194 LEU G N 1
ATOM 11431 C CA . LEU F 6 168 ? 225.885 239.121 309.411 1.00 44.29 194 LEU G CA 1
ATOM 11432 C C . LEU F 6 168 ? 225.837 237.933 310.360 1.00 48.69 194 LEU G C 1
ATOM 11433 O O . LEU F 6 168 ? 225.009 237.898 311.274 1.00 64.59 194 LEU G O 1
ATOM 11438 N N . GLU F 6 169 ? 226.717 236.960 310.142 1.00 53.51 195 GLU G N 1
ATOM 11439 C CA . GLU F 6 169 ? 226.635 235.711 310.882 1.00 50.98 195 GLU G CA 1
ATOM 11440 C C . GLU F 6 169 ? 228.021 235.112 311.055 1.00 61.82 195 GLU G C 1
ATOM 11441 O O . GLU F 6 169 ? 228.834 235.136 310.130 1.00 73.73 195 GLU G O 1
ATOM 11447 N N . SER F 6 170 ? 228.277 234.580 312.244 1.00 57.47 196 SER G N 1
ATOM 11448 C CA . SER F 6 170 ? 229.491 233.816 312.530 1.00 53.93 196 SER G CA 1
ATOM 11449 C C . SER F 6 170 ? 229.093 232.385 312.851 1.00 55.60 196 SER G C 1
ATOM 11450 O O . SER F 6 170 ? 228.560 232.127 313.946 1.00 66.22 196 SER G O 1
ATOM 11453 N N . PRO F 6 171 ? 229.318 231.430 311.947 1.00 60.66 197 PRO G N 1
ATOM 11454 C CA . PRO F 6 171 ? 228.699 230.104 312.116 1.00 60.55 197 PRO G CA 1
ATOM 11455 C C . PRO F 6 171 ? 229.130 229.359 313.365 1.00 64.87 197 PRO G C 1
ATOM 11456 O O . PRO F 6 171 ? 228.310 228.656 313.966 1.00 77.05 197 PRO G O 1
ATOM 11460 N N . THR F 6 172 ? 230.389 229.486 313.785 1.00 58.79 198 THR G N 1
ATOM 11461 C CA . THR F 6 172 ? 230.875 228.644 314.869 1.00 59.83 198 THR G CA 1
ATOM 11462 C C . THR F 6 172 ? 231.737 229.375 315.891 1.00 64.82 198 THR G C 1
ATOM 11463 O O . THR F 6 172 ? 232.339 228.715 316.747 1.00 64.58 198 THR G O 1
ATOM 11467 N N . ARG F 6 173 ? 231.823 230.700 315.840 1.00 75.81 199 ARG G N 1
ATOM 11468 C CA . ARG F 6 173 ? 232.591 231.455 316.815 1.00 68.56 199 ARG G CA 1
ATOM 11469 C C . ARG F 6 173 ? 231.843 232.741 317.134 1.00 68.63 199 ARG G C 1
ATOM 11470 O O . ARG F 6 173 ? 230.758 232.999 316.608 1.00 75.08 199 ARG G O 1
ATOM 11478 N N . SER F 6 174 ? 232.434 233.560 317.995 1.00 50.94 200 SER G N 1
ATOM 11479 C CA . SER F 6 174 ? 231.760 234.732 318.535 1.00 53.39 200 SER G CA 1
ATOM 11480 C C . SER F 6 174 ? 232.000 235.940 317.642 1.00 49.71 200 SER G C 1
ATOM 11481 O O . SER F 6 174 ? 233.147 236.344 317.432 1.00 55.22 200 SER G O 1
ATOM 11484 N N . LEU F 6 175 ? 230.920 236.518 317.128 1.00 49.91 201 LEU G N 1
ATOM 11485 C CA . LEU F 6 175 ? 231.002 237.792 316.431 1.00 49.99 201 LEU G CA 1
ATOM 11486 C C . LEU F 6 175 ? 231.340 238.901 317.419 1.00 44.98 201 LEU G C 1
ATOM 11487 O O . LEU F 6 175 ? 230.979 238.839 318.595 1.00 66.20 201 LEU G O 1
ATOM 11492 N N . SER F 6 176 ? 232.045 239.923 316.940 1.00 38.00 202 SER G N 1
ATOM 11493 C CA . SER F 6 176 ? 232.440 241.011 317.824 1.00 43.52 202 SER G CA 1
ATOM 11494 C C . SER F 6 176 ? 232.622 242.289 317.024 1.00 53.23 202 SER G C 1
ATOM 11495 O O . SER F 6 176 ? 233.306 242.284 315.999 1.00 65.81 202 SER G O 1
ATOM 11498 N N . MET F 6 177 ? 232.019 243.372 317.498 1.00 55.01 203 MET G N 1
ATOM 11499 C CA . MET F 6 177 ? 232.197 244.699 316.930 1.00 46.57 203 MET G CA 1
ATOM 11500 C C . MET F 6 177 ? 233.160 245.507 317.789 1.00 53.50 203 MET G C 1
ATOM 11501 O O . MET F 6 177 ? 233.447 245.156 318.934 1.00 71.24 203 MET G O 1
ATOM 11506 N N . ASP F 6 178 ? 233.662 246.602 317.222 1.00 51.84 204 ASP G N 1
ATOM 11507 C CA . ASP F 6 178 ? 234.678 247.393 317.904 1.00 61.33 204 ASP G CA 1
ATOM 11508 C C . ASP F 6 178 ? 234.843 248.742 317.220 1.00 68.39 204 ASP G C 1
ATOM 11509 O O . ASP F 6 178 ? 234.998 248.808 315.998 1.00 73.27 204 ASP G O 1
ATOM 11514 N N . ALA F 6 179 ? 234.819 249.819 317.997 1.00 59.48 205 ALA G N 1
ATOM 11515 C CA . ALA F 6 179 ? 235.134 251.145 317.486 1.00 55.12 205 ALA G CA 1
ATOM 11516 C C . ALA F 6 179 ? 235.533 252.057 318.638 1.00 56.44 205 ALA G C 1
ATOM 11517 O O . ALA F 6 179 ? 234.734 252.280 319.553 1.00 68.05 205 ALA G O 1
ATOM 11519 N N . PRO F 6 180 ? 236.749 252.605 318.629 1.00 52.33 206 PRO G N 1
ATOM 11520 C CA . PRO F 6 180 ? 237.189 253.429 319.765 1.00 59.52 206 PRO G CA 1
ATOM 11521 C C . PRO F 6 180 ? 236.333 254.657 320.013 1.00 71.13 206 PRO G C 1
ATOM 11522 O O . PRO F 6 180 ? 236.182 255.068 321.168 1.00 81.99 206 PRO G O 1
ATOM 11526 N N . ARG F 6 181 ? 235.771 255.263 318.972 1.00 70.50 207 ARG G N 1
ATOM 11527 C CA . ARG F 6 181 ? 234.986 256.475 319.158 1.00 67.65 207 ARG G CA 1
ATOM 11528 C C . ARG F 6 181 ? 233.549 256.197 319.574 1.00 68.16 207 ARG G C 1
ATOM 11529 O O . ARG F 6 181 ? 232.824 257.142 319.900 1.00 74.76 207 ARG G O 1
ATOM 11537 N N . GLY F 6 182 ? 233.120 254.940 319.574 1.00 60.96 208 GLY G N 1
ATOM 11538 C CA . GLY F 6 182 ? 231.759 254.614 319.948 1.00 62.31 208 GLY G CA 1
ATOM 11539 C C . GLY F 6 182 ? 231.030 253.817 318.890 1.00 62.60 208 GLY G C 1
ATOM 11540 O O . GLY F 6 182 ? 231.435 253.806 317.726 1.00 72.83 208 GLY G O 1
ATOM 11541 N N . VAL F 6 183 ? 229.954 253.142 319.280 1.00 55.31 209 VAL G N 1
ATOM 11542 C CA . VAL F 6 183 ? 229.148 252.338 318.371 1.00 47.64 209 VAL G CA 1
ATOM 11543 C C . VAL F 6 183 ? 227.734 252.896 318.370 1.00 54.45 209 VAL G C 1
ATOM 11544 O O . VAL F 6 183 ? 227.118 253.041 319.432 1.00 70.89 209 VAL G O 1
ATOM 11548 N N . HIS F 6 184 ? 227.224 253.211 317.185 1.00 52.27 210 HIS G N 1
ATOM 11549 C CA . HIS F 6 184 ? 225.887 253.754 317.017 1.00 52.02 210 HIS G CA 1
ATOM 11550 C C . HIS F 6 184 ? 225.019 252.763 316.259 1.00 60.44 210 HIS G C 1
ATOM 11551 O O . HIS F 6 184 ? 225.458 252.173 315.269 1.00 79.75 210 HIS G O 1
ATOM 11558 N N . VAL F 6 185 ? 223.789 252.583 316.726 1.00 55.58 211 VAL G N 1
ATOM 11559 C CA . VAL F 6 185 ? 222.787 251.787 316.030 1.00 58.42 211 VAL G CA 1
ATOM 11560 C C . VAL F 6 185 ? 221.548 252.651 315.862 1.00 67.38 211 VAL G C 1
ATOM 11561 O O . VAL F 6 185 ? 221.049 253.221 316.838 1.00 76.19 211 VAL G O 1
ATOM 11565 N N . LYS F 6 186 ? 221.055 252.753 314.633 1.00 76.73 212 LYS G N 1
ATOM 11566 C CA . LYS F 6 186 ? 219.972 253.669 314.312 1.00 79.61 212 LYS G CA 1
ATOM 11567 C C . LYS F 6 186 ? 218.837 252.933 313.617 1.00 89.04 212 LYS G C 1
ATOM 11568 O O . LYS F 6 186 ? 219.072 252.055 312.782 1.00 94.65 212 LYS G O 1
ATOM 11574 N N . ALA F 6 187 ? 217.606 253.297 313.971 1.00 101.18 213 ALA G N 1
ATOM 11575 C CA . ALA F 6 187 ? 216.423 252.778 313.288 1.00 92.86 213 ALA G CA 1
ATOM 11576 C C . ALA F 6 187 ? 215.280 253.750 313.540 1.00 97.06 213 ALA G C 1
ATOM 11577 O O . ALA F 6 187 ? 214.797 253.852 314.671 1.00 97.07 213 ALA G O 1
ATOM 11579 N N . ASN F 6 188 ? 214.852 254.458 312.494 1.00 104.92 214 ASN G N 1
ATOM 11580 C CA . ASN F 6 188 ? 213.809 255.463 312.667 1.00 106.24 214 ASN G CA 1
ATOM 11581 C C . ASN F 6 188 ? 212.479 254.829 313.059 1.00 107.92 214 ASN G C 1
ATOM 11582 O O . ASN F 6 188 ? 211.752 255.374 313.897 1.00 106.94 214 ASN G O 1
ATOM 11587 N N . ALA F 6 189 ? 212.141 253.679 312.469 1.00 105.09 215 ALA G N 1
ATOM 11588 C CA . ALA F 6 189 ? 210.837 253.078 312.723 1.00 102.69 215 ALA G CA 1
ATOM 11589 C C . ALA F 6 189 ? 210.915 251.578 312.990 1.00 105.92 215 ALA G C 1
ATOM 11590 O O . ALA F 6 189 ? 209.917 250.874 312.797 1.00 108.75 215 ALA G O 1
ATOM 11592 N N . GLY F 6 190 ? 212.058 251.072 313.426 1.00 93.24 216 GLY G N 1
ATOM 11593 C CA . GLY F 6 190 ? 212.244 249.662 313.692 1.00 89.51 216 GLY G CA 1
ATOM 11594 C C . GLY F 6 190 ? 212.111 249.325 315.161 1.00 86.54 216 GLY G C 1
ATOM 11595 O O . GLY F 6 190 ? 211.405 250.001 315.917 1.00 89.22 216 GLY G O 1
ATOM 11596 N N . LYS F 6 191 ? 212.791 248.259 315.570 1.00 76.10 217 LYS G N 1
ATOM 11597 C CA . LYS F 6 191 ? 212.814 247.857 316.968 1.00 77.95 217 LYS G CA 1
ATOM 11598 C C . LYS F 6 191 ? 214.028 246.973 317.197 1.00 80.47 217 LYS G C 1
ATOM 11599 O O . LYS F 6 191 ? 214.517 246.320 316.272 1.00 84.70 217 LYS G O 1
ATOM 11605 N N . LEU F 6 192 ? 214.508 246.956 318.435 1.00 75.87 218 LEU G N 1
ATOM 11606 C CA . LEU F 6 192 ? 215.637 246.121 318.817 1.00 72.38 218 LEU G CA 1
ATOM 11607 C C . LEU F 6 192 ? 215.136 244.906 319.580 1.00 78.94 218 LEU G C 1
ATOM 11608 O O . LEU F 6 192 ? 214.315 245.034 320.494 1.00 88.10 218 LEU G O 1
ATOM 11613 N N . GLU F 6 193 ? 215.629 243.733 319.199 1.00 80.57 219 GLU G N 1
ATOM 11614 C CA . GLU F 6 193 ? 215.311 242.480 319.876 1.00 81.79 219 GLU G CA 1
ATOM 11615 C C . GLU F 6 193 ? 216.630 241.761 320.126 1.00 80.62 219 GLU G C 1
ATOM 11616 O O . GLU F 6 193 ? 217.208 241.178 319.205 1.00 86.21 219 GLU G O 1
ATOM 11622 N N . ALA F 6 194 ? 217.111 241.812 321.361 1.00 63.08 220 ALA G N 1
ATOM 11623 C CA . ALA F 6 194 ? 218.345 241.144 321.747 1.00 62.41 220 ALA G CA 1
ATOM 11624 C C . ALA F 6 194 ? 217.996 239.855 322.476 1.00 73.57 220 ALA G C 1
ATOM 11625 O O . ALA F 6 194 ? 217.354 239.889 323.529 1.00 81.58 220 ALA G O 1
ATOM 11627 N N . LEU F 6 195 ? 218.413 238.725 321.915 1.00 77.18 221 LEU G N 1
ATOM 11628 C CA . LEU F 6 195 ? 218.153 237.421 322.500 1.00 69.60 221 LEU G CA 1
ATOM 11629 C C . LEU F 6 195 ? 219.466 236.750 322.869 1.00 71.89 221 LEU G C 1
ATOM 11630 O O . LEU F 6 195 ? 220.485 236.930 322.197 1.00 87.90 221 LEU G O 1
ATOM 11635 N N . SER F 6 196 ? 219.433 235.973 323.945 1.00 60.31 222 SER G N 1
ATOM 11636 C CA . SER F 6 196 ? 220.607 235.240 324.389 1.00 65.58 222 SER G CA 1
ATOM 11637 C C . SER F 6 196 ? 220.163 234.160 325.358 1.00 74.50 222 SER G C 1
ATOM 11638 O O . SER F 6 196 ? 219.352 234.417 326.249 1.00 87.18 222 SER G O 1
ATOM 11641 N N . GLN F 6 197 ? 220.700 232.959 325.183 1.00 84.23 223 GLN G N 1
ATOM 11642 C CA . GLN F 6 197 ? 220.346 231.830 326.029 1.00 83.66 223 GLN G CA 1
ATOM 11643 C C . GLN F 6 197 ? 221.196 231.739 327.287 1.00 92.15 223 GLN G C 1
ATOM 11644 O O . GLN F 6 197 ? 220.972 230.837 328.100 1.00 99.03 223 GLN G O 1
ATOM 11650 N N . MET F 6 198 ? 222.165 232.631 327.468 1.00 101.71 224 MET G N 1
ATOM 11651 C CA . MET F 6 198 ? 222.999 232.604 328.662 1.00 103.68 224 MET G CA 1
ATOM 11652 C C . MET F 6 198 ? 222.883 233.864 329.504 1.00 102.30 224 MET G C 1
ATOM 11653 O O . MET F 6 198 ? 222.585 233.770 330.698 1.00 105.75 224 MET G O 1
ATOM 11658 N N . ASP F 6 199 ? 223.101 235.041 328.924 1.00 84.35 225 ASP G N 1
ATOM 11659 C CA . ASP F 6 199 ? 223.132 236.266 329.714 1.00 72.46 225 ASP G CA 1
ATOM 11660 C C . ASP F 6 199 ? 223.072 237.466 328.785 1.00 87.11 225 ASP G C 1
ATOM 11661 O O . ASP F 6 199 ? 223.326 237.358 327.583 1.00 99.16 225 ASP G O 1
ATOM 11666 N N . ILE F 6 200 ? 222.739 238.617 329.365 1.00 76.64 226 ILE G N 1
ATOM 11667 C CA . ILE F 6 200 ? 222.840 239.904 328.688 1.00 73.58 226 ILE G CA 1
ATOM 11668 C C . ILE F 6 200 ? 223.484 240.884 329.655 1.00 66.77 226 ILE G C 1
ATOM 11669 O O . ILE F 6 200 ? 222.851 241.327 330.619 1.00 71.58 226 ILE G O 1
ATOM 11674 N N . ILE F 6 201 ? 224.745 241.222 329.417 1.00 62.29 227 ILE G N 1
ATOM 11675 C CA . ILE F 6 201 ? 225.532 242.029 330.339 1.00 62.65 227 ILE G CA 1
ATOM 11676 C C . ILE F 6 201 ? 225.771 243.388 329.705 1.00 71.06 227 ILE G C 1
ATOM 11677 O O . ILE F 6 201 ? 226.407 243.485 328.649 1.00 86.45 227 ILE G O 1
ATOM 11682 N N . LEU F 6 202 ? 225.268 244.436 330.348 1.00 59.75 228 LEU G N 1
ATOM 11683 C CA . LEU F 6 202 ? 225.522 245.812 329.948 1.00 53.37 228 LEU G CA 1
ATOM 11684 C C . LEU F 6 202 ? 226.399 246.464 331.003 1.00 58.52 228 LEU G C 1
ATOM 11685 O O . LEU F 6 202 ? 226.085 246.407 332.195 1.00 76.23 228 LEU G O 1
ATOM 11690 N N . GLN F 6 203 ? 227.493 247.082 330.570 1.00 67.42 229 GLN G N 1
ATOM 11691 C CA . GLN F 6 203 ? 228.497 247.576 331.496 1.00 69.63 229 GLN G CA 1
ATOM 11692 C C . GLN F 6 203 ? 228.914 248.986 331.109 1.00 75.83 229 GLN G C 1
ATOM 11693 O O . GLN F 6 203 ? 228.798 249.400 329.955 1.00 83.42 229 GLN G O 1
ATOM 11699 N N . SER F 6 204 ? 229.397 249.723 332.105 1.00 90.28 230 SER G N 1
ATOM 11700 C CA . SER F 6 204 ? 229.954 251.055 331.901 1.00 84.89 230 SER G CA 1
ATOM 11701 C C . SER F 6 204 ? 230.973 251.296 333.001 1.00 91.03 230 SER G C 1
ATOM 11702 O O . SER F 6 204 ? 230.607 251.359 334.177 1.00 98.20 230 SER G O 1
ATOM 11705 N N . SER F 6 205 ? 232.243 251.423 332.619 1.00 100.72 231 SER G N 1
ATOM 11706 C CA . SER F 6 205 ? 233.310 251.488 333.612 1.00 102.55 231 SER G CA 1
ATOM 11707 C C . SER F 6 205 ? 233.180 252.720 334.498 1.00 106.05 231 SER G C 1
ATOM 11708 O O . SER F 6 205 ? 233.375 252.639 335.716 1.00 106.82 231 SER G O 1
ATOM 11711 N N . GLU F 6 206 ? 232.849 253.868 333.912 1.00 119.85 232 GLU G N 1
ATOM 11712 C CA . GLU F 6 206 ? 232.840 255.114 334.668 1.00 118.80 232 GLU G CA 1
ATOM 11713 C C . GLU F 6 206 ? 231.518 255.858 334.526 1.00 120.06 232 GLU G C 1
ATOM 11714 O O . GLU F 6 206 ? 231.060 256.509 335.471 1.00 117.88 232 GLU G O 1
ATOM 11720 N N . GLY F 6 207 ? 230.885 255.751 333.363 1.00 113.41 233 GLY G N 1
ATOM 11721 C CA . GLY F 6 207 ? 229.722 256.554 333.041 1.00 108.21 233 GLY G CA 1
ATOM 11722 C C . GLY F 6 207 ? 228.413 255.990 333.546 1.00 109.70 233 GLY G C 1
ATOM 11723 O O . GLY F 6 207 ? 228.358 255.263 334.544 1.00 110.04 233 GLY G O 1
ATOM 11724 N N . VAL F 6 208 ? 227.336 256.329 332.838 1.00 97.93 234 VAL G N 1
ATOM 11725 C CA . VAL F 6 208 ? 225.980 256.038 333.285 1.00 95.39 234 VAL G CA 1
ATOM 11726 C C . VAL F 6 208 ? 225.299 255.079 332.318 1.00 97.94 234 VAL G C 1
ATOM 11727 O O . VAL F 6 208 ? 225.892 254.661 331.319 1.00 107.84 234 VAL G O 1
ATOM 11731 N N . LEU F 6 209 ? 224.051 254.718 332.616 1.00 88.80 235 LEU G N 1
ATOM 11732 C CA . LEU F 6 209 ? 223.230 253.860 331.760 1.00 87.77 235 LEU G CA 1
ATOM 11733 C C . LEU F 6 209 ? 221.867 254.527 331.620 1.00 89.54 235 LEU G C 1
ATOM 11734 O O . LEU F 6 209 ? 220.954 254.255 332.402 1.00 95.71 235 LEU G O 1
ATOM 11739 N N . VAL F 6 210 ? 221.725 255.390 330.624 1.00 84.72 236 VAL G N 1
ATOM 11740 C CA . VAL F 6 210 ? 220.480 256.123 330.433 1.00 86.01 236 VAL G CA 1
ATOM 11741 C C . VAL F 6 210 ? 219.444 255.195 329.818 1.00 82.45 236 VAL G C 1
ATOM 11742 O O . VAL F 6 210 ? 219.696 254.559 328.789 1.00 87.93 236 VAL G O 1
ATOM 11746 N N . LEU F 6 211 ? 218.279 255.111 330.449 1.00 90.34 237 LEU G N 1
ATOM 11747 C CA . LEU F 6 211 ? 217.143 254.358 329.927 1.00 90.70 237 LEU G CA 1
ATOM 11748 C C . LEU F 6 211 ? 216.068 255.373 329.547 1.00 94.44 237 LEU G C 1
ATOM 11749 O O . LEU F 6 211 ? 215.168 255.668 330.334 1.00 94.67 237 LEU G O 1
ATOM 11754 N N . ASP F 6 212 ? 216.165 255.903 328.331 1.00 110.77 238 ASP G N 1
ATOM 11755 C CA . ASP F 6 212 ? 215.226 256.910 327.849 1.00 112.46 238 ASP G CA 1
ATOM 11756 C C . ASP F 6 212 ? 214.033 256.188 327.234 1.00 114.39 238 ASP G C 1
ATOM 11757 O O . ASP F 6 212 ? 214.143 255.598 326.154 1.00 113.96 238 ASP G O 1
ATOM 11762 N N . ALA F 6 213 ? 212.899 256.231 327.925 1.00 111.23 239 ALA G N 1
ATOM 11763 C CA . ALA F 6 213 ? 211.661 255.639 327.443 1.00 108.98 239 ALA G CA 1
ATOM 11764 C C . ALA F 6 213 ? 210.524 256.143 328.312 1.00 111.24 239 ALA G C 1
ATOM 11765 O O . ALA F 6 213 ? 210.676 256.248 329.530 1.00 108.57 239 ALA G O 1
ATOM 11767 N N . GLU F 6 214 ? 209.394 256.463 327.681 1.00 120.87 240 GLU G N 1
ATOM 11768 C CA . GLU F 6 214 ? 208.241 256.925 328.445 1.00 120.29 240 GLU G CA 1
ATOM 11769 C C . GLU F 6 214 ? 207.740 255.839 329.389 1.00 124.23 240 GLU G C 1
ATOM 11770 O O . GLU F 6 214 ? 207.374 256.124 330.535 1.00 128.03 240 GLU G O 1
ATOM 11776 N N . THR F 6 215 ? 207.716 254.590 328.928 1.00 115.93 241 THR G N 1
ATOM 11777 C CA . THR F 6 215 ? 207.307 253.457 329.747 1.00 114.27 241 THR G CA 1
ATOM 11778 C C . THR F 6 215 ? 208.391 252.394 329.695 1.00 109.62 241 THR G C 1
ATOM 11779 O O . THR F 6 215 ? 208.859 252.037 328.610 1.00 112.72 241 THR G O 1
ATOM 11783 N N . VAL F 6 216 ? 208.786 251.891 330.860 1.00 96.99 242 VAL G N 1
ATOM 11784 C CA . VAL F 6 216 ? 209.725 250.783 330.970 1.00 97.73 242 VAL G CA 1
ATOM 11785 C C . VAL F 6 216 ? 209.052 249.674 331.765 1.00 106.05 242 VAL G C 1
ATOM 11786 O O . VAL F 6 216 ? 208.512 249.922 332.849 1.00 113.57 242 VAL G O 1
ATOM 11790 N N . GLY F 6 217 ? 209.066 248.467 331.223 1.00 110.04 243 GLY G N 1
ATOM 11791 C CA . GLY F 6 217 ? 208.375 247.336 331.825 1.00 107.73 243 GLY G CA 1
ATOM 11792 C C . GLY F 6 217 ? 209.336 246.224 332.193 1.00 104.06 243 GLY G C 1
ATOM 11793 O O . GLY F 6 217 ? 210.278 245.939 331.454 1.00 109.47 243 GLY G O 1
ATOM 11794 N N . LEU F 6 218 ? 209.087 245.597 333.338 1.00 110.45 244 LEU G N 1
ATOM 11795 C CA . LEU F 6 218 ? 209.884 244.477 333.826 1.00 112.18 244 LEU G CA 1
ATOM 11796 C C . LEU F 6 218 ? 208.999 243.236 333.819 1.00 118.05 244 LEU G C 1
ATOM 11797 O O . LEU F 6 218 ? 208.049 243.142 334.603 1.00 123.29 244 LEU G O 1
ATOM 11802 N N . THR F 6 219 ? 209.311 242.288 332.935 1.00 113.87 245 THR G N 1
ATOM 11803 C CA . THR F 6 219 ? 208.444 241.126 332.763 1.00 113.57 245 THR G CA 1
ATOM 11804 C C . THR F 6 219 ? 208.505 240.197 333.970 1.00 114.24 245 THR G C 1
ATOM 11805 O O . THR F 6 219 ? 207.468 239.778 334.496 1.00 112.91 245 THR G O 1
ATOM 11809 N N . LYS F 6 220 ? 209.709 239.874 334.431 1.00 128.64 246 LYS G N 1
ATOM 11810 C CA . LYS F 6 220 ? 209.908 238.864 335.462 1.00 129.73 246 LYS G CA 1
ATOM 11811 C C . LYS F 6 220 ? 210.365 239.551 336.741 1.00 131.35 246 LYS G C 1
ATOM 11812 O O . LYS F 6 220 ? 211.399 240.227 336.752 1.00 135.40 246 LYS G O 1
ATOM 11818 N N . LEU F 6 221 ? 209.598 239.366 337.813 1.00 127.15 247 LEU G N 1
ATOM 11819 C CA . LEU F 6 221 ? 209.966 239.878 339.130 1.00 126.79 247 LEU G CA 1
ATOM 11820 C C . LEU F 6 221 ? 209.192 239.088 340.171 1.00 129.37 247 LEU G C 1
ATOM 11821 O O . LEU F 6 221 ? 207.958 239.127 340.183 1.00 131.55 247 LEU G O 1
ATOM 11826 N N . LYS F 6 222 ? 209.908 238.379 341.040 1.00 137.21 248 LYS G N 1
ATOM 11827 C CA . LYS F 6 222 ? 209.269 237.531 342.033 1.00 134.35 248 LYS G CA 1
ATOM 11828 C C . LYS F 6 222 ? 208.656 238.382 343.144 1.00 137.25 248 LYS G C 1
ATOM 11829 O O . LYS F 6 222 ? 208.667 239.615 343.106 1.00 140.19 248 LYS G O 1
ATOM 11835 N N . GLN F 6 223 ? 208.115 237.707 344.156 1.00 146.12 249 GLN G N 1
ATOM 11836 C CA . GLN F 6 223 ? 207.428 238.364 345.256 1.00 147.38 249 GLN G CA 1
ATOM 11837 C C . GLN F 6 223 ? 207.984 237.871 346.585 1.00 147.07 249 GLN G C 1
ATOM 11838 O O . GLN F 6 223 ? 208.391 236.714 346.716 1.00 147.96 249 GLN G O 1
ATOM 11844 N N . GLY F 6 224 ? 207.999 238.767 347.569 1.00 156.42 250 GLY G N 1
ATOM 11845 C CA . GLY F 6 224 ? 208.438 238.420 348.906 1.00 158.59 250 GLY G CA 1
ATOM 11846 C C . GLY F 6 224 ? 207.506 238.951 349.977 1.00 162.24 250 GLY G C 1
ATOM 11847 O O . GLY F 6 224 ? 207.117 240.122 349.942 1.00 159.61 250 GLY G O 1
ATOM 11848 N N . THR F 6 225 ? 207.138 238.099 350.931 1.00 181.06 251 THR G N 1
ATOM 11849 C CA . THR F 6 225 ? 206.213 238.507 351.980 1.00 179.02 251 THR G CA 1
ATOM 11850 C C . THR F 6 225 ? 206.866 239.514 352.921 1.00 177.58 251 THR G C 1
ATOM 11851 O O . THR F 6 225 ? 208.047 239.402 353.261 1.00 176.03 251 THR G O 1
ATOM 11855 N N . GLN F 6 226 ? 206.086 240.510 353.333 1.00 185.04 252 GLN G N 1
ATOM 11856 C CA . GLN F 6 226 ? 206.576 241.566 354.213 1.00 186.41 252 GLN G CA 1
ATOM 11857 C C . GLN F 6 226 ? 206.462 241.099 355.659 1.00 187.57 252 GLN G C 1
ATOM 11858 O O . GLN F 6 226 ? 205.367 241.089 356.231 1.00 186.82 252 GLN G O 1
ATOM 11864 N N . GLY F 6 227 ? 207.590 240.719 356.253 1.00 199.04 253 GLY G N 1
ATOM 11865 C CA . GLY F 6 227 ? 207.604 240.227 357.609 1.00 199.40 253 GLY G CA 1
ATOM 11866 C C . GLY F 6 227 ? 208.650 240.907 358.469 1.00 199.32 253 GLY G C 1
ATOM 11867 O O . GLY F 6 227 ? 209.845 240.907 358.157 1.00 199.59 253 GLY G O 1
ATOM 11868 N N . PRO F 6 228 ? 208.211 241.510 359.576 1.00 203.04 254 PRO G N 1
ATOM 11869 C CA . PRO F 6 228 ? 209.168 242.167 360.484 1.00 202.57 254 PRO G CA 1
ATOM 11870 C C . PRO F 6 228 ? 210.165 241.211 361.116 1.00 203.12 254 PRO G C 1
ATOM 11871 O O . PRO F 6 228 ? 211.230 241.659 361.559 1.00 202.81 254 PRO G O 1
ATOM 11875 N N . ALA F 6 229 ? 209.860 239.913 361.169 1.00 208.55 255 ALA G N 1
ATOM 11876 C CA . ALA F 6 229 ? 210.743 238.964 361.838 1.00 209.57 255 ALA G CA 1
ATOM 11877 C C . ALA F 6 229 ? 212.081 238.804 361.128 1.00 208.97 255 ALA G C 1
ATOM 11878 O O . ALA F 6 229 ? 213.068 238.430 361.770 1.00 209.79 255 ALA G O 1
ATOM 11880 N N . GLY F 6 230 ? 212.140 239.076 359.827 1.00 201.17 256 GLY G N 1
ATOM 11881 C CA . GLY F 6 230 ? 213.375 238.895 359.096 1.00 202.30 256 GLY G CA 1
ATOM 11882 C C . GLY F 6 230 ? 214.425 239.927 359.456 1.00 203.64 256 GLY G C 1
ATOM 11883 O O . GLY F 6 230 ? 214.146 240.979 360.033 1.00 203.34 256 GLY G O 1
ATOM 11884 N N . SER F 6 231 ? 215.667 239.605 359.104 1.00 200.90 257 SER G N 1
ATOM 11885 C CA . SER F 6 231 ? 216.783 240.500 359.379 1.00 199.37 257 SER G CA 1
ATOM 11886 C C . SER F 6 231 ? 216.767 241.678 358.412 1.00 199.46 257 SER G C 1
ATOM 11887 O O . SER F 6 231 ? 216.600 241.501 357.201 1.00 198.86 257 SER G O 1
ATOM 11890 N N . SER F 6 232 ? 216.938 242.887 358.953 1.00 193.20 258 SER G N 1
ATOM 11891 C CA . SER F 6 232 ? 216.979 244.076 358.109 1.00 193.26 258 SER G CA 1
ATOM 11892 C C . SER F 6 232 ? 218.220 244.098 357.226 1.00 194.36 258 SER G C 1
ATOM 11893 O O . SER F 6 232 ? 218.162 244.586 356.091 1.00 193.51 258 SER G O 1
ATOM 11896 N N . ASN F 6 233 ? 219.342 243.584 357.723 1.00 189.45 259 ASN G N 1
ATOM 11897 C CA . ASN F 6 233 ? 220.576 243.580 356.952 1.00 188.99 259 ASN G CA 1
ATOM 11898 C C . ASN F 6 233 ? 220.457 242.659 355.743 1.00 187.37 259 ASN G C 1
ATOM 11899 O O . ASN F 6 233 ? 219.684 241.696 355.737 1.00 185.44 259 ASN G O 1
ATOM 11904 N N . GLY F 6 234 ? 221.237 242.964 354.712 1.00 172.23 260 GLY G N 1
ATOM 11905 C CA . GLY F 6 234 ? 221.198 242.209 353.479 1.00 170.30 260 GLY G CA 1
ATOM 11906 C C . GLY F 6 234 ? 220.136 242.637 352.495 1.00 169.34 260 GLY G C 1
ATOM 11907 O O . GLY F 6 234 ? 219.942 241.951 351.484 1.00 170.29 260 GLY G O 1
ATOM 11908 N N . PHE F 6 235 ? 219.440 243.741 352.754 1.00 162.40 261 PHE G N 1
ATOM 11909 C CA . PHE F 6 235 ? 218.411 244.236 351.854 1.00 161.30 261 PHE G CA 1
ATOM 11910 C C . PHE F 6 235 ? 218.578 245.738 351.687 1.00 161.74 261 PHE G C 1
ATOM 11911 O O . PHE F 6 235 ? 219.132 246.417 352.555 1.00 162.83 261 PHE G O 1
ATOM 11919 N N . TYR F 6 236 ? 218.102 246.250 350.554 1.00 151.15 262 TYR G N 1
ATOM 11920 C CA . TYR F 6 236 ? 218.207 247.669 350.254 1.00 149.81 262 TYR G CA 1
ATOM 11921 C C . TYR F 6 236 ? 216.954 248.119 349.522 1.00 150.56 262 TYR G C 1
ATOM 11922 O O . TYR F 6 236 ? 216.250 247.317 348.904 1.00 152.76 262 TYR G O 1
ATOM 11931 N N . GLU F 6 237 ? 216.684 249.418 349.598 1.00 156.31 263 GLU G N 1
ATOM 11932 C CA . GLU F 6 237 ? 215.554 250.031 348.917 1.00 155.14 263 GLU G CA 1
ATOM 11933 C C . GLU F 6 237 ? 216.065 251.030 347.890 1.00 158.38 263 GLU G C 1
ATOM 11934 O O . GLU F 6 237 ? 216.991 251.798 348.166 1.00 163.22 263 GLU G O 1
ATOM 11940 N N . ILE F 6 238 ? 215.459 251.015 346.708 1.00 143.35 264 ILE G N 1
ATOM 11941 C CA . ILE F 6 238 ? 215.907 251.839 345.592 1.00 143.73 264 ILE G CA 1
ATOM 11942 C C . ILE F 6 238 ? 215.134 253.149 345.592 1.00 145.69 264 ILE G C 1
ATOM 11943 O O . ILE F 6 238 ? 213.901 253.154 345.683 1.00 147.07 264 ILE G O 1
ATOM 11948 N N . CYS F 6 239 ? 215.856 254.263 345.488 1.00 146.57 265 CYS G N 1
ATOM 11949 C CA . CYS F 6 239 ? 215.252 255.580 345.371 1.00 144.21 265 CYS G CA 1
ATOM 11950 C C . CYS F 6 239 ? 215.829 256.286 344.152 1.00 144.81 265 CYS G C 1
ATOM 11951 O O . CYS F 6 239 ? 216.909 255.943 343.665 1.00 145.67 265 CYS G O 1
ATOM 11954 N N . ALA F 6 240 ? 215.090 257.275 343.652 1.00 143.89 266 ALA G N 1
ATOM 11955 C CA . ALA F 6 240 ? 215.494 258.024 342.461 1.00 142.56 266 ALA G CA 1
ATOM 11956 C C . ALA F 6 240 ? 215.284 259.508 342.741 1.00 143.91 266 ALA G C 1
ATOM 11957 O O . ALA F 6 240 ? 214.145 259.975 342.811 1.00 148.37 266 ALA G O 1
ATOM 11959 N N . CYS F 6 241 ? 216.379 260.241 342.895 1.00 148.39 267 CYS G N 1
ATOM 11960 C CA . CYS F 6 241 ? 216.301 261.659 343.200 1.00 152.34 267 CYS G CA 1
ATOM 11961 C C . CYS F 6 241 ? 216.064 262.467 341.924 1.00 151.70 267 CYS G C 1
ATOM 11962 O O . CYS F 6 241 ? 216.298 261.974 340.819 1.00 154.56 267 CYS G O 1
ATOM 11965 N N . PRO F 6 242 ? 215.584 263.712 342.049 1.00 152.79 268 PRO G N 1
ATOM 11966 C CA . PRO F 6 242 ? 215.159 264.467 340.854 1.00 153.46 268 PRO G CA 1
ATOM 11967 C C . PRO F 6 242 ? 216.219 264.622 339.773 1.00 155.30 268 PRO G C 1
ATOM 11968 O O . PRO F 6 242 ? 215.871 265.044 338.663 1.00 154.77 268 PRO G O 1
ATOM 11972 N N . ASP F 6 243 ? 217.487 264.311 340.050 1.00 156.28 269 ASP G N 1
ATOM 11973 C CA . ASP F 6 243 ? 218.486 264.310 338.986 1.00 156.27 269 ASP G CA 1
ATOM 11974 C C . ASP F 6 243 ? 218.135 263.271 337.927 1.00 155.73 269 ASP G C 1
ATOM 11975 O O . ASP F 6 243 ? 218.219 263.542 336.723 1.00 155.46 269 ASP G O 1
ATOM 11980 N N . GLY F 6 244 ? 217.708 262.088 338.358 1.00 137.07 270 GLY G N 1
ATOM 11981 C CA . GLY F 6 244 ? 217.367 261.015 337.447 1.00 133.41 270 GLY G CA 1
ATOM 11982 C C . GLY F 6 244 ? 218.094 259.738 337.803 1.00 133.20 270 GLY G C 1
ATOM 11983 O O . GLY F 6 244 ? 217.655 258.640 337.450 1.00 136.57 270 GLY G O 1
ATOM 11984 N N . LYS F 6 245 ? 219.210 259.875 338.511 1.00 116.59 271 LYS G N 1
ATOM 11985 C CA . LYS F 6 245 ? 219.999 258.722 338.904 1.00 117.95 271 LYS G CA 1
ATOM 11986 C C . LYS F 6 245 ? 219.280 257.920 339.984 1.00 120.47 271 LYS G C 1
ATOM 11987 O O . LYS F 6 245 ? 218.344 258.394 340.632 1.00 124.53 271 LYS G O 1
ATOM 11993 N N . LEU F 6 246 ? 219.726 256.683 340.165 1.00 110.50 272 LEU G N 1
ATOM 11994 C CA . LEU F 6 246 ? 219.179 255.783 341.166 1.00 108.03 272 LEU G CA 1
ATOM 11995 C C . LEU F 6 246 ? 220.211 255.550 342.260 1.00 112.40 272 LEU G C 1
ATOM 11996 O O . LEU F 6 246 ? 221.419 255.601 342.015 1.00 114.43 272 LEU G O 1
ATOM 12001 N N . TYR F 6 247 ? 219.728 255.304 343.476 1.00 139.17 273 TYR G N 1
ATOM 12002 C CA . TYR F 6 247 ? 220.619 255.071 344.603 1.00 138.97 273 TYR G CA 1
ATOM 12003 C C . TYR F 6 247 ? 219.949 254.119 345.583 1.00 137.26 273 TYR G C 1
ATOM 12004 O O . TYR F 6 247 ? 218.746 253.851 345.506 1.00 139.21 273 TYR G O 1
ATOM 12013 N N . LEU F 6 248 ? 220.751 253.607 346.509 1.00 1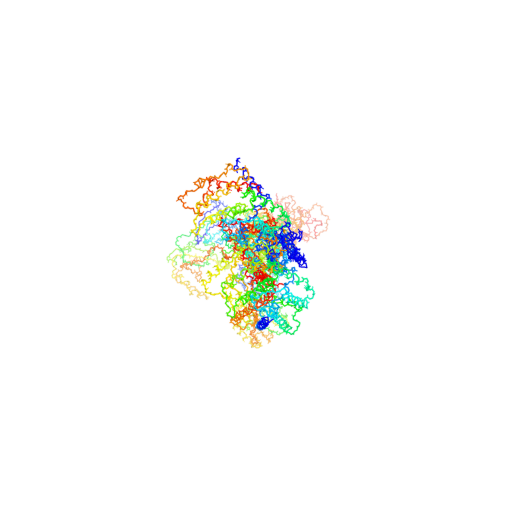37.18 274 LEU G N 1
ATOM 12014 C CA . LEU F 6 248 ? 220.323 252.600 347.465 1.00 141.66 274 LEU G CA 1
ATOM 12015 C C . LEU F 6 248 ? 220.261 253.184 348.869 1.00 145.02 274 LEU G C 1
ATOM 12016 O O . LEU F 6 248 ? 221.047 254.064 349.232 1.00 145.13 274 LEU G O 1
ATOM 12021 N N . SER F 6 249 ? 219.315 252.680 349.657 1.00 160.01 275 SER G N 1
ATOM 12022 C CA . SER F 6 249 ? 219.176 253.047 351.056 1.00 158.82 275 SER G CA 1
ATOM 12023 C C . SER F 6 249 ? 219.024 251.783 351.887 1.00 158.54 275 SER G C 1
ATOM 12024 O O . SER F 6 249 ? 218.495 250.773 351.415 1.00 158.56 275 SER G O 1
ATOM 12027 N N . MET F 6 250 ? 219.498 251.848 353.130 1.00 166.43 276 MET G N 1
ATOM 12028 C CA . MET F 6 250 ? 219.411 250.703 354.025 1.00 167.29 276 MET G CA 1
ATOM 12029 C C . MET F 6 250 ? 217.953 250.323 354.256 1.00 169.19 276 MET G C 1
ATOM 12030 O O . MET F 6 250 ? 217.099 251.181 354.489 1.00 169.37 276 MET G O 1
ATOM 12035 N N . ALA F 6 251 ? 217.673 249.025 354.189 1.00 175.02 277 ALA G N 1
ATOM 12036 C CA . ALA F 6 251 ? 216.306 248.545 354.315 1.00 173.72 277 ALA G CA 1
ATOM 12037 C C . ALA F 6 251 ? 215.770 248.784 355.721 1.00 174.25 277 ALA G C 1
ATOM 12038 O O . ALA F 6 251 ? 216.520 248.838 356.699 1.00 174.44 277 ALA G O 1
ATOM 12040 N N . GLY F 6 252 ? 214.451 248.925 355.813 1.00 183.87 278 GLY G N 1
ATOM 12041 C CA . GLY F 6 252 ? 213.804 249.141 357.093 1.00 183.78 278 GLY G CA 1
ATOM 12042 C C . GLY F 6 252 ? 212.317 248.897 356.986 1.00 184.95 278 GLY G C 1
ATOM 12043 O O . GLY F 6 252 ? 211.755 248.793 355.893 1.00 186.12 278 GLY G O 1
ATOM 12044 N N . GLU F 6 253 ? 211.680 248.807 358.155 1.00 191.59 279 GLU G N 1
ATOM 12045 C CA . GLU F 6 253 ? 210.243 248.565 358.208 1.00 191.64 279 GLU G CA 1
ATOM 12046 C C . GLU F 6 253 ? 209.434 249.758 357.716 1.00 191.87 279 GLU G C 1
ATOM 12047 O O . GLU F 6 253 ? 208.239 249.607 357.442 1.00 191.67 279 GLU G O 1
ATOM 12053 N N . VAL F 6 254 ? 210.050 250.935 357.605 1.00 195.79 280 VAL G N 1
ATOM 12054 C CA . VAL F 6 254 ? 209.386 252.135 357.120 1.00 195.94 280 VAL G CA 1
ATOM 12055 C C . VAL F 6 254 ? 210.193 252.701 355.959 1.00 195.84 280 VAL G C 1
ATOM 12056 O O . VAL F 6 254 ? 211.302 252.254 355.665 1.00 196.13 280 VAL G O 1
ATOM 12060 N N . THR F 6 255 ? 209.612 253.695 355.292 1.00 193.79 281 THR G N 1
ATOM 12061 C CA . THR F 6 255 ? 210.302 254.361 354.197 1.00 193.63 281 THR G CA 1
ATOM 12062 C C . THR F 6 255 ? 211.527 255.103 354.715 1.00 194.01 281 THR G C 1
ATOM 12063 O O . THR F 6 255 ? 211.500 255.708 355.790 1.00 193.00 281 THR G O 1
ATOM 12067 N N . THR F 6 256 ? 212.612 255.053 353.938 1.00 183.87 282 THR G N 1
ATOM 12068 C CA . THR F 6 256 ? 213.860 255.683 354.350 1.00 183.54 282 THR G CA 1
ATOM 12069 C C . THR F 6 256 ? 214.550 256.411 353.201 1.00 182.32 282 THR G C 1
ATOM 12070 O O . THR F 6 256 ? 215.737 256.740 353.316 1.00 180.94 282 THR G O 1
ATOM 12074 N N . CYS F 6 257 ? 213.843 256.668 352.099 1.00 182.29 283 CYS G N 1
ATOM 12075 C CA . CYS F 6 257 ? 214.466 257.331 350.958 1.00 183.02 283 CYS G CA 1
ATOM 12076 C C . CYS F 6 257 ? 214.909 258.745 351.313 1.00 182.02 283 CYS G C 1
ATOM 12077 O O . CYS F 6 257 ? 215.991 259.185 350.906 1.00 183.12 283 CYS G O 1
ATOM 12080 N N . GLU F 6 258 ? 214.088 259.472 352.072 1.00 185.38 284 GLU G N 1
ATOM 12081 C CA . GLU F 6 258 ? 214.429 260.841 352.440 1.00 186.64 284 GLU G CA 1
ATOM 12082 C C . GLU F 6 258 ? 215.576 260.908 353.440 1.00 187.11 284 GLU G C 1
ATOM 12083 O O . GLU F 6 258 ? 216.253 261.938 353.519 1.00 187.32 284 GLU G O 1
ATOM 12089 N N . GLU F 6 259 ? 215.813 259.835 354.199 1.00 184.77 285 GLU G N 1
ATOM 12090 C CA . GLU F 6 259 ? 216.845 259.872 355.229 1.00 184.77 285 GLU G CA 1
ATOM 12091 C C . GLU F 6 259 ? 218.246 259.944 354.634 1.00 185.62 285 GLU G C 1
ATOM 12092 O O . GLU F 6 259 ? 219.127 260.593 355.208 1.00 186.63 285 GLU G O 1
ATOM 12098 N N . HIS F 6 260 ? 218.473 259.292 353.498 1.00 182.23 286 HIS G N 1
ATOM 12099 C CA . HIS F 6 260 ? 219.783 259.231 352.862 1.00 181.30 286 HIS G CA 1
ATOM 12100 C C . HIS F 6 260 ? 219.766 259.919 351.503 1.00 180.94 286 HIS G C 1
ATOM 12101 O O . HIS F 6 260 ? 220.312 259.412 350.522 1.00 181.78 286 HIS G O 1
ATOM 12108 N N . SER F 6 261 ? 219.136 261.089 351.432 1.00 185.80 287 SER G N 1
ATOM 12109 C CA . SER F 6 261 ? 218.988 261.827 350.186 1.00 186.71 287 SER G CA 1
ATOM 12110 C C . SER F 6 261 ? 220.144 262.786 349.922 1.00 187.52 287 SER G C 1
ATOM 12111 O O . SER F 6 261 ? 220.007 263.693 349.094 1.00 188.07 287 SER G O 1
ATOM 12114 N N . HIS F 6 262 ? 221.276 262.608 350.603 1.00 189.55 288 HIS G N 1
ATOM 12115 C CA . HIS F 6 262 ? 222.414 263.500 350.422 1.00 190.19 288 HIS G CA 1
ATOM 12116 C C . HIS F 6 262 ? 223.288 263.111 349.233 1.00 189.87 288 HIS G C 1
ATOM 12117 O O . HIS F 6 262 ? 224.087 263.935 348.774 1.00 189.41 288 HIS G O 1
ATOM 12124 N N . VAL F 6 263 ? 223.118 261.900 348.697 1.00 180.97 289 VAL G N 1
ATOM 12125 C CA . VAL F 6 263 ? 224.081 261.361 347.740 1.00 179.65 289 VAL G CA 1
ATOM 12126 C C . VAL F 6 263 ? 224.113 262.186 346.458 1.00 180.77 289 VAL G C 1
ATOM 12127 O O . VAL F 6 263 ? 225.179 262.381 345.863 1.00 182.33 289 VAL G O 1
ATOM 12131 N N . CYS F 6 264 ? 222.961 262.681 346.005 1.00 190.65 290 CYS G N 1
ATOM 12132 C CA . CYS F 6 264 ? 222.892 263.412 344.748 1.00 191.95 290 CYS G CA 1
ATOM 12133 C C . CYS F 6 264 ? 222.790 264.921 344.951 1.00 191.95 290 CYS G C 1
ATOM 12134 O O . CYS F 6 264 ? 222.402 265.640 344.024 1.00 191.64 290 CYS G O 1
ATOM 12137 N N . LEU F 6 265 ? 223.141 265.412 346.135 1.00 196.59 291 LEU G N 1
ATOM 12138 C CA . LEU F 6 265 ? 223.140 266.845 346.412 1.00 197.41 291 LEU G CA 1
ATOM 12139 C C . LEU F 6 265 ? 224.053 267.604 345.454 1.00 197.35 291 LEU G C 1
ATOM 12140 O O . LEU F 6 265 ? 223.832 268.780 345.166 1.00 197.07 291 LEU G O 1
ATOM 12146 N N . ALA G 7 1 ? 226.739 238.670 175.534 1.00 93.09 212 ALA I N 1
ATOM 12147 C CA . ALA G 7 1 ? 227.512 239.039 176.713 1.00 99.37 212 ALA I CA 1
ATOM 12148 C C . ALA G 7 1 ? 227.147 238.158 177.902 1.00 103.47 212 ALA I C 1
ATOM 12149 O O . ALA G 7 1 ? 226.484 238.608 178.834 1.00 101.10 212 ALA I O 1
ATOM 12151 N N . LEU G 7 2 ? 227.587 236.902 177.862 1.00 99.34 213 LEU I N 1
ATOM 12152 C CA . LEU G 7 2 ? 227.306 235.938 178.917 1.00 95.49 213 LEU I CA 1
ATOM 12153 C C . LEU G 7 2 ? 227.977 236.383 180.210 1.00 94.01 213 LEU I C 1
ATOM 12154 O O . LEU G 7 2 ? 229.210 236.381 180.301 1.00 95.44 213 LEU I O 1
ATOM 12159 N N . PRO G 7 3 ? 227.206 236.768 181.229 1.00 87.89 214 PRO I N 1
ATOM 12160 C CA . PRO G 7 3 ? 227.802 237.394 182.414 1.00 89.13 214 PRO I CA 1
ATOM 12161 C C . PRO G 7 3 ? 228.174 236.418 183.518 1.00 80.72 214 PRO I C 1
ATOM 12162 O O . PRO G 7 3 ? 227.347 235.611 183.951 1.00 74.26 214 PRO I O 1
ATOM 12166 N N . LYS G 7 4 ? 229.417 236.503 183.985 1.00 75.70 215 LYS I N 1
ATOM 12167 C CA . LYS G 7 4 ? 229.894 235.757 185.144 1.00 74.54 215 LYS I CA 1
ATOM 12168 C C . LYS G 7 4 ? 231.246 236.335 185.542 1.00 77.71 215 LYS I C 1
ATOM 12169 O O . LYS G 7 4 ? 231.872 237.075 184.780 1.00 75.73 215 LYS I O 1
ATOM 12175 N N . MET G 7 5 ? 231.683 235.992 186.751 1.00 89.33 216 MET I N 1
ATOM 12176 C CA . MET G 7 5 ? 232.934 236.502 187.306 1.00 82.61 216 MET I CA 1
ATOM 12177 C C . MET G 7 5 ? 234.108 236.229 186.379 1.00 86.16 216 MET I C 1
ATOM 12178 O O . MET G 7 5 ? 234.122 235.225 185.672 1.00 93.12 216 MET I O 1
ATOM 12183 N N . ASN H 8 1 ? 232.033 224.751 342.049 1.00 121.44 492 ASN O N 1
ATOM 12184 C CA . ASN H 8 1 ? 232.645 224.202 340.846 1.00 126.99 492 ASN O CA 1
ATOM 12185 C C . ASN H 8 1 ? 232.482 225.186 339.694 1.00 127.40 492 ASN O C 1
ATOM 12186 O O . ASN H 8 1 ? 231.368 225.456 339.250 1.00 126.14 492 ASN O O 1
ATOM 12191 N N . GLN H 8 2 ? 233.603 225.726 339.225 1.00 131.83 493 GLN O N 1
ATOM 12192 C CA . GLN H 8 2 ? 233.579 226.631 338.086 1.00 128.39 493 GLN O CA 1
ATOM 12193 C C . GLN H 8 2 ? 233.133 225.891 336.831 1.00 126.55 493 GLN O C 1
ATOM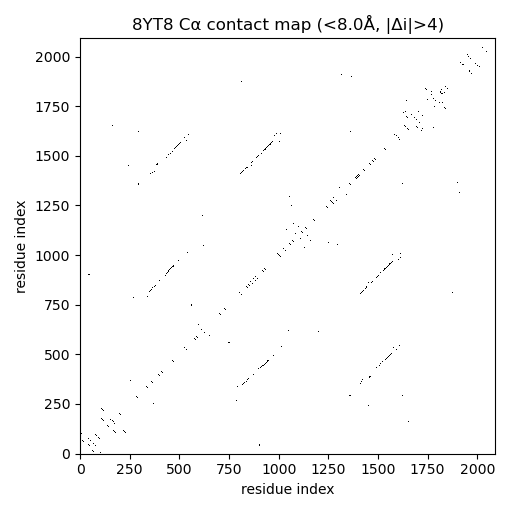 12194 O O . GLN H 8 2 ? 233.418 224.705 336.648 1.00 126.81 493 GLN O O 1
ATOM 12200 N N . ARG H 8 3 ? 232.430 226.609 335.960 1.00 112.74 494 ARG O N 1
ATOM 12201 C CA . ARG H 8 3 ? 231.864 225.993 334.774 1.00 114.34 494 ARG O CA 1
ATOM 12202 C C . ARG H 8 3 ? 232.970 225.451 333.869 1.00 113.29 494 ARG O C 1
ATOM 12203 O O . ARG H 8 3 ? 234.069 226.009 333.816 1.00 115.35 494 ARG O O 1
ATOM 12211 N N . PRO H 8 4 ? 232.710 224.349 333.167 1.00 101.73 495 PRO O N 1
ATOM 12212 C CA . PRO H 8 4 ? 233.750 223.747 332.327 1.00 102.07 495 PRO O CA 1
ATOM 12213 C C . PRO H 8 4 ? 234.210 224.697 331.234 1.00 104.20 495 PRO O C 1
ATOM 12214 O O . PRO H 8 4 ? 233.441 225.512 330.721 1.00 107.20 495 PRO O O 1
ATOM 12218 N N . GLU H 8 5 ? 235.485 224.587 330.887 1.00 100.74 496 GLU O N 1
ATOM 12219 C CA . GLU H 8 5 ? 236.087 225.419 329.859 1.00 99.64 496 GLU O CA 1
ATOM 12220 C C . GLU H 8 5 ? 236.134 224.667 328.536 1.00 91.86 496 GLU O C 1
ATOM 12221 O O . GLU H 8 5 ? 236.217 223.437 328.501 1.00 95.36 496 GLU O O 1
ATOM 12227 N N . LEU H 8 6 ? 236.073 225.422 327.445 1.00 73.30 497 LEU O N 1
ATOM 12228 C CA . LEU H 8 6 ? 236.137 224.868 326.096 1.00 79.42 497 LEU O CA 1
ATOM 12229 C C . LEU H 8 6 ? 237.577 225.009 325.614 1.00 84.33 497 LEU O C 1
ATOM 12230 O O . LEU H 8 6 ? 237.944 225.990 324.969 1.00 94.82 497 LEU O O 1
ATOM 12235 N N . LYS H 8 7 ? 238.403 224.017 325.947 1.00 85.22 498 LYS O N 1
ATOM 12236 C CA . LYS H 8 7 ? 239.822 224.093 325.616 1.00 87.87 498 LYS O CA 1
ATOM 12237 C C . LYS H 8 7 ? 240.047 224.018 324.111 1.00 84.17 498 LYS O C 1
ATOM 12238 O O . LYS H 8 7 ? 240.811 224.808 323.547 1.00 86.94 498 LYS O O 1
ATOM 12244 N N . ASN H 8 8 ? 239.389 223.076 323.444 1.00 81.09 499 ASN O N 1
ATOM 12245 C CA . ASN H 8 8 ? 239.605 222.832 322.028 1.00 82.84 499 ASN O CA 1
ATOM 12246 C C . ASN H 8 8 ? 238.273 222.824 321.297 1.00 85.01 499 ASN O C 1
ATOM 12247 O O . ASN H 8 8 ? 237.285 222.276 321.793 1.00 88.82 499 ASN O O 1
ATOM 12252 N N . HIS H 8 9 ? 238.252 223.429 320.117 1.00 73.74 500 HIS O N 1
ATOM 12253 C CA . HIS H 8 9 ? 237.044 223.514 319.316 1.00 73.73 500 HIS O CA 1
ATOM 12254 C C . HIS H 8 9 ? 237.001 222.391 318.286 1.00 82.91 500 HIS O C 1
ATOM 12255 O O . HIS H 8 9 ? 238.016 221.774 317.958 1.00 89.24 500 HIS O O 1
ATOM 12262 N N . ILE H 8 10 ? 235.799 222.130 317.776 1.00 75.39 501 ILE O N 1
ATOM 12263 C CA . ILE H 8 10 ? 235.615 221.180 316.686 1.00 71.05 501 ILE O CA 1
ATOM 12264 C C . ILE H 8 10 ? 235.337 221.967 315.414 1.00 70.77 501 ILE O C 1
ATOM 12265 O O . ILE H 8 10 ? 236.106 221.908 314.449 1.00 74.26 501 ILE O O 1
ATOM 12270 N N . ASP H 8 11 ? 234.215 222.685 315.403 1.00 71.92 502 ASP O N 1
ATOM 12271 C CA . ASP H 8 11 ? 233.904 223.709 314.413 1.00 73.25 502 ASP O CA 1
ATOM 12272 C C . ASP H 8 11 ? 233.711 223.167 313.002 1.00 79.08 502 ASP O C 1
ATOM 12273 O O . ASP H 8 11 ? 233.379 223.935 312.094 1.00 92.15 502 ASP O O 1
ATOM 12278 N N . ARG H 8 12 ? 233.894 221.863 312.798 1.00 78.30 503 ARG O N 1
ATOM 12279 C CA . ARG H 8 12 ? 233.712 221.289 311.470 1.00 84.29 503 ARG O CA 1
ATOM 12280 C C . ARG H 8 12 ? 233.688 219.769 311.501 1.00 88.58 503 ARG O C 1
ATOM 12281 O O . ARG H 8 12 ? 234.583 219.140 312.071 1.00 92.64 503 ARG O O 1
ATOM 12289 N N . VAL H 8 13 ? 232.669 219.171 310.889 1.00 81.59 504 VAL O N 1
ATOM 12290 C CA . VAL H 8 13 ? 232.613 217.730 310.676 1.00 71.79 504 VAL O CA 1
ATOM 12291 C C . VAL H 8 13 ? 232.199 217.495 309.233 1.00 79.21 504 VAL O C 1
ATOM 12292 O O . VAL H 8 13 ? 231.126 217.944 308.812 1.00 89.61 504 VAL O O 1
ATOM 12296 N N . ASP H 8 14 ? 233.034 216.789 308.480 1.00 87.54 505 ASP O N 1
ATOM 12297 C CA . ASP H 8 14 ? 232.812 216.566 307.060 1.00 88.10 505 ASP O CA 1
ATOM 12298 C C . ASP H 8 14 ? 232.110 215.234 306.836 1.00 88.59 505 ASP O C 1
ATOM 12299 O O . ASP H 8 14 ? 232.373 214.258 307.543 1.00 92.21 505 ASP O O 1
ATOM 12304 N N . ALA H 8 15 ? 231.216 215.197 305.850 1.00 89.42 506 ALA O N 1
ATOM 12305 C CA . ALA H 8 15 ? 230.519 213.964 305.523 1.00 94.17 506 ALA O CA 1
ATOM 12306 C C . ALA H 8 15 ? 230.081 213.997 304.068 1.00 101.03 506 ALA O C 1
ATOM 12307 O O . ALA H 8 15 ? 229.817 215.063 303.501 1.00 102.91 506 ALA O O 1
ATOM 12309 N N . TRP H 8 16 ? 230.001 212.812 303.473 1.00 104.05 507 TRP O N 1
ATOM 12310 C CA . TRP H 8 16 ? 229.576 212.647 302.094 1.00 99.83 507 TRP O CA 1
ATOM 12311 C C . TRP H 8 16 ? 228.249 211.904 302.049 1.00 100.42 507 TRP O C 1
ATOM 12312 O O . TRP H 8 16 ? 227.946 211.087 302.921 1.00 100.02 507 TRP O O 1
ATOM 12323 N N . VAL H 8 17 ? 227.459 212.200 301.015 1.00 100.54 508 VAL O N 1
ATOM 12324 C CA . VAL H 8 17 ? 226.126 211.624 300.908 1.00 100.69 508 VAL O CA 1
ATOM 12325 C C . VAL H 8 17 ? 226.223 210.116 300.741 1.00 101.29 508 VAL O C 1
ATOM 12326 O O . VAL H 8 17 ? 227.041 209.604 299.968 1.00 102.91 508 VAL O O 1
ATOM 12330 N N . GLY H 8 18 ? 225.393 209.401 301.475 1.00 92.07 509 GLY O N 1
ATOM 12331 C CA . GLY H 8 18 ? 225.333 207.951 301.370 1.00 89.67 509 GLY O CA 1
ATOM 12332 C C . GLY H 8 18 ? 226.225 207.171 302.306 1.00 91.52 509 GLY O C 1
ATOM 12333 O O . GLY H 8 18 ? 225.767 206.241 302.967 1.00 95.37 509 GLY O O 1
ATOM 12334 N N . THR H 8 19 ? 227.502 207.532 302.375 1.00 91.26 510 THR O N 1
ATOM 12335 C CA . THR H 8 19 ? 228.445 206.758 303.169 1.00 94.24 510 THR O CA 1
ATOM 12336 C C . THR H 8 19 ? 228.210 206.970 304.657 1.00 91.68 510 THR O C 1
ATOM 12337 O O . THR H 8 19 ? 227.879 208.071 305.103 1.00 97.98 510 THR O O 1
ATOM 12341 N N . TYR H 8 20 ? 228.384 205.900 305.426 1.00 78.98 511 TYR O N 1
ATOM 12342 C CA . TYR H 8 20 ? 228.269 205.981 306.875 1.00 83.35 511 TYR O CA 1
ATOM 12343 C C . TYR H 8 20 ? 229.409 206.820 307.435 1.00 84.15 511 TYR O C 1
ATOM 12344 O O . TYR H 8 20 ? 230.577 206.583 307.119 1.00 87.47 511 TYR O O 1
ATOM 12353 N N . PHE H 8 21 ? 229.074 207.803 308.267 1.00 86.31 512 PHE O N 1
ATOM 12354 C CA . PHE H 8 21 ? 230.067 208.700 308.840 1.00 85.27 512 PHE O CA 1
ATOM 12355 C C . PHE H 8 21 ? 229.958 208.690 310.357 1.00 86.77 512 PHE O C 1
ATOM 12356 O O . PHE H 8 21 ? 228.855 208.668 310.914 1.00 89.49 512 PHE O O 1
ATOM 12364 N N . GLU H 8 22 ? 231.111 208.687 311.023 1.00 84.25 513 GLU O N 1
ATOM 12365 C CA . GLU H 8 22 ? 231.146 208.684 312.476 1.00 84.47 513 GLU O CA 1
ATOM 12366 C C . GLU H 8 22 ? 232.363 209.461 312.951 1.00 86.35 513 GLU O C 1
ATOM 12367 O O . GLU H 8 22 ? 233.415 209.458 312.307 1.00 89.26 513 GLU O O 1
ATOM 12373 N N . VAL H 8 23 ? 232.196 210.141 314.081 1.00 90.00 514 VAL O N 1
ATOM 12374 C CA . VAL H 8 23 ? 233.239 210.968 314.675 1.00 87.95 514 VAL O CA 1
ATOM 12375 C C . VAL H 8 23 ? 233.253 210.728 316.177 1.00 89.25 514 VAL O C 1
ATOM 12376 O O . VAL H 8 23 ? 232.201 210.750 316.828 1.00 89.68 514 VAL O O 1
ATOM 12380 N N . LYS H 8 24 ? 234.441 210.494 316.724 1.00 94.98 515 LYS O N 1
ATOM 12381 C CA . LYS H 8 24 ? 234.635 210.347 318.158 1.00 93.73 515 LYS O CA 1
ATOM 12382 C C . LYS H 8 24 ? 235.089 211.678 318.736 1.00 92.42 515 LYS O C 1
ATOM 12383 O O . LYS H 8 24 ? 236.021 212.299 318.214 1.00 96.43 515 LYS O O 1
ATOM 12389 N N . ILE H 8 25 ? 234.432 212.114 319.801 1.00 81.45 516 ILE O N 1
ATOM 12390 C CA . ILE H 8 25 ? 234.801 213.384 320.433 1.00 80.66 516 ILE O CA 1
ATOM 12391 C C . ILE H 8 25 ? 236.188 213.251 321.050 1.00 86.42 516 ILE O C 1
ATOM 12392 O O . ILE H 8 25 ? 236.428 212.310 321.827 1.00 92.83 516 ILE O O 1
ATOM 12397 N N . PRO H 8 26 ? 237.126 214.144 320.739 1.00 93.39 517 PRO O N 1
ATOM 12398 C CA . PRO H 8 26 ? 238.473 214.032 321.308 1.00 94.72 517 PRO O CA 1
ATOM 12399 C C . PRO H 8 26 ? 238.452 214.139 322.825 1.00 93.71 517 PRO O C 1
ATOM 12400 O O . PRO H 8 26 ? 237.470 214.565 323.436 1.00 89.13 517 PRO O O 1
ATOM 12404 N N . SER H 8 27 ? 239.565 213.738 323.433 1.00 102.35 518 SER O N 1
ATOM 12405 C CA . SER H 8 27 ? 239.663 213.658 324.884 1.00 104.57 518 SER O CA 1
ATOM 12406 C C . SER H 8 27 ? 240.001 214.988 325.544 1.00 103.34 518 SER O C 1
ATOM 12407 O O . SER H 8 27 ? 240.052 215.048 326.776 1.00 105.58 518 SER O O 1
ATOM 12410 N N . ASP H 8 28 ? 240.236 216.049 324.770 1.00 102.12 519 ASP O N 1
ATOM 12411 C CA . ASP H 8 28 ? 240.599 217.340 325.341 1.00 103.82 519 ASP O CA 1
ATOM 12412 C C . ASP H 8 28 ? 239.677 218.459 324.871 1.00 103.06 519 ASP O C 1
ATOM 12413 O O . ASP H 8 28 ? 240.021 219.636 325.014 1.00 104.58 519 ASP O O 1
ATOM 12418 N N . THR H 8 29 ? 238.514 218.121 324.312 1.00 90.87 520 THR O N 1
ATOM 12419 C CA . THR H 8 29 ? 237.595 219.152 323.842 1.00 86.93 520 THR O CA 1
ATOM 12420 C C . THR H 8 29 ? 237.081 220.001 324.997 1.00 88.56 520 THR O C 1
ATOM 12421 O O . THR H 8 29 ? 236.986 221.227 324.882 1.00 99.74 520 THR O O 1
ATOM 12425 N N . PHE H 8 30 ? 236.754 219.371 326.120 1.00 78.72 521 PHE O N 1
ATOM 12426 C CA . PHE H 8 30 ? 236.291 220.070 327.306 1.00 79.66 521 PHE O CA 1
ATOM 12427 C C . PHE H 8 30 ? 237.219 219.769 328.473 1.00 87.22 521 PHE O C 1
ATOM 12428 O O . PHE H 8 30 ? 238.007 218.821 328.439 1.00 97.24 521 PHE O O 1
ATOM 12436 N N . TYR H 8 31 ? 237.121 220.593 329.513 1.00 110.30 522 TYR O N 1
ATOM 12437 C CA . TYR H 8 31 ? 237.968 220.425 330.690 1.00 109.22 522 TYR O CA 1
ATOM 12438 C C . TYR H 8 31 ? 237.327 221.151 331.859 1.00 112.12 522 TYR O C 1
ATOM 12439 O O . TYR H 8 31 ? 237.077 222.357 331.774 1.00 113.20 522 TYR O O 1
ATOM 12448 N N . ASP H 8 32 ? 237.066 220.427 332.941 1.00 120.43 523 ASP O N 1
ATOM 12449 C CA . ASP H 8 32 ? 236.558 221.008 334.172 1.00 121.76 523 ASP O CA 1
ATOM 12450 C C . ASP H 8 32 ? 237.650 221.000 335.231 1.00 121.54 523 ASP O C 1
ATOM 12451 O O . ASP H 8 32 ? 238.634 220.263 335.137 1.00 120.89 523 ASP O O 1
ATOM 12456 N N . ASN H 8 33 ? 237.468 221.843 336.248 1.00 130.27 524 ASN O N 1
ATOM 12457 C CA . ASN H 8 33 ? 238.459 221.928 337.313 1.00 129.60 524 ASN O CA 1
ATOM 12458 C C . ASN H 8 33 ? 238.513 220.649 338.139 1.00 133.17 524 ASN O C 1
ATOM 12459 O O . ASN H 8 33 ? 239.561 220.325 338.708 1.00 133.77 524 ASN O O 1
ATOM 12464 N N . GLU H 8 34 ? 237.407 219.910 338.210 1.00 135.00 525 GLU O N 1
ATOM 12465 C CA . GLU H 8 34 ? 237.314 218.704 339.024 1.00 132.84 525 GLU O CA 1
ATOM 12466 C C . GLU H 8 34 ? 237.326 217.426 338.200 1.00 129.85 525 GLU O C 1
ATOM 12467 O O . GLU H 8 34 ? 238.135 216.530 338.462 1.00 128.77 525 GLU O O 1
ATOM 12473 N N . ASP H 8 35 ? 236.438 217.311 337.210 1.00 130.76 526 ASP O N 1
ATOM 12474 C CA . ASP H 8 35 ? 236.397 216.105 336.388 1.00 131.97 526 ASP O CA 1
ATOM 12475 C C . ASP H 8 35 ? 237.641 215.986 335.517 1.00 130.83 526 ASP O C 1
ATOM 12476 O O . ASP H 8 35 ? 238.128 214.876 335.269 1.00 129.10 526 ASP O O 1
ATOM 12481 N N . THR H 8 36 ? 238.156 217.114 335.032 1.00 129.20 527 THR O N 1
ATOM 12482 C CA . THR H 8 36 ? 239.432 217.260 334.334 1.00 130.61 527 THR O CA 1
ATOM 12483 C C . THR H 8 36 ? 239.485 216.569 332.976 1.00 130.96 527 THR O C 1
ATOM 12484 O O . THR H 8 36 ? 240.554 216.560 332.353 1.00 130.28 527 THR O O 1
ATOM 12488 N N . THR H 8 37 ? 238.391 215.988 332.493 1.00 118.51 528 THR O N 1
ATOM 12489 C CA . THR H 8 37 ? 238.395 215.394 331.163 1.00 114.55 528 THR O CA 1
ATOM 12490 C C . THR H 8 37 ? 236.970 215.381 330.633 1.00 114.70 528 THR O C 1
ATOM 12491 O O . THR H 8 37 ? 236.008 215.360 331.405 1.00 115.26 528 THR O O 1
ATOM 12495 N N . THR H 8 38 ? 236.846 215.396 329.303 1.00 99.10 529 THR O N 1
ATOM 12496 C CA . THR H 8 38 ? 235.525 215.415 328.686 1.00 97.37 529 THR O CA 1
ATOM 12497 C C . THR H 8 38 ? 234.783 214.100 328.885 1.00 102.65 529 THR O C 1
ATOM 12498 O O . THR H 8 38 ? 233.551 214.098 328.976 1.00 103.99 529 THR O O 1
ATOM 12502 N N . ASP H 8 39 ? 235.504 212.979 328.950 1.00 114.46 530 ASP O N 1
ATOM 12503 C CA . ASP H 8 39 ? 234.845 211.688 329.101 1.00 113.59 530 ASP O CA 1
ATOM 12504 C C . ASP H 8 39 ? 234.156 211.541 330.451 1.00 111.65 530 ASP O C 1
ATOM 12505 O O . ASP H 8 39 ? 233.258 210.704 330.586 1.00 108.47 530 ASP O O 1
ATOM 12510 N N . LYS H 8 40 ? 234.551 212.331 331.449 1.00 109.40 531 LYS O N 1
ATOM 12511 C CA . LYS H 8 40 ? 233.885 212.323 332.743 1.00 108.83 531 LYS O CA 1
ATOM 12512 C C . LYS H 8 40 ? 232.708 213.284 332.811 1.00 109.62 531 LYS O C 1
ATOM 12513 O O . LYS H 8 40 ? 231.960 213.252 333.794 1.00 110.11 531 LYS O O 1
ATOM 12519 N N . LEU H 8 41 ? 232.527 214.135 331.806 1.00 107.71 532 LEU O N 1
ATOM 12520 C CA . LEU H 8 41 ? 231.402 215.053 331.771 1.00 111.87 532 LEU O CA 1
ATOM 12521 C C . LEU H 8 41 ? 230.201 214.374 331.119 1.00 110.36 532 LEU O C 1
ATOM 12522 O O . LEU H 8 41 ? 230.252 213.209 330.720 1.00 112.78 532 LEU O O 1
ATOM 12527 N N . LYS H 8 42 ? 229.101 215.111 331.007 1.00 102.31 533 LYS O N 1
ATOM 12528 C CA . LYS H 8 42 ? 227.895 214.628 330.345 1.00 103.85 533 LYS O CA 1
ATOM 12529 C C . LYS H 8 42 ? 227.720 215.411 329.050 1.00 105.41 533 LYS O C 1
ATOM 12530 O O . LYS H 8 42 ? 227.378 216.596 329.080 1.00 108.01 533 LYS O O 1
ATOM 12536 N N . LEU H 8 43 ? 227.961 214.753 327.920 1.00 90.17 534 LEU O N 1
ATOM 12537 C CA . LEU H 8 43 ? 227.861 215.400 326.620 1.00 86.55 534 LEU O CA 1
ATOM 12538 C C . LEU H 8 43 ? 226.505 215.122 325.990 1.00 88.95 534 LEU O C 1
ATOM 12539 O O . LEU H 8 43 ? 225.994 214.001 326.054 1.00 98.02 534 LEU O O 1
ATOM 12544 N N . THR H 8 44 ? 225.925 216.152 325.380 1.00 74.72 535 THR O N 1
ATOM 12545 C CA . THR H 8 44 ? 224.674 215.995 324.657 1.00 73.46 535 THR O CA 1
ATOM 12546 C C . THR H 8 44 ? 224.697 216.886 323.425 1.00 73.74 535 THR O C 1
ATOM 12547 O O . THR H 8 44 ? 225.430 217.875 323.369 1.00 86.38 535 THR O O 1
ATOM 12551 N N . LEU H 8 45 ? 223.894 216.517 322.435 1.00 62.24 536 LEU O N 1
ATOM 12552 C CA . LEU H 8 45 ? 223.806 217.245 321.178 1.00 57.43 536 LEU O CA 1
ATOM 12553 C C . LEU H 8 45 ? 222.444 217.911 321.070 1.00 63.45 536 LEU O C 1
ATOM 12554 O O . LEU H 8 45 ? 221.425 217.323 321.441 1.00 75.97 536 LEU O O 1
ATOM 12559 N N . LYS H 8 46 ? 222.427 219.143 320.570 1.00 67.37 537 LYS O N 1
ATOM 12560 C CA . LYS H 8 46 ? 221.189 219.891 320.436 1.00 70.77 537 LYS O CA 1
ATOM 12561 C C . LYS H 8 46 ? 221.172 220.620 319.102 1.00 72.83 537 LYS O C 1
ATOM 12562 O O . LYS H 8 46 ? 222.218 220.988 318.560 1.00 78.78 537 LYS O O 1
ATOM 12568 N N . LEU H 8 47 ? 219.965 220.820 318.576 1.00 84.53 538 LEU O N 1
ATOM 12569 C CA . LEU H 8 47 ? 219.816 221.413 317.253 1.00 87.15 538 LEU O CA 1
ATOM 12570 C C . LEU H 8 47 ? 219.970 222.928 317.305 1.00 90.45 538 LEU O C 1
ATOM 12571 O O . LEU H 8 47 ? 220.869 223.494 316.677 1.00 100.83 538 LEU O O 1
ATOM 12576 N N . ARG H 8 48 ? 219.094 223.600 318.044 1.00 91.59 539 ARG O N 1
ATOM 12577 C CA . ARG H 8 48 ? 219.179 225.044 318.193 1.00 92.05 539 ARG O CA 1
ATOM 12578 C C . ARG H 8 48 ? 218.393 225.446 319.431 1.00 98.48 539 ARG O C 1
ATOM 12579 O O . ARG H 8 48 ? 217.558 224.687 319.928 1.00 99.88 539 ARG O O 1
ATOM 12587 N N . GLU H 8 49 ? 218.661 226.663 319.907 1.00 105.28 540 GLU O N 1
ATOM 12588 C CA . GLU H 8 49 ? 218.196 227.100 321.219 1.00 104.14 540 GLU O CA 1
ATOM 12589 C C . GLU H 8 49 ? 218.496 226.029 322.258 1.00 106.48 540 GLU O C 1
ATOM 12590 O O . GLU H 8 49 ? 219.643 225.865 322.686 1.00 105.91 540 GLU O O 1
ATOM 12596 N N . GLN H 8 50 ? 217.462 225.292 322.659 1.00 102.45 541 GLN O N 1
ATOM 12597 C CA . GLN H 8 50 ? 217.636 224.168 323.567 1.00 105.79 541 GLN O CA 1
ATOM 12598 C C . GLN H 8 50 ? 216.822 222.956 323.135 1.00 109.45 541 GLN O C 1
ATOM 12599 O O . GLN H 8 50 ? 216.785 221.963 323.872 1.00 111.42 541 GLN O O 1
ATOM 12605 N N . GLN H 8 51 ? 216.168 223.003 321.978 1.00 104.44 542 GLN O N 1
ATOM 12606 C CA . GLN H 8 51 ? 215.360 221.878 321.531 1.00 105.95 542 GLN O CA 1
ATOM 12607 C C . GLN H 8 51 ? 216.247 220.691 321.178 1.00 103.04 542 GLN O C 1
ATOM 12608 O O . GLN H 8 51 ? 217.363 220.851 320.675 1.00 95.65 542 GLN O O 1
ATOM 12614 N N . LEU H 8 52 ? 215.749 219.493 321.463 1.00 95.67 543 LEU O N 1
ATOM 12615 C CA . LEU H 8 52 ? 216.524 218.283 321.252 1.00 93.76 543 LEU O CA 1
ATOM 12616 C C . LEU H 8 52 ? 216.440 217.834 319.798 1.00 95.89 543 LEU O C 1
ATOM 12617 O O . LEU H 8 52 ? 215.573 218.264 319.034 1.00 93.25 543 LEU O O 1
ATOM 12622 N N . VAL H 8 53 ? 217.363 216.955 319.423 1.00 99.30 544 VAL O N 1
ATOM 12623 C CA . VAL H 8 53 ? 217.405 216.395 318.079 1.00 96.45 544 VAL O CA 1
ATOM 12624 C C . VAL H 8 53 ? 216.534 215.146 318.046 1.00 99.41 544 VAL O C 1
ATOM 12625 O O . VAL H 8 53 ? 216.671 214.255 318.893 1.00 101.20 544 VAL O O 1
ATOM 12629 N N . GLY H 8 54 ? 215.622 215.090 317.080 1.00 119.76 545 GLY O N 1
ATOM 12630 C CA . GLY H 8 54 ? 214.697 213.977 317.011 1.00 122.12 545 GLY O CA 1
ATOM 12631 C C . GLY H 8 54 ? 215.391 212.671 316.676 1.00 124.19 545 GLY O C 1
ATOM 12632 O O . GLY H 8 54 ? 216.443 212.639 316.037 1.00 123.58 545 GLY O O 1
ATOM 12633 N N . GLU H 8 55 ? 214.781 211.571 317.123 1.00 135.75 546 GLU O N 1
ATOM 12634 C CA . GLU H 8 55 ? 215.339 210.249 316.867 1.00 132.46 546 GLU O CA 1
ATOM 12635 C C . GLU H 8 55 ? 215.313 209.884 315.390 1.00 129.81 546 GLU O C 1
ATOM 12636 O O . GLU H 8 55 ? 216.075 209.008 314.968 1.00 131.49 546 GLU O O 1
ATOM 12642 N N . LYS H 8 56 ? 214.463 210.531 314.598 1.00 120.11 547 LYS O N 1
ATOM 12643 C CA . LYS H 8 56 ? 214.405 210.274 313.167 1.00 125.03 547 LYS O CA 1
ATOM 12644 C C . LYS H 8 56 ? 215.430 211.079 312.381 1.00 125.77 547 LYS O C 1
ATOM 12645 O O . LYS H 8 56 ? 215.519 210.911 311.160 1.00 125.29 547 LYS O O 1
ATOM 12651 N N . SER H 8 57 ? 216.197 211.941 313.041 1.00 110.87 548 SER O N 1
ATOM 12652 C CA . SER H 8 57 ? 217.193 212.739 312.344 1.00 109.31 548 SER O CA 1
ATOM 12653 C C . SER H 8 57 ? 218.345 211.865 311.867 1.00 106.34 548 SER O C 1
ATOM 12654 O O . SER H 8 57 ? 218.677 210.845 312.476 1.00 106.18 548 SER O O 1
ATOM 12657 N N . TRP H 8 58 ? 218.961 212.282 310.761 1.00 92.51 549 TRP O N 1
ATOM 12658 C CA . TRP H 8 58 ? 220.043 211.519 310.154 1.00 94.62 549 TRP O CA 1
ATOM 12659 C C . TRP H 8 58 ? 221.317 211.521 310.986 1.00 95.56 549 TRP O C 1
ATOM 12660 O O . TRP H 8 58 ? 222.228 210.745 310.684 1.00 99.91 549 TRP O O 1
ATOM 12671 N N . VAL H 8 59 ? 221.409 212.362 312.012 1.00 79.04 550 VAL O N 1
ATOM 12672 C CA . VAL H 8 59 ? 222.570 212.421 312.892 1.00 79.88 550 VAL O CA 1
ATOM 12673 C C . VAL H 8 59 ? 222.125 212.009 314.286 1.00 76.76 550 VAL O C 1
ATOM 12674 O O . VAL H 8 59 ? 221.115 212.511 314.791 1.00 81.61 550 VAL O O 1
ATOM 12678 N N . GLN H 8 60 ? 222.869 211.095 314.903 1.00 83.08 551 GLN O N 1
ATOM 12679 C CA . GLN H 8 60 ? 222.573 210.646 316.251 1.00 86.03 551 GLN O CA 1
ATOM 12680 C C . GLN H 8 60 ? 223.837 210.708 317.091 1.00 82.22 551 GLN O C 1
ATOM 12681 O O . GLN H 8 60 ? 224.954 210.576 316.579 1.00 84.20 551 GLN O O 1
ATOM 12687 N N . PHE H 8 61 ? 223.648 210.918 318.389 1.00 83.16 552 PHE O N 1
ATOM 12688 C CA . PHE H 8 61 ? 224.744 211.027 319.343 1.00 92.61 552 PHE O CA 1
ATOM 12689 C C . PHE H 8 61 ? 224.575 209.950 320.403 1.00 99.94 552 PHE O C 1
ATOM 12690 O O . PHE H 8 61 ? 223.631 209.998 321.199 1.00 101.92 552 PHE O O 1
ATOM 12698 N N . ASN H 8 62 ? 225.486 208.982 320.414 1.00 108.86 553 ASN O N 1
ATOM 12699 C CA . ASN H 8 62 ? 225.537 207.969 321.459 1.00 109.10 553 ASN O CA 1
ATOM 12700 C C . ASN H 8 62 ? 226.371 208.530 322.605 1.00 105.98 553 ASN O C 1
ATOM 12701 O O . ASN H 8 62 ? 227.601 208.616 322.506 1.00 103.22 553 ASN O O 1
ATOM 12706 N N . SER H 8 63 ? 225.694 208.925 323.686 1.00 105.48 554 SER O N 1
ATOM 12707 C CA . SER H 8 63 ? 226.321 209.730 324.730 1.00 109.47 554 SER O CA 1
ATOM 12708 C C . SER H 8 63 ? 227.225 208.909 325.642 1.00 111.11 554 SER O C 1
ATOM 12709 O O . SER H 8 63 ? 228.279 209.395 326.066 1.00 110.48 554 SER O O 1
ATOM 12712 N N . ASN H 8 64 ? 226.829 207.676 325.968 1.00 118.24 555 ASN O N 1
ATOM 12713 C CA . ASN H 8 64 ? 227.594 206.897 326.938 1.00 117.48 555 ASN O CA 1
ATOM 12714 C C . ASN H 8 64 ? 229.004 206.614 326.436 1.00 116.19 555 ASN O C 1
ATOM 12715 O O . ASN H 8 64 ? 229.969 206.688 327.205 1.00 115.31 555 ASN O O 1
ATOM 12720 N N . SER H 8 65 ? 229.147 206.288 325.154 1.00 116.03 556 SER O N 1
ATOM 12721 C CA . SER H 8 65 ? 230.462 206.103 324.556 1.00 118.80 556 SER O CA 1
ATOM 12722 C C . SER H 8 65 ? 230.980 207.357 323.864 1.00 121.02 556 SER O C 1
ATOM 12723 O O . SER H 8 65 ? 232.094 207.335 323.331 1.00 123.57 556 SER O O 1
ATOM 12726 N N . GLN H 8 66 ? 230.201 208.442 323.863 1.00 109.98 557 GLN O N 1
ATOM 12727 C CA . GLN H 8 66 ? 230.610 209.728 323.298 1.00 107.05 557 GLN O CA 1
ATOM 12728 C C . GLN H 8 66 ? 231.033 209.582 321.835 1.00 106.46 557 GLN O C 1
ATOM 12729 O O . GLN H 8 66 ? 232.191 209.784 321.467 1.00 103.71 557 GLN O O 1
ATOM 12735 N N . LEU H 8 67 ? 230.063 209.213 321.004 1.00 101.35 558 LEU O N 1
ATOM 12736 C CA . LEU H 8 67 ? 230.279 209.050 319.575 1.00 99.23 558 LEU O CA 1
ATOM 12737 C C . LEU H 8 67 ? 229.138 209.719 318.825 1.00 99.78 558 LEU O C 1
ATOM 12738 O O . LEU H 8 67 ? 228.024 209.825 319.340 1.00 101.78 558 LEU O O 1
ATOM 12743 N N . MET H 8 68 ? 229.416 210.187 317.611 1.00 93.78 559 MET O N 1
ATOM 12744 C CA . MET H 8 68 ? 228.389 210.767 316.757 1.00 91.48 559 MET O CA 1
ATOM 12745 C C . MET H 8 68 ? 228.378 210.022 315.432 1.00 94.85 559 MET O C 1
ATOM 12746 O O . MET H 8 68 ? 229.413 209.923 314.769 1.00 98.63 559 MET O O 1
ATOM 12751 N N . TYR H 8 69 ? 227.217 209.500 315.044 1.00 82.70 560 TYR O N 1
ATOM 12752 C CA . TYR H 8 69 ? 227.145 208.686 313.840 1.00 80.04 560 TYR O CA 1
ATOM 12753 C C . TYR H 8 69 ? 225.933 209.074 313.011 1.00 80.42 560 TYR O C 1
ATOM 12754 O O . TYR H 8 69 ? 224.907 209.509 313.540 1.00 84.29 560 TYR O O 1
ATOM 12763 N N . GLY H 8 70 ? 226.056 208.894 311.701 1.00 75.66 561 GLY O N 1
ATOM 12764 C CA . GLY H 8 70 ? 224.937 209.205 310.833 1.00 79.03 561 GLY O CA 1
ATOM 12765 C C . GLY H 8 70 ? 225.193 208.784 309.405 1.00 81.92 561 GLY O C 1
ATOM 12766 O O . GLY H 8 70 ? 226.313 208.435 309.019 1.00 87.87 561 GLY O O 1
ATOM 12767 N N . LEU H 8 71 ? 224.115 208.820 308.626 1.00 81.59 562 LEU O N 1
ATOM 12768 C CA . LEU H 8 71 ? 224.145 208.551 307.191 1.00 82.50 562 LEU O CA 1
ATOM 12769 C C . LEU H 8 71 ? 223.340 209.648 306.509 1.00 84.19 562 LEU O C 1
ATOM 12770 O O . LEU H 8 71 ? 222.102 209.559 306.443 1.00 93.97 562 LEU O O 1
ATOM 12775 N N . PRO H 8 72 ? 223.992 210.693 306.007 1.00 77.75 563 PRO O N 1
ATOM 12776 C CA . PRO H 8 72 ? 223.248 211.822 305.439 1.00 79.96 563 PRO O CA 1
ATOM 12777 C C . PRO H 8 72 ? 222.396 211.396 304.255 1.00 84.53 563 PRO O C 1
ATOM 12778 O O . PRO H 8 72 ? 222.786 210.542 303.458 1.00 87.99 563 PRO O O 1
ATOM 12782 N N . ASP H 8 73 ? 221.221 212.006 304.150 1.00 103.77 564 ASP O N 1
ATOM 12783 C CA . ASP H 8 73 ? 220.270 211.684 303.102 1.00 106.17 564 ASP O CA 1
ATOM 12784 C C . ASP H 8 73 ? 220.676 212.343 301.787 1.00 107.38 564 ASP O C 1
ATOM 12785 O O . ASP H 8 73 ? 221.566 213.195 301.731 1.00 109.35 564 ASP O O 1
ATOM 12790 N N . SER H 8 74 ? 220.003 211.933 300.710 1.00 109.34 565 SER O N 1
ATOM 12791 C CA . SER H 8 74 ? 220.301 212.478 299.391 1.00 110.33 565 SER O CA 1
ATOM 12792 C C . SER H 8 74 ? 219.873 213.932 299.249 1.00 107.59 565 SER O C 1
ATOM 12793 O O . SER H 8 74 ? 220.416 214.643 298.397 1.00 102.93 565 SER O O 1
ATOM 12796 N N . SER H 8 75 ? 218.919 214.388 300.057 1.00 113.08 566 SER O N 1
ATOM 12797 C CA . SER H 8 75 ? 218.396 215.744 299.965 1.00 116.46 566 SER O CA 1
ATOM 12798 C C . SER H 8 75 ? 218.942 216.665 301.048 1.00 117.22 566 SER O C 1
ATOM 12799 O O . SER H 8 75 ? 218.393 217.751 301.257 1.00 118.09 566 SER O O 1
ATOM 12802 N N . HIS H 8 76 ? 220.005 216.260 301.742 1.00 104.33 567 HIS O N 1
ATOM 12803 C CA . HIS H 8 76 ? 220.594 217.055 302.812 1.00 102.20 567 HIS O CA 1
ATOM 12804 C C . HIS H 8 76 ? 221.922 217.679 302.397 1.00 103.23 567 HIS O C 1
ATOM 12805 O O . HIS H 8 76 ? 222.804 217.884 303.233 1.00 104.32 567 HIS O O 1
ATOM 12812 N N . VAL H 8 77 ? 222.078 217.986 301.111 1.00 89.60 568 VAL O N 1
ATOM 12813 C CA . VAL H 8 77 ? 223.320 218.572 300.625 1.00 88.14 568 VAL O CA 1
ATOM 12814 C C . VAL H 8 77 ? 223.450 219.993 301.151 1.00 93.72 568 VAL O C 1
ATOM 12815 O O . VAL H 8 77 ? 222.520 220.802 301.037 1.00 98.34 568 VAL O O 1
ATOM 12819 N N . GLY H 8 78 ? 224.606 220.307 301.732 1.00 98.82 569 GLY O N 1
ATOM 12820 C CA . GLY H 8 78 ? 224.842 221.657 302.206 1.00 98.73 569 GLY O CA 1
ATOM 12821 C C . GLY H 8 78 ? 225.554 221.753 303.539 1.00 100.11 569 GLY O C 1
ATOM 12822 O O . GLY H 8 78 ? 226.456 220.964 303.834 1.00 106.69 569 GLY O O 1
ATOM 12823 N N . LYS H 8 79 ? 225.165 222.735 304.349 1.00 87.19 570 LYS O N 1
ATOM 12824 C CA . LYS H 8 79 ? 225.794 222.987 305.636 1.00 86.70 570 LYS O CA 1
ATOM 12825 C C . LYS H 8 79 ? 224.732 223.070 306.719 1.00 86.00 570 LYS O C 1
ATOM 12826 O O . LYS H 8 79 ? 223.681 223.684 306.522 1.00 91.60 570 LYS O O 1
ATOM 12832 N N . HIS H 8 80 ? 225.013 222.456 307.864 1.00 84.16 571 HIS O N 1
ATOM 12833 C CA . HIS H 8 80 ? 224.136 222.525 309.021 1.00 83.95 571 HIS O CA 1
ATOM 12834 C C . HIS H 8 80 ? 224.954 222.934 310.234 1.00 83.75 571 HIS O C 1
ATOM 12835 O O . HIS H 8 80 ? 226.176 222.787 310.256 1.00 92.07 571 HIS O O 1
ATOM 12842 N N . GLU H 8 81 ? 224.274 223.456 311.247 1.00 79.41 572 GLU O N 1
ATOM 12843 C CA . GLU H 8 81 ? 224.917 223.823 312.498 1.00 81.92 572 GLU O CA 1
ATOM 12844 C C . GLU H 8 81 ? 224.271 223.062 313.646 1.00 84.27 572 GLU O C 1
ATOM 12845 O O . GLU H 8 81 ? 223.084 222.728 313.600 1.00 92.86 572 GLU O O 1
ATOM 12851 N N . TYR H 8 82 ? 225.068 222.772 314.672 1.00 69.21 573 TYR O N 1
ATOM 12852 C CA . TYR H 8 82 ? 224.590 222.032 315.829 1.00 68.90 573 TYR O CA 1
ATOM 12853 C C . TYR H 8 82 ? 225.207 222.641 317.077 1.00 68.37 573 TYR O C 1
ATOM 12854 O O . TYR H 8 82 ? 225.922 223.643 317.012 1.00 85.76 573 TYR O O 1
ATOM 12863 N N . PHE H 8 83 ? 224.921 222.043 318.230 1.00 62.65 574 PHE O N 1
ATOM 12864 C CA . PHE H 8 83 ? 225.496 222.510 319.480 1.00 68.54 574 PHE O CA 1
ATOM 12865 C C . PHE H 8 83 ? 225.826 221.314 320.353 1.00 71.42 574 PHE O C 1
ATOM 12866 O O . PHE H 8 83 ? 225.043 220.366 320.435 1.00 82.62 574 PHE O O 1
ATOM 12874 N N . MET H 8 84 ? 226.982 221.360 321.003 1.00 73.07 575 MET O N 1
ATOM 12875 C CA . MET H 8 84 ? 227.407 220.326 321.932 1.00 71.38 575 MET O CA 1
ATOM 12876 C C . MET H 8 84 ? 227.426 220.922 323.330 1.00 71.17 575 MET O C 1
ATOM 12877 O O . MET H 8 84 ? 228.202 221.845 323.601 1.00 86.65 575 MET O O 1
ATOM 12882 N N . HIS H 8 85 ? 226.567 220.408 324.202 1.00 72.03 576 HIS O N 1
ATOM 12883 C CA . HIS H 8 85 ? 226.462 220.878 325.575 1.00 75.67 576 HIS O CA 1
ATOM 12884 C C . HIS H 8 85 ? 227.152 219.888 326.500 1.00 83.02 576 HIS O C 1
ATOM 12885 O O . HIS H 8 85 ? 226.834 218.694 326.486 1.00 96.02 576 HIS O O 1
ATOM 12892 N N . ALA H 8 86 ? 228.087 220.383 327.301 1.00 72.74 577 ALA O N 1
ATOM 12893 C CA . ALA H 8 86 ? 228.759 219.587 328.316 1.00 68.54 577 ALA O CA 1
ATOM 12894 C C . ALA H 8 86 ? 228.270 220.050 329.677 1.00 78.62 577 ALA O C 1
ATOM 12895 O O . ALA H 8 86 ? 228.414 221.226 330.022 1.00 84.06 577 ALA O O 1
ATOM 12897 N N . THR H 8 87 ? 227.690 219.130 330.440 1.00 100.23 578 THR O N 1
ATOM 12898 C CA . THR H 8 87 ? 227.172 219.415 331.769 1.00 99.00 578 THR O CA 1
ATOM 12899 C C . THR H 8 87 ? 227.926 218.575 332.788 1.00 98.48 578 THR O C 1
ATOM 12900 O O . THR H 8 87 ? 228.124 217.372 332.584 1.00 98.48 578 THR O O 1
ATOM 12904 N N . ASP H 8 88 ? 228.355 219.214 333.869 1.00 116.94 579 ASP O N 1
ATOM 12905 C CA . ASP H 8 88 ? 229.035 218.550 334.965 1.00 119.24 579 ASP O CA 1
ATOM 12906 C C . ASP H 8 88 ? 228.023 218.204 336.055 1.00 121.84 579 ASP O C 1
ATOM 12907 O O . ASP H 8 88 ? 226.815 218.409 335.902 1.00 121.79 579 ASP O O 1
ATOM 12912 N N . LYS H 8 89 ? 228.515 217.673 337.176 1.00 133.12 580 LYS O N 1
ATOM 12913 C CA . LYS H 8 89 ? 227.629 217.318 338.277 1.00 132.25 580 LYS O CA 1
ATOM 12914 C C . LYS H 8 89 ? 227.098 218.541 339.013 1.00 133.95 580 LYS O C 1
ATOM 12915 O O . LYS H 8 89 ? 226.093 218.431 339.724 1.00 133.74 580 LYS O O 1
ATOM 12921 N N . GLY H 8 90 ? 227.742 219.695 338.861 1.00 134.71 581 GLY O N 1
ATOM 12922 C CA . GLY H 8 90 ? 227.296 220.910 339.507 1.00 134.41 581 GLY O CA 1
ATOM 12923 C C . GLY H 8 90 ? 226.232 221.688 338.773 1.00 134.76 581 GLY O C 1
ATOM 12924 O O . GLY H 8 90 ? 225.809 222.743 339.252 1.00 131.84 581 GLY O O 1
ATOM 12925 N N . GLY H 8 91 ? 225.782 221.201 337.618 1.00 125.70 582 GLY O N 1
ATOM 12926 C CA . GLY H 8 91 ? 224.764 221.876 336.844 1.00 123.53 582 GLY O CA 1
ATOM 12927 C C . GLY H 8 91 ? 225.272 222.928 335.883 1.00 125.54 582 GLY O C 1
ATOM 12928 O O . GLY H 8 91 ? 224.466 223.505 335.142 1.00 125.89 582 GLY O O 1
ATOM 12929 N N . LEU H 8 92 ? 226.574 223.198 335.868 1.00 115.87 583 LEU O N 1
ATOM 12930 C CA . LEU H 8 92 ? 227.133 224.182 334.954 1.00 113.83 583 LEU O CA 1
ATOM 12931 C C . LEU H 8 92 ? 227.355 223.561 333.582 1.00 114.27 583 LEU O C 1
ATOM 12932 O O . LEU H 8 92 ? 227.832 222.429 333.466 1.00 114.64 583 LEU O O 1
ATOM 12937 N N . SER H 8 93 ? 227.009 224.311 332.539 1.00 98.79 584 SER O N 1
ATOM 12938 C CA . SER H 8 93 ? 227.049 223.817 331.172 1.00 97.43 584 SER O CA 1
ATOM 12939 C C . SER H 8 93 ? 227.942 224.699 330.312 1.00 93.89 584 SER O C 1
ATOM 12940 O O . SER H 8 93 ? 227.912 225.927 330.422 1.00 98.31 584 SER O O 1
ATOM 12943 N N . ALA H 8 94 ? 228.733 224.058 329.459 1.00 78.02 585 ALA O N 1
ATOM 12944 C CA . ALA H 8 94 ? 229.560 224.737 328.470 1.00 80.57 585 ALA O CA 1
ATOM 12945 C C . ALA H 8 94 ? 229.130 224.282 327.084 1.00 79.80 585 ALA O C 1
ATOM 12946 O O . ALA H 8 94 ? 229.002 223.080 326.837 1.00 90.45 585 ALA O O 1
ATOM 12948 N N . VAL H 8 95 ? 228.913 225.233 326.183 1.00 59.21 586 VAL O N 1
ATOM 12949 C CA . VAL H 8 95 ? 228.346 224.953 324.871 1.00 61.47 586 VAL O CA 1
ATOM 12950 C C . VAL H 8 95 ? 229.380 225.270 323.805 1.00 61.85 586 VAL O C 1
ATOM 12951 O O . VAL H 8 95 ? 229.990 226.345 323.825 1.00 70.99 586 VAL O O 1
ATOM 12955 N N . ASP H 8 96 ? 229.578 224.334 322.882 1.00 65.32 587 ASP O N 1
ATOM 12956 C CA . ASP H 8 96 ? 230.423 224.544 321.714 1.00 64.71 587 ASP O CA 1
ATOM 12957 C C . ASP H 8 96 ? 229.579 224.385 320.460 1.00 71.13 587 ASP O C 1
ATOM 12958 O O . ASP H 8 96 ? 228.917 223.360 320.281 1.00 83.05 587 ASP O O 1
ATOM 12963 N N . ALA H 8 97 ? 229.612 225.388 319.592 1.00 51.01 588 ALA O N 1
ATOM 12964 C CA . ALA H 8 97 ? 228.860 225.363 318.347 1.00 46.59 588 ALA O CA 1
ATOM 12965 C C . ALA H 8 97 ? 229.772 224.910 317.219 1.00 48.61 588 ALA O C 1
ATOM 12966 O O . ALA H 8 97 ? 230.875 225.440 317.057 1.00 63.81 588 ALA O O 1
ATOM 12968 N N . PHE H 8 98 ? 229.318 223.921 316.453 1.00 56.22 589 PHE O N 1
ATOM 12969 C CA . PHE H 8 98 ? 230.074 223.416 315.320 1.00 53.78 589 PHE O CA 1
ATOM 12970 C C . PHE H 8 98 ? 229.139 223.229 314.137 1.00 56.27 589 PHE O C 1
ATOM 12971 O O . PHE H 8 98 ? 227.917 223.376 314.244 1.00 72.40 589 PHE O O 1
ATOM 12979 N N . GLU H 8 99 ? 229.735 222.908 312.994 1.00 59.42 590 GLU O N 1
ATOM 12980 C CA . GLU H 8 99 ? 229.026 222.862 311.727 1.00 69.80 590 GLU O CA 1
ATOM 12981 C C . GLU H 8 99 ? 229.382 221.587 310.980 1.00 79.45 590 GLU O C 1
ATOM 12982 O O . GLU H 8 99 ? 230.548 221.183 310.934 1.00 93.22 590 GLU O O 1
ATOM 12988 N N . ILE H 8 100 ? 228.365 220.958 310.401 1.00 76.84 591 ILE O N 1
ATOM 12989 C CA . ILE H 8 100 ? 228.507 219.713 309.657 1.00 72.72 591 ILE O CA 1
ATOM 12990 C C . ILE H 8 100 ? 228.297 220.017 308.182 1.00 67.07 591 ILE O C 1
ATOM 12991 O O . ILE H 8 100 ? 227.268 220.587 307.795 1.00 73.23 591 ILE O O 1
ATOM 12996 N N . HIS H 8 101 ? 229.272 219.642 307.365 1.00 72.63 592 HIS O N 1
ATOM 12997 C CA . HIS H 8 101 ? 229.181 219.765 305.919 1.00 78.11 592 HIS O CA 1
ATOM 12998 C C . HIS H 8 101 ? 228.760 218.427 305.334 1.00 87.53 592 HIS O C 1
ATOM 12999 O O . HIS H 8 101 ? 229.335 217.390 305.679 1.00 94.56 592 HIS O O 1
ATOM 13006 N N . VAL H 8 102 ? 227.753 218.447 304.467 1.00 90.04 593 VAL O N 1
ATOM 13007 C CA . VAL H 8 102 ? 227.342 217.272 303.710 1.00 86.27 593 VAL O CA 1
ATOM 13008 C C . VAL H 8 102 ? 227.552 217.593 302.240 1.00 86.95 593 VAL O C 1
ATOM 13009 O O . VAL H 8 102 ? 226.895 218.490 301.696 1.00 93.49 593 VAL O O 1
ATOM 13013 N N . HIS H 8 103 ? 228.465 216.868 301.602 1.00 98.86 594 HIS O N 1
ATOM 13014 C CA . HIS H 8 103 ? 228.849 217.154 300.228 1.00 103.55 594 HIS O CA 1
ATOM 13015 C C . HIS H 8 103 ? 228.708 215.906 299.372 1.00 103.65 594 HIS O C 1
ATOM 13016 O O . HIS H 8 103 ? 228.881 214.782 299.849 1.00 102.62 594 HIS O O 1
ATOM 13023 N N . LYS H 8 104 ? 228.391 216.117 298.099 1.00 123.20 595 LYS O N 1
ATOM 13024 C CA . LYS H 8 104 ? 228.288 215.009 297.163 1.00 125.53 595 LYS O CA 1
ATOM 13025 C C . LYS H 8 104 ? 229.667 214.436 296.857 1.00 129.15 595 LYS O C 1
ATOM 13026 O O . LYS H 8 104 ? 230.675 215.147 296.854 1.00 128.89 595 LYS O O 1
ATOM 13032 N N . ARG H 8 105 ? 229.702 213.132 296.602 1.00 149.63 596 ARG O N 1
ATOM 13033 C CA . ARG H 8 105 ? 230.961 212.466 296.312 1.00 150.97 596 ARG O CA 1
ATOM 13034 C C . ARG H 8 105 ? 231.526 212.959 294.981 1.00 152.46 596 ARG O C 1
ATOM 13035 O O . ARG H 8 105 ? 230.766 213.242 294.050 1.00 150.24 596 ARG O O 1
ATOM 13043 N N . PRO H 8 106 ? 232.850 213.081 294.863 1.00 163.67 597 PRO O N 1
ATOM 13044 C CA . PRO H 8 106 ? 233.439 213.459 293.568 1.00 162.13 597 PRO O CA 1
ATOM 13045 C C . PRO H 8 106 ? 233.221 212.423 292.479 1.00 162.37 597 PRO O C 1
ATOM 13046 O O . PRO H 8 106 ? 233.297 212.768 291.293 1.00 160.81 597 PRO O O 1
ATOM 13050 N N . GLN H 8 107 ? 232.955 211.171 292.840 1.00 169.51 598 GLN O N 1
ATOM 13051 C CA . GLN H 8 107 ? 232.695 210.098 291.886 1.00 169.59 598 GLN O CA 1
ATOM 13052 C C . GLN H 8 107 ? 231.217 209.721 291.873 1.00 169.47 598 GLN O C 1
ATOM 13053 O O . GLN H 8 107 ? 230.858 208.548 291.759 1.00 169.14 598 GLN O O 1
ATOM 13059 N N . GLY H 8 108 ? 230.345 210.724 291.992 1.00 177.11 599 GLY O N 1
ATOM 13060 C CA . GLY H 8 108 ? 228.919 210.450 292.082 1.00 176.97 599 GLY O CA 1
ATOM 13061 C C . GLY H 8 108 ? 228.368 209.749 290.855 1.00 177.97 599 GLY O C 1
ATOM 13062 O O . GLY H 8 108 ? 227.548 208.835 290.968 1.00 178.56 599 GLY O O 1
ATOM 13063 N N . ASP H 8 109 ? 228.807 210.164 289.668 1.00 180.42 600 ASP O N 1
ATOM 13064 C CA . ASP H 8 109 ? 228.342 209.569 288.425 1.00 181.16 600 ASP O CA 1
ATOM 13065 C C . ASP H 8 109 ? 229.446 208.884 287.635 1.00 180.16 600 ASP O C 1
ATOM 13066 O O . ASP H 8 109 ? 229.161 208.294 286.587 1.00 179.40 600 ASP O O 1
ATOM 13071 N N . LYS H 8 110 ? 230.691 208.941 288.102 1.00 174.01 601 LYS O N 1
ATOM 13072 C CA . LYS H 8 110 ? 231.812 208.315 287.418 1.00 174.08 601 LYS O CA 1
ATOM 13073 C C . LYS H 8 110 ? 232.225 206.996 288.056 1.00 173.01 601 LYS O C 1
ATOM 13074 O O . LYS H 8 110 ? 233.300 206.478 287.740 1.00 171.93 601 LYS O O 1
ATOM 13080 N N . ALA H 8 111 ? 231.404 206.447 288.941 1.00 169.43 602 ALA O N 1
ATOM 13081 C CA . ALA H 8 111 ? 231.748 205.210 289.624 1.00 169.19 602 ALA O CA 1
ATOM 13082 C C . ALA H 8 111 ? 231.835 204.067 288.621 1.00 168.70 602 ALA O C 1
ATOM 13083 O O . ALA H 8 111 ? 230.858 203.808 287.902 1.00 169.39 602 ALA O O 1
ATOM 13085 N N . PRO H 8 112 ? 232.970 203.373 288.528 1.00 167.90 603 PRO O N 1
ATOM 13086 C CA . PRO H 8 112 ? 233.084 202.287 287.541 1.00 168.95 603 PRO O CA 1
ATOM 13087 C C . PRO H 8 112 ? 232.114 201.145 287.775 1.00 167.08 603 PRO O C 1
ATOM 13088 O O . PRO H 8 112 ? 231.624 200.554 286.804 1.00 168.07 603 PRO O O 1
ATOM 13092 N N . ALA H 8 113 ? 231.811 200.820 289.027 1.00 147.50 604 ALA O N 1
ATOM 13093 C CA . ALA H 8 113 ? 230.995 199.661 289.360 1.00 148.00 604 ALA O CA 1
ATOM 13094 C C . ALA H 8 113 ? 229.717 200.107 290.052 1.00 147.90 604 ALA O C 1
ATOM 13095 O O . ALA H 8 113 ? 229.760 200.897 291.000 1.00 150.30 604 ALA O O 1
ATOM 13097 N N . ARG H 8 114 ? 228.585 199.599 289.572 1.00 136.14 605 ARG O N 1
ATOM 13098 C CA . ARG H 8 114 ? 227.290 199.808 290.200 1.00 133.76 605 ARG O CA 1
ATOM 13099 C C . ARG H 8 114 ? 226.670 198.445 290.453 1.00 131.90 605 ARG O C 1
ATOM 13100 O O . ARG H 8 114 ? 226.635 197.604 289.551 1.00 136.18 605 ARG O O 1
ATOM 13108 N N . PHE H 8 115 ? 226.188 198.225 291.668 1.00 118.78 606 PHE O N 1
ATOM 13109 C CA . PHE H 8 115 ? 225.688 196.921 292.069 1.00 119.58 606 PHE O CA 1
ATOM 13110 C C . PHE H 8 115 ? 224.165 196.949 292.125 1.00 119.80 606 PHE O C 1
ATOM 13111 O O . PHE H 8 115 ? 223.525 197.960 291.825 1.00 119.68 606 PHE O O 1
ATOM 13119 N N . LYS H 8 116 ? 223.586 195.813 292.507 1.00 124.43 607 LYS O N 1
ATOM 13120 C CA . LYS H 8 116 ? 222.140 195.699 292.636 1.00 124.09 607 LYS O CA 1
ATOM 13121 C C . LYS H 8 116 ? 221.822 194.447 293.436 1.00 123.50 607 LYS O C 1
ATOM 13122 O O . LYS H 8 116 ? 222.269 193.354 293.079 1.00 124.04 607 LYS O O 1
ATOM 13128 N N . ALA H 8 117 ? 221.056 194.609 294.510 1.00 138.56 608 ALA O N 1
ATOM 13129 C CA . ALA H 8 117 ? 220.640 193.494 295.348 1.00 140.54 608 ALA O CA 1
ATOM 13130 C C . ALA H 8 117 ? 219.140 193.576 295.571 1.00 142.72 608 ALA O C 1
ATOM 13131 O O . ALA H 8 117 ? 218.625 194.629 295.962 1.00 144.47 608 ALA O O 1
ATOM 13133 N N . ARG H 8 118 ? 218.447 192.468 295.331 1.00 153.80 609 ARG O N 1
ATOM 13134 C CA . ARG H 8 118 ? 216.998 192.403 295.461 1.00 153.39 609 ARG O CA 1
ATOM 13135 C C . ARG H 8 118 ? 216.631 191.670 296.743 1.00 152.48 609 ARG O C 1
ATOM 13136 O O . ARG H 8 118 ? 217.130 190.570 297.000 1.00 150.57 609 ARG O O 1
ATOM 13144 N N . LEU H 8 119 ? 215.751 192.277 297.532 1.00 163.78 610 LEU O N 1
ATOM 13145 C CA . LEU H 8 119 ? 215.323 191.745 298.816 1.00 165.47 610 LEU O CA 1
ATOM 13146 C C . LEU H 8 119 ? 213.805 191.766 298.869 1.00 165.43 610 LEU O C 1
ATOM 13147 O O . LEU H 8 119 ? 213.178 192.766 298.495 1.00 165.52 610 LEU O O 1
ATOM 13152 N N . ALA H 8 120 ? 213.225 190.666 299.337 1.00 172.59 611 ALA O N 1
ATOM 13153 C CA . ALA H 8 120 ? 211.780 190.552 299.451 1.00 173.57 611 ALA O CA 1
ATOM 13154 C C . ALA H 8 120 ? 211.272 191.333 300.655 1.00 174.61 611 ALA O C 1
ATOM 13155 O O . ALA H 8 120 ? 211.923 191.382 301.703 1.00 173.58 611 ALA O O 1
ATOM 13157 N N . GLY H 8 121 ? 210.101 191.946 300.499 1.00 180.07 612 GLY O N 1
ATOM 13158 C CA . GLY H 8 121 ? 209.494 192.707 301.572 1.00 178.94 612 GLY O CA 1
ATOM 13159 C C . GLY H 8 121 ? 208.995 194.065 301.126 1.00 179.21 612 GLY O C 1
ATOM 13160 O O . GLY H 8 121 ? 208.535 194.222 299.991 1.00 178.81 612 GLY O O 1
ATOM 13161 N N . ASP H 8 122 ? 209.081 195.058 302.009 1.00 178.05 613 ASP O N 1
ATOM 13162 C CA . ASP H 8 122 ? 208.652 196.409 301.692 1.00 178.26 613 ASP O CA 1
ATOM 13163 C C . ASP H 8 122 ? 209.758 197.398 302.032 1.00 178.14 613 ASP O C 1
ATOM 13164 O O . ASP H 8 122 ? 210.484 197.208 303.016 1.00 177.47 613 ASP O O 1
ATOM 13169 N N . PRO H 8 123 ? 209.912 198.463 301.241 1.00 167.90 614 PRO O N 1
ATOM 13170 C CA . PRO H 8 123 ? 210.964 199.447 301.511 1.00 166.72 614 PRO O CA 1
ATOM 13171 C C . PRO H 8 123 ? 210.541 200.615 302.387 1.00 164.60 614 PRO O C 1
ATOM 13172 O O . PRO H 8 123 ? 211.409 201.402 302.787 1.00 163.94 614 PRO O O 1
ATOM 13176 N N . ALA H 8 124 ? 209.250 200.753 302.690 1.00 155.67 615 ALA O N 1
ATOM 13177 C CA . ALA H 8 124 ? 208.795 201.895 303.481 1.00 155.50 615 ALA O CA 1
ATOM 13178 C C . ALA H 8 124 ? 209.421 201.953 304.870 1.00 156.19 615 ALA O C 1
ATOM 13179 O O . ALA H 8 124 ? 209.915 203.029 305.250 1.00 156.01 615 ALA O O 1
ATOM 13181 N N . PRO H 8 125 ? 209.435 200.883 305.675 1.00 151.84 616 PRO O N 1
ATOM 13182 C CA . PRO H 8 125 ? 210.092 200.989 306.989 1.00 151.07 616 PRO O CA 1
ATOM 13183 C C . PRO H 8 125 ? 211.581 201.268 306.902 1.00 150.98 616 PRO O C 1
ATOM 13184 O O . PRO H 8 125 ? 212.127 201.956 307.773 1.00 148.86 616 PRO O O 1
ATOM 13188 N N . VAL H 8 126 ? 212.255 200.753 305.873 1.00 148.51 617 VAL O N 1
ATOM 13189 C CA . VAL H 8 126 ? 213.701 200.918 305.772 1.00 147.28 617 VAL O CA 1
ATOM 13190 C C . VAL H 8 126 ? 214.060 202.365 305.457 1.00 146.54 617 VAL O C 1
ATOM 13191 O O . VAL H 8 126 ? 215.000 202.925 306.034 1.00 146.00 617 VAL O O 1
ATOM 13195 N N . VAL H 8 127 ? 213.317 202.996 304.546 1.00 141.32 618 VAL O N 1
ATOM 13196 C CA . VAL H 8 127 ? 213.654 204.350 304.112 1.00 140.97 618 VAL O CA 1
ATOM 13197 C C . VAL H 8 127 ? 213.529 205.334 305.268 1.00 140.52 618 VAL O C 1
ATOM 13198 O O . VAL H 8 127 ? 214.373 206.222 305.441 1.00 141.08 618 VAL O O 1
ATOM 13202 N N . ASN H 8 128 ? 212.485 205.190 306.084 1.00 137.93 619 ASN O N 1
ATOM 13203 C CA . ASN H 8 128 ? 212.190 206.136 307.151 1.00 138.63 619 ASN O CA 1
ATOM 13204 C C . ASN H 8 128 ? 212.688 205.659 308.512 1.00 140.54 619 ASN O C 1
ATOM 13205 O O . ASN H 8 128 ? 212.051 205.928 309.535 1.00 141.29 619 ASN O O 1
ATOM 13210 N N . ASP H 8 129 ? 213.817 204.955 308.544 1.00 139.49 620 ASP O N 1
ATOM 13211 C CA . ASP H 8 129 ? 214.412 204.515 309.804 1.00 139.44 620 ASP O CA 1
ATOM 13212 C C . ASP H 8 129 ? 215.923 204.518 309.628 1.00 137.91 620 ASP O C 1
ATOM 13213 O O . ASP H 8 129 ? 216.467 203.669 308.916 1.00 139.79 620 ASP O O 1
ATOM 13218 N N . ILE H 8 130 ? 216.596 205.469 310.278 1.00 125.82 621 ILE O N 1
ATOM 13219 C CA . ILE H 8 130 ? 218.041 205.591 310.125 1.00 127.50 621 ILE O CA 1
ATOM 13220 C C . ILE H 8 130 ? 218.749 204.368 310.695 1.00 127.67 621 ILE O C 1
ATOM 13221 O O . ILE H 8 130 ? 219.729 203.879 310.119 1.00 131.10 621 ILE O O 1
ATOM 13226 N N . HIS H 8 131 ? 218.269 203.854 311.829 1.00 112.37 622 HIS O N 1
ATOM 13227 C CA . HIS H 8 131 ? 218.909 202.692 312.437 1.00 113.24 622 HIS O CA 1
ATOM 13228 C C . HIS H 8 131 ? 218.852 201.482 311.514 1.00 116.87 622 HIS O C 1
ATOM 13229 O O . HIS H 8 131 ? 219.828 200.729 311.405 1.00 118.00 622 HIS O O 1
ATOM 13236 N N . LYS H 8 132 ? 217.717 201.275 310.844 1.00 120.76 623 LYS O N 1
ATOM 13237 C CA . LYS H 8 132 ? 217.608 200.153 309.918 1.00 120.66 623 LYS O CA 1
ATOM 13238 C C . LYS H 8 132 ? 218.566 200.312 308.745 1.00 118.10 623 LYS O C 1
ATOM 13239 O O . LYS H 8 132 ? 219.184 199.337 308.305 1.00 120.75 623 LYS O O 1
ATOM 13245 N N . LYS H 8 133 ? 218.704 201.533 308.226 1.00 111.18 624 LYS O N 1
ATOM 13246 C CA . LYS H 8 133 ? 219.657 201.772 307.145 1.00 114.28 624 LYS O CA 1
ATOM 13247 C C . LYS H 8 133 ? 221.085 201.493 307.598 1.00 116.12 624 LYS O C 1
ATOM 13248 O O . LYS H 8 133 ? 221.875 200.893 306.858 1.00 115.02 624 LYS O O 1
ATOM 13254 N N . ILE H 8 134 ? 221.435 201.929 308.809 1.00 116.23 625 ILE O N 1
ATOM 13255 C CA . ILE H 8 134 ? 222.777 201.687 309.330 1.00 114.23 625 ILE O CA 1
ATOM 13256 C C . ILE H 8 134 ? 223.027 200.194 309.477 1.00 115.29 625 ILE O C 1
ATOM 13257 O O . ILE H 8 134 ? 224.098 199.686 309.116 1.00 119.81 625 ILE O O 1
ATOM 13262 N N . ALA H 8 135 ? 222.042 199.466 310.008 1.00 116.15 626 ALA O N 1
ATOM 13263 C CA . ALA H 8 135 ? 222.184 198.022 310.152 1.00 118.81 626 ALA O CA 1
ATOM 13264 C C . ALA H 8 135 ? 222.339 197.350 308.796 1.00 118.49 626 ALA O C 1
ATOM 13265 O O . ALA H 8 135 ? 223.151 196.431 308.641 1.00 118.20 626 ALA O O 1
ATOM 13267 N N . LEU H 8 136 ? 221.573 197.799 307.800 1.00 116.21 627 LEU O N 1
ATOM 13268 C CA . LEU H 8 136 ? 221.681 197.227 306.464 1.00 114.95 627 LEU O CA 1
ATOM 13269 C C . LEU H 8 136 ? 223.065 197.458 305.871 1.00 116.89 627 LEU O C 1
ATOM 13270 O O . LEU H 8 136 ? 223.661 196.542 305.291 1.00 119.47 627 LEU O O 1
ATOM 13275 N N . VAL H 8 137 ? 223.595 198.675 306.009 1.00 112.33 628 VAL O N 1
ATOM 13276 C CA . VAL H 8 137 ? 224.916 198.968 305.458 1.00 112.86 628 VAL O CA 1
ATOM 13277 C C . VAL H 8 137 ? 225.988 198.148 306.166 1.00 117.32 628 VAL O C 1
ATOM 13278 O O . VAL H 8 137 ? 226.901 197.608 305.526 1.00 117.25 628 VAL O O 1
ATOM 13282 N N . LYS H 8 138 ? 225.902 198.044 307.494 1.00 125.99 629 LYS O N 1
ATOM 13283 C CA . LYS H 8 138 ? 226.882 197.254 308.233 1.00 121.12 629 LYS O CA 1
ATOM 13284 C C . LYS H 8 138 ? 226.807 195.782 307.846 1.00 125.22 629 LYS O C 1
ATOM 13285 O O . LYS H 8 138 ? 227.839 195.112 307.725 1.00 126.63 629 LYS O O 1
ATOM 13291 N N . LYS H 8 139 ? 225.594 195.261 307.649 1.00 137.89 630 LYS O N 1
ATOM 13292 C CA . LYS H 8 139 ? 225.444 193.873 307.227 1.00 135.64 630 LYS O CA 1
ATOM 13293 C C . LYS H 8 139 ? 226.016 193.654 305.834 1.00 131.42 630 LYS O C 1
ATOM 13294 O O . LYS H 8 139 ? 226.641 192.622 305.572 1.00 133.67 630 LYS O O 1
ATOM 13300 N N . LEU H 8 140 ? 225.810 194.610 304.926 1.00 116.33 631 LEU O N 1
ATOM 13301 C CA . LEU H 8 140 ? 226.407 194.506 303.598 1.00 120.25 631 LEU O CA 1
ATOM 13302 C C . LEU H 8 140 ? 227.928 194.478 303.686 1.00 122.40 631 LEU O C 1
ATOM 13303 O O . LEU H 8 140 ? 228.590 193.662 303.030 1.00 125.92 631 LEU O O 1
ATOM 13308 N N . ALA H 8 141 ? 228.498 195.362 304.506 1.00 134.42 632 ALA O N 1
ATOM 13309 C CA . ALA H 8 141 ? 229.948 195.393 304.661 1.00 136.66 632 ALA O CA 1
ATOM 13310 C C . ALA H 8 141 ? 230.468 194.084 305.240 1.00 137.84 632 ALA O C 1
ATOM 13311 O O . ALA H 8 141 ? 231.488 193.556 304.783 1.00 139.52 632 ALA O O 1
ATOM 13313 N N . PHE H 8 142 ? 229.777 193.543 306.245 1.00 141.70 633 PHE O N 1
ATOM 13314 C CA . PHE H 8 142 ? 230.195 192.274 306.832 1.00 140.71 633 PHE O CA 1
ATOM 13315 C C . PHE H 8 142 ? 230.092 191.140 305.821 1.00 140.23 633 PHE O C 1
ATOM 13316 O O . PHE H 8 142 ? 230.952 190.251 305.782 1.00 137.40 633 PHE O O 1
ATOM 13324 N N . ALA H 8 143 ? 229.041 191.149 304.998 1.00 144.97 634 ALA O N 1
ATOM 13325 C CA . ALA H 8 143 ? 228.893 190.126 303.970 1.00 145.23 634 ALA O CA 1
ATOM 13326 C C . ALA H 8 143 ? 230.035 190.189 302.968 1.00 145.04 634 ALA O C 1
ATOM 13327 O O . ALA H 8 143 ? 230.570 189.152 302.559 1.00 146.39 634 ALA O O 1
ATOM 13329 N N . PHE H 8 144 ? 230.430 191.397 302.565 1.00 143.64 635 PHE O N 1
ATOM 13330 C CA . PHE H 8 144 ? 231.538 191.519 301.627 1.00 141.88 635 PHE O CA 1
ATOM 13331 C C . PHE H 8 144 ? 232.882 191.169 302.249 1.00 144.35 635 PHE O C 1
ATOM 13332 O O . PHE H 8 144 ? 233.871 191.059 301.517 1.00 142.37 635 PHE O O 1
ATOM 13340 N N . GLY H 8 145 ? 232.945 190.993 303.567 1.00 153.89 636 GLY O N 1
ATOM 13341 C CA . GLY H 8 145 ? 234.179 190.653 304.239 1.00 154.17 636 GLY O CA 1
ATOM 13342 C C . GLY H 8 145 ? 235.003 191.830 304.711 1.00 156.05 636 GLY O C 1
ATOM 13343 O O . GLY H 8 145 ? 236.035 191.621 305.361 1.00 154.77 636 GLY O O 1
ATOM 13344 N N . ASP H 8 146 ? 234.586 193.057 304.411 1.00 158.71 637 ASP O N 1
ATOM 13345 C CA . ASP H 8 146 ? 235.301 194.256 304.825 1.00 156.56 637 ASP O CA 1
ATOM 13346 C C . ASP H 8 146 ? 234.626 194.831 306.063 1.00 156.82 637 ASP O C 1
ATOM 13347 O O . ASP H 8 146 ? 233.441 195.178 306.024 1.00 157.74 637 ASP O O 1
ATOM 13352 N N . ARG H 8 147 ? 235.381 194.934 307.157 1.00 151.68 638 ARG O N 1
ATOM 13353 C CA . ARG H 8 147 ? 234.831 195.419 308.416 1.00 151.86 638 ARG O CA 1
ATOM 13354 C C . ARG H 8 147 ? 234.617 196.926 308.437 1.00 150.34 638 ARG O C 1
ATOM 13355 O O . ARG H 8 147 ? 233.943 197.425 309.345 1.00 147.72 638 ARG O O 1
ATOM 13363 N N . ASN H 8 148 ? 235.165 197.657 307.471 1.00 148.30 639 ASN O N 1
ATOM 13364 C CA . ASN H 8 148 ? 235.025 199.108 307.418 1.00 148.26 639 ASN O CA 1
ATOM 13365 C C . ASN H 8 148 ? 233.767 199.451 306.631 1.00 145.42 639 ASN O C 1
ATOM 13366 O O . ASN H 8 148 ? 233.691 199.199 305.425 1.00 143.30 639 ASN O O 1
ATOM 13371 N N . CYS H 8 149 ? 232.781 200.035 307.313 1.00 123.44 640 CYS O N 1
ATOM 13372 C CA . CYS H 8 149 ? 231.536 200.409 306.659 1.00 122.24 640 CYS O CA 1
ATOM 13373 C C . CYS H 8 149 ? 231.683 201.631 305.766 1.00 122.41 640 CYS O C 1
ATOM 13374 O O . CYS H 8 149 ? 230.793 201.888 304.949 1.00 122.52 640 CYS O O 1
ATOM 13377 N N . SER H 8 150 ? 232.776 202.384 305.896 1.00 125.53 641 SER O N 1
ATOM 13378 C CA . SER H 8 150 ? 232.941 203.624 305.149 1.00 126.32 641 SER O CA 1
ATOM 13379 C C . SER H 8 150 ? 233.134 203.403 303.656 1.00 126.70 641 SER O C 1
ATOM 13380 O O . SER H 8 150 ? 233.012 204.362 302.887 1.00 127.34 641 SER O O 1
ATOM 13383 N N . SER H 8 151 ? 233.437 202.178 303.227 1.00 127.56 642 SER O N 1
ATOM 13384 C CA . SER H 8 151 ? 233.668 201.933 301.808 1.00 128.48 642 SER O CA 1
ATOM 13385 C C . SER H 8 151 ? 232.370 201.981 301.012 1.00 126.06 642 SER O C 1
ATOM 13386 O O . SER H 8 151 ? 232.317 202.589 299.937 1.00 123.88 642 SER O O 1
ATOM 13389 N N . ILE H 8 152 ? 231.313 201.353 301.524 1.00 113.00 643 ILE O N 1
ATOM 13390 C CA . ILE H 8 152 ? 230.070 201.230 300.773 1.00 109.03 643 ILE O CA 1
ATOM 13391 C C . ILE H 8 152 ? 229.362 202.577 300.725 1.00 108.60 643 ILE O C 1
ATOM 13392 O O . ILE H 8 152 ? 229.220 203.259 301.747 1.00 115.97 643 ILE O O 1
ATOM 13397 N N . THR H 8 153 ? 228.916 202.967 299.533 1.00 109.26 644 THR O N 1
ATOM 13398 C CA . THR H 8 153 ? 228.230 204.238 299.311 1.00 113.49 644 THR O CA 1
ATOM 13399 C C . THR H 8 153 ? 226.865 203.950 298.697 1.00 118.08 644 THR O C 1
ATOM 13400 O O . THR H 8 153 ? 226.749 203.785 297.479 1.00 123.92 644 THR O O 1
ATOM 13404 N N . LEU H 8 154 ? 225.834 203.894 299.535 1.00 110.39 645 LEU O N 1
ATOM 13405 C CA . LEU H 8 154 ? 224.481 203.657 299.054 1.00 107.88 645 LEU O CA 1
ATOM 13406 C C . LEU H 8 154 ? 224.007 204.820 298.189 1.00 110.97 645 LEU O C 1
ATOM 13407 O O . LEU H 8 154 ? 224.363 205.978 298.420 1.00 115.02 645 LEU O O 1
ATOM 13412 N N . GLN H 8 155 ? 223.201 204.505 297.178 1.00 124.91 646 GLN O N 1
ATOM 13413 C CA . GLN H 8 155 ? 222.736 205.518 296.238 1.00 124.48 646 GLN O CA 1
ATOM 13414 C C . GLN H 8 155 ? 221.223 205.622 296.133 1.00 128.65 646 GLN O C 1
ATOM 13415 O O . GLN H 8 155 ? 220.698 206.734 296.041 1.00 131.37 646 GLN O O 1
ATOM 13421 N N . ASN H 8 156 ? 220.502 204.503 296.138 1.00 138.18 647 ASN O N 1
ATOM 13422 C CA . ASN H 8 156 ? 219.077 204.537 295.844 1.00 137.19 647 ASN O CA 1
ATOM 13423 C C . ASN H 8 156 ? 218.371 203.380 296.532 1.00 135.01 647 ASN O C 1
ATOM 13424 O O . ASN H 8 156 ? 218.951 202.312 296.739 1.00 135.77 647 ASN O O 1
ATOM 13429 N N . ILE H 8 157 ? 217.109 203.609 296.884 1.00 135.44 648 ILE O N 1
ATOM 13430 C CA . ILE H 8 157 ? 216.207 202.557 297.340 1.00 138.82 648 ILE O CA 1
ATOM 13431 C C . ILE H 8 157 ? 214.872 202.755 296.636 1.00 142.61 648 ILE O C 1
ATOM 13432 O O . ILE H 8 157 ? 214.296 203.847 296.688 1.00 143.11 648 ILE O O 1
ATOM 13437 N N . THR H 8 158 ? 214.380 201.707 295.983 1.00 164.00 649 THR O N 1
ATOM 13438 C CA . THR H 8 158 ? 213.209 201.807 295.129 1.00 164.46 649 THR O CA 1
ATOM 13439 C C . THR H 8 158 ? 211.969 201.266 295.840 1.00 165.43 649 THR O C 1
ATOM 13440 O O . THR H 8 158 ? 212.001 200.915 297.023 1.00 163.06 649 THR O O 1
ATOM 13444 N N . ARG H 8 159 ? 210.860 201.197 295.106 1.00 180.66 650 ARG O N 1
ATOM 13445 C CA . ARG H 8 159 ? 209.576 200.750 295.618 1.00 180.57 650 ARG O CA 1
ATOM 13446 C C . ARG H 8 159 ? 209.297 199.318 295.163 1.00 180.61 650 ARG O C 1
ATOM 13447 O O . ARG H 8 159 ? 210.067 198.709 294.416 1.00 178.86 650 ARG O O 1
ATOM 13455 N N . GLY H 8 160 ? 208.172 198.775 295.626 1.00 182.23 651 GLY O N 1
ATOM 13456 C CA . GLY H 8 160 ? 207.764 197.432 295.261 1.00 181.21 651 GLY O CA 1
ATOM 13457 C C . GLY H 8 160 ? 208.530 196.363 296.010 1.00 180.78 651 GLY O C 1
ATOM 13458 O O . GLY H 8 160 ? 207.983 195.689 296.888 1.00 179.81 651 GLY O O 1
ATOM 13459 N N . SER H 8 161 ? 209.804 196.203 295.668 1.00 171.50 652 SER O N 1
ATOM 13460 C CA . SER H 8 161 ? 210.704 195.300 296.365 1.00 171.43 652 SER O CA 1
ATOM 13461 C C . SER H 8 161 ? 211.960 196.070 296.743 1.00 171.47 652 SER O C 1
ATOM 13462 O O . SER H 8 161 ? 212.288 197.093 296.136 1.00 170.46 652 SER O O 1
ATOM 13465 N N . ILE H 8 162 ? 212.667 195.575 297.755 1.00 161.79 653 ILE O N 1
ATOM 13466 C CA . ILE H 8 162 ? 213.818 196.313 298.258 1.00 159.92 653 ILE O CA 1
ATOM 13467 C C . ILE H 8 162 ? 215.004 196.063 297.340 1.00 158.74 653 ILE O C 1
ATOM 13468 O O . ILE H 8 162 ? 215.769 195.117 297.540 1.00 158.42 653 ILE O O 1
ATOM 13473 N N . VAL H 8 163 ? 215.164 196.902 296.326 1.00 148.00 654 VAL O N 1
ATOM 13474 C CA . VAL H 8 163 ? 216.287 196.800 295.405 1.00 150.52 654 VAL O CA 1
ATOM 13475 C C . VAL H 8 163 ? 217.263 197.910 295.760 1.00 151.49 654 VAL O C 1
ATOM 13476 O O . VAL H 8 163 ? 216.960 199.097 295.599 1.00 149.98 654 VAL O O 1
ATOM 13480 N N . VAL H 8 164 ? 218.436 197.521 296.250 1.00 133.20 655 VAL O N 1
ATOM 13481 C CA . VAL H 8 164 ? 219.441 198.450 296.754 1.00 125.54 655 VAL O CA 1
ATOM 13482 C C . VAL H 8 164 ? 220.633 198.430 295.812 1.00 123.53 655 VAL O C 1
ATOM 13483 O O . VAL H 8 164 ? 221.130 197.356 295.451 1.00 127.74 655 VAL O O 1
ATOM 13487 N N . GLU H 8 165 ? 221.086 199.613 295.411 1.00 127.09 656 GLU O N 1
ATOM 13488 C CA . GLU H 8 165 ? 222.229 199.759 294.525 1.00 133.91 656 GLU O CA 1
ATOM 13489 C C . GLU H 8 165 ? 223.302 200.590 295.211 1.00 131.25 656 GLU O C 1
ATOM 13490 O O . GLU H 8 165 ? 223.001 201.594 295.863 1.00 129.50 656 GLU O O 1
ATOM 13496 N N . TRP H 8 166 ? 224.554 200.170 295.056 1.00 119.06 657 TRP O N 1
ATOM 13497 C CA . TRP H 8 166 ? 225.666 200.840 295.708 1.00 113.71 657 TRP O CA 1
ATOM 13498 C C . TRP H 8 166 ? 226.894 200.765 294.816 1.00 116.73 657 TRP O C 1
ATOM 13499 O O . TRP H 8 166 ? 226.882 200.145 293.749 1.00 127.18 657 TRP O O 1
ATOM 13510 N N . THR H 8 167 ? 227.955 201.424 295.261 1.00 117.01 658 THR O N 1
ATOM 13511 C CA . THR H 8 167 ? 229.268 201.364 294.635 1.00 120.18 658 THR O CA 1
ATOM 13512 C C . THR H 8 167 ? 230.304 200.997 295.690 1.00 121.78 658 THR O C 1
ATOM 13513 O O . THR H 8 167 ? 229.992 200.835 296.871 1.00 127.01 658 THR O O 1
ATOM 13517 N N . ASN H 8 168 ? 231.552 200.862 295.254 1.00 139.44 659 ASN O N 1
ATOM 13518 C CA . ASN H 8 168 ? 232.679 200.640 296.153 1.00 141.34 659 ASN O CA 1
ATOM 13519 C C . ASN H 8 168 ? 233.614 201.835 296.021 1.00 143.92 659 ASN O C 1
ATOM 13520 O O . ASN H 8 168 ? 234.250 202.019 294.978 1.00 143.49 659 ASN O O 1
ATOM 13525 N N . ASN H 8 169 ? 233.691 202.645 297.079 1.00 148.31 660 ASN O N 1
ATOM 13526 C CA . ASN H 8 169 ? 234.500 203.858 297.030 1.00 146.96 660 ASN O CA 1
ATOM 13527 C C . ASN H 8 169 ? 235.980 203.543 296.871 1.00 148.09 660 ASN O C 1
ATOM 13528 O O . ASN H 8 169 ? 236.726 204.341 296.293 1.00 146.91 660 ASN O O 1
ATOM 13533 N N . THR H 8 170 ? 236.422 202.390 297.376 1.00 153.25 661 THR O N 1
ATOM 13534 C CA . THR H 8 170 ? 237.829 202.023 297.273 1.00 152.93 661 THR O CA 1
ATOM 13535 C C . THR H 8 170 ? 238.237 201.761 295.828 1.00 152.28 661 THR O C 1
ATOM 13536 O O . THR H 8 170 ? 239.396 201.990 295.461 1.00 153.01 661 THR O O 1
ATOM 13540 N N . LEU H 8 171 ? 237.303 201.313 294.994 1.00 155.59 662 LEU O N 1
ATOM 13541 C CA . LEU H 8 171 ? 237.637 200.944 293.627 1.00 157.95 662 LEU O CA 1
ATOM 13542 C C . LEU H 8 171 ? 238.171 202.153 292.861 1.00 160.39 662 LEU O C 1
ATOM 13543 O O . LEU H 8 171 ? 237.623 203.256 292.979 1.00 158.24 662 LEU O O 1
ATOM 13548 N N . PRO H 8 172 ? 239.237 201.986 292.079 1.00 170.64 663 PRO O N 1
ATOM 13549 C CA . PRO H 8 172 ? 239.808 203.124 291.350 1.00 168.62 663 PRO O CA 1
ATOM 13550 C C . PRO H 8 172 ? 238.842 203.674 290.313 1.00 167.23 663 PRO O C 1
ATOM 13551 O O . PRO H 8 172 ? 238.021 202.950 289.746 1.00 166.25 663 PRO O O 1
ATOM 13555 N N . LEU H 8 173 ? 238.950 204.982 290.073 1.00 172.92 664 LEU O N 1
ATOM 13556 C CA . LEU H 8 173 ? 238.074 205.634 289.106 1.00 174.67 664 LEU O CA 1
ATOM 13557 C C . LEU H 8 173 ? 238.391 205.201 287.680 1.00 174.97 664 LEU O C 1
ATOM 13558 O O . LEU H 8 173 ? 237.477 204.974 286.878 1.00 174.63 664 LEU O O 1
ATOM 13563 N N . GLU H 8 174 ? 239.677 205.079 287.342 1.00 181.25 665 GLU O N 1
ATOM 13564 C CA . GLU H 8 174 ? 240.075 204.810 285.968 1.00 182.31 665 GLU O CA 1
ATOM 13565 C C . GLU H 8 174 ? 241.430 204.117 285.923 1.00 183.17 665 GLU O C 1
ATOM 13566 O O . GLU H 8 174 ? 242.370 204.582 286.587 1.00 182.19 665 GLU O O 1
ATOM 13572 N N . PRO H 8 175 ? 241.570 203.019 285.165 1.00 184.05 666 PRO O N 1
ATOM 13573 C CA . PRO H 8 175 ? 240.538 202.306 284.401 1.00 182.59 666 PRO O CA 1
ATOM 13574 C C . PRO H 8 175 ? 239.750 201.363 285.299 1.00 183.18 666 PRO O C 1
ATOM 13575 O O . PRO H 8 175 ? 240.124 201.170 286.452 1.00 183.40 666 PRO O O 1
ATOM 13579 N N . CYS H 8 176 ? 238.667 200.763 284.826 1.00 176.83 667 CYS O N 1
ATOM 13580 C CA . CYS H 8 176 ? 237.895 199.878 285.689 1.00 176.83 667 CYS O CA 1
ATOM 13581 C C . CYS H 8 176 ? 238.646 198.569 285.901 1.00 175.61 667 CYS O C 1
ATOM 13582 O O . CYS H 8 176 ? 238.933 197.862 284.927 1.00 172.65 667 CYS O O 1
ATOM 13585 N N . PRO H 8 177 ? 238.979 198.214 287.140 1.00 177.91 668 PRO O N 1
ATOM 13586 C CA . PRO H 8 177 ? 239.719 196.974 287.407 1.00 177.15 668 PRO O CA 1
ATOM 13587 C C . PRO H 8 177 ? 238.822 195.744 287.442 1.00 176.55 668 PRO O C 1
ATOM 13588 O O . PRO H 8 177 ? 238.271 195.399 288.490 1.00 175.35 668 PRO O O 1
ATOM 13592 N N . LYS H 8 178 ? 238.633 195.106 286.285 1.00 170.80 669 LYS O N 1
ATOM 13593 C CA . LYS H 8 178 ? 237.662 194.020 286.169 1.00 170.95 669 LYS O CA 1
ATOM 13594 C C . LYS H 8 178 ? 237.958 192.847 287.101 1.00 170.13 669 LYS O C 1
ATOM 13595 O O . LYS H 8 178 ? 237.030 192.134 287.497 1.00 168.91 669 LYS O O 1
ATOM 13601 N N . GLU H 8 179 ? 239.227 192.610 287.449 1.00 178.19 670 GLU O N 1
ATOM 13602 C CA . GLU H 8 179 ? 239.574 191.341 288.091 1.00 179.99 670 GLU O CA 1
ATOM 13603 C C . GLU H 8 179 ? 239.015 191.241 289.511 1.00 180.42 670 GLU O C 1
ATOM 13604 O O . GLU H 8 179 ? 238.437 190.212 289.881 1.00 180.07 670 GLU O O 1
ATOM 13610 N N . GLN H 8 180 ? 239.148 192.293 290.321 1.00 180.41 671 GLN O N 1
ATOM 13611 C CA . GLN H 8 180 ? 238.524 192.246 291.640 1.00 179.68 671 GLN O CA 1
ATOM 13612 C C . GLN H 8 180 ? 237.008 192.361 291.556 1.00 178.75 671 GLN O C 1
ATOM 13613 O O . GLN H 8 180 ? 236.309 191.854 292.439 1.00 177.88 671 GLN O O 1
ATOM 13619 N N . ILE H 8 181 ? 236.473 192.978 290.500 1.00 172.50 672 ILE O N 1
ATOM 13620 C CA . ILE H 8 181 ? 235.022 192.973 290.322 1.00 172.84 672 ILE O CA 1
ATOM 13621 C C . ILE H 8 181 ? 234.518 191.548 290.131 1.00 172.53 672 ILE O C 1
ATOM 13622 O O . ILE H 8 181 ? 233.547 191.122 290.767 1.00 170.46 672 ILE O O 1
ATOM 13627 N N . ILE H 8 182 ? 235.179 190.783 289.260 1.00 176.42 673 ILE O N 1
ATOM 13628 C CA . ILE H 8 182 ? 234.740 189.410 289.031 1.00 177.17 673 ILE O CA 1
ATOM 13629 C C . ILE H 8 182 ? 235.026 188.542 290.250 1.00 175.77 673 ILE O C 1
ATOM 13630 O O . ILE H 8 182 ? 234.268 187.612 290.544 1.00 174.87 673 ILE O O 1
ATOM 13635 N N . GLY H 8 183 ? 236.105 188.825 290.986 1.00 175.58 674 GLY O N 1
ATOM 13636 C CA . GLY H 8 183 ? 236.340 188.103 292.226 1.00 175.93 674 GLY O CA 1
ATOM 13637 C C . GLY H 8 183 ? 235.241 188.334 293.247 1.00 176.76 674 GLY O C 1
ATOM 13638 O O . GLY H 8 183 ? 234.770 187.393 293.895 1.00 177.04 674 GLY O O 1
ATOM 13639 N N . LEU H 8 184 ? 234.810 189.588 293.397 1.00 172.34 675 LEU O N 1
ATOM 13640 C CA . LEU H 8 184 ? 233.685 189.887 294.273 1.00 172.38 675 LEU O CA 1
ATOM 13641 C C . LEU H 8 184 ? 232.413 189.218 293.773 1.00 173.81 675 LEU O C 1
ATOM 13642 O O . LEU H 8 184 ? 231.586 188.765 294.571 1.00 171.97 675 LEU O O 1
ATOM 13647 N N . SER H 8 185 ? 232.236 189.156 292.451 1.00 178.04 676 SER O N 1
ATOM 13648 C CA . SER H 8 185 ? 231.077 188.469 291.891 1.00 178.19 676 SER O CA 1
ATOM 13649 C C . SER H 8 185 ? 231.074 186.993 292.268 1.00 177.58 676 SER O C 1
ATOM 13650 O O . SER H 8 185 ? 230.032 186.441 292.639 1.00 176.95 676 SER O O 1
ATOM 13653 N N . ARG H 8 186 ? 232.234 186.337 292.174 1.00 181.24 677 ARG O N 1
ATOM 13654 C CA . ARG H 8 186 ? 232.326 184.942 292.596 1.00 181.06 677 ARG O CA 1
ATOM 13655 C C . ARG H 8 186 ? 232.046 184.801 294.086 1.00 180.93 677 ARG O C 1
ATOM 13656 O O . ARG H 8 186 ? 231.337 183.881 294.510 1.00 180.02 677 ARG O O 1
ATOM 13664 N N . ARG H 8 187 ? 232.596 185.706 294.898 1.00 180.40 678 ARG O N 1
ATOM 13665 C CA . ARG H 8 187 ? 232.418 185.607 296.342 1.00 180.66 678 ARG O CA 1
ATOM 13666 C C . ARG H 8 187 ? 231.004 185.964 296.784 1.00 180.09 678 ARG O C 1
ATOM 13667 O O . ARG H 8 187 ? 230.617 185.627 297.908 1.00 180.10 678 ARG O O 1
ATOM 13675 N N . ILE H 8 188 ? 230.225 186.628 295.933 1.00 173.76 679 ILE O N 1
ATOM 13676 C CA . ILE H 8 188 ? 228.915 187.116 296.325 1.00 174.75 679 ILE O CA 1
ATOM 13677 C C . ILE H 8 188 ? 227.773 186.292 295.736 1.00 175.15 679 ILE O C 1
ATOM 13678 O O . ILE H 8 188 ? 226.686 186.262 296.325 1.00 176.00 679 ILE O O 1
ATOM 13683 N N . ALA H 8 189 ? 227.981 185.618 294.613 1.00 178.13 680 ALA O N 1
ATOM 13684 C CA . ALA H 8 189 ? 226.909 184.886 293.942 1.00 178.23 680 ALA O CA 1
ATOM 13685 C C . ALA H 8 189 ? 227.539 183.947 292.920 1.00 179.64 680 ALA O C 1
ATOM 13686 O O . ALA H 8 189 ? 228.768 183.831 292.832 1.00 180.25 680 ALA O O 1
ATOM 13688 N N . ASP H 8 190 ? 226.692 183.277 292.147 1.00 184.87 681 ASP O N 1
ATOM 13689 C CA . ASP H 8 190 ? 227.117 182.390 291.080 1.00 184.68 681 ASP O CA 1
ATOM 13690 C C . ASP H 8 190 ? 226.944 183.088 289.732 1.00 184.45 681 ASP O C 1
ATOM 13691 O O . ASP H 8 190 ? 226.625 184.279 289.658 1.00 184.88 681 ASP O O 1
ATOM 13696 N N . GLU H 8 191 ? 227.157 182.340 288.647 1.00 178.26 682 GLU O N 1
ATOM 13697 C CA . GLU H 8 191 ? 227.087 182.929 287.314 1.00 177.79 682 GLU O CA 1
ATOM 13698 C C . GLU H 8 191 ? 225.673 183.372 286.958 1.00 178.13 682 GLU O C 1
ATOM 13699 O O . GLU H 8 191 ? 225.501 184.342 286.211 1.00 175.55 682 GLU O O 1
ATOM 13705 N N . ASN H 8 192 ? 224.659 182.685 287.474 1.00 182.52 683 ASN O N 1
ATOM 13706 C CA . ASN H 8 192 ? 223.271 182.978 287.147 1.00 181.58 683 ASN O CA 1
ATOM 13707 C C . ASN H 8 192 ? 222.633 183.984 288.095 1.00 182.51 683 ASN O C 1
ATOM 13708 O O . ASN H 8 192 ? 221.442 184.278 287.951 1.00 182.87 683 ASN O O 1
ATOM 13713 N N . GLY H 8 193 ? 223.386 184.519 289.052 1.00 173.45 684 GLY O N 1
ATOM 13714 C CA . GLY H 8 193 ? 222.874 185.533 289.948 1.00 171.04 684 GLY O CA 1
ATOM 13715 C C . GLY H 8 193 ? 222.305 185.031 291.256 1.00 171.04 684 GLY O C 1
ATOM 13716 O O . GLY H 8 193 ? 221.922 185.854 292.097 1.00 170.79 684 GLY O O 1
ATOM 13717 N N . LYS H 8 194 ? 222.226 183.722 291.458 1.00 176.05 685 LYS O N 1
ATOM 13718 C CA . LYS H 8 194 ? 221.753 183.206 292.737 1.00 177.18 685 LYS O CA 1
ATOM 13719 C C . LYS H 8 194 ? 222.765 183.547 293.825 1.00 177.47 685 LYS O C 1
ATOM 13720 O O . LYS H 8 194 ? 223.969 183.335 293.635 1.00 176.40 685 LYS O O 1
ATOM 13726 N N . PRO H 8 195 ? 222.328 184.081 294.962 1.00 172.63 686 PRO O N 1
ATOM 13727 C CA . PRO H 8 195 ? 223.280 184.581 295.957 1.00 172.26 686 PRO O CA 1
ATOM 13728 C C . PRO H 8 195 ? 224.111 183.470 296.577 1.00 171.92 686 PRO O C 1
ATOM 13729 O O . PRO H 8 195 ? 223.673 182.324 296.704 1.00 170.87 686 PRO O O 1
ATOM 13733 N N . ARG H 8 196 ? 225.331 183.831 296.958 1.00 172.18 687 ARG O N 1
ATOM 13734 C CA . ARG H 8 196 ? 226.188 182.913 297.688 1.00 170.94 687 ARG O CA 1
ATOM 13735 C C . ARG H 8 196 ? 225.578 182.616 299.057 1.00 170.42 687 ARG O C 1
ATOM 13736 O O . ARG H 8 196 ? 224.950 183.494 299.658 1.00 170.27 687 ARG O O 1
ATOM 13744 N N . PRO H 8 197 ? 225.727 181.390 299.567 1.00 169.57 688 PRO O N 1
ATOM 13745 C CA . PRO H 8 197 ? 225.184 181.087 300.901 1.00 170.85 688 PRO O CA 1
ATOM 13746 C C . PRO H 8 197 ? 225.716 181.995 301.994 1.00 171.25 688 PRO O C 1
ATOM 13747 O O . PRO H 8 197 ? 224.981 182.303 302.941 1.00 171.93 688 PRO O O 1
ATOM 13751 N N . ALA H 8 198 ? 226.973 182.435 301.894 1.00 169.84 689 ALA O N 1
ATOM 13752 C CA . ALA H 8 198 ? 227.503 183.377 302.874 1.00 170.27 689 ALA O CA 1
ATOM 13753 C C . ALA H 8 198 ? 226.738 184.694 302.837 1.00 170.08 689 ALA O C 1
ATOM 13754 O O . ALA H 8 198 ? 226.443 185.280 303.885 1.00 168.84 689 ALA O O 1
ATOM 13756 N N . PHE H 8 199 ? 226.410 185.174 301.635 1.00 164.15 690 PHE O N 1
ATOM 13757 C CA . PHE H 8 199 ? 225.627 186.398 301.509 1.00 163.36 690 PHE O CA 1
ATOM 13758 C C . PHE H 8 199 ? 224.258 186.245 302.158 1.00 163.29 690 PHE O C 1
ATOM 13759 O O . PHE H 8 199 ? 223.802 187.136 302.887 1.00 162.38 690 PHE O O 1
ATOM 13767 N N . SER H 8 200 ? 223.589 185.117 301.908 1.00 167.89 691 SER O N 1
ATOM 13768 C CA . SER H 8 200 ? 222.278 184.882 302.502 1.00 169.01 691 SER O CA 1
ATOM 13769 C C . SER H 8 200 ? 222.366 184.811 304.020 1.00 167.67 691 SER O C 1
ATOM 13770 O O . SER H 8 200 ? 221.514 185.362 304.726 1.00 167.13 691 SER O O 1
ATOM 13773 N N . ASN H 8 201 ? 223.389 184.130 304.540 1.00 169.07 692 ASN O N 1
ATOM 13774 C CA . ASN H 8 201 ? 223.556 184.042 305.986 1.00 170.22 692 ASN O CA 1
ATOM 13775 C C . ASN H 8 201 ? 223.804 185.414 306.598 1.00 171.06 692 ASN O C 1
ATOM 13776 O O . ASN H 8 201 ? 223.239 185.746 307.647 1.00 170.51 692 ASN O O 1
ATOM 13781 N N . ALA H 8 202 ? 224.644 186.228 305.956 1.00 167.01 693 ALA O N 1
ATOM 13782 C CA . ALA H 8 202 ? 224.989 187.529 306.518 1.00 167.00 693 ALA O CA 1
ATOM 13783 C C . ALA H 8 202 ? 223.803 188.483 306.482 1.00 166.16 693 ALA O C 1
ATOM 13784 O O . ALA H 8 202 ? 223.522 189.175 307.468 1.00 166.24 693 ALA O O 1
ATOM 13786 N N . LEU H 8 203 ? 223.095 188.541 305.352 1.00 162.11 694 LEU O N 1
ATOM 13787 C CA . LEU H 8 203 ? 221.977 189.473 305.240 1.00 162.89 694 LEU O CA 1
ATOM 13788 C C . LEU H 8 203 ? 220.837 189.092 306.176 1.00 162.16 694 LEU O C 1
ATOM 13789 O O . LEU H 8 203 ? 220.196 189.967 306.770 1.00 160.12 694 LEU O O 1
ATOM 13794 N N . GLU H 8 204 ? 220.564 187.799 306.314 1.00 169.54 695 GLU O N 1
ATOM 13795 C CA . GLU H 8 204 ? 219.508 187.350 307.204 1.00 170.53 695 GLU O CA 1
ATOM 13796 C C . GLU H 8 204 ? 219.900 187.607 308.659 1.00 171.07 695 GLU O C 1
ATOM 13797 O O . GLU H 8 204 ? 221.088 187.681 308.985 1.00 170.03 695 GLU O O 1
ATOM 13803 N N . PRO H 8 205 ? 218.917 187.748 309.562 1.00 170.37 696 PRO O N 1
ATOM 13804 C CA . PRO H 8 205 ? 217.468 187.641 309.367 1.00 169.89 696 PRO O CA 1
ATOM 13805 C C . PRO H 8 205 ? 216.774 188.977 309.124 1.00 170.89 696 PRO O C 1
ATOM 13806 O O . PRO H 8 205 ? 215.565 189.079 309.312 1.00 171.35 696 PRO O O 1
ATOM 13810 N N . ASP H 8 206 ? 217.499 190.021 308.716 1.00 166.77 697 ASP O N 1
ATOM 13811 C CA . ASP H 8 206 ? 216.861 191.315 308.492 1.00 165.22 697 ASP O CA 1
ATOM 13812 C C . ASP H 8 206 ? 215.889 191.256 307.320 1.00 164.85 697 ASP O C 1
ATOM 13813 O O . ASP H 8 206 ? 214.730 191.671 307.441 1.00 164.03 697 ASP O O 1
ATOM 13818 N N . PHE H 8 207 ? 216.339 190.739 306.179 1.00 163.29 698 PHE O N 1
ATOM 13819 C CA . PHE H 8 207 ? 215.519 190.657 304.980 1.00 164.36 698 PHE O CA 1
ATOM 13820 C C . PHE H 8 207 ? 215.690 189.276 304.362 1.00 162.63 698 PHE O C 1
ATOM 13821 O O . PHE H 8 207 ? 216.435 188.431 304.869 1.00 160.07 698 PHE O O 1
ATOM 13829 N N . LYS H 8 208 ? 214.990 189.049 303.254 1.00 167.62 699 LYS O N 1
ATOM 13830 C CA . LYS H 8 208 ? 215.068 187.801 302.506 1.00 168.19 699 LYS O CA 1
ATOM 13831 C C . LYS H 8 208 ? 215.756 188.073 301.175 1.00 167.36 699 LYS O C 1
ATOM 13832 O O . LYS H 8 208 ? 215.307 188.930 300.405 1.00 166.32 699 LYS O O 1
ATOM 13838 N N . ALA H 8 209 ? 216.830 187.337 300.905 1.00 164.13 700 ALA O N 1
ATOM 13839 C CA . ALA H 8 209 ? 217.631 187.517 299.702 1.00 165.12 700 ALA O CA 1
ATOM 13840 C C . ALA H 8 209 ? 217.201 186.516 298.640 1.00 165.70 700 ALA O C 1
ATOM 13841 O O . ALA H 8 209 ? 217.084 185.318 298.921 1.00 166.40 700 ALA O O 1
ATOM 13843 N N . LEU H 8 210 ? 216.967 187.008 297.425 1.00 160.98 701 LEU O N 1
ATOM 13844 C CA . LEU H 8 210 ? 216.540 186.162 296.317 1.00 161.08 701 LEU O CA 1
ATOM 13845 C C . LEU H 8 210 ? 217.526 186.164 295.160 1.00 160.65 701 LEU O C 1
ATOM 13846 O O . LEU H 8 210 ? 217.890 185.091 294.665 1.00 161.88 701 LEU O O 1
ATOM 13851 N N . SER H 8 211 ? 217.975 187.335 294.713 1.00 153.09 702 SER O N 1
ATOM 13852 C CA . SER H 8 211 ? 218.905 187.413 293.596 1.00 153.26 702 SER O CA 1
ATOM 13853 C C . SER H 8 211 ? 219.557 188.786 293.584 1.00 153.51 702 SER O C 1
ATOM 13854 O O . SER H 8 211 ? 218.997 189.758 294.096 1.00 153.83 702 SER O O 1
ATOM 13857 N N . ILE H 8 212 ? 220.750 188.850 292.993 1.00 148.80 703 ILE O N 1
ATOM 13858 C CA . ILE H 8 212 ? 221.498 190.090 292.854 1.00 147.08 703 ILE O CA 1
ATOM 13859 C C . ILE H 8 212 ? 222.038 190.179 291.434 1.00 145.29 703 ILE O C 1
ATOM 13860 O O . ILE H 8 212 ? 222.138 189.182 290.717 1.00 147.47 703 ILE O O 1
ATOM 13865 N N . ALA H 8 213 ? 222.389 191.398 291.035 1.00 133.80 704 ALA O N 1
ATOM 13866 C CA . ALA H 8 213 ? 222.951 191.650 289.718 1.00 134.61 704 ALA O CA 1
ATOM 13867 C C . ALA H 8 213 ? 223.988 192.756 289.821 1.00 136.43 704 ALA O C 1
ATOM 13868 O O . ALA H 8 213 ? 223.904 193.626 290.691 1.00 141.38 704 ALA O O 1
ATOM 13870 N N . VAL H 8 214 ? 224.971 192.713 288.927 1.00 137.23 705 VAL O N 1
ATOM 13871 C CA . VAL H 8 214 ? 226.044 193.700 288.884 1.00 136.78 705 VAL O CA 1
ATOM 13872 C C . VAL H 8 214 ? 226.206 194.162 287.445 1.00 137.92 705 VAL O C 1
ATOM 13873 O O . VAL H 8 214 ? 226.469 193.346 286.555 1.00 141.03 705 VAL O O 1
ATOM 13877 N N . THR H 8 215 ? 226.059 195.460 287.218 1.00 142.68 706 THR O N 1
ATOM 13878 C CA . THR H 8 215 ? 226.242 196.055 285.904 1.00 143.97 706 THR O CA 1
ATOM 13879 C C . THR H 8 215 ? 227.494 196.925 285.908 1.00 144.14 706 THR O C 1
ATOM 13880 O O . THR H 8 215 ? 228.181 197.067 286.923 1.00 145.40 706 THR O O 1
ATOM 13884 N N . GLY H 8 216 ? 227.788 197.515 284.751 1.00 158.46 707 GLY O N 1
ATOM 13885 C CA . GLY H 8 216 ? 228.942 198.366 284.583 1.00 158.55 707 GLY O CA 1
ATOM 13886 C C . GLY H 8 216 ? 228.563 199.834 284.466 1.00 159.44 707 GLY O C 1
ATOM 13887 O O . GLY H 8 216 ? 227.405 200.202 284.275 1.00 159.10 707 GLY O O 1
ATOM 13888 N N . SER H 8 217 ? 229.580 200.673 284.585 1.00 173.77 708 SER O N 1
ATOM 13889 C CA . SER H 8 217 ? 229.440 202.124 284.488 1.00 175.45 708 SER O CA 1
ATOM 13890 C C . SER H 8 217 ? 230.837 202.703 284.296 1.00 176.47 708 SER O C 1
ATOM 13891 O O . SER H 8 217 ? 231.807 201.965 284.083 1.00 175.89 708 SER O O 1
ATOM 13894 N N . GLY H 8 218 ? 230.943 204.026 284.377 1.00 180.26 709 GLY O N 1
ATOM 13895 C CA . GLY H 8 218 ? 232.235 204.666 284.197 1.00 178.82 709 GLY O CA 1
ATOM 13896 C C . GLY H 8 218 ? 232.751 204.464 282.787 1.00 180.68 709 GLY O C 1
ATOM 13897 O O . GLY H 8 218 ? 232.019 204.622 281.803 1.00 180.61 709 GLY O O 1
ATOM 13898 N N . SER H 8 219 ? 234.033 204.110 282.680 1.00 184.34 710 SER O N 1
ATOM 13899 C CA . SER H 8 219 ? 234.638 203.906 281.367 1.00 183.34 710 SER O CA 1
ATOM 13900 C C . SER H 8 219 ? 234.032 202.701 280.660 1.00 182.62 710 SER O C 1
ATOM 13901 O O . SER H 8 219 ? 233.615 202.793 279.500 1.00 181.66 710 SER O O 1
ATOM 13904 N N . CYS H 8 220 ? 233.973 201.560 281.344 1.00 185.28 711 CYS O N 1
ATOM 13905 C CA . CYS H 8 220 ? 233.433 200.336 280.754 1.00 185.02 711 CYS O CA 1
ATOM 13906 C C . CYS H 8 220 ? 231.944 200.204 281.077 1.00 185.70 711 CYS O C 1
ATOM 13907 O O . CYS H 8 220 ? 231.485 199.248 281.701 1.00 186.25 711 CYS O O 1
ATOM 13910 N N . ARG H 8 221 ? 231.185 201.207 280.631 1.00 180.53 712 ARG O N 1
ATOM 13911 C CA . ARG H 8 221 ? 229.745 201.213 280.857 1.00 180.14 712 ARG O CA 1
ATOM 13912 C C . ARG H 8 221 ? 229.018 200.188 279.999 1.00 178.99 712 ARG O C 1
ATOM 13913 O O . ARG H 8 221 ? 227.866 199.855 280.296 1.00 177.71 712 ARG O O 1
ATOM 13921 N N . HIS H 8 222 ? 229.661 199.679 278.947 1.00 187.68 713 HIS O N 1
ATOM 13922 C CA . HIS H 8 222 ? 229.047 198.714 278.043 1.00 188.81 713 HIS O CA 1
ATOM 13923 C C . HIS H 8 222 ? 229.349 197.274 278.430 1.00 188.18 713 HIS O C 1
ATOM 13924 O O . HIS H 8 222 ? 229.374 196.394 277.559 1.00 189.54 713 HIS O O 1
ATOM 13931 N N . LEU H 8 223 ? 229.582 197.007 279.711 1.00 170.01 714 LEU O N 1
ATOM 13932 C CA . LEU H 8 223 ? 229.914 195.670 280.181 1.00 170.33 714 LEU O CA 1
ATOM 13933 C C . LEU H 8 223 ? 229.039 195.325 281.374 1.00 171.63 714 LEU O C 1
ATOM 13934 O O . LEU H 8 223 ? 228.867 196.144 282.281 1.00 173.31 714 LEU O O 1
ATOM 13939 N N . GLN H 8 224 ? 228.490 194.115 281.368 1.00 171.55 715 GLN O N 1
ATOM 13940 C CA . GLN H 8 224 ? 227.721 193.585 282.485 1.00 171.49 715 GLN O CA 1
ATOM 13941 C C . GLN H 8 224 ? 228.539 192.491 283.155 1.00 171.06 715 GLN O C 1
ATOM 13942 O O . GLN H 8 224 ? 229.126 191.645 282.472 1.00 172.50 715 GLN O O 1
ATOM 13948 N N . PHE H 8 225 ? 228.587 192.513 284.486 1.00 165.09 716 PHE O N 1
ATOM 13949 C CA . PHE H 8 225 ? 229.544 191.690 285.211 1.00 166.46 716 PHE O CA 1
ATOM 13950 C C . PHE H 8 225 ? 228.990 190.349 285.668 1.00 165.67 716 PHE O C 1
ATOM 13951 O O . PHE H 8 225 ? 229.776 189.418 285.879 1.00 165.81 716 PHE O O 1
ATOM 13959 N N . ILE H 8 226 ? 227.682 190.218 285.841 1.00 165.27 717 ILE O N 1
ATOM 13960 C CA . ILE H 8 226 ? 227.139 188.901 286.194 1.00 167.13 717 ILE O CA 1
ATOM 13961 C C . ILE H 8 226 ? 227.337 187.954 285.014 1.00 170.35 717 ILE O C 1
ATOM 13962 O O . ILE H 8 226 ? 226.980 188.305 283.874 1.00 168.01 717 ILE O O 1
ATOM 13967 N N . PRO H 8 227 ? 227.903 186.761 285.224 1.00 184.09 718 PRO O N 1
ATOM 13968 C CA . PRO H 8 227 ? 228.327 185.927 284.088 1.00 182.07 718 PRO O CA 1
ATOM 13969 C C . PRO H 8 227 ? 227.178 185.347 283.279 1.00 181.34 718 PRO O C 1
ATOM 13970 O O . PRO H 8 227 ? 227.097 184.132 283.079 1.00 180.35 718 PRO O O 1
ATOM 13974 N N . VAL H 8 228 ? 226.283 186.214 282.813 1.00 182.94 719 VAL O N 1
ATOM 13975 C CA . VAL H 8 228 ? 225.253 185.840 281.852 1.00 183.16 719 VAL O CA 1
ATOM 13976 C C . VAL H 8 228 ? 225.250 186.895 280.755 1.00 182.73 719 VAL O C 1
ATOM 13977 O O . VAL H 8 228 ? 224.334 186.950 279.927 1.00 182.91 719 VAL O O 1
ATOM 13981 N N . ALA H 8 229 ? 226.280 187.734 280.748 1.00 187.72 720 ALA O N 1
ATOM 13982 C CA . ALA H 8 229 ? 226.338 188.907 279.891 1.00 189.34 720 ALA O CA 1
ATOM 13983 C C . ALA H 8 229 ? 226.777 188.531 278.478 1.00 190.71 720 ALA O C 1
ATOM 13984 O O . ALA H 8 229 ? 227.670 187.699 278.306 1.00 190.88 720 ALA O O 1
ATOM 13986 N N . PRO H 8 230 ? 226.132 189.093 277.460 1.00 209.41 721 PRO O N 1
ATOM 13987 C CA . PRO H 8 230 ? 226.714 189.113 276.114 1.00 209.98 721 PRO O CA 1
ATOM 13988 C C . PRO H 8 230 ? 227.643 190.303 275.952 1.00 211.66 721 PRO O C 1
ATOM 13989 O O . PRO H 8 230 ? 227.217 191.373 275.491 1.00 211.23 721 PRO O O 1
ATOM 13993 N N . PRO H 8 231 ? 228.918 190.171 276.334 1.00 228.73 722 PRO O N 1
ATOM 13994 C CA . PRO H 8 231 ? 229.773 191.362 276.439 1.00 228.84 722 PRO O CA 1
ATOM 13995 C C . PRO H 8 231 ? 230.261 191.911 275.109 1.00 228.67 722 PRO O C 1
ATOM 13996 O O . PRO H 8 231 ? 230.725 193.059 275.076 1.00 227.68 722 PRO O O 1
ATOM 14000 N N . SER H 8 232 ? 230.183 191.140 274.024 1.00 235.42 723 SER O N 1
ATOM 14001 C CA . SER H 8 232 ? 230.744 191.594 272.752 1.00 235.14 723 SER O CA 1
ATOM 14002 C C . SER H 8 232 ? 230.099 192.872 272.221 1.00 235.55 723 SER O C 1
ATOM 14003 O O . SER H 8 232 ? 230.842 193.781 271.814 1.00 234.99 723 SER O O 1
ATOM 14006 N N . PRO H 8 233 ? 228.771 193.026 272.188 1.00 236.44 724 PRO O N 1
ATOM 14007 C CA . PRO H 8 233 ? 228.207 194.298 271.706 1.00 235.59 724 PRO O CA 1
ATOM 14008 C C . PRO H 8 233 ? 228.408 195.407 272.729 1.00 235.44 724 PRO O C 1
ATOM 14009 O O . PRO H 8 233 ? 227.936 195.316 273.864 1.00 234.66 724 PRO O O 1
ATOM 14013 N N . GLY H 8 234 ? 229.117 196.455 272.319 1.00 233.16 725 GLY O N 1
ATOM 14014 C CA . GLY H 8 234 ? 229.341 197.603 273.175 1.00 231.99 725 GLY O CA 1
ATOM 14015 C C . GLY H 8 234 ? 228.616 198.840 272.687 1.00 232.46 725 GLY O C 1
ATOM 14016 O O . GLY H 8 234 ? 227.386 198.846 272.587 1.00 232.41 725 GLY O O 1
ATOM 14017 N N . SER H 8 235 ? 229.371 199.901 272.388 1.00 241.57 726 SER O N 1
ATOM 14018 C CA . SER H 8 235 ? 228.763 201.107 271.835 1.00 242.15 726 SER O CA 1
ATOM 14019 C C . SER H 8 235 ? 228.157 200.838 270.462 1.00 242.67 726 SER O C 1
ATOM 14020 O O . SER H 8 235 ? 227.062 201.323 270.154 1.00 242.39 726 SER O O 1
ATOM 14023 N N . SER H 8 236 ? 228.857 200.064 269.629 1.00 255.34 727 SER O N 1
ATOM 14024 C CA . SER H 8 236 ? 228.372 199.662 268.307 1.00 255.11 727 SER O CA 1
ATOM 14025 C C . SER H 8 236 ? 228.028 200.874 267.441 1.00 255.70 727 SER O C 1
ATOM 14026 O O . SER H 8 236 ? 226.977 200.934 266.801 1.00 255.62 727 SER O O 1
ATOM 14029 N N . ALA H 8 237 ? 228.934 201.848 267.423 1.00 269.15 728 ALA O N 1
ATOM 14030 C CA . ALA H 8 237 ? 228.779 203.065 266.628 1.00 269.15 728 ALA O CA 1
ATOM 14031 C C . ALA H 8 237 ? 229.973 203.162 265.683 1.00 269.15 728 ALA O C 1
ATOM 14032 O O . ALA H 8 237 ? 230.983 203.794 266.000 1.00 268.65 728 ALA O O 1
ATOM 14034 N N . ALA H 8 238 ? 229.853 202.527 264.517 1.00 273.53 729 ALA O N 1
ATOM 14035 C CA . ALA H 8 238 ? 230.897 202.530 263.493 1.00 273.34 729 ALA O CA 1
ATOM 14036 C C . ALA H 8 238 ? 230.268 202.880 262.151 1.00 273.77 729 ALA O C 1
ATOM 14037 O O . ALA H 8 238 ? 230.026 201.998 261.315 1.00 273.34 729 ALA O O 1
ATOM 14039 N N . PRO H 8 239 ? 229.989 204.155 261.910 1.00 273.11 730 PRO O N 1
ATOM 14040 C CA . PRO H 8 239 ? 229.393 204.569 260.639 1.00 272.53 730 PRO O CA 1
ATOM 14041 C C . PRO H 8 239 ? 230.471 204.776 259.579 1.00 272.26 730 PRO O C 1
ATOM 14042 O O . PRO H 8 239 ? 231.663 204.593 259.819 1.00 272.34 730 PRO O O 1
ATOM 14046 N N . ALA H 8 240 ? 230.026 205.164 258.385 1.00 264.23 731 ALA O N 1
ATOM 14047 C CA . ALA H 8 240 ? 230.915 205.412 257.259 1.00 263.89 731 ALA O CA 1
ATOM 14048 C C . ALA H 8 240 ? 230.649 206.802 256.703 1.00 263.97 731 ALA O C 1
ATOM 14049 O O . ALA H 8 240 ? 229.499 207.147 256.411 1.00 263.79 731 ALA O O 1
ATOM 14051 N N . THR H 8 241 ? 231.710 207.592 256.556 1.00 256.28 732 THR O N 1
ATOM 14052 C CA . THR H 8 241 ? 231.634 208.934 255.988 1.00 255.56 732 THR O CA 1
ATOM 14053 C C . THR H 8 241 ? 232.376 208.926 254.658 1.00 255.43 732 THR O C 1
ATOM 14054 O O . THR H 8 241 ? 233.593 208.717 254.622 1.00 255.31 732 THR O O 1
ATOM 14058 N N . GLU H 8 242 ? 231.644 209.155 253.567 1.00 250.38 733 GLU O N 1
ATOM 14059 C CA . GLU H 8 242 ? 232.239 209.141 252.229 1.00 250.18 733 GLU O CA 1
ATOM 14060 C C . GLU H 8 242 ? 231.497 210.176 251.381 1.00 251.36 733 GLU O C 1
ATOM 14061 O O . GLU H 8 242 ? 230.446 209.887 250.806 1.00 251.60 733 GLU O O 1
ATOM 14067 N N . VAL H 8 243 ? 232.061 211.378 251.313 1.00 252.07 734 VAL O N 1
ATOM 14068 C CA . VAL H 8 243 ? 231.509 212.445 250.482 1.00 251.55 734 VAL O CA 1
ATOM 14069 C C . VAL H 8 243 ? 232.630 213.431 250.163 1.00 251.42 734 VAL O C 1
ATOM 14070 O O . VAL H 8 243 ? 232.807 214.438 250.866 1.00 250.86 734 VAL O O 1
ATOM 14074 N N . PRO H 8 244 ? 233.439 213.162 249.138 1.00 244.60 735 PRO O N 1
ATOM 14075 C CA . PRO H 8 244 ? 234.477 214.116 248.739 1.00 243.75 735 PRO O CA 1
ATOM 14076 C C . PRO H 8 244 ? 233.992 215.062 247.652 1.00 243.42 735 PRO O C 1
ATOM 14077 O O . PRO H 8 244 ? 233.284 214.676 246.719 1.00 243.25 735 PRO O O 1
ATOM 14081 N N . ASP H 8 245 ? 234.385 216.327 247.779 1.00 219.70 736 ASP O N 1
ATOM 14082 C CA . ASP H 8 245 ? 233.998 217.349 246.817 1.00 218.89 736 ASP O CA 1
ATOM 14083 C C . ASP H 8 245 ? 235.157 218.308 246.600 1.00 218.41 736 ASP O C 1
ATOM 14084 O O . ASP H 8 245 ? 235.615 218.960 247.543 1.00 218.22 736 ASP O O 1
ATOM 14089 N N . ARG H 8 246 ? 235.624 218.387 245.356 1.00 196.22 737 ARG O N 1
ATOM 14090 C CA . ARG H 8 246 ? 236.646 219.340 244.956 1.00 195.07 737 ARG O CA 1
ATOM 14091 C C . ARG H 8 246 ? 236.212 219.977 243.645 1.00 193.20 737 ARG O C 1
ATOM 14092 O O . ARG H 8 246 ? 235.603 219.322 242.796 1.00 191.67 737 ARG O O 1
ATOM 14100 N N . ASP H 8 247 ? 236.528 221.260 243.483 1.00 177.90 738 ASP O N 1
ATOM 14101 C CA . ASP H 8 247 ? 236.087 222.040 242.326 1.00 177.44 738 ASP O CA 1
ATOM 14102 C C . ASP H 8 247 ? 237.282 222.682 241.633 1.00 177.42 738 ASP O C 1
ATOM 14103 O O . ASP H 8 247 ? 237.507 223.893 241.746 1.00 175.88 738 ASP O O 1
ATOM 14108 N N . PRO H 8 248 ? 238.074 221.897 240.905 1.00 184.07 739 PRO O N 1
ATOM 14109 C CA . PRO H 8 248 ? 239.059 222.469 239.979 1.00 184.07 739 PRO O CA 1
ATOM 14110 C C . PRO H 8 248 ? 238.552 222.648 238.556 1.00 182.79 739 PRO O C 1
ATOM 14111 O O . PRO H 8 248 ? 239.368 222.864 237.655 1.00 182.01 739 PRO O O 1
ATOM 14115 N N . GLU H 8 249 ? 237.244 222.544 238.333 1.00 178.82 740 GLU O N 1
ATOM 14116 C CA . GLU H 8 249 ? 236.695 222.581 236.984 1.00 178.90 740 GLU O CA 1
ATOM 14117 C C . GLU H 8 249 ? 236.935 223.946 236.353 1.00 178.03 740 GLU O C 1
ATOM 14118 O O . GLU H 8 249 ? 236.556 224.977 236.919 1.00 177.59 740 GLU O O 1
ATOM 14124 N N . LYS H 8 250 ? 237.566 223.951 235.183 1.00 162.85 741 LYS O N 1
ATOM 14125 C CA . LYS H 8 250 ? 237.773 225.167 234.402 1.00 161.24 741 LYS O CA 1
ATOM 14126 C C . LYS H 8 250 ? 236.804 225.108 233.227 1.00 161.01 741 LYS O C 1
ATOM 14127 O O . LYS H 8 250 ? 237.111 224.562 232.166 1.00 160.60 741 LYS O O 1
ATOM 14133 N N . SER H 8 251 ? 235.609 225.649 233.434 1.00 154.31 742 SER O N 1
ATOM 14134 C CA . SER H 8 251 ? 234.641 225.732 232.353 1.00 155.42 742 SER O CA 1
ATOM 14135 C C . SER H 8 251 ? 235.091 226.763 231.328 1.00 154.66 742 SER O C 1
ATOM 14136 O O . SER H 8 251 ? 235.703 227.780 231.662 1.00 155.58 742 SER O O 1
ATOM 14139 N N . SER H 8 252 ? 234.797 226.484 230.062 1.00 159.51 743 SER O N 1
ATOM 14140 C CA . SER H 8 252 ? 235.135 227.402 228.986 1.00 160.55 743 SER O CA 1
ATOM 14141 C C . SER H 8 252 ? 234.153 227.200 227.844 1.00 161.51 743 SER O C 1
ATOM 14142 O O . SER H 8 252 ? 233.800 226.065 227.513 1.00 162.78 743 SER O O 1
ATOM 14145 N N . GLU H 8 253 ? 233.718 228.309 227.247 1.00 156.21 744 GLU O N 1
ATOM 14146 C CA . GLU H 8 253 ? 232.713 228.274 226.188 1.00 156.85 744 GLU O CA 1
ATOM 14147 C C . GLU H 8 253 ? 233.416 228.041 224.854 1.00 154.53 744 GLU O C 1
ATOM 14148 O O . GLU H 8 253 ? 233.694 228.961 224.083 1.00 155.63 744 GLU O O 1
ATOM 14154 N N . ASP H 8 254 ? 233.714 226.771 224.590 1.00 138.18 745 ASP O N 1
ATOM 14155 C CA . ASP H 8 254 ? 234.298 226.359 223.322 1.00 136.30 745 ASP O CA 1
ATOM 14156 C C . ASP H 8 254 ? 233.271 225.818 222.341 1.00 134.77 745 ASP O C 1
ATOM 14157 O O . ASP H 8 254 ? 233.496 225.883 221.129 1.00 136.35 745 ASP O O 1
ATOM 14162 N N . ASP H 8 255 ? 232.153 225.284 222.837 1.00 130.72 746 ASP O N 1
ATOM 14163 C CA . ASP H 8 255 ? 231.121 224.765 221.946 1.00 136.83 746 ASP O CA 1
ATOM 14164 C C . ASP H 8 255 ? 230.500 225.874 221.107 1.00 137.39 746 ASP O C 1
ATOM 14165 O O . ASP H 8 255 ? 230.240 225.686 219.913 1.00 136.98 746 ASP O O 1
ATOM 14170 N N . VAL H 8 256 ? 230.244 227.034 221.715 1.00 122.68 747 VAL O N 1
ATOM 14171 C CA . VAL H 8 256 ? 229.631 228.137 220.981 1.00 120.76 747 VAL O CA 1
ATOM 14172 C C . VAL H 8 256 ? 230.563 228.635 219.883 1.00 120.05 747 VAL O C 1
ATOM 14173 O O . VAL H 8 256 ? 230.129 228.912 218.757 1.00 122.82 747 VAL O O 1
ATOM 14177 N N . TYR H 8 257 ? 231.855 228.758 220.191 1.00 107.41 748 TYR O N 1
ATOM 14178 C CA . TYR H 8 257 ? 232.816 229.213 219.193 1.00 104.97 748 TYR O CA 1
ATOM 14179 C C . TYR H 8 257 ? 232.843 228.276 217.995 1.00 109.94 748 TYR O C 1
ATOM 14180 O O . TYR H 8 257 ? 232.748 228.717 216.844 1.00 116.78 748 TYR O O 1
ATOM 14189 N N . LEU H 8 258 ? 232.942 226.970 218.251 1.00 113.02 749 LEU O N 1
ATOM 14190 C CA . LEU H 8 258 ? 232.968 226.000 217.163 1.00 112.21 749 LEU O CA 1
ATOM 14191 C C . LEU H 8 258 ? 231.665 226.000 216.379 1.00 113.69 749 LEU O C 1
ATOM 14192 O O . LEU H 8 258 ? 231.680 225.866 215.151 1.00 118.89 749 LEU O O 1
ATOM 14197 N N . HIS H 8 259 ? 230.532 226.144 217.062 1.00 119.65 750 HIS O N 1
ATOM 14198 C CA . HIS H 8 259 ? 229.245 226.109 216.386 1.00 120.19 750 HIS O CA 1
ATOM 14199 C C . HIS H 8 259 ? 228.948 227.378 215.600 1.00 121.22 750 HIS O C 1
ATOM 14200 O O . HIS H 8 259 ? 228.107 227.342 214.696 1.00 120.20 750 HIS O O 1
ATOM 14207 N N . THR H 8 260 ? 229.604 228.494 215.916 1.00 99.11 751 THR O N 1
ATOM 14208 C CA . THR H 8 260 ? 229.269 229.767 215.293 1.00 92.21 751 THR O CA 1
ATOM 14209 C C . THR H 8 260 ? 230.344 230.273 214.339 1.00 97.32 751 THR O C 1
ATOM 14210 O O . THR H 8 260 ? 230.054 230.520 213.166 1.00 107.71 751 THR O O 1
ATOM 14214 N N . VAL H 8 261 ? 231.583 230.441 214.806 1.00 88.42 752 VAL O N 1
ATOM 14215 C CA . VAL H 8 261 ? 232.589 231.114 213.989 1.00 89.39 752 VAL O CA 1
ATOM 14216 C C . VAL H 8 261 ? 233.023 230.240 212.818 1.00 92.80 752 VAL O C 1
ATOM 14217 O O . VAL H 8 261 ? 233.141 230.716 211.683 1.00 94.99 752 VAL O O 1
ATOM 14221 N N . ILE H 8 262 ? 233.263 228.951 213.070 1.00 89.72 753 ILE O N 1
ATOM 14222 C CA . ILE H 8 262 ? 233.871 228.092 212.050 1.00 89.65 753 ILE O CA 1
ATOM 14223 C C . ILE H 8 262 ? 233.024 227.973 210.786 1.00 91.69 753 ILE O C 1
ATOM 14224 O O . ILE H 8 262 ? 233.585 228.094 209.683 1.00 98.40 753 ILE O O 1
ATOM 14229 N N . PRO H 8 263 ? 231.709 227.715 210.853 1.00 84.56 754 PRO O N 1
ATOM 14230 C CA . PRO H 8 263 ? 230.946 227.590 209.598 1.00 89.15 754 PRO O CA 1
ATOM 14231 C C . PRO H 8 263 ? 231.032 228.817 208.708 1.00 93.23 754 PRO O C 1
ATOM 14232 O O . PRO H 8 263 ? 231.181 228.687 207.486 1.00 96.22 754 PRO O O 1
ATOM 14236 N N . ALA H 8 264 ? 230.972 230.015 209.287 1.00 92.33 755 ALA O N 1
ATOM 14237 C CA . ALA H 8 264 ? 231.053 231.215 208.466 1.00 95.60 755 ALA O CA 1
ATOM 14238 C C . ALA H 8 264 ? 232.448 231.398 207.889 1.00 98.50 755 ALA O C 1
ATOM 14239 O O . ALA H 8 264 ? 232.598 231.866 206.755 1.00 104.66 755 ALA O O 1
ATOM 14241 N N . VAL H 8 265 ? 233.483 231.037 208.649 1.00 92.12 756 VAL O N 1
ATOM 14242 C CA . VAL H 8 265 ? 234.844 231.135 208.131 1.00 90.74 756 VAL O CA 1
ATOM 14243 C C . VAL H 8 265 ? 235.023 230.211 206.934 1.00 92.36 756 VAL O C 1
ATOM 14244 O O . VAL H 8 265 ? 235.590 230.605 205.904 1.00 97.77 756 VAL O O 1
ATOM 14248 N N . VAL H 8 266 ? 234.533 228.974 207.039 1.00 85.80 757 VAL O N 1
ATOM 14249 C CA . VAL H 8 266 ? 234.688 228.052 205.919 1.00 88.65 757 VAL O CA 1
ATOM 14250 C C . VAL H 8 266 ? 233.839 228.494 204.729 1.00 94.38 757 VAL O C 1
ATOM 14251 O O . VAL H 8 266 ? 234.257 228.342 203.574 1.00 99.47 757 VAL O O 1
ATOM 14255 N N . VAL H 8 267 ? 232.657 229.069 204.977 1.00 85.50 758 VAL O N 1
ATOM 14256 C CA . VAL H 8 267 ? 231.841 229.577 203.876 1.00 86.45 758 VAL O CA 1
ATOM 14257 C C . VAL H 8 267 ? 232.552 230.724 203.167 1.00 87.45 758 VAL O C 1
ATOM 14258 O O . VAL H 8 267 ? 232.559 230.804 201.932 1.00 91.47 758 VAL O O 1
ATOM 14262 N N . ALA H 8 268 ? 233.161 231.630 203.935 1.00 91.38 759 ALA O N 1
ATOM 14263 C CA . ALA H 8 268 ? 233.899 232.734 203.332 1.00 92.75 759 ALA O CA 1
ATOM 14264 C C . ALA H 8 268 ? 235.081 232.228 202.517 1.00 93.62 759 ALA O C 1
ATOM 14265 O O . ALA H 8 268 ? 235.352 232.736 201.423 1.00 99.18 759 ALA O O 1
ATOM 14267 N N . ALA H 8 269 ? 235.799 231.230 203.035 1.00 88.26 760 ALA O N 1
ATOM 14268 C CA . ALA H 8 269 ? 236.913 230.666 202.278 1.00 89.29 760 ALA O CA 1
ATOM 14269 C C . ALA H 8 269 ? 236.432 230.043 200.974 1.00 88.75 760 ALA O C 1
ATOM 14270 O O . ALA H 8 269 ? 237.062 230.218 199.921 1.00 98.06 760 ALA O O 1
ATOM 14272 N N . ILE H 8 270 ? 235.314 229.314 201.024 1.00 76.87 761 ILE O N 1
ATOM 14273 C CA . ILE H 8 270 ? 234.765 228.704 199.816 1.00 81.10 761 ILE O CA 1
ATOM 14274 C C . ILE H 8 270 ? 234.385 229.773 198.801 1.00 89.89 761 ILE O C 1
ATOM 14275 O O . ILE H 8 270 ? 234.683 229.650 197.606 1.00 94.75 761 ILE O O 1
ATOM 14280 N N . LEU H 8 271 ? 233.725 230.838 199.256 1.00 86.54 762 LEU O N 1
ATOM 14281 C CA . LEU H 8 271 ? 233.336 231.905 198.339 1.00 78.54 762 LEU O CA 1
ATOM 14282 C C . LEU H 8 271 ? 234.557 232.567 197.713 1.00 75.10 762 LEU O C 1
ATOM 14283 O O . LEU H 8 271 ? 234.571 232.848 196.508 1.00 77.82 762 LEU O O 1
ATOM 14288 N N . LEU H 8 272 ? 235.594 232.820 198.513 1.00 77.16 763 LEU O N 1
ATOM 14289 C CA . LEU H 8 272 ? 236.792 233.460 197.983 1.00 78.28 763 LEU O CA 1
ATOM 14290 C C . LEU H 8 272 ? 237.474 232.590 196.935 1.00 86.53 763 LEU O C 1
ATOM 14291 O O . LEU H 8 272 ? 237.867 233.085 195.868 1.00 93.95 763 LEU O O 1
ATOM 14296 N N . ILE H 8 273 ? 237.628 231.293 197.213 1.00 87.25 764 ILE O N 1
ATOM 14297 C CA . ILE H 8 273 ? 238.311 230.438 196.246 1.00 84.66 764 ILE O CA 1
ATOM 14298 C C . ILE H 8 273 ? 237.469 230.290 194.984 1.00 81.18 764 ILE O C 1
ATOM 14299 O O . ILE H 8 273 ? 238.003 230.268 193.867 1.00 83.83 764 ILE O O 1
ATOM 14304 N N . ALA H 8 274 ? 236.142 230.217 195.132 1.00 73.24 765 ALA O N 1
ATOM 14305 C CA . ALA H 8 274 ? 235.278 230.150 193.960 1.00 79.12 765 ALA O CA 1
ATOM 14306 C C . ALA H 8 274 ? 235.419 231.398 193.100 1.00 78.92 765 ALA O C 1
ATOM 14307 O O . ALA H 8 274 ? 235.529 231.306 191.872 1.00 84.84 765 ALA O O 1
ATOM 14309 N N . GLY H 8 275 ? 235.428 232.575 193.727 1.00 78.68 766 GLY O N 1
ATOM 14310 C CA . GLY H 8 275 ? 235.580 233.802 192.963 1.00 80.22 766 GLY O CA 1
ATOM 14311 C C . GLY H 8 275 ? 236.913 233.887 192.247 1.00 84.51 766 GLY O C 1
ATOM 14312 O O . GLY H 8 275 ? 236.978 234.279 191.078 1.00 87.38 766 GLY O O 1
ATOM 14313 N N . ILE H 8 276 ? 237.996 233.516 192.934 1.00 81.36 767 ILE O N 1
ATOM 14314 C CA . ILE H 8 276 ? 239.314 233.565 192.307 1.00 80.66 767 ILE O CA 1
ATOM 14315 C C . ILE H 8 276 ? 239.379 232.608 191.124 1.00 83.21 767 ILE O C 1
ATOM 14316 O O . ILE H 8 276 ? 239.881 232.960 190.046 1.00 83.37 767 ILE O O 1
ATOM 14321 N N . ILE H 8 277 ? 238.862 231.389 191.298 1.00 81.40 768 ILE O N 1
ATOM 14322 C CA . ILE H 8 277 ? 238.879 230.417 190.211 1.00 78.54 768 ILE O CA 1
ATOM 14323 C C . ILE H 8 277 ? 238.058 230.922 189.033 1.00 81.64 768 ILE O C 1
ATOM 14324 O O . ILE H 8 277 ? 238.463 230.784 187.873 1.00 88.96 768 ILE O O 1
ATOM 14329 N N . ALA H 8 278 ? 236.899 231.523 189.308 1.00 86.08 769 ALA O N 1
ATOM 14330 C CA . ALA H 8 278 ? 236.069 232.042 188.227 1.00 85.81 769 ALA O CA 1
ATOM 14331 C C . ALA H 8 278 ? 236.776 233.159 187.472 1.00 88.35 769 ALA O C 1
ATOM 14332 O O . ALA H 8 278 ? 236.698 233.230 186.240 1.00 91.23 769 ALA O O 1
ATOM 14334 N N . MET H 8 279 ? 237.468 234.047 188.189 1.00 90.88 770 MET O N 1
ATOM 14335 C CA . MET H 8 279 ? 238.146 235.150 187.514 1.00 88.64 770 MET O CA 1
ATOM 14336 C C . MET H 8 279 ? 239.322 234.660 186.676 1.00 88.93 770 MET O C 1
ATOM 14337 O O . MET H 8 279 ? 239.559 235.174 185.577 1.00 89.07 770 MET O O 1
ATOM 14342 N N . ILE H 8 280 ? 240.079 233.678 187.176 1.00 81.36 771 ILE O N 1
ATOM 14343 C CA . ILE H 8 280 ? 241.177 233.125 186.382 1.00 77.18 771 ILE O CA 1
ATOM 14344 C C . ILE H 8 280 ? 240.635 232.426 185.140 1.00 79.03 771 ILE O C 1
ATOM 14345 O O . ILE H 8 280 ? 241.162 232.588 184.033 1.00 82.94 771 ILE O O 1
ATOM 14350 N N . CYS H 8 281 ? 239.568 231.650 185.305 1.00 86.24 772 CYS O N 1
ATOM 14351 C CA . CYS H 8 281 ? 238.820 231.024 184.222 1.00 88.67 772 CYS O CA 1
ATOM 14352 C C . CYS H 8 281 ? 237.903 232.060 183.586 1.00 89.08 772 CYS O C 1
ATOM 14353 O O . CYS H 8 281 ? 238.214 233.255 183.621 1.00 88.54 772 CYS O O 1
ATOM 14356 N N . TYR H 8 282 ? 236.807 231.613 182.967 1.00 80.96 773 TYR O N 1
ATOM 14357 C CA . TYR H 8 282 ? 235.876 232.504 182.276 1.00 80.23 773 TYR O CA 1
ATOM 14358 C C . TYR H 8 282 ? 236.447 233.107 181.000 1.00 79.86 773 TYR O C 1
ATOM 14359 O O . TYR H 8 282 ? 236.918 234.249 180.995 1.00 76.00 773 TYR O O 1
ATOM 14368 N N . ARG H 8 283 ? 236.435 232.304 179.929 1.00 89.57 774 ARG O N 1
ATOM 14369 C CA . ARG H 8 283 ? 236.863 232.694 178.582 1.00 84.06 774 ARG O CA 1
ATOM 14370 C C . ARG H 8 283 ? 238.381 232.801 178.477 1.00 83.03 774 ARG O C 1
ATOM 14371 O O . ARG H 8 283 ? 238.930 233.825 178.075 1.00 94.87 774 ARG O O 1
ATOM 14379 N N . LYS H 8 284 ? 239.056 231.720 178.851 1.00 82.40 775 LYS O N 1
ATOM 14380 C CA . LYS H 8 284 ? 240.465 231.531 178.550 1.00 87.10 775 LYS O CA 1
ATOM 14381 C C . LYS H 8 284 ? 240.689 230.675 177.310 1.00 88.69 775 LYS O C 1
ATOM 14382 O O . LYS H 8 284 ? 241.843 230.426 176.949 1.00 94.08 775 LYS O O 1
ATOM 14388 N N . LYS H 8 285 ? 239.623 230.222 176.652 1.00 94.77 776 LYS O N 1
ATOM 14389 C CA . LYS H 8 285 ? 239.724 229.312 175.517 1.00 98.24 776 LYS O CA 1
ATOM 14390 C C . LYS H 8 285 ? 238.922 229.854 174.345 1.00 100.11 776 LYS O C 1
ATOM 14391 O O . LYS H 8 285 ? 237.754 230.219 174.505 1.00 97.62 776 LYS O O 1
ATOM 14397 N N . ARG H 8 286 ? 239.545 229.883 173.169 1.00 113.86 777 ARG O N 1
ATOM 14398 C CA . ARG H 8 286 ? 238.914 230.365 171.943 1.00 111.80 777 ARG O CA 1
ATOM 14399 C C . ARG H 8 286 ? 238.371 229.171 171.169 1.00 110.33 777 ARG O C 1
ATOM 14400 O O . ARG H 8 286 ? 239.138 228.412 170.569 1.00 111.66 777 ARG O O 1
ATOM 14408 N N . LYS H 8 287 ? 237.050 229.013 171.169 1.00 119.35 778 LYS O N 1
ATOM 14409 C CA . LYS H 8 287 ? 236.411 227.883 170.497 1.00 123.25 778 LYS O CA 1
ATOM 14410 C C . LYS H 8 287 ? 236.304 228.194 169.012 1.00 125.25 778 LYS O C 1
ATOM 14411 O O . LYS H 8 287 ? 235.296 228.712 168.531 1.00 125.46 778 LYS O O 1
ATOM 14417 N N . GLY H 8 288 ? 237.362 227.868 168.275 1.00 133.38 779 GLY O N 1
ATOM 14418 C CA . GLY H 8 288 ? 237.358 228.101 166.845 1.00 133.10 779 GLY O CA 1
ATOM 14419 C C . GLY H 8 288 ? 236.393 227.183 166.120 1.00 134.76 779 GLY O C 1
ATOM 14420 O O . GLY H 8 288 ? 236.076 226.084 166.577 1.00 133.18 779 GLY O O 1
ATOM 14421 N N . LYS H 8 289 ? 235.920 227.656 164.969 1.00 143.11 780 LYS O N 1
ATOM 14422 C CA . LYS H 8 289 ? 234.991 226.909 164.122 1.00 143.37 780 LYS O CA 1
ATOM 14423 C C . LYS H 8 289 ? 233.748 226.464 164.891 1.00 141.93 780 LYS O C 1
ATOM 14424 O O . LYS H 8 289 ? 233.179 227.231 165.667 1.00 139.56 780 LYS O O 1
ATOM 14430 N N . CYS I 9 1 ? 228.194 212.823 181.405 1.00 175.60 23 CYS S N 1
ATOM 14431 C CA . CYS I 9 1 ? 229.120 212.087 180.552 1.00 177.16 23 CYS S CA 1
ATOM 14432 C C . CYS I 9 1 ? 229.869 211.026 181.350 1.00 176.15 23 CYS S C 1
ATOM 14433 O O . CYS I 9 1 ? 229.456 210.657 182.450 1.00 176.62 23 CYS S O 1
ATOM 14436 N N . ARG I 9 2 ? 230.974 210.536 180.785 1.00 168.77 24 ARG S N 1
ATOM 14437 C CA . ARG I 9 2 ? 231.772 209.522 181.467 1.00 169.71 24 ARG S CA 1
ATOM 14438 C C . ARG I 9 2 ? 232.427 210.086 182.723 1.00 171.71 24 ARG S C 1
ATOM 14439 O O . ARG I 9 2 ? 232.415 209.448 183.784 1.00 173.91 24 ARG S O 1
ATOM 14447 N N . PHE I 9 3 ? 233.011 211.280 182.620 1.00 171.78 25 PHE S N 1
ATOM 14448 C CA . PHE I 9 3 ? 233.649 211.896 183.782 1.00 172.57 25 PHE S CA 1
ATOM 14449 C C . PHE I 9 3 ? 232.665 212.201 184.905 1.00 173.39 25 PHE S C 1
ATOM 14450 O O . PHE I 9 3 ? 232.991 211.918 186.072 1.00 175.55 25 PHE S O 1
ATOM 14458 N N . PRO I 9 4 ? 231.484 212.785 184.655 1.00 167.89 26 PRO S N 1
ATOM 14459 C CA . PRO I 9 4 ? 230.510 212.915 185.753 1.00 168.39 26 PRO S CA 1
ATOM 14460 C C . PRO I 9 4 ? 230.103 211.582 186.356 1.00 167.88 26 PRO S C 1
ATOM 14461 O O . PRO I 9 4 ? 229.876 211.502 187.568 1.00 164.81 26 PRO S O 1
ATOM 14465 N N . LEU I 9 5 ? 230.007 210.526 185.543 1.00 164.63 27 LEU S N 1
ATOM 14466 C CA . LEU I 9 5 ? 229.672 209.212 186.084 1.00 162.50 27 LEU S CA 1
ATOM 14467 C C . LEU I 9 5 ? 230.761 208.708 187.021 1.00 161.41 27 LEU S C 1
ATOM 14468 O O . LEU I 9 5 ? 230.469 208.186 188.105 1.00 161.56 27 LEU S O 1
ATOM 14473 N N . LEU I 9 6 ? 232.026 208.862 186.624 1.00 160.41 28 LEU S N 1
ATOM 14474 C CA . LEU I 9 6 ? 233.125 208.458 187.495 1.00 159.15 28 LEU S CA 1
ATOM 14475 C C . LEU I 9 6 ? 233.127 209.271 188.782 1.00 158.82 28 LEU S C 1
ATOM 14476 O O . LEU I 9 6 ? 233.366 208.731 189.871 1.00 162.83 28 LEU S O 1
ATOM 14481 N N . LEU I 9 7 ? 232.863 210.575 188.675 1.00 153.18 29 LEU S N 1
ATOM 14482 C CA . LEU I 9 7 ? 232.820 211.417 189.866 1.00 154.86 29 LEU S CA 1
ATOM 14483 C C . LEU I 9 7 ? 231.695 210.994 190.800 1.00 153.04 29 LEU S C 1
ATOM 14484 O O . LEU I 9 7 ? 231.877 210.952 192.021 1.00 155.01 29 LEU S O 1
ATOM 14489 N N . ALA I 9 8 ? 230.527 210.664 190.246 1.00 152.72 30 ALA S N 1
ATOM 14490 C CA . ALA I 9 8 ? 229.419 210.204 191.077 1.00 157.66 30 ALA S CA 1
ATOM 14491 C C . ALA I 9 8 ? 229.742 208.874 191.750 1.00 156.92 30 ALA S C 1
ATOM 14492 O O . ALA I 9 8 ? 229.383 208.658 192.914 1.00 153.97 30 ALA S O 1
ATOM 14494 N N . LEU I 9 9 ? 230.402 207.965 191.029 1.00 160.80 31 LEU S N 1
ATOM 14495 C CA . LEU I 9 9 ? 230.784 206.690 191.630 1.00 159.62 31 LEU S CA 1
ATOM 14496 C C . LEU I 9 9 ? 231.763 206.896 192.779 1.00 159.07 31 LEU S C 1
ATOM 14497 O O . LEU I 9 9 ? 231.626 206.280 193.846 1.00 160.48 31 LEU S O 1
ATOM 14502 N N . LEU I 9 10 ? 232.757 207.766 192.584 1.00 154.31 32 LEU S N 1
ATOM 14503 C CA . LEU I 9 10 ? 233.684 208.069 193.669 1.00 152.95 32 LEU S CA 1
ATOM 14504 C C . LEU I 9 10 ? 232.956 208.711 194.842 1.00 154.20 32 LEU S C 1
ATOM 14505 O O . LEU I 9 10 ? 233.259 208.421 196.007 1.00 155.93 32 LEU S O 1
ATOM 14510 N N . GLN I 9 11 ? 231.988 209.583 194.552 1.00 159.12 33 GLN S N 1
ATOM 14511 C CA . GLN I 9 11 ? 231.214 210.221 195.609 1.00 160.62 33 GLN S CA 1
ATOM 14512 C C . GLN I 9 11 ? 230.455 209.191 196.431 1.00 161.29 33 GLN S C 1
ATOM 14513 O O . GLN I 9 11 ? 230.450 209.250 197.665 1.00 161.70 33 GLN S O 1
ATOM 14519 N N . LEU I 9 12 ? 229.805 208.235 195.764 1.00 159.25 34 LEU S N 1
ATOM 14520 C CA . LEU I 9 12 ? 229.043 207.227 196.496 1.00 159.13 34 LEU S CA 1
ATOM 14521 C C . LEU I 9 12 ? 229.963 206.331 197.315 1.00 157.76 34 LEU S C 1
ATOM 14522 O O . LEU I 9 12 ? 229.646 205.993 198.464 1.00 156.72 34 LEU S O 1
ATOM 14527 N N . ALA I 9 13 ? 231.110 205.946 196.750 1.00 161.01 35 ALA S N 1
ATOM 14528 C CA . ALA I 9 13 ? 232.048 205.114 197.497 1.00 161.36 35 ALA S CA 1
ATOM 14529 C C . ALA I 9 13 ? 232.540 205.832 198.749 1.00 162.18 35 ALA S C 1
ATOM 14530 O O . ALA I 9 13 ? 232.538 205.265 199.850 1.00 162.96 35 ALA S O 1
ATOM 14532 N N . LEU I 9 14 ? 232.946 207.096 198.603 1.00 162.98 36 LEU S N 1
ATOM 14533 C CA . LEU I 9 14 ? 233.458 207.838 199.750 1.00 163.17 36 LEU S CA 1
ATOM 14534 C C . LEU I 9 14 ? 232.360 208.112 200.769 1.00 164.04 36 LEU S C 1
ATOM 14535 O O . LEU I 9 14 ? 232.614 208.094 201.979 1.00 165.93 36 LEU S O 1
ATOM 14540 N N . GLY I 9 15 ? 231.133 208.362 200.306 1.00 166.32 37 GLY S N 1
ATOM 14541 C CA . GLY I 9 15 ? 230.034 208.560 201.233 1.00 164.72 37 GLY S CA 1
ATOM 14542 C C . GLY I 9 15 ? 229.733 207.317 202.045 1.00 166.19 37 GLY S C 1
ATOM 14543 O O . GLY I 9 15 ? 229.517 207.393 203.257 1.00 167.40 37 GLY S O 1
ATOM 14544 N N . ILE I 9 16 ? 229.730 206.151 201.395 1.00 170.18 38 ILE S N 1
ATOM 14545 C CA . ILE I 9 16 ? 229.485 204.918 202.132 1.00 170.01 38 ILE S CA 1
ATOM 14546 C C . ILE I 9 16 ? 230.628 204.648 203.107 1.00 170.03 38 ILE S C 1
ATOM 14547 O O . ILE I 9 16 ? 230.401 204.202 204.240 1.00 170.77 38 ILE S O 1
ATOM 14552 N N . ALA I 9 17 ? 231.866 204.962 202.708 1.00 170.97 39 ALA S N 1
ATOM 14553 C CA . ALA I 9 17 ? 233.001 204.745 203.600 1.00 171.45 39 ALA S CA 1
ATOM 14554 C C . ALA I 9 17 ? 232.914 205.638 204.833 1.00 173.41 39 ALA S C 1
ATOM 14555 O O . ALA I 9 17 ? 233.114 205.177 205.964 1.00 175.32 39 ALA S O 1
ATOM 14557 N N . VAL I 9 18 ? 232.611 206.923 204.635 1.00 172.76 40 VAL S N 1
ATOM 14558 C CA . VAL I 9 18 ? 232.544 207.835 205.772 1.00 170.66 40 VAL S CA 1
ATOM 14559 C C . VAL I 9 18 ? 231.343 207.518 206.655 1.00 171.30 40 VAL S C 1
ATOM 14560 O O . VAL I 9 18 ? 231.418 207.663 207.880 1.00 173.17 40 VAL S O 1
ATOM 14564 N N . THR I 9 19 ? 230.224 207.073 206.073 1.00 181.60 41 THR S N 1
ATOM 14565 C CA . THR I 9 19 ? 229.095 206.666 206.905 1.00 182.12 41 THR S CA 1
ATOM 14566 C C . THR I 9 19 ? 229.436 205.436 207.736 1.00 182.86 41 THR S C 1
ATOM 14567 O O . THR I 9 19 ? 229.047 205.347 208.906 1.00 183.41 41 THR S O 1
ATOM 14571 N N . VAL I 9 20 ? 230.159 204.476 207.152 1.00 184.67 42 VAL S N 1
ATOM 14572 C CA . VAL I 9 20 ? 230.584 203.307 207.917 1.00 184.58 42 VAL S CA 1
ATOM 14573 C C . VAL I 9 20 ? 231.509 203.727 209.053 1.00 184.55 42 VAL S C 1
ATOM 14574 O O . VAL I 9 20 ? 231.383 203.250 210.191 1.00 185.12 42 VAL S O 1
ATOM 14578 N N . LEU I 9 21 ? 232.445 204.635 208.768 1.00 184.48 43 LEU S N 1
ATOM 14579 C CA . LEU I 9 21 ? 233.351 205.110 209.808 1.00 184.13 43 LEU S CA 1
ATOM 14580 C C . LEU I 9 21 ? 232.591 205.827 210.919 1.00 184.76 43 LEU S C 1
ATOM 14581 O O . LEU I 9 21 ? 232.901 205.653 212.102 1.00 184.51 43 LEU S O 1
ATOM 14586 N N . GLY I 9 22 ? 231.593 206.638 210.561 1.00 195.16 44 GLY S N 1
ATOM 14587 C CA . GLY I 9 22 ? 230.808 207.326 211.576 1.00 194.26 44 GLY S CA 1
ATOM 14588 C C . GLY I 9 22 ? 229.968 206.380 212.414 1.00 194.58 44 GLY S C 1
ATOM 14589 O O . GLY I 9 22 ? 229.822 206.569 213.627 1.00 195.48 44 GLY S O 1
ATOM 14590 N N . PHE I 9 23 ? 229.395 205.355 211.780 1.00 195.94 45 PHE S N 1
ATOM 14591 C CA . PHE I 9 23 ? 228.663 204.342 212.530 1.00 196.01 45 PHE S CA 1
ATOM 14592 C C . PHE I 9 23 ? 229.583 203.621 213.506 1.00 196.58 45 PHE S C 1
ATOM 14593 O O . PHE I 9 23 ? 229.198 203.347 214.648 1.00 196.30 45 PHE S O 1
ATOM 14601 N N . LEU I 9 24 ? 230.808 203.313 213.075 1.00 197.87 46 LEU S N 1
ATOM 14602 C CA . LEU I 9 24 ? 231.772 202.704 213.985 1.00 196.94 46 LEU S CA 1
ATOM 14603 C C . LEU I 9 24 ? 232.135 203.653 215.123 1.00 198.09 46 LEU S C 1
ATOM 14604 O O . LEU I 9 24 ? 232.270 203.227 216.275 1.00 198.59 46 LEU S O 1
ATOM 14609 N N . MET I 9 25 ? 232.299 204.943 214.815 1.00 201.75 47 MET S N 1
ATOM 14610 C CA . MET I 9 25 ? 232.536 205.945 215.852 1.00 200.95 47 MET S CA 1
ATOM 14611 C C . MET I 9 25 ? 231.441 205.904 216.907 1.00 201.38 47 MET S C 1
ATOM 14612 O O . MET I 9 25 ? 231.715 205.888 218.112 1.00 200.79 47 MET S O 1
ATOM 14617 N N . ALA I 9 26 ? 230.185 205.895 216.460 1.00 202.41 48 ALA S N 1
ATOM 14618 C CA . ALA I 9 26 ? 229.066 205.853 217.396 1.00 201.58 48 ALA S CA 1
ATOM 14619 C C . ALA I 9 26 ? 229.060 204.553 218.193 1.00 201.27 48 ALA S C 1
ATOM 14620 O O . ALA I 9 26 ? 228.773 204.554 219.396 1.00 199.93 48 ALA S O 1
ATOM 14622 N N . SER I 9 27 ? 229.379 203.433 217.540 1.00 202.00 49 SER S N 1
ATOM 14623 C CA . SER I 9 27 ? 229.305 202.135 218.198 1.00 201.64 49 SER S CA 1
ATOM 14624 C C . SER I 9 27 ? 230.435 201.904 219.195 1.00 201.53 49 SER S C 1
ATOM 14625 O O . SER I 9 27 ? 230.266 201.099 220.117 1.00 200.86 49 SER S O 1
ATOM 14628 N N . ILE I 9 28 ? 231.581 202.570 219.028 1.00 205.71 50 ILE S N 1
ATOM 14629 C CA . ILE I 9 28 ? 232.704 202.340 219.937 1.00 205.79 50 ILE S CA 1
ATOM 14630 C C . ILE I 9 28 ? 232.329 202.728 221.362 1.00 204.19 50 ILE S C 1
ATOM 14631 O O . ILE I 9 28 ? 232.499 201.943 222.303 1.00 203.54 50 ILE S O 1
ATOM 14636 N N . SER I 9 29 ? 231.798 203.936 221.539 1.00 203.36 51 SER S N 1
ATOM 14637 C CA . SER I 9 29 ? 231.395 204.412 222.856 1.00 204.65 51 SER S CA 1
ATOM 14638 C C . SER I 9 29 ? 230.571 205.685 222.723 1.00 205.66 51 SER S C 1
ATOM 14639 O O . SER I 9 29 ? 230.894 206.550 221.899 1.00 204.26 51 SER S O 1
ATOM 14642 N N . PRO I 9 30 ? 229.506 205.841 223.511 1.00 211.65 52 PRO S N 1
ATOM 14643 C CA . PRO I 9 30 ? 228.727 207.086 223.458 1.00 210.84 52 PRO S CA 1
ATOM 14644 C C . PRO I 9 30 ? 229.366 208.200 224.272 1.00 210.79 52 PRO S C 1
ATOM 14645 O O . PRO I 9 30 ? 228.682 208.902 225.021 1.00 209.48 52 PRO S O 1
ATOM 14649 N N . SER I 9 31 ? 230.678 208.373 224.125 1.00 213.54 53 SER S N 1
ATOM 14650 C CA . SER I 9 31 ? 231.420 209.396 224.846 1.00 212.43 53 SER S CA 1
ATOM 14651 C C . SER I 9 31 ? 231.619 210.670 224.041 1.00 211.54 53 SER S C 1
ATOM 14652 O O . SER I 9 31 ? 232.248 211.610 224.539 1.00 211.17 53 SER S O 1
ATOM 14655 N N . LEU I 9 32 ? 231.117 210.717 222.814 1.00 201.81 54 LEU S N 1
ATOM 14656 C CA . LEU I 9 32 ? 231.460 211.759 221.861 1.00 201.95 54 LEU S CA 1
ATOM 14657 C C . LEU I 9 32 ? 230.207 212.442 221.326 1.00 201.91 54 LEU S C 1
ATOM 14658 O O . LEU I 9 32 ? 229.196 211.787 221.051 1.00 201.07 54 LEU S O 1
ATOM 14663 N N . LEU I 9 33 ? 230.295 213.763 221.163 1.00 193.31 55 LEU S N 1
ATOM 14664 C CA . LEU I 9 33 ? 229.152 214.584 220.789 1.00 193.18 55 LEU S CA 1
ATOM 14665 C C . LEU I 9 33 ? 228.756 214.344 219.335 1.00 193.01 55 LEU S C 1
ATOM 14666 O O . LEU I 9 33 ? 229.533 213.836 218.524 1.00 191.24 55 LEU S O 1
ATOM 14671 N N . VAL I 9 34 ? 227.525 214.742 219.008 1.00 191.65 56 VAL S N 1
ATOM 14672 C CA . VAL I 9 34 ? 226.998 214.511 217.667 1.00 191.28 56 VAL S CA 1
ATOM 14673 C C . VAL I 9 34 ? 227.842 215.229 216.623 1.00 191.39 56 VAL S C 1
ATOM 14674 O O . VAL I 9 34 ? 227.966 214.764 215.484 1.00 192.43 56 VAL S O 1
ATOM 14678 N N . ARG I 9 35 ? 228.435 216.367 216.990 1.00 182.09 57 ARG S N 1
ATOM 14679 C CA . ARG I 9 35 ? 229.285 217.095 216.055 1.00 181.50 57 ARG S CA 1
ATOM 14680 C C . ARG I 9 35 ? 230.531 216.295 215.695 1.00 181.57 57 ARG S C 1
ATOM 14681 O O . ARG I 9 35 ? 230.948 216.276 214.531 1.00 180.96 57 ARG S O 1
ATOM 14689 N N . ASP I 9 36 ? 231.140 215.628 216.678 1.00 181.59 58 ASP S N 1
ATOM 14690 C CA . ASP I 9 36 ? 232.381 214.902 216.435 1.00 181.01 58 ASP S CA 1
ATOM 14691 C C . ASP I 9 36 ? 232.202 213.683 215.541 1.00 180.94 58 ASP S C 1
ATOM 14692 O O . ASP I 9 36 ? 233.196 213.191 214.997 1.00 179.89 58 ASP S O 1
ATOM 14697 N N . THR I 9 37 ? 230.982 213.178 215.376 1.00 192.64 59 THR S N 1
ATOM 14698 C CA . THR I 9 37 ? 230.754 212.090 214.430 1.00 193.68 59 THR S CA 1
ATOM 14699 C C . THR I 9 37 ? 230.031 212.641 213.206 1.00 194.00 59 THR S C 1
ATOM 14700 O O . THR I 9 37 ? 228.834 212.962 213.275 1.00 195.10 59 THR S O 1
ATOM 14704 N N . PRO I 9 38 ? 230.714 212.796 212.081 1.00 190.92 60 PRO S N 1
ATOM 14705 C CA . PRO I 9 38 ? 230.124 213.497 210.933 1.00 191.99 60 PRO S CA 1
ATOM 14706 C C . PRO I 9 38 ? 229.224 212.633 210.063 1.00 191.14 60 PRO S C 1
ATOM 14707 O O . PRO I 9 38 ? 229.017 212.960 208.891 1.00 189.77 60 PRO S O 1
ATOM 14711 N N . PHE I 9 39 ? 228.706 211.524 210.603 1.00 191.87 61 PHE S N 1
ATOM 14712 C CA . PHE I 9 39 ? 227.958 210.577 209.777 1.00 191.30 61 PHE S CA 1
ATOM 14713 C C . PHE I 9 39 ? 226.779 211.253 209.084 1.00 193.17 61 PHE S C 1
ATOM 14714 O O . PHE I 9 39 ? 226.311 210.782 208.042 1.00 193.32 61 PHE S O 1
ATOM 14722 N N . TRP I 9 40 ? 226.275 212.349 209.657 1.00 192.69 62 TRP S N 1
ATOM 14723 C CA . TRP I 9 40 ? 225.240 213.133 208.989 1.00 191.17 62 TRP S CA 1
ATOM 14724 C C . TRP I 9 40 ? 225.749 213.693 207.665 1.00 190.82 62 TRP S C 1
ATOM 14725 O O . TRP I 9 40 ? 225.047 213.663 206.646 1.00 190.25 62 TRP S O 1
ATOM 14736 N N . ALA I 9 41 ? 226.979 214.210 207.666 1.00 186.73 63 ALA S N 1
ATOM 14737 C CA . ALA I 9 41 ? 227.586 214.681 206.427 1.00 187.33 63 ALA S CA 1
ATOM 14738 C C . ALA I 9 41 ? 227.766 213.531 205.445 1.00 187.43 63 ALA S C 1
ATOM 14739 O O . ALA I 9 41 ? 227.604 213.701 204.231 1.00 187.05 63 ALA S O 1
ATOM 14741 N N . GLY I 9 42 ? 228.106 212.348 205.958 1.00 184.21 64 GLY S N 1
ATOM 14742 C CA . GLY I 9 42 ? 228.195 211.182 205.097 1.00 183.78 64 GLY S CA 1
ATOM 14743 C C . GLY I 9 42 ? 226.870 210.834 204.449 1.00 183.70 64 GLY S C 1
ATOM 14744 O O . GLY I 9 42 ? 226.818 210.493 203.267 1.00 183.41 64 GLY S O 1
ATOM 14745 N N . SER I 9 43 ? 225.780 210.913 205.214 1.00 182.37 65 SER S N 1
ATOM 14746 C CA . SER I 9 43 ? 224.456 210.647 204.658 1.00 182.01 65 SER S CA 1
ATOM 14747 C C . SER I 9 43 ? 224.087 211.689 203.610 1.00 183.74 65 SER S C 1
ATOM 14748 O O . SER I 9 43 ? 223.464 211.374 202.587 1.00 184.11 65 SER S O 1
ATOM 14751 N N . ILE I 9 44 ? 224.453 212.947 203.861 1.00 178.33 66 ILE S N 1
ATOM 14752 C CA . ILE I 9 44 ? 224.199 214.001 202.883 1.00 177.33 66 ILE S CA 1
ATOM 14753 C C . ILE I 9 44 ? 224.954 213.712 201.590 1.00 177.69 66 ILE S C 1
ATOM 14754 O O . ILE I 9 44 ? 224.404 213.821 200.488 1.00 177.46 66 ILE S O 1
ATOM 14759 N N . VAL I 9 45 ? 226.222 213.315 201.707 1.00 177.38 67 VAL S N 1
ATOM 14760 C CA . VAL I 9 45 ? 227.000 212.967 200.520 1.00 177.09 67 VAL S CA 1
ATOM 14761 C C . VAL I 9 45 ? 226.390 211.755 199.824 1.00 177.66 67 VAL S C 1
ATOM 14762 O O . VAL I 9 45 ? 226.391 211.658 198.590 1.00 177.10 67 VAL S O 1
ATOM 14766 N N . CYS I 9 46 ? 225.850 210.818 200.604 1.00 182.55 68 CYS S N 1
ATOM 14767 C CA . CYS I 9 46 ? 225.243 209.622 200.029 1.00 181.63 68 CYS S CA 1
ATOM 14768 C C . CYS I 9 46 ? 224.014 209.967 199.198 1.00 180.83 68 CYS S C 1
ATOM 14769 O O . CYS I 9 46 ? 223.831 209.445 198.093 1.00 180.97 68 CYS S O 1
ATOM 14772 N N . VAL I 9 47 ? 223.150 210.841 199.717 1.00 182.46 69 VAL S N 1
ATOM 14773 C CA . VAL I 9 47 ? 221.973 211.228 198.940 1.00 184.86 69 VAL S CA 1
ATOM 14774 C C . VAL I 9 47 ? 222.388 212.074 197.740 1.00 184.67 69 VAL S C 1
ATOM 14775 O O . VAL I 9 47 ? 221.768 212.004 196.669 1.00 183.27 69 VAL S O 1
ATOM 14779 N N . VAL I 9 48 ? 223.460 212.862 197.886 1.00 185.12 70 VAL S N 1
ATOM 14780 C CA . VAL I 9 48 ? 224.024 213.575 196.741 1.00 185.01 70 VAL S CA 1
ATOM 14781 C C . VAL I 9 48 ? 224.391 212.590 195.639 1.00 184.88 70 VAL S C 1
ATOM 14782 O O . VAL I 9 48 ? 224.039 212.772 194.468 1.00 184.55 70 VAL S O 1
ATOM 14786 N N . ALA I 9 49 ? 225.098 211.522 196.007 1.00 188.55 71 ALA S N 1
ATOM 14787 C CA . ALA I 9 49 ? 225.554 210.552 195.018 1.00 187.56 71 ALA S CA 1
ATOM 14788 C C . ALA I 9 49 ? 224.392 209.757 194.437 1.00 188.65 71 ALA S C 1
ATOM 14789 O O . ALA I 9 49 ? 224.433 209.346 193.273 1.00 187.98 71 ALA S O 1
ATOM 14791 N N . TYR I 9 50 ? 223.355 209.508 195.239 1.00 196.87 72 TYR S N 1
ATOM 14792 C CA . TYR I 9 50 ? 222.161 208.846 194.720 1.00 197.21 72 TYR S CA 1
ATOM 14793 C C . TYR I 9 50 ? 221.488 209.701 193.653 1.00 198.00 72 TYR S C 1
ATOM 14794 O O . TYR I 9 50 ? 221.116 209.209 192.576 1.00 197.93 72 TYR S O 1
ATOM 14803 N N . LEU I 9 51 ? 221.336 210.998 193.934 1.00 192.75 73 LEU S N 1
ATOM 14804 C CA . LEU I 9 51 ? 220.788 211.906 192.934 1.00 192.29 73 LEU S CA 1
ATOM 14805 C C . LEU I 9 51 ? 221.690 211.939 191.706 1.00 192.09 73 LEU S C 1
ATOM 14806 O O . LEU I 9 51 ? 221.212 211.996 190.571 1.00 189.77 73 LEU S O 1
ATOM 14811 N N . GLY I 9 52 ? 223.005 211.874 191.920 1.00 193.29 74 GLY S N 1
ATOM 14812 C CA . GLY I 9 52 ? 223.931 211.881 190.798 1.00 190.57 74 GLY S CA 1
ATOM 14813 C C . GLY I 9 52 ? 223.800 210.661 189.909 1.00 191.03 74 GLY S C 1
ATOM 14814 O O . GLY I 9 52 ? 223.832 210.764 188.681 1.00 192.01 74 GLY S O 1
ATOM 14815 N N . LEU I 9 53 ? 223.669 209.482 190.519 1.00 197.70 75 LEU S N 1
ATOM 14816 C CA . LEU I 9 53 ? 223.516 208.261 189.735 1.00 198.52 75 LEU S CA 1
ATOM 14817 C C . LEU I 9 53 ? 222.198 208.272 188.972 1.00 199.21 75 LEU S C 1
ATOM 14818 O O . LEU I 9 53 ? 222.142 207.879 187.799 1.00 199.20 75 LEU S O 1
ATOM 14823 N N . PHE I 9 54 ? 221.124 208.744 189.614 1.00 203.85 76 PHE S N 1
ATOM 14824 C CA . PHE I 9 54 ? 219.852 208.865 188.907 1.00 204.74 76 PHE S CA 1
ATOM 14825 C C . PHE I 9 54 ? 219.970 209.850 187.748 1.00 205.08 76 PHE S C 1
ATOM 14826 O O . PHE I 9 54 ? 219.437 209.617 186.656 1.00 204.59 76 PHE S O 1
ATOM 14834 N N . MET I 9 55 ? 220.682 210.956 187.974 1.00 200.27 77 MET S N 1
ATOM 14835 C CA . MET I 9 55 ? 220.900 211.962 186.942 1.00 200.06 77 MET S CA 1
ATOM 14836 C C . MET I 9 55 ? 221.637 211.382 185.746 1.00 199.44 77 MET S C 1
ATOM 14837 O O . MET I 9 55 ? 221.241 211.585 184.593 1.00 198.20 77 MET S O 1
ATOM 14842 N N . LEU I 9 56 ? 222.725 210.666 186.004 1.00 199.53 78 LEU S N 1
ATOM 14843 C CA . LEU I 9 56 ? 223.566 210.141 184.939 1.00 198.31 78 LEU S CA 1
ATOM 14844 C C . LEU I 9 56 ? 222.986 208.891 184.295 1.00 197.85 78 LEU S C 1
ATOM 14845 O O . LEU I 9 56 ? 223.479 208.471 183.243 1.00 197.09 78 LEU S O 1
ATOM 14850 N N . CYS I 9 57 ? 221.961 208.289 184.896 1.00 203.26 79 CYS S N 1
ATOM 14851 C CA . CYS I 9 57 ? 221.184 207.278 184.193 1.00 203.02 79 CYS S CA 1
ATOM 14852 C C . CYS I 9 57 ? 220.121 207.912 183.299 1.00 203.49 79 CYS S C 1
ATOM 14853 O O . CYS I 9 57 ? 219.963 207.517 182.138 1.00 202.60 79 CYS S O 1
ATOM 14856 N N . VAL I 9 58 ? 219.397 208.908 183.819 1.00 211.49 80 VAL S N 1
ATOM 14857 C CA . VAL I 9 58 ? 218.321 209.518 183.043 1.00 211.87 80 VAL S CA 1
ATOM 14858 C C . VAL I 9 58 ? 218.883 210.320 181.873 1.00 212.64 80 VAL S C 1
ATOM 14859 O O . VAL I 9 58 ? 218.257 210.404 180.810 1.00 211.92 80 VAL S O 1
ATOM 14863 N N . SER I 9 59 ? 220.068 210.915 182.038 1.00 214.92 81 SER S N 1
ATOM 14864 C CA . SER I 9 59 ? 220.667 211.670 180.942 1.00 214.18 81 SER S CA 1
ATOM 14865 C C . SER I 9 59 ? 221.093 210.754 179.804 1.00 213.44 81 SER S C 1
ATOM 14866 O O . SER I 9 59 ? 220.996 211.133 178.631 1.00 212.52 81 SER S O 1
ATOM 14869 N N . TYR I 9 60 ? 221.568 209.554 180.127 1.00 208.45 82 TYR S N 1
ATOM 14870 C CA . TYR I 9 60 ? 221.915 208.565 179.118 1.00 208.26 82 TYR S CA 1
ATOM 14871 C C . TYR I 9 60 ? 220.707 207.793 178.608 1.00 208.25 82 TYR S C 1
ATOM 14872 O O . TYR I 9 60 ? 220.830 207.072 177.611 1.00 207.13 82 TYR S O 1
ATOM 14881 N N . GLN I 9 61 ? 219.550 207.922 179.258 1.00 213.78 83 GLN S N 1
ATOM 14882 C CA . GLN I 9 61 ? 218.350 207.202 178.843 1.00 214.00 83 GLN S CA 1
ATOM 14883 C C . GLN I 9 61 ? 217.485 208.008 177.878 1.00 213.81 83 GLN S C 1
ATOM 14884 O O . GLN I 9 61 ? 217.276 207.591 176.735 1.00 212.43 83 GLN S O 1
ATOM 14890 N N . VAL I 9 62 ? 216.979 209.163 178.313 1.00 212.59 84 VAL S N 1
ATOM 14891 C CA . VAL I 9 62 ? 216.017 209.929 177.527 1.00 212.48 84 VAL S CA 1
ATOM 14892 C C . VAL I 9 62 ? 215.974 211.351 178.067 1.00 211.93 84 VAL S C 1
ATOM 14893 O O . VAL I 9 62 ? 216.401 211.616 179.193 1.00 210.53 84 VAL S O 1
ATOM 14897 N N . ASP I 9 63 ? 215.461 212.276 177.252 1.00 207.98 85 ASP S N 1
ATOM 14898 C CA . ASP I 9 63 ? 215.275 213.678 177.632 1.00 207.02 85 ASP S CA 1
ATOM 14899 C C . ASP I 9 63 ? 216.615 214.320 178.006 1.00 207.67 85 ASP S C 1
ATOM 14900 O O . ASP I 9 63 ? 216.884 214.666 179.157 1.00 207.24 85 ASP S O 1
ATOM 14905 N N . GLU I 9 64 ? 217.461 214.448 176.984 1.00 211.72 86 GLU S N 1
ATOM 14906 C CA . GLU I 9 64 ? 218.849 214.854 177.169 1.00 210.98 86 GLU S CA 1
ATOM 14907 C C . GLU I 9 64 ? 219.050 216.367 177.167 1.00 210.65 86 GLU S C 1
ATOM 14908 O O . GLU I 9 64 ? 219.870 216.877 177.938 1.00 209.70 86 GLU S O 1
ATOM 14914 N N . ARG I 9 65 ? 218.332 217.102 176.320 1.00 207.97 87 ARG S N 1
ATOM 14915 C CA . ARG I 9 65 ? 218.655 218.500 176.040 1.00 206.98 87 ARG S CA 1
ATOM 14916 C C . ARG I 9 65 ? 217.414 219.385 176.101 1.00 206.60 87 ARG S C 1
ATOM 14917 O O . ARG I 9 65 ? 217.148 220.184 175.201 1.00 205.76 87 ARG S O 1
ATOM 14925 N N . THR I 9 66 ? 216.633 219.262 177.169 1.00 195.22 88 THR S N 1
ATOM 14926 C CA . THR I 9 66 ? 215.495 220.143 177.393 1.00 194.32 88 THR S CA 1
ATOM 14927 C C . THR I 9 66 ? 215.828 221.148 178.494 1.00 194.44 88 THR S C 1
ATOM 14928 O O . THR I 9 66 ? 216.888 221.092 179.124 1.00 193.49 88 THR S O 1
ATOM 14932 N N . CYS I 9 67 ? 214.898 222.079 178.724 1.00 189.27 89 CYS S N 1
ATOM 14933 C CA . CYS I 9 67 ? 215.153 223.164 179.669 1.00 189.24 89 CYS S CA 1
ATOM 14934 C C . CYS I 9 67 ? 215.145 222.669 181.111 1.00 189.62 89 CYS S C 1
ATOM 14935 O O . CYS I 9 67 ? 215.992 223.075 181.917 1.00 189.18 89 CYS S O 1
ATOM 14938 N N . VAL I 9 68 ? 214.195 221.798 181.459 1.00 185.37 90 VAL S N 1
ATOM 14939 C CA . VAL I 9 68 ? 214.104 221.336 182.840 1.00 185.13 90 VAL S CA 1
ATOM 14940 C C . VAL I 9 68 ? 215.348 220.545 183.227 1.00 184.21 90 VAL S C 1
ATOM 14941 O O . VAL I 9 68 ? 215.745 220.531 184.402 1.00 182.32 90 VAL S O 1
ATOM 14945 N N . GLN I 9 69 ? 215.991 219.891 182.254 1.00 179.26 91 GLN S N 1
ATOM 14946 C CA . GLN I 9 69 ? 217.234 219.185 182.535 1.00 178.46 91 GLN S CA 1
ATOM 14947 C C . GLN I 9 69 ? 218.247 220.118 183.176 1.00 178.75 91 GLN S C 1
ATOM 14948 O O . GLN I 9 69 ? 218.774 219.830 184.251 1.00 177.86 91 GLN S O 1
ATOM 14954 N N . PHE I 9 70 ? 218.496 221.267 182.545 1.00 170.86 92 PHE S N 1
ATOM 14955 C CA . PHE I 9 70 ? 219.343 222.289 183.154 1.00 172.19 92 PHE S CA 1
ATOM 14956 C C . PHE I 9 70 ? 218.727 222.819 184.445 1.00 171.95 92 PHE S C 1
ATOM 14957 O O . PHE I 9 70 ? 219.444 223.130 185.410 1.00 173.24 92 PHE S O 1
ATOM 14965 N N . SER I 9 71 ? 217.394 222.920 184.479 1.00 172.56 93 SER S N 1
ATOM 14966 C CA . SER I 9 71 ? 216.721 223.490 185.641 1.00 173.04 93 SER S CA 1
ATOM 14967 C C . SER I 9 71 ? 217.027 222.714 186.914 1.00 172.89 93 SER S C 1
ATOM 14968 O O . SER I 9 71 ? 217.038 223.301 188.002 1.00 173.37 93 SER S O 1
ATOM 14971 N N . MET I 9 72 ? 217.258 221.404 186.818 1.00 168.26 94 MET S N 1
ATOM 14972 C CA . MET I 9 72 ? 217.733 220.681 187.997 1.00 169.65 94 MET S CA 1
ATOM 14973 C C . MET I 9 72 ? 219.193 220.233 187.901 1.00 166.57 94 MET S C 1
ATOM 14974 O O . MET I 9 72 ? 219.728 219.704 188.883 1.00 166.35 94 MET S O 1
ATOM 14979 N N . LYS I 9 73 ? 219.876 220.476 186.777 1.00 154.69 95 LYS S N 1
ATOM 14980 C CA . LYS I 9 73 ? 221.338 220.481 186.809 1.00 155.69 95 LYS S CA 1
ATOM 14981 C C . LYS I 9 73 ? 221.843 221.530 187.784 1.00 153.89 95 LYS S C 1
ATOM 14982 O O . LYS I 9 73 ? 222.832 221.310 188.495 1.00 156.00 95 LYS S O 1
ATOM 14988 N N . VAL I 9 74 ? 221.182 222.687 187.820 1.00 146.87 96 VAL S N 1
ATOM 14989 C CA . VAL I 9 74 ? 221.565 223.707 188.794 1.00 150.82 96 VAL S CA 1
ATOM 14990 C C . VAL I 9 74 ? 221.347 223.188 190.214 1.00 150.76 96 VAL S C 1
ATOM 14991 O O . VAL I 9 74 ? 222.132 223.482 191.129 1.00 150.17 96 VAL S O 1
ATOM 14995 N N . PHE I 9 75 ? 220.295 222.387 190.415 1.00 148.64 97 PHE S N 1
ATOM 14996 C CA . PHE I 9 75 ? 220.063 221.769 191.716 1.00 149.57 97 PHE S CA 1
ATOM 14997 C C . PHE I 9 75 ? 221.185 220.807 192.075 1.00 149.29 97 PHE S C 1
ATOM 14998 O O . PHE I 9 75 ? 221.675 220.809 193.210 1.00 149.91 97 PHE S O 1
ATOM 15006 N N . TYR I 9 76 ? 221.598 219.977 191.117 1.00 142.28 98 TYR S N 1
ATOM 15007 C CA . TYR I 9 76 ? 222.739 219.093 191.332 1.00 141.72 98 TYR S CA 1
ATOM 15008 C C . TYR I 9 76 ? 223.973 219.886 191.741 1.00 142.72 98 TYR S C 1
ATOM 15009 O O . TYR I 9 76 ? 224.683 219.516 192.685 1.00 141.00 98 TYR S O 1
ATOM 15018 N N . PHE I 9 77 ? 224.250 220.977 191.025 1.00 138.82 99 PHE S N 1
ATOM 15019 C CA . PHE I 9 77 ? 225.446 221.766 191.303 1.00 134.54 99 PHE S CA 1
ATOM 15020 C C . PHE I 9 77 ? 225.414 222.338 192.715 1.00 137.37 99 PHE S C 1
ATOM 15021 O O . PHE I 9 77 ? 226.383 222.208 193.474 1.00 141.27 99 PHE S O 1
ATOM 15029 N N . LEU I 9 78 ? 224.301 222.976 193.088 1.00 140.28 100 LEU S N 1
ATOM 15030 C CA . LEU I 9 78 ? 224.232 223.571 194.419 1.00 140.80 100 LEU S CA 1
ATOM 15031 C C . LEU I 9 78 ? 224.282 222.501 195.504 1.00 140.00 100 LEU S C 1
ATOM 15032 O O . LEU I 9 78 ? 224.891 222.706 196.562 1.00 140.17 100 LEU S O 1
ATOM 15037 N N . LEU I 9 79 ? 223.660 221.347 195.258 1.00 142.72 101 LEU S N 1
ATOM 15038 C CA . LEU I 9 79 ? 223.694 220.271 196.239 1.00 144.24 101 LEU S CA 1
ATOM 15039 C C . LEU I 9 79 ? 225.115 219.758 196.442 1.00 146.31 101 LEU S C 1
ATOM 15040 O O . LEU I 9 79 ? 225.535 219.496 197.576 1.00 146.98 101 LEU S O 1
ATOM 15045 N N . SER I 9 80 ? 225.878 219.630 195.354 1.00 142.63 102 SER S N 1
ATOM 15046 C CA . SER I 9 80 ? 227.279 219.239 195.483 1.00 141.63 102 SER S CA 1
ATOM 15047 C C . SER I 9 80 ? 228.082 220.302 196.223 1.00 142.65 102 SER S C 1
ATOM 15048 O O . SER I 9 80 ? 229.005 219.977 196.982 1.00 144.31 102 SER S O 1
ATOM 15051 N N . ALA I 9 81 ? 227.754 221.579 196.011 1.00 138.12 103 ALA S N 1
ATOM 15052 C CA . ALA I 9 81 ? 228.442 222.643 196.739 1.00 136.80 103 ALA S CA 1
ATOM 15053 C C . ALA I 9 81 ? 228.200 222.536 198.242 1.00 140.69 103 ALA S C 1
ATOM 15054 O O . ALA I 9 81 ? 229.139 222.654 199.042 1.00 140.88 103 ALA S O 1
ATOM 15056 N N . LEU I 9 82 ? 226.946 222.314 198.646 1.00 140.98 104 LEU S N 1
ATOM 15057 C CA . LEU I 9 82 ? 226.661 222.125 200.069 1.00 137.47 104 LEU S CA 1
ATOM 15058 C C . LEU I 9 82 ? 227.335 220.872 200.617 1.00 135.78 104 LEU S C 1
ATOM 15059 O O . LEU I 9 82 ? 227.791 220.859 201.767 1.00 136.39 104 LEU S O 1
ATOM 15064 N N . GLY I 9 83 ? 227.403 219.808 199.816 1.00 141.91 105 GLY S N 1
ATOM 15065 C CA . GLY I 9 83 ? 228.151 218.635 200.242 1.00 144.97 105 GLY S CA 1
ATOM 15066 C C . GLY I 9 83 ? 229.612 218.945 200.511 1.00 145.76 105 GLY S C 1
ATOM 15067 O O . GLY I 9 83 ? 230.176 218.516 201.523 1.00 147.93 105 GLY S O 1
ATOM 15068 N N . LEU I 9 84 ? 230.242 219.706 199.612 1.00 136.14 106 LEU S N 1
ATOM 15069 C CA . LEU I 9 84 ? 231.631 220.103 199.818 1.00 134.09 106 LEU S CA 1
ATOM 15070 C C . LEU I 9 84 ? 231.783 220.937 201.084 1.00 134.66 106 LEU S C 1
ATOM 15071 O O . LEU I 9 84 ? 232.731 220.743 201.859 1.00 136.51 106 LEU S O 1
ATOM 15076 N N . MET I 9 85 ? 230.862 221.877 201.303 1.00 134.90 107 MET S N 1
ATOM 15077 C CA . MET I 9 85 ? 230.945 222.719 202.492 1.00 134.84 107 MET S CA 1
ATOM 15078 C C . MET I 9 85 ? 230.839 221.888 203.764 1.00 140.42 107 MET S C 1
ATOM 15079 O O . MET I 9 85 ? 231.601 222.097 204.717 1.00 144.02 107 MET S O 1
ATOM 15084 N N . VAL I 9 86 ? 229.907 220.932 203.796 1.00 135.62 108 VAL S N 1
ATOM 15085 C CA . VAL I 9 86 ? 229.741 220.117 204.997 1.00 132.32 108 VAL S CA 1
ATOM 15086 C C . VAL I 9 86 ? 230.955 219.218 205.209 1.00 133.14 108 VAL S C 1
ATOM 15087 O O . VAL I 9 86 ? 231.374 218.981 206.350 1.00 137.09 108 VAL S O 1
ATOM 15091 N N . CYS I 9 87 ? 231.559 218.723 204.124 1.00 133.96 109 CYS S N 1
ATOM 15092 C CA . CYS I 9 87 ? 232.764 217.913 204.271 1.00 136.41 109 CYS S CA 1
ATOM 15093 C C . CYS I 9 87 ? 233.908 218.732 204.857 1.00 135.34 109 CYS S C 1
ATOM 15094 O O . CYS I 9 87 ? 234.625 218.266 205.754 1.00 138.12 109 CYS S O 1
ATOM 15097 N N . MET I 9 88 ? 234.090 219.961 204.371 1.00 133.14 110 MET S N 1
ATOM 15098 C CA . MET I 9 88 ? 235.153 220.804 204.911 1.00 132.80 110 MET S CA 1
ATOM 15099 C C . MET I 9 88 ? 234.889 221.155 206.371 1.00 135.80 110 MET S C 1
ATOM 15100 O O . MET I 9 88 ? 235.821 221.214 207.184 1.00 141.66 110 MET S O 1
ATOM 15105 N N . LEU I 9 89 ? 233.624 221.394 206.724 1.00 126.63 111 LEU S N 1
ATOM 15106 C CA . LEU I 9 89 ? 233.291 221.670 208.118 1.00 125.48 111 LEU S CA 1
ATOM 15107 C C . LEU I 9 89 ? 233.614 220.475 209.009 1.00 129.31 111 LEU S C 1
ATOM 15108 O O . LEU I 9 89 ? 234.129 220.639 210.124 1.00 128.68 111 LEU S O 1
ATOM 15113 N N . ALA I 9 90 ? 233.311 219.263 208.535 1.00 134.69 112 ALA S N 1
ATOM 15114 C CA . ALA I 9 90 ? 233.662 218.066 209.295 1.00 132.60 112 ALA S CA 1
ATOM 15115 C C . ALA I 9 90 ? 235.170 217.946 209.461 1.00 131.54 112 ALA S C 1
ATOM 15116 O O . ALA I 9 90 ? 235.658 217.568 210.535 1.00 133.16 112 ALA S O 1
ATOM 15118 N N . VAL I 9 91 ? 235.924 218.262 208.405 1.00 131.44 113 VAL S N 1
ATOM 15119 C CA . VAL I 9 91 ? 237.383 218.252 208.502 1.00 130.33 113 VAL S CA 1
ATOM 15120 C C . VAL I 9 91 ? 237.846 219.212 209.589 1.00 129.42 113 VAL S C 1
ATOM 15121 O O . VAL I 9 91 ? 238.710 218.880 210.409 1.00 131.87 113 VAL S O 1
ATOM 15125 N N . ALA I 9 92 ? 237.278 220.419 209.608 1.00 132.49 114 ALA S N 1
ATOM 15126 C CA . ALA I 9 92 ? 237.684 221.411 210.601 1.00 133.10 114 ALA S CA 1
ATOM 15127 C C . ALA I 9 92 ? 237.379 220.939 212.018 1.00 135.11 114 ALA S C 1
ATOM 15128 O O . ALA I 9 92 ? 238.215 221.076 212.922 1.00 138.52 114 ALA S O 1
ATOM 15130 N N . PHE I 9 93 ? 236.185 220.380 212.231 1.00 137.26 115 PHE S N 1
ATOM 15131 C CA . PHE I 9 93 ? 235.820 219.902 213.563 1.00 137.31 115 PHE S CA 1
ATOM 15132 C C . PHE I 9 93 ? 236.755 218.788 214.023 1.00 137.12 115 PHE S C 1
ATOM 15133 O O . PHE I 9 93 ? 237.243 218.795 215.165 1.00 134.71 115 PHE S O 1
ATOM 15141 N N . ALA I 9 94 ? 237.015 217.817 213.143 1.00 134.47 116 ALA S N 1
ATOM 15142 C CA . ALA I 9 94 ? 237.898 216.715 213.505 1.00 131.61 116 ALA S CA 1
ATOM 15143 C C . ALA I 9 94 ? 239.307 217.212 213.791 1.00 131.05 116 ALA S C 1
ATOM 15144 O O . ALA I 9 94 ? 239.963 216.735 214.724 1.00 133.00 116 ALA S O 1
ATOM 15146 N N . ALA I 9 95 ? 239.791 218.173 213.001 1.00 134.35 117 ALA S N 1
ATOM 15147 C CA . ALA I 9 95 ? 241.119 218.724 213.239 1.00 133.64 117 ALA S CA 1
ATOM 15148 C C . ALA I 9 95 ? 241.197 219.407 214.595 1.00 133.20 117 ALA S C 1
ATOM 15149 O O . ALA I 9 95 ? 242.175 219.230 215.330 1.00 137.46 117 ALA S O 1
ATOM 15151 N N . HIS I 9 96 ? 240.174 220.190 214.947 1.00 129.26 118 HIS S N 1
ATOM 15152 C CA . HIS I 9 96 ? 240.190 220.859 216.244 1.00 131.12 118 HIS S CA 1
ATOM 15153 C C . HIS I 9 96 ? 240.196 219.850 217.384 1.00 134.35 118 HIS S C 1
ATOM 15154 O O . HIS I 9 96 ? 240.963 219.991 218.348 1.00 136.89 118 HIS S O 1
ATOM 15161 N N . HIS I 9 97 ? 239.354 218.818 217.292 1.00 146.27 119 HIS S N 1
ATOM 15162 C CA . HIS I 9 97 ? 239.290 217.854 218.386 1.00 146.40 119 HIS S CA 1
ATOM 15163 C C . HIS I 9 97 ? 240.577 217.043 218.491 1.00 146.45 119 HIS S C 1
ATOM 15164 O O . HIS I 9 97 ? 241.040 216.747 219.599 1.00 146.68 119 HIS S O 1
ATOM 15171 N N . TYR I 9 98 ? 241.181 216.688 217.354 1.00 146.12 120 TYR S N 1
ATOM 15172 C CA . TYR I 9 98 ? 242.459 215.985 217.394 1.00 145.59 120 TYR S CA 1
ATOM 15173 C C . TYR I 9 98 ? 243.553 216.867 217.982 1.00 143.96 120 TYR S C 1
ATOM 15174 O O . TYR I 9 98 ? 244.408 216.382 218.731 1.00 144.92 120 TYR S O 1
ATOM 15183 N N . SER I 9 99 ? 243.561 218.156 217.638 1.00 147.81 121 SER S N 1
ATOM 15184 C CA . SER I 9 99 ? 244.555 219.057 218.211 1.00 150.19 121 SER S CA 1
ATOM 15185 C C . SER I 9 99 ? 244.386 219.161 219.718 1.00 150.23 121 SER S C 1
ATOM 15186 O O . SER I 9 99 ? 245.374 219.222 220.460 1.00 150.66 121 SER S O 1
ATOM 15189 N N . LEU I 9 100 ? 243.139 219.193 220.190 1.00 152.53 122 LEU S N 1
ATOM 15190 C CA . LEU I 9 100 ? 242.907 219.199 221.631 1.00 151.78 122 LEU S CA 1
ATOM 15191 C C . LEU I 9 100 ? 243.379 217.900 222.276 1.00 152.48 122 LEU S C 1
ATOM 15192 O O . LEU I 9 100 ? 243.980 217.920 223.357 1.00 152.77 122 LEU S O 1
ATOM 15197 N N . LEU I 9 101 ? 243.122 216.763 221.628 1.00 154.79 123 LEU S N 1
ATOM 15198 C CA . LEU I 9 101 ? 243.395 215.463 222.232 1.00 155.20 123 LEU S CA 1
ATOM 15199 C C . LEU I 9 101 ? 244.853 215.028 222.114 1.00 155.91 123 LEU S C 1
ATOM 15200 O O . LEU I 9 101 ? 245.271 214.117 222.835 1.00 155.36 123 LEU S O 1
ATOM 15205 N N . ALA I 9 102 ? 245.636 215.646 221.235 1.00 170.29 124 ALA S N 1
ATOM 15206 C CA . ALA I 9 102 ? 246.979 215.152 220.958 1.00 170.50 124 ALA S CA 1
ATOM 15207 C C . ALA I 9 102 ? 248.047 215.690 221.902 1.00 168.97 124 ALA S C 1
ATOM 15208 O O . ALA I 9 102 ? 249.186 215.215 221.846 1.00 168.66 124 ALA S O 1
ATOM 15210 N N . GLN I 9 103 ? 247.725 216.652 222.760 1.00 176.84 125 GLN S N 1
ATOM 15211 C CA . GLN I 9 103 ? 248.725 217.301 223.605 1.00 177.80 125 GLN S CA 1
ATOM 15212 C C . GLN I 9 103 ? 248.311 217.250 225.069 1.00 179.17 125 GLN S C 1
ATOM 15213 O O . GLN I 9 103 ? 248.358 218.248 225.791 1.00 179.41 125 GLN S O 1
ATOM 15219 N N . PHE I 9 104 ? 247.898 216.072 225.529 1.00 184.34 126 PHE S N 1
ATOM 15220 C CA . PHE I 9 104 ? 247.542 215.895 226.928 1.00 184.70 126 PHE S CA 1
ATOM 15221 C C . PHE I 9 104 ? 247.839 214.466 227.353 1.00 185.52 126 PHE S C 1
ATOM 15222 O O . PHE I 9 104 ? 247.846 213.545 226.531 1.00 183.85 126 PHE S O 1
ATOM 15230 N N . THR I 9 105 ? 248.084 214.294 228.647 1.00 201.56 127 THR S N 1
ATOM 15231 C CA . THR I 9 105 ? 248.326 212.987 229.240 1.00 201.18 127 THR S CA 1
ATOM 15232 C C . THR I 9 105 ? 247.080 212.529 229.986 1.00 200.93 127 THR S C 1
ATOM 15233 O O . THR I 9 105 ? 246.427 213.323 230.669 1.00 199.67 127 THR S O 1
ATOM 15237 N N . CYS I 9 106 ? 246.755 211.247 229.853 1.00 210.22 128 CYS S N 1
ATOM 15238 C CA . CYS I 9 106 ? 245.552 210.696 230.456 1.00 210.49 128 CYS S CA 1
ATOM 15239 C C . CYS I 9 106 ? 245.890 209.481 231.305 1.00 210.38 128 CYS S C 1
ATOM 15240 O O . CYS I 9 106 ? 246.880 208.785 231.064 1.00 210.09 128 CYS S O 1
ATOM 15243 N N . GLU I 9 107 ? 245.048 209.239 232.307 1.00 220.91 129 GLU S N 1
ATOM 15244 C CA . GLU I 9 107 ? 245.181 208.102 233.202 1.00 221.45 129 GLU S CA 1
ATOM 15245 C C . GLU I 9 107 ? 243.841 207.388 233.301 1.00 221.58 129 GLU S C 1
ATOM 15246 O O . GLU I 9 107 ? 242.790 207.945 232.974 1.00 221.46 129 GLU S O 1
ATOM 15252 N N . THR I 9 108 ? 243.889 206.140 233.756 1.00 220.84 130 THR S N 1
ATOM 15253 C CA . THR I 9 108 ? 242.696 205.313 233.839 1.00 220.30 130 THR S CA 1
ATOM 15254 C C . THR I 9 108 ? 242.076 205.381 235.230 1.00 219.96 130 THR S C 1
ATOM 15255 O O . THR I 9 108 ? 242.768 205.559 236.237 1.00 219.41 130 THR S O 1
ATOM 15259 N N . SER I 9 109 ? 240.756 205.251 235.272 1.00 217.47 131 SER S N 1
ATOM 15260 C CA . SER I 9 109 ? 239.997 205.187 236.511 1.00 216.92 131 SER S CA 1
ATOM 15261 C C . SER I 9 109 ? 239.253 203.853 236.568 1.00 216.65 131 SER S C 1
ATOM 15262 O O . SER I 9 109 ? 239.433 202.979 235.716 1.00 216.96 131 SER S O 1
ATOM 15265 N N . LEU I 9 110 ? 238.408 203.702 237.590 1.00 216.44 132 LEU S N 1
ATOM 15266 C CA . LEU I 9 110 ? 237.701 202.439 237.777 1.00 217.39 132 LEU S CA 1
ATOM 15267 C C . LEU I 9 110 ? 236.671 202.204 236.677 1.00 218.18 132 LEU S C 1
ATOM 15268 O O . LEU I 9 110 ? 236.463 201.062 236.251 1.00 218.44 132 LEU S O 1
ATOM 15273 N N . ASP I 9 111 ? 236.017 203.266 236.203 1.00 216.02 133 ASP S N 1
ATOM 15274 C CA . ASP I 9 111 ? 234.963 203.113 235.210 1.00 215.56 133 ASP S CA 1
ATOM 15275 C C . ASP I 9 111 ? 234.996 204.150 234.097 1.00 214.53 133 ASP S C 1
ATOM 15276 O O . ASP I 9 111 ? 234.145 204.089 233.204 1.00 213.30 133 ASP S O 1
ATOM 15281 N N . SER I 9 112 ? 235.937 205.091 234.110 1.00 212.68 134 SER S N 1
ATOM 15282 C CA . SER I 9 112 ? 235.949 206.150 233.113 1.00 212.10 134 SER S CA 1
ATOM 15283 C C . SER I 9 112 ? 237.384 206.571 232.834 1.00 212.57 134 SER S C 1
ATOM 15284 O O . SER I 9 112 ? 238.307 206.238 233.580 1.00 212.78 134 SER S O 1
ATOM 15287 N N . CYS I 9 113 ? 237.558 207.304 231.738 1.00 215.73 135 CYS S N 1
ATOM 15288 C CA . CYS I 9 113 ? 238.874 207.799 231.336 1.00 216.30 135 CYS S CA 1
ATOM 15289 C C . CYS I 9 113 ? 239.090 209.218 231.866 1.00 215.98 135 CYS S C 1
ATOM 15290 O O . CYS I 9 113 ? 239.312 210.172 231.121 1.00 215.87 135 CYS S O 1
ATOM 15293 N N . GLN I 9 114 ? 239.017 209.340 233.189 1.00 214.76 136 GLN S N 1
ATOM 15294 C CA . GLN I 9 114 ? 239.163 210.640 233.829 1.00 215.22 136 GLN S CA 1
ATOM 15295 C C . GLN I 9 114 ? 240.607 211.103 233.704 1.00 215.69 136 GLN S C 1
ATOM 15296 O O . GLN I 9 114 ? 241.540 210.349 234.001 1.00 216.35 136 GLN S O 1
ATOM 15302 N N . CYS I 9 115 ? 240.788 212.344 233.261 1.00 207.13 137 CYS S N 1
ATOM 15303 C CA . CYS I 9 115 ? 242.107 212.953 233.141 1.00 206.26 137 CYS S CA 1
ATOM 15304 C C . CYS I 9 115 ? 241.931 214.427 232.809 1.00 204.65 137 CYS S C 1
ATOM 15305 O O . CYS I 9 115 ? 240.831 214.888 232.491 1.00 203.19 137 CYS S O 1
ATOM 15308 N N . LYS I 9 116 ? 243.038 215.160 232.880 1.00 190.58 138 LYS S N 1
ATOM 15309 C CA . LYS I 9 116 ? 243.037 216.605 232.721 1.00 189.89 138 LYS S CA 1
ATOM 15310 C C . LYS I 9 116 ? 244.116 217.020 231.734 1.00 190.10 138 LYS S C 1
ATOM 15311 O O . LYS I 9 116 ? 245.105 216.310 231.532 1.00 190.03 138 LYS S O 1
ATOM 15317 N N . LEU I 9 117 ? 243.912 218.180 231.120 1.00 185.61 139 LEU S N 1
ATOM 15318 C CA . LEU I 9 117 ? 244.949 218.779 230.301 1.00 185.47 139 LEU S CA 1
ATOM 15319 C C . LEU I 9 117 ? 246.102 219.247 231.186 1.00 187.18 139 LEU S C 1
ATOM 15320 O O . LEU I 9 117 ? 245.906 219.532 232.371 1.00 187.59 139 LEU S O 1
ATOM 15325 N N . PRO I 9 118 ? 247.318 219.303 230.647 1.00 191.12 140 PRO S N 1
ATOM 15326 C CA . PRO I 9 118 ? 248.419 219.930 231.388 1.00 191.43 140 PRO S CA 1
ATOM 15327 C C . PRO I 9 118 ? 248.044 221.345 231.801 1.00 191.27 140 PRO S C 1
ATOM 15328 O O . PRO I 9 118 ? 247.533 222.131 231.000 1.00 189.70 140 PRO S O 1
ATOM 15332 N N . SER I 9 119 ? 248.299 221.670 233.066 1.00 196.31 141 SER S N 1
ATOM 15333 C CA . SER I 9 119 ? 247.844 222.925 233.647 1.00 195.78 141 SER S CA 1
ATOM 15334 C C . SER I 9 119 ? 248.976 223.587 234.413 1.00 195.83 141 SER S C 1
ATOM 15335 O O . SER I 9 119 ? 249.716 222.917 235.141 1.00 195.02 141 SER S O 1
ATOM 15338 N N . SER I 9 120 ? 249.108 224.905 234.243 1.00 201.88 142 SER S N 1
ATOM 15339 C CA . SER I 9 120 ? 250.056 225.666 235.049 1.00 202.95 142 SER S CA 1
ATOM 15340 C C . SER I 9 120 ? 249.646 225.674 236.516 1.00 204.04 142 SER S C 1
ATOM 15341 O O . SER I 9 120 ? 250.501 225.604 237.407 1.00 203.57 142 SER S O 1
ATOM 15344 N N . GLU I 9 121 ? 248.348 225.756 236.784 1.00 200.17 143 GLU S N 1
ATOM 15345 C CA . GLU I 9 121 ? 247.803 225.768 238.130 1.00 198.95 143 GLU S CA 1
ATOM 15346 C C . GLU I 9 121 ? 246.768 224.660 238.266 1.00 199.38 143 GLU S C 1
ATOM 15347 O O . GLU I 9 121 ? 246.143 224.268 237.276 1.00 199.80 143 GLU S O 1
ATOM 15353 N N . PRO I 9 122 ? 246.558 224.141 239.482 1.00 192.94 144 PRO S N 1
ATOM 15354 C CA . PRO I 9 122 ? 245.898 222.832 239.634 1.00 191.89 144 PRO S CA 1
ATOM 15355 C C . PRO I 9 122 ? 244.448 222.759 239.172 1.00 191.72 144 PRO S C 1
ATOM 15356 O O . PRO I 9 122 ? 243.836 221.696 239.328 1.00 191.09 144 PRO S O 1
ATOM 15360 N N . LEU I 9 123 ? 243.857 223.813 238.616 1.00 186.27 145 LEU S N 1
ATOM 15361 C CA . LEU I 9 123 ? 242.496 223.735 238.097 1.00 185.53 145 LEU S CA 1
ATOM 15362 C C . LEU I 9 123 ? 242.527 223.849 236.579 1.00 185.00 145 LEU S C 1
ATOM 15363 O O . LEU I 9 123 ? 243.165 224.754 236.030 1.00 183.83 145 LEU S O 1
ATOM 15368 N N . SER I 9 124 ? 241.856 222.917 235.907 1.00 188.10 146 SER S N 1
ATOM 15369 C CA . SER I 9 124 ? 241.823 222.874 234.451 1.00 188.40 146 SER S CA 1
ATOM 15370 C C . SER I 9 124 ? 240.645 222.009 234.021 1.00 188.45 146 SER S C 1
ATOM 15371 O O . SER I 9 124 ? 239.926 221.447 234.852 1.00 188.40 146 SER S O 1
ATOM 15374 N N . ARG I 9 125 ? 240.451 221.910 232.708 1.00 182.24 147 ARG S N 1
ATOM 15375 C CA . ARG I 9 125 ? 239.386 221.081 232.165 1.00 181.69 147 ARG S CA 1
ATOM 15376 C C . ARG I 9 125 ? 239.629 219.609 232.476 1.00 182.31 147 ARG S C 1
ATOM 15377 O O . ARG I 9 125 ? 240.766 219.131 232.491 1.00 182.34 147 ARG S O 1
ATOM 15385 N N . ALA I 9 126 ? 238.538 218.887 232.720 1.00 190.16 148 ALA S N 1
ATOM 15386 C CA . ALA I 9 126 ? 238.581 217.457 232.985 1.00 190.40 148 ALA S CA 1
ATOM 15387 C C . ALA I 9 126 ? 237.651 216.734 232.023 1.00 191.03 148 ALA S C 1
ATOM 15388 O O . ALA I 9 126 ? 236.530 217.187 231.772 1.00 191.36 148 ALA S O 1
ATOM 15390 N N . PHE I 9 127 ? 238.119 215.610 231.488 1.00 193.95 149 PHE S N 1
ATOM 15391 C CA . PHE I 9 127 ? 237.342 214.793 230.569 1.00 194.10 149 PHE S CA 1
ATOM 15392 C C . PHE I 9 127 ? 237.209 213.378 231.111 1.00 194.51 149 PHE S C 1
ATOM 15393 O O . PHE I 9 127 ? 238.185 212.788 231.586 1.00 194.92 149 PHE S O 1
ATOM 15401 N N . VAL I 9 128 ? 235.994 212.844 231.035 1.00 207.87 150 VAL S N 1
ATOM 15402 C CA . VAL I 9 128 ? 235.696 211.470 231.414 1.00 209.31 150 VAL S CA 1
ATOM 15403 C C . VAL I 9 128 ? 234.990 210.808 230.242 1.00 209.65 150 VAL S C 1
ATOM 15404 O O . VAL I 9 128 ? 234.270 211.461 229.481 1.00 209.61 150 VAL S O 1
ATOM 15408 N N . TYR I 9 129 ? 235.192 209.501 230.099 1.00 213.23 151 TYR S N 1
ATOM 15409 C CA . TYR I 9 129 ? 234.638 208.748 228.983 1.00 212.96 151 TYR S CA 1
ATOM 15410 C C . TYR I 9 129 ? 233.792 207.591 229.498 1.00 213.07 151 TYR S C 1
ATOM 15411 O O . TYR I 9 129 ? 234.123 206.970 230.513 1.00 211.81 151 TYR S O 1
ATOM 15420 N N . ARG I 9 130 ? 232.700 207.306 228.790 1.00 216.09 152 ARG S N 1
ATOM 15421 C CA . ARG I 9 130 ? 231.887 206.134 229.087 1.00 215.92 152 ARG S CA 1
ATOM 15422 C C . ARG I 9 130 ? 232.686 204.846 228.925 1.00 216.73 152 ARG S C 1
ATOM 15423 O O . ARG I 9 130 ? 233.599 204.754 228.099 1.00 216.51 152 ARG S O 1
ATOM 15431 N N . ASP I 9 131 ? 232.354 203.867 229.776 1.00 215.81 153 ASP S N 1
ATOM 15432 C CA . ASP I 9 131 ? 232.690 202.444 229.672 1.00 215.15 153 ASP S CA 1
ATOM 15433 C C . ASP I 9 131 ? 234.054 202.161 229.047 1.00 214.76 153 ASP S C 1
ATOM 15434 O O . ASP I 9 131 ? 234.161 201.374 228.101 1.00 213.94 153 ASP S O 1
ATOM 15439 N N . VAL I 9 132 ? 235.103 202.771 229.586 1.00 214.72 154 VAL S N 1
ATOM 15440 C CA . VAL I 9 132 ? 236.441 202.631 229.020 1.00 214.59 154 VAL S CA 1
ATOM 15441 C C . VAL I 9 132 ? 237.005 201.267 229.399 1.00 214.98 154 VAL S C 1
ATOM 15442 O O . VAL I 9 132 ? 237.203 200.974 230.583 1.00 215.06 154 VAL S O 1
ATOM 15446 N N . THR I 9 133 ? 237.258 200.428 228.393 1.00 217.79 155 THR S N 1
ATOM 15447 C CA . THR I 9 133 ? 237.975 199.181 228.642 1.00 218.24 155 THR S CA 1
ATOM 15448 C C . THR I 9 133 ? 239.388 199.463 229.135 1.00 217.93 155 THR S C 1
ATOM 15449 O O . THR I 9 133 ? 239.861 198.835 230.090 1.00 217.37 155 THR S O 1
ATOM 15453 N N . ASP I 9 134 ? 240.069 200.420 228.507 1.00 214.41 156 ASP S N 1
ATOM 15454 C CA . ASP I 9 134 ? 241.401 200.831 228.928 1.00 214.49 156 ASP S CA 1
ATOM 15455 C C . ASP I 9 134 ? 241.693 202.195 228.326 1.00 214.26 156 ASP S C 1
ATOM 15456 O O . ASP I 9 134 ? 241.435 202.416 227.139 1.00 212.65 156 ASP S O 1
ATOM 15461 N N . CYS I 9 135 ? 242.228 203.105 229.144 1.00 215.38 157 CYS S N 1
ATOM 15462 C CA . CYS I 9 135 ? 242.571 204.433 228.651 1.00 215.18 157 CYS S CA 1
ATOM 15463 C C . CYS I 9 135 ? 243.748 204.406 227.685 1.00 214.71 157 CYS S C 1
ATOM 15464 O O . CYS I 9 135 ? 243.951 205.377 226.950 1.00 214.49 157 CYS S O 1
ATOM 15467 N N . THR I 9 136 ? 244.523 203.326 227.672 1.00 213.16 158 THR S N 1
ATOM 15468 C CA . THR I 9 136 ? 245.624 203.169 226.732 1.00 213.25 158 THR S CA 1
ATOM 15469 C C . THR I 9 136 ? 245.223 202.404 225.479 1.00 212.70 158 THR S C 1
ATOM 15470 O O . THR I 9 136 ? 246.077 202.160 224.619 1.00 211.84 158 THR S O 1
ATOM 15474 N N . SER I 9 137 ? 243.954 202.022 225.353 1.00 199.44 159 SER S N 1
ATOM 15475 C CA . SER I 9 137 ? 243.455 201.308 224.185 1.00 198.21 159 SER S CA 1
ATOM 15476 C C . SER I 9 137 ? 242.551 202.170 223.319 1.00 197.29 159 SER S C 1
ATOM 15477 O O . SER I 9 137 ? 242.784 202.292 222.112 1.00 196.49 159 SER S O 1
ATOM 15480 N N . VAL I 9 138 ? 241.514 202.770 223.905 1.00 192.45 160 VAL S N 1
ATOM 15481 C CA . VAL I 9 138 ? 240.674 203.698 223.152 1.00 193.91 160 VAL S CA 1
ATOM 15482 C C . VAL I 9 138 ? 241.489 204.909 222.720 1.00 193.01 160 VAL S C 1
ATOM 15483 O O . VAL I 9 138 ? 241.439 205.335 221.560 1.00 192.47 160 VAL S O 1
ATOM 15487 N N . THR I 9 139 ? 242.259 205.476 223.645 1.00 185.86 161 THR S N 1
ATOM 15488 C CA . THR I 9 139 ? 243.180 206.563 223.334 1.00 184.89 161 THR S CA 1
ATOM 15489 C C . THR I 9 139 ? 244.496 205.943 222.882 1.00 185.87 161 THR S C 1
ATOM 15490 O O . THR I 9 139 ? 245.241 205.385 223.694 1.00 188.25 161 THR S O 1
ATOM 15494 N N . GLY I 9 140 ? 244.778 206.038 221.587 1.00 179.80 162 GLY S N 1
ATOM 15495 C CA . GLY I 9 140 ? 245.892 205.339 220.981 1.00 179.15 162 GLY S CA 1
ATOM 15496 C C . GLY I 9 140 ? 245.459 204.744 219.659 1.00 180.28 162 GLY S C 1
ATOM 15497 O O . GLY I 9 140 ? 246.261 204.581 218.735 1.00 179.09 162 GLY S O 1
ATOM 15498 N N . THR I 9 141 ? 244.171 204.406 219.574 1.00 180.54 163 THR S N 1
ATOM 15499 C CA . THR I 9 141 ? 243.527 204.060 218.317 1.00 180.95 163 THR S CA 1
ATOM 15500 C C . THR I 9 141 ? 242.528 205.110 217.860 1.00 179.94 163 THR S C 1
ATOM 15501 O O . THR I 9 141 ? 242.225 205.175 216.662 1.00 178.78 163 THR S O 1
ATOM 15505 N N . PHE I 9 142 ? 242.018 205.932 218.780 1.00 176.62 164 PHE S N 1
ATOM 15506 C CA . PHE I 9 142 ? 241.131 207.021 218.394 1.00 175.51 164 PHE S CA 1
ATOM 15507 C C . PHE I 9 142 ? 241.844 208.010 217.487 1.00 175.07 164 PHE S C 1
ATOM 15508 O O . PHE I 9 142 ? 241.248 208.534 216.542 1.00 177.48 164 PHE S O 1
ATOM 15516 N N . LYS I 9 143 ? 243.120 208.283 217.761 1.00 167.81 165 LYS S N 1
ATOM 15517 C CA . LYS I 9 143 ? 243.879 209.187 216.905 1.00 170.59 165 LYS S CA 1
ATOM 15518 C C . LYS I 9 143 ? 244.045 208.614 215.501 1.00 170.09 165 LYS S C 1
ATOM 15519 O O . LYS I 9 143 ? 243.928 209.343 214.508 1.00 169.97 165 LYS S O 1
ATOM 15525 N N . LEU I 9 144 ? 244.320 207.311 215.396 1.00 170.90 166 LEU S N 1
ATOM 15526 C CA . LEU I 9 144 ? 244.429 206.686 214.081 1.00 171.89 166 LEU S CA 1
ATOM 15527 C C . LEU I 9 144 ? 243.105 206.747 213.331 1.00 172.52 166 LEU S C 1
ATOM 15528 O O . LEU I 9 144 ? 243.070 207.064 212.132 1.00 175.05 166 LEU S O 1
ATOM 15533 N N . PHE I 9 145 ? 242.004 206.445 214.023 1.00 167.92 167 PHE S N 1
ATOM 15534 C CA . PHE I 9 145 ? 240.690 206.543 213.399 1.00 169.57 167 PHE S CA 1
ATOM 15535 C C . PHE I 9 145 ? 240.415 207.967 212.932 1.00 170.66 167 PHE S C 1
ATOM 15536 O O . PHE I 9 145 ? 239.908 208.181 211.824 1.00 171.57 167 PHE S O 1
ATOM 15544 N N . LEU I 9 146 ? 240.764 208.953 213.761 1.00 163.62 168 LEU S N 1
ATOM 15545 C CA . LEU I 9 146 ? 240.559 210.348 213.395 1.00 162.27 168 LEU S CA 1
ATOM 15546 C C . LEU I 9 146 ? 241.372 210.724 212.165 1.00 162.92 168 LEU S C 1
ATOM 15547 O O . LEU I 9 146 ? 240.871 211.419 211.281 1.00 163.89 168 LEU S O 1
ATOM 15552 N N . ILE I 9 147 ? 242.627 210.278 212.090 1.00 161.36 169 ILE S N 1
ATOM 15553 C CA . ILE I 9 147 ? 243.464 210.622 210.942 1.00 163.03 169 ILE S CA 1
ATOM 15554 C C . ILE I 9 147 ? 242.910 210.000 209.665 1.00 162.20 169 ILE S C 1
ATOM 15555 O O . ILE I 9 147 ? 242.832 210.658 208.614 1.00 164.33 169 ILE S O 1
ATOM 15560 N N . ILE I 9 148 ? 242.516 208.726 209.731 1.00 156.92 170 ILE S N 1
ATOM 15561 C CA . ILE I 9 148 ? 241.940 208.071 208.558 1.00 157.11 170 ILE S CA 1
ATOM 15562 C C . ILE I 9 148 ? 240.682 208.807 208.113 1.00 159.56 170 ILE S C 1
ATOM 15563 O O . ILE I 9 148 ? 240.473 209.066 206.919 1.00 161.41 170 ILE S O 1
ATOM 15568 N N . GLN I 9 149 ? 239.836 209.176 209.075 1.00 160.50 171 GLN S N 1
ATOM 15569 C CA . GLN I 9 149 ? 238.602 209.883 208.756 1.00 160.57 171 GLN S CA 1
ATOM 15570 C C . GLN I 9 149 ? 238.885 211.262 208.163 1.00 159.84 171 GLN S C 1
ATOM 15571 O O . GLN I 9 149 ? 238.196 211.697 207.230 1.00 160.24 171 GLN S O 1
ATOM 15577 N N . MET I 9 150 ? 239.898 211.959 208.685 1.00 153.62 172 MET S N 1
ATOM 15578 C CA . MET I 9 150 ? 240.323 213.235 208.116 1.00 151.13 172 MET S CA 1
ATOM 15579 C C . MET I 9 150 ? 240.690 213.085 206.650 1.00 152.16 172 MET S C 1
ATOM 15580 O O . MET I 9 150 ? 240.257 213.875 205.803 1.00 155.34 172 MET S O 1
ATOM 15585 N N . VAL I 9 151 ? 241.512 212.082 206.339 1.00 150.36 173 VAL S N 1
ATOM 15586 C CA . VAL I 9 151 ? 241.883 211.845 204.946 1.00 151.99 173 VAL S CA 1
ATOM 15587 C C . VAL I 9 151 ? 240.640 211.572 204.109 1.00 152.50 173 VAL S C 1
ATOM 15588 O O . VAL I 9 151 ? 240.509 212.060 202.975 1.00 152.62 173 VAL S O 1
ATOM 15592 N N . LEU I 9 152 ? 239.697 210.807 204.665 1.00 150.20 174 LEU S N 1
ATOM 15593 C CA . LEU I 9 152 ? 238.481 210.474 203.929 1.00 149.44 174 LEU S CA 1
ATOM 15594 C C . LEU I 9 152 ? 237.697 211.727 203.551 1.00 151.66 174 LEU S C 1
ATOM 15595 O O . LEU I 9 152 ? 237.342 211.918 202.380 1.00 151.88 174 LEU S O 1
ATOM 15600 N N . ASN I 9 153 ? 237.422 212.603 204.524 1.00 151.95 175 ASN S N 1
ATOM 15601 C CA . ASN I 9 153 ? 236.648 213.794 204.170 1.00 150.16 175 ASN S CA 1
ATOM 15602 C C . ASN I 9 153 ? 237.454 214.771 203.327 1.00 148.30 175 ASN S C 1
ATOM 15603 O O . ASN I 9 153 ? 236.868 215.515 202.537 1.00 147.71 175 ASN S O 1
ATOM 15608 N N . LEU I 9 154 ? 238.779 214.803 203.469 1.00 140.84 176 LEU S N 1
ATOM 15609 C CA . LEU I 9 154 ? 239.567 215.672 202.602 1.00 139.14 176 LEU S CA 1
ATOM 15610 C C . LEU I 9 154 ? 239.420 215.252 201.146 1.00 140.04 176 LEU S C 1
ATOM 15611 O O . LEU I 9 154 ? 239.172 216.086 200.263 1.00 141.86 176 LEU S O 1
ATOM 15616 N N . VAL I 9 155 ? 239.538 213.949 200.881 1.00 142.77 177 VAL S N 1
ATOM 15617 C CA . VAL I 9 155 ? 239.376 213.465 199.513 1.00 144.26 177 VAL S CA 1
ATOM 15618 C C . VAL I 9 155 ? 237.945 213.682 199.032 1.00 146.08 177 VAL S C 1
ATOM 15619 O O . VAL I 9 155 ? 237.715 214.050 197.872 1.00 147.18 177 VAL S O 1
ATOM 15623 N N . CYS I 9 156 ? 236.959 213.468 199.910 1.00 146.11 178 CYS S N 1
ATOM 15624 C CA . CYS I 9 156 ? 235.569 213.679 199.516 1.00 144.99 178 CYS S CA 1
ATOM 15625 C C . CYS I 9 156 ? 235.309 215.136 199.150 1.00 147.32 178 CYS S C 1
ATOM 15626 O O . CYS I 9 156 ? 234.628 215.425 198.159 1.00 146.96 178 CYS S O 1
ATOM 15629 N N . GLY I 9 157 ? 235.847 216.069 199.937 1.00 148.47 179 GLY S N 1
ATOM 15630 C CA . GLY I 9 157 ? 235.677 217.477 199.626 1.00 146.61 179 GLY S CA 1
ATOM 15631 C C . GLY I 9 157 ? 236.369 217.879 198.339 1.00 147.82 179 GLY S C 1
ATOM 15632 O O . GLY I 9 157 ? 235.835 218.674 197.562 1.00 151.06 179 GLY S O 1
ATOM 15633 N N . LEU I 9 158 ? 237.567 217.340 198.095 1.00 134.97 180 LEU S N 1
ATOM 15634 C CA . LEU I 9 158 ? 238.242 217.628 196.832 1.00 132.71 180 LEU S CA 1
ATOM 15635 C C . LEU I 9 158 ? 237.428 217.118 195.648 1.00 133.60 180 LEU S C 1
ATOM 15636 O O . LEU I 9 158 ? 237.291 217.810 194.629 1.00 135.20 180 LEU S O 1
ATOM 15641 N N . VAL I 9 159 ? 236.870 215.911 195.769 1.00 134.48 181 VAL S N 1
ATOM 15642 C CA . VAL I 9 159 ? 236.044 215.360 194.698 1.00 133.07 181 VAL S CA 1
ATOM 15643 C C . VAL I 9 159 ? 234.805 216.219 194.482 1.00 132.64 181 VAL S C 1
ATOM 15644 O O . VAL I 9 159 ? 234.402 216.478 193.342 1.00 138.54 181 VAL S O 1
ATOM 15648 N N . CYS I 9 160 ? 234.180 216.673 195.571 1.00 131.82 182 CYS S N 1
ATOM 15649 C CA . CYS I 9 160 ? 233.008 217.533 195.444 1.00 134.62 182 CYS S CA 1
ATOM 15650 C C . CYS I 9 160 ? 233.355 218.844 194.750 1.00 137.09 182 CYS S C 1
ATOM 15651 O O . CYS I 9 160 ? 232.594 219.328 193.901 1.00 138.92 182 CYS S O 1
ATOM 15654 N N . LEU I 9 161 ? 234.497 219.437 195.103 1.00 123.03 183 LEU S N 1
ATOM 15655 C CA . LEU I 9 161 ? 234.908 220.677 194.456 1.00 118.42 183 LEU S CA 1
ATOM 15656 C C . LEU I 9 161 ? 235.141 220.467 192.968 1.00 118.72 183 LEU S C 1
ATOM 15657 O O . LEU I 9 161 ? 234.730 221.293 192.147 1.00 122.44 183 LEU S O 1
ATOM 15662 N N . LEU I 9 162 ? 235.794 219.362 192.599 1.00 116.09 184 LEU S N 1
ATOM 15663 C CA . LEU I 9 162 ? 236.007 219.081 191.181 1.00 115.16 184 LEU S CA 1
ATOM 15664 C C . LEU I 9 162 ? 234.686 218.866 190.453 1.00 114.95 184 LEU S C 1
ATOM 15665 O O . LEU I 9 162 ? 234.519 219.307 189.308 1.00 119.28 184 LEU S O 1
ATOM 15670 N N . ALA I 9 163 ? 233.736 218.182 191.095 1.00 114.86 185 ALA S N 1
ATOM 15671 C CA . ALA I 9 163 ? 232.433 217.967 190.475 1.00 111.54 185 ALA S CA 1
ATOM 15672 C C . ALA I 9 163 ? 231.709 219.284 190.245 1.00 110.20 185 ALA S C 1
ATOM 15673 O O . ALA I 9 163 ? 231.074 219.479 189.203 1.00 113.39 185 ALA S O 1
ATOM 15675 N N . CYS I 9 164 ? 231.781 220.196 191.216 1.00 115.44 186 CYS S N 1
ATOM 15676 C CA . CYS I 9 164 ? 231.195 221.520 191.022 1.00 119.18 186 CYS S CA 1
ATOM 15677 C C . CYS I 9 164 ? 231.898 222.272 189.899 1.00 118.05 186 CYS S C 1
ATOM 15678 O O . CYS I 9 164 ? 231.251 222.937 189.082 1.00 116.90 186 CYS S O 1
ATOM 15681 N N . PHE I 9 165 ? 233.225 222.167 189.838 1.00 107.14 187 PHE S N 1
ATOM 15682 C CA . PHE I 9 165 ? 234.004 222.952 188.888 1.00 101.42 187 PHE S CA 1
ATOM 15683 C C . PHE I 9 165 ? 233.810 222.485 187.450 1.00 98.96 187 PHE S C 1
ATOM 15684 O O . PHE I 9 165 ? 233.848 223.307 186.528 1.00 105.52 187 PHE S O 1
ATOM 15692 N N . VAL I 9 166 ? 233.612 221.182 187.237 1.00 104.10 188 VAL S N 1
ATOM 15693 C CA . VAL I 9 166 ? 233.623 220.645 185.877 1.00 104.92 188 VAL S CA 1
ATOM 15694 C C . VAL I 9 166 ? 232.461 221.196 185.057 1.00 107.03 188 VAL S C 1
ATOM 15695 O O . VAL I 9 166 ? 232.647 221.641 183.919 1.00 115.95 188 VAL S O 1
ATOM 15699 N N . MET I 9 167 ? 231.246 221.168 185.605 1.00 99.62 189 MET S N 1
ATOM 15700 C CA . MET I 9 167 ? 230.100 221.629 184.824 1.00 103.11 189 MET S CA 1
ATOM 15701 C C . MET I 9 167 ? 230.167 223.131 184.570 1.00 104.02 189 MET S C 1
ATOM 15702 O O . MET I 9 167 ? 229.842 223.600 183.469 1.00 108.08 189 MET S O 1
ATOM 15707 N N . TRP I 9 168 ? 230.604 223.902 185.565 1.00 83.19 190 TRP S N 1
ATOM 15708 C CA . TRP I 9 168 ? 230.757 225.335 185.356 1.00 80.69 190 TRP S CA 1
ATOM 15709 C C . TRP I 9 168 ? 231.777 225.619 184.263 1.00 83.53 190 TRP S C 1
ATOM 15710 O O . TRP I 9 168 ? 231.551 226.475 183.402 1.00 95.70 190 TRP S O 1
ATOM 15721 N N . LYS I 9 169 ? 232.902 224.899 184.270 1.00 77.84 191 LYS S N 1
ATOM 15722 C CA . LYS I 9 169 ? 233.868 225.042 183.187 1.00 71.92 191 LYS S CA 1
ATOM 15723 C C . LYS I 9 169 ? 233.264 224.632 181.853 1.00 71.10 191 LYS S C 1
ATOM 15724 O O . LYS I 9 169 ? 233.604 225.206 180.814 1.00 81.37 191 LYS S O 1
ATOM 15730 N N . HIS I 9 170 ? 232.365 223.649 181.862 1.00 82.59 192 HIS S N 1
ATOM 15731 C CA . HIS I 9 170 ? 231.668 223.278 180.636 1.00 86.37 192 HIS S CA 1
ATOM 15732 C C . HIS I 9 170 ? 230.834 224.436 180.112 1.00 87.95 192 HIS S C 1
ATOM 15733 O O . HIS I 9 170 ? 230.699 224.614 178.896 1.00 92.04 192 HIS S O 1
ATOM 15740 N N . ARG I 9 171 ? 230.260 225.232 181.012 1.00 89.80 193 ARG S N 1
ATOM 15741 C CA . ARG I 9 171 ? 229.375 226.304 180.567 1.00 91.65 193 ARG S CA 1
ATOM 15742 C C . ARG I 9 171 ? 230.107 227.614 180.282 1.00 92.10 193 ARG S C 1
ATOM 15743 O O . ARG I 9 171 ? 229.895 228.215 179.224 1.00 90.87 193 ARG S O 1
ATOM 15751 N N . TYR I 9 172 ? 230.968 228.076 181.186 1.00 88.79 194 TYR S N 1
ATOM 15752 C CA . TYR I 9 172 ? 231.482 229.441 181.143 1.00 79.66 194 TYR S CA 1
ATOM 15753 C C . TYR I 9 172 ? 232.983 229.490 180.889 1.00 74.48 194 TYR S C 1
ATOM 15754 O O . TYR I 9 172 ? 233.702 230.274 181.508 1.00 82.27 194 TYR S O 1
ATOM 15763 N N . GLN I 9 173 ? 233.487 228.665 179.976 1.00 71.99 195 GLN S N 1
ATOM 15764 C CA . GLN I 9 173 ? 234.903 228.749 179.637 1.00 78.30 195 GLN S CA 1
ATOM 15765 C C . GLN I 9 173 ? 235.102 228.880 178.135 1.00 86.29 195 GLN S C 1
ATOM 15766 O O . GLN I 9 173 ? 236.062 229.512 177.682 1.00 95.67 195 GLN S O 1
ATOM 15772 N N . VAL I 9 174 ? 234.198 228.306 177.352 1.00 105.52 196 VAL S N 1
ATOM 15773 C CA . VAL I 9 174 ? 234.297 228.316 175.899 1.00 109.35 196 VAL S CA 1
ATOM 15774 C C . VAL I 9 174 ? 233.227 229.246 175.347 1.00 114.19 196 VAL S C 1
ATOM 15775 O O . VAL I 9 174 ? 232.054 229.153 175.729 1.00 118.71 196 VAL S O 1
ATOM 15779 N N . PHE I 9 175 ? 233.636 230.153 174.466 1.00 105.57 197 PHE S N 1
ATOM 15780 C CA . PHE I 9 175 ? 232.724 231.047 173.771 1.00 101.93 197 PHE S CA 1
ATOM 15781 C C . PHE I 9 175 ? 232.865 230.830 172.272 1.00 104.44 197 PHE S C 1
ATOM 15782 O O . PHE I 9 175 ? 233.979 230.691 171.757 1.00 107.11 197 PHE S O 1
ATOM 15790 N N . TYR I 9 176 ? 231.731 230.785 171.580 1.00 127.44 198 TYR S N 1
ATOM 15791 C CA . TYR I 9 176 ? 231.707 230.426 170.167 1.00 132.22 198 TYR S CA 1
ATOM 15792 C C . TYR I 9 176 ? 232.075 231.632 169.313 1.00 131.00 198 TYR S C 1
ATOM 15793 O O . TYR I 9 176 ? 231.511 232.718 169.484 1.00 130.47 198 TYR S O 1
ATOM 15802 N N . VAL I 9 177 ? 233.015 231.439 168.392 1.00 120.10 199 VAL S N 1
ATOM 15803 C CA . VAL I 9 177 ? 233.488 232.523 167.537 1.00 119.10 199 VAL S CA 1
ATOM 15804 C C . VAL I 9 177 ? 232.748 232.545 166.208 1.00 121.70 199 VAL S C 1
ATOM 15805 O O . VAL I 9 177 ? 232.224 233.582 165.793 1.00 124.47 199 VAL S O 1
ATOM 15809 N N . GLY I 9 178 ? 232.690 231.406 165.524 1.00 136.53 200 GLY S N 1
ATOM 15810 C CA . GLY I 9 178 ? 232.064 231.342 164.219 1.00 138.80 200 GLY S CA 1
ATOM 15811 C C . GLY I 9 178 ? 230.558 231.202 164.278 1.00 138.27 200 GLY S C 1
ATOM 15812 O O . GLY I 9 178 ? 230.042 230.144 164.652 1.00 136.06 200 GLY S O 1
ATOM 15813 N N . VAL I 9 179 ? 229.850 232.267 163.909 1.00 136.68 201 VAL S N 1
ATOM 15814 C CA . VAL I 9 179 ? 228.390 232.291 163.905 1.00 135.97 201 VAL S CA 1
ATOM 15815 C C . VAL I 9 179 ? 227.832 231.929 165.277 1.00 136.51 201 VAL S C 1
ATOM 15816 O O . VAL I 9 179 ? 228.452 232.207 166.303 1.00 132.72 201 VAL S O 1
#

Nearest PDB structures (foldseek):
  8yt8-assembly1_S  TM=1.006E+00  e=8.450E-29  Mus musculus
  9c3c-assembly1_n  TM=9.530E-01  e=4.191E-20  Oryctolagus cuniculus
  8qk6-assembly1_A  TM=3.712E-01  e=1.304E+00  Homo sapiens
  8ftw-assembly1_A  TM=2.981E-01  e=2.976E+00  Salmonella enterica subsp. enterica serovar Typhimurium
  8yt8-assembly1_D  TM=1.004E+00  e=5.412E-39  Mus musculus

InterPro domains:
  IPR006644 Dystroglycan-type cadherin-like [SM00736] (27-131)
  IPR008908 Sarcoglycan alpha/epsilon [PTHR10132] (1-387)
  IPR015919 Cadherin-like superfamily [SSF49313] (25-128)
  IPR048346 Sarcoglycan alpha/epsilon, N-terminal domain [PF05510] (31-121)
  IPR048347 Sarcoglycan alpha/epsilon second domain [PF20989] (132-251)

Secondary structure (DSSP, 8-state):
---EEEE-TTS-----B-HHHHH---TTS---TT--B---EEETTSSS--TT-EEE-SSSSS-BEEE----GGG-EEEEEEEEEEBSSS--EEEEEEEEEE----SS---EEEE--BTT--HHHHSSHHHHHHHHHHHHHHH-SS--EEEEEEEGGGGT--PPP-SSS----EEEEEEESSPP-HHHHHHTSHHHHHHHHHTPPPP--SPPSSTTT--B-TT--EEEE--SPPPPPP-PPPP-------TT-------PPP-HHHHHHHHHHHHHHHHHHHHHHHHHHHH-/---SS-SHHHHHHHHHHHHHHHHHHHHHHHHHHHHHHHT-BTTBSSS----TTSEEEE-SBEE--EEEEEES--EE--TTS--EEEEESS-EEEEETTEEEEE-SSEEEEE-SS--EEEETTTTEEEEES-TTTSPPPPPBT--EEE-S-B--S-EE--TT--EEEE-SSEEEEEETT-EEE--SEEEEEESS-EEEE-SS-EEE-S--EE-TTTS-B--TT-TT--S----EEEEEESSSBEEEEE--SSS--S--SS-TT-/-HHHHHHHHHHHHHHHHTGGGSBHHHHHHHHHHTTTTTS-TT-EEEHHHHHHHHHHHHHHHHHTS-TTS---HHHHHHHHHHHHHHHH-TT--SEEEHHHHHHHHHHH-BS-HHHHHHHHHHHHB-TTS-B-HHHHHHHHHHHHHHHHTTT-GGGG---THHHHHHS-TTS---HHHHHHHHHSSS--HHHHHHHHHHHHHHHHH-/--SHHHHHHHHHHHHHHHHHHHHHHHHHHHHHTT--SSSSTT----SSEEE--SEEEESS-EEESEE---TT--EEEE-SS--EEEEE-SS--EEEEEEE-SSEEEE-SSEEEEE-SS--EEEEEESS-EEE--S-EE---SS-EE-SSEEE-S-EE--TTS--EEE-SSS-EEEE-TT-EEEEETTS---EEESSEEEEEETTSEEEE--S-EE-TTPPBP---SS---S--EEEEE-TTSBEEEE-SSBSB-S----S---/-EEETTTTEEE---HHHHHHHHHHHHGGG--SHHHHHHHHHHHHHHHHT-TTS-HHHHHHHHHHTT---TTSEE-HHHHHHHHHHHHHHHHHH-TTT--HHHHHHHHHHHHHHHH-TTSSS-EEHHHHHHHHHHHS---SHHHHHHHHHHHS-TT--B-HHHHHHHHHHHHHHHHHTT-TTTTTTT--HHHHHHHHHHTTT-SSB-HHHHHHHHTT--GGGTHHHHHHHHHTSSS-B-S---TTT--SS-BS-EEEESSSSS-EE-HHHHHHT---TT--S-S-EEEESSPP-HHHHHHHHHHHHHHTTS-S-SS---S-S----------/---SHHHHHHHHHHHHHHHHHHHHHHHHHHHHHHTTB-SSEETTEEB-SSBB--SSEEEEES-EE-SEEEE-SSS--B---SS-EEEEEE-TTS-EEEEEEE-SS-EEEESSEEEEE-SSS-EEEEEESS--EE-SS-EEE--TT-EE-SS-EE-SEEE-TTT-EEEEEESSS-EEEE-TT-EEEEESS--EEEEESS-EEEEESSSEEEEE-SEEEES---B----TTS-STTEEEEEE-TTSBEEEEE--SS--TTTTTTTT-/-----/-PPPB--S----EEEESSB-EEEEPPTTS-B-TTT-SGGGSEEEEEEETTEEPPTTSSEEEETTTTEEEE---TT--EEEEEEEEEE-TTS-EEEEEEEEEEE--TTTTT-SEEEEEEEES-SHHHHT-HHHHHHHHHHHHHHHT---TTSEEEEEE-SSSEEEEEEETTS-SSS--HHHHHHHHHHHB-TTSPBPHHHHHHHTTTSEEEEEEEEE-GGGTT-B-STT---S--S-------------B-----HHHHHHHHHHHHHHHHHHHHHHHHHHSSS-EEE--/-HHHHHHHHHHHHHHHHHHHHHHHHHHH-TTS-TTT-THHHHHHHHHHHHHHHHHHHHHHHS--SSHHHHHHHHHHHHHHHHHHHHHHHHHHHHHHHHHHHTT------SSS--EE---SSS-B-EE--TT-S-TTTHHHHHHHHHHHHHHHHHHHHHHHHHHHHHHHHHHSSEEE---

Radius of gyration: 78.05 Å; Cα contacts (8 Å, |Δi|>4): 4265; chains: 9; bounding box: 95×106×246 Å

B-factor: mean 140.1, std 59.49, range [20.0, 356.98]

Foldseek 3Di:
DEEEDEAAAQAKDKDWADCCVWVVDDPVDDDDLPWFKDKAKAWPPDDHHDDFKDKDDDGRSTIIMIMGGHHPVPAAKTKMKMKIATPPVRDITIDMYIYHYDYDDDDDFFKKKKWWWFQDFPVVQRDDVNVVVVQVQVCVQAPPWGKGWRDKAFQVVVVWDQDDVDPRGGRIMMTMITTRDDGDPQLVQLQDCVQVVQPVVDHQGDGDDDHRCPPNTDIRRNPMDIGGCPPHDDDDDDDDDDPDDDDDPVPPDDDDPDDDDDCPVVVCVVVVVVVVVVVVVVVVCCVVVVD/DDDDDDPVVVVVVVVVVVVVVVVVVVVVVVVVVVCVVQVQDPVGSVAWDQDPVRDIDGDDDDDPPDDDDDPPDDDDDDDPDDDDDDDDQAWDWDDDPQWIWIRHPPDTDTDDPFDDWDDDPVVRDTPDGSNCVVPPDDDDPDDPDDDDPDDPDDDDDDDPPDDDDDDDDDDDDDDDPVDDDDDDDDDDDPDPDDDDDDDDPDDDPDDDDDDDPVPPDDDDPPPPPDPDDDWDWDWDADPVGDIDTDTDDDPDDDPDDPDDDPD/DLLLLLLLLLLVLCVVLVLQVAAVVLVVVLCVVLVVVVPDQQDKDFLVSVLVSLLVSLVVSCVPPDPPDDDPSVVSSVVVSVLQCCLAPVVNPRIGGNNLVSLVSLLSYHDDPLVSLLVVQQVQADPVSWGDLVSVLVSLQSVLSNSVSSVSNVLSDRDSCQSVVQDPPPDTDHSVNSVCQLPPPPHGPVSVSSVSSVVSNVVVVD/DPPVVVVVVVVVVVVVVVVVVVVVVVVVVCVVQVADPVGSVQWDADPVGIDGRDDDDDPDDDDDDDDDDDPPDDDDDDDDAKDKDFDADPVGDTAWMWIDGPPDTDTDHAKDFDADPVGDTCWIDGPPDIDHPDPDDDDDDDVDDDDPPDDDDPDDDDDVPDDDDDDDPPDDDDDDDVVDDDDDDPDDDPDDDDDDDDDDDDPPDDDDDDDPDDDDPPPDDDDDDPVDDDDFDWDWDADPVGHIDTDTHPDPDDPPDDPPDDD/DDADPVVGDDDLQDPLNVVLVVVLVVLPLQPFQLLSVLVSLVSVLVSLPQQPPEVVLVVCLCPVLPPQPQADKDAPVVLLVSQLVSLVVVCVVVVPRGDRVVSSSSLVSVCCLQAVPVPDRIGGVLLVSLVVLLSYHDDDLVSLVVNQPSLADPVQWHALVSVLVSLQSLLSVVVSVPRQVLLPPNPCVVVSVQLCVQVVNDGIDGSVSVVVVPVPPRSNNVNRVVSVLQVLQQAAWECAAAPQPGDPIAGGKKKAAQQDPRHIHHPCCLSNPPDDPDDHDFHAIDIDRHYDDPVVVVVSVVSNVVVPVVDPPPDGDDDCSHCPCRDDPVD/DCDPVSVVVVVVVVVVVVVVVVVVVVVVVVVCVVFVDDPQGGPQFGADPVGTDGDDDDDDDDDDDDDDDDDDPVDDDDDDDDAKDKDFDADPVRDTAWIWMGGDPDIDTGHAKDFDADPVGHTAWIDHPPGTDGDVPDDDDPDPVDDDDDDDDDDDDDDDPVPPDDDDDDPPDDDDDDDPVDDDDDDPPDDDDDDDPPDDDDDDPPDDDDDDDPDDDDDDDDDDDDDPVDDQPPDWDWDADPVGDIDTDRGDSDDCCVVPVPPVD/DDDDD/DDAKDQPDADQEDEEEAQFKDKDADDFVRIADPPLGTQLQWFKAKDAPDRHRDDQQDQWDADGNRRMIIGHDHPPPAAKGKIKMWTAHPVGHIDIHIHMYHYHYDPCNALFFKKKKFWFADFCVVCVRHGVNVVLQLCLVCVLLVHNDSRQWGWDDADGDTGMTMIGGNPQDSPDGDLPVVLVSLVSAAALVFAGDPSSQVSNPDSTGTGGIFMATHHPQNQGGRRNVDPSPDGPPDDDDDDDDDDDPDDDDPPVCCCVPVVVVVVVVVVVVVVVVVVVVDDPPDDPDD/DVVLLVLLVLLQVLLVVLLVLLVVVCVVFVQDDPLLRLNVLSVLSNVLSVVSVVLVVDCVPDDPDDDVNVVCVVVSLVSLVVSLVSLVSNLVVLVVVLVVLVQADWADDPAWGWDFRDDPDPDGDIGIGGRDPGNCPCSVVVSVSSVVSSVSSVVSSVSSVVSSVPVVCVPPVDDDDDD

Sequence (2092 aa):
QQTTLHLLVGRVFVHPLEHATFLRLPEHVAVPPTVRLTYHAHLQGHPDLPRWLHYTQRSPYNPGFLYGSPTPEDRGYQVIEVTAYNRDSFDTTRQRLLLLIGDPEGPRLPYQAEFLVRSHDVEEVLPTTPANRFLTALGGLWEPGELQLLNITSALDRGGRVPLPIEGRKEGVYIKVGSATPFSTCLKMVASPDSYARCAQGQPPLLSCYDTLAPHFRVDWCNVSLVDKSVPEPLDEVPTPGDGILEHDPFFCPPTEATDRDFLTDALVTLLVPLLVALLLTLLLAYIMCFHKTGLRGRKGNLAICVIVLLFILAVINLLITLVIWAVIRIGPNGCDSMEFHESGLLRFKQVSDMGVIHPLYKSTVGGRRNENLVITGNNQPIVFQQGTTKLSVEKNKTSITSDIGMQFFDPRTHNILFSTDYETHEFHLPSGVKSLNVQKASTERITSNATSDLNIKVDGRAIVRGNEGVFIMGKTIEFHMGGDVELKAENSIILNGTVMVSPTRLPSSSSGDQSGSGDWVRYKLCMCADGTLFKVQVTGHNMGCQVSDNPCGLSTYRTACKLRFVQKKCNLHLVDIWNVIEALRENALNNLDPNIELNVARLEAVLSTIFYQLNKRMPTTHQIHVEQSISLLLNFLLAAFDPEGHGKISVFAVKMALATLCGGKIMDKLRYIFSMISDSSGVMVYGRYDQFLREVLKLPTAVFEGPSFGYTEQSARSCFSQQKKVTLNGFLDTLMSDPPPQCLVWLPLLHRLANVENVYGWRKRCLYFFVLLLMILILVNLAMTIWILKVMNFTIDGMGNLRITEKGLKLEGDSEFLQPLYAKEIKSRPGNALYFKSARNVTVNILNDQTKVLTQLVTGPKAVEAYGKRFEVKTVSGKLLFSADDSEVVVGAERLRVLGAEGTVFPKSIETPNVRADPFKELRLESPTRSLVMEAPKGVEINAEAGNMEAICRSELRLESKDGEIKLDAAKIKLPRLPRGSYTPTGTRQKVFEVCVCANGRLFLSQAGTGSTCQINTSVCLYYINHETQTTCWDHPKMTELYQSLADLNNVRFSAYRTAMKLRRLQKALCLDLLSLSAACDALDQHNLKQNDQPMDILQIINCLTTIYDRLEQEHNNLVNVPLCVDMCLNWLLNVYDTGRTGRIRVLSFKTGIISLCKAHLEDKYRYLFKQVASSTGFCDQRRLGLLLHDSIQIPRQLGEVASFGGSNIEPSVRSCFQFANNKPEIEAALFLDWMRLEPQSMVWLPVLHRVAAAETAKHQAKCNICKECPIIGFRYRSLKHFNYDICQSCFFSGRVAKGHKMHYPMVEYCTPTTSGEDVRDFAKVLKNKFRTKRYFAKHPRMGYLPVQTVLEGIYGWRKRCLYLFVLLLLAILVVNLALTIWILKVMWFSPIGMGHLHVTADGLRLEGESEFLFPLYAKEIRSRVDSSLLLQSTQNVTVSARNSEGEVTGRVKVGAQMVEVQSQHFQINSEDGKPLFSAEEQDVVVGTGRLRVTGPEGALFEHSVETPLVRADPFQDLRLESPTRSLSMDAPRGVHVKANAGKLEALSQMDIILQSSEGVLVLDAETVGLTKLKQGTQGPAGSSNGFYEICACPDGKLYLSMAGEVTTCEEHSHVCLALPKMNQRPELKNHIDRVDAWVGTYFEVKIPSDTFYDNEDTTTDKLKLTLKLREQQLVGEKSWVQFNSNSQLMYGLPDSSHVGKHEYFMHATDKGGLSAVDAFEIHVHKRPQGDKAPARFKARLAGDPAPVVNDIHKKIALVKKLAFAFGDRNCSSITLQNITRGSIVVEWTNNTLPLEPCPKEQIIGLSRRIADENGKPRPAFSNALEPDFKALSIAVTGSGSCRHLQFIPVAPPSPGSSAAPATEVPDRDPEKSSEDDVYLHTVIPAVVVAAILLIAGIIAMICYRKKRKGKCRFPLLLALLQLALGIAVTVLGFLMASISPSLLVRDTPFWAGSIVCVVAYLGLFMLCVSYQVDERTCVQFSMKVFYFLLSALGLMVCMLAVAFAAHHYSLLAQFTCETSLDSCQCKLPSSEPLSRAFVYRDVTDCTSVTGTFKLFLIIQMVLNLVCGLVCLLACFVMWKHRYQVFYVGV

Organism: Mus musculus (NCBI:txid10090)

Solvent-accessible surface area: 102624 Å² total; per-residue (Å²): 143,100,61,74,38,146,5,76,12,28,35,35,26,52,52,57,4,96,20,62,68,15,53,164,64,65,174,159,70,89,43,66,122,95,22,83,2,27,6,61,2,27,31,84,56,63,4,16,20,15,176,13,6,77,68,27,45,120,34,45,122,55,50,0,12,4,9,6,21,2,51,87,157,37,129,30,153,31,32,0,26,0,11,4,19,14,60,70,44,12,75,32,58,100,23,76,12,39,3,53,4,27,76,70,144,58,118,159,37,25,34,23,0,26,1,20,0,93,23,21,8,7,21,75,3,6,50,90,88,24,15,79,128,3,32,106,21,0,14,50,24,3,114,99,23,146,20,80,22,19,60,8,24,12,9,76,99,136,74,37,120,56,28,23,70,97,137,35,108,63,50,0,0,45,3,56,0,0,1,53,38,93,32,34,105,17,4,114,52,4,28,33,103,92,0,100,56,68,43,83,127,62,77,90,46,59,68,94,40,188,30,53,2,60,136,93,6,116,14,38,28,27,96,4,58,47,65,83,90,55,141,90,144,100,166,97,174,118,122,118,108,29,131,5,68,44,71,136,33,115,129,38,85,20,17,87,159,37,103,94,65,92,27,114,76,60,34,100,90,43,116,91,87,36,110,106,72,43,104,128,38,70,103,101,62,47,157,100,70,99,202,193,115,9,1,15,130,46,201,99,20,99,107,29,72,81,70,11,75,115,7,48,97,66,4,46,88,7,31,100,63,2,87,76,6,64,72,32,6,107,12,15,110,122,5,6,79,12,10,18,5,6,124,89,24,20,0,18,3,70,55,62,1,15,0,8,32,5,25,6,19,34,89,15,24,7,0,0,59,123,78,68,52,0,34,1,5,0,30,63,39,33,0,19,12,34,12,59,72,0,84,15,8,2,50,90,77,70,2,12,6,27,1,75,52,1,3,24,0,23,0,11,71,60,130,61,61,39,10,9,3,38,16,132,96,74,101,17,106,44,1,52,43,10,92,1,0,12,0,61,48,4,7,4,31,18,3,6,2,77,33,74,38,46,0,42,0,69,9,71,5,77,0,22,0,16,0,0,32,0,0,56,2,55,0,59,34,0,27,11,62,0,7,16,44,1,43,9,81,1,69,84,8,0,39,8,31,0,31,4,45,16,25,45,125,83,7,28,61,16,68,98,80,43,104,99,36,105,45,116,94,70,16,23,9,7,0,6,6,56,80,0,16,10,0,29,0,52,15,117,38,107,84,16,2,0,8,1,54,49,101,13,19,99,109,59,52,53,63,28,7,55,47,52,9,61,63,23,73,93,45,62,26,60,90,28,38,33,155,4,40,81,27,19,27,37,90,62,64,51,60,99,51,67,54,99,52,68,41,62,62,77,55,46,51,54,40,37,28,55,29,35,106,36,34,50,57,60,57,29,66,84,127,99,60,72,37,59,63,42,31,65,59,42,46,64,62,59,55,58,38,57,21,101,102,61,87,41,56,26,48,26,49,33,55,65,46,58,33,36,90,53,17,18,73,66,78,82,39,37,41,59,45,56,26,70,89,34,25,63,120,97,53,49,38,46,76,54,43,45,45,63,55,35,49,34,60,10,59,48,24,60,65,49,102,16,19,114,63,43,47,80,58,96,70,36,33,69,80,58,56,64,98,111,59,102,47,61,71,81,42,42,51,67,50,44,91,46,115,102,24,26,80,76,18,47,52,65,58,35,35,56,62,24,38,64,77,72,94,122,94,65,186,122,58,130,55,15,70,128,75,15,38,63,1,21,81,38,8,48,71,2,41,35,29,2,68,24,1,29,66,6,2,54,25,57,97,52,2,8,13,28,5,17,26,36,116,75,5,3,25,0,16,6,45,0,7,1,59,64,16,1,49,0,73,31,2,66,0,75,104,63,52,32,1,65,0,16,0,18,122,43,2,14,4,24,0,34,31,128,108,80,106,66,58,1,45,27,29,1,5,48,118,11,5,44,3,54,4,115,72,11,1,0,50,23,86,108,45,110,51,18,1,0,1,26,80,81,29,1,9,0,7,1,47,79,0,86,12,124,28,22,48,8,20,58,1,71,126,2,8,24,2,18,40,3,41,1,33,28,111,70,48,0,78,0,35,1,29,25,79,18,0,22,2,52,0,43,131,2,3,32,3,19,1,18,12,10,47,5,43,0,46,0,70,44,54,0,71,3,27,0,141,108,13,50,0,52,11,43,0,52,83,4,54,11,55,98,7,39,141,29,44,170,33,99,99,10,8,162,58,79,0,38,10,4,0,1,0,44,77,6,53,23,2,4,4,41,4,38,98,53,34,21,2,20,27,14,84,104,68,30,169,155,107,82,62,158,174,50,130,24,38,46,35,16,34,89,105,2,47,124,31,25,118,41,5,25,73,71,2,73,18,82,16,17,1,9,23,5,1,68,2,28,34,91,12,12,60,42,8,32,3,36,49,13,62,23,83,8,14,31,70,19,42,73,99,54,89,40,111,89,46,115,72,78,17,58,80,114,75,24,55,84,18,24,49,64,22,4,52,73,2,55,135,101,38,108,151,124,13,86,15,89,67,8,18,67,15,13,47,20,18,24,51,21,5,18,8,79,50,124,81,28,92,39,69,7,14,7,39,22,24,5,47,22,31,16,3,98,22,91,26,106,40,40,44,109,14,64,26,116,47,12,10,50,127,98,21,84,7,28,94,123,54,22,10,71,42,17,82,17,21,3,30,12,10,61,40,10,13,5,16,24,57,10,48,10,34,81,33,82,63,13,22,136,48,12,46,130,93,1,114,119,76,116,37,13,52,32,61,34,45,54,61,50,32,168,127,101,20,130,22,26,18,9,55,65,20,23,74,60,22,34,50,6,109,108,11,73,1,34,10,49,0,46,40,43,135,66,29,11,0,94,2,6,14,0,35,4,30,55,73,91,95,30,13,4,2,59,58,4,10,22,81,21,116,91,42,207,81,19,80,47,61,46,68,11,17,6,12,4,18,19,15,18,12,26,17,23,86,156,12,121,55,98,7,99,110,34,107,183,146,78,185,110,157,129,38,128,127,102,142,164,38,69,16,85,25,58,96,20,151,129,23,4,28,9,99,87,3,15,73,32,46,50,71,30,30,82,8,51,4,54,5,37,40,2,68,12,29,7,77,13,2,54,104,13,2,122,51,32,125,104,0,7,14,93,6,45,23,69,65,124,3,10,92,7,94,39,64,0,15,2,0,43,20,5,2,0,58,29,2,56,0,46,106,117,23,41,0,56,0,46,7,59,91,37,0,9,6,3,0,10,43,113,133,45,37,1,13,0,34,12,40,2,0,59,73,20,1,32,10,13,0,50,38,6,28,3,13,9,98,136,29,99,73,4,3,17,0,60,85,123,60,27,50,2,44,25,17,56,0,75,2,54,2,108,78,0,0,47,12,78,76,1,1,20,1,44,37,4,91,2,26,114,106,89,48,0,91,1,18,0,0,0,53,19,0,15,3,18,0,8,127,0,0,48,2,75,3,118,84,6,85,4,58,0,45,3,36,32,30,0,30,4,53,0,61,123,10,36,0,15,20,10,1,43,25,8,4,12,75,78,23,63,91,3,83,73,9,110,101,18,72,55,103,25,17,46,1,5,0,1,1,61,97,2,54,17,0,4,2,80,5,14,108,67,34,14,4,54,74,27,0,82,45,27,153,15,94,17,68,34,76,102,122,6,77,43,53,17,50,24,0,84,7,65,2,94,13,6,9,20,16,95,43,138,8,48,74,26,1,0,23,1,80,92,21,47,27,1,80,126,8,127,2,38,3,32,71,86,82,86,98,111,30,38,125,120,32,16,0,24,34,49,48,130,66,20,39,1,41,0,3,1,56,78,102,60,89,22,92,50,22,9,4,1,9,0,45,11,157,45,56,54,28,12,15,0,0,0,0,0,18,0,68,107,40,110,25,22,128,116,3,3,2,67,9,62,0,96,1,48,53,78,2,46,59,4,65,100,25,19,100,91,20,14,40,1,2,97,45,2,2,135,21,26,62,66,222,97,21,60,14,9,9,19,54,92,35,62,161,60,34,4,16,1,26,7,8,33,37,108,13,67,79,110,98,5,20,88,117,69,2,71,30,20,10,120,132,11,7,41,94,89,2,87,20,102,84,64,2,38,113,9,1,71,118,66,30,108,11,76,41,14,32,10,50,13,11,14,39,24,136,81,49,65,12,24,51,84,25,95,84,107,81,37,79,97,87,102,120,85,128,150,135,132,130,144,36,29,88,52,56,14,82,24,94,6,49,16,74,17,14,36,38,13,71,14,42,13,56,42,44,69,83,52,0,74,64,9,60,97,16,4,36,117,118,61,83,34,173,119,160,146,35,86,88,34,2,95,82,5,75,42,25,0,105,34,7,27,87,22,3,136,65,6,53,74,85,13,105,22,38,127,79,100,35,8,5,80,64,4,1,57,76,1,52,71,5,2,137,44,0,82,113,7,32,85,40,47,203,131,94,64,86,215,51,94,72,22,136,60,68,74,75,114,22,70,70,39,2,34,92,0,7,53,25,4,59,20,0,24,31,8,9,39,56,62,64,73,53,24,45,142,37,109,44,96,81,41,182,103,27,6,70,7,50,39,89,54,127,58,101,3,12,59,49,53,73,51,91,97,27,129,58,6,115,60,33,30,44,73,28,62,96,64,20,80,86,8,48,80,33,5,106,63,3,0,108,14,0,68,74,9,10,61,35,43,43,75,111,141,48,33,55,18,169,44,43,174